Protein 9KNJ (pdb70)

Radius of gyration: 44.07 Å; Cα contacts (8 Å, |Δi|>4): 3001; chains: 3; bounding box: 122×111×112 Å

Structure (mmCIF, N/CA/C/O backbone):
data_9KNJ
#
_entry.id   9KNJ
#
_cell.length_a   157.032
_cell.length_b   96.071
_cell.length_c   143.296
_cell.angle_alpha   90.000
_cell.angle_beta   90.420
_cell.angle_gamma   90.000
#
_symmetry.space_group_name_H-M   'C 1 2 1'
#
loop_
_entity.id
_entity.type
_entity.pdbx_description
1 polymer 'PHA synthase'
2 non-polymer GLYCEROL
3 water water
#
loop_
_atom_site.group_PDB
_atom_site.id
_atom_site.type_symbol
_atom_site.label_atom_id
_atom_site.label_alt_id
_atom_site.label_comp_id
_atom_site.label_asym_id
_atom_site.label_entity_id
_atom_site.label_seq_id
_atom_site.pdbx_PDB_ins_code
_atom_site.Cartn_x
_atom_site.Cartn_y
_atom_site.Cartn_z
_atom_site.occupancy
_atom_site.B_iso_or_equiv
_atom_site.auth_seq_id
_atom_site.auth_comp_id
_atom_site.auth_asym_id
_atom_site.auth_atom_id
_atom_site.pdbx_PDB_model_num
ATOM 1 N N . SER A 1 7 ? -71.59200 -43.42800 82.32000 1.000 132.77108 5 SER A N 1
ATOM 2 C CA . SER A 1 7 ? -70.27700 -43.10400 81.77600 1.000 136.44108 5 SER A CA 1
ATOM 3 C C . SER A 1 7 ? -70.11500 -41.60000 81.56800 1.000 136.98108 5 SER A C 1
ATOM 4 O O . SER A 1 7 ? -69.48600 -41.15900 80.60400 1.000 122.88108 5 SER A O 1
ATOM 7 N N . TYR A 1 8 ? -70.68500 -40.81700 82.48500 1.000 137.40768 6 TYR A N 1
ATOM 8 C CA . TYR A 1 8 ? -70.67100 -39.36400 82.40100 1.000 121.08768 6 TYR A CA 1
ATOM 9 C C . TYR A 1 8 ? -69.85900 -38.70900 83.50800 1.000 119.57768 6 TYR A C 1
ATOM 10 O O . TYR A 1 8 ? -69.83500 -37.47700 83.59100 1.000 120.71768 6 TYR A O 1
ATOM 19 N N . GLY A 1 9 ? -69.20200 -39.49600 84.35700 1.000 117.73104 7 GLY A N 1
ATOM 20 C CA . GLY A 1 9 ? -68.45000 -38.98500 85.48100 1.000 109.46104 7 GLY A CA 1
ATOM 21 C C . GLY A 1 9 ? -67.40700 -37.93300 85.14400 1.000 108.92104 7 GLY A C 1
ATOM 22 O O . GLY A 1 9 ? -67.43800 -36.82200 85.68100 1.000 113.48104 7 GLY A O 1
ATOM 23 N N . PRO A 1 10 ? -66.45800 -38.25700 84.25800 1.000 110.44210 8 PRO A N 1
ATOM 24 C CA . PRO A 1 10 ? -65.38200 -37.29200 83.95500 1.000 107.99210 8 PRO A CA 1
ATOM 25 C C . PRO A 1 10 ? -65.87300 -35.98100 83.36200 1.000 105.44210 8 PRO A C 1
ATOM 26 O O . PRO A 1 10 ? -65.16300 -34.97100 83.46300 1.000 104.22210 8 PRO A O 1
ATOM 30 N N . LEU A 1 11 ? -67.05600 -35.96000 82.74300 1.000 107.58501 9 LEU A N 1
ATOM 31 C CA . LEU A 1 11 ? -67.57300 -34.72400 82.16500 1.000 102.65501 9 LEU A CA 1
ATOM 32 C C . LEU A 1 11 ? -68.22100 -33.83300 83.22100 1.000 101.71501 9 LEU A C 1
ATOM 33 O O . LEU A 1 11 ? -67.99900 -32.61700 83.23200 1.000 100.10501 9 LEU A O 1
ATOM 38 N N . PHE A 1 12 ? -69.02900 -34.41600 84.11100 1.000 103.68558 10 PHE A N 1
ATOM 39 C CA . PHE A 1 12 ? -69.58500 -33.64300 85.21500 1.000 93.29558 10 PHE A CA 1
ATOM 40 C C . PHE A 1 12 ? -68.49200 -33.15500 86.15500 1.000 101.11558 10 PHE A C 1
ATOM 41 O O . PHE A 1 12 ? -68.63600 -32.09500 86.77600 1.000 107.08558 10 PHE A O 1
ATOM 49 N N . GLU A 1 13 ? -67.40400 -33.92100 86.28600 1.000 94.49838 11 GLU A N 1
ATOM 50 C CA . GLU A 1 13 ? -66.26400 -33.47800 87.08400 1.000 101.74838 11 GLU A CA 1
ATOM 51 C C . GLU A 1 13 ? -65.59700 -32.25600 86.46900 1.000 94.67838 11 GLU A C 1
ATOM 52 O O . GLU A 1 13 ? -65.25400 -31.30500 87.18100 1.000 102.61838 11 GLU A O 1
ATOM 58 N N . ALA A 1 14 ? -65.39100 -32.26900 85.14900 1.000 88.61635 12 ALA A N 1
ATOM 59 C CA . ALA A 1 14 ? -64.77200 -31.12500 84.48900 1.000 92.28635 12 ALA A CA 1
ATOM 60 C C . ALA A 1 14 ? -65.65600 -29.88900 84.58600 1.000 95.48635 12 ALA A C 1
ATOM 61 O O . ALA A 1 14 ? -65.16300 -28.78100 84.82700 1.000 98.46635 12 ALA A O 1
ATOM 63 N N . LEU A 1 15 ? -66.96600 -30.06000 84.40000 1.000 85.89170 13 LEU A N 1
ATOM 64 C CA . LEU A 1 15 ? -67.88100 -28.93000 84.51500 1.000 87.06170 13 LEU A CA 1
ATOM 65 C C . LEU A 1 15 ? -67.94700 -28.41300 85.94600 1.000 82.81170 13 LEU A C 1
ATOM 66 O O . LEU A 1 15 ? -68.00200 -27.19900 86.17100 1.000 95.57170 13 LEU A O 1
ATOM 71 N N . ALA A 1 16 ? -67.94900 -29.31500 86.92800 1.000 82.58997 14 ALA A N 1
ATOM 72 C CA . ALA A 1 16 ? -67.95000 -28.87600 88.31800 1.000 87.62997 14 ALA A CA 1
ATOM 73 C C . ALA A 1 16 ? -66.68000 -28.09900 88.64600 1.000 98.47997 14 ALA A C 1
ATOM 74 O O . ALA A 1 16 ? -66.72500 -27.11100 89.38600 1.000 96.50997 14 ALA A O 1
ATOM 76 N N . HIS A 1 17 ? -65.53900 -28.53000 88.10000 1.000 97.70103 15 HIS A N 1
ATOM 77 C CA . HIS A 1 17 ? -64.28300 -27.81900 88.33200 1.000 98.76103 15 HIS A CA 1
ATOM 78 C C . HIS A 1 17 ? -64.33700 -26.40300 87.76800 1.000 98.76103 15 HIS A C 1
ATOM 79 O O . HIS A 1 17 ? -63.87100 -25.45300 88.41000 1.000 98.60103 15 HIS A O 1
ATOM 86 N N . TYR A 1 18 ? -64.90000 -26.24200 86.56800 1.000 100.94585 16 TYR A N 1
ATOM 87 C CA . TYR A 1 18 ? -65.01200 -24.91200 85.97500 1.000 82.69585 16 TYR A CA 1
ATOM 88 C C . TYR A 1 18 ? -66.02700 -24.05300 86.72100 1.000 75.53585 16 TYR A C 1
ATOM 89 O O . TYR A 1 18 ? -65.83300 -22.84200 86.86500 1.000 73.88585 16 TYR A O 1
ATOM 98 N N . ASN A 1 19 ? -67.11300 -24.66100 87.20500 1.000 89.17224 17 ASN A N 1
ATOM 99 C CA . ASN A 1 19 ? -68.13200 -23.90300 87.92700 1.000 91.63224 17 ASN A CA 1
ATOM 100 C C . ASN A 1 19 ? -67.59800 -23.34700 89.24500 1.000 94.36224 17 ASN A C 1
ATOM 101 O O . ASN A 1 19 ? -68.04300 -22.28200 89.69000 1.000 86.45224 17 ASN A O 1
ATOM 106 N N . ASP A 1 20 ? -66.65800 -24.04900 89.88700 1.000 97.18915 18 ASP A N 1
ATOM 107 C CA . ASP A 1 20 ? -66.05200 -23.52300 91.10800 1.000 101.43915 18 ASP A CA 1
ATOM 108 C C . ASP A 1 20 ? -65.06100 -22.40400 90.79800 1.000 96.37915 18 ASP A C 1
ATOM 109 O O . ASP A 1 20 ? -64.99600 -21.40400 91.52400 1.000 94.33915 18 ASP A O 1
ATOM 114 N N . LYS A 1 21 ? -64.27600 -22.55800 89.72900 1.000 91.33901 19 LYS A N 1
ATOM 115 C CA . LYS A 1 21 ? -63.36200 -21.49400 89.33200 1.000 77.85901 19 LYS A CA 1
ATOM 116 C C . LYS A 1 21 ? -64.12000 -20.24200 88.91000 1.000 77.33901 19 LYS A C 1
ATOM 117 O O . LYS A 1 21 ? -63.64300 -19.12300 89.13200 1.000 84.61901 19 LYS A O 1
ATOM 123 N N . LEU A 1 22 ? -65.30000 -20.41100 88.30900 1.000 72.10617 20 LEU A N 1
ATOM 124 C CA . LEU A 1 22 ? -66.12200 -19.26900 87.92600 1.000 63.22617 20 LEU A CA 1
ATOM 125 C C . LEU A 1 22 ? -66.75100 -18.59200 89.13800 1.000 74.38617 20 LEU A C 1
ATOM 126 O O . LEU A 1 22 ? -66.92400 -17.36900 89.13900 1.000 87.70617 20 LEU A O 1
ATOM 131 N N . LEU A 1 23 ? -67.10800 -19.36500 90.16700 1.000 76.05995 21 LEU A N 1
ATOM 132 C CA . LEU A 1 23 ? -67.66300 -18.77000 91.38000 1.000 86.45995 21 LEU A CA 1
ATOM 133 C C . LEU A 1 23 ? -66.63000 -17.89100 92.07800 1.000 85.65995 21 LEU A C 1
ATOM 134 O O . LEU A 1 23 ? -66.96700 -16.82700 92.61300 1.000 86.92995 21 LEU A O 1
ATOM 139 N N . ALA A 1 24 ? -65.36600 -18.32100 92.08600 1.000 80.12415 22 ALA A N 1
ATOM 140 C CA . ALA A 1 24 ? -64.30800 -17.50600 92.67400 1.000 72.39415 22 ALA A CA 1
ATOM 141 C C . ALA A 1 24 ? -64.10900 -16.20800 91.90000 1.000 80.13415 22 ALA A C 1
ATOM 142 O O . ALA A 1 24 ? -63.90000 -15.14800 92.50200 1.000 85.05415 22 ALA A O 1
ATOM 144 N N . MET A 1 25 ? -64.16100 -16.26900 90.56600 1.000 74.69174 23 MET A N 1
ATOM 145 C CA . MET A 1 25 ? -63.97300 -15.06100 89.76700 1.000 78.08174 23 MET A CA 1
ATOM 146 C C . MET A 1 25 ? -65.10200 -14.06400 89.99500 1.000 82.10174 23 MET A C 1
ATOM 147 O O . MET A 1 25 ? -64.86400 -12.85200 90.05500 1.000 88.86174 23 MET A O 1
ATOM 152 N N . ALA A 1 26 ? -66.33800 -14.55400 90.11800 1.000 77.35948 24 ALA A N 1
ATOM 153 C CA . ALA A 1 26 ? -67.45200 -13.67100 90.44500 1.000 72.92948 24 ALA A CA 1
ATOM 154 C C . ALA A 1 26 ? -67.22200 -12.97400 91.77800 1.000 77.67948 24 ALA A C 1
ATOM 155 O O . ALA A 1 26 ? -67.56700 -11.79700 91.94000 1.000 72.33948 24 ALA A O 1
ATOM 157 N N . LYS A 1 27 ? -66.63800 -13.68600 92.74600 1.000 81.01183 25 LYS A N 1
ATOM 158 C CA . LYS A 1 27 ? -66.26600 -13.05200 94.00500 1.000 72.90183 25 LYS A CA 1
ATOM 159 C C . LYS A 1 27 ? -65.21800 -11.97200 93.77700 1.000 78.51183 25 LYS A C 1
ATOM 160 O O . LYS A 1 27 ? -65.25600 -10.91300 94.41300 1.000 90.88183 25 LYS A O 1
ATOM 166 N N . ALA A 1 28 ? -64.27500 -12.22100 92.86500 1.000 82.49506 26 ALA A N 1
ATOM 167 C CA . ALA A 1 28 ? -63.23600 -11.23800 92.57600 1.000 85.03506 26 ALA A CA 1
ATOM 168 C C . ALA A 1 28 ? -63.81800 -9.98600 91.92800 1.000 92.66506 26 ALA A C 1
ATOM 169 O O . ALA A 1 28 ? -63.47200 -8.86200 92.31100 1.000 98.26506 26 ALA A O 1
ATOM 171 N N . GLN A 1 29 ? -64.70300 -10.15900 90.94100 1.000 82.00776 27 GLN A N 1
ATOM 172 C CA . GLN A 1 29 ? -65.26700 -9.00100 90.25000 1.000 86.85776 27 GLN A CA 1
ATOM 173 C C . GLN A 1 29 ? -66.15900 -8.18100 91.17400 1.000 94.64776 27 GLN A C 1
ATOM 174 O O . GLN A 1 29 ? -66.19400 -6.94800 91.07700 1.000 85.48776 27 GLN A O 1
ATOM 180 N N . THR A 1 30 ? -66.89600 -8.84800 92.06900 1.000 91.85193 28 THR A N 1
ATOM 181 C CA . THR A 1 30 ? -67.71100 -8.12700 93.04300 1.000 90.33193 28 THR A CA 1
ATOM 182 C C . THR A 1 30 ? -66.84400 -7.29100 93.97700 1.000 87.21193 28 THR A C 1
ATOM 183 O O . THR A 1 30 ? -67.17500 -6.13800 94.28000 1.000 75.15193 28 THR A O 1
ATOM 187 N N . GLU A 1 31 ? -65.72800 -7.85600 94.44600 1.000 90.31132 29 GLU A N 1
ATOM 188 C CA . GLU A 1 31 ? -64.79300 -7.08000 95.25400 1.000 90.81132 29 GLU A CA 1
ATOM 189 C C . GLU A 1 31 ? -64.10000 -6.00700 94.42300 1.000 82.27132 29 GLU A C 1
ATOM 190 O O . GLU A 1 31 ? -63.77400 -4.93300 94.93900 1.000 78.54132 29 GLU A O 1
ATOM 196 N N . ARG A 1 32 ? -63.87600 -6.28000 93.13600 1.000 89.41194 30 ARG A N 1
ATOM 197 C CA . ARG A 1 32 ? -63.23400 -5.30500 92.26100 1.000 86.23194 30 ARG A CA 1
ATOM 198 C C . ARG A 1 32 ? -64.15100 -4.12000 91.97900 1.000 82.23194 30 ARG A C 1
ATOM 199 O O . ARG A 1 32 ? -63.71500 -2.96400 92.03400 1.000 70.28194 30 ARG A O 1
ATOM 207 N N . THR A 1 33 ? -65.42900 -4.38300 91.68600 1.000 91.74988 31 THR A N 1
ATOM 208 C CA . THR A 1 33 ? -66.36500 -3.29000 91.43700 1.000 92.19988 31 THR A CA 1
ATOM 209 C C . THR A 1 33 ? -66.56800 -2.43300 92.68600 1.000 83.62988 31 THR A C 1
ATOM 210 O O . THR A 1 33 ? -66.71000 -1.20900 92.57800 1.000 71.75988 31 THR A O 1
ATOM 214 N N . ALA A 1 34 ? -66.54700 -3.04600 93.87400 1.000 75.23426 32 ALA A N 1
ATOM 215 C CA . ALA A 1 34 ? -66.70800 -2.28000 95.10500 1.000 77.27426 32 ALA A CA 1
ATOM 216 C C . ALA A 1 34 ? -65.49100 -1.40800 95.37500 1.000 83.17426 32 ALA A C 1
ATOM 217 O O . ALA A 1 34 ? -65.63000 -0.26000 95.81400 1.000 85.48426 32 ALA A O 1
ATOM 219 N N . GLN A 1 35 ? -64.28900 -1.93700 95.12600 1.000 80.65072 33 GLN A N 1
ATOM 220 C CA . GLN A 1 35 ? -63.07800 -1.15300 95.34300 1.000 79.89072 33 GLN A CA 1
ATOM 221 C C . GLN A 1 35 ? -62.99500 0.01800 94.37300 1.000 67.15072 33 GLN A C 1
ATOM 222 O O . GLN A 1 35 ? -62.51600 1.09800 94.73700 1.000 78.32072 33 GLN A O 1
ATOM 228 N N . ALA A 1 36 ? -63.45200 -0.17400 93.13300 1.000 65.06134 34 ALA A N 1
ATOM 229 C CA . ALA A 1 36 ? -63.42600 0.91400 92.16100 1.000 57.83134 34 ALA A CA 1
ATOM 230 C C . ALA A 1 36 ? -64.29100 2.08400 92.60800 1.000 79.97134 34 ALA A C 1
ATOM 231 O O . ALA A 1 36 ? -64.00800 3.23400 92.25600 1.000 86.30134 34 ALA A O 1
ATOM 233 N N . LEU A 1 37 ? -65.34800 1.81300 93.37800 1.000 76.84254 35 LEU A N 1
ATOM 234 C CA . LEU A 1 37 ? -66.17100 2.89600 93.90100 1.000 75.95254 35 LEU A CA 1
ATOM 235 C C . LEU A 1 37 ? -65.40100 3.76000 94.89600 1.000 88.40254 35 LEU A C 1
ATOM 236 O O . LEU A 1 37 ? -65.74100 4.93200 95.08800 1.000 84.59254 35 LEU A O 1
ATOM 241 N N . LEU A 1 38 ? -64.37300 3.20100 95.54100 1.000 80.63024 36 LEU A N 1
ATOM 242 C CA . LEU A 1 38 ? -63.54800 3.99500 96.44600 1.000 70.76024 36 LEU A CA 1
ATOM 243 C C . LEU A 1 38 ? -62.65800 4.96300 95.67500 1.000 82.65024 36 LEU A C 1
ATOM 244 O O . LEU A 1 38 ? -62.41700 6.08900 96.12700 1.000 79.87024 36 LEU A O 1
ATOM 249 N N . GLN A 1 39 ? -62.15300 4.54200 94.51700 1.000 85.45241 37 GLN A N 1
ATOM 250 C CA . GLN A 1 39 ? -61.24000 5.36900 93.72600 1.000 99.82241 37 GLN A CA 1
ATOM 251 C C . GLN A 1 39 ? -62.05300 6.23600 92.76500 1.000 91.02241 37 GLN A C 1
ATOM 252 O O . GLN A 1 39 ? -62.04000 6.06600 91.54500 1.000 95.14241 37 GLN A O 1
ATOM 258 N N . THR A 1 40 ? -62.77100 7.18900 93.35200 1.000 93.67539 38 THR A N 1
ATOM 259 C CA . THR A 1 40 ? -63.64100 8.08300 92.60400 1.000 92.20539 38 THR A CA 1
ATOM 260 C C . THR A 1 40 ? -63.32300 9.53100 92.95100 1.000 111.66539 38 THR A C 1
ATOM 261 O O . THR A 1 40 ? -63.06500 9.86600 94.11300 1.000 111.52539 38 THR A O 1
ATOM 265 N N . ASN A 1 41 ? -63.32600 10.38400 91.93300 1.000 108.19952 39 ASN A N 1
ATOM 266 C CA . ASN A 1 41 ? -63.22200 11.82100 92.11800 1.000 106.11952 39 ASN A CA 1
ATOM 267 C C . ASN A 1 41 ? -64.45200 12.48900 91.51600 1.000 95.15952 39 ASN A C 1
ATOM 268 O O . ASN A 1 41 ? -65.17800 11.89600 90.71400 1.000 96.30952 39 ASN A O 1
ATOM 273 N N . LEU A 1 42 ? -64.67800 13.73500 91.91600 1.000 84.55190 40 LEU A N 1
ATOM 274 C CA . LEU A 1 42 ? -65.91400 14.44400 91.61400 1.000 79.06190 40 LEU A CA 1
ATOM 275 C C . LEU A 1 42 ? -65.88100 15.17900 90.28100 1.000 91.54190 40 LEU A C 1
ATOM 276 O O . LEU A 1 42 ? -66.87000 15.83300 89.93000 1.000 88.44190 40 LEU A O 1
ATOM 281 N N . ASP A 1 43 ? -64.78100 15.08800 89.53200 1.000 108.54649 41 ASP A N 1
ATOM 282 C CA . ASP A 1 43 ? -64.58300 15.91100 88.34500 1.000 96.97649 41 ASP A CA 1
ATOM 283 C C . ASP A 1 43 ? -64.52700 15.13000 87.03900 1.000 104.75649 41 ASP A C 1
ATOM 284 O O . ASP A 1 43 ? -64.87200 15.69000 85.99500 1.000 110.94649 41 ASP A O 1
ATOM 289 N N . ASP A 1 44 ? -64.10300 13.86600 87.05900 1.000 104.06861 42 ASP A N 1
ATOM 290 C CA . ASP A 1 44 ? -64.03800 13.08700 85.82800 1.000 113.88861 42 ASP A CA 1
ATOM 291 C C . ASP A 1 44 ? -65.43600 12.68200 85.36200 1.000 118.22861 42 ASP A C 1
ATOM 292 O O . ASP A 1 44 ? -66.36600 12.53600 86.16000 1.000 116.05861 42 ASP A O 1
ATOM 297 N N . LEU A 1 45 ? -65.57800 12.50500 84.05000 1.000 122.82661 43 LEU A N 1
ATOM 298 C CA . LEU A 1 45 ? -66.86400 12.14000 83.45800 1.000 122.99661 43 LEU A CA 1
ATOM 299 C C . LEU A 1 45 ? -67.04000 10.62300 83.38500 1.000 109.43661 43 LEU A C 1
ATOM 300 O O . LEU A 1 45 ? -66.34000 9.87100 84.06500 1.000 114.98661 43 LEU A O 1
ATOM 305 N N . SER A 1 53 ? -63.65800 -4.16400 77.16200 1.000 116.38111 51 SER A N 1
ATOM 306 C CA . SER A 1 53 ? -62.53500 -4.82000 77.82200 1.000 106.49111 51 SER A CA 1
ATOM 307 C C . SER A 1 53 ? -62.90400 -6.24000 78.24500 1.000 113.18111 51 SER A C 1
ATOM 308 O O . SER A 1 53 ? -62.99900 -7.14000 77.40900 1.000 122.49111 51 SER A O 1
ATOM 311 N N . GLN A 1 54 ? -63.09000 -6.45400 79.55600 1.000 92.22194 52 GLN A N 1
ATOM 312 C CA . GLN A 1 54 ? -63.35600 -7.82700 80.07900 1.000 91.54194 52 GLN A CA 1
ATOM 313 C C . GLN A 1 54 ? -64.83900 -8.18800 79.96700 1.000 103.32194 52 GLN A C 1
ATOM 314 O O . GLN A 1 54 ? -65.67600 -7.27900 80.09400 1.000 102.57194 52 GLN A O 1
ATOM 320 N N . GLN A 1 55 ? -65.14000 -9.47300 79.75700 1.000 74.67100 53 GLN A N 1
ATOM 321 C CA . GLN A 1 55 ? -66.54600 -9.93100 79.63300 1.000 76.52100 53 GLN A CA 1
ATOM 322 C C . GLN A 1 55 ? -67.07100 -10.34900 81.00700 1.000 76.69100 53 GLN A C 1
ATOM 323 O O . GLN A 1 55 ? -66.27400 -10.81800 81.83100 1.000 63.41100 53 GLN A O 1
ATOM 329 N N . PRO A 1 56 ? -68.38100 -10.18200 81.27800 1.000 59.94146 54 PRO A N 1
ATOM 330 C CA . PRO A 1 56 ? -68.94900 -10.50800 82.57900 1.000 59.04146 54 PRO A CA 1
ATOM 331 C C . PRO A 1 56 ? -68.89800 -12.00700 82.88300 1.000 64.89146 54 PRO A C 1
ATOM 332 O O . PRO A 1 56 ? -69.03000 -12.78200 81.96800 1.000 61.13146 54 PRO A O 1
ATOM 336 N N . TRP A 1 57 ? -68.73500 -12.37300 84.15500 1.000 61.40784 55 TRP A N 1
ATOM 337 C CA . TRP A 1 57 ? -68.75000 -13.79300 84.48600 1.000 70.58784 55 TRP A CA 1
ATOM 338 C C . TRP A 1 57 ? -70.10600 -14.42200 84.19300 1.000 66.36784 55 TRP A C 1
ATOM 339 O O . TRP A 1 57 ? -70.17900 -15.62000 83.90200 1.000 60.37784 55 TRP A O 1
ATOM 350 N N . GLN A 1 58 ? -71.18500 -13.63200 84.25100 1.000 61.67473 56 GLN A N 1
ATOM 351 C CA . GLN A 1 58 ? -72.51300 -14.16800 83.96200 1.000 64.85473 56 GLN A CA 1
ATOM 352 C C . GLN A 1 58 ? -72.62500 -14.66100 82.52400 1.000 67.48473 56 GLN A C 1
ATOM 353 O O . GLN A 1 58 ? -73.38200 -15.60000 82.25000 1.000 62.63473 56 GLN A O 1
ATOM 359 N N . LEU A 1 59 ? -71.89300 -14.04000 81.59300 1.000 66.77944 57 LEU A N 1
ATOM 360 C CA . LEU A 1 59 ? -71.89600 -14.52100 80.21500 1.000 56.96944 57 LEU A CA 1
ATOM 361 C C . LEU A 1 59 ? -71.31800 -15.92500 80.12400 1.000 66.01944 57 LEU A C 1
ATOM 362 O O . LEU A 1 59 ? -71.83600 -16.77200 79.38500 1.000 70.11944 57 LEU A O 1
ATOM 367 N N . ILE A 1 60 ? -70.23600 -16.18900 80.85900 1.000 52.75379 58 ILE A N 1
ATOM 368 C CA . ILE A 1 60 ? -69.66800 -17.53300 80.88300 1.000 59.33379 58 ILE A CA 1
ATOM 369 C C . ILE A 1 60 ? -70.57400 -18.48600 81.65700 1.000 63.51379 58 ILE A C 1
ATOM 370 O O . ILE A 1 60 ? -70.71300 -19.66000 81.29400 1.000 63.51379 58 ILE A O 1
ATOM 375 N N . GLN A 1 61 ? -71.20100 -18.00000 82.73400 1.000 67.05922 59 GLN A N 1
ATOM 376 C CA . GLN A 1 61 ? -72.11500 -18.83700 83.50800 1.000 57.10922 59 GLN A CA 1
ATOM 377 C C . GLN A 1 61 ? -73.30600 -19.27700 82.66800 1.000 66.69922 59 GLN A C 1
ATOM 378 O O . GLN A 1 61 ? -73.80500 -20.39700 82.82300 1.000 65.39922 59 GLN A O 1
ATOM 384 N N . ALA A 1 62 ? -73.78100 -18.40700 81.77500 1.000 63.16117 60 ALA A N 1
ATOM 385 C CA . ALA A 1 62 ? -74.86900 -18.79300 80.88200 1.000 56.36117 60 ALA A CA 1
ATOM 386 C C . ALA A 1 62 ? -74.44600 -19.93400 79.96900 1.000 63.77117 60 ALA A C 1
ATOM 387 O O . ALA A 1 62 ? -75.26000 -20.79700 79.62200 1.000 77.56117 60 ALA A O 1
ATOM 389 N N . GLN A 1 63 ? -73.17900 -19.94600 79.55400 1.000 72.59826 61 GLN A N 1
ATOM 390 C CA . GLN A 1 63 ? -72.68500 -21.03600 78.72000 1.000 73.23826 61 GLN A CA 1
ATOM 391 C C . GLN A 1 63 ? -72.44000 -22.30000 79.53600 1.000 64.13826 61 GLN A C 1
ATOM 392 O O . GLN A 1 63 ? -72.75400 -23.40500 79.07900 1.000 60.96826 61 GLN A O 1
ATOM 398 N N . MET A 1 64 ? -71.89900 -22.15400 80.75100 1.000 63.21870 62 MET A N 1
ATOM 399 C CA . MET A 1 64 ? -71.68200 -23.30500 81.62200 1.000 58.63870 62 MET A CA 1
ATOM 400 C C . MET A 1 64 ? -72.99500 -24.01300 81.93900 1.000 72.58870 62 MET A C 1
ATOM 401 O O . MET A 1 64 ? -73.04600 -25.24700 82.00400 1.000 70.13870 62 MET A O 1
ATOM 406 N N . ASN A 1 65 ? -74.06700 -23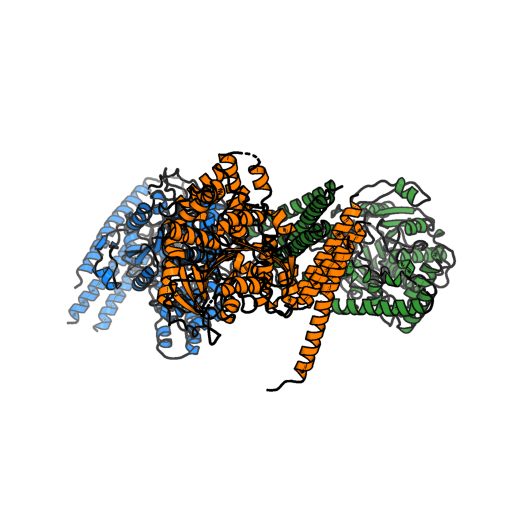.24400 82.15100 1.000 65.51026 63 ASN A N 1
ATOM 407 C CA . ASN A 1 65 ? -75.35900 -23.83400 82.47500 1.000 64.76026 63 ASN A CA 1
ATOM 408 C C . ASN A 1 65 ? -75.93000 -24.62200 81.30600 1.000 67.20026 63 ASN A C 1
ATOM 409 O O . ASN A 1 65 ? -76.62700 -25.62000 81.52000 1.000 71.63026 63 ASN A O 1
ATOM 414 N N . TRP A 1 66 ? -75.65300 -24.20000 80.07100 1.000 68.35325 64 TRP A N 1
ATOM 415 C CA . TRP A 1 66 ? -76.11600 -24.96600 78.91700 1.000 60.63325 64 TRP A CA 1
ATOM 416 C C . TRP A 1 66 ? -75.41700 -26.31800 78.84100 1.000 78.64325 64 TRP A C 1
ATOM 417 O O . TRP A 1 66 ? -76.06800 -27.35100 78.64400 1.000 80.94325 64 TRP A O 1
ATOM 428 N N . TRP A 1 67 ? -74.08800 -26.33100 78.99300 1.000 72.24927 65 TRP A N 1
ATOM 429 C CA . TRP A 1 67 ? -73.35400 -27.58900 78.90100 1.000 70.80927 65 TRP A CA 1
ATOM 430 C C . TRP A 1 67 ? -73.81900 -28.57200 79.96700 1.000 76.29927 65 TRP A C 1
ATOM 431 O O . TRP A 1 67 ? -73.99600 -29.76300 79.68700 1.000 92.16927 65 TRP A O 1
ATOM 442 N N . GLN A 1 68 ? -74.03500 -28.08900 81.19400 1.000 71.17936 66 GLN A N 1
ATOM 443 C CA . GLN A 1 68 ? -74.49300 -28.97100 82.26300 1.000 84.84936 66 GLN A CA 1
ATOM 444 C C . GLN A 1 68 ? -75.91800 -29.45800 82.01900 1.000 82.93936 66 GLN A C 1
ATOM 445 O O . GLN A 1 68 ? -76.21700 -30.63900 82.23400 1.000 80.20936 66 GLN A O 1
ATOM 451 N N . ASP A 1 69 ? -76.80900 -28.57100 81.56800 1.000 80.27821 67 ASP A N 1
ATOM 452 C CA . ASP A 1 69 ? -78.20800 -28.96000 81.40900 1.000 72.12821 67 ASP A CA 1
ATOM 453 C C . ASP A 1 69 ? -78.41900 -29.84600 80.18700 1.000 71.11821 67 ASP A C 1
ATOM 454 O O . ASP A 1 69 ? -79.30600 -30.70600 80.19600 1.000 80.58821 67 ASP A O 1
ATOM 459 N N . GLN A 1 70 ? -77.62400 -29.65700 79.13200 1.000 76.70908 68 GLN A N 1
ATOM 460 C CA . GLN A 1 70 ? -77.76100 -30.50000 77.94800 1.000 82.79908 68 GLN A CA 1
ATOM 461 C C . GLN A 1 70 ? -77.20100 -31.89800 78.19200 1.000 96.83908 68 GLN A C 1
ATOM 462 O O . GLN A 1 70 ? -77.74800 -32.88900 77.69200 1.000 93.93908 68 GLN A O 1
ATOM 468 N N . LEU A 1 71 ? -76.10200 -31.99700 78.94400 1.000 82.61299 69 LEU A N 1
ATOM 469 C CA . LEU A 1 71 ? -75.58400 -33.30600 79.33000 1.000 90.16299 69 LEU A CA 1
ATOM 470 C C . LEU A 1 71 ? -76.56400 -34.04900 80.23100 1.000 86.68299 69 LEU A C 1
ATOM 471 O O . LEU A 1 71 ? -76.78400 -35.25300 80.05800 1.000 92.78299 69 LEU A O 1
ATOM 476 N N . LYS A 1 72 ? -77.15900 -33.34800 81.20200 1.000 76.33089 70 LYS A N 1
ATOM 477 C CA . LYS A 1 72 ? -78.12700 -33.98100 82.09300 1.000 85.60089 70 LYS A CA 1
ATOM 478 C C . LYS A 1 72 ? -79.34000 -34.47900 81.31900 1.000 95.70089 70 LYS A C 1
ATOM 479 O O . LYS A 1 72 ? -79.85000 -35.57300 81.58500 1.000 101.55089 70 LYS A O 1
ATOM 485 N N . LEU A 1 73 ? -79.82000 -33.68100 80.36400 1.000 88.89240 71 LEU A N 1
ATOM 486 C CA . LEU A 1 73 ? -80.95700 -34.09500 79.55000 1.000 97.30240 71 LEU A CA 1
ATOM 487 C C . LEU A 1 73 ? -80.59200 -35.26900 78.64900 1.000 90.82240 71 LEU A C 1
ATOM 488 O O . LEU A 1 73 ? -81.41200 -36.16700 78.42400 1.000 106.83240 71 LEU A O 1
ATOM 493 N N . MET A 1 74 ? -79.36800 -35.27600 78.11800 1.000 82.86617 72 MET A N 1
ATOM 494 C CA . MET A 1 74 ? -78.93300 -36.38700 77.27900 1.000 94.06617 72 MET A CA 1
ATOM 495 C C . MET A 1 74 ? -78.79800 -37.67300 78.08600 1.000 101.26617 72 MET A C 1
ATOM 496 O O . MET A 1 74 ? -79.16900 -38.75300 77.61100 1.000 109.26617 72 MET A O 1
ATOM 501 N N . GLN A 1 75 ? -78.25700 -37.58000 79.30200 1.000 96.37418 73 GLN A N 1
ATOM 502 C CA . GLN A 1 75 ? -78.14900 -38.75700 80.15800 1.000 106.18418 73 GLN A CA 1
ATOM 503 C C . GLN A 1 75 ? -79.52400 -39.25000 80.59300 1.000 101.52418 73 GLN A C 1
ATOM 504 O O . GLN A 1 75 ? -79.75900 -40.46100 80.67400 1.000 116.12418 73 GLN A O 1
ATOM 510 N N . HIS A 1 76 ? -80.44600 -38.32600 80.87000 1.000 100.74440 74 HIS A N 1
ATOM 511 C CA . HIS A 1 76 ? -81.77300 -38.71100 81.34400 1.000 104.44440 74 HIS A CA 1
ATOM 512 C C . HIS A 1 76 ? -82.57900 -39.41200 80.25500 1.000 105.46440 74 HIS A C 1
ATOM 513 O O . HIS A 1 76 ? -83.32900 -40.35300 80.54100 1.000 101.48440 74 HIS A O 1
ATOM 520 N N . THR A 1 77 ? -82.45200 -38.96600 79.00600 1.000 99.22438 75 THR A N 1
ATOM 521 C CA . THR A 1 77 ? -83.19600 -39.56700 77.90900 1.000 94.62438 75 THR A CA 1
ATOM 522 C C . THR A 1 77 ? -82.48100 -40.75300 77.27400 1.000 96.19438 75 THR A C 1
ATOM 523 O O . THR A 1 77 ? -83.08500 -41.44700 76.44900 1.000 113.93438 75 THR A O 1
ATOM 527 N N . LEU A 1 78 ? -81.21900 -41.00300 77.62300 1.000 100.91229 76 LEU A N 1
ATOM 528 C CA . LEU A 1 78 ? -80.54200 -42.20800 77.15900 1.000 104.52229 76 LEU A CA 1
ATOM 529 C C . LEU A 1 78 ? -80.67200 -43.36900 78.13600 1.000 103.71229 76 LEU A C 1
ATOM 530 O O . LEU A 1 78 ? -80.44000 -44.51900 77.74400 1.000 103.19229 76 LEU A O 1
ATOM 535 N N . LEU A 1 79 ? -81.02900 -43.09500 79.39500 1.000 102.38008 77 LEU A N 1
ATOM 536 C CA . LEU A 1 79 ? -81.44600 -44.15300 80.30800 1.000 109.40008 77 LEU A CA 1
ATOM 537 C C . LEU A 1 79 ? -82.92600 -44.47700 80.14400 1.000 120.19008 77 LEU A C 1
ATOM 538 O O . LEU A 1 79 ? -83.33700 -45.62300 80.36000 1.000 125.68008 77 LEU A O 1
ATOM 543 N N . LYS A 1 80 ? -83.73300 -43.48000 79.76800 1.000 120.36612 78 LYS A N 1
ATOM 544 C CA . LYS A 1 80 ? -85.13700 -43.70200 79.44400 1.000 118.73612 78 LYS A CA 1
ATOM 545 C C . LYS A 1 80 ? -85.30900 -44.47100 78.13700 1.000 129.65612 78 LYS A C 1
ATOM 546 O O . LYS A 1 80 ? -86.37100 -45.06500 77.91600 1.000 135.06612 78 LYS A O 1
ATOM 552 N N . SER A 1 81 ? -84.28700 -44.47800 77.27400 1.000 124.65423 79 SER A N 1
ATOM 553 C CA . SER A 1 81 ? -84.37200 -45.20100 76.00700 1.000 125.30423 79 SER A CA 1
ATOM 554 C C . SER A 1 81 ? -84.48100 -46.70800 76.21700 1.000 132.91423 79 SER A C 1
ATOM 555 O O . SER A 1 81 ? -85.12300 -47.39700 75.41500 1.000 133.73423 79 SER A O 1
ATOM 558 N N . ALA A 1 82 ? -83.86600 -47.23500 77.27400 1.000 128.86831 80 ALA A N 1
ATOM 559 C CA . ALA A 1 82 ? -83.93700 -48.66300 77.58000 1.000 117.65831 80 ALA A CA 1
ATOM 560 C C . ALA A 1 82 ? -83.79900 -48.91600 79.08000 1.000 116.80831 80 ALA A C 1
ATOM 561 O O . ALA A 1 82 ? -84.73000 -48.68000 79.85100 1.000 117.96831 80 ALA A O 1
ATOM 563 N N . GLN A 1 107 ? -92.75900 -39.42200 69.75100 1.000 85.65164 105 GLN A N 1
ATOM 564 C CA . GLN A 1 107 ? -92.51300 -38.88700 71.08700 1.000 102.44164 105 GLN A CA 1
ATOM 565 C C . GLN A 1 107 ? -91.01100 -38.85100 71.40500 1.000 104.17164 105 GLN A C 1
ATOM 566 O O . GLN A 1 107 ? -90.47300 -37.76900 71.62400 1.000 109.10164 105 GLN A O 1
ATOM 572 N N . PRO A 1 108 ? -90.32500 -40.00800 71.41900 1.000 106.15437 106 PRO A N 1
ATOM 573 C CA . PRO A 1 108 ? -88.98300 -40.02700 72.03900 1.000 108.93437 106 PRO A CA 1
ATOM 574 C C . PRO A 1 108 ? -87.98600 -39.08300 71.38700 1.000 98.04437 106 PRO A C 1
ATOM 575 O O . PRO A 1 108 ? -87.10800 -38.55400 72.08200 1.000 83.13437 106 PRO A O 1
ATOM 579 N N . ILE A 1 109 ? -88.10200 -38.83800 70.08200 1.000 92.25675 107 ILE A N 1
ATOM 580 C CA . ILE A 1 109 ? -87.17800 -37.93400 69.40800 1.000 89.66675 107 ILE A CA 1
ATOM 581 C C . ILE A 1 109 ? -87.60500 -36.48100 69.59600 1.000 94.72675 107 ILE A C 1
ATOM 582 O O . ILE A 1 109 ? -86.76600 -35.59600 69.80000 1.000 103.21675 107 ILE A O 1
ATOM 587 N N . TYR A 1 110 ? -88.91200 -36.21300 69.54900 1.000 85.73285 108 TYR A N 1
ATOM 588 C CA . TYR A 1 110 ? -89.38700 -34.83900 69.68600 1.000 80.63285 108 TYR A CA 1
ATOM 589 C C . TYR A 1 110 ? -89.20100 -34.31800 71.10600 1.000 78.70285 108 TYR A C 1
ATOM 590 O O . TYR A 1 110 ? -88.79300 -33.16700 71.29700 1.000 93.47285 108 TYR A O 1
ATOM 599 N N . ASP A 1 111 ? -89.49600 -35.14300 72.11600 1.000 87.98493 109 ASP A N 1
ATOM 600 C CA . ASP A 1 111 ? -89.47900 -34.65900 73.49500 1.000 91.14493 109 ASP A CA 1
ATOM 601 C C . ASP A 1 111 ? -88.08500 -34.20900 73.90700 1.000 80.46493 109 ASP A C 1
ATOM 602 O O . ASP A 1 111 ? -87.93100 -33.18900 74.58900 1.000 78.01493 109 ASP A O 1
ATOM 607 N N . TYR A 1 112 ? -87.05900 -34.96400 73.51100 1.000 90.44079 110 TYR A N 1
ATOM 608 C CA . TYR A 1 112 ? -85.68500 -34.52900 73.74100 1.000 87.74079 110 TYR A CA 1
ATOM 609 C C . TYR A 1 112 ? -85.37400 -33.26000 72.95600 1.000 86.10079 110 TYR A C 1
ATOM 610 O O . TYR A 1 112 ? -84.68100 -32.36700 73.45800 1.000 87.31079 110 TYR A O 1
ATOM 619 N N . LEU A 1 113 ? -85.86700 -33.17000 71.71700 1.000 83.01470 111 LEU A N 1
ATOM 620 C CA . LEU A 1 113 ? -85.68500 -31.95600 70.92600 1.000 76.96470 111 LEU A CA 1
ATOM 621 C C . LEU A 1 113 ? -86.36500 -30.75800 71.57400 1.000 81.82470 111 LEU A C 1
ATOM 622 O O . LEU A 1 113 ? -85.79700 -29.66000 71.61700 1.000 70.05470 111 LEU A O 1
ATOM 627 N N . LYS A 1 114 ? -87.59400 -30.94200 72.06200 1.000 75.38107 112 LYS A N 1
ATOM 628 C CA . LYS A 1 114 ? -88.30400 -29.83900 72.69600 1.000 75.43107 112 LYS A CA 1
ATOM 629 C C . LYS A 1 114 ? -87.55600 -29.34900 73.92600 1.000 76.54107 112 LYS A C 1
ATOM 630 O O . LYS A 1 114 ? -87.40900 -28.14000 74.13100 1.000 89.19107 112 LYS A O 1
ATOM 636 N N . GLN A 1 115 ? -87.05600 -30.27400 74.74600 1.000 75.87043 113 GLN A N 1
ATOM 637 C CA . GLN A 1 115 ? -86.33000 -29.86800 75.94500 1.000 90.39043 113 GLN A CA 1
ATOM 638 C C . GLN A 1 115 ? -84.98700 -29.23500 75.60500 1.000 77.91043 113 GLN A C 1
ATOM 639 O O . GLN A 1 115 ? -84.52000 -28.35600 76.33700 1.000 72.55043 113 GLN A O 1
ATOM 645 N N . SER A 1 116 ? -84.35100 -29.66000 74.50900 1.000 71.67030 114 SER A N 1
ATOM 646 C CA . SER A 1 116 ? -83.08500 -29.05000 74.11600 1.000 78.20030 114 SER A CA 1
ATOM 647 C C . SER A 1 116 ? -83.28400 -27.67500 73.48500 1.000 76.65030 114 SER A C 1
ATOM 648 O O . SER A 1 116 ? -82.43700 -26.79000 73.66300 1.000 76.70030 114 SER A O 1
ATOM 651 N N . TYR A 1 117 ? -84.38300 -27.47200 72.75000 1.000 72.17713 115 TYR A N 1
ATOM 652 C CA . TYR A 1 117 ? -84.69700 -26.13100 72.26300 1.000 77.27713 115 TYR A CA 1
ATOM 653 C C . TYR A 1 117 ? -84.96800 -25.18000 73.41900 1.000 68.81713 115 TYR A C 1
ATOM 654 O O . TYR A 1 117 ? -84.58400 -24.00600 73.37200 1.000 69.70713 115 TYR A O 1
ATOM 663 N N . LEU A 1 118 ? -85.64400 -25.66400 74.46000 1.000 59.76165 116 LEU A N 1
ATOM 664 C CA . LEU A 1 118 ? -85.82200 -24.84600 75.65100 1.000 64.55165 116 LEU A CA 1
ATOM 665 C C . LEU A 1 118 ? -84.48100 -24.47100 76.26100 1.000 59.07165 116 LEU A C 1
ATOM 666 O O . LEU A 1 118 ? -84.32700 -23.36800 76.79700 1.000 63.81165 116 LEU A O 1
ATOM 671 N N . LEU A 1 119 ? -83.50200 -25.37200 76.19100 1.000 74.16763 117 LEU A N 1
ATOM 672 C CA . LEU A 1 119 ? -82.16900 -25.05700 76.68900 1.000 65.43763 117 LEU A CA 1
ATOM 673 C C . LEU A 1 119 ? -81.49100 -24.00300 75.81900 1.000 76.34763 117 LEU A C 1
ATOM 674 O O . LEU A 1 119 ? -80.81300 -23.10500 76.33500 1.000 68.53763 117 LEU A O 1
ATOM 679 N N . THR A 1 120 ? -81.66100 -24.09900 74.49800 1.000 62.37854 118 THR A N 1
ATOM 680 C CA . THR A 1 120 ? -81.13500 -23.06700 73.61000 1.000 60.74854 118 THR A CA 1
ATOM 681 C C . THR A 1 120 ? -81.79700 -21.72200 73.88100 1.000 63.64854 118 THR A C 1
ATOM 682 O O . THR A 1 120 ? -81.12000 -20.68800 73.94200 1.000 66.76854 118 THR A O 1
ATOM 686 N N . ALA A 1 121 ? -83.12200 -21.71900 74.05500 1.000 57.34811 119 ALA A N 1
ATOM 687 C CA . ALA A 1 121 ? -83.83200 -20.47800 74.34300 1.000 51.07811 119 ALA A CA 1
ATOM 688 C C . ALA A 1 121 ? -83.41600 -19.90100 75.69000 1.000 57.75811 119 ALA A C 1
ATOM 689 O O . ALA A 1 121 ? -83.25300 -18.68300 75.82800 1.000 63.24811 119 ALA A O 1
ATOM 691 N N . ARG A 1 122 ? -83.24800 -20.75700 76.70100 1.000 55.20223 120 ARG A N 1
ATOM 692 C CA . ARG A 1 122 ? -82.72100 -20.28600 77.97600 1.000 62.97223 120 ARG A CA 1
ATOM 693 C C . ARG A 1 122 ? -81.32500 -19.70300 77.80700 1.000 65.27223 120 ARG A C 1
ATOM 694 O O . ARG A 1 122 ? -80.96100 -18.74400 78.49900 1.000 62.83223 120 ARG A O 1
ATOM 702 N N . HIS A 1 123 ? -80.54100 -20.26100 76.87900 1.000 68.45630 121 HIS A N 1
ATOM 703 C CA . HIS A 1 123 ? -79.17800 -19.79100 76.64900 1.000 58.25630 121 HIS A CA 1
ATOM 704 C C . HIS A 1 123 ? -79.16500 -18.43600 75.94700 1.000 64.76630 121 HIS A C 1
ATOM 705 O O . HIS A 1 123 ? -78.35400 -17.56400 76.28100 1.000 57.64630 121 HIS A O 1
ATOM 712 N N . LEU A 1 124 ? -80.05700 -18.24000 74.97100 1.000 63.44780 122 LEU A N 1
ATOM 713 C CA . LEU A 1 124 ? -80.16700 -16.93900 74.31900 1.000 54.50780 122 LEU A CA 1
ATOM 714 C C . LEU A 1 124 ? -80.56300 -15.85400 75.31300 1.000 54.30780 122 LEU A C 1
ATOM 715 O O . LEU A 1 124 ? -79.98300 -14.76300 75.31500 1.000 61.90780 122 LEU A O 1
ATOM 720 N N . LEU A 1 125 ? -81.55100 -16.13300 76.16700 1.000 66.51274 123 LEU A N 1
ATOM 721 C CA . LEU A 1 125 ? -82.01300 -15.12500 77.11800 1.000 58.25274 123 LEU A CA 1
ATOM 722 C C . LEU A 1 125 ? -80.92300 -14.76400 78.11400 1.000 52.99274 123 LEU A C 1
ATOM 723 O O . LEU A 1 125 ? -80.72600 -13.58400 78.42500 1.000 56.71274 123 LEU A O 1
ATOM 728 N N . ALA A 1 126 ? -80.20800 -15.76900 78.62800 1.000 59.49169 124 ALA A N 1
ATOM 729 C CA . ALA A 1 126 ? -79.23300 -15.51700 79.68300 1.000 48.47169 124 ALA A CA 1
ATOM 730 C C . ALA A 1 126 ? -78.01200 -14.78300 79.14600 1.000 52.58169 124 ALA A C 1
ATOM 731 O O . ALA A 1 126 ? -77.42900 -13.94600 79.84400 1.000 49.25169 124 ALA A O 1
ATOM 733 N N . SER A 1 127 ? -77.61200 -15.08400 77.91000 1.000 55.68934 125 SER A N 1
ATOM 734 C CA . SER A 1 127 ? -76.48200 -14.39000 77.30300 1.000 45.29934 125 SER A CA 1
ATOM 735 C C . SER A 1 127 ? -76.81000 -12.92600 77.06400 1.000 47.61934 125 SER A C 1
ATOM 736 O O . SER A 1 127 ? -76.04000 -12.03500 77.44000 1.000 65.78934 125 SER A O 1
ATOM 739 N N . VAL A 1 128 ? -77.96200 -12.66000 76.45000 1.000 58.62647 126 VAL A N 1
ATOM 740 C CA . VAL A 1 128 ? -78.35700 -11.28200 76.17800 1.000 52.97647 126 VAL A CA 1
ATOM 741 C C . VAL A 1 128 ? -78.47700 -10.50300 77.48100 1.000 51.71647 126 VAL A C 1
ATOM 742 O O . VAL A 1 128 ? -78.09900 -9.32800 77.55700 1.000 78.06647 126 VAL A O 1
ATOM 746 N N . ASP A 1 129 ? -78.98500 -11.14800 78.53200 1.000 56.79131 127 ASP A N 1
ATOM 747 C CA . ASP A 1 129 ? -79.09500 -10.48200 79.82700 1.000 64.01131 127 ASP A CA 1
ATOM 748 C C . ASP A 1 129 ? -77.72400 -10.17800 80.42000 1.000 70.71131 127 ASP A C 1
ATOM 749 O O . ASP A 1 129 ? -77.52000 -9.10700 81.00400 1.000 77.34131 127 ASP A O 1
ATOM 754 N N . ALA A 1 130 ? -76.77500 -11.11000 80.29100 1.000 58.23949 128 ALA A N 1
ATOM 755 C CA . ALA A 1 130 ? -75.47100 -10.93800 80.92000 1.000 52.95949 128 ALA A CA 1
ATOM 756 C C . ALA A 1 130 ? -74.68100 -9.78800 80.31200 1.000 70.64949 128 ALA A C 1
ATOM 757 O O . ALA A 1 130 ? -73.74100 -9.29400 80.94400 1.000 54.97949 128 ALA A O 1
ATOM 759 N N . LEU A 1 131 ? -75.07700 -9.36200 79.11800 1.000 68.71335 129 LEU A N 1
ATOM 760 C CA . LEU A 1 131 ? -74.36600 -8.26100 78.42500 1.000 69.56335 129 LEU A CA 1
ATOM 761 C C . LEU A 1 131 ? -75.18600 -6.97900 78.57100 1.000 91.49335 129 LEU A C 1
ATOM 762 O O . LEU A 1 131 ? -75.17900 -6.16600 77.63600 1.000 93.01335 129 LEU A O 1
ATOM 767 N N . GLU A 1 132 ? -75.85000 -6.80300 79.71300 1.000 92.44937 130 GLU A N 1
ATOM 768 C CA . GLU A 1 132 ? -76.75200 -5.63600 79.90300 1.000 96.63937 130 GLU A CA 1
ATOM 769 C C . GLU A 1 132 ? -75.94600 -4.34200 80.02900 1.000 99.42937 130 GLU A C 1
ATOM 770 O O . GLU A 1 132 ? -76.29900 -3.37000 79.34200 1.000 109.34937 130 GLU A O 1
ATOM 776 N N . GLY A 1 133 ? -74.90800 -4.33100 80.86200 1.000 94.64669 131 GLY A N 1
ATOM 777 C CA . GLY A 1 133 ? -74.14900 -3.08800 81.08900 1.000 92.53669 131 GLY A CA 1
ATOM 778 C C . GLY A 1 133 ? -72.94700 -3.00400 80.17500 1.000 95.95669 131 GLY A C 1
ATOM 779 O O . GLY A 1 133 ? -72.15100 -2.06700 80.33500 1.000 102.49669 131 GLY A O 1
ATOM 780 N N . VAL A 1 134 ? -72.82200 -3.95500 79.25200 1.000 89.29816 132 VAL A N 1
ATOM 781 C CA . VAL A 1 134 ? -71.65500 -3.99300 78.36800 1.000 80.58816 132 VAL A CA 1
ATOM 782 C C . VAL A 1 134 ? -71.82800 -2.95900 77.26100 1.000 90.13816 132 VAL A C 1
ATOM 783 O O . VAL A 1 134 ? -72.91800 -2.87100 76.66500 1.000 79.04816 132 VAL A O 1
ATOM 787 N N . PRO A 1 135 ? -70.81000 -2.14900 76.96500 1.000 99.84499 133 PRO A N 1
ATOM 788 C CA . PRO A 1 135 ? -70.93100 -1.18100 75.86900 1.000 81.37499 133 PRO A CA 1
ATOM 789 C C . PRO A 1 135 ? -71.14000 -1.87700 74.53300 1.000 91.06499 133 PRO A C 1
ATOM 790 O O . PRO A 1 135 ? -70.66400 -2.99300 74.30800 1.000 92.06499 133 PRO A O 1
ATOM 794 N N . GLN A 1 136 ? -71.87300 -1.20800 73.64200 1.000 82.51469 134 GLN A N 1
ATOM 795 C CA . GLN A 1 136 ? -72.22700 -1.84100 72.34500 1.000 94.73469 134 GLN A CA 1
ATOM 796 C C . GLN A 1 136 ? -70.96300 -2.27100 71.59500 1.000 96.11469 134 GLN A C 1
ATOM 797 O O . GLN A 1 136 ? -71.01900 -3.29500 70.90100 1.000 101.16469 134 GLN A O 1
ATOM 803 N N . LYS A 1 137 ? -69.87600 -1.51300 71.71200 1.000 97.88815 135 LYS A N 1
ATOM 804 C CA . LYS A 1 137 ? -68.67200 -1.88500 70.97400 1.000 87.16815 135 LYS A CA 1
ATOM 805 C C . LYS A 1 137 ? -68.15300 -3.25300 71.40500 1.000 87.92815 135 LYS A C 1
ATOM 806 O O . LYS A 1 137 ? -67.77900 -4.07200 70.55800 1.000 91.17815 135 LYS A O 1
ATOM 812 N N . SER A 1 138 ? -68.13000 -3.52600 72.71300 1.000 80.20197 136 SER A N 1
ATOM 813 C CA . SER A 1 138 ? -67.67100 -4.83200 73.18500 1.000 80.23197 136 SER A CA 1
ATOM 814 C C . SER A 1 138 ? -68.61300 -5.94500 72.73800 1.000 82.96197 136 SER A C 1
ATOM 815 O O . SER A 1 138 ? -68.16900 -7.06400 72.45500 1.000 84.69197 136 SER A O 1
ATOM 818 N N . ARG A 1 139 ? -69.91900 -5.66000 72.68200 1.000 85.05318 137 ARG A N 1
ATOM 819 C CA . ARG A 1 139 ? -70.87700 -6.63700 72.17200 1.000 70.69318 137 ARG A CA 1
ATOM 820 C C . ARG A 1 139 ? -70.59500 -6.98700 70.71700 1.000 75.16318 137 ARG A C 1
ATOM 821 O O . ARG A 1 139 ? -70.71700 -8.15000 70.31600 1.000 72.86318 137 ARG A O 1
ATOM 829 N N . GLU A 1 140 ? -70.24400 -5.98900 69.90300 1.000 79.71719 138 GLU A N 1
ATOM 830 C CA . GLU A 1 140 ? -69.91400 -6.25400 68.50700 1.000 76.06719 138 GLU A CA 1
ATOM 831 C C . GLU A 1 140 ? -68.57600 -6.97200 68.37400 1.000 75.22719 138 GLU A C 1
ATOM 832 O O . GLU A 1 140 ? -68.36800 -7.71500 67.40800 1.000 69.65719 138 GLU A O 1
ATOM 838 N N . ARG A 1 141 ? -67.65700 -6.74800 69.32000 1.000 79.67629 139 ARG A N 1
ATOM 839 C CA . ARG A 1 141 ? -66.41600 -7.51900 69.36500 1.000 79.89629 139 ARG A CA 1
ATOM 840 C C . ARG A 1 141 ? -66.70000 -8.99500 69.60200 1.000 73.38629 139 ARG A C 1
ATOM 841 O O . ARG A 1 141 ? -66.21800 -9.86200 68.86200 1.000 66.81629 139 ARG A O 1
ATOM 849 N N . LEU A 1 142 ? -67.48700 -9.29800 70.63700 1.000 64.83909 140 LEU A N 1
ATOM 850 C CA . LEU A 1 142 ? -67.83000 -10.68400 70.93600 1.000 58.45909 140 LEU A CA 1
ATOM 851 C C . LEU A 1 142 ? -68.67400 -11.29600 69.82600 1.000 57.23909 140 LEU A C 1
ATOM 852 O O . LEU A 1 142 ? -68.50800 -12.47300 69.48500 1.000 59.16909 140 LEU A O 1
ATOM 857 N N . ARG A 1 143 ? -69.59200 -10.51500 69.25600 1.000 58.54473 141 ARG A N 1
ATOM 858 C CA . ARG A 1 143 ? -70.33700 -10.98600 68.09500 1.000 65.78473 141 ARG A CA 1
ATOM 859 C C . ARG A 1 143 ? -69.39700 -11.28500 66.93700 1.000 62.39473 141 ARG A C 1
ATOM 860 O O . ARG A 1 143 ? -69.62100 -12.22700 66.16700 1.000 70.51473 141 ARG A O 1
ATOM 868 N N . PHE A 1 144 ? -68.33700 -10.48600 66.79600 1.000 63.18217 142 PHE A N 1
ATOM 869 C CA . PHE A 1 144 ? -67.35300 -10.73100 65.74900 1.000 59.73217 142 PHE A CA 1
ATOM 870 C C . PHE A 1 144 ? -66.57300 -12.01300 66.00800 1.000 65.59217 142 PHE A C 1
ATOM 871 O O . PHE A 1 144 ? -66.47000 -12.87500 65.12900 1.000 66.67217 142 PHE A O 1
ATOM 879 N N . PHE A 1 145 ? -66.02000 -12.16300 67.21400 1.000 58.29655 143 PHE A N 1
ATOM 880 C CA . PHE A 1 145 ? -65.17000 -13.31700 67.48100 1.000 57.82655 143 PHE A CA 1
ATOM 881 C C . PHE A 1 145 ? -65.97200 -14.60900 67.56800 1.000 65.09655 143 PHE A C 1
ATOM 882 O O . PHE A 1 145 ? -65.46200 -15.67500 67.20400 1.000 64.71655 143 PHE A O 1
ATOM 890 N N . THR A 1 146 ? -67.22200 -14.54100 68.03600 1.000 61.83522 144 THR A N 1
ATOM 891 C CA . THR A 1 146 ? -68.06700 -15.73000 68.02900 1.000 53.43522 144 THR A CA 1
ATOM 892 C C . THR A 1 146 ? -68.36900 -16.17500 66.60600 1.000 57.23522 144 THR A C 1
ATOM 893 O O . THR A 1 146 ? -68.39900 -17.37700 66.31500 1.000 58.42522 144 THR A O 1
ATOM 897 N N . ARG A 1 147 ? -68.59800 -15.22200 65.70300 1.000 58.03993 145 ARG A N 1
ATOM 898 C CA . ARG A 1 147 ? -68.89400 -15.59800 64.32500 1.000 71.52993 145 ARG A CA 1
ATOM 899 C C . ARG A 1 147 ? -67.68000 -16.23800 63.65700 1.000 66.04993 145 ARG A C 1
ATOM 900 O O . ARG A 1 147 ? -67.82700 -17.16500 62.85000 1.000 65.36993 145 ARG A O 1
ATOM 908 N N . GLN A 1 148 ? -66.47200 -15.76800 63.98500 1.000 67.98556 146 GLN A N 1
ATOM 909 C CA . GLN A 1 148 ? -65.27100 -16.42700 63.47600 1.000 76.21556 146 GLN A CA 1
ATOM 910 C C . GLN A 1 148 ? -65.17500 -17.85900 63.98500 1.000 71.30556 146 GLN A C 1
ATOM 911 O O . GLN A 1 148 ? -64.93900 -18.79400 63.20900 1.000 66.53556 146 GLN A O 1
ATOM 917 N N . TYR A 1 149 ? -65.36900 -18.05000 65.29200 1.000 52.00290 147 TYR A N 1
ATOM 918 C CA . TYR A 1 149 ? -65.28400 -19.38900 65.86200 1.000 50.65290 147 TYR A CA 1
ATOM 919 C C . TYR A 1 149 ? -66.31100 -20.31600 65.23300 1.000 65.80290 147 TYR A C 1
ATOM 920 O O . TYR A 1 149 ? -65.99300 -21.44400 64.84000 1.000 84.32290 147 TYR A O 1
ATOM 929 N N . VAL A 1 150 ? -67.55000 -19.84300 65.11500 1.000 70.98902 148 VAL A N 1
ATOM 930 C CA . VAL A 1 150 ? -68.62900 -20.67200 64.58800 1.000 74.24902 148 VAL A CA 1
ATOM 931 C C . VAL A 1 150 ? -68.34600 -21.07400 63.14400 1.000 74.23902 148 VAL A C 1
ATOM 932 O O . VAL A 1 150 ? -68.53000 -22.23700 62.76000 1.000 66.30902 148 VAL A O 1
ATOM 936 N N . ASN A 1 151 ? -67.87300 -20.13000 62.32600 1.000 70.67759 149 ASN A N 1
ATOM 937 C CA . ASN A 1 151 ? -67.56200 -20.45500 60.93900 1.000 74.94759 149 ASN A CA 1
ATOM 938 C C . ASN A 1 151 ? -66.36600 -21.40000 60.83800 1.000 86.21759 149 ASN A C 1
ATOM 939 O O . ASN A 1 151 ? -66.33700 -22.26900 59.95600 1.000 79.50759 149 ASN A O 1
ATOM 944 N N . ALA A 1 152 ? -65.39000 -21.26700 61.74500 1.000 83.43693 150 ALA A N 1
ATOM 945 C CA . ALA A 1 152 ? -64.17100 -22.07300 61.67000 1.000 61.17693 150 ALA A CA 1
ATOM 946 C C . ALA A 1 152 ? -64.41000 -23.53200 62.04500 1.000 66.86693 150 ALA A C 1
ATOM 947 O O . ALA A 1 152 ? -63.68400 -24.41300 61.57100 1.000 81.37693 150 ALA A O 1
ATOM 949 N N . MET A 1 153 ? -65.40300 -23.81500 62.88500 1.000 71.16558 151 MET A N 1
ATOM 950 C CA . MET A 1 153 ? -65.68100 -25.18100 63.31600 1.000 63.11558 151 MET A CA 1
ATOM 951 C C . MET A 1 153 ? -66.64100 -25.91400 62.38800 1.000 57.15558 151 MET A C 1
ATOM 952 O O . MET A 1 153 ? -67.06800 -27.02700 62.71100 1.000 63.28558 151 MET A O 1
ATOM 957 N N . ALA A 1 154 ? -66.99800 -25.31500 61.25300 1.000 64.14839 152 ALA A N 1
ATOM 958 C CA . ALA A 1 154 ? -67.83900 -25.97800 60.27000 1.000 68.16839 152 ALA A CA 1
ATOM 959 C C . ALA A 1 154 ? -66.95800 -26.50300 59.14900 1.000 70.05839 152 ALA A C 1
ATOM 960 O O . ALA A 1 154 ? -66.39400 -25.70000 58.38900 1.000 71.39839 152 ALA A O 1
ATOM 962 N N . PRO A 1 155 ? -66.81000 -27.82100 58.99900 1.000 68.99428 153 PRO A N 1
ATOM 963 C CA . PRO A 1 155 ? -65.89200 -28.34300 57.97600 1.000 65.57428 153 PRO A CA 1
ATOM 964 C C . PRO A 1 155 ? -66.23300 -27.89800 56.56500 1.000 74.79428 153 PRO A C 1
ATOM 965 O O . PRO A 1 155 ? -65.32200 -27.72100 55.74500 1.000 81.38428 153 PRO A O 1
ATOM 969 N N . SER A 1 156 ? -67.51700 -27.70100 56.25600 1.000 88.65203 154 SER A N 1
ATOM 970 C CA . SER A 1 156 ? -67.91600 -27.33700 54.90100 1.000 76.13203 154 SER A CA 1
ATOM 971 C C . SER A 1 156 ? -67.39800 -25.96600 54.48900 1.000 71.27203 154 SER A C 1
ATOM 972 O O . SER A 1 156 ? -67.37800 -25.66000 53.29200 1.000 72.59203 154 SER A O 1
ATOM 975 N N . ASN A 1 157 ? -66.98200 -25.13700 55.44900 1.000 69.92747 155 ASN A N 1
ATOM 976 C CA . ASN A 1 157 ? -66.47200 -23.80500 55.15000 1.000 71.19747 155 ASN A CA 1
ATOM 977 C C . ASN A 1 157 ? -65.04600 -23.81900 54.61100 1.000 76.18747 155 ASN A C 1
ATOM 978 O O . ASN A 1 157 ? -64.56600 -22.77900 54.14500 1.000 71.85747 155 ASN A O 1
ATOM 983 N N . PHE A 1 158 ? -64.36000 -24.95700 54.66000 1.000 64.21850 156 PHE A N 1
ATOM 984 C CA . PHE A 1 158 ? -63.00200 -25.07100 54.15300 1.000 61.75850 156 PHE A CA 1
ATOM 985 C C . PHE A 1 158 ? -62.94700 -26.14000 53.07400 1.000 64.35850 156 PHE A C 1
ATOM 986 O O . PHE A 1 158 ? -63.52900 -27.21700 53.22600 1.000 66.34850 156 PHE A O 1
ATOM 994 N N . LEU A 1 159 ? -62.23600 -25.83500 51.98700 1.000 60.62710 157 LEU A N 1
ATOM 995 C CA . LEU A 1 159 ? -62.16200 -26.76000 50.86200 1.000 53.50710 157 LEU A CA 1
ATOM 996 C C . LEU A 1 159 ? -61.52600 -28.08300 51.27000 1.000 59.95710 157 LEU A C 1
ATOM 997 O O . LEU A 1 159 ? -61.96700 -29.15100 50.83100 1.000 76.04710 157 LEU A O 1
ATOM 1002 N N . ALA A 1 160 ? -60.48600 -28.03300 52.10500 1.000 65.18325 158 ALA A N 1
ATOM 1003 C CA . ALA A 1 160 ? -59.75000 -29.24600 52.45600 1.000 76.80325 158 ALA A CA 1
ATOM 1004 C C . ALA A 1 160 ? -60.62600 -30.25200 53.18800 1.000 75.96325 158 ALA A C 1
ATOM 1005 O O . ALA A 1 160 ? -60.41000 -31.46300 53.07100 1.000 75.41325 158 ALA A O 1
ATOM 1007 N N . THR A 1 161 ? -61.60900 -29.77300 53.95200 1.000 74.55182 159 THR A N 1
ATOM 1008 C CA . THR A 1 161 ? -62.51000 -30.63200 54.71000 1.000 69.17182 159 THR A CA 1
ATOM 1009 C C . THR A 1 161 ? -63.94500 -30.55200 54.19700 1.000 70.17182 159 THR A C 1
ATOM 1010 O O . THR A 1 161 ? -64.87800 -30.95400 54.90000 1.000 61.81182 159 THR A O 1
ATOM 1014 N N . ASN A 1 162 ? -64.13700 -30.04600 52.98400 1.000 72.41634 160 ASN A N 1
ATOM 1015 C CA . ASN A 1 162 ? -65.46400 -29.93900 52.38300 1.000 79.25634 160 ASN A CA 1
ATOM 1016 C C . ASN A 1 162 ? -65.92900 -31.31500 51.91200 1.000 87.68634 160 ASN A C 1
ATOM 1017 O O . ASN A 1 162 ? -65.19400 -31.99400 51.18600 1.000 88.57634 160 ASN A O 1
ATOM 1022 N N . PRO A 1 163 ? -67.13300 -31.76000 52.29200 1.000 99.75541 161 PRO A N 1
ATOM 1023 C CA . PRO A 1 163 ? -67.55300 -33.10400 51.86800 1.000 100.61541 161 PRO A CA 1
ATOM 1024 C C . PRO A 1 163 ? -67.93600 -33.16600 50.40100 1.000 100.47541 161 PRO A C 1
ATOM 1025 O O . PRO A 1 163 ? -67.68300 -34.18400 49.74500 1.000 96.27541 161 PRO A O 1
ATOM 1029 N N . GLU A 1 164 ? -68.52900 -32.09400 49.86300 1.000 95.96951 162 GLU A N 1
ATOM 1030 C CA . GLU A 1 164 ? -68.87100 -32.06300 48.44400 1.000 97.80951 162 GLU A CA 1
ATOM 1031 C C . GLU A 1 164 ? -67.62400 -32.17800 47.57500 1.000 99.15951 162 GLU A C 1
ATOM 1032 O O . GLU A 1 164 ? -67.62100 -32.91000 46.57900 1.000 106.42951 162 GLU A O 1
ATOM 1038 N N . LEU A 1 165 ? -66.55100 -31.46900 47.94100 1.000 92.29131 163 LEU A N 1
ATOM 1039 C CA . LEU A 1 165 ? -65.29800 -31.58200 47.19800 1.000 97.87131 163 LEU A CA 1
ATOM 1040 C C . LEU A 1 165 ? -64.70000 -32.98000 47.31000 1.000 102.08131 163 LEU A C 1
ATOM 1041 O O . LEU A 1 165 ? -63.98400 -33.42100 46.40400 1.000 108.82131 163 LEU A O 1
ATOM 1046 N N . LEU A 1 166 ? -64.97200 -33.68800 48.41100 1.000 101.15648 164 LEU A N 1
ATOM 1047 C CA . LEU A 1 166 ? -64.52000 -35.07300 48.52200 1.000 108.83648 164 LEU A CA 1
ATOM 1048 C C . LEU A 1 166 ? -65.20400 -35.95400 47.48300 1.000 113.08648 164 LEU A C 1
ATOM 1049 O O . LEU A 1 166 ? -64.57400 -36.85100 46.91000 1.000 107.45648 164 LEU A O 1
ATOM 1054 N N . LYS A 1 167 ? -66.49300 -35.70800 47.22500 1.000 115.79470 165 LYS A N 1
ATOM 1055 C CA . LYS A 1 167 ? -67.22000 -36.48700 46.22600 1.000 118.76470 165 LYS A CA 1
ATOM 1056 C C . LYS A 1 167 ? -66.58700 -36.35000 44.84600 1.000 116.72470 165 LYS A C 1
ATOM 1057 O O . LYS A 1 167 ? -66.48600 -37.33200 44.10100 1.000 128.27470 165 LYS A O 1
ATOM 1063 N N . LEU A 1 168 ? -66.16500 -35.13600 44.48400 1.000 97.79908 166 LEU A N 1
ATOM 1064 C CA . LEU A 1 168 ? -65.53100 -34.93000 43.18600 1.000 106.34908 166 LEU A CA 1
ATOM 1065 C C . LEU A 1 168 ? -64.21700 -35.69800 43.07400 1.000 122.43908 166 LEU A C 1
ATOM 1066 O O . LEU A 1 168 ? -63.92900 -36.30100 42.03200 1.000 127.24908 166 LEU A O 1
ATOM 1071 N N . THR A 1 169 ? -63.39900 -35.67900 44.13000 1.000 123.44553 167 THR A N 1
ATOM 1072 C CA . THR A 1 169 ? -62.14000 -36.41700 44.12900 1.000 127.15553 167 THR A CA 1
ATOM 1073 C C . THR A 1 169 ? -62.35000 -37.92100 44.26800 1.000 126.99553 167 THR A C 1
ATOM 1074 O O . THR A 1 169 ? -61.40900 -38.68900 44.04000 1.000 122.47553 167 THR A O 1
ATOM 1078 N N . LEU A 1 170 ? -63.56900 -38.35800 44.59300 1.000 130.56133 168 LEU A N 1
ATOM 1079 C CA . LEU A 1 170 ? -63.87100 -39.77100 44.82700 1.000 133.39133 168 LEU A CA 1
ATOM 1080 C C . LEU A 1 170 ? -63.95600 -40.53500 43.50100 1.000 144.01133 168 LEU A C 1
ATOM 1081 O O . LEU A 1 170 ? -64.96800 -41.15200 43.16600 1.000 144.85133 168 LEU A O 1
ATOM 1086 N N . GLU A 1 171 ? -62.84900 -40.48900 42.75800 1.000 153.30026 169 GLU A N 1
ATOM 1087 C CA . GLU A 1 171 ? -62.71200 -41.09700 41.42900 1.000 155.67026 169 GLU A CA 1
ATOM 1088 C C . GLU A 1 171 ? -63.99500 -40.93000 40.61300 1.000 158.21026 169 GLU A C 1
ATOM 1089 O O . GLU A 1 171 ? -64.61200 -41.88800 40.14700 1.000 166.43026 169 GLU A O 1
ATOM 1095 N N . SER A 1 172 ? -64.40000 -39.67200 40.46300 1.000 153.07816 170 SER A N 1
ATOM 1096 C CA . SER A 1 172 ? -65.65200 -39.35300 39.79500 1.000 147.81816 170 SER A CA 1
ATOM 1097 C C . SER A 1 172 ? -65.47700 -38.71800 38.42700 1.000 158.97816 170 SER A C 1
ATOM 1098 O O . SER A 1 172 ? -66.32300 -38.93500 37.55600 1.000 161.05816 170 SER A O 1
ATOM 1101 N N . ASP A 1 173 ? -64.40800 -37.95900 38.20200 1.000 155.60672 171 ASP A N 1
ATOM 1102 C CA . ASP A 1 173 ? -64.31400 -37.15100 36.99100 1.000 154.43672 171 ASP A CA 1
ATOM 1103 C C . ASP A 1 173 ? -62.89100 -36.62200 36.83600 1.000 145.44672 171 ASP A C 1
ATOM 1104 O O . ASP A 1 173 ? -62.02700 -36.83000 37.69400 1.000 141.58672 171 ASP A O 1
ATOM 1109 N N . GLY A 1 174 ? -62.66700 -35.91600 35.72700 1.000 136.54161 172 GLY A N 1
ATOM 1110 C CA . GLY A 1 174 ? -61.35800 -35.42700 35.33900 1.000 125.95161 172 GLY A CA 1
ATOM 1111 C C . GLY A 1 174 ? -61.18900 -33.92600 35.46300 1.000 130.00161 172 GLY A C 1
ATOM 1112 O O . GLY A 1 174 ? -60.87200 -33.42300 36.54300 1.000 126.60161 172 GLY A O 1
ATOM 1113 N N . GLN A 1 175 ? -61.36100 -33.19900 34.35400 1.000 140.31120 173 GLN A N 1
ATOM 1114 C CA . GLN A 1 175 ? -61.11500 -31.76000 34.35400 1.000 131.08120 173 GLN A CA 1
ATOM 1115 C C . GLN A 1 175 ? -62.26800 -30.94100 34.92600 1.000 129.35120 173 GLN A C 1
ATOM 1116 O O . GLN A 1 175 ? -62.03900 -29.80600 35.35500 1.000 127.48120 173 GLN A O 1
ATOM 1122 N N . ASN A 1 176 ? -63.47500 -31.51500 34.98400 1.000 130.59386 174 ASN A N 1
ATOM 1123 C CA . ASN A 1 176 ? -64.60600 -30.78600 35.62700 1.000 128.16386 174 ASN A CA 1
ATOM 1124 C C . ASN A 1 176 ? -64.26400 -30.64200 37.10900 1.000 124.54386 174 ASN A C 1
ATOM 1125 O O . ASN A 1 176 ? -64.75700 -29.69000 37.73700 1.000 109.03386 174 ASN A O 1
ATOM 1130 N N . LEU A 1 177 ? -63.48400 -31.57700 37.64800 1.000 122.00825 175 LEU A N 1
ATOM 1131 C CA . LEU A 1 177 ? -62.98100 -31.42200 39.01000 1.000 110.23825 175 LEU A CA 1
ATOM 1132 C C . LEU A 1 177 ? -62.49600 -29.99900 39.25400 1.000 103.20825 175 LEU A C 1
ATOM 1133 O O . LEU A 1 177 ? -62.76100 -29.41400 40.31100 1.000 98.76825 175 LEU A O 1
ATOM 1138 N N . VAL A 1 178 ? -61.78300 -29.42500 38.28100 1.000 98.94512 176 VAL A N 1
ATOM 1139 C CA . VAL A 1 178 ? -61.32600 -28.04200 38.39500 1.000 93.22512 176 VAL A CA 1
ATOM 1140 C C . VAL A 1 178 ? -62.51500 -27.09500 38.50000 1.000 96.92512 176 VAL A C 1
ATOM 1141 O O . VAL A 1 178 ? -62.56200 -26.22400 39.37800 1.000 104.03512 176 VAL A O 1
ATOM 1145 N N . ARG A 1 179 ? -63.49500 -27.25000 37.60500 1.000 111.34500 177 ARG A N 1
ATOM 1146 C CA . ARG A 1 179 ? -64.67500 -26.39000 37.65200 1.000 116.21500 177 ARG A CA 1
ATOM 1147 C C . ARG A 1 179 ? -65.47100 -26.61800 38.93100 1.000 99.69500 177 ARG A C 1
ATOM 1148 O O . ARG A 1 179 ? -65.93000 -25.65900 39.56300 1.000 98.82500 177 ARG A O 1
ATOM 1156 N N . GLY A 1 180 ? -65.63800 -27.87900 39.33300 1.000 86.09425 178 GLY A N 1
ATOM 1157 C CA . GLY A 1 180 ? -66.31600 -28.15700 40.58800 1.000 86.65425 178 GLY A CA 1
ATOM 1158 C C . GLY A 1 180 ? -65.58700 -27.57700 41.78500 1.000 94.81425 178 GLY A C 1
ATOM 1159 O O . GLY A 1 180 ? -66.21100 -27.04400 42.70600 1.000 96.45425 178 GLY A O 1
ATOM 1160 N N . LEU A 1 181 ? -64.25500 -27.67300 41.78800 1.000 95.02140 179 LEU A N 1
ATOM 1161 C CA . LEU A 1 181 ? -63.46800 -27.03300 42.83700 1.000 87.96140 179 LEU A CA 1
ATOM 1162 C C . LEU A 1 181 ? -63.53200 -25.51300 42.73900 1.000 81.26140 179 LEU A C 1
ATOM 1163 O O . LEU A 1 181 ? -63.51300 -24.82700 43.76600 1.000 86.15140 179 LEU A O 1
ATOM 1168 N N . ALA A 1 182 ? -63.61800 -24.97000 41.52200 1.000 79.54968 180 ALA A N 1
ATOM 1169 C CA . ALA A 1 182 ? -63.70500 -23.52200 41.36000 1.000 90.28968 180 ALA A CA 1
ATOM 1170 C C . ALA A 1 182 ? -65.04500 -22.97300 41.83400 1.000 88.03968 180 ALA A C 1
ATOM 1171 O O . ALA A 1 182 ? -65.10200 -21.85000 42.34800 1.000 91.65968 180 ALA A O 1
ATOM 1173 N N . LEU A 1 183 ? -66.13000 -23.73100 41.65500 1.000 95.44914 181 LEU A N 1
ATOM 1174 C CA . LEU A 1 183 ? -67.43500 -23.27300 42.12700 1.000 95.07914 181 LEU A CA 1
ATOM 1175 C C . LEU A 1 183 ? -67.47700 -23.20100 43.64800 1.000 89.22914 181 LEU A C 1
ATOM 1176 O O . LEU A 1 183 ? -67.95900 -22.21500 44.21900 1.000 75.70914 181 LEU A O 1
ATOM 1181 N N . LEU A 1 184 ? -66.97400 -24.23800 44.32300 1.000 88.02550 182 LEU A N 1
ATOM 1182 C CA . LEU A 1 184 ? -66.95400 -24.22500 45.78200 1.000 82.11550 182 LEU A CA 1
ATOM 1183 C C . LEU A 1 184 ? -66.08100 -23.09500 46.31200 1.000 84.76550 182 LEU A C 1
ATOM 1184 O O . LEU A 1 184 ? -66.46200 -22.39900 47.26100 1.000 79.59550 182 LEU A O 1
ATOM 1189 N N . ALA A 1 185 ? -64.90800 -22.89100 45.70600 1.000 75.46232 183 ALA A N 1
ATOM 1190 C CA . ALA A 1 185 ? -63.99100 -21.86300 46.18900 1.000 80.25232 183 ALA A CA 1
ATOM 1191 C C . ALA A 1 185 ? -64.58800 -20.46900 46.03200 1.000 86.01232 183 ALA A C 1
ATOM 1192 O O . ALA A 1 185 ? -64.55200 -19.65900 46.96700 1.000 90.56232 183 ALA A O 1
ATOM 1194 N N . GLU A 1 186 ? -65.14600 -20.16700 44.85700 1.000 89.48391 184 GLU A N 1
ATOM 1195 C CA . GLU A 1 186 ? -65.72800 -18.84600 44.64900 1.000 97.49391 184 GLU A CA 1
ATOM 1196 C C . GLU A 1 186 ? -67.00100 -18.64100 45.46200 1.000 97.42391 184 GLU A C 1
ATOM 1197 O O . GLU A 1 186 ? -67.37500 -17.49300 45.71900 1.000 92.65391 184 GLU A O 1
ATOM 1203 N N . ASP A 1 187 ? -67.67100 -19.72200 45.87500 1.000 83.04420 185 ASP A N 1
ATOM 1204 C CA . ASP A 1 187 ? -68.82700 -19.58400 46.75400 1.000 78.01420 185 ASP A CA 1
ATOM 1205 C C . ASP A 1 187 ? -68.40700 -19.38700 48.20800 1.000 88.48420 185 ASP A C 1
ATOM 1206 O O . ASP A 1 187 ? -68.97800 -18.54400 48.91000 1.000 90.04420 185 ASP A O 1
ATOM 1211 N N . LEU A 1 188 ? -67.41600 -20.15000 48.67700 1.000 86.95395 186 LEU A N 1
ATOM 1212 C CA . LEU A 1 188 ? -66.88400 -19.92300 50.01800 1.000 72.55395 186 LEU A CA 1
ATOM 1213 C C . LEU A 1 188 ? -66.24800 -18.54500 50.13000 1.000 72.59395 186 LEU A C 1
ATOM 1214 O O . LEU A 1 188 ? -66.38800 -17.87100 51.15700 1.000 68.88395 186 LEU A O 1
ATOM 1219 N N . GLU A 1 189 ? -65.52600 -18.11800 49.09200 1.000 66.11780 187 GLU A N 1
ATOM 1220 C CA . GLU A 1 189 ? -64.94800 -16.78000 49.10000 1.000 70.67780 187 GLU A CA 1
ATOM 1221 C C . GLU A 1 189 ? -66.03500 -15.71300 49.11400 1.000 88.28780 187 GLU A C 1
ATOM 1222 O O . GLU A 1 189 ? -66.03400 -14.82500 49.97300 1.000 86.88780 187 GLU A O 1
ATOM 1228 N N . ARG A 1 190 ? -66.98900 -15.80100 48.17800 1.000 99.83450 188 ARG A N 1
ATOM 1229 C CA . ARG A 1 190 ? -68.03500 -14.78400 48.07900 1.000 93.13450 188 ARG A CA 1
ATOM 1230 C C . ARG A 1 190 ? -68.83100 -14.67400 49.37200 1.000 90.41450 188 ARG A C 1
ATOM 1231 O O . ARG A 1 190 ? -69.26900 -13.57800 49.74100 1.000 91.57450 188 ARG A O 1
ATOM 1239 N N . SER A 1 191 ? -69.02000 -15.79000 50.07700 1.000 81.61622 189 SER A N 1
ATOM 1240 C CA . SER A 1 191 ? -69.66200 -15.73000 51.38400 1.000 77.06622 189 SER A CA 1
ATOM 1241 C C . SER A 1 191 ? -68.80400 -14.96000 52.38300 1.000 79.87622 189 SER A C 1
ATOM 1242 O O . SER A 1 191 ? -69.32700 -14.18200 53.18900 1.000 98.29622 189 SER A O 1
ATOM 1245 N N . ALA A 1 192 ? -67.48500 -15.15400 52.34400 1.000 85.05838 190 ALA A N 1
ATOM 1246 C CA . ALA A 1 192 ? -66.60200 -14.40400 53.23000 1.000 84.69838 190 ALA A CA 1
ATOM 1247 C C . ALA A 1 192 ? -66.42400 -12.95900 52.77700 1.000 94.02838 190 ALA A C 1
ATOM 1248 O O . ALA A 1 192 ? -66.11100 -12.09300 53.60200 1.000 88.33838 190 ALA A O 1
ATOM 1250 N N . ASP A 1 193 ? -66.60100 -12.68200 51.48200 1.000 100.09354 191 ASP A N 1
ATOM 1251 C CA . ASP A 1 193 ? -66.54900 -11.30500 50.99700 1.000 89.57354 191 ASP A CA 1
ATOM 1252 C C . ASP A 1 193 ? -67.67200 -10.46800 51.59800 1.000 102.61354 191 ASP A C 1
ATOM 1253 O O . ASP A 1 193 ? -67.43300 -9.37500 52.12600 1.000 110.29354 191 ASP A O 1
ATOM 1258 N N . GLN A 1 194 ? -68.91200 -10.96700 51.52300 1.000 104.94367 192 GLN A N 1
ATOM 1259 C CA . GLN A 1 194 ? -70.05200 -10.20800 52.03200 1.000 116.43367 192 GLN A CA 1
ATOM 1260 C C . GLN A 1 194 ? -70.02600 -10.10700 53.55300 1.000 114.76367 192 GLN A C 1
ATOM 1261 O O . GLN A 1 194 ? -70.48000 -9.10000 54.11300 1.000 106.54367 192 GLN A O 1
ATOM 1267 N N . LEU A 1 195 ? -69.50800 -11.13400 54.23300 1.000 103.06035 193 LEU A N 1
ATOM 1268 C CA . LEU A 1 195 ? -69.32400 -11.04300 55.67700 1.000 95.50035 193 LEU A CA 1
ATOM 1269 C C . LEU A 1 195 ? -68.30500 -9.96400 56.01900 1.000 105.34035 193 LEU A C 1
ATOM 1270 O O . LEU A 1 195 ? -68.45000 -9.25300 57.02100 1.000 107.33035 193 LEU A O 1
ATOM 1275 N N . ASN A 1 196 ? -67.27600 -9.82100 55.19000 1.000 113.67608 194 ASN A N 1
ATOM 1276 C CA . ASN A 1 196 ? -66.22700 -8.83500 55.41100 1.000 98.32608 194 ASN A CA 1
ATOM 1277 C C . ASN A 1 196 ? -66.68400 -7.42700 55.05600 1.000 78.67608 194 ASN A C 1
ATOM 1278 O O . ASN A 1 196 ? -66.18500 -6.45100 55.61300 1.000 83.39608 194 ASN A O 1
ATOM 1283 N N . THR A 1 200 ? -66.59200 -6.15900 60.56900 1.000 105.13459 198 THR A N 1
ATOM 1284 C CA . THR A 1 200 ? -66.25800 -5.17300 61.59400 1.000 130.21459 198 THR A CA 1
ATOM 1285 C C . THR A 1 200 ? -64.75000 -4.91400 61.61000 1.000 132.96459 198 THR A C 1
ATOM 1286 O O . THR A 1 200 ? -63.95400 -5.84300 61.45600 1.000 117.33459 198 THR A O 1
ATOM 1290 N N . ASP A 1 201 ? -64.36500 -3.64900 61.79400 1.000 136.80340 199 ASP A N 1
ATOM 1291 C CA . ASP A 1 201 ? -62.97400 -3.22700 61.66100 1.000 132.58340 199 ASP A CA 1
ATOM 1292 C C . ASP A 1 201 ? -62.39500 -2.62100 62.93200 1.000 129.40340 199 ASP A C 1
ATOM 1293 O O . ASP A 1 201 ? -61.29900 -3.01400 63.35200 1.000 122.16340 199 ASP A O 1
ATOM 1298 N N . GLU A 1 202 ? -63.09800 -1.67200 63.55900 1.000 131.48345 200 GLU A N 1
ATOM 1299 C CA . GLU A 1 202 ? -62.51800 -0.92200 64.67300 1.000 131.79345 200 GLU A CA 1
ATOM 1300 C C . GLU A 1 202 ? -62.15700 -1.83600 65.83700 1.000 129.56345 200 GLU A C 1
ATOM 1301 O O . GLU A 1 202 ? -61.10400 -1.67000 66.46500 1.000 121.10345 200 GLU A O 1
ATOM 1307 N N . SER A 1 203 ? -63.02100 -2.80700 66.13900 1.000 123.08837 201 SER A N 1
ATOM 1308 C CA . SER A 1 203 ? -62.85300 -3.68700 67.29600 1.000 118.65837 201 SER A CA 1
ATOM 1309 C C . SER A 1 203 ? -61.91300 -4.84000 66.93600 1.000 134.50837 201 SER A C 1
ATOM 1310 O O . SER A 1 203 ? -62.31100 -5.99600 66.77000 1.000 115.10837 201 SER A O 1
ATOM 1313 N N . ALA A 1 204 ? -60.63100 -4.50100 66.82200 1.000 128.30567 202 ALA A N 1
ATOM 1314 C CA . ALA A 1 204 ? -59.60500 -5.46100 66.44200 1.000 79.67567 202 ALA A CA 1
ATOM 1315 C C . ALA A 1 204 ? -58.38000 -5.22400 67.32100 1.000 91.35567 202 ALA A C 1
ATOM 1316 O O . ALA A 1 204 ? -58.41600 -4.43600 68.27200 1.000 75.69567 202 ALA A O 1
ATOM 1318 N N . PHE A 1 205 ? -57.29300 -5.92700 67.00100 1.000 85.98708 203 PHE A N 1
ATOM 1319 C CA . PHE A 1 205 ? -56.02700 -5.83900 67.71800 1.000 61.73708 203 PHE A CA 1
ATOM 1320 C C . PHE A 1 205 ? -54.99400 -5.12500 66.85500 1.000 58.09708 203 PHE A C 1
ATOM 1321 O O . PHE A 1 205 ? -54.98200 -5.27900 65.63000 1.000 64.26708 203 PHE A O 1
ATOM 1329 N N . GLU A 1 206 ? -54.12000 -4.35100 67.49200 1.000 54.45631 204 GLU A N 1
ATOM 1330 C CA . GLU A 1 206 ? -53.10300 -3.57100 66.79200 1.000 68.11631 204 GLU A CA 1
ATOM 1331 C C . GLU A 1 206 ? -51.72300 -4.18000 67.02200 1.000 59.27631 204 GLU A C 1
ATOM 1332 O O . GLU A 1 206 ? -51.29500 -4.35000 68.17000 1.000 54.62631 204 GLU A O 1
ATOM 1338 N N . LEU A 1 207 ? -51.02600 -4.49400 65.93400 1.000 55.66303 205 LEU A N 1
ATOM 1339 C CA . LEU A 1 207 ? -49.66800 -5.00700 66.05100 1.000 56.60303 205 LEU A CA 1
ATOM 1340 C C . LEU A 1 207 ? -48.75500 -3.92700 66.61700 1.000 48.87303 205 LEU A C 1
ATOM 1341 O O . LEU A 1 207 ? -48.83900 -2.75700 66.23500 1.000 58.49303 205 LEU A O 1
ATOM 1346 N N . GLY A 1 208 ? -47.89500 -4.32300 67.55100 1.000 50.62046 206 GLY A N 1
ATOM 1347 C CA . GLY A 1 208 ? -47.06900 -3.39500 68.28400 1.000 48.39046 206 GLY A CA 1
ATOM 1348 C C . GLY A 1 208 ? -47.67800 -2.88500 69.57300 1.000 49.72046 206 GLY A C 1
ATOM 1349 O O . GLY A 1 208 ? -46.95400 -2.32600 70.40200 1.000 61.46046 206 GLY A O 1
ATOM 1350 N N . ARG A 1 209 ? -48.98800 -3.05000 69.76400 1.000 57.13432 207 ARG A N 1
ATOM 1351 C CA . ARG A 1 209 ? -49.64500 -2.65900 71.00700 1.000 57.04432 207 ARG A CA 1
ATOM 1352 C C . ARG A 1 209 ? -50.23700 -3.85700 71.73700 1.000 54.94432 207 ARG A C 1
ATOM 1353 O O . ARG A 1 209 ? -49.87700 -4.10000 72.89400 1.000 57.17432 207 ARG A O 1
ATOM 1361 N N . ASP A 1 210 ? -51.11300 -4.63100 71.08800 1.000 48.34137 208 ASP A N 1
ATOM 1362 C CA . ASP A 1 210 ? -51.78800 -5.77200 71.70300 1.000 49.35137 208 ASP A CA 1
ATOM 1363 C C . ASP A 1 210 ? -51.12800 -7.10000 71.37800 1.000 58.50137 208 ASP A C 1
ATOM 1364 O O . ASP A 1 210 ? -51.12500 -8.00800 72.21900 1.000 51.88137 208 ASP A O 1
ATOM 1369 N N . LEU A 1 211 ? -50.58600 -7.22500 70.17000 1.000 63.70386 209 LEU A N 1
ATOM 1370 C CA . LEU A 1 211 ? -49.80300 -8.37100 69.74400 1.000 47.82386 209 LEU A CA 1
ATOM 1371 C C . LEU A 1 211 ? -48.49900 -7.87300 69.12400 1.000 51.48386 209 LEU A C 1
ATOM 1372 O O . LEU A 1 211 ? -48.42400 -6.74100 68.63800 1.000 48.97386 209 LEU A O 1
ATOM 1377 N N . ALA A 1 212 ? -47.46900 -8.72300 69.16000 1.000 52.21020 210 ALA A N 1
ATOM 1378 C CA . ALA A 1 212 ? -46.16200 -8.42500 68.56300 1.000 40.97020 210 ALA A CA 1
ATOM 1379 C C . ALA A 1 212 ? -45.55900 -7.15000 69.14900 1.000 34.72020 210 ALA A C 1
ATOM 1380 O O . ALA A 1 212 ? -45.22000 -6.21000 68.43200 1.000 43.49020 210 ALA A O 1
ATOM 1382 N N . LEU A 1 213 ? -45.42900 -7.13200 70.47900 1.000 46.24835 211 LEU A N 1
ATOM 1383 C CA . LEU A 1 213 ? -45.01000 -5.93200 71.19700 1.000 43.13835 211 LEU A CA 1
ATOM 1384 C C . LEU A 1 213 ? -43.68400 -6.11000 71.93100 1.000 49.94835 211 LEU A C 1
ATOM 1385 O O . LEU A 1 213 ? -43.38400 -5.34000 72.85000 1.000 45.44835 211 LEU A O 1
ATOM 1390 N N . THR A 1 214 ? -42.88500 -7.09800 71.55000 1.000 41.70559 212 THR A N 1
ATOM 1391 C CA . THR A 1 214 ? -41.56300 -7.24300 72.14600 1.000 50.41559 212 THR A CA 1
ATOM 1392 C C . THR A 1 214 ? -40.66100 -6.12300 71.63900 1.000 49.03559 212 THR A C 1
ATOM 1393 O O . THR A 1 214 ? -40.55000 -5.93700 70.41800 1.000 47.50559 212 THR A O 1
ATOM 1397 N N . PRO A 1 215 ? -40.03400 -5.34100 72.52100 1.000 44.58549 213 PRO A N 1
ATOM 1398 C CA . PRO A 1 215 ? -39.19900 -4.21700 72.06300 1.000 44.72549 213 PRO A CA 1
ATOM 1399 C C . PRO A 1 215 ? -38.00300 -4.67200 71.23700 1.000 43.40549 213 PRO A C 1
ATOM 1400 O O . PRO A 1 215 ? -37.34000 -5.66100 71.55400 1.000 50.57549 213 PRO A O 1
ATOM 1404 N N . GLY A 1 216 ? -37.71900 -3.91200 70.18700 1.000 55.44449 214 GLY A N 1
ATOM 1405 C CA . GLY A 1 216 ? -36.60400 -4.20400 69.30100 1.000 51.51449 214 GLY A CA 1
ATOM 1406 C C . GLY A 1 216 ? -36.57500 -3.20300 68.16300 1.000 50.67449 214 GLY A C 1
ATOM 1407 O O . GLY A 1 216 ? -37.36700 -2.25300 68.11100 1.000 43.54449 214 GLY A O 1
ATOM 1408 N N . ARG A 1 217 ? -35.65000 -3.42900 67.23500 1.000 43.09903 215 ARG A N 1
ATOM 1409 C CA . ARG A 1 217 ? -35.46900 -2.53100 66.10400 1.000 54.62903 215 ARG A CA 1
ATOM 1410 C C . ARG A 1 217 ? -35.40600 -3.32700 64.80800 1.000 50.74903 215 ARG A C 1
ATOM 1411 O O . ARG A 1 217 ? -34.86800 -4.43800 64.76800 1.000 54.10903 215 ARG A O 1
ATOM 1419 N N . VAL A 1 218 ? -35.95900 -2.74600 63.74600 1.000 41.34559 216 VAL A N 1
ATOM 1420 C CA . VAL A 1 218 ? -35.74600 -3.24800 62.39200 1.000 47.47559 216 VAL A CA 1
ATOM 1421 C C . VAL A 1 218 ? -34.37200 -2.75800 61.93200 1.000 63.27559 216 VAL A C 1
ATOM 1422 O O . VAL A 1 218 ? -34.17000 -1.56000 61.71500 1.000 56.17559 216 VAL A O 1
ATOM 1426 N N . VAL A 1 219 ? -33.41900 -3.68400 61.78800 1.000 60.23713 217 VAL A N 1
ATOM 1427 C CA . VAL A 1 219 ? -32.04300 -3.31300 61.46600 1.000 51.07713 217 VAL A CA 1
ATOM 1428 C C . VAL A 1 219 ? -31.70100 -3.49700 59.99100 1.000 41.68713 217 VAL A C 1
ATOM 1429 O O . VAL A 1 219 ? -30.66800 -2.97700 59.54100 1.000 56.01713 217 VAL A O 1
ATOM 1433 N N . GLN A 1 220 ? -32.53300 -4.19800 59.22300 1.000 44.80943 218 GLN A N 1
ATOM 1434 C CA . GLN A 1 220 ? -32.33700 -4.32000 57.78500 1.000 49.36943 218 GLN A CA 1
ATOM 1435 C C . GLN A 1 220 ? -33.69200 -4.50000 57.11400 1.000 47.89943 218 GLN A C 1
ATOM 1436 O O . GLN A 1 220 ? -34.57300 -5.17200 57.65600 1.000 61.88943 218 GLN A O 1
ATOM 1442 N N . ARG A 1 221 ? -33.86100 -3.88400 55.94600 1.000 45.47183 219 ARG A N 1
ATOM 1443 C CA . ARG A 1 221 ? -35.07000 -4.05600 55.15100 1.000 54.47183 219 ARG A CA 1
ATOM 1444 C C . ARG A 1 221 ? -34.67200 -4.31800 53.71000 1.000 49.08183 219 ARG A C 1
ATOM 1445 O O . ARG A 1 221 ? -33.89200 -3.55800 53.12900 1.000 64.08183 219 ARG A O 1
ATOM 1453 N N . THR A 1 222 ? -35.20200 -5.39700 53.14500 1.000 51.45313 220 THR A N 1
ATOM 1454 C CA . THR A 1 222 ? -35.03300 -5.74500 51.74500 1.000 48.71313 220 THR A CA 1
ATOM 1455 C C . THR A 1 222 ? -36.40800 -6.00200 51.15000 1.000 56.58313 220 THR A C 1
ATOM 1456 O O . THR A 1 222 ? -37.43000 -5.87300 51.82800 1.000 68.58313 220 THR A O 1
ATOM 1460 N N . GLU A 1 223 ? -36.43500 -6.39800 49.87600 1.000 55.50521 221 GLU A N 1
ATOM 1461 C CA . GLU A 1 223 ? -37.71900 -6.62500 49.22400 1.000 48.14521 221 GLU A CA 1
ATOM 1462 C C . GLU A 1 223 ? -38.51300 -7.70100 49.94700 1.000 57.57521 221 GLU A C 1
ATOM 1463 O O . GLU A 1 223 ? -39.72400 -7.55500 50.15100 1.000 62.89521 221 GLU A O 1
ATOM 1469 N N . LEU A 1 224 ? -37.84500 -8.77400 50.36500 1.000 52.39848 222 LEU A N 1
ATOM 1470 C CA . LEU A 1 224 ? -38.52900 -9.95100 50.87700 1.000 43.10848 222 LEU A CA 1
ATOM 1471 C C . LEU A 1 224 ? -38.78100 -9.91500 52.37700 1.000 48.12848 222 LEU A C 1
ATOM 1472 O O . LEU A 1 224 ? -39.68100 -10.62000 52.85400 1.000 51.10848 222 LEU A O 1
ATOM 1477 N N . TYR A 1 225 ? -38.02500 -9.13000 53.13600 1.000 46.37182 223 TYR A N 1
ATOM 1478 C CA . TYR A 1 225 ? -38.15200 -9.24500 54.58000 1.000 49.08182 223 TYR A CA 1
ATOM 1479 C C . TYR A 1 225 ? -37.69900 -7.97100 55.27300 1.000 46.97182 223 TYR A C 1
ATOM 1480 O O . TYR A 1 225 ? -36.98500 -7.13500 54.70900 1.000 50.33182 223 TYR A O 1
ATOM 1489 N N . GLU A 1 226 ? -38.11600 -7.86500 56.52800 1.000 56.49646 224 GLU A N 1
ATOM 1490 C CA . GLU A 1 226 ? -37.60700 -6.90100 57.48700 1.000 50.70646 224 GLU A CA 1
ATOM 1491 C C . GLU A 1 226 ? -36.95700 -7.71100 58.59600 1.000 51.40646 224 GLU A C 1
ATOM 1492 O O . GLU A 1 226 ? -37.58000 -8.62500 59.14200 1.000 62.80646 224 GLU A O 1
ATOM 1498 N N . LEU A 1 227 ? -35.70800 -7.41400 58.91200 1.000 56.75400 225 LEU A N 1
ATOM 1499 C CA . LEU A 1 227 ? -34.99700 -8.15300 59.94400 1.000 50.80400 225 LEU A CA 1
ATOM 1500 C C . LEU A 1 227 ? -35.09600 -7.37300 61.24500 1.000 45.68400 225 LEU A C 1
ATOM 1501 O O . LEU A 1 227 ? -34.64700 -6.22700 61.32200 1.000 56.16400 225 LEU A O 1
ATOM 1506 N N . ILE A 1 228 ? -35.68100 -7.99400 62.26200 1.000 56.90893 226 ILE A N 1
ATOM 1507 C CA . ILE A 1 228 ? -35.87000 -7.38300 63.57200 1.000 53.51893 226 ILE A CA 1
ATOM 1508 C C . ILE A 1 228 ? -34.84900 -7.96800 64.53800 1.000 52.56893 226 ILE A C 1
ATOM 1509 O O . ILE A 1 228 ? -34.68400 -9.19000 64.61400 1.000 51.38893 226 ILE A O 1
ATOM 1514 N N . GLN A 1 229 ? -34.15700 -7.09600 65.25800 1.000 49.30450 227 GLN A N 1
ATOM 1515 C CA . GLN A 1 229 ? -33.28800 -7.48400 66.35800 1.000 56.66450 227 GLN A CA 1
ATOM 1516 C C . GLN A 1 229 ? -33.92200 -6.96800 67.64200 1.000 53.82450 227 GLN A C 1
ATOM 1517 O O . GLN A 1 229 ? -34.19300 -5.76900 67.76500 1.000 54.22450 227 GLN A O 1
ATOM 1523 N N . TYR A 1 230 ? -34.16400 -7.86700 68.58600 1.000 49.79336 228 TYR A N 1
ATOM 1524 C CA . TYR A 1 230 ? -34.92700 -7.53000 69.77600 1.000 55.32336 228 TYR A CA 1
ATOM 1525 C C . TYR A 1 230 ? -34.02500 -6.99800 70.88100 1.000 43.36336 228 TYR A C 1
ATOM 1526 O O . TYR A 1 230 ? -32.87900 -7.42200 71.03600 1.000 59.17336 228 TYR A O 1
ATOM 1535 N N . SER A 1 231 ? -34.56500 -6.05700 71.64600 1.000 55.17563 229 SER A N 1
ATOM 1536 C CA . SER A 1 231 ? -33.81000 -5.41500 72.71000 1.000 45.89563 229 SER A CA 1
ATOM 1537 C C . SER A 1 231 ? -33.49500 -6.42500 73.80700 1.000 44.92563 229 SER A C 1
ATOM 1538 O O . SER A 1 231 ? -34.31400 -7.29700 74.10000 1.000 53.42563 229 SER A O 1
ATOM 1541 N N . PRO A 1 232 ? -32.32400 -6.33900 74.42600 1.000 58.41274 230 PRO A N 1
ATOM 1542 C CA . PRO A 1 232 ? -32.00400 -7.26600 75.51400 1.000 54.40274 230 PRO A CA 1
ATOM 1543 C C . PRO A 1 232 ? -32.82100 -6.98000 76.76300 1.000 58.96274 230 PRO A C 1
ATOM 1544 O O . PRO A 1 232 ? -33.20200 -5.84000 77.04000 1.000 73.59274 230 PRO A O 1
ATOM 1548 N N . THR A 1 233 ? -33.09400 -8.04400 77.51800 1.000 52.23898 231 THR A N 1
ATOM 1549 C CA . THR A 1 233 ? -33.63400 -7.92400 78.86800 1.000 50.69898 231 THR A CA 1
ATOM 1550 C C . THR A 1 233 ? -32.69800 -8.53200 79.90300 1.000 49.53898 231 THR A C 1
ATOM 1551 O O . THR A 1 233 ? -33.07700 -8.64500 81.07600 1.000 50.08898 231 THR A O 1
ATOM 1555 N N . THR A 1 234 ? -31.48900 -8.92500 79.50000 1.000 63.15463 232 THR A N 1
ATOM 1556 C CA . THR A 1 234 ? -30.50200 -9.52300 80.39000 1.000 61.38463 232 THR A CA 1
ATOM 1557 C C . THR A 1 234 ? -29.20000 -8.73800 80.30800 1.000 65.68463 232 THR A C 1
ATOM 1558 O O . THR A 1 234 ? -28.94000 -8.02400 79.33600 1.000 64.40463 232 THR A O 1
ATOM 1562 N N . GLU A 1 235 ? -28.37700 -8.87400 81.35100 1.000 73.00976 233 GLU A N 1
ATOM 1563 C CA . GLU A 1 235 ? -27.09800 -8.16900 81.36700 1.000 82.28976 233 GLU A CA 1
ATOM 1564 C C . GLU A 1 235 ? -26.09700 -8.80800 80.40700 1.000 77.95976 233 GLU A C 1
ATOM 1565 O O . GLU A 1 235 ? -25.33900 -8.10100 79.72900 1.000 61.16976 233 GLU A O 1
ATOM 1571 N N . THR A 1 236 ? -26.07000 -10.13700 80.33900 1.000 62.29360 234 THR A N 1
ATOM 1572 C CA . THR A 1 236 ? -25.20000 -10.85200 79.41900 1.000 69.65360 234 THR A CA 1
ATOM 1573 C C . THR A 1 236 ? -26.04300 -11.71500 78.49000 1.000 68.16360 234 THR A C 1
ATOM 1574 O O . THR A 1 236 ? -27.12600 -12.18000 78.85900 1.000 74.72360 234 THR A O 1
ATOM 1578 N N . VAL A 1 237 ? -25.54700 -11.90100 77.26400 1.000 57.18163 235 VAL A N 1
ATOM 1579 C CA . VAL A 1 237 ? -26.19300 -12.74300 76.26600 1.000 59.54163 235 VAL A CA 1
ATOM 1580 C C . VAL A 1 237 ? -25.16100 -13.69500 75.67700 1.000 67.20163 235 VAL A C 1
ATOM 1581 O O . VAL A 1 237 ? -23.95000 -13.50900 75.81600 1.000 73.66163 235 VAL A O 1
ATOM 1585 N N . GLY A 1 238 ? -25.66100 -14.72800 75.00800 1.000 61.83782 236 GLY A N 1
ATOM 1586 C CA . GLY A 1 238 ? -24.77800 -15.67900 74.36800 1.000 52.01782 236 GLY A CA 1
ATOM 1587 C C . GLY A 1 238 ? -24.11700 -15.09800 73.13400 1.000 57.43782 236 GLY A C 1
ATOM 1588 O O . GLY A 1 238 ? -24.67400 -14.25200 72.43500 1.000 66.24782 236 GLY A O 1
ATOM 1589 N N . LYS A 1 239 ? -22.89700 -15.57300 72.86800 1.000 69.10903 237 LYS A N 1
ATOM 1590 C CA . LYS A 1 239 ? -22.13600 -15.07200 71.72800 1.000 69.20903 237 LYS A CA 1
ATOM 1591 C C . LYS A 1 239 ? -22.83600 -15.38300 70.41300 1.000 61.20903 237 LYS A C 1
ATOM 1592 O O . LYS A 1 239 ? -22.92800 -14.52000 69.53300 1.000 60.37903 237 LYS A O 1
ATOM 1598 N N . THR A 1 240 ? -23.33600 -16.60100 70.26100 1.000 61.82608 238 THR A N 1
ATOM 1599 C CA . THR A 1 240 ? -23.96800 -16.99500 69.00900 1.000 63.52608 238 THR A CA 1
ATOM 1600 C C . THR A 1 240 ? -25.41800 -16.52500 68.98600 1.000 67.24608 238 THR A C 1
ATOM 1601 O O . THR A 1 240 ? -26.19900 -16.91800 69.86200 1.000 62.93608 238 THR A O 1
ATOM 1605 N N . PRO A 1 241 ? -25.81500 -15.69700 68.02500 1.000 64.14121 239 PRO A N 1
ATOM 1606 C CA . PRO A 1 241 ? -27.18200 -15.17500 68.00900 1.000 59.36121 239 PRO A CA 1
ATOM 1607 C C . PRO A 1 241 ? -28.17700 -16.16800 67.42400 1.000 57.03121 239 PRO A C 1
ATOM 1608 O O . PRO A 1 241 ? -27.81800 -17.15000 66.77000 1.000 53.92121 239 PRO A O 1
ATOM 1612 N N . VAL A 1 242 ? -29.45500 -15.87400 67.65900 1.000 54.03528 240 VAL A N 1
ATOM 1613 C CA . VAL A 1 242 ? -30.56900 -16.72300 67.24800 1.000 48.34528 240 VAL A CA 1
ATOM 1614 C C . VAL A 1 242 ? -31.32100 -16.03600 66.11600 1.000 43.99528 240 VAL A C 1
ATOM 1615 O O . VAL A 1 242 ? -31.67400 -14.85600 66.22300 1.000 43.84528 240 VAL A O 1
ATOM 1619 N N . LEU A 1 243 ? -31.56700 -16.77100 65.03400 1.000 45.19278 241 LEU A N 1
ATOM 1620 C CA . LEU A 1 243 ? -32.31700 -16.26500 63.89000 1.000 47.30278 241 LEU A CA 1
ATOM 1621 C C . LEU A 1 243 ? -33.53300 -17.15000 63.64800 1.000 48.52278 241 LEU A C 1
ATOM 1622 O O . LEU A 1 243 ? -33.38800 -18.33600 63.33200 1.000 47.82278 241 LEU A O 1
ATOM 1627 N N . ILE A 1 244 ? -34.72600 -16.56200 63.75500 1.000 50.75301 242 ILE A N 1
ATOM 1628 C CA . ILE A 1 244 ? -35.99000 -17.27900 63.60900 1.000 39.33301 242 ILE A CA 1
ATOM 1629 C C . ILE A 1 244 ? -36.50700 -17.06800 62.19300 1.000 47.56301 242 ILE A C 1
ATOM 1630 O O . ILE A 1 244 ? -36.70700 -15.92700 61.75900 1.000 52.07301 242 ILE A O 1
ATOM 1635 N N . VAL A 1 245 ? -36.73500 -18.16100 61.47000 1.000 42.95545 243 VAL A N 1
ATOM 1636 C CA . VAL A 1 245 ? -37.27800 -18.10700 60.11700 1.000 43.91545 243 VAL A CA 1
ATOM 1637 C C . VAL A 1 245 ? -38.75300 -18.50900 60.18500 1.000 56.86545 243 VAL A C 1
ATOM 1638 O O . VAL A 1 245 ? -39.05000 -19.71000 60.31000 1.000 39.32545 243 VAL A O 1
ATOM 1642 N N . PRO A 1 246 ? -39.68900 -17.57300 60.06500 1.000 45.36093 244 PRO A N 1
ATOM 1643 C CA . PRO A 1 246 ? -41.10100 -17.91500 60.18800 1.000 48.48093 244 PRO A CA 1
ATOM 1644 C C . PRO A 1 246 ? -41.63700 -18.43900 58.87000 1.000 51.04093 244 PRO A C 1
ATOM 1645 O O . PRO A 1 246 ? -40.98200 -18.30600 57.82400 1.000 48.23093 244 PRO A O 1
ATOM 1649 N N . PRO A 1 247 ? -42.88100 -18.96700 58.83700 1.000 46.00169 245 PRO A N 1
ATOM 1650 C CA . PRO A 1 247 ? -43.47500 -19.36600 57.57500 1.000 44.95169 245 PRO A CA 1
ATOM 1651 C C . PRO A 1 247 ? -43.85300 -18.14000 56.73900 1.000 57.03169 245 PRO A C 1
ATOM 1652 O O . PRO A 1 247 ? -44.11500 -17.11100 57.31000 1.000 50.82169 245 PRO A O 1
ATOM 1656 N N . PHE A 1 248 ? -43.83600 -18.27700 55.41500 1.000 55.93499 246 PHE A N 1
ATOM 1657 C CA . PHE A 1 248 ? -44.27000 -17.17000 54.52600 1.000 59.95499 246 PHE A CA 1
ATOM 1658 C C . PHE A 1 248 ? -45.77500 -17.31200 54.30100 1.000 61.19499 246 PHE A C 1
ATOM 1659 O O . PHE A 1 248 ? -46.37100 -16.40200 53.71900 1.000 57.33499 246 PHE A O 1
ATOM 1667 N N . ILE A 1 249 ? -46.35000 -18.43700 54.71600 1.000 45.03721 247 ILE A N 1
ATOM 1668 C CA . ILE A 1 249 ? -47.82700 -18.59800 54.67100 1.000 49.13721 247 ILE A CA 1
ATOM 1669 C C . ILE A 1 249 ? -48.31000 -18.17200 56.05300 1.000 68.24721 247 ILE A C 1
ATOM 1670 O O . ILE A 1 249 ? -47.94000 -18.85100 57.01400 1.000 93.49721 247 ILE A O 1
ATOM 1675 N N . ASN A 1 250 ? -49.07300 -17.08800 56.14700 1.000 58.05156 248 ASN A N 1
ATOM 1676 C CA . ASN A 1 250 ? -49.50500 -16.52000 57.45300 1.000 49.37156 248 ASN A CA 1
ATOM 1677 C C . ASN A 1 250 ? -48.34200 -15.69500 58.01200 1.000 58.20156 248 ASN A C 1
ATOM 1678 O O . ASN A 1 250 ? -47.23700 -15.81000 57.47500 1.000 63.39156 248 ASN A O 1
ATOM 1683 N N . LYS A 1 251 ? -48.58600 -14.89200 59.04400 1.000 52.77293 249 LYS A N 1
ATOM 1684 C CA . LYS A 1 251 ? -47.54000 -13.95100 59.52400 1.000 43.84293 249 LYS A CA 1
ATOM 1685 C C . LYS A 1 251 ? -46.72400 -14.53800 60.67700 1.000 51.52293 249 LYS A C 1
ATOM 1686 O O . LYS A 1 251 ? -47.08600 -15.61200 61.16300 1.000 51.23293 249 LYS A O 1
ATOM 1692 N N . TYR A 1 252 ? -45.68100 -13.83100 61.10700 1.000 55.02496 250 TYR A N 1
ATOM 1693 C CA . TYR A 1 252 ? -44.74300 -14.37200 62.07800 1.000 37.78496 250 TYR A CA 1
ATOM 1694 C C . TYR A 1 252 ? -45.20100 -14.21900 63.51900 1.000 49.52496 250 TYR A C 1
ATOM 1695 O O . TYR A 1 252 ? -44.69900 -14.94700 64.38200 1.000 48.51496 250 TYR A O 1
ATOM 1704 N N . TYR A 1 253 ? -46.11500 -13.28600 63.81200 1.000 49.50285 251 TYR A N 1
ATOM 1705 C CA . TYR A 1 253 ? -46.31000 -12.90900 65.21200 1.000 42.54285 251 TYR A CA 1
ATOM 1706 C C . TYR A 1 253 ? -47.00800 -13.98000 66.04200 1.000 47.72285 251 TYR A C 1
ATOM 1707 O O . TYR A 1 253 ? -47.26500 -13.72900 67.22400 1.000 48.77285 251 TYR A O 1
ATOM 1716 N N . ILE A 1 254 ? -47.30100 -15.15900 65.48100 1.000 44.78685 252 ILE A N 1
ATOM 1717 C CA . ILE A 1 254 ? -47.70400 -16.29100 66.31200 1.000 41.65685 252 ILE A CA 1
ATOM 1718 C C . ILE A 1 254 ? -46.61000 -16.61800 67.32500 1.000 52.89685 252 ILE A C 1
ATOM 1719 O O . ILE A 1 254 ? -46.89200 -17.09200 68.43500 1.000 45.41685 252 ILE A O 1
ATOM 1724 N N . MET A 1 255 ? -45.35200 -16.35600 66.97000 1.000 44.88383 253 MET A N 1
ATOM 1725 C CA . MET A 1 255 ? -44.22100 -16.58600 67.85500 1.000 45.14383 253 MET A CA 1
ATOM 1726 C C . MET A 1 255 ? -43.92200 -15.40700 68.77000 1.000 48.59383 253 MET A C 1
ATOM 1727 O O . MET A 1 255 ? -43.08400 -15.53800 69.67000 1.000 51.98383 253 MET A O 1
ATOM 1732 N N . ASP A 1 256 ? -44.55200 -14.25600 68.54400 1.000 48.89026 254 ASP A N 1
ATOM 1733 C CA . ASP A 1 256 ? -44.52000 -13.12500 69.47400 1.000 58.92026 254 ASP A CA 1
ATOM 1734 C C . ASP A 1 256 ? -45.95100 -12.60100 69.60100 1.000 50.38026 254 ASP A C 1
ATOM 1735 O O . ASP A 1 256 ? -46.30900 -11.60500 68.97100 1.000 54.50026 254 ASP A O 1
ATOM 1740 N N . MET A 1 257 ? -46.76000 -13.24400 70.43900 1.000 49.31513 255 MET A N 1
ATOM 1741 C CA . MET A 1 257 ? -48.17900 -12.87500 70.54700 1.000 53.23513 255 MET A CA 1
ATOM 1742 C C . MET A 1 257 ? -48.38600 -11.85600 71.66100 1.000 48.65513 255 MET A C 1
ATOM 1743 O O . MET A 1 257 ? -48.67600 -10.68600 71.40500 1.000 55.55513 255 MET A O 1
ATOM 1748 N N . ARG A 1 258 ? -48.17000 -12.28200 72.89100 1.000 46.71822 256 ARG A N 1
ATOM 1749 C CA . ARG A 1 258 ? -48.33600 -11.47900 74.08700 1.000 41.88822 256 ARG A CA 1
ATOM 1750 C C . ARG A 1 258 ? -47.19700 -11.86700 75.01000 1.000 48.62822 256 ARG A C 1
ATOM 1751 O O . ARG A 1 258 ? -46.61900 -12.94900 74.86000 1.000 53.72822 256 ARG A O 1
ATOM 1759 N N . PRO A 1 259 ? -46.84700 -11.01200 75.97000 1.000 50.98484 257 PRO A N 1
ATOM 1760 C CA . PRO A 1 259 ? -45.65000 -11.30800 76.77600 1.000 67.33484 257 PRO A CA 1
ATOM 1761 C C . PRO A 1 259 ? -45.68700 -12.67300 77.45700 1.000 56.10484 257 PRO A C 1
ATOM 1762 O O . PRO A 1 259 ? -44.62500 -13.26400 77.68200 1.000 59.00484 257 PRO A O 1
ATOM 1766 N N . GLN A 1 260 ? -46.87200 -13.20500 77.76700 1.000 55.04593 258 GLN A N 1
ATOM 1767 C CA . GLN A 1 260 ? -46.94200 -14.48200 78.47300 1.000 49.67593 258 GLN A CA 1
ATOM 1768 C C . GLN A 1 260 ? -46.66500 -15.67800 77.56300 1.000 51.91593 258 GLN A C 1
ATOM 1769 O O . GLN A 1 260 ? -46.15400 -16.69700 78.03800 1.000 58.78593 258 GLN A O 1
ATOM 1775 N N . ASN A 1 261 ? -47.00600 -15.59700 76.27200 1.000 53.51681 259 ASN A N 1
ATOM 1776 C CA . ASN A 1 261 ? -46.82900 -16.72000 75.35400 1.000 52.03681 259 ASN A CA 1
ATOM 1777 C C . ASN A 1 261 ? -45.91700 -16.37000 74.18200 1.000 49.28681 259 ASN A C 1
ATOM 1778 O O . ASN A 1 261 ? -45.99300 -17.00300 73.12100 1.000 47.73681 259 ASN A O 1
ATOM 1783 N N . SER A 1 262 ? -45.06200 -15.37000 74.34400 1.000 53.00726 260 SER A N 1
ATOM 1784 C CA . SER A 1 262 ? -44.15800 -14.95800 73.28200 1.000 56.96726 260 SER A CA 1
ATOM 1785 C C . SER A 1 262 ? -42.91400 -15.83300 73.34000 1.000 43.34726 260 SER A C 1
ATOM 1786 O O . SER A 1 262 ? -42.19000 -15.82300 74.34100 1.000 49.00726 260 SER A O 1
ATOM 1789 N N . LEU A 1 263 ? -42.68600 -16.61100 72.28000 1.000 42.01263 261 LEU A N 1
ATOM 1790 C CA . LEU A 1 263 ? -41.42800 -17.33700 72.16700 1.000 42.09263 261 LEU A CA 1
ATOM 1791 C C . LEU A 1 263 ? -40.26600 -16.36100 72.11600 1.000 45.03263 261 LEU A C 1
ATOM 1792 O O . LEU A 1 263 ? -39.23600 -16.56600 72.76900 1.000 53.70263 261 LEU A O 1
ATOM 1797 N N . VAL A 1 264 ? -40.43700 -15.27000 71.37200 1.000 45.01135 262 VAL A N 1
ATOM 1798 C CA . VAL A 1 264 ? -39.37600 -14.28600 71.21400 1.000 41.01135 262 VAL A CA 1
ATOM 1799 C C . VAL A 1 264 ? -38.95200 -13.73900 72.56900 1.000 53.41135 262 VAL A C 1
ATOM 1800 O O . VAL A 1 264 ? -37.76200 -13.71900 72.91000 1.000 57.23135 262 VAL A O 1
ATOM 1804 N N . ALA A 1 265 ? -39.92300 -13.29700 73.36900 1.000 39.77262 263 ALA A N 1
ATOM 1805 C CA . ALA A 1 265 ? -39.58700 -12.67000 74.64300 1.000 52.45262 263 ALA A CA 1
ATOM 1806 C C . ALA A 1 265 ? -39.02700 -13.68100 75.63300 1.000 44.52262 263 ALA A C 1
ATOM 1807 O O . ALA A 1 265 ? -38.18100 -13.32400 76.46200 1.000 65.57262 263 ALA A O 1
ATOM 1809 N N . TRP A 1 266 ? -39.48400 -14.93600 75.56800 1.000 42.72161 264 TRP A N 1
ATOM 1810 C CA . TRP A 1 266 ? -38.89700 -15.97900 76.40400 1.000 44.34161 264 TRP A CA 1
ATOM 1811 C C . TRP A 1 266 ? -37.45200 -16.25800 76.00300 1.000 47.89161 264 TRP A C 1
ATOM 1812 O O . TRP A 1 266 ? -36.58600 -16.43000 76.86800 1.000 51.01161 264 TRP A O 1
ATOM 1823 N N . LEU A 1 267 ? -37.17400 -16.30800 74.69600 1.000 45.13560 265 LEU A N 1
ATOM 1824 C CA . LEU A 1 267 ? -35.80600 -16.52000 74.23200 1.000 52.57560 265 LEU A CA 1
ATOM 1825 C C . LEU A 1 267 ? -34.88900 -15.37600 74.65900 1.000 62.76560 265 LEU A C 1
ATOM 1826 O O . LEU A 1 267 ? -33.73400 -15.60600 75.04400 1.000 54.49560 265 LEU A O 1
ATOM 1831 N N . VAL A 1 268 ? -35.37800 -14.13400 74.57800 1.000 53.94261 266 VAL A N 1
ATOM 1832 C CA . VAL A 1 268 ? -34.57300 -12.98900 74.99800 1.000 50.84261 266 VAL A CA 1
ATOM 1833 C C . VAL A 1 268 ? -34.26500 -13.07500 76.48800 1.000 51.61261 266 VAL A C 1
ATOM 1834 O O . VAL A 1 268 ? -33.16600 -12.72100 76.93500 1.000 63.68261 266 VAL A O 1
ATOM 1838 N N . ALA A 1 269 ? -35.22700 -13.56000 77.27700 1.000 53.48898 267 ALA A N 1
ATOM 1839 C CA . ALA A 1 269 ? -35.05600 -13.70000 78.71800 1.000 51.59898 267 ALA A CA 1
ATOM 1840 C C . ALA A 1 269 ? -34.10500 -14.82700 79.09300 1.000 53.14898 267 ALA A C 1
ATOM 1841 O O . ALA A 1 269 ? -33.65400 -14.87400 80.24300 1.000 63.32898 267 ALA A O 1
ATOM 1843 N N . GLN A 1 270 ? -33.79600 -15.73100 78.16000 1.000 52.07458 268 GLN A N 1
ATOM 1844 C CA . GLN A 1 270 ? -32.80900 -16.78000 78.36400 1.000 42.37458 268 GLN A CA 1
ATOM 1845 C C . GLN A 1 270 ? -31.41500 -16.35000 77.92100 1.000 54.82458 268 GLN A C 1
ATOM 1846 O O . GLN A 1 270 ? -30.57200 -17.20800 77.63800 1.000 55.36458 268 GLN A O 1
ATOM 1852 N N . GLY A 1 271 ? -31.16100 -15.04800 77.83800 1.000 48.62101 269 GLY A N 1
ATOM 1853 C CA . GLY A 1 271 ? -29.84500 -14.57400 77.44300 1.000 50.40101 269 GLY A CA 1
ATOM 1854 C C . GLY A 1 271 ? -29.45800 -14.91100 76.02100 1.000 52.88101 269 GLY A C 1
ATOM 1855 O O . GLY A 1 271 ? -28.33800 -15.37800 75.77800 1.000 64.23101 269 GLY A O 1
ATOM 1856 N N . GLN A 1 272 ? -30.36500 -14.70000 75.07300 1.000 50.50581 270 GLN A N 1
ATOM 1857 C CA . GLN A 1 272 ? -30.08900 -14.91700 73.66000 1.000 59.68581 270 GLN A CA 1
ATOM 1858 C C . GLN A 1 272 ? -30.40700 -13.65300 72.87600 1.000 57.32581 270 GLN A C 1
ATOM 1859 O O . GLN A 1 272 ? -31.44500 -13.01900 73.09500 1.000 57.42581 270 GLN A O 1
ATOM 1865 N N . THR A 1 273 ? -29.51200 -13.29500 71.96000 1.000 62.32635 271 THR A N 1
ATOM 1866 C CA . THR A 1 273 ? -29.78600 -12.24000 70.99500 1.000 45.22635 271 THR A CA 1
ATOM 1867 C C . THR A 1 273 ? -30.66700 -12.80400 69.89000 1.000 49.70635 271 THR A C 1
ATOM 1868 O O . THR A 1 273 ? -30.23900 -13.69000 69.14300 1.000 50.22635 271 THR A O 1
ATOM 1872 N N . VAL A 1 274 ? -31.88500 -12.28100 69.76800 1.000 50.07577 272 VAL A N 1
ATOM 1873 C CA . VAL A 1 274 ? -32.92200 -12.88300 68.93900 1.000 46.20577 272 VAL A CA 1
ATOM 1874 C C . VAL A 1 274 ? -33.18000 -11.99300 67.73200 1.000 42.69577 272 VAL A C 1
ATOM 1875 O O . VAL A 1 274 ? -33.43900 -10.79400 67.87600 1.000 44.33577 272 VAL A O 1
ATOM 1879 N N . PHE A 1 275 ? -33.11100 -12.58600 66.54700 1.000 46.57929 273 PHE A N 1
ATOM 1880 C CA . PHE A 1 275 ? -33.44600 -11.93200 65.29300 1.000 43.02929 273 PHE A CA 1
ATOM 1881 C C . PHE A 1 275 ? -34.66600 -12.61700 64.70200 1.000 50.39929 273 PHE A C 1
ATOM 1882 O O . PHE A 1 275 ? -34.79300 -13.84300 64.77900 1.000 52.47929 273 PHE A O 1
ATOM 1890 N N . MET A 1 276 ? -35.56400 -11.83000 64.11400 1.000 51.46012 274 MET A N 1
ATOM 1891 C CA . MET A 1 276 ? -36.75600 -12.36900 63.47700 1.000 39.92012 274 MET A CA 1
ATOM 1892 C C . MET A 1 276 ? -36.86800 -11.84300 62.05400 1.000 50.19012 274 MET A C 1
ATOM 1893 O O . MET A 1 276 ? -36.74500 -10.63500 61.82100 1.000 52.81012 274 MET A O 1
ATOM 1898 N N . ILE A 1 277 ? -37.10600 -12.75300 61.11300 1.000 44.71714 275 ILE A N 1
ATOM 1899 C CA . ILE A 1 277 ? -37.44600 -12.38900 59.74100 1.000 46.19714 275 ILE A CA 1
ATOM 1900 C C . ILE A 1 277 ? -38.93500 -12.08400 59.66100 1.000 55.57714 275 ILE A C 1
ATOM 1901 O O . ILE A 1 277 ? -39.77200 -12.89600 60.07600 1.000 53.75714 275 ILE A O 1
ATOM 1906 N N . SER A 1 278 ? -39.27200 -10.91500 59.13300 1.000 46.44641 276 SER A N 1
ATOM 1907 C CA . SER A 1 278 ? -40.65800 -10.50700 58.94700 1.000 35.13641 276 SER A CA 1
ATOM 1908 C C . SER A 1 278 ? -40.89200 -10.40000 57.44400 1.000 40.27641 276 SER A C 1
ATOM 1909 O O . SER A 1 278 ? -40.49900 -9.41400 56.81500 1.000 45.03641 276 SER A O 1
ATOM 1912 N N . TRP A 1 279 ? -41.53200 -11.41900 56.87500 1.000 38.43512 277 TRP A N 1
ATOM 1913 C CA . TRP A 1 279 ? -41.71600 -11.48800 55.43300 1.000 34.86512 277 TRP A CA 1
ATOM 1914 C C . TRP A 1 279 ? -42.67800 -10.40900 54.94600 1.000 56.05512 277 TRP A C 1
ATOM 1915 O O . TRP A 1 279 ? -43.63600 -10.03200 55.63100 1.000 51.50512 277 TRP A O 1
ATOM 1926 N N . ARG A 1 280 ? -42.40400 -9.90600 53.74600 1.000 59.04894 278 ARG A N 1
ATOM 1927 C CA . ARG A 1 280 ? -43.32900 -9.00300 53.07800 1.000 49.75894 278 ARG A CA 1
ATOM 1928 C C . ARG A 1 280 ? -44.58700 -9.75100 52.67100 1.000 48.38894 278 ARG A C 1
ATOM 1929 O O . ARG A 1 280 ? -44.52800 -10.91300 52.26500 1.000 52.73894 278 ARG A O 1
ATOM 1937 N N . ASN A 1 281 ? -45.73300 -9.08100 52.78500 1.000 63.53385 279 ASN A N 1
ATOM 1938 C CA . ASN A 1 281 ? -46.94900 -9.62600 52.19900 1.000 47.49385 279 ASN A CA 1
ATOM 1939 C C . ASN A 1 281 ? -46.86600 -9.37900 50.69600 1.000 50.03385 279 ASN A C 1
ATOM 1940 O O . ASN A 1 281 ? -46.97700 -8.23100 50.24800 1.000 48.31385 279 ASN A O 1
ATOM 1945 N N . PRO A 1 282 ? -46.65300 -10.41900 49.88900 1.000 61.94594 280 PRO A N 1
ATOM 1946 C CA . PRO A 1 282 ? -46.33100 -10.19800 48.47100 1.000 56.82594 280 PRO A CA 1
ATOM 1947 C C . PRO A 1 282 ? -47.53100 -9.72400 47.66200 1.000 62.78594 280 PRO A C 1
ATOM 1948 O O . PRO A 1 282 ? -48.65500 -10.20000 47.84000 1.000 61.33594 280 PRO A O 1
ATOM 1952 N N . GLY A 1 283 ? -47.26600 -8.78600 46.74800 1.000 62.15663 281 GLY A N 1
ATOM 1953 C CA . GLY A 1 283 ? -48.22300 -8.33400 45.77200 1.000 57.63663 281 GLY A CA 1
ATOM 1954 C C . GLY A 1 283 ? -47.87500 -8.80700 44.37700 1.000 69.07663 281 GLY A C 1
ATOM 1955 O O . GLY A 1 283 ? -47.06400 -9.71800 44.17800 1.000 74.33663 281 GLY A O 1
ATOM 1956 N N . VAL A 1 284 ? -48.48500 -8.15500 43.38900 1.000 65.67839 282 VAL A N 1
ATOM 1957 C CA . VAL A 1 284 ? -48.21600 -8.52800 41.99900 1.000 62.40839 282 VAL A CA 1
ATOM 1958 C C . VAL A 1 284 ? -46.76700 -8.22600 41.62000 1.000 72.76839 282 VAL A C 1
ATOM 1959 O O . VAL A 1 284 ? -46.18800 -8.90000 40.75700 1.000 69.30839 282 VAL A O 1
ATOM 1963 N N . ALA A 1 285 ? -46.15600 -7.22100 42.25500 1.000 59.78101 283 ALA A N 1
ATOM 1964 C CA . ALA A 1 285 ? -44.76400 -6.89000 41.96900 1.000 63.05101 283 ALA A CA 1
ATOM 1965 C C . ALA A 1 285 ? -43.80900 -8.01000 42.35600 1.000 69.55101 283 ALA A C 1
ATOM 1966 O O . ALA A 1 285 ? -42.68000 -8.04100 41.85700 1.000 68.46101 283 ALA A O 1
ATOM 1968 N N . GLN A 1 286 ? -44.23600 -8.92000 43.23200 1.000 67.20532 284 GLN A N 1
ATOM 1969 C CA . GLN A 1 286 ? -43.42500 -10.05000 43.66400 1.000 58.92532 284 GLN A CA 1
ATOM 1970 C C . GLN A 1 286 ? -43.83900 -11.34900 42.98300 1.000 53.33532 284 GLN A C 1
ATOM 1971 O O . GLN A 1 286 ? -43.63000 -12.43200 43.53600 1.000 65.16532 284 GLN A O 1
ATOM 1977 N N . ALA A 1 287 ? -44.41200 -11.25900 41.78000 1.000 52.43662 285 ALA A N 1
ATOM 1978 C CA . ALA A 1 287 ? -45.02000 -12.42800 41.15200 1.000 63.66662 285 ALA A CA 1
ATOM 1979 C C . ALA A 1 287 ? -43.98800 -13.50400 40.82800 1.000 68.67662 285 ALA A C 1
ATOM 1980 O O . ALA A 1 287 ? -44.27300 -14.70100 40.95500 1.000 83.77662 285 ALA A O 1
ATOM 1982 N N . GLN A 1 288 ? -42.79300 -13.10600 40.39800 1.000 68.97452 286 GLN A N 1
ATOM 1983 C CA . GLN A 1 288 ? -41.78300 -14.06200 39.96300 1.000 73.74452 286 GLN A CA 1
ATOM 1984 C C . GLN A 1 288 ? -40.88000 -14.54700 41.09000 1.000 76.39452 286 GLN A C 1
ATOM 1985 O O . GLN A 1 288 ? -39.95000 -15.31700 40.82700 1.000 81.56452 286 GLN A O 1
ATOM 1991 N N . ILE A 1 289 ? -41.12900 -14.12500 42.33000 1.000 71.42931 287 ILE A N 1
ATOM 1992 C CA . ILE A 1 289 ? -40.37700 -14.64100 43.46700 1.000 63.44931 287 ILE A CA 1
ATOM 1993 C C . ILE A 1 289 ? -40.69700 -16.11800 43.65900 1.000 70.36931 287 ILE A C 1
ATOM 1994 O O . ILE A 1 289 ? -41.86800 -16.51900 43.71000 1.000 58.11931 287 ILE A O 1
ATOM 1999 N N . ASP A 1 290 ? -39.65200 -16.93400 43.77500 1.000 74.96005 288 ASP A N 1
ATOM 2000 C CA . ASP A 1 290 ? -39.75600 -18.38500 43.84800 1.000 66.13005 288 ASP A CA 1
ATOM 2001 C C . ASP A 1 290 ? -39.24000 -18.87100 45.19600 1.000 56.11005 288 ASP A C 1
ATOM 2002 O O . ASP A 1 290 ? -38.64200 -18.11700 45.96600 1.000 65.86005 288 ASP A O 1
ATOM 2007 N N . LEU A 1 291 ? -39.48300 -20.15500 45.47800 1.000 52.88103 289 LEU A N 1
ATOM 2008 C CA . LEU A 1 291 ? -38.93900 -20.75800 46.69000 1.000 64.96103 289 LEU A CA 1
ATOM 2009 C C . LEU A 1 291 ? -37.42700 -20.56600 46.77300 1.000 62.31103 289 LEU A C 1
ATOM 2010 O O . LEU A 1 291 ? -36.88300 -20.36200 47.86500 1.000 57.64103 289 LEU A O 1
ATOM 2015 N N . ASP A 1 292 ? -36.74300 -20.58200 45.62500 1.000 57.50208 290 ASP A N 1
ATOM 2016 C CA . ASP A 1 292 ? -35.29700 -20.39100 45.60200 1.000 51.40208 290 ASP A CA 1
ATOM 2017 C C . ASP A 1 292 ? -34.90700 -19.02500 46.14800 1.000 62.77208 290 ASP A C 1
ATOM 2018 O O . ASP A 1 292 ? -33.89800 -18.89100 46.85300 1.000 54.57208 290 ASP A O 1
ATOM 2023 N N . ASP A 1 293 ? -35.68000 -17.99300 45.80400 1.000 64.16279 291 ASP A N 1
ATOM 2024 C CA . ASP A 1 293 ? -35.36900 -16.64400 46.26300 1.000 64.33279 291 ASP A CA 1
ATOM 2025 C C . ASP A 1 293 ? -35.53800 -16.52100 47.77300 1.000 57.89279 291 ASP A C 1
ATOM 2026 O O . ASP A 1 293 ? -34.72300 -15.87200 48.44500 1.000 46.88279 291 ASP A O 1
ATOM 2031 N N . TYR A 1 294 ? -36.58400 -17.14400 48.32700 1.000 52.01335 292 TYR A N 1
ATOM 2032 C CA . TYR A 1 294 ? -36.77900 -17.10100 49.77300 1.000 56.90335 292 TYR A CA 1
ATOM 2033 C C . TYR A 1 294 ? -35.61800 -17.77200 50.49700 1.000 55.47335 292 TYR A C 1
ATOM 2034 O O . TYR A 1 294 ? -35.21100 -17.33400 51.58000 1.000 56.63335 292 TYR A O 1
ATOM 2043 N N . VAL A 1 295 ? -35.07100 -18.83900 49.91300 1.000 53.83809 293 VAL A N 1
ATOM 2044 C CA . VAL A 1 295 ? -33.92400 -19.50700 50.51800 1.000 44.09809 293 VAL A CA 1
ATOM 2045 C C . VAL A 1 295 ? -32.69600 -18.60000 50.48400 1.000 56.03809 293 VAL A C 1
ATOM 2046 O O . VAL A 1 295 ? -32.07100 -18.33800 51.51800 1.000 48.22809 293 VAL A O 1
ATOM 2050 N N . VAL A 1 296 ? -32.36600 -18.06600 49.30900 1.000 45.58787 294 VAL A N 1
ATOM 2051 C CA . VAL A 1 296 ? -31.09100 -17.37300 49.11900 1.000 53.54787 294 VAL A CA 1
ATOM 2052 C C . VAL A 1 296 ? -31.20000 -15.88800 49.43700 1.000 54.24787 294 VAL A C 1
ATOM 2053 O O . VAL A 1 296 ? -30.41600 -15.35800 50.22900 1.000 58.81787 294 VAL A O 1
ATOM 2057 N N . ASP A 1 297 ? -32.16300 -15.19100 48.83000 1.000 68.80331 295 ASP A N 1
ATOM 2058 C CA . ASP A 1 297 ? -32.37900 -13.77100 49.09200 1.000 59.36331 295 ASP A CA 1
ATOM 2059 C C . ASP A 1 297 ? -33.14200 -13.52800 50.38600 1.000 57.74331 295 ASP A C 1
ATOM 2060 O O . ASP A 1 297 ? -33.32400 -12.37000 50.78100 1.000 54.52331 295 ASP A O 1
ATOM 2065 N N . GLY A 1 298 ? -33.57100 -14.59700 51.04700 1.000 45.83432 296 GLY A N 1
ATOM 2066 C CA . GLY A 1 298 ? -34.25900 -14.55200 52.31700 1.000 41.40432 296 GLY A CA 1
ATOM 2067 C C . GLY A 1 298 ? -33.36000 -14.97600 53.45400 1.000 43.96432 296 GLY A C 1
ATOM 2068 O O . GLY A 1 298 ? -32.68500 -14.14800 54.07400 1.000 51.25432 296 GLY A O 1
ATOM 2069 N N . VAL A 1 299 ? -33.40100 -16.27400 53.76600 1.000 48.29050 297 VAL A N 1
ATOM 2070 C CA . VAL A 1 299 ? -32.64200 -16.82900 54.88900 1.000 52.92050 297 VAL A CA 1
ATOM 2071 C C . VAL A 1 299 ? -31.15300 -16.50800 54.77700 1.000 56.54050 297 VAL A C 1
ATOM 2072 O O . VAL A 1 299 ? -30.52100 -16.06400 55.74500 1.000 54.94050 297 VAL A O 1
ATOM 2076 N N . ILE A 1 300 ? -30.56000 -16.74900 53.60400 1.000 52.13652 298 ILE A N 1
ATOM 2077 C CA . ILE A 1 300 ? -29.12500 -16.51600 53.46600 1.000 52.74652 298 ILE A CA 1
ATOM 2078 C C . ILE A 1 300 ? -28.81600 -15.03300 53.62700 1.000 50.81652 298 ILE A C 1
ATOM 2079 O O . ILE A 1 300 ? -27.87800 -14.65000 54.33800 1.000 52.51652 298 ILE A O 1
ATOM 2084 N N . ALA A 1 301 ? -29.61700 -14.17100 52.99500 1.000 46.95484 299 ALA A N 1
ATOM 2085 C CA . ALA A 1 301 ? -29.41000 -12.73300 53.15300 1.000 46.41484 299 ALA A CA 1
ATOM 2086 C C . ALA A 1 301 ? -29.62100 -12.30400 54.59800 1.000 50.04484 299 ALA A C 1
ATOM 2087 O O . ALA A 1 301 ? -28.89700 -11.43800 55.10800 1.000 45.26484 299 ALA A O 1
ATOM 2089 N N . ALA A 1 302 ? -30.59500 -12.91400 55.28200 1.000 41.10793 300 ALA A N 1
ATOM 2090 C CA . ALA A 1 302 ? -30.81400 -12.58700 56.68800 1.000 52.84793 300 ALA A CA 1
ATOM 2091 C C . ALA A 1 302 ? -29.63000 -13.01700 57.54600 1.000 48.84793 300 ALA A C 1
ATOM 2092 O O . ALA A 1 302 ? -29.28300 -12.33300 58.51800 1.000 48.26793 300 ALA A O 1
ATOM 2094 N N . LEU A 1 303 ? -29.00400 -14.15300 57.21300 1.000 59.81537 301 LEU A N 1
ATOM 2095 C CA . LEU A 1 303 ? -27.79200 -14.56400 57.91900 1.000 49.52537 301 LEU A CA 1
ATOM 2096 C C . LEU A 1 303 ? -26.71000 -13.50400 57.78500 1.000 47.92537 301 LEU A C 1
ATOM 2097 O O . LEU A 1 303 ? -26.12000 -13.06900 58.78300 1.000 50.22537 301 LEU A O 1
ATOM 2102 N N . ASP A 1 304 ? -26.46700 -13.04500 56.55400 1.000 46.59427 302 ASP A N 1
ATOM 2103 C CA . ASP A 1 304 ? -25.52300 -11.95100 56.34200 1.000 56.41427 302 ASP A CA 1
ATOM 2104 C C . ASP A 1 304 ? -25.94000 -10.70400 57.11500 1.000 57.14427 302 ASP A C 1
ATOM 2105 O O . ASP A 1 304 ? -25.08900 -9.98900 57.65700 1.000 60.44427 302 ASP A O 1
ATOM 2110 N N . GLY A 1 305 ? -27.24800 -10.42400 57.16900 1.000 53.82396 303 GLY A N 1
ATOM 2111 C CA . GLY A 1 305 ? -27.72100 -9.28700 57.94600 1.000 45.21396 303 GLY A CA 1
ATOM 2112 C C . GLY A 1 305 ? -27.42100 -9.42200 59.42700 1.000 53.26396 303 GLY A C 1
ATOM 2113 O O . GLY A 1 305 ? -27.14700 -8.43100 60.11000 1.000 56.86396 303 GLY A O 1
ATOM 2114 N N . VAL A 1 306 ? -27.47500 -10.65000 59.94800 1.000 50.25130 304 VAL A N 1
ATOM 2115 C CA . VAL A 1 306 ? -27.12600 -10.87700 61.34600 1.000 50.63130 304 VAL A CA 1
ATOM 2116 C C . VAL A 1 306 ? -25.64500 -10.60400 61.57800 1.000 55.32130 304 VAL A C 1
ATOM 2117 O O . VAL A 1 306 ? -25.25600 -10.04800 62.61400 1.000 59.19130 304 VAL A O 1
ATOM 2121 N N . GLU A 1 307 ? -24.79500 -10.98600 60.62000 1.000 58.35615 305 GLU A N 1
ATOM 2122 C CA . GLU A 1 307 ? -23.36400 -10.72400 60.74900 1.000 64.24615 305 GLU A CA 1
ATOM 2123 C C . GLU A 1 307 ? -23.07100 -9.22600 60.73800 1.000 63.63615 305 GLU A C 1
ATOM 2124 O O . GLU A 1 307 ? -22.21200 -8.74800 61.48900 1.000 60.24615 305 GLU A O 1
ATOM 2130 N N . ALA A 1 308 ? -23.78000 -8.46900 59.89500 1.000 58.47563 306 ALA A N 1
ATOM 2131 C CA . ALA A 1 308 ? -23.60400 -7.02000 59.86200 1.000 50.08563 306 ALA A CA 1
ATOM 2132 C C . ALA A 1 308 ? -23.96900 -6.38200 61.19800 1.000 54.32563 306 ALA A C 1
ATOM 2133 O O . ALA A 1 308 ? -23.37600 -5.37100 61.59500 1.000 65.13563 306 ALA A O 1
ATOM 2135 N N . ALA A 1 309 ? -24.95400 -6.94900 61.89900 1.000 56.76139 307 ALA A N 1
ATOM 2136 C CA . ALA A 1 309 ? -25.42200 -6.36200 63.14900 1.000 57.73139 307 ALA A CA 1
ATOM 2137 C C . ALA A 1 309 ? -24.61800 -6.83300 64.35300 1.000 57.93139 307 ALA A C 1
ATOM 2138 O O . ALA A 1 309 ? -24.55000 -6.12000 65.36100 1.000 70.01139 307 ALA A O 1
ATOM 2140 N N . THR A 1 310 ? -24.01900 -8.02500 64.27800 1.000 64.39680 308 THR A N 1
ATOM 2141 C CA . THR A 1 310 ? -23.36600 -8.64700 65.42000 1.000 69.62680 308 THR A CA 1
ATOM 2142 C C . THR A 1 310 ? -21.90000 -8.98900 65.20700 1.000 56.28680 308 THR A C 1
ATOM 2143 O O . THR A 1 310 ? -21.16900 -9.10700 66.19700 1.000 57.48680 308 THR A O 1
ATOM 2147 N N . GLY A 1 311 ? -21.45400 -9.16200 63.96600 1.000 55.27598 309 GLY A N 1
ATOM 2148 C CA . GLY A 1 311 ? -20.10900 -9.62600 63.71000 1.000 51.93598 309 GLY A CA 1
ATOM 2149 C C . GLY A 1 311 ? -19.92400 -11.12100 63.80900 1.000 68.19598 309 GLY A C 1
ATOM 2150 O O . GLY A 1 311 ? -18.77900 -11.58700 63.84500 1.000 89.20598 309 GLY A O 1
ATOM 2151 N N . GLU A 1 312 ? -21.00800 -11.89100 63.85200 1.000 68.05349 310 GLU A N 1
ATOM 2152 C CA . GLU A 1 312 ? -20.94900 -13.34100 63.98100 1.000 66.75349 310 GLU A CA 1
ATOM 2153 C C . GLU A 1 312 ? -21.40100 -13.98800 62.67900 1.000 62.03349 310 GLU A C 1
ATOM 2154 O O . GLU A 1 312 ? -22.49600 -13.69600 62.18300 1.000 66.65349 310 GLU A O 1
ATOM 2160 N N . ARG A 1 313 ? -20.55700 -14.86300 62.12600 1.000 62.22459 311 ARG A N 1
ATOM 2161 C CA . ARG A 1 313 ? -20.87100 -15.53900 60.87300 1.000 60.30459 311 ARG A CA 1
ATOM 2162 C C . ARG A 1 313 ? -21.70900 -16.79200 61.07100 1.000 64.82459 311 ARG A C 1
ATOM 2163 O O . ARG A 1 313 ? -22.14200 -17.38900 60.07800 1.000 63.05459 311 ARG A O 1
ATOM 2171 N N . GLU A 1 314 ? -21.94700 -17.20200 62.31500 1.000 46.89567 312 GLU A N 1
ATOM 2172 C CA . GLU A 1 314 ? -22.71100 -18.40300 62.60800 1.000 68.01567 312 GLU A CA 1
ATOM 2173 C C . GLU A 1 314 ? -23.80000 -18.09000 63.62800 1.000 66.73567 312 GLU A C 1
ATOM 2174 O O . GLU A 1 314 ? -23.57700 -17.33700 64.58200 1.000 73.37567 312 GLU A O 1
ATOM 2180 N N . VAL A 1 315 ? -24.99300 -18.65200 63.39900 1.000 57.08225 313 VAL A N 1
ATOM 2181 C CA . VAL A 1 315 ? -26.17700 -18.37900 64.20600 1.000 70.93225 313 VAL A CA 1
ATOM 2182 C C . VAL A 1 315 ? -26.86100 -19.68700 64.57500 1.000 50.11225 313 VAL A C 1
ATOM 2183 O O . VAL A 1 315 ? -26.71100 -20.71200 63.90500 1.000 50.97225 313 VAL A O 1
ATOM 2187 N N . HIS A 1 316 ? -27.63600 -19.63200 65.65500 1.000 58.76284 314 HIS A N 1
ATOM 2188 C CA . HIS A 1 316 ? -28.59300 -20.68800 65.95200 1.000 49.31284 314 HIS A CA 1
ATOM 2189 C C . HIS A 1 316 ? -29.88500 -20.40900 65.19400 1.000 47.80284 314 HIS A C 1
ATOM 2190 O O . HIS A 1 316 ? -30.48100 -19.33900 65.34600 1.000 57.64284 314 HIS A O 1
ATOM 2197 N N . GLY A 1 317 ? -30.31700 -21.36500 64.37900 1.000 38.31936 315 GLY A N 1
ATOM 2198 C CA . GLY A 1 317 ? -31.49200 -21.19500 63.54100 1.000 38.65936 315 GLY A CA 1
ATOM 2199 C C . GLY A 1 317 ? -32.70200 -21.91100 64.11900 1.000 47.12936 315 GLY A C 1
ATOM 2200 O O . GLY A 1 317 ? -32.59900 -23.03600 64.60800 1.000 51.35936 315 GLY A O 1
ATOM 2201 N N . ILE A 1 318 ? -33.84700 -21.23100 64.06900 1.000 47.17698 316 ILE A N 1
ATOM 2202 C CA . ILE A 1 318 ? -35.13600 -21.78300 64.47300 1.000 44.17698 316 ILE A CA 1
ATOM 2203 C C . ILE A 1 318 ? -36.12100 -21.54400 63.33500 1.000 45.37698 316 ILE A C 1
ATOM 2204 O O . ILE A 1 318 ? -36.22600 -20.42100 62.83000 1.000 51.26698 316 ILE A O 1
ATOM 2209 N N . GLY A 1 319 ? -36.83400 -22.58800 62.93000 1.000 43.21764 317 GLY A N 1
ATOM 2210 C CA . GLY A 1 319 ? -37.74400 -22.49400 61.80600 1.000 44.17764 317 GLY A CA 1
ATOM 2211 C C . GLY A 1 319 ? -39.09300 -23.11300 62.11200 1.000 50.05764 317 GLY A C 1
ATOM 2212 O O . GLY A 1 319 ? -39.19800 -24.12500 62.80200 1.000 52.22764 317 GLY A O 1
ATOM 2213 N N . TYR A 1 320 ? -40.13500 -22.49000 61.56400 1.000 52.90694 318 TYR A N 1
ATOM 2214 C CA . TYR A 1 320 ? -41.52000 -22.88800 61.78800 1.000 50.55694 318 TYR A CA 1
ATOM 2215 C C . TYR A 1 320 ? -42.19700 -23.17100 60.45200 1.000 51.76694 318 TYR A C 1
ATOM 2216 O O . TYR A 1 320 ? -42.17600 -22.32400 59.55300 1.000 52.54694 318 TYR A O 1
ATOM 2225 N N . CYS A 1 321 ? -42.78900 -24.36000 60.32800 1.000 47.15419 319 CYS A N 1
ATOM 2226 C CA . CYS A 1 321 ? -43.60400 -24.76400 59.16300 1.000 60.82419 319 CYS A CA 1
ATOM 2227 C C . CYS A 1 321 ? -42.77400 -24.58400 57.89300 1.000 52.87419 319 CYS A C 1
ATOM 2228 O O . CYS A 1 321 ? -41.63700 -25.07900 57.83700 1.000 56.82419 319 CYS A O 1
ATOM 2231 N N . ILE A 1 322 ? -43.28700 -23.90600 56.86300 1.000 45.34755 320 ILE A N 1
ATOM 2232 C CA . ILE A 1 322 ? -42.54700 -23.75600 55.61900 1.000 45.48755 320 ILE A CA 1
ATOM 2233 C C . ILE A 1 322 ? -41.28400 -22.92700 55.82600 1.000 52.35755 320 ILE A C 1
ATOM 2234 O O . ILE A 1 322 ? -40.37300 -22.97300 54.99200 1.000 58.27755 320 ILE A O 1
ATOM 2239 N N . GLY A 1 323 ? -41.20900 -22.15700 56.91400 1.000 46.21375 321 GLY A N 1
ATOM 2240 C CA . GLY A 1 323 ? -39.95600 -21.51400 57.26700 1.000 55.49375 321 GLY A CA 1
ATOM 2241 C C . GLY A 1 323 ? -38.90500 -22.51300 57.71400 1.000 61.76375 321 GLY A C 1
ATOM 2242 O O . GLY A 1 323 ? -37.70800 -22.33200 57.45800 1.000 51.69375 321 GLY A O 1
ATOM 2243 N N . GLY A 1 324 ? -39.33400 -23.56300 58.41600 1.000 49.75233 322 GLY A N 1
ATOM 2244 C CA . GLY A 1 324 ? -38.41900 -24.63800 58.74900 1.000 57.10233 322 GLY A CA 1
ATOM 2245 C C . GLY A 1 324 ? -37.93700 -25.37900 57.51800 1.000 54.10233 322 GLY A C 1
ATOM 2246 O O . GLY A 1 324 ? -36.80100 -25.85400 57.47800 1.000 52.29233 322 GLY A O 1
ATOM 2247 N N . THR A 1 325 ? -38.80300 -25.51100 56.50700 1.000 47.86820 323 THR A N 1
ATOM 2248 C CA . THR A 1 325 ? -38.36000 -26.04400 55.22100 1.000 55.96820 323 THR A CA 1
ATOM 2249 C C . THR A 1 325 ? -37.35700 -25.11100 54.55500 1.000 53.97820 323 THR A C 1
ATOM 2250 O O . THR A 1 325 ? -36.34700 -25.56400 54.00400 1.000 63.97820 323 THR A O 1
ATOM 2254 N N . ALA A 1 326 ? -37.61800 -23.80300 54.59400 1.000 55.11735 324 ALA A N 1
ATOM 2255 C CA . ALA A 1 326 ? -36.70000 -22.84500 53.99000 1.000 48.35735 324 ALA A CA 1
ATOM 2256 C C . ALA A 1 326 ? -35.36000 -22.83000 54.71400 1.000 46.73735 324 ALA A C 1
ATOM 2257 O O . ALA A 1 326 ? -34.31500 -22.62100 54.08900 1.000 54.04735 324 ALA A O 1
ATOM 2259 N N . LEU A 1 327 ? -35.37000 -23.01700 56.03600 1.000 47.56112 325 LEU A N 1
ATOM 2260 C CA . LEU A 1 327 ? -34.11100 -23.06400 56.77600 1.000 54.84112 325 LEU A CA 1
ATOM 2261 C C . LEU A 1 327 ? -33.28800 -24.28500 56.38400 1.000 67.78112 325 LEU A C 1
ATOM 2262 O O . LEU A 1 327 ? -32.06700 -24.18700 56.19800 1.000 57.36112 325 LEU A O 1
ATOM 2267 N N . SER A 1 328 ? -33.94000 -25.44400 56.25300 1.000 53.31173 326 SER A N 1
ATOM 2268 C CA . SER A 1 328 ? -33.22800 -26.65500 55.86500 1.000 47.13173 326 SER A CA 1
ATOM 2269 C C . SER A 1 328 ? -32.65100 -26.53800 54.46200 1.000 64.36173 326 SER A C 1
ATOM 2270 O O . SER A 1 328 ? -31.52400 -26.98600 54.20900 1.000 59.24173 326 SER A O 1
ATOM 2273 N N . LEU A 1 329 ? -33.41700 -25.96300 53.52900 1.000 59.61537 327 LEU A N 1
ATOM 2274 C CA . LEU A 1 329 ? -32.92200 -25.81000 52.16600 1.000 55.49537 327 LEU A CA 1
ATOM 2275 C C . LEU A 1 329 ? -31.75900 -24.82700 52.10500 1.000 65.32537 327 LEU A C 1
ATOM 2276 O O . LEU A 1 329 ? -30.87800 -24.96200 51.24900 1.000 61.67537 327 LEU A O 1
ATOM 2281 N N . ALA A 1 330 ? -31.73700 -23.83500 52.99900 1.000 53.31315 328 ALA A N 1
ATOM 2282 C CA . ALA A 1 330 ? -30.59700 -22.92800 53.05500 1.000 53.67315 328 ALA A CA 1
ATOM 2283 C C . ALA A 1 330 ? -29.33100 -23.65200 53.50300 1.000 60.97315 328 ALA A C 1
ATOM 2284 O O . ALA A 1 330 ? -28.23700 -23.37400 52.99800 1.000 62.62315 328 ALA A O 1
ATOM 2286 N N . MET A 1 331 ? -29.45000 -24.56500 54.47000 1.000 58.23332 329 MET A N 1
ATOM 2287 C CA . MET A 1 331 ? -28.28000 -25.31400 54.91200 1.000 49.81332 329 MET A CA 1
ATOM 2288 C C . MET A 1 331 ? -27.76500 -26.22300 53.79900 1.000 57.08332 329 MET A C 1
ATOM 2289 O O . MET A 1 331 ? -26.55300 -26.32100 53.57900 1.000 51.99332 329 MET A O 1
ATOM 2294 N N . GLY A 1 332 ? -28.67400 -26.88000 53.07500 1.000 51.29843 330 GLY A N 1
ATOM 2295 C CA . GLY A 1 332 ? -28.25400 -27.74100 51.98000 1.000 57.29843 330 GLY A CA 1
ATOM 2296 C C . GLY A 1 332 ? -27.60100 -26.97200 50.84800 1.000 57.21843 330 GLY A C 1
ATOM 2297 O O . GLY A 1 332 ? -26.67000 -27.46400 50.20500 1.000 73.48843 330 GLY A O 1
ATOM 2298 N N . TRP A 1 333 ? -28.09000 -25.76100 50.58100 1.000 69.91327 331 TRP A N 1
ATOM 2299 C CA . TRP A 1 333 ? -27.48600 -24.91500 49.55900 1.000 72.54327 331 TRP A CA 1
ATOM 2300 C C . TRP A 1 333 ? -26.04300 -24.56900 49.91700 1.000 60.21327 331 TRP A C 1
ATOM 2301 O O . TRP A 1 333 ? -25.14300 -24.67000 49.07500 1.000 69.70327 331 TRP A O 1
ATOM 2312 N N . LEU A 1 334 ? -25.80500 -24.16400 51.17100 1.000 59.81227 332 LEU A N 1
ATOM 2313 C CA . LEU A 1 334 ? -24.45800 -23.79400 51.60200 1.000 66.81227 332 LEU A CA 1
ATOM 2314 C C . LEU A 1 334 ? -23.51400 -24.99100 51.58700 1.000 68.17227 332 LEU A C 1
ATOM 2315 O O . LEU A 1 334 ? -22.34900 -24.86300 51.19200 1.000 70.67227 332 LEU A O 1
ATOM 2320 N N . ALA A 1 335 ? -23.99300 -26.15400 52.03400 1.000 67.31353 333 ALA A N 1
ATOM 2321 C CA . ALA A 1 335 ? -23.15000 -27.34400 52.08300 1.000 61.33353 333 ALA A CA 1
ATOM 2322 C C . ALA A 1 335 ? -22.79700 -27.83800 50.68500 1.000 64.40353 333 ALA A C 1
ATOM 2323 O O . ALA A 1 335 ? -21.64100 -28.18300 50.41900 1.000 73.72353 333 ALA A O 1
ATOM 2325 N N . ALA A 1 336 ? -23.77500 -27.86900 49.77900 1.000 51.93372 334 ALA A N 1
ATOM 2326 C CA . ALA A 1 336 ? -23.51900 -28.32900 48.41800 1.000 67.13372 334 ALA A CA 1
ATOM 2327 C C . ALA A 1 336 ? -22.45900 -27.48600 47.72500 1.000 69.14372 334 ALA A C 1
ATOM 2328 O O . ALA A 1 336 ? -21.70900 -27.99600 46.88300 1.000 74.32372 334 ALA A O 1
ATOM 2330 N N . ARG A 1 337 ? -22.38000 -26.20800 48.06600 1.000 61.06788 335 ARG A N 1
ATOM 2331 C CA . ARG A 1 337 ? -21.41100 -25.28900 47.49600 1.000 72.93788 335 ARG A CA 1
ATOM 2332 C C . ARG A 1 337 ? -20.17200 -25.14600 48.36900 1.000 70.56788 335 ARG A C 1
ATOM 2333 O O . ARG A 1 337 ? -19.34600 -24.26000 48.12100 1.000 73.80788 335 ARG A O 1
ATOM 2341 N N . ARG A 1 338 ? -20.04300 -25.99500 49.39000 1.000 63.93308 336 ARG A N 1
ATOM 2342 C CA . ARG A 1 338 ? -18.84600 -26.09000 50.22800 1.000 66.55308 336 ARG A CA 1
ATOM 2343 C C . ARG A 1 338 ? -18.49800 -24.75500 50.87800 1.000 76.86308 336 ARG A C 1
ATOM 2344 O O . ARG A 1 338 ? -17.32200 -24.43300 51.07900 1.000 90.83308 336 ARG A O 1
ATOM 2352 N N . GLN A 1 339 ? -19.52600 -23.97500 51.20900 1.000 67.37914 337 GLN A N 1
ATOM 2353 C CA . GLN A 1 339 ? -19.35500 -22.76000 51.99000 1.000 73.23914 337 GLN A CA 1
ATOM 2354 C C . GLN A 1 339 ? -19.20900 -23.10500 53.46600 1.000 57.25914 337 GLN A C 1
ATOM 2355 O O . GLN A 1 339 ? -19.70700 -24.12900 53.93700 1.000 52.14914 337 GLN A O 1
ATOM 2361 N N . LYS A 1 340 ? -18.51000 -22.24000 54.19600 1.000 65.60463 338 LYS A N 1
ATOM 2362 C CA . LYS A 1 340 ? -18.29100 -22.48200 55.61500 1.000 73.74463 338 LYS A CA 1
ATOM 2363 C C . LYS A 1 340 ? -19.62100 -22.48200 56.36400 1.000 87.14463 338 LYS A C 1
ATOM 2364 O O . LYS A 1 340 ? -20.56200 -21.76600 56.00700 1.000 83.44463 338 LYS A O 1
ATOM 2370 N N . GLN A 1 341 ? -19.69900 -23.31900 57.39900 1.000 85.91725 339 GLN A N 1
ATOM 2371 C CA . GLN A 1 341 ? -20.95100 -23.50800 58.12100 1.000 83.87725 339 GLN A CA 1
ATOM 2372 C C . GLN A 1 341 ? -21.38000 -22.21900 58.80600 1.000 74.36725 339 GLN A C 1
ATOM 2373 O O . GLN A 1 341 ? -20.58900 -21.57400 59.50100 1.000 75.64725 339 GLN A O 1
ATOM 2379 N N . ARG A 1 342 ? -22.64400 -21.85100 58.61100 1.000 68.25165 340 ARG A N 1
ATOM 2380 C CA . ARG A 1 342 ? -23.19300 -20.63200 59.17800 1.000 65.72165 340 ARG A CA 1
ATOM 2381 C C . ARG A 1 342 ? -24.32600 -20.88700 60.16100 1.000 58.90165 340 ARG A C 1
ATOM 2382 O O . ARG A 1 342 ? -24.79100 -19.93800 60.80100 1.000 68.68165 340 ARG A O 1
ATOM 2390 N N . VAL A 1 343 ? -24.77200 -22.13100 60.31200 1.000 63.13311 341 VAL A N 1
ATOM 2391 C CA . VAL A 1 343 ? -25.80700 -22.49500 61.27500 1.000 50.82311 341 VAL A CA 1
ATOM 2392 C C . VAL A 1 343 ? -25.18600 -23.46500 62.27500 1.000 52.79311 341 VAL A C 1
ATOM 2393 O O . VAL A 1 343 ? -24.84800 -24.60100 61.91900 1.000 50.24311 341 VAL A O 1
ATOM 2397 N N . ARG A 1 344 ? -25.03700 -23.02200 63.52800 1.000 47.18403 342 ARG A N 1
ATOM 2398 C CA . ARG A 1 344 ? -24.45500 -23.88400 64.55600 1.000 51.68403 342 ARG A CA 1
ATOM 2399 C C . ARG A 1 344 ? -25.43500 -24.96300 65.00800 1.000 52.38403 342 ARG A C 1
ATOM 2400 O O . ARG A 1 344 ? -25.04500 -26.12000 65.20100 1.000 59.66403 342 ARG A O 1
ATOM 2408 N N . THR A 1 345 ? -26.70000 -24.60000 65.21600 1.000 64.58593 343 THR A N 1
ATOM 2409 C CA . THR A 1 345 ? -27.76100 -25.53900 65.56300 1.000 50.62593 343 THR A CA 1
ATOM 2410 C C . THR A 1 345 ? -29.00500 -25.17100 64.77700 1.000 46.76593 343 THR A C 1
ATOM 2411 O O . THR A 1 345 ? -29.16600 -24.03200 64.33500 1.000 51.92593 343 THR A O 1
ATOM 2415 N N . ALA A 1 346 ? -29.89100 -26.14700 64.60000 1.000 42.45577 344 ALA A N 1
ATOM 2416 C CA . ALA A 1 346 ? -31.12900 -25.92200 63.86200 1.000 46.10577 344 ALA A CA 1
ATOM 2417 C C . ALA A 1 346 ? -32.28300 -26.62200 64.56200 1.000 47.15577 344 ALA A C 1
ATOM 2418 O O . ALA A 1 346 ? -32.29200 -27.85100 64.67500 1.000 48.57577 344 ALA A O 1
ATOM 2420 N N . THR A 1 347 ? -33.25200 -25.84200 65.02600 1.000 42.58597 345 THR A N 1
ATOM 2421 C CA . THR A 1 347 ? -34.48500 -26.37000 65.58700 1.000 40.62597 345 THR A CA 1
ATOM 2422 C C . THR A 1 347 ? -35.60300 -26.12800 64.58500 1.000 54.37597 345 THR A C 1
ATOM 2423 O O . THR A 1 347 ? -35.82900 -24.98700 64.16700 1.000 53.32597 345 THR A O 1
ATOM 2427 N N . LEU A 1 348 ? -36.29800 -27.19300 64.20400 1.000 52.36156 346 LEU A N 1
ATOM 2428 C CA . LEU A 1 348 ? -37.33400 -27.13700 63.18100 1.000 55.52156 346 LEU A CA 1
ATOM 2429 C C . LEU A 1 348 ? -38.68200 -27.49200 63.79800 1.000 49.86156 346 LEU A C 1
ATOM 2430 O O . LEU A 1 348 ? -38.87000 -28.61900 64.27200 1.000 46.30156 346 LEU A O 1
ATOM 2435 N N . PHE A 1 349 ? -39.61400 -26.53500 63.78800 1.000 48.12666 347 PHE A N 1
ATOM 2436 C CA . PHE A 1 349 ? -40.96500 -26.76000 64.29500 1.000 38.65666 347 PHE A CA 1
ATOM 2437 C C . PHE A 1 349 ? -41.86700 -27.20000 63.15200 1.000 40.24666 347 PHE A C 1
ATOM 2438 O O . PHE A 1 349 ? -41.94300 -26.51200 62.12800 1.000 43.23666 347 PHE A O 1
ATOM 2446 N N . THR A 1 350 ? -42.56400 -28.32400 63.34000 1.000 35.12949 348 THR A N 1
ATOM 2447 C CA . THR A 1 350 ? -43.60600 -28.79700 62.41400 1.000 39.14949 348 THR A CA 1
ATOM 2448 C C . THR A 1 350 ? -43.17300 -28.62500 60.96200 1.000 37.67949 348 THR A C 1
ATOM 2449 O O . THR A 1 350 ? -43.86900 -28.02900 60.13900 1.000 52.67949 348 THR A O 1
ATOM 2453 N N . THR A 1 351 ? -41.98600 -29.12500 60.66000 1.000 51.91826 349 THR A N 1
ATOM 2454 C CA . THR A 1 351 ? -41.33800 -28.86500 59.38400 1.000 63.84826 349 THR A CA 1
ATOM 2455 C C . THR A 1 351 ? -41.45300 -30.08700 58.49000 1.000 58.91826 349 THR A C 1
ATOM 2456 O O . THR A 1 351 ? -41.06500 -31.19200 58.88500 1.000 53.41826 349 THR A O 1
ATOM 2460 N N . LEU A 1 352 ? -41.96300 -29.87800 57.28400 1.000 55.85135 350 LEU A N 1
ATOM 2461 C CA . LEU A 1 352 ? -42.10800 -30.93700 56.30200 1.000 48.70135 350 LEU A CA 1
ATOM 2462 C C . LEU A 1 352 ? -40.93800 -30.86700 55.32700 1.000 61.14135 350 LEU A C 1
ATOM 2463 O O . LEU A 1 352 ? -40.76200 -29.86000 54.63000 1.000 69.89135 350 LEU A O 1
ATOM 2468 N N . LEU A 1 353 ? -40.13200 -31.92400 55.29700 1.000 61.94408 351 LEU A N 1
ATOM 2469 C CA . LEU A 1 353 ? -39.15200 -32.13500 54.24000 1.000 57.85408 351 LEU A CA 1
ATOM 2470 C C . LEU A 1 353 ? -39.55400 -33.25500 53.29900 1.000 50.53408 351 LEU A C 1
ATOM 2471 O O . LEU A 1 353 ? -39.28400 -33.17400 52.09900 1.000 49.05408 351 LEU A O 1
ATOM 2476 N N . ASP A 1 354 ? -40.22900 -34.27100 53.82500 1.000 63.17788 352 ASP A N 1
ATOM 2477 C CA . ASP A 1 354 ? -40.85200 -35.33100 53.04800 1.000 54.69788 352 ASP A CA 1
ATOM 2478 C C . ASP A 1 354 ? -42.35200 -35.06400 53.01700 1.000 52.96788 352 ASP A C 1
ATOM 2479 O O . ASP A 1 354 ? -42.99000 -34.97500 54.07200 1.000 60.05788 352 ASP A O 1
ATOM 2484 N N . PHE A 1 355 ? -42.91300 -34.93100 51.81500 1.000 59.55131 353 PHE A N 1
ATOM 2485 C CA . PHE A 1 355 ? -44.32400 -34.59800 51.64700 1.000 71.21131 353 PHE A CA 1
ATOM 2486 C C . PHE A 1 355 ? -45.17100 -35.81400 51.28200 1.000 63.80131 353 PHE A C 1
ATOM 2487 O O . PHE A 1 355 ? -46.22600 -35.67200 50.65600 1.000 69.36131 353 PHE A O 1
ATOM 2495 N N . SER A 1 356 ? -44.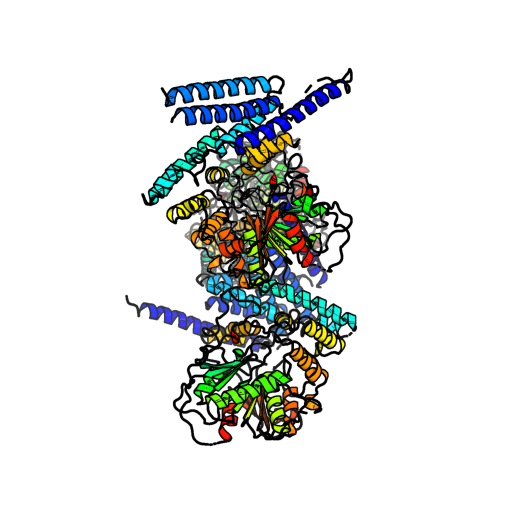72600 -37.01000 51.67700 1.000 68.59294 354 SER A N 1
ATOM 2496 C CA . SER A 1 356 ? -45.44500 -38.23500 51.33500 1.000 78.42294 354 SER A CA 1
ATOM 2497 C C . SER A 1 356 ? -46.80900 -38.29300 52.01200 1.000 66.58294 354 SER A C 1
ATOM 2498 O O . SER A 1 356 ? -47.77500 -38.80200 51.43200 1.000 73.05294 354 SER A O 1
ATOM 2501 N N . GLN A 1 357 ? -46.90200 -37.80800 53.25300 1.000 74.32716 355 GLN A N 1
ATOM 2502 C CA . GLN A 1 357 ? -48.15700 -37.78600 54.00200 1.000 72.91716 355 GLN A CA 1
ATOM 2503 C C . GLN A 1 357 ? -48.61900 -36.34300 54.14000 1.000 71.79716 355 GLN A C 1
ATOM 2504 O O . GLN A 1 357 ? -48.35200 -35.69100 55.16100 1.000 64.27716 355 GLN A O 1
ATOM 2510 N N . PRO A 1 358 ? -49.33700 -35.80100 53.15600 1.000 68.40052 356 PRO A N 1
ATOM 2511 C CA . PRO A 1 358 ? -49.70500 -34.38300 53.19500 1.000 64.60052 356 PRO A CA 1
ATOM 2512 C C . PRO A 1 358 ? -50.90000 -34.07400 54.08100 1.000 60.04052 356 PRO A C 1
ATOM 2513 O O . PRO A 1 358 ? -51.22000 -32.89400 54.26000 1.000 65.02052 356 PRO A O 1
ATOM 2517 N N . GLY A 1 359 ? -51.55300 -35.08500 54.65700 1.000 65.59883 357 GLY A N 1
ATOM 2518 C CA . GLY A 1 359 ? -52.73500 -34.82400 55.45600 1.000 55.08883 357 GLY A CA 1
ATOM 2519 C C . GLY A 1 359 ? -53.90100 -34.38100 54.58700 1.000 64.31883 357 GLY A C 1
ATOM 2520 O O . GLY A 1 359 ? -53.99600 -34.72000 53.40300 1.000 67.49883 357 GLY A O 1
ATOM 2521 N N . GLU A 1 360 ? -54.79600 -33.59000 55.18800 1.000 67.73435 358 GLU A N 1
ATOM 2522 C CA . GLU A 1 360 ? -55.98200 -33.13300 54.46900 1.000 66.57435 358 GLU A CA 1
ATOM 2523 C C . GLU A 1 360 ? -55.61100 -32.29600 53.25500 1.000 73.26435 358 GLU A C 1
ATOM 2524 O O . GLU A 1 360 ? -56.37800 -32.23500 52.28600 1.000 79.30435 358 GLU A O 1
ATOM 2530 N N . LEU A 1 361 ? -54.43600 -31.66300 53.27500 1.000 70.74834 359 LEU A N 1
ATOM 2531 C CA . LEU A 1 361 ? -53.98100 -30.89100 52.12700 1.000 66.06834 359 LEU A CA 1
ATOM 2532 C C . LEU A 1 361 ? -53.69900 -31.76600 50.91500 1.000 68.22834 359 LEU A C 1
ATOM 2533 O O . LEU A 1 361 ? -53.50300 -31.22900 49.81900 1.000 60.04834 359 LEU A O 1
ATOM 2538 N N . GLY A 1 362 ? -53.67200 -33.08900 51.08300 1.000 61.96878 360 GLY A N 1
ATOM 2539 C CA . GLY A 1 362 ? -53.48300 -33.97900 49.95300 1.000 68.32878 360 GLY A CA 1
ATOM 2540 C C . GLY A 1 362 ? -54.61900 -33.95300 48.95400 1.000 80.37878 360 GLY A C 1
ATOM 2541 O O . GLY A 1 362 ? -54.43700 -34.38800 47.81100 1.000 84.73878 360 GLY A O 1
ATOM 2542 N N . ILE A 1 363 ? -55.79100 -33.45400 49.35700 1.000 67.71793 361 ILE A N 1
ATOM 2543 C CA . ILE A 1 363 ? -56.92300 -33.38300 48.44000 1.000 73.27793 361 ILE A CA 1
ATOM 2544 C C . ILE A 1 363 ? -56.62000 -32.46800 47.26000 1.000 74.87793 361 ILE A C 1
ATOM 2545 O O . ILE A 1 363 ? -57.16800 -32.65400 46.16800 1.000 82.97793 361 ILE A O 1
ATOM 2550 N N . PHE A 1 364 ? -55.75700 -31.46800 47.45200 1.000 68.90354 362 PHE A N 1
ATOM 2551 C CA . PHE A 1 364 ? -55.37100 -30.58900 46.35600 1.000 69.79354 362 PHE A CA 1
ATOM 2552 C C . PHE A 1 364 ? -54.21700 -31.13300 45.52900 1.000 71.60354 362 PHE A C 1
ATOM 2553 O O . PHE A 1 364 ? -53.95800 -30.60100 44.44100 1.000 72.56354 362 PHE A O 1
ATOM 2561 N N . ILE A 1 365 ? -53.51600 -32.15900 46.00400 1.000 82.18590 363 ILE A N 1
ATOM 2562 C CA . ILE A 1 365 ? -52.26900 -32.60600 45.34500 1.000 87.00590 363 ILE A CA 1
ATOM 2563 C C . ILE A 1 365 ? -52.67300 -33.65100 44.31400 1.000 80.89590 363 ILE A C 1
ATOM 2564 O O . ILE A 1 365 ? -52.51500 -34.86100 44.49500 1.000 77.12590 363 ILE A O 1
ATOM 2569 N N . HIS A 1 366 ? -53.15300 -33.16100 43.17400 1.000 77.38839 364 HIS A N 1
ATOM 2570 C CA . HIS A 1 366 ? -53.53100 -33.98000 42.03500 1.000 69.81839 364 HIS A CA 1
ATOM 2571 C C . HIS A 1 366 ? -53.25800 -33.15400 40.79000 1.000 83.71839 364 HIS A C 1
ATOM 2572 O O . HIS A 1 366 ? -53.52000 -31.94800 40.78100 1.000 77.57839 364 HIS A O 1
ATOM 2579 N N . GLU A 1 367 ? -52.73900 -33.80300 39.74700 1.000 76.46760 365 GLU A N 1
ATOM 2580 C CA . GLU A 1 367 ? -52.21000 -33.07600 38.59200 1.000 77.00760 365 GLU A CA 1
ATOM 2581 C C . GLU A 1 367 ? -53.19600 -32.09000 37.97100 1.000 78.73760 365 GLU A C 1
ATOM 2582 O O . GLU A 1 367 ? -52.78700 -30.95300 37.68100 1.000 76.42760 365 GLU A O 1
ATOM 2588 N N . PRO A 1 368 ? -54.46700 -32.43500 37.72200 1.000 76.00571 366 PRO A N 1
ATOM 2589 C CA . PRO A 1 368 ? -55.38700 -31.41200 37.19000 1.000 79.99571 366 PRO A CA 1
ATOM 2590 C C . PRO A 1 368 ? -55.58900 -30.22100 38.11800 1.000 77.83571 366 PRO A C 1
ATOM 2591 O O . PRO A 1 368 ? -55.70400 -29.08500 37.63700 1.000 79.89571 366 PRO A O 1
ATOM 2595 N N . ILE A 1 369 ? -55.64300 -30.44300 39.43500 1.000 73.24986 367 ILE A N 1
ATOM 2596 C CA . ILE A 1 369 ? -55.82600 -29.32700 40.36200 1.000 76.68986 367 ILE A CA 1
ATOM 2597 C C . ILE A 1 369 ? -54.57200 -28.46500 40.42000 1.000 80.85986 367 ILE A C 1
ATOM 2598 O O . ILE A 1 369 ? -54.64700 -27.23000 40.39800 1.000 77.25986 367 ILE A O 1
ATOM 2603 N N . ILE A 1 370 ? -53.40200 -29.10200 40.50200 1.000 71.47248 368 ILE A N 1
ATOM 2604 C CA . ILE A 1 370 ? -52.14500 -28.36200 40.56200 1.000 68.94248 368 ILE A CA 1
ATOM 2605 C C . ILE A 1 370 ? -51.92400 -27.57800 39.27500 1.000 76.19248 368 ILE A C 1
ATOM 2606 O O . ILE A 1 370 ? -51.46700 -26.42900 39.30200 1.000 78.76248 368 ILE A O 1
ATOM 2611 N N . ALA A 1 371 ? -52.24200 -28.18200 38.12900 1.000 73.75745 369 ALA A N 1
ATOM 2612 C CA . ALA A 1 371 ? -52.08600 -27.47400 36.86300 1.000 75.59745 369 ALA A CA 1
ATOM 2613 C C . ALA A 1 371 ? -53.00100 -26.25800 36.79000 1.000 78.82745 369 ALA A C 1
ATOM 2614 O O . ALA A 1 371 ? -52.58800 -25.19100 36.32100 1.000 82.97745 369 ALA A O 1
ATOM 2616 N N . ALA A 1 372 ? -54.24800 -26.39800 37.24600 1.000 82.98371 370 ALA A N 1
ATOM 2617 C CA . ALA A 1 372 ? -55.18600 -25.27800 37.19400 1.000 79.55371 370 ALA A CA 1
ATOM 2618 C C . ALA A 1 372 ? -54.74400 -24.13700 38.10100 1.000 80.88371 370 ALA A C 1
ATOM 2619 O O . ALA A 1 372 ? -54.86900 -22.96100 37.73500 1.000 85.26371 370 ALA A O 1
ATOM 2621 N N . LEU A 1 373 ? -54.23900 -24.46200 39.29400 1.000 81.52628 371 LEU A N 1
ATOM 2622 C CA . LEU A 1 373 ? -53.74400 -23.42500 40.19600 1.000 85.20628 371 LEU A CA 1
ATOM 2623 C C . LEU A 1 373 ? -52.53000 -22.71700 39.60600 1.000 74.88628 371 LEU A C 1
ATOM 2624 O O . LEU A 1 373 ? -52.36300 -21.50300 39.77900 1.000 79.69628 371 LEU A O 1
ATOM 2629 N N . GLU A 1 374 ? -51.67100 -23.46500 38.90700 1.000 78.87114 372 GLU A N 1
ATOM 2630 C CA . GLU A 1 374 ? -50.49600 -22.86700 38.28100 1.000 85.99114 372 GLU A CA 1
ATOM 2631 C C . GLU A 1 374 ? -50.89500 -21.85300 37.21600 1.000 86.24114 372 GLU A C 1
ATOM 2632 O O . GLU A 1 374 ? -50.24500 -20.81200 37.06600 1.000 85.03114 372 GLU A O 1
ATOM 2638 N N . ALA A 1 375 ? -51.95300 -22.14800 36.45400 1.000 86.14581 373 ALA A N 1
ATOM 2639 C CA . ALA A 1 375 ? -52.44500 -21.19200 35.46600 1.000 77.99581 373 ALA A CA 1
ATOM 2640 C C . ALA A 1 375 ? -53.00000 -19.94000 36.13300 1.000 72.47581 373 ALA A C 1
ATOM 2641 O O . ALA A 1 375 ? -52.73500 -18.82000 35.67900 1.000 80.22581 373 ALA A O 1
ATOM 2643 N N . GLN A 1 376 ? -53.77400 -20.10800 37.20900 1.000 73.31239 374 GLN A N 1
ATOM 2644 C CA . GLN A 1 376 ? -54.30800 -18.95200 37.92100 1.000 71.31239 374 GLN A CA 1
ATOM 2645 C C . GLN A 1 376 ? -53.19100 -18.12500 38.54500 1.000 84.45239 374 GLN A C 1
ATOM 2646 O O . GLN A 1 376 ? -53.22300 -16.88800 38.49700 1.000 87.84239 374 GLN A O 1
ATOM 2652 N N . ASN A 1 377 ? -52.18800 -18.80600 39.09400 1.000 85.36958 375 ASN A N 1
ATOM 2653 C CA . ASN A 1 377 ? -51.09900 -18.08100 39.79800 1.000 80.63958 375 ASN A CA 1
ATOM 2654 C C . ASN A 1 377 ? -50.27400 -17.28600 38.78300 1.000 78.13958 375 ASN A C 1
ATOM 2655 O O . ASN A 1 377 ? -49.85500 -16.17600 39.12500 1.000 80.32958 375 ASN A O 1
ATOM 2660 N N . GLU A 1 378 ? -50.05500 -17.83000 37.58800 1.000 74.66737 376 GLU A N 1
ATOM 2661 C CA . GLU A 1 378 ? -49.34300 -17.08100 36.55800 1.000 90.02737 376 GLU A CA 1
ATOM 2662 C C . GLU A 1 378 ? -50.16200 -15.88900 36.07500 1.000 93.67737 376 GLU A C 1
ATOM 2663 O O . GLU A 1 378 ? -49.61900 -14.79600 35.87500 1.000 92.03737 376 GLU A O 1
ATOM 2669 N N . ALA A 1 379 ? -51.47000 -16.07900 35.88400 1.000 92.95299 377 ALA A N 1
ATOM 2670 C CA . ALA A 1 379 ? -52.31500 -14.99700 35.38800 1.000 81.35299 377 ALA A CA 1
ATOM 2671 C C . ALA A 1 379 ? -52.52100 -13.91400 36.44400 1.000 83.19299 377 ALA A C 1
ATOM 2672 O O . ALA A 1 379 ? -52.34000 -12.72300 36.16400 1.000 89.01299 377 ALA A O 1
ATOM 2674 N N . LYS A 1 380 ? -52.90200 -14.30500 37.66600 1.000 85.53591 378 LYS A N 1
ATOM 2675 C CA . LYS A 1 380 ? -53.16700 -13.31500 38.71000 1.000 79.58591 378 LYS A CA 1
ATOM 2676 C C . LYS A 1 380 ? -51.87700 -12.73600 39.27800 1.000 77.38591 378 LYS A C 1
ATOM 2677 O O . LYS A 1 380 ? -51.87200 -11.60100 39.77200 1.000 69.98591 378 LYS A O 1
ATOM 2683 N N . GLY A 1 381 ? -50.78200 -13.50000 39.22300 1.000 81.56129 379 GLY A N 1
ATOM 2684 C CA . GLY A 1 381 ? -49.48900 -13.09700 39.72600 1.000 64.35129 379 GLY A CA 1
ATOM 2685 C C . GLY A 1 381 ? -49.21200 -13.56000 41.14300 1.000 71.64129 379 GLY A C 1
ATOM 2686 O O . GLY A 1 381 ? -48.04600 -13.72600 41.51800 1.000 75.73129 379 GLY A O 1
ATOM 2687 N N . ILE A 1 382 ? -50.26400 -13.77700 41.93200 1.000 77.93406 380 ILE A N 1
ATOM 2688 C CA . ILE A 1 382 ? -50.15700 -14.23600 43.30800 1.000 57.38406 380 ILE A CA 1
ATOM 2689 C C . ILE A 1 382 ? -51.29100 -15.20800 43.58900 1.000 64.36406 380 ILE A C 1
ATOM 2690 O O . ILE A 1 382 ? -52.26900 -15.29700 42.84400 1.000 61.27406 380 ILE A O 1
ATOM 2695 N N . MET A 1 383 ? -51.12700 -15.95900 44.67000 1.000 67.49169 381 MET A N 1
ATOM 2696 C CA . MET A 1 383 ? -52.19400 -16.75300 45.25500 1.000 56.61169 381 MET A CA 1
ATOM 2697 C C . MET A 1 383 ? -52.76400 -15.92300 46.39600 1.000 72.72169 381 MET A C 1
ATOM 2698 O O . MET A 1 383 ? -52.06600 -15.64500 47.37800 1.000 62.11169 381 MET A O 1
ATOM 2703 N N . ASP A 1 384 ? -54.01700 -15.49500 46.24400 1.000 77.24264 382 ASP A N 1
ATOM 2704 C CA . ASP A 1 384 ? -54.64600 -14.63300 47.23400 1.000 50.76264 382 ASP A CA 1
ATOM 2705 C C . ASP A 1 384 ? -54.76900 -15.36500 48.56200 1.000 59.57264 382 ASP A C 1
ATOM 2706 O O . ASP A 1 384 ? -55.22900 -16.51100 48.61700 1.000 57.95264 382 ASP A O 1
ATOM 2711 N N . GLY A 1 385 ? -54.34200 -14.70600 49.63800 1.000 49.84422 383 GLY A N 1
ATOM 2712 C CA . GLY A 1 385 ? -54.50400 -15.29800 50.95300 1.000 62.04422 383 GLY A CA 1
ATOM 2713 C C . GLY A 1 385 ? -55.95800 -15.52700 51.30700 1.000 67.48422 383 GLY A C 1
ATOM 2714 O O . GLY A 1 385 ? -56.29100 -16.51400 51.97000 1.000 65.49422 383 GLY A O 1
ATOM 2715 N N . ARG A 1 386 ? -56.84200 -14.62500 50.86200 1.000 55.60299 384 ARG A N 1
ATOM 2716 C CA . ARG A 1 386 ? -58.26800 -14.78100 51.12100 1.000 53.52299 384 ARG A CA 1
ATOM 2717 C C . ARG A 1 386 ? -58.83400 -16.00800 50.41700 1.000 62.09299 384 ARG A C 1
ATOM 2718 O O . ARG A 1 386 ? -59.83000 -16.58000 50.87600 1.000 65.83299 384 ARG A O 1
ATOM 2726 N N . GLN A 1 387 ? -58.23100 -16.41400 49.29500 1.000 58.07770 385 GLN A N 1
ATOM 2727 C CA . GLN A 1 387 ? -58.59200 -17.69400 48.69400 1.000 57.40770 385 GLN A CA 1
ATOM 2728 C C . GLN A 1 387 ? -57.99000 -18.85200 49.48000 1.000 68.26770 385 GLN A C 1
ATOM 2729 O O . GLN A 1 387 ? -58.62800 -19.90000 49.64400 1.000 59.59770 385 GLN A O 1
ATOM 2735 N N . LEU A 1 388 ? -56.75800 -18.68000 49.97200 1.000 60.24001 386 LEU A N 1
ATOM 2736 C CA . LEU A 1 388 ? -56.13600 -19.70400 50.80400 1.000 56.41001 386 LEU A CA 1
ATOM 2737 C C . LEU A 1 388 ? -56.87400 -19.87800 52.12500 1.000 66.22001 386 LEU A C 1
ATOM 2738 O O . LEU A 1 388 ? -56.84900 -20.96800 52.70900 1.000 65.93001 386 LEU A O 1
ATOM 2743 N N . ALA A 1 389 ? -57.52500 -18.81900 52.61400 1.000 67.85125 387 ALA A N 1
ATOM 2744 C CA . ALA A 1 389 ? -58.25600 -18.91300 53.87400 1.000 63.07125 387 ALA A CA 1
ATOM 2745 C C . ALA A 1 389 ? -59.43000 -19.88000 53.77300 1.000 61.26125 387 ALA A C 1
ATOM 2746 O O . ALA A 1 389 ? -59.70100 -20.63700 54.71300 1.000 75.59125 387 ALA A O 1
ATOM 2748 N N . VAL A 1 390 ? -60.14600 -19.87200 52.65000 1.000 56.39142 388 VAL A N 1
ATOM 2749 C CA . VAL A 1 390 ? -61.24100 -20.82700 52.50200 1.000 67.00142 388 VAL A CA 1
ATOM 2750 C C . VAL A 1 390 ? -60.74300 -22.21500 52.12500 1.000 60.88142 388 VAL A C 1
ATOM 2751 O O . VAL A 1 390 ? -61.52500 -23.17200 52.15300 1.000 69.78142 388 VAL A O 1
ATOM 2755 N N . SER A 1 391 ? -59.47100 -22.35000 51.74500 1.000 69.85318 389 SER A N 1
ATOM 2756 C CA . SER A 1 391 ? -58.95800 -23.65800 51.34600 1.000 62.19318 389 SER A CA 1
ATOM 2757 C C . SER A 1 391 ? -58.64600 -24.52400 52.56000 1.000 50.20318 389 SER A C 1
ATOM 2758 O O . SER A 1 391 ? -59.03700 -25.69500 52.61500 1.000 58.37318 389 SER A O 1
ATOM 2761 N N . PHE A 1 392 ? -57.94100 -23.96900 53.54200 1.000 63.41491 390 PHE A N 1
ATOM 2762 C CA . PHE A 1 392 ? -57.57900 -24.72900 54.73100 1.000 67.51491 390 PHE A CA 1
ATOM 2763 C C . PHE A 1 392 ? -57.37900 -23.76300 55.89100 1.000 61.28491 390 PHE A C 1
ATOM 2764 O O . PHE A 1 392 ? -57.19000 -22.55900 55.69700 1.000 62.89491 390 PHE A O 1
ATOM 2772 N N . SER A 1 393 ? -57.42900 -24.31300 57.10200 1.000 59.68308 391 SER A N 1
ATOM 2773 C CA . SER A 1 393 ? -57.24700 -23.55800 58.33600 1.000 59.77308 391 SER A CA 1
ATOM 2774 C C . SER A 1 393 ? -55.99200 -24.05200 59.04200 1.000 81.76308 391 SER A C 1
ATOM 2775 O O . SER A 1 393 ? -55.90300 -25.23000 59.40500 1.000 83.29308 391 SER A O 1
ATOM 2778 N N . LEU A 1 394 ? -55.02600 -23.15200 59.24500 1.000 74.15093 392 LEU A N 1
ATOM 2779 C CA . LEU A 1 394 ? -53.83500 -23.50300 60.01100 1.000 63.01093 392 LEU A CA 1
ATOM 2780 C C . LEU A 1 394 ? -54.12300 -23.67700 61.49600 1.000 74.47093 392 LEU A C 1
ATOM 2781 O O . LEU A 1 394 ? -53.26900 -24.20300 62.21600 1.000 83.44093 392 LEU A O 1
ATOM 2786 N N . LEU A 1 395 ? -55.29400 -23.25400 61.96600 1.000 85.04113 393 LEU A N 1
ATOM 2787 C CA . LEU A 1 395 ? -55.66200 -23.29200 63.37900 1.000 69.03113 393 LEU A CA 1
ATOM 2788 C C . LEU A 1 395 ? -56.86800 -24.20600 63.54100 1.000 59.40113 393 LEU A C 1
ATOM 2789 O O . LEU A 1 395 ? -58.00200 -23.79700 63.27900 1.000 88.60113 393 LEU A O 1
ATOM 2794 N N . ARG A 1 396 ? -56.62400 -25.44600 63.95800 1.000 78.72870 394 ARG A N 1
ATOM 2795 C CA . ARG A 1 396 ? -57.69800 -26.38400 64.28500 1.000 80.58870 394 ARG A CA 1
ATOM 2796 C C . ARG A 1 396 ? -57.36600 -27.15800 65.55700 1.000 62.76870 394 ARG A C 1
ATOM 2797 O O . ARG A 1 396 ? -57.38200 -28.38900 65.58400 1.000 70.19870 394 ARG A O 1
ATOM 2805 N N . GLU A 1 397 ? -57.00700 -26.43900 66.61800 1.000 69.86415 395 GLU A N 1
ATOM 2806 C CA . GLU A 1 397 ? -56.87900 -27.06800 67.92800 1.000 72.40415 395 GLU A CA 1
ATOM 2807 C C . GLU A 1 397 ? -58.22100 -27.63600 68.36800 1.000 84.09415 395 GLU A C 1
ATOM 2808 O O . GLU A 1 397 ? -59.25900 -26.97700 68.24800 1.000 95.70415 395 GLU A O 1
ATOM 2814 N N . ASN A 1 398 ? -58.19400 -28.86800 68.88300 1.000 93.82860 396 ASN A N 1
ATOM 2815 C CA . ASN A 1 398 ? -59.42500 -29.54700 69.27000 1.000 82.33860 396 ASN A CA 1
ATOM 2816 C C . ASN A 1 398 ? -60.08200 -28.91500 70.49100 1.000 86.23860 396 ASN A C 1
ATOM 2817 O O . ASN A 1 398 ? -61.26700 -29.16800 70.74100 1.000 98.62860 396 ASN A O 1
ATOM 2822 N N . SER A 1 399 ? -59.35200 -28.09400 71.24500 1.000 97.01458 397 SER A N 1
ATOM 2823 C CA . SER A 1 399 ? -59.84600 -27.49000 72.47800 1.000 101.17458 397 SER A CA 1
ATOM 2824 C C . SER A 1 399 ? -59.59600 -25.98300 72.49200 1.000 84.56458 397 SER A C 1
ATOM 2825 O O . SER A 1 399 ? -59.21600 -25.40200 73.51400 1.000 77.03458 397 SER A O 1
ATOM 2828 N N . LEU A 1 400 ? -59.81800 -25.32800 71.35000 1.000 78.13614 398 LEU A N 1
ATOM 2829 C CA . LEU A 1 400 ? -59.70000 -23.87400 71.28800 1.000 61.16614 398 LEU A CA 1
ATOM 2830 C C . LEU A 1 400 ? -60.70100 -23.19900 72.21800 1.000 66.73614 398 LEU A C 1
ATOM 2831 O O . LEU A 1 400 ? -60.37900 -22.19900 72.87100 1.000 67.75614 398 LEU A O 1
ATOM 2836 N N . TYR A 1 401 ? -61.92500 -23.72200 72.27900 1.000 52.19541 399 TYR A N 1
ATOM 2837 C CA . TYR A 1 401 ? -62.94500 -23.13600 73.14300 1.000 57.71541 399 TYR A CA 1
ATOM 2838 C C . TYR A 1 401 ? -62.62200 -23.35600 74.61700 1.000 57.93541 399 TYR A C 1
ATOM 2839 O O . TYR A 1 401 ? -62.62700 -22.41000 75.41500 1.000 64.39541 399 TYR A O 1
ATOM 2848 N N . TRP A 1 402 ? -62.32400 -24.59700 74.99800 1.000 61.90128 400 TRP A N 1
ATOM 2849 C CA . TRP A 1 402 ? -62.16500 -24.90100 76.41400 1.000 59.02128 400 TRP A CA 1
ATOM 2850 C C . TRP A 1 402 ? -60.84300 -24.38900 76.97600 1.000 67.85128 400 TRP A C 1
ATOM 2851 O O . TRP A 1 402 ? -60.81900 -23.81900 78.07400 1.000 61.46128 400 TRP A O 1
ATOM 2862 N N . ASN A 1 403 ? -59.73500 -24.57100 76.25200 1.000 63.01606 401 ASN A N 1
ATOM 2863 C CA . ASN A 1 403 ? -58.44300 -24.19400 76.81500 1.000 77.35606 401 ASN A CA 1
ATOM 2864 C C . ASN A 1 403 ? -58.04400 -22.75400 76.52900 1.000 67.82606 401 ASN A C 1
ATOM 2865 O O . ASN A 1 403 ? -57.28400 -22.17200 77.31200 1.000 81.22606 401 ASN A O 1
ATOM 2870 N N . TYR A 1 404 ? -58.52600 -22.15900 75.43800 1.000 55.44524 402 TYR A N 1
ATOM 2871 C CA . TYR A 1 404 ? -58.08900 -20.82100 75.06700 1.000 68.26524 402 TYR A CA 1
ATOM 2872 C C . TYR A 1 404 ? -59.21000 -19.79600 75.03100 1.000 70.72524 402 TYR A C 1
ATOM 2873 O O . TYR A 1 404 ? -58.95300 -18.63200 74.70400 1.000 58.02524 402 TYR A O 1
ATOM 2882 N N . TYR A 1 405 ? -60.43800 -20.18200 75.36700 1.000 59.99437 403 TYR A N 1
ATOM 2883 C CA . TYR A 1 405 ? -61.47200 -19.20700 75.68100 1.000 54.81437 403 TYR A CA 1
ATOM 2884 C C . TYR A 1 405 ? -61.91500 -19.31300 77.13300 1.000 59.97437 403 TYR A C 1
ATOM 2885 O O . TYR A 1 405 ? -61.79500 -18.33600 77.87800 1.000 60.15437 403 TYR A O 1
ATOM 2894 N N . ILE A 1 406 ? -62.39300 -20.48000 77.57000 1.000 50.58295 404 ILE A N 1
ATOM 2895 C CA . ILE A 1 406 ? -62.86700 -20.62000 78.94300 1.000 44.13295 404 ILE A CA 1
ATOM 2896 C C . ILE A 1 406 ? -61.70000 -20.58800 79.92100 1.000 56.04295 404 ILE A C 1
ATOM 2897 O O . ILE A 1 406 ? -61.71800 -19.84800 80.91200 1.000 57.07295 404 ILE A O 1
ATOM 2902 N N . ASP A 1 407 ? -60.67100 -21.39800 79.66100 1.000 61.33262 405 ASP A N 1
ATOM 2903 C CA . ASP A 1 407 ? -59.53800 -21.47300 80.57600 1.000 67.68262 405 ASP A CA 1
ATOM 2904 C C . ASP A 1 407 ? -58.77500 -20.15300 80.63800 1.000 65.41262 405 ASP A C 1
ATOM 2905 O O . ASP A 1 407 ? -58.39300 -19.70500 81.72500 1.000 60.93262 405 ASP A O 1
ATOM 2910 N N . SER A 1 408 ? -58.53700 -19.51500 79.48600 1.000 52.31671 406 SER A N 1
ATOM 2911 C CA . SER A 1 408 ? -57.81900 -18.24100 79.49800 1.000 61.47671 406 SER A CA 1
ATOM 2912 C C . SER A 1 408 ? -58.63200 -17.15400 80.19200 1.000 65.33671 406 SER A C 1
ATOM 2913 O O . SER A 1 408 ? -58.06300 -16.26800 80.84100 1.000 66.24671 406 SER A O 1
ATOM 2916 N N . TYR A 1 409 ? -59.96200 -17.19300 80.05900 1.000 60.95683 407 TYR A N 1
ATOM 2917 C CA . TYR A 1 409 ? -60.79200 -16.23300 80.78100 1.000 59.33683 407 TYR A CA 1
ATOM 2918 C C . TYR A 1 409 ? -60.65400 -16.42400 82.28700 1.000 62.03683 407 TYR A C 1
ATOM 2919 O O . TYR A 1 409 ? -60.47100 -15.45500 83.03400 1.000 69.00683 407 TYR A O 1
ATOM 2928 N N . LEU A 1 410 ? -60.71200 -17.67700 82.74800 1.000 54.27335 408 LEU A N 1
ATOM 2929 C CA . LEU A 1 410 ? -60.63000 -17.95200 84.17900 1.000 63.80335 408 LEU A CA 1
ATOM 2930 C C . LEU A 1 410 ? -59.22900 -17.74200 84.74000 1.000 64.70335 408 LEU A C 1
ATOM 2931 O O . LEU A 1 410 ? -59.06700 -17.71600 85.96400 1.000 72.98335 408 LEU A O 1
ATOM 2936 N N . LYS A 1 411 ? -58.21600 -17.60600 83.88400 1.000 61.55452 409 LYS A N 1
ATOM 2937 C CA . LYS A 1 411 ? -56.86600 -17.26800 84.31600 1.000 61.59452 409 LYS A CA 1
ATOM 2938 C C . LYS A 1 411 ? -56.63400 -15.76400 84.36500 1.000 67.87452 409 LYS A C 1
ATOM 2939 O O . LYS A 1 411 ? -55.49800 -15.33100 84.58300 1.000 77.13452 409 LYS A O 1
ATOM 2945 N N . GLY A 1 412 ? -57.67600 -14.96300 84.14900 1.000 68.69458 410 GLY A N 1
ATOM 2946 C CA . GLY A 1 412 ? -57.55200 -13.52100 84.17900 1.000 61.90458 410 GLY A CA 1
ATOM 2947 C C . GLY A 1 412 ? -57.02400 -12.90100 82.91000 1.000 65.36458 410 GLY A C 1
ATOM 2948 O O . GLY A 1 412 ? -56.66200 -11.71700 82.92000 1.000 69.07458 410 GLY A O 1
ATOM 2949 N N . GLN A 1 413 ? -56.96900 -13.65900 81.81900 1.000 57.85568 411 GLN A N 1
ATOM 2950 C CA . GLN A 1 413 ? -56.40100 -13.19500 80.56400 1.000 62.97568 411 GLN A CA 1
ATOM 2951 C C . GLN A 1 413 ? -57.49700 -12.79600 79.58900 1.000 58.27568 411 GLN A C 1
ATOM 2952 O O . GLN A 1 413 ? -58.59600 -13.35800 79.59100 1.000 62.55568 411 GLN A O 1
ATOM 2958 N N . SER A 1 414 ? -57.19000 -11.81200 78.75700 1.000 61.20860 412 SER A N 1
ATOM 2959 C CA . SER A 1 414 ? -58.00800 -11.58700 77.58100 1.000 59.16860 412 SER A CA 1
ATOM 2960 C C . SER A 1 414 ? -57.94400 -12.84700 76.72700 1.000 58.86860 412 SER A C 1
ATOM 2961 O O . SER A 1 414 ? -56.84700 -13.36800 76.48800 1.000 60.28860 412 SER A O 1
ATOM 2964 N N . PRO A 1 415 ? -59.07900 -13.38400 76.28900 1.000 70.56148 413 PRO A N 1
ATOM 2965 C CA . PRO A 1 415 ? -59.09100 -14.70800 75.65100 1.000 59.75148 413 PRO A CA 1
ATOM 2966 C C . PRO A 1 415 ? -58.05600 -14.87600 74.55600 1.000 51.66148 413 PRO A C 1
ATOM 2967 O O . PRO A 1 415 ? -58.05100 -14.14300 73.56100 1.000 54.70148 413 PRO A O 1
ATOM 2971 N N . VAL A 1 416 ? -57.15900 -15.84400 74.76200 1.000 48.50219 414 VAL A N 1
ATOM 2972 C CA . VAL A 1 416 ? -56.13000 -16.14800 73.77200 1.000 55.25219 414 VAL A CA 1
ATOM 2973 C C . VAL A 1 416 ? -56.75900 -16.61800 72.47100 1.000 58.42219 414 VAL A C 1
ATOM 2974 O O . VAL A 1 416 ? -56.17200 -16.45600 71.39400 1.000 63.22219 414 VAL A O 1
ATOM 2978 N N . ALA A 1 417 ? -57.96500 -17.19000 72.53900 1.000 57.50993 415 ALA A N 1
ATOM 2979 C CA . ALA A 1 417 ? -58.65200 -17.61100 71.32300 1.000 52.59993 415 ALA A CA 1
ATOM 2980 C C . ALA A 1 417 ? -58.92800 -16.42600 70.41000 1.000 47.95993 415 ALA A C 1
ATOM 2981 O O . ALA A 1 417 ? -58.89100 -16.56200 69.18300 1.000 58.56993 415 ALA A O 1
ATOM 2983 N N . PHE A 1 418 ? -59.21700 -15.25600 70.98200 1.000 47.84556 416 PHE A N 1
ATOM 2984 C CA . PHE A 1 418 ? -59.40100 -14.07700 70.14000 1.000 65.47556 416 PHE A CA 1
ATOM 2985 C C . PHE A 1 418 ? -58.11300 -13.74800 69.39600 1.000 53.90556 416 PHE A C 1
ATOM 2986 O O . PHE A 1 418 ? -58.12700 -13.50300 68.18300 1.000 56.97556 416 PHE A O 1
ATOM 2994 N N . ASP A 1 419 ? -56.98100 -13.76800 70.10800 1.000 60.84318 417 ASP A N 1
ATOM 2995 C CA . ASP A 1 419 ? -55.69500 -13.49700 69.47200 1.000 60.74318 417 ASP A CA 1
ATOM 2996 C C . ASP A 1 419 ? -55.39800 -14.52200 68.38400 1.000 52.29318 417 ASP A C 1
ATOM 2997 O O . ASP A 1 419 ? -54.97700 -14.16700 67.27700 1.000 58.23318 417 ASP A O 1
ATOM 3002 N N . LEU A 1 420 ? -55.62400 -15.80300 68.68000 1.000 47.61355 418 LEU A N 1
ATOM 3003 C CA . LEU A 1 420 ? -55.36400 -16.84300 67.69100 1.000 55.69355 418 LEU A CA 1
ATOM 3004 C C . LEU A 1 420 ? -56.25300 -16.66900 66.46600 1.000 52.45355 418 LEU A C 1
ATOM 3005 O O . LEU A 1 420 ? -55.80000 -16.84800 65.32900 1.000 60.97355 418 LEU A O 1
ATOM 3010 N N . LEU A 1 421 ? -57.52400 -16.32300 66.67800 1.000 56.88990 419 LEU A N 1
ATOM 3011 C CA . LEU A 1 421 ? -58.42800 -16.11200 65.55300 1.000 57.93990 419 LEU A CA 1
ATOM 3012 C C . LEU A 1 421 ? -57.99400 -14.91400 64.72000 1.000 57.83990 419 LEU A C 1
ATOM 3013 O O . LEU A 1 421 ? -58.08200 -14.94500 63.48700 1.000 64.36990 419 LEU A O 1
ATOM 3018 N N . HIS A 1 422 ? -57.49600 -13.87300 65.38000 1.000 56.88163 420 HIS A N 1
ATOM 3019 C CA . HIS A 1 422 ? -56.99200 -12.69300 64.63400 1.000 53.27163 420 HIS A CA 1
ATOM 3020 C C . HIS A 1 422 ? -55.82100 -13.12800 63.75700 1.000 58.93163 420 HIS A C 1
ATOM 3021 O O . HIS A 1 422 ? -55.76400 -12.74500 62.58100 1.000 64.73163 420 HIS A O 1
ATOM 3028 N N . TRP A 1 423 ? -54.90600 -13.90900 64.32300 1.000 49.00424 421 TRP A N 1
ATOM 3029 C CA . TRP A 1 423 ? -53.74000 -14.31500 63.54700 1.000 50.01424 421 TRP A CA 1
ATOM 3030 C C . TRP A 1 423 ? -54.13500 -15.18100 62.35700 1.000 55.81424 421 TRP A C 1
ATOM 3031 O O . TRP A 1 423 ? -53.62900 -14.98100 61.24800 1.000 64.38424 421 TRP A O 1
ATOM 3042 N N . ASN A 1 424 ? -55.06800 -16.11200 62.54600 1.000 66.95798 422 ASN A N 1
ATOM 3043 C CA . ASN A 1 424 ? -55.43600 -17.05500 61.45400 1.000 57.22798 422 ASN A CA 1
ATOM 3044 C C . ASN A 1 424 ? -56.11500 -16.31100 60.30600 1.000 50.53798 422 ASN A C 1
ATOM 3045 O O . ASN A 1 424 ? -56.05300 -16.80700 59.17600 1.000 62.81798 422 ASN A O 1
ATOM 3050 N N . SER A 1 425 ? -56.75100 -15.18000 60.59300 1.000 54.50744 423 SER A N 1
ATOM 3051 C CA . SER A 1 425 ? -57.42100 -14.40100 59.56100 1.000 52.56744 423 SER A CA 1
ATOM 3052 C C . SER A 1 425 ? -56.55600 -13.27600 59.01000 1.000 73.16744 423 SER A C 1
ATOM 3053 O O . SER A 1 425 ? -57.00000 -12.57000 58.09600 1.000 80.37744 423 SER A O 1
ATOM 3056 N N . ASP A 1 426 ? -55.34800 -13.08100 59.54800 1.000 50.65526 424 ASP A N 1
ATOM 3057 C CA . ASP A 1 426 ? -54.41800 -12.09000 59.01200 1.000 47.10526 424 ASP A CA 1
ATOM 3058 C C . ASP A 1 426 ? -53.63500 -12.70200 57.85000 1.000 62.94526 424 ASP A C 1
ATOM 3059 O O . ASP A 1 426 ? -52.40900 -12.82400 57.86800 1.000 56.31526 424 ASP A O 1
ATOM 3064 N N . SER A 1 427 ? -54.38500 -13.08500 56.82300 1.000 55.00076 425 SER A N 1
ATOM 3065 C CA . SER A 1 427 ? -53.83700 -13.88500 55.74100 1.000 60.78076 425 SER A CA 1
ATOM 3066 C C . SER A 1 427 ? -52.72700 -13.14100 55.01400 1.000 55.96076 425 SER A C 1
ATOM 3067 O O . SER A 1 427 ? -52.69800 -11.90900 54.96700 1.000 66.79076 425 SER A O 1
ATOM 3070 N N . THR A 1 428 ? -51.80300 -13.90400 54.44500 1.000 48.37520 426 THR A N 1
ATOM 3071 C CA . THR A 1 428 ? -50.78100 -13.36000 53.56500 1.000 58.27520 426 THR A CA 1
ATOM 3072 C C . THR A 1 428 ? -50.95300 -13.94800 52.17500 1.000 47.34520 426 THR A C 1
ATOM 3073 O O . THR A 1 428 ? -51.34300 -15.11000 52.01900 1.000 48.79520 426 THR A O 1
ATOM 3077 N N . ASN A 1 429 ? -50.65600 -13.13700 51.17100 1.000 50.94665 427 ASN A N 1
ATOM 3078 C CA . ASN A 1 429 ? -50.55100 -13.65500 49.82400 1.000 54.64665 427 ASN A CA 1
ATOM 3079 C C . ASN A 1 429 ? -49.30400 -14.52200 49.70700 1.000 48.87665 427 ASN A C 1
ATOM 3080 O O . ASN A 1 429 ? -48.40500 -14.48200 50.54900 1.000 61.98665 427 ASN A O 1
ATOM 3085 N N . VAL A 1 430 ? -49.26300 -15.32700 48.65500 1.000 52.89737 428 VAL A N 1
ATOM 3086 C CA . VAL A 1 430 ? -48.08000 -16.10700 48.32500 1.000 53.47737 428 VAL A CA 1
ATOM 3087 C C . VAL A 1 430 ? -47.68300 -15.79200 46.89100 1.000 57.34737 428 VAL A C 1
ATOM 3088 O O . VAL A 1 430 ? -48.53000 -15.81400 45.99100 1.000 56.27737 428 VAL A O 1
ATOM 3092 N N . ALA A 1 431 ? -46.40000 -15.50000 46.68200 1.000 62.42684 429 ALA A N 1
ATOM 3093 C CA . ALA A 1 431 ? -45.89900 -15.24200 45.33800 1.000 55.93684 429 ALA A CA 1
ATOM 3094 C C . ALA A 1 431 ? -46.22100 -16.41300 44.41900 1.000 64.35684 429 ALA A C 1
ATOM 3095 O O . ALA A 1 431 ? -46.08300 -17.57900 44.80000 1.000 72.50684 429 ALA A O 1
ATOM 3097 N N . GLY A 1 432 ? -46.66700 -16.09300 43.20200 1.000 60.95897 430 GLY A N 1
ATOM 3098 C CA . GLY A 1 432 ? -47.18600 -17.12500 42.31900 1.000 68.15897 430 GLY A CA 1
ATOM 3099 C C . GLY A 1 432 ? -46.17100 -18.20700 42.00700 1.000 73.47897 430 GLY A C 1
ATOM 3100 O O . GLY A 1 432 ? -46.49400 -19.39900 42.03100 1.000 67.67897 430 GLY A O 1
ATOM 3101 N N . LYS A 1 433 ? -44.93000 -17.80900 41.70700 1.000 63.87470 431 LYS A N 1
ATOM 3102 C CA . LYS A 1 433 ? -43.88700 -18.78900 41.42100 1.000 66.71470 431 LYS A CA 1
ATOM 3103 C C . LYS A 1 433 ? -43.60300 -19.65800 42.64000 1.000 67.59470 431 LYS A C 1
ATOM 3104 O O . LYS A 1 433 ? -43.46000 -20.88200 42.52300 1.000 62.39470 431 LYS A O 1
ATOM 3110 N N . THR A 1 434 ? -43.54000 -19.04000 43.82400 1.000 56.42927 432 THR A N 1
ATOM 3111 C CA . THR A 1 434 ? -43.31100 -19.79200 45.05300 1.000 55.58927 432 THR A CA 1
ATOM 3112 C C . THR A 1 434 ? -44.41400 -20.81100 45.29800 1.000 52.92927 432 THR A C 1
ATOM 3113 O O . THR A 1 434 ? -44.14000 -21.95200 45.68700 1.000 64.75927 432 THR A O 1
ATOM 3117 N N . HIS A 1 435 ? -45.66800 -20.41700 45.08100 1.000 64.40683 433 HIS A N 1
ATOM 3118 C CA . HIS A 1 435 ? -46.77200 -21.33300 45.33600 1.000 62.38683 433 HIS A CA 1
ATOM 3119 C C . HIS A 1 435 ? -46.77400 -22.49200 44.34500 1.000 62.56683 433 HIS A C 1
ATOM 3120 O O . HIS A 1 435 ? -47.07700 -23.63200 44.71800 1.000 67.98683 433 HIS A O 1
ATOM 3127 N N . ASN A 1 436 ? -46.41100 -22.20900 43.10300 1.000 64.03026 434 ASN A N 1
ATOM 3128 C CA . ASN A 1 436 ? -46.32600 -23.28600 42.09000 1.000 65.53026 434 ASN A CA 1
ATOM 3129 C C . ASN A 1 436 ? -45.24200 -24.27800 42.52100 1.000 74.13026 434 ASN A C 1
ATOM 3130 O O . ASN A 1 436 ? -45.50300 -25.48900 42.46600 1.000 68.99026 434 ASN A O 1
ATOM 3135 N N . SER A 1 437 ? -44.08200 -23.78200 42.95600 1.000 62.54862 435 SER A N 1
ATOM 3136 C CA . SER A 1 437 ? -42.98100 -24.64500 43.37500 1.000 65.43862 435 SER A CA 1
ATOM 3137 C C . SER A 1 437 ? -43.37200 -25.49100 44.57800 1.000 72.26862 435 SER A C 1
ATOM 3138 O O . SER A 1 437 ? -43.02300 -26.67600 44.65600 1.000 68.84862 435 SER A O 1
ATOM 3141 N N . LEU A 1 438 ? -44.08200 -24.89000 45.53500 1.000 70.74046 436 LEU A N 1
ATOM 3142 C CA . LEU A 1 438 ? -44.56600 -25.63800 46.68700 1.000 58.47046 436 LEU A CA 1
ATOM 3143 C C . LEU A 1 438 ? -45.56100 -26.70700 46.26600 1.000 63.34046 436 LEU A C 1
ATOM 3144 O O . LEU A 1 438 ? -45.56800 -27.81200 46.82000 1.000 64.32046 436 LEU A O 1
ATOM 3149 N N . LEU A 1 439 ? -46.41800 -26.39100 45.29300 1.000 63.18367 437 LEU A N 1
ATOM 3150 C CA . LEU A 1 439 ? -47.42800 -27.35000 44.85800 1.000 71.08367 437 LEU A CA 1
ATOM 3151 C C . LEU A 1 439 ? -46.80400 -28.51000 44.09200 1.000 67.25367 437 LEU A C 1
ATOM 3152 O O . LEU A 1 439 ? -47.12500 -29.67800 44.34200 1.000 64.73367 437 LEU A O 1
ATOM 3157 N N . ARG A 1 440 ? -45.90300 -28.21000 43.15700 1.000 67.04459 438 ARG A N 1
ATOM 3158 C CA . ARG A 1 440 ? -45.39300 -29.23300 42.24900 1.000 68.28459 438 ARG A CA 1
ATOM 3159 C C . ARG A 1 440 ? -44.10000 -29.86800 42.75400 1.000 68.81459 438 ARG A C 1
ATOM 3160 O O . ARG A 1 440 ? -44.03200 -31.08900 42.93100 1.000 72.09459 438 ARG A O 1
ATOM 3168 N N . ARG A 1 441 ? -43.07000 -29.05200 42.99600 1.000 64.43358 439 ARG A N 1
ATOM 3169 C CA . ARG A 1 441 ? -41.74500 -29.59600 43.28000 1.000 66.70358 439 ARG A CA 1
ATOM 3170 C C . ARG A 1 441 ? -41.69000 -30.31300 44.62600 1.000 67.60358 439 ARG A C 1
ATOM 3171 O O . ARG A 1 441 ? -40.94600 -31.29000 44.77400 1.000 75.01358 439 ARG A O 1
ATOM 3179 N N . LEU A 1 442 ? -42.45500 -29.85700 45.61700 1.000 64.25637 440 LEU A N 1
ATOM 3180 C CA . LEU A 1 442 ? -42.40900 -30.46000 46.94500 1.000 59.34637 440 LEU A CA 1
ATOM 3181 C C . LEU A 1 442 ? -43.59800 -31.37800 47.21500 1.000 62.50637 440 LEU A C 1
ATOM 3182 O O . LEU A 1 442 ? -43.41500 -32.55100 47.55600 1.000 67.42637 440 LEU A O 1
ATOM 3187 N N . TYR A 1 443 ? -44.82200 -30.86500 47.08400 1.000 62.92819 441 TYR A N 1
ATOM 3188 C CA . TYR A 1 443 ? -45.99000 -31.66400 47.44900 1.000 74.65819 441 TYR A CA 1
ATOM 3189 C C . TYR A 1 443 ? -46.24000 -32.78600 46.44600 1.000 66.65819 441 TYR A C 1
ATOM 3190 O O . TYR A 1 443 ? -46.60600 -33.90300 46.83100 1.000 68.06819 441 TYR A O 1
ATOM 3199 N N . LEU A 1 444 ? -46.04500 -32.51600 45.15800 1.000 60.91165 442 LEU A N 1
ATOM 3200 C CA . LEU A 1 444 ? -46.43000 -33.47400 44.13000 1.000 62.08165 442 LEU A CA 1
ATOM 3201 C C . LEU A 1 444 ? -45.29700 -34.42400 43.76100 1.000 70.23165 442 LEU A C 1
ATOM 3202 O O . LEU A 1 444 ? -45.48500 -35.64500 43.75200 1.000 61.85165 442 LEU A O 1
ATOM 3207 N N . GLU A 1 445 ? -44.12400 -33.88400 43.44200 1.000 67.96458 443 GLU A N 1
ATOM 3208 C CA . GLU A 1 445 ? -43.01200 -34.69400 42.97100 1.000 72.92458 443 GLU A CA 1
ATOM 3209 C C . GLU A 1 445 ? -42.02900 -35.07300 44.07400 1.000 76.24458 443 GLU A C 1
ATOM 3210 O O . GLU A 1 445 ? -41.18900 -35.95200 43.85200 1.000 84.53458 443 GLU A O 1
ATOM 3216 N N . ASN A 1 446 ? -42.12900 -34.45500 45.25300 1.000 65.48919 444 ASN A N 1
ATOM 3217 C CA . ASN A 1 446 ? -41.30700 -34.80000 46.41400 1.000 60.84919 444 ASN A CA 1
ATOM 3218 C C . ASN A 1 446 ? -39.81900 -34.78400 46.06700 1.000 67.87919 444 ASN A C 1
ATOM 3219 O O . ASN A 1 446 ? -39.06800 -35.70800 46.39100 1.000 59.49919 444 ASN A O 1
ATOM 3224 N N . GLN A 1 447 ? -39.39500 -33.70200 45.40900 1.000 63.84799 445 GLN A N 1
ATOM 3225 C CA . GLN A 1 447 ? -38.05600 -33.65400 44.82600 1.000 69.86799 445 GLN A CA 1
ATOM 3226 C C . GLN A 1 447 ? -36.96300 -33.72500 45.88600 1.000 64.41799 445 GLN A C 1
ATOM 3227 O O . GLN A 1 447 ? -35.91300 -34.33700 45.65800 1.000 72.03799 445 GLN A O 1
ATOM 3233 N N . LEU A 1 448 ? -37.18000 -33.10000 47.04700 1.000 72.39280 446 LEU A N 1
ATOM 3234 C CA . LEU A 1 448 ? -36.13000 -33.05100 48.06400 1.000 66.46280 446 LEU A CA 1
ATOM 3235 C C . LEU A 1 448 ? -35.76300 -34.44800 48.56000 1.000 71.55280 446 LEU A C 1
ATOM 3236 O O . LEU A 1 448 ? -34.58100 -34.74800 48.76500 1.000 83.50280 446 LEU A O 1
ATOM 3241 N N . VAL A 1 449 ? -36.76100 -35.31100 48.76600 1.000 73.93823 447 VAL A N 1
ATOM 3242 C CA . VAL A 1 449 ? -36.48600 -36.68300 49.18600 1.000 67.07823 447 VAL A CA 1
ATOM 3243 C C . VAL A 1 449 ? -35.79100 -37.45900 48.07300 1.000 73.51823 447 VAL A C 1
ATOM 3244 O O . VAL A 1 449 ? -34.86400 -38.24100 48.32500 1.000 64.94823 447 VAL A O 1
ATOM 3248 N N . LYS A 1 450 ? -36.21800 -37.24900 46.82700 1.000 69.19626 448 LYS A N 1
ATOM 3249 C CA . LYS A 1 450 ? -35.69300 -37.97300 45.67600 1.000 62.00626 448 LYS A CA 1
ATOM 3250 C C . LYS A 1 450 ? -34.37800 -37.40500 45.15800 1.000 75.22626 448 LYS A C 1
ATOM 3251 O O . LYS A 1 450 ? -33.81600 -37.96200 44.21000 1.000 86.93626 448 LYS A O 1
ATOM 3257 N N . GLY A 1 451 ? -33.88100 -36.31700 45.74000 1.000 74.02074 449 GLY A N 1
ATOM 3258 C CA . GLY A 1 451 ? -32.63700 -35.72200 45.29900 1.000 61.47074 449 GLY A CA 1
ATOM 3259 C C . GLY A 1 451 ? -32.72500 -34.89100 44.03900 1.000 79.73074 449 GLY A C 1
ATOM 3260 O O . GLY A 1 451 ? -31.68100 -34.49900 43.50400 1.000 90.51074 449 GLY A O 1
ATOM 3261 N N . GLU A 1 452 ? -33.93100 -34.60800 43.54300 1.000 68.35211 450 GLU A N 1
ATOM 3262 C CA . GLU A 1 452 ? -34.10800 -33.85400 42.30800 1.000 66.98211 450 GLU A CA 1
ATOM 3263 C C . GLU A 1 452 ? -34.28200 -32.35400 42.52600 1.000 69.78211 450 GLU A C 1
ATOM 3264 O O . GLU A 1 452 ? -34.31400 -31.60500 41.54400 1.000 76.77211 450 GLU A O 1
ATOM 3270 N N . LEU A 1 453 ? -34.37700 -31.89200 43.77200 1.000 62.69801 451 LEU A N 1
ATOM 3271 C CA . LEU A 1 453 ? -34.65700 -30.48600 44.03800 1.000 63.94801 451 LEU A CA 1
ATOM 3272 C C . LEU A 1 453 ? -33.41800 -29.63600 43.79600 1.000 65.32801 451 LEU A C 1
ATOM 3273 O O . LEU A 1 453 ? -32.32800 -29.96300 44.27400 1.000 78.55801 451 LEU A O 1
ATOM 3278 N N . LYS A 1 454 ? -33.59100 -28.53600 43.06600 1.000 67.18458 452 LYS A N 1
ATOM 3279 C CA . LYS A 1 454 ? -32.50200 -27.61500 42.77400 1.000 66.87458 452 LYS A CA 1
ATOM 3280 C C . LYS A 1 454 ? -32.90500 -26.20800 43.18700 1.000 75.94458 452 LYS A C 1
ATOM 3281 O O . LYS A 1 454 ? -33.98900 -25.73700 42.83000 1.000 80.61458 452 LYS A O 1
ATOM 3287 N N . ILE A 1 455 ? -32.03100 -25.54400 43.93500 1.000 75.20228 453 ILE A N 1
ATOM 3288 C CA . ILE A 1 455 ? -32.22300 -24.16400 44.35800 1.000 69.66228 453 ILE A CA 1
ATOM 3289 C C . ILE A 1 455 ? -31.16500 -23.32300 43.65500 1.000 81.10228 453 ILE A C 1
ATOM 3290 O O . ILE A 1 455 ? -29.97300 -23.41300 43.98000 1.000 77.15228 453 ILE A O 1
ATOM 3295 N N . ARG A 1 456 ? -31.60000 -22.49400 42.70300 1.000 78.67641 454 ARG A N 1
ATOM 3296 C CA . ARG A 1 456 ? -30.69800 -21.69900 41.86500 1.000 73.99641 454 ARG A CA 1
ATOM 3297 C C . ARG A 1 456 ? -29.65900 -22.58700 41.18100 1.000 88.06641 454 ARG A C 1
ATOM 3298 O O . ARG A 1 456 ? -28.45000 -22.35600 41.26300 1.000 80.04641 454 ARG A O 1
ATOM 3306 N N . ASN A 1 457 ? -30.15700 -23.63500 40.52200 1.000 85.77937 455 ASN A N 1
ATOM 3307 C CA . ASN A 1 457 ? -29.38900 -24.60000 39.73700 1.000 90.89937 455 ASN A CA 1
ATOM 3308 C C . ASN A 1 457 ? -28.38600 -25.39000 40.56900 1.000 90.53937 455 ASN A C 1
ATOM 3309 O O . ASN A 1 457 ? -27.47500 -26.01000 40.00300 1.000 97.73937 455 ASN A O 1
ATOM 3314 N N . THR A 1 458 ? -28.52400 -25.38500 41.89200 1.000 81.31652 456 THR A N 1
ATOM 3315 C CA . THR A 1 458 ? -27.69800 -26.17700 42.79500 1.000 67.43652 456 THR A CA 1
ATOM 3316 C C . THR A 1 458 ? -28.55000 -27.29100 43.38400 1.000 76.95652 456 THR A C 1
ATOM 3317 O O . THR A 1 458 ? -29.52000 -27.01900 44.10000 1.000 89.29652 456 THR A O 1
ATOM 3321 N N . ARG A 1 459 ? -28.18600 -28.53600 43.09100 1.000 77.82750 457 ARG A N 1
ATOM 3322 C CA . ARG A 1 459 ? -28.90300 -29.68100 43.63700 1.000 63.88750 457 ARG A CA 1
ATOM 3323 C C . ARG A 1 459 ? -28.70400 -29.75200 45.14800 1.000 67.27750 457 ARG A C 1
ATOM 3324 O O . ARG A 1 459 ? -27.61400 -29.49000 45.66500 1.000 81.54750 457 ARG A O 1
ATOM 3332 N N . ILE A 1 460 ? -29.77200 -30.10000 45.85900 1.000 69.63619 458 ILE A N 1
ATOM 3333 C CA . ILE A 1 460 ? -29.81600 -30.04800 47.31600 1.000 64.99619 458 ILE A CA 1
ATOM 3334 C C . ILE A 1 460 ? -29.77400 -31.47200 47.84900 1.000 69.50619 458 ILE A C 1
ATOM 3335 O O . ILE A 1 460 ? -30.65500 -32.28600 47.53900 1.000 82.24619 458 ILE A O 1
ATOM 3340 N N . ASP A 1 461 ? -28.74900 -31.77000 48.64600 1.000 77.18312 459 ASP A N 1
ATOM 3341 C CA . ASP A 1 461 ? -28.63100 -33.02600 49.38200 1.000 71.78312 459 ASP A CA 1
ATOM 3342 C C . ASP A 1 461 ? -28.49300 -32.67600 50.85700 1.000 74.65312 459 ASP A C 1
ATOM 3343 O O . ASP A 1 461 ? -27.49600 -32.06600 51.26400 1.000 67.81312 459 ASP A O 1
ATOM 3348 N N . LEU A 1 462 ? -29.49800 -33.05000 51.65300 1.000 59.17404 460 LEU A N 1
ATOM 3349 C CA . LEU A 1 462 ? -29.45600 -32.77900 53.08300 1.000 58.98404 460 LEU A CA 1
ATOM 3350 C C . LEU A 1 462 ? -28.49400 -33.69800 53.82500 1.000 62.28404 460 LEU A C 1
ATOM 3351 O O . LEU A 1 462 ? -28.19800 -33.43800 54.99700 1.000 62.49404 460 LEU A O 1
ATOM 3356 N N . GLY A 1 463 ? -27.99800 -34.75700 53.17600 1.000 57.53990 461 GLY A N 1
ATOM 3357 C CA . GLY A 1 463 ? -26.97500 -35.58300 53.79400 1.000 57.24990 461 GLY A CA 1
ATOM 3358 C C . GLY A 1 463 ? -25.65600 -34.85900 53.98500 1.000 66.33990 461 GLY A C 1
ATOM 3359 O O . GLY A 1 463 ? -24.88700 -35.18900 54.89400 1.000 58.46990 461 GLY A O 1
ATOM 3360 N N . LYS A 1 464 ? -25.36600 -33.87500 53.12900 1.000 54.68294 462 LYS A N 1
ATOM 3361 C CA . LYS A 1 464 ? -24.16000 -33.07100 53.28700 1.000 53.39294 462 LYS A CA 1
ATOM 3362 C C . LYS A 1 464 ? -24.27100 -32.05500 54.41700 1.000 66.77294 462 LYS A C 1
ATOM 3363 O O . LYS A 1 464 ? -23.25000 -31.47200 54.80200 1.000 59.91294 462 LYS A O 1
ATOM 3369 N N . VAL A 1 465 ? -25.46900 -31.81700 54.94600 1.000 61.61887 463 VAL A N 1
ATOM 3370 C CA . VAL A 1 465 ? -25.64000 -30.89000 56.06000 1.000 51.91887 463 VAL A CA 1
ATOM 3371 C C . VAL A 1 465 ? -25.25200 -31.60600 57.34600 1.000 49.46887 463 VAL A C 1
ATOM 3372 O O . VAL A 1 465 ? -25.84900 -32.62400 57.70800 1.000 60.09887 463 VAL A O 1
ATOM 3376 N N . LYS A 1 466 ? -24.24900 -31.07600 58.03600 1.000 49.06085 464 LYS A N 1
ATOM 3377 C CA . LYS A 1 466 ? -23.78000 -31.66500 59.27900 1.000 59.54085 464 LYS A CA 1
ATOM 3378 C C . LYS A 1 466 ? -24.22900 -30.88300 60.50300 1.000 45.18085 464 LYS A C 1
ATOM 3379 O O . LYS A 1 466 ? -23.91600 -31.28300 61.63000 1.000 52.67085 464 LYS A O 1
ATOM 3385 N N . THR A 1 467 ? -24.98300 -29.80700 60.31300 1.000 61.46566 465 THR A N 1
ATOM 3386 C CA . THR A 1 467 ? -25.50600 -29.04600 61.43700 1.000 45.63566 465 THR A CA 1
ATOM 3387 C C . THR A 1 467 ? -26.40400 -29.93700 62.29000 1.000 44.49566 465 THR A C 1
ATOM 3388 O O . THR A 1 467 ? -27.26700 -30.64400 61.74400 1.000 41.96566 465 THR A O 1
ATOM 3392 N N . PRO A 1 468 ? -26.22200 -29.95800 63.60900 1.000 39.00034 466 PRO A N 1
ATOM 3393 C CA . PRO A 1 468 ? -27.16500 -30.68800 64.46700 1.000 41.95034 466 PRO A CA 1
ATOM 3394 C C . PRO A 1 468 ? -28.57400 -30.12200 64.35100 1.000 48.41034 466 PRO A C 1
ATOM 3395 O O . PRO A 1 468 ? -28.77900 -28.90700 64.34200 1.000 47.59034 466 PRO A O 1
ATOM 3399 N N . VAL A 1 469 ? -29.55200 -31.02200 64.28500 1.000 49.85062 467 VAL A N 1
ATOM 3400 C CA . VAL A 1 469 ? -30.93900 -30.65500 64.03900 1.000 49.17062 467 VAL A CA 1
ATOM 3401 C C . VAL A 1 469 ? -31.80700 -31.19700 65.16300 1.000 50.07062 467 VAL A C 1
ATOM 3402 O O . VAL A 1 469 ? -31.62500 -32.33000 65.62000 1.000 49.73062 467 VAL A O 1
ATOM 3406 N N . LEU A 1 470 ? -32.74400 -30.37200 65.61800 1.000 50.23422 468 LEU A N 1
ATOM 3407 C CA . LEU A 1 470 ? -33.78800 -30.78900 66.54300 1.000 47.56422 468 LEU A CA 1
ATOM 3408 C C . LEU A 1 470 ? -35.12400 -30.54700 65.86400 1.000 42.25422 468 LEU A C 1
ATOM 3409 O O . LEU A 1 470 ? -35.44300 -29.40700 65.51500 1.000 48.75422 468 LEU A O 1
ATOM 3414 N N . LEU A 1 471 ? -35.89500 -31.61000 65.66500 1.000 49.64031 469 LEU A N 1
ATOM 3415 C CA . LEU A 1 471 ? -37.21900 -31.50500 65.06800 1.000 46.08031 469 LEU A CA 1
ATOM 3416 C C . LEU A 1 471 ? -38.25700 -31.61800 66.17400 1.000 47.14031 469 LEU A C 1
ATOM 3417 O O . LEU A 1 471 ? -38.28200 -32.61600 66.90200 1.000 53.88031 469 LEU A O 1
ATOM 3422 N N . VAL A 1 472 ? -39.08700 -30.58600 66.32000 1.000 46.58051 470 VAL A N 1
ATOM 3423 C CA . VAL A 1 472 ? -40.18100 -30.57800 67.28700 1.000 41.11051 470 VAL A CA 1
ATOM 3424 C C . VAL A 1 472 ? -41.48700 -30.57100 66.50700 1.000 49.45051 470 VAL A C 1
ATOM 3425 O O . VAL A 1 472 ? -41.78200 -29.61300 65.77700 1.000 52.75051 470 VAL A O 1
ATOM 3429 N N . SER A 1 473 ? -42.26700 -31.63600 66.65800 1.000 45.60274 471 SER A N 1
ATOM 3430 C CA . SER A 1 473 ? -43.54100 -31.78500 65.97900 1.000 36.70274 471 SER A CA 1
ATOM 3431 C C . SER A 1 473 ? -44.65000 -31.97400 67.00300 1.000 46.42274 471 SER A C 1
ATOM 3432 O O . SER A 1 473 ? -44.40400 -32.15900 68.20000 1.000 43.79274 471 SER A O 1
ATOM 3435 N N . ALA A 1 474 ? -45.88600 -31.92500 66.51500 1.000 41.98323 472 ALA A N 1
ATOM 3436 C CA . ALA A 1 474 ? -47.06800 -32.00800 67.35800 1.000 45.98323 472 ALA A CA 1
ATOM 3437 C C . ALA A 1 474 ? -47.89700 -33.21900 66.95900 1.000 44.10323 472 ALA A C 1
ATOM 3438 O O . ALA A 1 474 ? -48.13300 -33.45700 65.77000 1.000 51.52323 472 ALA A O 1
ATOM 3440 N N . VAL A 1 475 ? -48.35300 -33.97100 67.96300 1.000 47.10609 473 VAL A N 1
ATOM 3441 C CA . VAL A 1 475 ? -49.03000 -35.23700 67.69400 1.000 51.97609 473 VAL A CA 1
ATOM 3442 C C . VAL A 1 475 ? -50.36200 -35.01200 66.98000 1.000 50.82609 473 VAL A C 1
ATOM 3443 O O . VAL A 1 475 ? -50.69300 -35.73100 66.03000 1.000 62.62609 473 VAL A O 1
ATOM 3447 N N . ASP A 1 476 ? -51.13500 -34.00800 67.39900 1.000 48.42888 474 ASP A N 1
ATOM 3448 C CA . ASP A 1 476 ? -52.41300 -33.68600 66.77100 1.000 48.41888 474 ASP A CA 1
ATOM 3449 C C . ASP A 1 476 ? -52.28200 -32.76200 65.56500 1.000 42.91888 474 ASP A C 1
ATOM 3450 O O . ASP A 1 476 ? -53.29100 -32.21600 65.11300 1.000 48.69888 474 ASP A O 1
ATOM 3455 N N . ASP A 1 477 ? -51.07600 -32.56800 65.03700 1.000 57.31492 475 ASP A N 1
ATOM 3456 C CA . ASP A 1 477 ? -50.89400 -31.65500 63.91500 1.000 54.29492 475 ASP A CA 1
ATOM 3457 C C . ASP A 1 477 ? -51.60600 -32.18400 62.67000 1.000 53.07492 475 ASP A C 1
ATOM 3458 O O . ASP A 1 477 ? -51.44700 -33.35200 62.29800 1.000 62.63492 475 ASP A O 1
ATOM 3463 N N . HIS A 1 478 ? -52.38600 -31.30900 62.02200 1.000 48.29362 476 HIS A N 1
ATOM 3464 C CA . HIS A 1 478 ? -53.12300 -31.64200 60.80900 1.000 44.35362 476 HIS A CA 1
ATOM 3465 C C . HIS A 1 478 ? -52.52500 -31.04400 59.54000 1.000 59.92362 476 HIS A C 1
ATOM 3466 O O . HIS A 1 478 ? -53.00100 -31.36400 58.44300 1.000 56.70362 476 HIS A O 1
ATOM 3473 N N . ILE A 1 479 ? -51.51700 -30.18400 59.65700 1.000 56.06045 477 ILE A N 1
ATOM 3474 C CA . ILE A 1 479 ? -50.83800 -29.58900 58.50700 1.000 55.36045 477 ILE A CA 1
ATOM 3475 C C . ILE A 1 479 ? -49.54700 -30.33000 58.18500 1.000 67.36045 477 ILE A C 1
ATOM 3476 O O . ILE A 1 479 ? -49.27800 -30.67100 57.03000 1.000 54.97045 477 ILE A O 1
ATOM 3481 N N . ALA A 1 480 ? -48.73000 -30.57700 59.20500 1.000 53.10714 478 ALA A N 1
ATOM 3482 C CA . ALA A 1 480 ? -47.50000 -31.35100 59.09400 1.000 56.41714 478 ALA A CA 1
ATOM 3483 C C . ALA A 1 480 ? -47.67900 -32.55800 60.00900 1.000 55.40714 478 ALA A C 1
ATOM 3484 O O . ALA A 1 480 ? -47.38300 -32.48700 61.20600 1.000 47.53714 478 ALA A O 1
ATOM 3486 N N . LEU A 1 481 ? -48.19000 -33.65500 59.45000 1.000 45.16750 479 LEU A N 1
ATOM 3487 C CA . LEU A 1 481 ? -48.40800 -34.85500 60.24600 1.000 40.24750 479 LEU A CA 1
ATOM 3488 C C . LEU A 1 481 ? -47.08200 -35.31700 60.83800 1.000 59.07750 479 LEU A C 1
ATOM 3489 O O . LEU A 1 481 ? -46.07300 -35.41800 60.13000 1.000 54.41750 479 LEU A O 1
ATOM 3494 N N . TRP A 1 482 ? -47.08800 -35.59700 62.14600 1.000 45.49114 480 TRP A N 1
ATOM 3495 C CA . TRP A 1 482 ? -45.83100 -35.75500 62.87200 1.000 55.69114 480 TRP A CA 1
ATOM 3496 C C . TRP A 1 482 ? -45.00500 -36.93500 62.35900 1.000 62.40114 480 TRP A C 1
ATOM 3497 O O . TRP A 1 482 ? -43.77200 -36.91300 62.45800 1.000 51.80114 480 TRP A O 1
ATOM 3508 N N . GLN A 1 483 ? -45.66300 -37.92900 61.77500 1.000 58.87345 481 GLN A N 1
ATOM 3509 C CA . GLN A 1 483 ? -44.94700 -39.11400 61.24500 1.000 61.64345 481 GLN A CA 1
ATOM 3510 C C . GLN A 1 483 ? -44.12400 -38.70200 60.02500 1.000 58.21345 481 GLN A C 1
ATOM 3511 O O . GLN A 1 483 ? -43.01200 -39.21300 59.88100 1.000 68.47345 481 GLN A O 1
ATOM 3517 N N . GLY A 1 484 ? -44.66000 -37.81800 59.18500 1.000 61.85845 482 GLY A N 1
ATOM 3518 C CA . GLY A 1 484 ? -43.92500 -37.34100 58.02500 1.000 55.32845 482 GLY A CA 1
ATOM 3519 C C . GLY A 1 484 ? -42.76000 -36.44400 58.39500 1.000 58.16845 482 GLY A C 1
ATOM 3520 O O . GLY A 1 484 ? -41.71000 -36.47900 57.74600 1.000 66.86845 482 GLY A O 1
ATOM 3521 N N . THR A 1 485 ? -42.93300 -35.61000 59.42400 1.000 53.54643 483 THR A N 1
ATOM 3522 C CA . THR A 1 485 ? -41.81300 -34.81000 59.90600 1.000 59.03643 483 THR A CA 1
ATOM 3523 C C . THR A 1 485 ? -40.71200 -35.70700 60.44400 1.000 54.74643 483 THR A C 1
ATOM 3524 O O . THR A 1 485 ? -39.52300 -35.40100 60.29900 1.000 59.55643 483 THR A O 1
ATOM 3528 N N . TRP A 1 486 ? -41.09300 -36.82400 61.06800 1.000 52.55473 484 TRP A N 1
ATOM 3529 C CA . TRP A 1 486 ? -40.10400 -37.79000 61.52600 1.000 62.37473 484 TRP A CA 1
ATOM 3530 C C . TRP A 1 486 ? -39.31500 -38.35800 60.35400 1.000 60.12473 484 TRP A C 1
ATOM 3531 O O . TRP A 1 486 ? -38.09100 -38.52000 60.44100 1.000 56.02473 484 TRP A O 1
ATOM 3542 N N . GLN A 1 487 ? -39.99800 -38.64500 59.24000 1.000 54.98358 485 GLN A N 1
ATOM 3543 C CA . GLN A 1 487 ? -39.34200 -39.26800 58.09400 1.000 58.59358 485 GLN A CA 1
ATOM 3544 C C . GLN A 1 487 ? -38.26500 -38.37500 57.49400 1.000 57.08358 485 GLN A C 1
ATOM 3545 O O . GLN A 1 487 ? -37.24500 -38.87700 57.01000 1.000 75.93358 485 GLN A O 1
ATOM 3551 N N . GLY A 1 488 ? -38.47000 -37.05700 57.50700 1.000 51.20713 486 GLY A N 1
ATOM 3552 C CA . GLY A 1 488 ? -37.47900 -36.14800 56.96200 1.000 52.20713 486 GLY A CA 1
ATOM 3553 C C . GLY A 1 488 ? -36.23300 -36.02500 57.80800 1.000 59.06713 486 GLY A C 1
ATOM 3554 O O . GLY A 1 488 ? -35.19400 -35.58500 57.30400 1.000 57.97713 486 GLY A O 1
ATOM 3555 N N . MET A 1 489 ? -36.31000 -36.42000 59.08100 1.000 53.45480 487 MET A N 1
ATOM 3556 C CA . MET A 1 489 ? -35.17900 -36.25800 59.98900 1.000 65.66480 487 MET A CA 1
ATOM 3557 C C . MET A 1 489 ? -33.96400 -37.04000 59.50300 1.000 66.52480 487 MET A C 1
ATOM 3558 O O . MET A 1 489 ? -32.82800 -36.55900 59.59400 1.000 63.97480 487 MET A O 1
ATOM 3563 N N . LYS A 1 490 ? -34.18600 -38.24400 58.97200 1.000 71.20228 488 LYS A N 1
ATOM 3564 C CA . LYS A 1 490 ? -33.08400 -39.09900 58.54300 1.000 65.81228 488 LYS A CA 1
ATOM 3565 C C . LYS A 1 490 ? -32.34800 -38.54100 57.33100 1.000 63.65228 488 LYS A C 1
ATOM 3566 O O . LYS A 1 490 ? -31.24900 -39.01300 57.02300 1.000 77.15228 488 LYS A O 1
ATOM 3572 N N . LEU A 1 491 ? -32.92400 -37.55500 56.63500 1.000 60.58593 489 LEU A N 1
ATOM 3573 C CA . LEU A 1 491 ? -32.26400 -36.99800 55.45700 1.000 59.30593 489 LEU A CA 1
ATOM 3574 C C . LEU A 1 491 ? -30.97400 -36.26800 55.82000 1.000 52.70593 489 LEU A C 1
ATOM 3575 O O . LEU A 1 491 ? -30.04200 -36.22700 55.01000 1.000 61.68593 489 LEU A O 1
ATOM 3580 N N . PHE A 1 492 ? -30.90500 -35.68300 57.01300 1.000 60.10514 490 PHE A N 1
ATOM 3581 C CA . PHE A 1 492 ? -29.71800 -34.94900 57.43200 1.000 55.49514 490 PHE A CA 1
ATOM 3582 C C . PHE A 1 492 ? -28.55300 -35.89700 57.69700 1.000 69.62514 490 PHE A C 1
ATOM 3583 O O . PHE A 1 492 ? -28.73400 -37.04700 58.10900 1.000 69.39514 490 PHE A O 1
ATOM 3591 N N . GLY A 1 493 ? -27.34300 -35.39700 57.45800 1.000 77.03731 491 GLY A N 1
ATOM 3592 C CA . GLY A 1 493 ? -26.12400 -36.15300 57.64700 1.000 56.00731 491 GLY A CA 1
ATOM 3593 C C . GLY A 1 493 ? -25.39200 -35.91900 58.95100 1.000 45.94731 491 GLY A C 1
ATOM 3594 O O . GLY A 1 493 ? -24.24800 -36.36600 59.08400 1.000 68.46731 491 GLY A O 1
ATOM 3595 N N . GLY A 1 494 ? -26.00300 -35.23900 59.91600 1.000 48.46880 492 GLY A N 1
ATOM 3596 C CA . GLY A 1 494 ? -25.35900 -35.00300 61.19300 1.000 35.25880 492 GLY A CA 1
ATOM 3597 C C . GLY A 1 494 ? -26.19700 -35.47500 62.36200 1.000 40.23880 492 GLY A C 1
ATOM 3598 O O . GLY A 1 494 ? -27.05400 -36.35200 62.20700 1.000 45.10880 492 GLY A O 1
ATOM 3599 N N . GLU A 1 495 ? -25.95300 -34.90900 63.54100 1.000 39.16147 493 GLU A N 1
ATOM 3600 C CA . GLU A 1 495 ? -26.71900 -35.28100 64.72100 1.000 45.90147 493 GLU A CA 1
ATOM 3601 C C . GLU A 1 495 ? -28.19800 -34.96400 64.52300 1.000 56.73147 493 GLU A C 1
ATOM 3602 O O . GLU A 1 495 ? -28.56000 -33.93700 63.94200 1.000 57.62147 493 GLU A O 1
ATOM 3608 N N . GLN A 1 496 ? -29.05700 -35.87000 64.98700 1.000 63.59110 494 GLN A N 1
ATOM 3609 C CA . GLN A 1 496 ? -30.49400 -35.77700 64.76400 1.000 53.04110 494 GLN A CA 1
ATOM 3610 C C . GLN A 1 496 ? -31.23900 -36.04600 66.06200 1.000 60.97110 494 GLN A C 1
ATOM 3611 O O . GLN A 1 496 ? -31.01500 -37.07200 66.71500 1.000 58.55110 494 GLN A O 1
ATOM 3617 N N . ARG A 1 497 ? -32.14200 -35.13900 66.42000 1.000 59.88151 495 ARG A N 1
ATOM 3618 C CA . ARG A 1 497 ? -32.98900 -35.31300 67.58600 1.000 57.13151 495 ARG A CA 1
ATOM 3619 C C . ARG A 1 497 ? -34.41800 -34.96200 67.20700 1.000 59.99151 495 ARG A C 1
ATOM 3620 O O . ARG A 1 497 ? -34.66000 -34.10800 66.34900 1.000 59.35151 495 ARG A O 1
ATOM 3628 N N . PHE A 1 498 ? -35.36000 -35.64500 67.84900 1.000 53.99755 496 PHE A N 1
ATOM 3629 C CA . PHE A 1 498 ? -36.77900 -35.49500 67.58100 1.000 47.96755 496 PHE A CA 1
ATOM 3630 C C . PHE A 1 498 ? -37.50600 -35.33100 68.90500 1.000 53.31755 496 PHE A C 1
ATOM 3631 O O . PHE A 1 498 ? -37.19800 -36.02700 69.87700 1.000 46.40755 496 PHE A O 1
ATOM 3639 N N . LEU A 1 499 ? -38.44700 -34.38600 68.94300 1.000 53.36954 497 LEU A N 1
ATOM 3640 C CA . LEU A 1 499 ? -39.33400 -34.18800 70.08300 1.000 51.17954 497 LEU A CA 1
ATOM 3641 C C . LEU A 1 499 ? -40.76300 -34.16100 69.57000 1.000 45.69954 497 LEU A C 1
ATOM 3642 O O . LEU A 1 499 ? -41.06600 -33.42500 68.62700 1.000 42.97954 497 LEU A O 1
ATOM 3647 N N . LEU A 1 500 ? -41.63400 -34.95400 70.18500 1.000 41.28594 498 LEU A N 1
ATOM 3648 C CA . LEU A 1 500 ? -43.05500 -34.96000 69.86000 1.000 48.59594 498 LEU A CA 1
ATOM 3649 C C . LEU A 1 500 ? -43.81400 -34.23900 70.96900 1.000 49.56594 498 LEU A C 1
ATOM 3650 O O . LEU A 1 500 ? -43.78100 -34.66800 72.12700 1.000 54.49594 498 LEU A O 1
ATOM 3655 N N . ALA A 1 501 ? -44.49500 -33.15400 70.62200 1.000 49.53967 499 ALA A N 1
ATOM 3656 C CA . ALA A 1 501 ? -45.23800 -32.38500 71.60800 1.000 52.96967 499 ALA A CA 1
ATOM 3657 C C . ALA A 1 501 ? -46.72500 -32.72200 71.55600 1.000 45.35967 499 ALA A C 1
ATOM 3658 O O . ALA A 1 501 ? -47.28100 -33.01900 70.49400 1.000 46.10967 499 ALA A O 1
ATOM 3660 N N . GLU A 1 502 ? -47.36100 -32.67300 72.72500 1.000 46.04294 500 GLU A N 1
ATOM 3661 C CA . GLU A 1 502 ? -48.80700 -32.82400 72.81400 1.000 55.13294 500 GLU A CA 1
ATOM 3662 C C . GLU A 1 502 ? -49.50600 -31.66300 72.10900 1.000 42.21294 500 GLU A C 1
ATOM 3663 O O . GLU A 1 502 ? -48.92100 -30.60100 71.88300 1.000 57.56294 500 GLU A O 1
ATOM 3669 N N . SER A 1 503 ? -50.77200 -31.89100 71.75300 1.000 41.78790 501 SER A N 1
ATOM 3670 C CA . SER A 1 503 ? -51.65200 -30.90700 71.12800 1.000 39.29790 501 SER A CA 1
ATOM 3671 C C . SER A 1 503 ? -51.26900 -30.70000 69.66900 1.000 45.86790 501 SER A C 1
ATOM 3672 O O . SER A 1 503 ? -50.57400 -31.53500 69.08700 1.000 49.87790 501 SER A O 1
ATOM 3675 N N . GLY A 1 504 ? -51.72400 -29.59800 69.06600 1.000 46.64478 502 GLY A N 1
ATOM 3676 C CA . GLY A 1 504 ? -51.71300 -29.42500 67.63300 1.000 45.39478 502 GLY A CA 1
ATOM 3677 C C . GLY A 1 504 ? -50.71100 -28.39800 67.14300 1.000 36.85478 502 GLY A C 1
ATOM 3678 O O . GLY A 1 504 ? -49.84900 -27.91700 67.88900 1.000 39.06478 502 GLY A O 1
ATOM 3679 N N . HIS A 1 505 ? -50.86600 -28.02700 65.86600 1.000 42.33771 503 HIS A N 1
ATOM 3680 C CA . HIS A 1 505 ? -49.88100 -27.25100 65.11200 1.000 37.94771 503 HIS A CA 1
ATOM 3681 C C . HIS A 1 505 ? -49.48300 -25.96000 65.81600 1.000 44.97771 503 HIS A C 1
ATOM 3682 O O . HIS A 1 505 ? -48.31800 -25.55000 65.75600 1.000 46.54771 503 HIS A O 1
ATOM 3689 N N . ILE A 1 506 ? -50.43400 -25.29500 66.46300 1.000 49.54806 504 ILE A N 1
ATOM 3690 C CA . ILE A 1 506 ? -50.18600 -24.02900 67.15300 1.000 42.70806 504 ILE A CA 1
ATOM 3691 C C . ILE A 1 506 ? -50.07600 -24.22100 68.65800 1.000 47.65806 504 ILE A C 1
ATOM 3692 O O . ILE A 1 506 ? -49.10900 -23.78600 69.27900 1.000 50.78806 504 ILE A O 1
ATOM 3697 N N . ALA A 1 507 ? -51.08200 -24.85300 69.26500 1.000 54.79354 505 ALA A N 1
ATOM 3698 C CA . ALA A 1 507 ? -51.13700 -24.94200 70.71900 1.000 52.80354 505 ALA A CA 1
ATOM 3699 C C . ALA A 1 507 ? -49.95000 -25.71100 71.27700 1.000 52.35354 505 ALA A C 1
ATOM 3700 O O . ALA A 1 507 ? -49.39700 -25.33900 72.31800 1.000 56.84354 505 ALA A O 1
ATOM 3702 N N . GLY A 1 508 ? -49.56400 -26.80300 70.61400 1.000 53.55983 506 GLY A N 1
ATOM 3703 C CA . GLY A 1 508 ? -48.43900 -27.59200 71.09300 1.000 54.34983 506 GLY A CA 1
ATOM 3704 C C . GLY A 1 508 ? -47.11000 -26.86900 70.98600 1.000 45.95983 506 GLY A C 1
ATOM 3705 O O . GLY A 1 508 ? -46.25800 -26.99100 71.87000 1.000 49.73983 506 GLY A O 1
ATOM 3706 N N . ILE A 1 509 ? -46.90900 -26.11800 69.90000 1.000 39.15506 507 ILE A N 1
ATOM 3707 C CA . ILE A 1 509 ? -45.64500 -25.41600 69.69100 1.000 49.40506 507 ILE A CA 1
ATOM 3708 C C . ILE A 1 509 ? -45.55100 -24.18100 70.58000 1.000 45.36506 507 ILE A C 1
ATOM 3709 O O . ILE A 1 509 ? -44.54700 -23.96800 71.26800 1.000 47.64506 507 ILE A O 1
ATOM 3714 N N . ILE A 1 510 ? -46.58200 -23.34200 70.58000 1.000 47.89730 508 ILE A N 1
ATOM 3715 C CA . ILE A 1 510 ? -46.55100 -22.10300 71.37800 1.000 50.79730 508 ILE A CA 1
ATOM 3716 C C . ILE A 1 510 ? -47.09000 -22.46700 72.75600 1.000 52.09730 508 ILE A C 1
ATOM 3717 O O . ILE A 1 510 ? -48.20600 -22.11100 73.14700 1.000 49.18730 508 ILE A O 1
ATOM 3722 N N . ASN A 1 511 ? -46.25700 -23.17900 73.52100 1.000 51.39034 509 ASN A N 1
ATOM 3723 C CA . ASN A 1 511 ? -46.60500 -23.56400 74.91200 1.000 49.53034 509 ASN A CA 1
ATOM 3724 C C . ASN A 1 511 ? -45.52500 -23.01100 75.84000 1.000 54.37034 509 ASN A C 1
ATOM 3725 O O . ASN A 1 511 ? -44.46800 -23.63700 75.94700 1.000 54.22034 509 ASN A O 1
ATOM 3730 N N . PRO A 1 512 ? -45.74000 -21.85700 76.50000 1.000 58.08189 510 PRO A N 1
ATOM 3731 C CA . PRO A 1 512 ? -44.72100 -21.28400 77.38100 1.000 54.12189 510 PRO A CA 1
ATOM 3732 C C . PRO A 1 512 ? -44.53600 -22.12300 78.63800 1.000 52.63189 510 PRO A C 1
ATOM 3733 O O . PRO A 1 512 ? -45.49400 -22.73500 79.13600 1.000 67.36189 510 PRO A O 1
ATOM 3737 N N . PRO A 1 513 ? -43.31500 -22.16900 79.18600 1.000 52.81133 511 PRO A N 1
ATOM 3738 C CA . PRO A 1 513 ? -43.09700 -22.95100 80.42000 1.000 45.05133 511 PRO A CA 1
ATOM 3739 C C . PRO A 1 513 ? -43.99800 -22.55100 81.57600 1.000 56.80133 511 PRO A C 1
ATOM 3740 O O . PRO A 1 513 ? -44.45000 -23.42100 82.33000 1.000 65.05133 511 PRO A O 1
ATOM 3744 N N . ALA A 1 514 ? -44.28500 -21.26000 81.73700 1.000 63.33186 512 ALA A N 1
ATOM 3745 C CA . ALA A 1 514 ? -45.09400 -20.81900 82.86800 1.000 55.27186 512 ALA A CA 1
ATOM 3746 C C . ALA A 1 514 ? -46.53300 -21.31400 82.79400 1.000 58.36186 512 ALA A C 1
ATOM 3747 O O . ALA A 1 514 ? -47.22500 -21.31600 83.81800 1.000 65.88186 512 ALA A O 1
ATOM 3749 N N . ALA A 1 515 ? -47.00400 -21.71200 81.61200 1.000 53.20906 513 ALA A N 1
ATOM 3750 C CA . ALA A 1 515 ? -48.38100 -22.18200 81.48600 1.000 58.79906 513 ALA A CA 1
ATOM 3751 C C . ALA A 1 515 ? -48.58900 -23.52000 82.19200 1.000 68.76906 513 ALA A C 1
ATOM 3752 O O . ALA A 1 515 ? -49.64500 -23.74500 82.79700 1.000 75.63906 513 ALA A O 1
ATOM 3754 N N . ASN A 1 516 ? -47.59700 -24.41800 82.12300 1.000 66.80452 514 ASN A N 1
ATOM 3755 C CA . ASN A 1 516 ? -47.69500 -25.77000 82.68600 1.000 62.50452 514 ASN A CA 1
ATOM 3756 C C . ASN A 1 516 ? -48.91400 -26.50700 82.13500 1.000 68.06452 514 ASN A C 1
ATOM 3757 O O . ASN A 1 516 ? -49.74400 -27.02000 82.88700 1.000 76.25452 514 ASN A O 1
ATOM 3762 N N . LYS A 1 517 ? -49.02600 -26.55600 80.80800 1.000 64.06343 515 LYS A N 1
ATOM 3763 C CA . LYS A 1 517 ? -50.28600 -26.94600 80.18500 1.000 71.22343 515 LYS A CA 1
ATOM 3764 C C . LYS A 1 517 ? -50.26900 -28.33500 79.54600 1.000 99.39343 515 LYS A C 1
ATOM 3765 O O . LYS A 1 517 ? -51.24500 -29.08300 79.68900 1.000 100.47343 515 LYS A O 1
ATOM 3771 N N . TYR A 1 518 ? -49.20400 -28.70300 78.84300 1.000 64.16240 516 TYR A N 1
ATOM 3772 C CA . TYR A 1 518 ? -49.18500 -29.93000 78.04700 1.000 51.20240 516 TYR A CA 1
ATOM 3773 C C . TYR A 1 518 ? -47.92600 -30.71900 78.39400 1.000 59.39240 516 TYR A C 1
ATOM 3774 O O . TYR A 1 518 ? -47.29000 -30.51900 79.43500 1.000 68.88240 516 TYR A O 1
ATOM 3783 N N . GLY A 1 519 ? -47.57700 -31.68100 77.54000 1.000 48.49953 517 GLY A N 1
ATOM 3784 C CA . GLY A 1 519 ? -46.33200 -32.40600 77.67900 1.000 55.42953 517 GLY A CA 1
ATOM 3785 C C . GLY A 1 519 ? -45.70000 -32.71600 76.33400 1.000 49.72953 517 GLY A C 1
ATOM 3786 O O . GLY A 1 519 ? -46.18800 -32.29600 75.28400 1.000 52.23953 517 GLY A O 1
ATOM 3787 N N . PHE A 1 520 ? -44.59300 -33.45800 76.39200 1.000 51.16786 518 PHE A N 1
ATOM 3788 C CA . PHE A 1 520 ? -43.87900 -33.88500 75.19600 1.000 50.09786 518 PHE A CA 1
ATOM 3789 C C . PHE A 1 520 ? -43.24200 -35.24500 75.45700 1.000 56.82786 518 PHE A C 1
ATOM 3790 O O . PHE A 1 520 ? -43.17700 -35.71800 76.59500 1.000 53.86786 518 PHE A O 1
ATOM 3798 N N . TRP A 1 521 ? -42.77600 -35.87300 74.37700 1.000 58.50799 519 TRP A N 1
ATOM 3799 C CA . TRP A 1 521 ? -42.12500 -37.17700 74.41100 1.000 43.30799 519 TRP A CA 1
ATOM 3800 C C . TRP A 1 521 ? -40.70500 -37.03400 73.89400 1.000 52.36799 519 TRP A C 1
ATOM 3801 O O . TRP A 1 521 ? -40.48900 -36.42600 72.84000 1.000 55.98799 519 TRP A O 1
ATOM 3812 N N . HIS A 1 522 ? -39.74100 -37.60500 74.61800 1.000 57.55530 520 HIS A N 1
ATOM 3813 C CA . HIS A 1 522 ? -38.34100 -37.55400 74.21200 1.000 58.54530 520 HIS A CA 1
ATOM 3814 C C . HIS A 1 522 ? -37.76300 -38.95900 74.15500 1.000 56.31530 520 HIS A C 1
ATOM 3815 O O . HIS A 1 522 ? -38.03000 -39.78200 75.03500 1.000 68.19530 520 HIS A O 1
ATOM 3822 N N . ASN A 1 523 ? -36.99600 -39.22700 73.09800 1.000 56.60073 521 ASN A N 1
ATOM 3823 C CA . ASN A 1 523 ? -36.27900 -40.48600 72.91400 1.000 52.21073 521 ASN A CA 1
ATOM 3824 C C . ASN A 1 523 ? -34.97700 -40.16800 72.19500 1.000 69.29073 521 ASN A C 1
ATOM 3825 O O . ASN A 1 523 ? -34.99300 -39.77900 71.02200 1.000 72.91073 521 ASN A O 1
ATOM 3830 N N . GLY A 1 524 ? -33.85200 -40.32800 72.89400 1.000 61.96303 522 GLY A N 1
ATOM 3831 C CA . GLY A 1 524 ? -32.56700 -40.07800 72.26900 1.000 62.45303 522 GLY A CA 1
ATOM 3832 C C . GLY A 1 524 ? -32.16400 -41.13100 71.26200 1.000 67.05303 522 GLY A C 1
ATOM 3833 O O . GLY A 1 524 ? -31.32800 -40.85800 70.39300 1.000 71.32303 522 GLY A O 1
ATOM 3834 N N . ALA A 1 525 ? -32.75400 -42.31900 71.34700 1.000 70.35760 523 ALA A N 1
ATOM 3835 C CA . ALA A 1 525 ? -32.34000 -43.43400 70.51300 1.000 71.33760 523 ALA A CA 1
ATOM 3836 C C . ALA A 1 525 ? -32.82100 -43.25700 69.08000 1.000 66.72760 523 ALA A C 1
ATOM 3837 O O . ALA A 1 525 ? -33.80300 -42.56100 68.80600 1.000 76.49760 523 ALA A O 1
ATOM 3839 N N . GLU A 1 526 ? -32.10100 -43.88500 68.15900 1.000 71.91444 524 GLU A N 1
ATOM 3840 C CA . GLU A 1 526 ? -32.53900 -43.97800 66.77800 1.000 67.59444 524 GLU A CA 1
ATOM 3841 C C . GLU A 1 526 ? -33.48400 -45.16400 66.61800 1.000 78.15444 524 GLU A C 1
ATOM 3842 O O . GLU A 1 526 ? -33.37700 -46.17100 67.32500 1.000 79.05444 524 GLU A O 1
ATOM 3848 N N . ALA A 1 527 ? -34.43200 -45.03200 65.69500 1.000 59.48188 525 ALA A N 1
ATOM 3849 C CA . ALA A 1 527 ? -35.44000 -46.06000 65.49900 1.000 62.28188 525 ALA A CA 1
ATOM 3850 C C . ALA A 1 527 ? -35.69800 -46.23500 64.01300 1.000 67.87188 525 ALA A C 1
ATOM 3851 O O . ALA A 1 527 ? -35.37600 -45.36800 63.19700 1.000 76.89188 525 ALA A O 1
ATOM 3853 N N . GLU A 1 528 ? -36.27200 -47.38400 63.66600 1.000 67.13836 526 GLU A N 1
ATOM 3854 C CA . GLU A 1 528 ? -36.56800 -47.68900 62.27600 1.000 78.79836 526 GLU A CA 1
ATOM 3855 C C . GLU A 1 528 ? -37.93200 -47.18100 61.83100 1.000 70.81836 526 GLU A C 1
ATOM 3856 O O . GLU A 1 528 ? -38.22800 -47.22700 60.63400 1.000 80.29836 526 GLU A O 1
ATOM 3862 N N . SER A 1 529 ? -38.76400 -46.69600 62.75000 1.000 68.44991 527 SER A N 1
ATOM 3863 C CA . SER A 1 529 ? -40.11700 -46.28500 62.40400 1.000 63.48991 527 SER A CA 1
ATOM 3864 C C . SER A 1 529 ? -40.56600 -45.17300 63.33700 1.000 64.24991 527 SER A C 1
ATOM 3865 O O . SER A 1 529 ? -40.05800 -45.06500 64.46000 1.000 51.42991 527 SER A O 1
ATOM 3868 N N . PRO A 1 530 ? -41.50900 -44.32700 62.90300 1.000 67.81607 528 PRO A N 1
ATOM 3869 C CA . PRO A 1 530 ? -42.10000 -43.36300 63.84800 1.000 60.85607 528 PRO A CA 1
ATOM 3870 C C . PRO A 1 530 ? -42.73700 -44.02900 65.05300 1.000 64.61607 528 PRO A C 1
ATOM 3871 O O . PRO A 1 530 ? -42.61500 -43.52800 66.18100 1.000 52.38607 528 PRO A O 1
ATOM 3875 N N . GLU A 1 531 ? -43.40100 -45.16700 64.83900 1.000 50.21097 529 GLU A N 1
ATOM 3876 C CA . GLU A 1 531 ? -44.11200 -45.83900 65.92100 1.000 52.16097 529 GLU A CA 1
ATOM 3877 C C . GLU A 1 531 ? -43.14600 -46.49600 66.90000 1.000 54.87097 529 GLU A C 1
ATOM 3878 O O . GLU A 1 531 ? -43.40800 -46.53000 68.11000 1.000 60.58097 529 GLU A O 1
ATOM 3884 N N . SER A 1 532 ? -42.02500 -47.02500 66.39600 1.000 52.34582 530 SER A N 1
ATOM 3885 C CA . SER A 1 532 ? -40.98900 -47.56400 67.27500 1.000 58.46582 530 SER A CA 1
ATOM 3886 C C . SER A 1 532 ? -40.36200 -46.46800 68.12800 1.000 66.24582 530 SER A C 1
ATOM 3887 O O . SER A 1 532 ? -40.04500 -46.69500 69.30300 1.000 62.48582 530 SER A O 1
ATOM 3890 N N . TRP A 1 533 ? -40.15100 -45.28300 67.54300 1.000 67.04813 531 TRP A N 1
ATOM 3891 C CA . TRP A 1 533 ? -39.61000 -44.15900 68.30100 1.000 59.83813 531 TRP A CA 1
ATOM 3892 C C . TRP A 1 533 ? -40.54100 -43.78000 69.44300 1.000 56.97813 531 TRP A C 1
ATOM 3893 O O . TRP A 1 533 ? -40.09900 -43.56900 70.58000 1.000 54.60813 531 TRP A O 1
ATOM 3904 N N . LEU A 1 534 ? -41.84200 -43.69600 69.15700 1.000 52.27930 532 LEU A N 1
ATOM 3905 C CA . LEU A 1 534 ? -42.80400 -43.38300 70.20500 1.000 54.94930 532 LEU A CA 1
ATOM 3906 C C . LEU A 1 534 ? -42.80900 -44.46000 71.27800 1.000 49.38930 532 LEU A C 1
ATOM 3907 O O . LEU A 1 534 ? -42.90800 -44.15900 72.47300 1.000 57.71930 532 LEU A O 1
ATOM 3912 N N . ALA A 1 535 ? -42.68600 -45.72400 70.86700 1.000 56.75547 533 ALA A N 1
ATOM 3913 C CA . ALA A 1 535 ? -42.68600 -46.82100 71.82500 1.000 51.18547 533 ALA A CA 1
ATOM 3914 C C . ALA A 1 535 ? -41.53800 -46.68400 72.81600 1.000 50.28547 533 ALA A C 1
ATOM 3915 O O . ALA A 1 535 ? -41.71800 -46.90800 74.01900 1.000 55.59547 533 ALA A O 1
ATOM 3917 N N . GLY A 1 536 ? -40.35600 -46.29600 72.33700 1.000 51.41005 534 GLY A N 1
ATOM 3918 C CA . GLY A 1 536 ? -39.20400 -46.11300 73.19500 1.000 49.57005 534 GLY A CA 1
ATOM 3919 C C . GLY A 1 536 ? -39.08000 -44.75900 73.85100 1.000 54.84005 534 GLY A C 1
ATOM 3920 O O . GLY A 1 536 ? -38.08800 -44.50600 74.54200 1.000 55.93005 534 GLY A O 1
ATOM 3921 N N . ALA A 1 537 ? -40.06300 -43.88200 73.66100 1.000 67.33451 535 ALA A N 1
ATOM 3922 C CA . ALA A 1 537 ? -39.97900 -42.52000 74.16100 1.000 58.58451 535 ALA A CA 1
ATOM 3923 C C . ALA A 1 537 ? -40.39600 -42.44300 75.62800 1.000 54.64451 535 ALA A C 1
ATOM 3924 O O . ALA A 1 537 ? -41.03200 -43.34700 76.17700 1.000 53.72451 535 ALA A O 1
ATOM 3926 N N . THR A 1 538 ? -40.01500 -41.33800 76.26300 1.000 51.20132 536 THR A N 1
ATOM 3927 C CA . THR A 1 538 ? -40.39000 -41.02400 77.63300 1.000 54.62132 536 THR A CA 1
ATOM 3928 C C . THR A 1 538 ? -41.16500 -39.71500 77.63000 1.000 59.00132 536 THR A C 1
ATOM 3929 O O . THR A 1 538 ? -40.82300 -38.79100 76.88500 1.000 65.23132 536 THR A O 1
ATOM 3933 N N . HIS A 1 539 ? -42.20700 -39.63500 78.45500 1.000 54.08391 537 HIS A N 1
ATOM 3934 C CA . HIS A 1 539 ? -43.09300 -38.47600 78.47800 1.000 58.38391 537 HIS A CA 1
ATOM 3935 C C . HIS A 1 539 ? -42.74000 -37.55100 79.63500 1.000 59.24391 537 HIS A C 1
ATOM 3936 O O . HIS A 1 539 ? -42.51100 -38.01400 80.76000 1.000 64.77391 537 HIS A O 1
ATOM 3943 N N . GLN A 1 540 ? -42.70200 -36.24600 79.35200 1.000 54.83156 538 GLN A N 1
ATOM 3944 C CA . GLN A 1 540 ? -42.48800 -35.20300 80.34800 1.000 51.14156 538 GLN A CA 1
ATOM 3945 C C . GLN A 1 540 ? -43.56900 -34.14700 80.18100 1.000 60.12156 538 GLN A C 1
ATOM 3946 O O . GLN A 1 540 ? -43.86200 -33.73100 79.05500 1.000 53.51156 538 GLN A O 1
ATOM 3952 N N . GLY A 1 541 ? -44.16900 -33.72800 81.30200 1.000 53.63088 539 GLY A N 1
ATOM 3953 C CA . GLY A 1 541 ? -45.14300 -32.66100 81.26600 1.000 41.52088 539 GLY A CA 1
ATOM 3954 C C . GLY A 1 541 ? -44.50300 -31.28600 81.19800 1.000 53.11088 539 GLY A C 1
ATOM 3955 O O . GLY A 1 541 ? -43.34400 -31.08500 81.56600 1.000 53.47088 539 GLY A O 1
ATOM 3956 N N . GLY A 1 542 ? -45.28800 -30.32700 80.71500 1.000 40.48974 540 GLY A N 1
ATOM 3957 C CA . GLY A 1 542 ? -44.83000 -28.96200 80.59100 1.000 48.53974 540 GLY A CA 1
ATOM 3958 C C . GLY A 1 542 ? -44.28900 -28.64100 79.21400 1.000 57.49974 540 GLY A C 1
ATOM 3959 O O . GLY A 1 542 ? -44.42700 -29.39000 78.23900 1.000 46.70974 540 GLY A O 1
ATOM 3960 N N . SER A 1 543 ? -43.65100 -27.47700 79.14700 1.000 48.93818 541 SER A N 1
ATOM 3961 C CA . SER A 1 543 ? -43.13900 -26.98600 77.88000 1.000 54.00818 541 SER A CA 1
ATOM 3962 C C . SER A 1 543 ? -41.87300 -27.73400 77.47700 1.000 44.31818 541 SER A C 1
ATOM 3963 O O . SER A 1 543 ? -41.08800 -28.17500 78.31800 1.000 51.69818 541 SER A O 1
ATOM 3966 N N . TRP A 1 544 ? -41.69000 -27.88900 76.17000 1.000 44.61312 542 TRP A N 1
ATOM 3967 C CA . TRP A 1 544 ? -40.46000 -28.42500 75.60600 1.000 45.81312 542 TRP A CA 1
ATOM 3968 C C . TRP A 1 544 ? -39.44800 -27.33300 75.28600 1.000 52.62312 542 TRP A C 1
ATOM 3969 O O . TRP A 1 544 ? -38.35500 -27.64200 74.80200 1.000 50.26312 542 TRP A O 1
ATOM 3980 N N . TRP A 1 545 ? -39.79400 -26.06700 75.51900 1.000 57.17524 543 TRP A N 1
ATOM 3981 C CA . TRP A 1 545 ? -38.85500 -24.98700 75.23000 1.000 62.70524 543 TRP A CA 1
ATOM 3982 C C . TRP A 1 545 ? -37.53000 -25.15100 75.96800 1.000 53.43524 543 TRP A C 1
ATOM 3983 O O . TRP A 1 545 ? -36.48000 -24.96400 75.32800 1.000 51.37524 543 TRP A O 1
ATOM 3994 N N . PRO A 1 546 ? -37.49000 -25.49600 77.26300 1.000 48.79225 544 PRO A N 1
ATOM 3995 C CA . PRO A 1 546 ? -36.18200 -25.71900 77.90400 1.000 45.75225 544 PRO A CA 1
ATOM 3996 C C . PRO A 1 546 ? -35.35700 -26.80900 77.23900 1.000 52.88225 544 PRO A C 1
ATOM 3997 O O . PRO A 1 546 ? -34.12400 -26.70400 77.21200 1.000 57.83225 544 PRO A O 1
ATOM 4001 N N . GLU A 1 547 ? -35.99700 -27.85000 76.69700 1.000 59.21751 545 GLU A N 1
ATOM 4002 C CA . GLU A 1 547 ? -35.25700 -28.87900 75.97100 1.000 50.73751 545 GLU A CA 1
ATOM 4003 C C . GLU A 1 547 ? -34.60800 -28.31500 74.71400 1.000 61.48751 545 GLU A C 1
ATOM 4004 O O . GLU A 1 547 ? -33.45600 -28.64200 74.40700 1.000 69.24751 545 GLU A O 1
ATOM 4010 N N . MET A 1 548 ? -35.33400 -27.47300 73.97200 1.000 53.20046 546 MET A N 1
ATOM 4011 C CA . MET A 1 548 ? -34.72600 -26.78000 72.84200 1.000 60.51046 546 MET A CA 1
ATOM 4012 C C . MET A 1 548 ? -33.56500 -25.90800 73.30100 1.000 60.41046 546 MET A C 1
ATOM 4013 O O . MET A 1 548 ? -32.51300 -25.86400 72.65100 1.000 54.93046 546 MET A O 1
ATOM 4018 N N . MET A 1 549 ? -33.74800 -25.19400 74.41300 1.000 51.81043 547 MET A N 1
ATOM 4019 C CA . MET A 1 549 ? -32.69200 -24.32800 74.92000 1.000 67.84043 547 MET A CA 1
ATOM 4020 C C . MET A 1 549 ? -31.49200 -25.14000 75.38700 1.000 62.00043 547 MET A C 1
ATOM 4021 O O . MET A 1 549 ? -30.34400 -24.73100 75.18100 1.000 63.21043 547 MET A O 1
ATOM 4026 N N . GLY A 1 550 ? -31.73700 -26.29300 76.00900 1.000 62.67812 548 GLY A N 1
ATOM 4027 C CA . GLY A 1 550 ? -30.64200 -27.20300 76.30400 1.000 65.64812 548 GLY A CA 1
ATOM 4028 C C . GLY A 1 550 ? -29.94900 -27.70200 75.04900 1.000 69.80812 548 GLY A C 1
ATOM 4029 O O . GLY A 1 550 ? -28.72000 -27.78600 74.99700 1.000 72.14812 548 GLY A O 1
ATOM 4030 N N . PHE A 1 551 ? -30.72900 -28.02800 74.01700 1.000 61.60504 549 PHE A N 1
ATOM 4031 C CA . PHE A 1 551 ? -30.14200 -28.47600 72.76000 1.000 63.48504 549 PHE A CA 1
ATOM 4032 C C . PHE A 1 551 ? -29.24400 -27.40100 72.16100 1.000 62.45504 549 PHE A C 1
ATOM 4033 O O . PHE A 1 551 ? -28.15700 -27.69900 71.65500 1.000 64.04504 549 PHE A O 1
ATOM 4041 N N . ILE A 1 552 ? -29.68000 -26.14400 72.21600 1.000 60.94928 550 ILE A N 1
ATOM 4042 C CA . ILE A 1 552 ? -28.89300 -25.05600 71.64300 1.000 73.88928 550 ILE A CA 1
ATOM 4043 C C . ILE A 1 552 ? -27.63500 -24.79300 72.46900 1.000 63.60928 550 ILE A C 1
ATOM 4044 O O . ILE A 1 552 ? -26.55100 -24.57100 71.91700 1.000 68.07928 550 ILE A O 1
ATOM 4049 N N . GLN A 1 553 ? -27.76900 -24.81500 73.79300 1.000 73.01222 551 GLN A N 1
ATOM 4050 C CA . GLN A 1 553 ? -26.63800 -24.42300 74.67500 1.000 69.94222 551 GLN A CA 1
ATOM 4051 C C . GLN A 1 553 ? -25.57500 -25.51700 74.77200 1.000 77.15222 551 GLN A C 1
ATOM 4052 O O . GLN A 1 553 ? -24.38600 -25.17400 74.72300 1.000 88.70222 551 GLN A O 1
ATOM 4058 N N . ASN A 1 554 ? -25.97500 -26.77600 74.91200 1.000 80.91813 552 ASN A N 1
ATOM 4059 C CA . ASN A 1 554 ? -24.96300 -27.84400 75.10900 1.000 78.94813 552 ASN A CA 1
ATOM 4060 C C . ASN A 1 554 ? -23.95100 -27.78400 73.96600 1.000 90.07813 552 ASN A C 1
ATOM 4061 O O . ASN A 1 554 ? -22.77600 -28.08900 74.20600 1.000 97.84813 552 ASN A O 1
ATOM 4066 N N . ARG A 1 555 ? -24.39800 -27.38700 72.77700 1.000 97.69023 553 ARG A N 1
ATOM 4067 C CA . ARG A 1 555 ? -23.48700 -27.28200 71.60800 1.000 115.11023 553 ARG A CA 1
ATOM 4068 C C . ARG A 1 555 ? -22.43000 -26.20500 71.86700 1.000 124.96023 553 ARG A C 1
ATOM 4069 O O . ARG A 1 555 ? -21.23900 -26.56300 71.94400 1.000 123.21023 553 ARG A O 1
ATOM 4077 N N . ASP A 1 556 ? -22.84700 -24.94500 72.00400 1.000 111.97797 554 ASP A N 1
ATOM 4078 C CA . ASP A 1 556 ? -21.88700 -23.85700 72.32900 1.000 116.40797 554 ASP A CA 1
ATOM 4079 C C . ASP A 1 556 ? -20.83100 -24.40200 73.29600 1.000 132.43797 554 ASP A C 1
ATOM 4080 O O . ASP A 1 556 ? -21.23500 -24.87200 74.37900 1.000 124.35797 554 ASP A O 1
ATOM 4085 N N . GLY A 1 558 ? -18.44800 -22.86200 77.70000 1.000 134.92163 556 GLY A N 1
ATOM 4086 C CA . GLY A 1 558 ? -17.93300 -22.95800 76.32000 1.000 126.79163 556 GLY A CA 1
ATOM 4087 C C . GLY A 1 558 ? -17.63500 -21.58200 75.77000 1.000 122.03163 556 GLY A C 1
ATOM 4088 O O . GLY A 1 558 ? -16.77400 -20.89700 76.34700 1.000 125.82163 556 GLY A O 1
ATOM 4089 N N . SER A 1 559 ? -18.32900 -21.17400 74.70600 1.000 142.57125 557 SER A N 1
ATOM 4090 C CA . SER A 1 559 ? -18.14600 -19.78100 74.23100 1.000 132.14125 557 SER A CA 1
ATOM 4091 C C . SER A 1 559 ? -18.56200 -18.88600 75.39600 1.000 120.55125 557 SER A C 1
ATOM 4092 O O . SER A 1 559 ? -19.64300 -19.12200 75.95900 1.000 124.83125 557 SER A O 1
ATOM 4095 N N . GLU A 1 560 ? -17.74200 -17.89900 75.74500 1.000 120.03290 558 GLU A N 1
ATOM 4096 C CA . GLU A 1 560 ? -18.04200 -17.08200 76.94900 1.000 124.21290 558 GLU A CA 1
ATOM 4097 C C . GLU A 1 560 ? -19.25900 -16.19300 76.70400 1.000 110.67290 558 GLU A C 1
ATOM 4098 O O . GLU A 1 560 ? -19.45100 -15.74900 75.56000 1.000 98.97290 558 GLU A O 1
ATOM 4104 N N . PRO A 1 561 ? -20.09500 -15.92800 77.72600 1.000 85.16655 559 PRO A N 1
ATOM 4105 C CA . PRO A 1 561 ? -21.20300 -15.00600 77.55300 1.000 81.96655 559 PRO A CA 1
ATOM 4106 C C . PRO A 1 561 ? -20.64200 -13.63200 77.17800 1.000 80.23655 559 PRO A C 1
ATOM 4107 O O . PRO A 1 561 ? -19.72100 -13.19000 77.82200 1.000 89.22655 559 PRO A O 1
ATOM 4111 N N . VAL A 1 562 ? -21.22500 -12.99300 76.16600 1.000 77.97235 560 VAL A N 1
ATOM 4112 C CA . VAL A 1 562 ? -20.74000 -11.66600 75.69100 1.000 70.34235 560 VAL A CA 1
ATOM 4113 C C . VAL A 1 562 ? -21.60200 -10.57900 76.32500 1.000 70.32235 560 VAL A C 1
ATOM 4114 O O . VAL A 1 562 ? -22.69100 -10.90100 76.81000 1.000 64.15235 560 VAL A O 1
ATOM 4118 N N . PRO A 1 563 ? -21.15400 -9.30900 76.35700 1.000 78.07584 561 PRO A N 1
ATOM 4119 C CA . PRO A 1 563 ? -21.98300 -8.23400 76.87400 1.000 79.94584 561 PRO A CA 1
ATOM 4120 C C . PRO A 1 563 ? -23.27200 -8.11900 76.04900 1.000 70.12584 561 PRO A C 1
ATOM 4121 O O . PRO A 1 563 ? -23.22800 -8.38000 74.86900 1.000 63.29584 561 PRO A O 1
ATOM 4125 N N . ALA A 1 564 ? -24.37600 -7.73000 76.68800 1.000 64.08843 562 ALA A N 1
ATOM 4126 C CA . ALA A 1 564 ? -25.68600 -7.69500 76.00200 1.000 61.90843 562 ALA A CA 1
ATOM 4127 C C . ALA A 1 564 ? -25.64400 -6.78600 74.78300 1.000 63.68843 562 ALA A C 1
ATOM 4128 O O . ALA A 1 564 ? -25.09500 -5.68300 74.88700 1.000 78.57843 562 ALA A O 1
ATOM 4130 N N . ARG A 1 565 ? -26.24900 -7.23400 73.68700 1.000 44.84486 563 ARG A N 1
ATOM 4131 C CA . ARG A 1 565 ? -26.20400 -6.46000 72.43000 1.000 40.95486 563 ARG A CA 1
ATOM 4132 C C . ARG A 1 565 ? -27.41300 -5.53700 72.34200 1.000 45.46486 563 ARG A C 1
ATOM 4133 O O . ARG A 1 565 ? -28.51400 -6.04400 72.12300 1.000 59.33486 563 ARG A O 1
ATOM 4141 N N . VAL A 1 566 ? -27.20400 -4.23700 72.53000 1.000 56.37012 564 VAL A N 1
ATOM 4142 C CA . VAL A 1 566 ? -28.27200 -3.25400 72.38200 1.000 48.29012 564 VAL A CA 1
ATOM 4143 C C . VAL A 1 566 ? -28.46400 -3.02200 70.88900 1.000 52.22012 564 VAL A C 1
ATOM 4144 O O . VAL A 1 566 ? -27.51500 -2.60300 70.21100 1.000 66.52012 564 VAL A O 1
ATOM 4148 N N . PRO A 1 567 ? -29.64400 -3.28800 70.32800 1.000 59.57245 565 PRO A N 1
ATOM 4149 C CA . PRO A 1 567 ? -29.79900 -3.16500 68.87400 1.000 43.93245 565 PRO A CA 1
ATOM 4150 C C . PRO A 1 567 ? -29.56700 -1.73500 68.40800 1.000 62.88245 565 PRO A C 1
ATOM 4151 O O . PRO A 1 567 ? -29.96300 -0.77000 69.06800 1.000 65.37245 565 PRO A O 1
ATOM 4155 N N . GLU A 1 568 ? -28.91100 -1.61200 67.25800 1.000 70.63477 566 GLU A N 1
ATOM 4156 C CA . GLU A 1 568 ? -28.71900 -0.31400 66.63200 1.000 74.24477 566 GLU A CA 1
ATOM 4157 C C . GLU A 1 568 ? -30.07500 0.32700 66.33700 1.000 70.23477 566 GLU A C 1
ATOM 4158 O O . GLU A 1 568 ? -31.11100 -0.34300 66.29100 1.000 69.89477 566 GLU A O 1
ATOM 4164 N N . GLU A 1 569 ? -30.05600 1.64800 66.13600 1.000 79.67906 567 GLU A N 1
ATOM 4165 C CA . GLU A 1 569 ? -31.29200 2.37000 65.85000 1.000 63.85906 567 GLU A CA 1
ATOM 4166 C C . GLU A 1 569 ? -31.96000 1.84900 64.58700 1.000 53.51906 567 GLU A C 1
ATOM 4167 O O . GLU A 1 569 ? -33.18600 1.69700 64.54200 1.000 62.20906 567 GLU A O 1
ATOM 4173 N N . GLY A 1 570 ? -31.17700 1.58200 63.55100 1.000 53.06909 568 GLY A N 1
ATOM 4174 C CA . GLY A 1 570 ? -31.71500 0.92400 62.38400 1.000 49.14909 568 GLY A CA 1
ATOM 4175 C C . GLY A 1 570 ? -32.70600 1.78400 61.62700 1.000 56.60909 568 GLY A C 1
ATOM 4176 O O . GLY A 1 570 ? -32.66100 3.01700 61.65100 1.000 73.18909 568 GLY A O 1
ATOM 4177 N N . LEU A 1 571 ? -33.62700 1.10700 60.94300 1.000 66.77648 569 LEU A N 1
ATOM 4178 C CA . LEU A 1 571 ? -34.54500 1.74800 60.01300 1.000 51.64648 569 LEU A CA 1
ATOM 4179 C C . LEU A 1 571 ? -35.86700 2.15100 60.65000 1.000 58.11648 569 LEU A C 1
ATOM 4180 O O . LEU A 1 571 ? -36.50500 3.10500 60.18600 1.000 62.69648 569 LEU A O 1
ATOM 4185 N N . ALA A 1 572 ? -36.30900 1.44000 61.68000 1.000 62.27653 570 ALA A N 1
ATOM 4186 C CA . ALA A 1 572 ? -37.65300 1.61800 62.20800 1.000 54.79653 570 ALA A CA 1
ATOM 4187 C C . ALA A 1 572 ? -37.74700 0.90500 63.54900 1.000 56.58653 570 ALA A C 1
ATOM 4188 O O . ALA A 1 572 ? -36.90800 0.05300 63.86400 1.000 56.10653 570 ALA A O 1
ATOM 4190 N N . PRO A 1 573 ? -38.74200 1.24000 64.36400 1.000 62.15585 571 PRO A N 1
ATOM 4191 C CA . PRO A 1 573 ? -39.02000 0.43900 65.55800 1.000 55.58585 571 PRO A CA 1
ATOM 4192 C C . PRO A 1 573 ? -39.72400 -0.85800 65.20200 1.000 50.94585 571 PRO A C 1
ATOM 4193 O O . PRO A 1 573 ? -40.39300 -0.97400 64.17300 1.000 55.22585 571 PRO A O 1
ATOM 4197 N N . ALA A 1 574 ? -39.55200 -1.84100 66.06800 1.000 54.98343 572 ALA A N 1
ATOM 4198 C CA . ALA A 1 574 ? -40.29300 -3.08300 65.93900 1.000 53.17343 572 ALA A CA 1
ATOM 4199 C C . ALA A 1 574 ? -41.72300 -2.90400 66.45200 1.000 54.05343 572 ALA A C 1
ATOM 4200 O O . ALA A 1 574 ? -41.96800 -2.12400 67.37700 1.000 70.59343 572 ALA A O 1
ATOM 4202 N N . PRO A 1 575 ? -42.69600 -3.61000 65.85800 1.000 48.52176 573 PRO A N 1
ATOM 4203 C CA . PRO A 1 575 ? -42.55800 -4.49800 64.69900 1.000 48.11176 573 PRO A CA 1
ATOM 4204 C C . PRO A 1 575 ? -42.41500 -3.67800 63.43100 1.000 62.41176 573 PRO A C 1
ATOM 4205 O O . PRO A 1 575 ? -42.59900 -2.46400 63.49700 1.000 112.56176 573 PRO A O 1
ATOM 4209 N N . GLY A 1 576 ? -42.10700 -4.29700 62.30000 1.000 50.93582 574 GLY A N 1
ATOM 4210 C CA . GLY A 1 576 ? -41.85600 -3.50700 61.11000 1.000 64.30582 574 GLY A CA 1
ATOM 4211 C C . GLY A 1 576 ? -43.08200 -2.86800 60.48400 1.000 52.87582 574 GLY A C 1
ATOM 4212 O O . GLY A 1 576 ? -44.09500 -2.63900 61.15200 1.000 55.12582 574 GLY A O 1
ATOM 4213 N N . HIS A 1 577 ? -42.98200 -2.54100 59.19800 1.000 62.98965 575 HIS A N 1
ATOM 4214 C CA . HIS A 1 577 ? -44.13300 -2.11700 58.41600 1.000 50.68965 575 HIS A CA 1
ATOM 4215 C C . HIS A 1 577 ? -44.74300 -3.28000 57.64600 1.000 53.83965 575 HIS A C 1
ATOM 4216 O O . HIS A 1 577 ? -45.95100 -3.28100 57.38200 1.000 65.69965 575 HIS A O 1
ATOM 4223 N N . TYR A 1 578 ? -43.92800 -4.27900 57.30300 1.000 55.35618 576 TYR A N 1
ATOM 4224 C CA . TYR A 1 578 ? -44.39500 -5.39800 56.49400 1.000 57.06618 576 TYR A CA 1
ATOM 4225 C C . TYR A 1 578 ? -45.47100 -6.20400 57.20600 1.000 43.24618 576 TYR A C 1
ATOM 4226 O O . TYR A 1 578 ? -46.37500 -6.74200 56.55500 1.000 51.50618 576 TYR A O 1
ATOM 4235 N N . VAL A 1 579 ? -45.37500 -6.32400 58.53200 1.000 44.92069 577 VAL A N 1
ATOM 4236 C CA . VAL A 1 579 ? -46.28800 -7.18400 59.26900 1.000 41.24069 577 VAL A CA 1
ATOM 4237 C C . VAL A 1 579 ? -47.67500 -6.56600 59.38200 1.000 48.91069 577 VAL A C 1
ATOM 4238 O O . VAL A 1 579 ? -48.65000 -7.28900 59.62000 1.000 51.76069 577 VAL A O 1
ATOM 4242 N N . LYS A 1 580 ? -47.79700 -5.24700 59.21200 1.000 55.56912 578 LYS A N 1
ATOM 4243 C CA . LYS A 1 580 ? -49.08000 -4.55900 59.31100 1.000 45.88912 578 LYS A CA 1
ATOM 4244 C C . LYS A 1 580 ? -49.85800 -4.53800 58.00100 1.000 49.27912 578 LYS A C 1
ATOM 4245 O O . LYS A 1 580 ? -51.04000 -4.17200 58.00900 1.000 63.58912 578 LYS A O 1
ATOM 4251 N N . VAL A 1 581 ? -49.24300 -4.93300 56.88900 1.000 48.25336 579 VAL A N 1
ATOM 4252 C CA . VAL A 1 581 ? -49.92300 -4.91500 55.59700 1.000 42.32336 579 VAL A CA 1
ATOM 4253 C C . VAL A 1 581 ? -50.95900 -6.03500 55.59500 1.000 46.49336 579 VAL A C 1
ATOM 4254 O O . VAL A 1 581 ? -50.60900 -7.21900 55.62300 1.000 42.96336 579 VAL A O 1
ATOM 4258 N N . ARG A 1 582 ? -52.23900 -5.66000 55.56500 1.000 54.14305 580 ARG A N 1
ATOM 4259 C CA . ARG A 1 582 ? -53.35400 -6.59900 55.62000 1.000 56.67305 580 ARG A CA 1
ATOM 4260 C C . ARG A 1 582 ? -53.99900 -6.74400 54.24800 1.000 45.42305 580 ARG A C 1
ATOM 4261 O O . ARG A 1 582 ? -54.06200 -5.78200 53.47600 1.000 53.37305 580 ARG A O 1
ATOM 4269 N N . LEU A 1 583 ? -54.47300 -7.95700 53.95000 1.000 45.51473 581 LEU A N 1
ATOM 4270 C CA . LEU A 1 583 ? -55.15300 -8.19900 52.68100 1.000 51.26473 581 LEU A CA 1
ATOM 4271 C C . LEU A 1 583 ? -56.52500 -7.53500 52.64500 1.000 66.41473 581 LEU A C 1
ATOM 4272 O O . LEU A 1 583 ? -56.93200 -6.99100 51.61100 1.000 70.43473 581 LEU A O 1
ATOM 4277 N N . ASN A 1 584 ? -57.26200 -7.58400 53.75300 1.000 50.11728 582 ASN A N 1
ATOM 4278 C CA . ASN A 1 584 ? -58.52400 -6.86000 53.87700 1.000 53.19728 582 ASN A CA 1
ATOM 4279 C C . ASN A 1 584 ? -58.28600 -5.69000 54.81900 1.000 67.50728 582 ASN A C 1
ATOM 4280 O O . ASN A 1 584 ? -58.39400 -5.84200 56.04700 1.000 62.33728 582 ASN A O 1
ATOM 4285 N N . PRO A 1 585 ? -57.96400 -4.50300 54.29700 1.000 56.46265 583 PRO A N 1
ATOM 4286 C CA . PRO A 1 585 ? -57.46100 -3.42500 55.15600 1.000 63.72265 583 PRO A CA 1
ATOM 4287 C C . PRO A 1 585 ? -58.46300 -3.02900 56.22800 1.000 82.32265 583 PRO A C 1
ATOM 4288 O O . PRO A 1 585 ? -59.67800 -3.03200 56.01200 1.000 73.81265 583 PRO A O 1
ATOM 4292 N N . VAL A 1 586 ? -57.92800 -2.68600 57.39300 1.000 85.27675 584 VAL A N 1
ATOM 4293 C CA . VAL A 1 586 ? -58.71200 -2.29000 58.55000 1.000 71.86675 584 VAL A CA 1
ATOM 4294 C C . VAL A 1 586 ? -58.57900 -0.78400 58.72600 1.000 91.32675 584 VAL A C 1
ATOM 4295 O O . VAL A 1 586 ? -57.55800 -0.18100 58.37100 1.000 103.09675 584 VAL A O 1
ATOM 4299 N N . PHE A 1 587 ? -59.63400 -0.17000 59.24900 1.000 113.71874 585 PHE A N 1
ATOM 4300 C CA . PHE A 1 587 ? -59.63500 1.27000 59.47900 1.000 111.29874 585 PHE A CA 1
ATOM 4301 C C . PHE A 1 587 ? -60.12400 1.59700 60.88400 1.000 102.23874 585 PHE A C 1
ATOM 4302 O O . PHE A 1 587 ? -61.19800 2.16800 61.05300 1.000 99.66874 585 PHE A O 1
ATOM 4310 N N . SER B 1 7 ? 9.71200 -1.43800 13.29400 1.000 107.85285 5 SER B N 1
ATOM 4311 C CA . SER B 1 7 ? 9.42700 -2.41800 14.37100 1.000 107.88285 5 SER B CA 1
ATOM 4312 C C . SER B 1 7 ? 7.98800 -2.92000 14.24100 1.000 116.07285 5 SER B C 1
ATOM 4313 O O . SER B 1 7 ? 7.59600 -3.79100 15.03400 1.000 100.59285 5 SER B O 1
ATOM 4316 N N . TYR B 1 8 ? 7.24400 -2.40100 13.26400 1.000 121.25320 6 TYR B N 1
ATOM 4317 C CA . TYR B 1 8 ? 5.81500 -2.77100 13.11200 1.000 111.33320 6 TYR B CA 1
ATOM 4318 C C . TYR B 1 8 ? 5.66000 -3.80300 11.99500 1.000 111.46320 6 TYR B C 1
ATOM 4319 O O . TYR B 1 8 ? 4.64400 -4.51800 11.97500 1.000 113.23320 6 TYR B O 1
ATOM 4328 N N . GLY B 1 9 ? 6.63800 -3.87200 11.09500 1.000 107.93996 7 GLY B N 1
ATOM 4329 C CA . GLY B 1 9 ? 6.57000 -4.81500 9.96300 1.000 111.79996 7 GLY B CA 1
ATOM 4330 C C . GLY B 1 9 ? 6.21300 -6.23000 10.38400 1.000 114.31996 7 GLY B C 1
ATOM 4331 O O . GLY B 1 9 ? 5.11600 -6.68400 10.01700 1.000 105.39996 7 GLY B O 1
ATOM 4332 N N . PRO B 1 10 ? 7.05500 -6.95900 11.14900 1.000 110.13499 8 PRO B N 1
ATOM 4333 C CA . PRO B 1 10 ? 6.66400 -8.30900 11.59700 1.000 103.92499 8 PRO B CA 1
ATOM 4334 C C . PRO B 1 10 ? 5.25800 -8.38000 12.16700 1.000 102.89499 8 PRO B C 1
ATOM 4335 O O . PRO B 1 10 ? 4.56800 -9.38700 11.96300 1.000 116.57499 8 PRO B O 1
ATOM 4339 N N . LEU B 1 11 ? 4.81000 -7.34200 12.87900 1.000 105.69154 9 LEU B N 1
ATOM 4340 C CA . LEU B 1 11 ? 3.47500 -7.37200 13.47200 1.000 109.11154 9 LEU B CA 1
ATOM 4341 C C . LEU B 1 11 ? 2.39100 -7.31100 12.40200 1.000 109.03154 9 LEU B C 1
ATOM 4342 O O . LEU B 1 11 ? 1.42900 -8.08800 12.43600 1.000 103.16154 9 LEU B O 1
ATOM 4347 N N . PHE B 1 12 ? 2.52900 -6.39200 11.44300 1.000 108.26325 10 PHE B N 1
ATOM 4348 C CA . PHE B 1 12 ? 1.55600 -6.30000 10.35900 1.000 103.64325 10 PHE B CA 1
ATOM 4349 C C . PHE B 1 12 ? 1.56200 -7.55700 9.49800 1.000 108.54325 10 PHE B C 1
ATOM 4350 O O . PHE B 1 12 ? 0.50100 -8.03200 9.07300 1.000 113.79325 10 PHE B O 1
ATOM 4358 N N . GLU B 1 13 ? 2.75000 -8.09900 9.21700 1.000 101.28174 11 GLU B N 1
ATOM 4359 C CA . GLU B 1 13 ? 2.84200 -9.30800 8.40500 1.000 105.01174 11 GLU B CA 1
ATOM 4360 C C . GLU B 1 13 ? 2.17100 -10.48800 9.09400 1.000 108.57174 11 GLU B C 1
ATOM 4361 O O . GLU B 1 13 ? 1.47800 -11.28000 8.44600 1.000 119.02174 11 GLU B O 1
ATOM 4367 N N . ALA B 1 14 ? 2.36500 -10.62300 10.40900 1.000 96.96691 12 ALA B N 1
ATOM 4368 C CA . ALA B 1 14 ? 1.70900 -11.69800 11.14700 1.000 102.10691 12 ALA B CA 1
ATOM 4369 C C . ALA B 1 14 ? 0.19500 -11.52300 11.15200 1.000 103.27691 12 ALA B C 1
ATOM 4370 O O . ALA B 1 14 ? -0.54800 -12.50900 11.08400 1.000 102.88691 12 ALA B O 1
ATOM 4372 N N . LEU B 1 15 ? -0.28100 -10.27900 11.24700 1.000 99.43785 13 LEU B N 1
ATOM 4373 C CA . LEU B 1 15 ? -1.72000 -10.03700 11.21000 1.000 93.96785 13 LEU B CA 1
ATOM 4374 C C . LEU B 1 15 ? -2.30800 -10.45600 9.86900 1.000 108.56785 13 LEU B C 1
ATOM 4375 O O . LEU B 1 15 ? -3.30800 -11.18200 9.81700 1.000 106.50785 13 LEU B O 1
ATOM 4380 N N . ALA B 1 16 ? -1.69200 -10.01400 8.76900 1.000 108.29877 14 ALA B N 1
ATOM 4381 C CA . ALA B 1 16 ? -2.13800 -10.45400 7.45200 1.000 101.75877 14 ALA B CA 1
ATOM 4382 C C . ALA B 1 16 ? -1.93200 -11.95100 7.27100 1.000 105.62877 14 ALA B C 1
ATOM 4383 O O . ALA B 1 16 ? -2.68000 -12.59600 6.52900 1.000 117.88877 14 ALA B O 1
ATOM 4385 N N . HIS B 1 17 ? -0.92600 -12.51700 7.94300 1.000 105.76412 15 HIS B N 1
ATOM 4386 C CA . HIS B 1 17 ? -0.71400 -13.96100 7.92000 1.000 111.22412 15 HIS B CA 1
ATOM 4387 C C . HIS B 1 17 ? -1.90900 -14.69700 8.51700 1.000 109.84412 15 HIS B C 1
ATOM 4388 O O . HIS B 1 17 ? -2.35100 -15.72000 7.98100 1.000 104.48412 15 HIS B O 1
ATOM 4395 N N . TYR B 1 18 ? -2.45200 -14.18200 9.62300 1.000 111.38094 16 TYR B N 1
ATOM 4396 C CA . TYR B 1 18 ? -3.61600 -14.79600 10.25500 1.000 99.61094 16 TYR B CA 1
ATOM 4397 C C . TYR B 1 18 ? -4.90300 -14.47900 9.50000 1.000 106.90094 16 TYR B C 1
ATOM 4398 O O . TYR B 1 18 ? -5.80000 -15.32500 9.41600 1.000 99.51094 16 TYR B O 1
ATOM 4407 N N . ASN B 1 19 ? -5.01400 -13.26400 8.95300 1.000 111.71164 17 ASN B N 1
ATOM 4408 C CA . ASN B 1 19 ? -6.19700 -12.89900 8.18100 1.000 103.35164 17 ASN B CA 1
ATOM 4409 C C . ASN B 1 19 ? -6.35400 -13.79200 6.95900 1.000 112.73164 17 ASN B C 1
ATOM 4410 O O . ASN B 1 19 ? -7.48200 -14.07900 6.54100 1.000 114.92164 17 ASN B O 1
ATOM 4415 N N . ASP B 1 20 ? -5.23900 -14.23800 6.37200 1.000 112.19636 18 ASP B N 1
ATOM 4416 C CA . ASP B 1 20 ? -5.31400 -15.05300 5.16400 1.000 110.10636 18 ASP B CA 1
ATOM 4417 C C . ASP B 1 20 ? -5.93900 -16.41600 5.44200 1.000 101.10636 18 ASP B C 1
ATOM 4418 O O . ASP B 1 20 ? -6.71600 -16.92100 4.62300 1.000 109.78636 18 ASP B O 1
ATOM 4423 N N . LYS B 1 21 ? -5.60700 -17.03600 6.58000 1.000 104.46558 19 LYS B N 1
ATOM 4424 C CA . LYS B 1 21 ? -6.22600 -18.31600 6.91700 1.000 98.81558 19 LYS B CA 1
ATOM 4425 C C . LYS B 1 21 ? -7.70800 -18.15300 7.20600 1.000 98.98558 19 LYS B C 1
ATOM 4426 O O . LYS B 1 21 ? -8.52000 -18.98900 6.79500 1.000 119.87558 19 LYS B O 1
ATOM 4432 N N . LEU B 1 22 ? -8.07500 -17.09800 7.93600 1.000 96.36351 20 LEU B N 1
ATOM 4433 C CA . LEU B 1 22 ? -9.48500 -16.86200 8.22000 1.000 100.45351 20 LEU B CA 1
ATOM 4434 C C . LEU B 1 22 ? -10.26800 -16.63300 6.93500 1.000 100.86351 20 LEU B C 1
ATOM 4435 O O . LEU B 1 22 ? -11.36000 -17.18400 6.76200 1.000 97.88351 20 LEU B O 1
ATOM 4440 N N . LEU B 1 23 ? -9.71700 -15.83700 6.01400 1.000 95.98672 21 LEU B N 1
ATOM 4441 C CA . LEU B 1 23 ? -10.34900 -15.66100 4.71000 1.000 102.74672 21 LEU B CA 1
ATOM 4442 C C . LEU B 1 23 ? -10.38600 -16.97300 3.93300 1.000 105.42672 21 LEU B C 1
ATOM 4443 O O . LEU B 1 23 ? -11.39500 -17.29700 3.29600 1.000 102.97672 21 LEU B O 1
ATOM 4448 N N . ALA B 1 24 ? -9.29000 -17.73600 3.96400 1.000 100.30089 22 ALA B N 1
ATOM 4449 C CA . ALA B 1 24 ? -9.27500 -19.03200 3.29300 1.000 95.06089 22 ALA B CA 1
ATOM 4450 C C . ALA B 1 24 ? -10.27500 -19.99100 3.92500 1.000 95.20089 22 ALA B C 1
ATOM 4451 O O . ALA B 1 24 ? -10.98000 -20.72000 3.21800 1.000 111.78089 22 ALA B O 1
ATOM 4453 N N . MET B 1 25 ? -10.35000 -20.00800 5.25800 1.000 91.57799 23 MET B N 1
ATOM 4454 C CA . MET B 1 25 ? -11.32200 -20.86500 5.92700 1.000 105.15799 23 MET B CA 1
ATOM 4455 C C . MET B 1 25 ? -12.74000 -20.32900 5.77100 1.000 108.28799 23 MET B C 1
ATOM 4456 O O . MET B 1 25 ? -13.69700 -21.11200 5.75300 1.000 108.74799 23 MET B O 1
ATOM 4461 N N . ALA B 1 26 ? -12.89600 -19.00500 5.66500 1.000 105.63265 24 ALA B N 1
ATOM 4462 C CA . ALA B 1 26 ? -14.21800 -18.43300 5.42600 1.000 100.89265 24 ALA B CA 1
ATOM 4463 C C . ALA B 1 26 ? -14.76800 -18.86300 4.07100 1.000 113.25265 24 ALA B C 1
ATOM 4464 O O . ALA B 1 26 ? -15.96300 -19.15400 3.94400 1.000 114.41265 24 ALA B O 1
ATOM 4466 N N . LYS B 1 27 ? -13.91200 -18.90300 3.04400 1.000 109.26649 25 LYS B N 1
ATOM 4467 C CA . LYS B 1 27 ? -14.36300 -19.33200 1.72200 1.000 106.19649 25 LYS B CA 1
ATOM 4468 C C . LYS B 1 27 ? -14.70200 -20.81700 1.70600 1.000 111.19649 25 LYS B C 1
ATOM 4469 O O . LYS B 1 27 ? -15.63500 -21.23900 1.01300 1.000 111.78649 25 LYS B O 1
ATOM 4475 N N . ALA B 1 28 ? -13.94800 -21.62800 2.45300 1.000 106.98677 26 ALA B N 1
ATOM 4476 C CA . ALA B 1 28 ? -14.25100 -23.05200 2.53300 1.000 104.99677 26 ALA B CA 1
ATOM 4477 C C . ALA B 1 28 ? -15.62000 -23.30500 3.15200 1.000 105.02677 26 ALA B C 1
ATOM 4478 O O . ALA B 1 28 ? -16.26300 -24.31200 2.83900 1.000 114.99677 26 ALA B O 1
ATOM 4480 N N . GLN B 1 29 ? -16.07900 -22.41500 4.03500 1.000 112.86008 27 GLN B N 1
ATOM 4481 C CA . GLN B 1 29 ? -17.40100 -22.57700 4.63100 1.000 123.05008 27 GLN B CA 1
ATOM 4482 C C . GLN B 1 29 ? -18.52300 -22.18000 3.67600 1.000 119.46008 27 GLN B C 1
ATOM 4483 O O . GLN B 1 29 ? -19.62700 -22.72600 3.77300 1.000 121.31008 27 GLN B O 1
ATOM 4489 N N . THR B 1 30 ? -18.27600 -21.23400 2.76200 1.000 116.31436 28 THR B N 1
ATOM 4490 C CA . THR B 1 30 ? -19.30500 -20.87800 1.78700 1.000 111.40436 28 THR B CA 1
ATOM 4491 C C . THR B 1 30 ? -19.44300 -21.95000 0.71300 1.000 105.06436 28 THR B C 1
ATOM 4492 O O . THR B 1 30 ? -20.55600 -22.23500 0.25600 1.000 118.43436 28 THR B O 1
ATOM 4496 N N . GLU B 1 31 ? -18.32700 -22.55100 0.29200 1.000 106.27746 29 GLU B N 1
ATOM 4497 C CA . GLU B 1 31 ? -18.39900 -23.62800 -0.68900 1.000 108.63746 29 GLU B CA 1
ATOM 4498 C C . GLU B 1 31 ? -18.95000 -24.91000 -0.07600 1.000 111.87746 29 GLU B C 1
ATOM 4499 O O . GLU B 1 31 ? -19.58700 -25.70500 -0.77700 1.000 112.64746 29 GLU B O 1
ATOM 4505 N N . ARG B 1 32 ? -18.71900 -25.12800 1.22100 1.000 117.87678 30 ARG B N 1
ATOM 4506 C CA . ARG B 1 32 ? -19.25500 -26.31700 1.87600 1.000 114.14678 30 ARG B CA 1
ATOM 4507 C C . ARG B 1 32 ? -20.76200 -26.21200 2.06000 1.000 103.50678 30 ARG B C 1
ATOM 4508 O O . ARG B 1 32 ? -21.48500 -27.20200 1.89200 1.000 113.04678 30 ARG B O 1
ATOM 4516 N N . THR B 1 33 ? -21.25600 -25.02400 2.41100 1.000 108.53804 31 THR B N 1
ATOM 4517 C CA . THR B 1 33 ? -22.69300 -24.82000 2.52800 1.000 121.62804 31 THR B CA 1
ATOM 4518 C C . THR B 1 33 ? -23.37500 -24.70700 1.16900 1.000 120.92804 31 THR B C 1
ATOM 4519 O O . THR B 1 33 ? -24.58500 -24.94600 1.07800 1.000 114.24804 31 THR B O 1
ATOM 4523 N N . ALA B 1 34 ? -22.63000 -24.35300 0.11500 1.000 106.63263 32 ALA B N 1
ATOM 4524 C CA . ALA B 1 34 ? -23.18900 -24.35900 -1.23300 1.000 96.91263 32 ALA B CA 1
ATOM 4525 C C . ALA B 1 34 ? -23.33500 -25.77700 -1.77200 1.000 110.01263 32 ALA B C 1
ATOM 4526 O O . ALA B 1 34 ? -24.36600 -26.11500 -2.36500 1.000 118.13263 32 ALA B O 1
ATOM 4528 N N . GLN B 1 35 ? -22.31500 -26.62000 -1.57800 1.000 109.68896 33 GLN B N 1
ATOM 4529 C CA . GLN B 1 35 ? -22.41900 -28.02500 -1.95900 1.000 99.43896 33 GLN B CA 1
ATOM 4530 C C . GLN B 1 35 ? -23.38200 -28.79200 -1.06300 1.000 106.12896 33 GLN B C 1
ATOM 4531 O O . GLN B 1 35 ? -23.85200 -29.86500 -1.45400 1.000 108.31896 33 GLN B O 1
ATOM 4537 N N . ALA B 1 36 ? -23.67500 -28.27300 0.13300 1.000 111.04763 34 ALA B N 1
ATOM 4538 C CA . ALA B 1 36 ? -24.67800 -28.88400 0.99700 1.000 120.25763 34 ALA B CA 1
ATOM 4539 C C . ALA B 1 36 ? -26.09600 -28.66600 0.48200 1.000 119.34763 34 ALA B C 1
ATOM 4540 O O . ALA B 1 36 ? -27.01600 -29.36400 0.92100 1.000 117.02763 34 ALA B O 1
ATOM 4542 N N . LEU B 1 37 ? -26.29300 -27.70800 -0.43000 1.000 116.48030 35 LEU B N 1
ATOM 4543 C CA . LEU B 1 37 ? -27.60200 -27.52500 -1.05100 1.000 114.41030 35 LEU B CA 1
ATOM 4544 C C . LEU B 1 37 ? -27.90500 -28.62700 -2.05900 1.000 112.71030 35 LEU B C 1
ATOM 4545 O O . LEU B 1 37 ? -29.07700 -28.91900 -2.32200 1.000 105.01030 35 LEU B O 1
ATOM 4550 N N . LEU B 1 38 ? -26.86600 -29.23700 -2.63600 1.000 110.80863 36 LEU B N 1
ATOM 4551 C CA . LEU B 1 38 ? -27.05600 -30.25500 -3.66600 1.000 108.98863 36 LEU B CA 1
ATOM 4552 C C . LEU B 1 38 ? -27.27600 -31.63800 -3.06300 1.000 116.55863 36 LEU B C 1
ATOM 4553 O O . LEU B 1 38 ? -28.09200 -32.41700 -3.57000 1.000 116.23863 36 LEU B O 1
ATOM 4558 N N . GLN B 1 39 ? -26.55900 -31.96100 -1.98800 1.000 120.23673 37 GLN B N 1
ATOM 4559 C CA . GLN B 1 39 ? -26.65100 -33.27200 -1.34700 1.000 120.61673 37 GLN B CA 1
ATOM 4560 C C . GLN B 1 39 ? -27.65700 -33.18500 -0.20600 1.000 127.41673 37 GLN B C 1
ATOM 4561 O O . GLN B 1 39 ? -27.30500 -32.92100 0.94500 1.000 128.49673 37 GLN B O 1
ATOM 4567 N N . THR B 1 40 ? -28.93000 -33.40600 -0.53300 1.000 123.01073 38 THR B N 1
ATOM 4568 C CA . THR B 1 40 ? -30.00000 -33.39500 0.45500 1.000 122.93073 38 THR B CA 1
ATOM 4569 C C . THR B 1 40 ? -31.05100 -34.41900 0.04600 1.000 124.60073 38 THR B C 1
ATOM 4570 O O . THR B 1 40 ? -31.18900 -34.74900 -1.13500 1.000 121.52073 38 THR B O 1
ATOM 4574 N N . ASN B 1 41 ? -31.78000 -34.92600 1.03700 1.000 131.71031 39 ASN B N 1
ATOM 4575 C CA . ASN B 1 41 ? -32.87500 -35.86700 0.81800 1.000 133.67031 39 ASN B CA 1
ATOM 4576 C C . ASN B 1 41 ? -33.81200 -35.78900 2.02200 1.000 127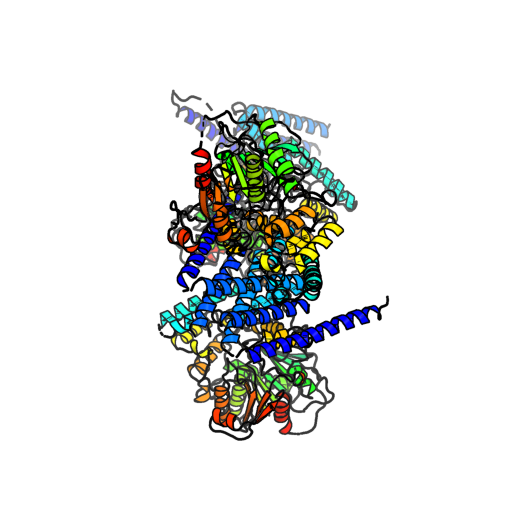.23031 39 ASN B C 1
ATOM 4577 O O . ASN B 1 41 ? -33.65800 -34.92200 2.88900 1.000 123.93031 39 ASN B O 1
ATOM 4582 N N . LEU B 1 42 ? -34.79200 -36.69400 2.06300 1.000 128.25260 40 LEU B N 1
ATOM 4583 C CA . LEU B 1 42 ? -35.71600 -36.86200 3.19300 1.000 129.64260 40 LEU B CA 1
ATOM 4584 C C . LEU B 1 42 ? -36.26400 -35.54100 3.73100 1.000 129.27260 40 LEU B C 1
ATOM 4585 O O . LEU B 1 42 ? -37.42900 -35.45400 4.12000 1.000 131.29260 40 LEU B O 1
ATOM 4590 N N . GLN B 1 55 ? -18.05900 -21.53200 16.75600 1.000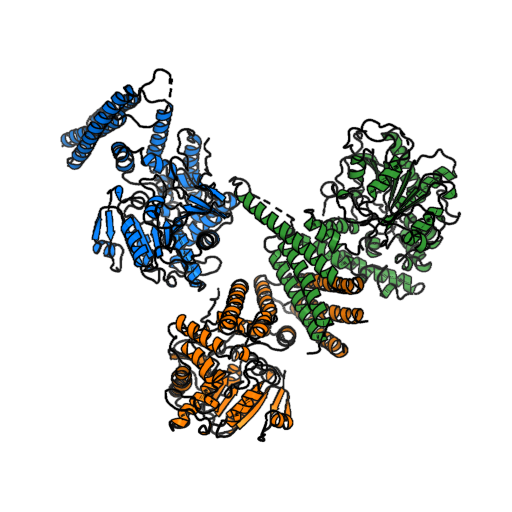 123.45969 53 GLN B N 1
ATOM 4591 C CA . GLN B 1 55 ? -17.72100 -20.08300 16.73900 1.000 112.97969 53 GLN B CA 1
ATOM 4592 C C . GLN B 1 55 ? -17.78500 -19.55600 15.30500 1.000 114.91969 53 GLN B C 1
ATOM 4593 O O . GLN B 1 55 ? -17.17200 -20.16900 14.41600 1.000 119.10969 53 GLN B O 1
ATOM 4599 N N . PRO B 1 56 ? -18.50700 -18.44900 15.04700 1.000 109.75525 54 PRO B N 1
ATOM 4600 C CA . PRO B 1 56 ? -18.56600 -17.87300 13.71500 1.000 104.04525 54 PRO B CA 1
ATOM 4601 C C . PRO B 1 56 ? -17.22400 -17.25900 13.31400 1.000 102.99525 54 PRO B C 1
ATOM 4602 O O . PRO B 1 56 ? -16.52100 -16.78300 14.17200 1.000 97.38525 54 PRO B O 1
ATOM 4606 N N . TRP B 1 57 ? -16.89900 -17.29700 12.02400 1.000 105.39636 55 TRP B N 1
ATOM 4607 C CA . TRP B 1 57 ? -15.65800 -16.63400 11.55200 1.000 102.06636 55 TRP B CA 1
ATOM 4608 C C . TRP B 1 57 ? -15.79100 -15.13500 11.79800 1.000 99.73636 55 TRP B C 1
ATOM 4609 O O . TRP B 1 57 ? -14.78800 -14.49700 12.14100 1.000 100.83636 55 TRP B O 1
ATOM 4620 N N . GLN B 1 58 ? -16.99400 -14.60900 11.60700 1.000 101.46898 56 GLN B N 1
ATOM 4621 C CA . GLN B 1 58 ? -17.23300 -13.16200 11.80700 1.000 105.97898 56 GLN B CA 1
ATOM 4622 C C . GLN B 1 58 ? -16.71000 -12.74300 13.18200 1.000 98.26898 56 GLN B C 1
ATOM 4623 O O . GLN B 1 58 ? -16.19100 -11.62300 13.28400 1.000 92.98898 56 GLN B O 1
ATOM 4629 N N . LEU B 1 59 ? -16.85000 -13.60500 14.19300 1.000 93.87914 57 LEU B N 1
ATOM 4630 C CA . LEU B 1 59 ? -16.37800 -13.26600 15.53300 1.000 91.99914 57 LEU B CA 1
ATOM 4631 C C . LEU B 1 59 ? -14.86700 -13.06700 15.55500 1.000 90.48914 57 LEU B C 1
ATOM 4632 O O . LEU B 1 59 ? -14.36500 -12.10300 16.14600 1.000 84.91914 57 LEU B O 1
ATOM 4637 N N . ILE B 1 60 ? -14.12200 -13.97500 14.92000 1.000 85.29626 58 ILE B N 1
ATOM 4638 C CA . ILE B 1 60 ? -12.67000 -13.84000 14.86700 1.000 80.36626 58 ILE B CA 1
ATOM 4639 C C . ILE B 1 60 ? -12.27800 -12.63700 14.01700 1.000 91.38626 58 ILE B C 1
ATOM 4640 O O . ILE B 1 60 ? -11.31600 -11.92300 14.32900 1.000 85.18626 58 ILE B O 1
ATOM 4645 N N . GLN B 1 61 ? -13.02000 -12.38900 12.93300 1.000 96.20507 59 GLN B N 1
ATOM 4646 C CA . GLN B 1 61 ? -12.73500 -11.24200 12.07500 1.000 93.98507 59 GLN B CA 1
ATOM 4647 C C . GLN B 1 61 ? -12.94700 -9.92200 12.80700 1.000 86.18507 59 GLN B C 1
ATOM 4648 O O . GLN B 1 61 ? -12.25400 -8.93900 12.52500 1.000 89.53507 59 GLN B O 1
ATOM 4654 N N . ALA B 1 62 ? -13.90800 -9.87100 13.73400 1.000 86.32861 60 ALA B N 1
ATOM 4655 C CA . ALA B 1 62 ? -14.07600 -8.67300 14.55000 1.000 77.99861 60 ALA B CA 1
ATOM 4656 C C . ALA B 1 62 ? -12.84700 -8.42800 15.41500 1.000 82.21861 60 ALA B C 1
ATOM 4657 O O . ALA B 1 62 ? -12.38100 -7.28800 15.54000 1.000 73.47861 60 ALA B O 1
ATOM 4659 N N . GLN B 1 63 ? -12.30700 -9.48900 16.02100 1.000 84.25853 61 GLN B N 1
ATOM 4660 C CA . GLN B 1 63 ? -11.09200 -9.35200 16.81800 1.000 81.84853 61 GLN B CA 1
ATOM 4661 C C . GLN B 1 63 ? -9.89000 -9.01800 15.94300 1.000 85.05853 61 GLN B C 1
ATOM 4662 O O . GLN B 1 63 ? -9.05000 -8.19300 16.32300 1.000 84.92853 61 GLN B O 1
ATOM 4668 N N . MET B 1 64 ? -9.80300 -9.63900 14.76200 1.000 88.79415 62 MET B N 1
ATOM 4669 C CA . MET B 1 64 ? -8.71400 -9.34100 13.83500 1.000 82.83415 62 MET B CA 1
ATOM 4670 C C . MET B 1 64 ? -8.74400 -7.88300 13.40100 1.000 83.71415 62 MET B C 1
ATOM 4671 O O . MET B 1 64 ? -7.69200 -7.25900 13.22300 1.000 88.89415 62 MET B O 1
ATOM 4676 N N . ASN B 1 65 ? -9.94500 -7.33200 13.19700 1.000 90.41737 63 ASN B N 1
ATOM 4677 C CA . ASN B 1 65 ? -10.06900 -5.92600 12.82400 1.000 93.39737 63 ASN B CA 1
ATOM 4678 C C . ASN B 1 65 ? -9.57900 -5.01100 13.94000 1.000 95.67737 63 ASN B C 1
ATOM 4679 O O . ASN B 1 65 ? -8.95900 -3.97400 13.67300 1.000 94.46737 63 ASN B O 1
ATOM 4684 N N . TRP B 1 66 ? -9.86000 -5.36800 15.19700 1.000 84.54454 64 TRP B N 1
ATOM 4685 C CA . TRP B 1 66 ? -9.38500 -4.54900 16.30700 1.000 84.50454 64 TRP B CA 1
ATOM 4686 C C . TRP B 1 66 ? -7.86300 -4.54300 16.38300 1.000 85.62454 64 TRP B C 1
ATOM 4687 O O . TRP B 1 66 ? -7.25400 -3.48800 16.58900 1.000 85.80454 64 TRP B O 1
ATOM 4698 N N . TRP B 1 67 ? -7.23100 -5.71000 16.23300 1.000 87.12385 65 TRP B N 1
ATOM 4699 C CA . TRP B 1 67 ? -5.77400 -5.76400 16.30300 1.000 85.99385 65 TRP B CA 1
ATOM 4700 C C . TRP B 1 67 ? -5.13900 -4.92900 15.19700 1.000 90.18385 65 TRP B C 1
ATOM 4701 O O . TRP B 1 67 ? -4.17600 -4.19300 15.44300 1.000 96.06385 65 TRP B O 1
ATOM 4712 N N . GLN B 1 68 ? -5.66400 -5.02500 13.97200 1.000 89.73533 66 GLN B N 1
ATOM 4713 C CA . GLN B 1 68 ? -5.08400 -4.27600 12.86100 1.000 98.23533 66 GLN B CA 1
ATOM 4714 C C . GLN B 1 68 ? -5.37100 -2.78500 12.98900 1.000 100.32533 66 GLN B C 1
ATOM 4715 O O . GLN B 1 68 ? -4.47200 -1.95400 12.82200 1.000 107.22533 66 GLN B O 1
ATOM 4721 N N . ASP B 1 69 ? -6.62200 -2.42500 13.28600 1.000 97.78726 67 ASP B N 1
ATOM 4722 C CA . ASP B 1 69 ? -6.97400 -1.01200 13.37700 1.000 97.15726 67 ASP B CA 1
ATOM 4723 C C . ASP B 1 69 ? -6.26200 -0.32400 14.53400 1.000 96.09726 67 ASP B C 1
ATOM 4724 O O . ASP B 1 69 ? -5.94400 0.86700 14.44100 1.000 104.84726 67 ASP B O 1
ATOM 4729 N N . GLN B 1 70 ? -6.01700 -1.04000 15.63500 1.000 91.14416 68 GLN B N 1
ATOM 4730 C CA . GLN B 1 70 ? -5.29800 -0.42800 16.74800 1.000 94.07416 68 GLN B CA 1
ATOM 4731 C C . GLN B 1 70 ? -3.82600 -0.23800 16.40800 1.000 98.48416 68 GLN B C 1
ATOM 4732 O O . GLN B 1 70 ? -3.26800 0.83800 16.64300 1.000 98.26416 68 GLN B O 1
ATOM 4738 N N . LEU B 1 71 ? -3.19200 -1.25900 15.82600 1.000 107.48992 69 LEU B N 1
ATOM 4739 C CA . LEU B 1 71 ? -1.78200 -1.14600 15.46000 1.000 99.12992 69 LEU B CA 1
ATOM 4740 C C . LEU B 1 71 ? -1.56700 -0.05400 14.41800 1.000 98.97992 69 LEU B C 1
ATOM 4741 O O . LEU B 1 71 ? -0.56200 0.66500 14.46400 1.000 106.57992 69 LEU B O 1
ATOM 4746 N N . LYS B 1 72 ? -2.50200 0.08800 13.47200 1.000 96.74159 70 LYS B N 1
ATOM 4747 C CA . LYS B 1 72 ? -2.43900 1.20500 12.53300 1.000 106.82159 70 LYS B CA 1
ATOM 4748 C C . LYS B 1 72 ? -2.52000 2.54000 13.26700 1.000 112.86159 70 LYS B C 1
ATOM 4749 O O . LYS B 1 72 ? -1.78800 3.48300 12.94300 1.000 113.56159 70 LYS B O 1
ATOM 4755 N N . LEU B 1 73 ? -3.40700 2.63400 14.26100 1.000 107.99609 71 LEU B N 1
ATOM 4756 C CA . LEU B 1 73 ? -3.57100 3.87600 15.00900 1.000 94.11609 71 LEU B CA 1
ATOM 4757 C C . LEU B 1 73 ? -2.30400 4.23400 15.77600 1.000 102.63609 71 LEU B C 1
ATOM 4758 O O . LEU B 1 73 ? -1.89500 5.40100 15.80300 1.000 115.14609 71 LEU B O 1
ATOM 4763 N N . MET B 1 74 ? -1.66900 3.24600 16.41500 1.000 89.95256 72 MET B N 1
ATOM 4764 C CA . MET B 1 74 ? -0.46500 3.53100 17.19200 1.000 98.42256 72 MET B CA 1
ATOM 4765 C C . MET B 1 74 ? 0.68600 3.98500 16.30500 1.000 108.59256 72 MET B C 1
ATOM 4766 O O . MET B 1 74 ? 1.52200 4.78300 16.74300 1.000 111.10256 72 MET B O 1
ATOM 4771 N N . GLN B 1 75 ? 0.75300 3.48700 15.06900 1.000 114.48205 73 GLN B N 1
ATOM 4772 C CA . GLN B 1 75 ? 1.73300 3.99800 14.11600 1.000 109.95205 73 GLN B CA 1
ATOM 4773 C C . GLN B 1 75 ? 1.51000 5.48000 13.84300 1.000 112.03205 73 GLN B C 1
ATOM 4774 O O . GLN B 1 75 ? 2.45600 6.27800 13.85600 1.000 113.25205 73 GLN B O 1
ATOM 4780 N N . HIS B 1 76 ? 0.25600 5.86600 13.59400 1.000 102.73859 74 HIS B N 1
ATOM 4781 C CA . HIS B 1 76 ? -0.05700 7.25600 13.27600 1.000 111.55859 74 HIS B CA 1
ATOM 4782 C C . HIS B 1 76 ? 0.24900 8.17600 14.45200 1.000 115.99859 74 HIS B C 1
ATOM 4783 O O . HIS B 1 76 ? 0.84600 9.24500 14.28000 1.000 125.13859 74 HIS B O 1
ATOM 4790 N N . THR B 1 77 ? -0.15300 7.77300 15.66000 1.000 108.51184 75 THR B N 1
ATOM 4791 C CA . THR B 1 77 ? 0.03100 8.63200 16.82700 1.000 112.87184 75 THR B CA 1
ATOM 4792 C C . THR B 1 77 ? 1.50900 8.82300 17.14900 1.000 122.48184 75 THR B C 1
ATOM 4793 O O . THR B 1 77 ? 1.92900 9.92200 17.53500 1.000 127.85184 75 THR B O 1
ATOM 4797 N N . LEU B 1 78 ? 2.31700 7.77200 16.98200 1.000 122.22754 76 LEU B N 1
ATOM 4798 C CA . LEU B 1 78 ? 3.75000 7.89100 17.24300 1.000 122.94754 76 LEU B CA 1
ATOM 4799 C C . LEU B 1 78 ? 4.42300 8.85100 16.26800 1.000 123.56754 76 LEU B C 1
ATOM 4800 O O . LEU B 1 78 ? 5.45700 9.44400 16.59500 1.000 121.88754 76 LEU B O 1
ATOM 4805 N N . LEU B 1 79 ? 3.85600 9.01700 15.07600 1.000 127.81757 77 LEU B N 1
ATOM 4806 C CA . LEU B 1 79 ? 4.36800 9.96900 14.09600 1.000 123.71757 77 LEU B CA 1
ATOM 4807 C C . LEU B 1 79 ? 4.18000 11.40800 14.57700 1.000 115.16757 77 LEU B C 1
ATOM 4808 O O . LEU B 1 79 ? 3.05800 11.91200 14.65100 1.000 106.38757 77 LEU B O 1
ATOM 4813 N N . SER B 1 105 ? 1.07800 17.50800 25.03200 1.000 118.26641 103 SER B N 1
ATOM 4814 C CA . SER B 1 105 ? -0.09300 18.33300 25.32000 1.000 141.32641 103 SER B CA 1
ATOM 4815 C C . SER B 1 105 ? -1.34700 17.47500 25.51900 1.000 145.11641 103 SER B C 1
ATOM 4816 O O . SER B 1 105 ? -1.33700 16.27400 25.24800 1.000 140.30641 103 SER B O 1
ATOM 4819 N N . GLU B 1 106 ? -2.42700 18.11100 25.98700 1.000 137.04613 104 GLU B N 1
ATOM 4820 C CA . GLU B 1 106 ? -3.63200 17.36800 26.35200 1.000 134.07613 104 GLU B CA 1
ATOM 4821 C C . GLU B 1 106 ? -4.42200 16.91500 25.12200 1.000 137.27613 104 GLU B C 1
ATOM 4822 O O . GLU B 1 106 ? -5.10800 15.89000 25.15800 1.000 133.09613 104 GLU B O 1
ATOM 4828 N N . GLN B 1 107 ? -4.39700 17.67900 24.03800 1.000 136.50474 105 GLN B N 1
ATOM 4829 C CA . GLN B 1 107 ? -5.20300 17.26500 22.88900 1.000 130.59474 105 GLN B CA 1
ATOM 4830 C C . GLN B 1 107 ? -4.61000 16.07600 22.13700 1.000 136.49474 105 GLN B C 1
ATOM 4831 O O . GLN B 1 107 ? -5.35400 15.11400 21.87400 1.000 133.94474 105 GLN B O 1
ATOM 4837 N N . PRO B 1 108 ? -3.31800 16.06100 21.75700 1.000 135.55661 106 PRO B N 1
ATOM 4838 C CA . PRO B 1 108 ? -2.80100 14.89700 21.01000 1.000 133.20661 106 PRO B CA 1
ATOM 4839 C C . PRO B 1 108 ? -2.99600 13.59500 21.76300 1.000 125.90661 106 PRO B C 1
ATOM 4840 O O . PRO B 1 108 ? -3.25600 12.55000 21.14800 1.000 121.59661 106 PRO B O 1
ATOM 4844 N N . ILE B 1 109 ? -2.84300 13.63200 23.09500 1.000 119.60804 107 ILE B N 1
ATOM 4845 C CA . ILE B 1 109 ? -3.12800 12.45800 23.92800 1.000 114.54804 107 ILE B CA 1
ATOM 4846 C C . ILE B 1 109 ? -4.59700 12.06500 23.84400 1.000 120.19804 107 ILE B C 1
ATOM 4847 O O . ILE B 1 109 ? -4.94000 10.88900 23.66800 1.000 110.46804 107 ILE B O 1
ATOM 4852 N N . TYR B 1 110 ? -5.48300 13.03500 24.04900 1.000 122.56950 108 TYR B N 1
ATOM 4853 C CA . TYR B 1 110 ? -6.90500 12.75500 24.11600 1.000 108.93950 108 TYR B CA 1
ATOM 4854 C C . TYR B 1 110 ? -7.42900 12.27800 22.77600 1.000 106.51950 108 TYR B C 1
ATOM 4855 O O . TYR B 1 110 ? -8.37900 11.49000 22.72500 1.000 117.31950 108 TYR B O 1
ATOM 4864 N N . ASP B 1 111 ? -6.82400 12.74800 21.68500 1.000 114.60461 109 ASP B N 1
ATOM 4865 C CA . ASP B 1 111 ? -7.24400 12.32100 20.35800 1.000 114.44461 109 ASP B CA 1
ATOM 4866 C C . ASP B 1 111 ? -6.95400 10.83800 20.14100 1.000 109.55461 109 ASP B C 1
ATOM 4867 O O . ASP B 1 111 ? -7.77700 10.12200 19.56100 1.000 108.04461 109 ASP B O 1
ATOM 4872 N N . TYR B 1 112 ? -5.79500 10.35400 20.60300 1.000 105.20993 110 TYR B N 1
ATOM 4873 C CA . TYR B 1 112 ? -5.54100 8.91500 20.55200 1.000 104.35993 110 TYR B CA 1
ATOM 4874 C C . TYR B 1 112 ? -6.49100 8.15700 21.46900 1.000 101.02993 110 TYR B C 1
ATOM 4875 O O . TYR B 1 112 ? -7.04700 7.12300 21.07900 1.000 91.63993 110 TYR B O 1
ATOM 4884 N N . LEU B 1 113 ? -6.67700 8.64900 22.69800 1.000 107.19592 111 LEU B N 1
ATOM 4885 C CA . LEU B 1 113 ? -7.52400 7.95200 23.66100 1.000 105.24592 111 LEU B CA 1
ATOM 4886 C C . LEU B 1 113 ? -8.96500 7.88000 23.18000 1.000 95.67592 111 LEU B C 1
ATOM 4887 O O . LEU B 1 113 ? -9.63000 6.84900 23.33700 1.000 87.52592 111 LEU B O 1
ATOM 4892 N N . LYS B 1 114 ? -9.47100 8.97500 22.60800 1.000 94.70720 112 LYS B N 1
ATOM 4893 C CA . LYS B 1 114 ? -10.79500 8.94500 21.99900 1.000 94.04720 112 LYS B CA 1
ATOM 4894 C C . LYS B 1 114 ? -10.85500 7.91100 20.88400 1.000 101.34720 112 LYS B C 1
ATOM 4895 O O . LYS B 1 114 ? -11.75400 7.06500 20.85800 1.000 99.68720 112 LYS B O 1
ATOM 4901 N N . GLN B 1 115 ? -9.87800 7.94400 19.97000 1.000 104.00584 113 GLN B N 1
ATOM 4902 C CA . GLN B 1 115 ? -9.91300 7.05900 18.80800 1.000 98.44584 113 GLN B CA 1
ATOM 4903 C C . GLN B 1 115 ? -9.88700 5.59100 19.21900 1.000 88.87584 113 GLN B C 1
ATOM 4904 O O . GLN B 1 115 ? -10.63500 4.77700 18.66700 1.000 92.51584 113 GLN B O 1
ATOM 4910 N N . SER B 1 116 ? -9.04000 5.23200 20.18900 1.000 85.46496 114 SER B N 1
ATOM 4911 C CA . SER B 1 116 ? -9.00000 3.84700 20.64700 1.000 79.92496 114 SER B CA 1
ATOM 4912 C C . SER B 1 116 ? -10.34400 3.40500 21.20600 1.000 88.94496 114 SER B C 1
ATOM 4913 O O . SER B 1 116 ? -10.69200 2.22100 21.12800 1.000 95.36496 114 SER B O 1
ATOM 4916 N N . TYR B 1 117 ? -11.11200 4.33700 21.77000 1.000 86.47526 115 TYR B N 1
ATOM 4917 C CA . TYR B 1 117 ? -12.43300 3.99500 22.28600 1.000 81.46526 115 TYR B CA 1
ATOM 4918 C C . TYR B 1 117 ? -13.40400 3.66800 21.15700 1.000 90.45526 115 TYR B C 1
ATOM 4919 O O . TYR B 1 117 ? -14.22800 2.75600 21.29000 1.000 93.93526 115 TYR B O 1
ATOM 4928 N N . LEU B 1 118 ? -13.33500 4.40300 20.03900 1.000 81.06985 116 LEU B N 1
ATOM 4929 C CA . LEU B 1 118 ? -14.18200 4.06600 18.89700 1.000 79.23985 116 LEU B CA 1
ATOM 4930 C C . LEU B 1 118 ? -13.88100 2.66500 18.38500 1.000 79.75985 116 LEU B C 1
ATOM 4931 O O . LEU B 1 118 ? -14.78500 1.95300 17.93200 1.000 87.75985 116 LEU B O 1
ATOM 4936 N N . LEU B 1 119 ? -12.61300 2.26000 18.42900 1.000 92.14024 117 LEU B N 1
ATOM 4937 C CA . LEU B 1 119 ? -12.25800 0.89400 18.06400 1.000 86.81024 117 LEU B CA 1
ATOM 4938 C C . LEU B 1 119 ? -12.84900 -0.11100 19.04500 1.000 81.35024 117 LEU B C 1
ATOM 4939 O O . LEU B 1 119 ? -13.28800 -1.19300 18.64100 1.000 76.21024 117 LEU B O 1
ATOM 4944 N N . THR B 1 120 ? -12.85100 0.22100 20.33900 1.000 78.48558 118 THR B N 1
ATOM 4945 C CA . THR B 1 120 ? -13.45600 -0.66500 21.32800 1.000 84.06558 118 THR B CA 1
ATOM 4946 C C . THR B 1 120 ? -14.96400 -0.76900 21.12900 1.000 87.39558 118 THR B C 1
ATOM 4947 O O . THR B 1 120 ? -15.54200 -1.85400 21.27400 1.000 83.03558 118 THR B O 1
ATOM 4951 N N . ALA B 1 121 ? -15.61800 0.35100 20.80500 1.000 86.95504 119 ALA B N 1
ATOM 4952 C CA . ALA B 1 121 ? -17.05000 0.31900 20.52100 1.000 83.08504 119 ALA B CA 1
ATOM 4953 C C . ALA B 1 121 ? -17.34600 -0.51400 19.28100 1.000 83.04504 119 ALA B C 1
ATOM 4954 O O . ALA B 1 121 ? -18.29600 -1.30700 19.26900 1.000 88.80504 119 ALA B O 1
ATOM 4956 N N . ARG B 1 122 ? -16.53900 -0.35000 18.22800 1.000 74.21694 120 ARG B N 1
ATOM 4957 C CA . ARG B 1 122 ? -16.70000 -1.17600 17.03600 1.000 77.63694 120 ARG B CA 1
ATOM 4958 C C . ARG B 1 122 ? -16.50200 -2.64800 17.36100 1.000 83.03694 120 ARG B C 1
ATOM 4959 O O . ARG B 1 122 ? -17.24100 -3.50600 16.86400 1.000 81.83694 120 ARG B O 1
ATOM 4967 N N . HIS B 1 123 ? -15.56400 -2.94600 18.25600 1.000 95.65183 121 HIS B N 1
ATOM 4968 C CA . HIS B 1 123 ? -15.30700 -4.36100 18.63000 1.000 85.72183 121 HIS B CA 1
ATOM 4969 C C . HIS B 1 123 ? -16.55600 -4.93000 19.29900 1.000 82.83183 121 HIS B C 1
ATOM 4970 O O . HIS B 1 123 ? -16.99800 -6.03300 18.94000 1.000 81.67183 121 HIS B O 1
ATOM 4977 N N . LEU B 1 124 ? -17.09800 -4.19200 20.26400 1.000 78.33634 122 LEU B N 1
ATOM 4978 C CA . LEU B 1 124 ? -18.29300 -4.67700 20.99200 1.000 74.47634 122 LEU B CA 1
ATOM 4979 C C . LEU B 1 124 ? -19.42800 -4.82600 19.98300 1.000 93.31634 122 LEU B C 1
ATOM 4980 O O . LEU B 1 124 ? -20.08400 -5.87500 19.98800 1.000 93.47634 122 LEU B O 1
ATOM 4985 N N . LEU B 1 125 ? -19.62100 -3.82500 19.12800 1.000 83.86898 123 LEU B N 1
ATOM 4986 C CA . LEU B 1 125 ? -20.75600 -3.91300 18.21400 1.000 74.53898 123 LEU B CA 1
ATOM 4987 C C . LEU B 1 125 ? -20.61400 -5.09300 17.26200 1.000 81.84898 123 LEU B C 1
ATOM 4988 O O . LEU B 1 125 ? -21.57300 -5.84300 17.04500 1.000 89.90898 123 LEU B O 1
ATOM 4993 N N . ALA B 1 126 ? -19.42200 -5.28400 16.69400 1.000 74.28596 124 ALA B N 1
ATOM 4994 C CA . ALA B 1 126 ? -19.22700 -6.38000 15.75200 1.000 78.93596 124 ALA B CA 1
ATOM 4995 C C . ALA B 1 126 ? -19.28500 -7.73700 16.44100 1.000 77.13596 124 ALA B C 1
ATOM 4996 O O . ALA B 1 126 ? -19.73800 -8.71600 15.83700 1.000 67.37596 124 ALA B O 1
ATOM 4998 N N . SER B 1 127 ? -18.83300 -7.81500 17.69700 1.000 84.87926 125 SER B N 1
ATOM 4999 C CA . SER B 1 127 ? -18.76800 -9.10000 18.38900 1.000 82.40926 125 SER B CA 1
ATOM 5000 C C . SER B 1 127 ? -20.15900 -9.64000 18.69000 1.000 83.46926 125 SER B C 1
ATOM 5001 O O . SER B 1 127 ? -20.45300 -10.81000 18.41600 1.000 94.43926 125 SER B O 1
ATOM 5004 N N . VAL B 1 128 ? -21.03200 -8.80500 19.26000 1.000 84.61998 126 VAL B N 1
ATOM 5005 C CA . VAL B 1 128 ? -22.39800 -9.25000 19.51700 1.000 84.78998 126 VAL B CA 1
ATOM 5006 C C . VAL B 1 128 ? -23.14000 -9.48900 18.20800 1.000 91.10998 126 VAL B C 1
ATOM 5007 O O . VAL B 1 128 ? -24.02200 -10.35400 18.13600 1.000 100.34998 126 VAL B O 1
ATOM 5011 N N . ASP B 1 129 ? -22.80300 -8.73200 17.15900 1.000 82.94802 127 ASP B N 1
ATOM 5012 C CA . ASP B 1 129 ? -23.41400 -8.96100 15.85300 1.000 91.43802 127 ASP B CA 1
ATOM 5013 C C . ASP B 1 129 ? -23.07100 -10.34600 15.31800 1.000 95.79802 127 ASP B C 1
ATOM 5014 O O . ASP B 1 129 ? -23.93800 -11.04500 14.78000 1.000 102.19802 127 ASP B O 1
ATOM 5019 N N . ALA B 1 130 ? -21.81100 -10.76500 15.46000 1.000 89.99888 128 ALA B N 1
ATOM 5020 C CA . ALA B 1 130 ? -21.42000 -12.09600 15.01500 1.000 86.41888 128 ALA B CA 1
ATOM 5021 C C . ALA B 1 130 ? -22.04500 -13.19800 15.86100 1.000 88.81888 128 ALA B C 1
ATOM 5022 O O . ALA B 1 130 ? -22.08800 -14.35000 15.41900 1.000 90.08888 128 ALA B O 1
ATOM 5024 N N . LEU B 1 131 ? -22.53400 -12.87400 17.05600 1.000 96.35071 129 LEU B N 1
ATOM 5025 C CA . LEU B 1 131 ? -23.13000 -13.85000 17.96600 1.000 102.60071 129 LEU B CA 1
ATOM 5026 C C . LEU B 1 131 ? -24.65200 -13.82800 17.91600 1.000 111.82071 129 LEU B C 1
ATOM 5027 O O . LEU B 1 131 ? -25.31700 -14.01900 18.93900 1.000 113.90071 129 LEU B O 1
ATOM 5032 N N . GLU B 1 132 ? -25.23000 -13.59400 16.73600 1.000 121.04096 130 GLU B N 1
ATOM 5033 C CA . GLU B 1 132 ? -26.68400 -13.54900 16.60600 1.000 126.47096 130 GLU B CA 1
ATOM 5034 C C . GLU B 1 132 ? -27.28900 -14.94900 16.62900 1.000 132.31096 130 GLU B C 1
ATOM 5035 O O . GLU B 1 132 ? -28.09300 -15.27600 17.51000 1.000 121.74096 130 GLU B O 1
ATOM 5041 N N . GLY B 1 133 ? -26.90700 -15.79200 15.66700 1.000 133.16608 131 GLY B N 1
ATOM 5042 C CA . GLY B 1 133 ? -27.47600 -17.12000 15.53700 1.000 134.47608 131 GLY B CA 1
ATOM 5043 C C . GLY B 1 133 ? -26.84700 -18.18700 16.40300 1.000 140.06608 131 GLY B C 1
ATOM 5044 O O . GLY B 1 133 ? -27.34400 -19.31700 16.42400 1.000 142.25608 131 GLY B O 1
ATOM 5045 N N . VAL B 1 134 ? -25.77300 -17.86100 17.11000 1.000 138.76368 132 VAL B N 1
ATOM 5046 C CA . VAL B 1 134 ? -25.13100 -18.83300 18.00400 1.000 131.76368 132 VAL B CA 1
ATOM 5047 C C . VAL B 1 134 ? -26.07200 -19.14700 19.16200 1.000 132.80368 132 VAL B C 1
ATOM 5048 O O . VAL B 1 134 ? -26.71200 -18.22500 19.70100 1.000 128.60368 132 VAL B O 1
ATOM 5052 N N . PRO B 1 135 ? -26.20600 -20.41200 19.56400 1.000 141.23040 133 PRO B N 1
ATOM 5053 C CA . PRO B 1 135 ? -27.12100 -20.74700 20.66400 1.000 142.35040 133 PRO B CA 1
ATOM 5054 C C . PRO B 1 135 ? -26.69500 -20.11300 21.98200 1.000 134.45040 133 PRO B C 1
ATOM 5055 O O . PRO B 1 135 ? -25.50900 -19.90100 22.24300 1.000 134.97040 133 PRO B O 1
ATOM 5059 N N . GLN B 1 136 ? -27.69300 -19.81900 22.82300 1.000 129.67978 134 GLN B N 1
ATOM 5060 C CA . GLN B 1 136 ? -27.42800 -19.19800 24.11800 1.000 129.48978 134 GLN B CA 1
ATOM 5061 C C . GLN B 1 136 ? -26.55900 -20.08000 25.00600 1.000 134.50978 134 GLN B C 1
ATOM 5062 O O . GLN B 1 136 ? -25.80400 -19.56600 25.83900 1.000 131.91978 134 GLN B O 1
ATOM 5068 N N . LYS B 1 137 ? -26.65800 -21.40300 24.85400 1.000 138.81025 135 LYS B N 1
ATOM 5069 C CA . LYS B 1 137 ? -25.87300 -22.30700 25.69100 1.000 135.22025 135 LYS B CA 1
ATOM 5070 C C . LYS B 1 137 ? -24.37800 -22.17200 25.41400 1.000 127.57025 135 LYS B C 1
ATOM 5071 O O . LYS B 1 137 ? -23.56300 -22.21300 26.34300 1.000 115.61025 135 LYS B O 1
ATOM 5077 N N . SER B 1 138 ? -23.99800 -22.01800 24.14300 1.000 124.78415 136 SER B N 1
ATOM 5078 C CA . SER B 1 138 ? -22.58700 -21.87200 23.80100 1.000 123.59415 136 SER B CA 1
ATOM 5079 C C . SER B 1 138 ? -22.06800 -20.46500 24.06900 1.000 118.28415 136 SER B C 1
ATOM 5080 O O . SER B 1 138 ? -20.88400 -20.29900 24.38200 1.000 112.24415 136 SER B O 1
ATOM 5083 N N . ARG B 1 139 ? -22.92300 -19.44500 23.94200 1.000 121.52970 137 ARG B N 1
ATOM 5084 C CA . ARG B 1 139 ? -22.48100 -18.07800 24.20400 1.000 102.41970 137 ARG B CA 1
ATOM 5085 C C . ARG B 1 139 ? -22.09100 -17.89400 25.66400 1.000 104.15970 137 ARG B C 1
ATOM 5086 O O . ARG B 1 139 ? -21.12700 -17.18400 25.97000 1.000 111.59970 137 ARG B O 1
ATOM 5094 N N . GLU B 1 140 ? -22.83300 -18.52000 26.58200 1.000 113.74092 138 GLU B N 1
ATOM 5095 C CA . GLU B 1 140 ? -22.46200 -18.45900 27.99300 1.000 110.06092 138 GLU B CA 1
ATOM 5096 C C . GLU B 1 140 ? -21.10900 -19.11600 28.23000 1.000 96.82092 138 GLU B C 1
ATOM 5097 O O . GLU B 1 140 ? -20.32200 -18.65000 29.06200 1.000 95.55092 138 GLU B O 1
ATOM 5103 N N . ARG B 1 141 ? -20.82300 -20.20600 27.51000 1.000 105.05509 139 ARG B N 1
ATOM 5104 C CA . ARG B 1 141 ? -19.50700 -20.83300 27.59900 1.000 105.55509 139 ARG B CA 1
ATOM 5105 C C . ARG B 1 141 ? -18.41600 -19.89800 27.09100 1.000 97.03509 139 ARG B C 1
ATOM 5106 O O . ARG B 1 141 ? -17.34000 -19.80100 27.69300 1.000 96.15509 139 ARG B O 1
ATOM 5114 N N . LEU B 1 142 ? -18.68900 -19.19700 25.99800 1.000 88.46662 140 LEU B N 1
ATOM 5115 C CA . LEU B 1 142 ? -17.69000 -18.23000 25.48400 1.000 84.99662 140 LEU B CA 1
ATOM 5116 C C . LEU B 1 142 ? -17.54800 -17.09700 26.50100 1.000 87.25662 140 LEU B C 1
ATOM 5117 O O . LEU B 1 142 ? -16.41100 -16.68400 26.76500 1.000 78.39662 140 LEU B O 1
ATOM 5122 N N . ARG B 1 143 ? -18.66500 -16.62300 27.04800 1.000 88.19405 141 ARG B N 1
ATOM 5123 C CA . ARG B 1 143 ? -18.59200 -15.51100 27.98700 1.000 90.51405 141 ARG B CA 1
ATOM 5124 C C . ARG B 1 143 ? -17.92800 -15.91300 29.29700 1.000 85.14405 141 ARG B C 1
ATOM 5125 O O . ARG B 1 143 ? -17.38900 -15.04700 29.99600 1.000 82.83405 141 ARG B O 1
ATOM 5133 N N . PHE B 1 144 ? -17.94700 -17.20300 29.64100 1.000 75.22426 142 PHE B N 1
ATOM 5134 C CA . PHE B 1 144 ? -17.31600 -17.65300 30.87700 1.000 88.79426 142 PHE B CA 1
ATOM 5135 C C . PHE B 1 144 ? -15.81000 -17.82100 30.70500 1.000 87.59426 142 PHE B C 1
ATOM 5136 O O . PHE B 1 144 ? -15.02600 -17.36100 31.54300 1.000 84.44426 142 PHE B O 1
ATOM 5144 N N . PHE B 1 145 ? -15.38700 -18.47900 29.62400 1.000 81.71026 143 PHE B N 1
ATOM 5145 C CA . PHE B 1 145 ? -13.96300 -18.71100 29.41700 1.000 81.73026 143 PHE B CA 1
ATOM 5146 C C . PHE B 1 145 ? -13.23200 -17.42600 29.05400 1.000 88.57026 143 PHE B C 1
ATOM 5147 O O . PHE B 1 145 ? -12.02900 -17.30000 29.31700 1.000 74.63026 143 PHE B O 1
ATOM 5155 N N . THR B 1 146 ? -13.93300 -16.46600 28.45000 1.000 85.28918 144 THR B N 1
ATOM 5156 C CA . THR B 1 146 ? -13.33800 -15.15200 28.24400 1.000 75.58918 144 THR B CA 1
ATOM 5157 C C . THR B 1 146 ? -13.06800 -14.46300 29.57600 1.000 79.37918 144 THR B C 1
ATOM 5158 O O . THR B 1 146 ? -11.99400 -13.88500 29.77700 1.000 66.28918 144 THR B O 1
ATOM 5162 N N . ARG B 1 147 ? -14.02400 -14.53100 30.50600 1.000 85.25654 145 ARG B N 1
ATOM 5163 C CA . ARG B 1 147 ? -13.81300 -13.93600 31.82200 1.000 81.80654 145 ARG B CA 1
ATOM 5164 C C . ARG B 1 147 ? -12.65300 -14.60800 32.54400 1.000 72.72654 145 ARG B C 1
ATOM 5165 O O . ARG B 1 147 ? -11.88400 -13.94600 33.25100 1.000 74.70654 145 ARG B O 1
ATOM 5173 N N . GLN B 1 148 ? -12.51200 -15.92600 32.37500 1.000 76.94931 146 GLN B N 1
ATOM 5174 C CA . GLN B 1 148 ? -11.39300 -16.63900 32.98400 1.000 84.17931 146 GLN B CA 1
ATOM 5175 C C . GLN B 1 148 ? -10.06000 -16.16100 32.42400 1.000 77.73931 146 GLN B C 1
ATOM 5176 O O . GLN B 1 148 ? -9.08700 -16.00300 33.17000 1.000 83.51931 146 GLN B O 1
ATOM 5182 N N . TYR B 1 149 ? -9.99700 -15.92300 31.11000 1.000 66.44001 147 TYR B N 1
ATOM 5183 C CA . TYR B 1 149 ? -8.74200 -15.51000 30.48900 1.000 64.42001 147 TYR B CA 1
ATOM 5184 C C . TYR B 1 149 ? -8.30500 -14.12300 30.95600 1.000 73.77001 147 TYR B C 1
ATOM 5185 O O . TYR B 1 149 ? -7.12100 -13.91200 31.24200 1.000 84.67001 147 TYR B O 1
ATOM 5194 N N . VAL B 1 150 ? -9.23400 -13.16500 31.04300 1.000 75.89947 148 VAL B N 1
ATOM 5195 C CA . VAL B 1 150 ? -8.85600 -11.79500 31.39600 1.000 69.99947 148 VAL B CA 1
ATOM 5196 C C . VAL B 1 150 ? -8.26700 -11.74100 32.79800 1.000 68.77947 148 VAL B C 1
ATOM 5197 O O . VAL B 1 150 ? -7.27200 -11.04700 33.04100 1.000 77.45947 148 VAL B O 1
ATOM 5201 N N . ASN B 1 151 ? -8.86200 -12.49100 33.71600 1.000 83.21081 149 ASN B N 1
ATOM 5202 C CA . ASN B 1 151 ? -8.36100 -12.49900 35.11300 1.000 87.42081 149 ASN B CA 1
ATOM 5203 C C . ASN B 1 151 ? -7.00300 -13.20100 35.14300 1.000 90.73081 149 ASN B C 1
ATOM 5204 O O . ASN B 1 151 ? -6.09500 -12.70100 35.82400 1.000 83.80081 149 ASN B O 1
ATOM 5209 N N . ALA B 1 152 ? -6.87500 -14.30400 34.40900 1.000 87.63430 150 ALA B N 1
ATOM 5210 C CA . ALA B 1 152 ? -5.61700 -15.04300 34.37700 1.000 73.85430 150 ALA B CA 1
ATOM 5211 C C . ALA B 1 152 ? -4.46600 -14.21400 33.81800 1.000 72.83430 150 ALA B C 1
ATOM 5212 O O . ALA B 1 152 ? -3.30700 -14.49400 34.14000 1.000 74.65430 150 ALA B O 1
ATOM 5214 N N . MET B 1 153 ? -4.74900 -13.20600 32.99500 1.000 69.85955 151 MET B N 1
ATOM 5215 C CA . MET B 1 153 ? -3.70100 -12.37600 32.41400 1.000 76.41955 151 MET B CA 1
ATOM 5216 C C . MET B 1 153 ? -3.41600 -11.11600 33.21900 1.000 79.54955 151 MET B C 1
ATOM 5217 O O . MET B 1 153 ? -2.57100 -10.31300 32.80600 1.000 67.84955 151 MET B O 1
ATOM 5222 N N . ALA B 1 154 ? -4.09600 -10.91900 34.34900 1.000 70.63413 152 ALA B N 1
ATOM 5223 C CA . ALA B 1 154 ? -3.79400 -9.79900 35.22700 1.000 73.90413 152 ALA B CA 1
ATOM 5224 C C . ALA B 1 154 ? -2.77000 -10.25500 36.25600 1.000 86.67413 152 ALA B C 1
ATOM 5225 O O . ALA B 1 154 ? -3.10600 -11.07900 37.12100 1.000 92.30413 152 ALA B O 1
ATOM 5227 N N . PRO B 1 155 ? -1.51500 -9.75600 36.23500 1.000 90.03186 153 PRO B N 1
ATOM 5228 C CA . PRO B 1 155 ? -0.50300 -10.26600 37.15100 1.000 88.95186 153 PRO B CA 1
ATOM 5229 C C . PRO B 1 155 ? -0.90200 -10.07800 38.61900 1.000 84.90186 153 PRO B C 1
ATOM 5230 O O . PRO B 1 155 ? -0.47100 -10.85800 39.43400 1.000 87.91186 153 PRO B O 1
ATOM 5234 N N . SER B 1 156 ? -1.72200 -9.07600 38.91500 1.000 84.39995 154 SER B N 1
ATOM 5235 C CA . SER B 1 156 ? -2.05100 -8.76400 40.32900 1.000 85.87995 154 SER B CA 1
ATOM 5236 C C . SER B 1 156 ? -3.04600 -9.78200 40.87900 1.000 80.84995 154 SER B C 1
ATOM 5237 O O . SER B 1 156 ? -3.24400 -9.80600 42.10100 1.000 83.52995 154 SER B O 1
ATOM 5240 N N . ASN B 1 157 ? -3.64100 -10.58500 40.00300 1.000 86.73985 155 ASN B N 1
ATOM 5241 C CA . ASN B 1 157 ? -4.62300 -11.57400 40.43600 1.000 84.73985 155 ASN B CA 1
ATOM 5242 C C . ASN B 1 157 ? -3.99300 -12.82500 41.03600 1.000 77.33985 155 ASN B C 1
ATOM 5243 O O . ASN B 1 157 ? -4.72800 -13.69900 41.50900 1.000 71.27985 155 ASN B O 1
ATOM 5248 N N . PHE B 1 158 ? -2.66600 -12.93700 41.02300 1.000 77.64840 156 PHE B N 1
ATOM 5249 C CA . PHE B 1 158 ? -1.96300 -14.06400 41.61600 1.000 68.76840 156 PHE B CA 1
ATOM 5250 C C . PHE B 1 158 ? -0.89200 -13.54400 42.56100 1.000 77.46840 156 PHE B C 1
ATOM 5251 O O . PHE B 1 158 ? -0.20100 -12.56900 42.25200 1.000 76.70840 156 PHE B O 1
ATOM 5259 N N . LEU B 1 159 ? -0.75900 -14.20600 43.71500 1.000 78.53278 157 LEU B N 1
ATOM 5260 C CA . LEU B 1 159 ? 0.16100 -13.73400 44.74700 1.000 69.04278 157 LEU B CA 1
ATOM 5261 C C . LEU B 1 159 ? 1.60400 -13.74000 44.25600 1.000 80.82278 157 LEU B C 1
ATOM 5262 O O . LEU B 1 159 ? 2.37900 -12.83200 44.57800 1.000 89.09278 157 LEU B O 1
ATOM 5267 N N . ALA B 1 160 ? 1.98400 -14.75300 43.47100 1.000 82.26962 158 ALA B N 1
ATOM 5268 C CA . ALA B 1 160 ? 3.37400 -14.87800 43.03600 1.000 88.02962 158 ALA B CA 1
ATOM 5269 C C . ALA B 1 160 ? 3.79200 -13.71500 42.14300 1.000 91.34962 158 ALA B C 1
ATOM 5270 O O . ALA B 1 160 ? 4.94500 -13.26800 42.19500 1.000 81.10962 158 ALA B O 1
ATOM 5272 N N . THR B 1 161 ? 2.87900 -13.22100 41.30400 1.000 86.13918 159 THR B N 1
ATOM 5273 C CA . THR B 1 161 ? 3.14300 -12.08400 40.43000 1.000 88.26918 159 THR B CA 1
ATOM 5274 C C . THR B 1 161 ? 2.51000 -10.79800 40.94800 1.000 83.97918 159 THR B C 1
ATOM 5275 O O . THR B 1 161 ? 2.40200 -9.82000 40.20000 1.000 82.27918 159 THR B O 1
ATOM 5279 N N . ASN B 1 162 ? 2.10200 -10.78000 42.20900 1.000 84.31918 160 ASN B N 1
ATOM 5280 C CA . ASN B 1 162 ? 1.39300 -9.64000 42.77700 1.000 83.11918 160 ASN B CA 1
ATOM 5281 C C . ASN B 1 162 ? 2.35500 -8.48500 43.02400 1.000 101.68918 160 ASN B C 1
ATOM 5282 O O . ASN B 1 162 ? 3.26100 -8.61500 43.85900 1.000 100.64918 160 ASN B O 1
ATOM 5287 N N . PRO B 1 163 ? 2.14500 -7.25100 42.50600 1.000 116.50214 161 PRO B N 1
ATOM 5288 C CA . PRO B 1 163 ? 3.12400 -6.19100 42.73900 1.000 115.69214 161 PRO B CA 1
ATOM 5289 C C . PRO B 1 163 ? 3.25200 -5.80100 44.21700 1.000 109.03214 161 PRO B C 1
ATOM 5290 O O . PRO B 1 163 ? 4.35900 -5.60500 44.67700 1.000 99.90214 161 PRO B O 1
ATOM 5294 N N . GLU B 1 164 ? 2.13000 -5.70600 44.92400 1.000 110.91611 162 GLU B N 1
ATOM 5295 C CA . GLU B 1 164 ? 2.16500 -5.22800 46.32900 1.000 108.52611 162 GLU B CA 1
ATOM 5296 C C . GLU B 1 164 ? 2.98000 -6.18400 47.20100 1.000 106.51611 162 GLU B C 1
ATOM 5297 O O . GLU B 1 164 ? 3.73400 -5.70000 48.05200 1.000 111.56611 162 GLU B O 1
ATOM 5303 N N . LEU B 1 165 ? 2.83200 -7.49000 46.99400 1.000 111.55450 163 LEU B N 1
ATOM 5304 C CA . LEU B 1 165 ? 3.52700 -8.47800 47.85400 1.000 107.33450 163 LEU B CA 1
ATOM 5305 C C . LEU B 1 165 ? 5.03300 -8.29500 47.69800 1.000 105.05450 163 LEU B C 1
ATOM 5306 O O . LEU B 1 165 ? 5.74900 -8.43700 48.69100 1.000 109.53450 163 LEU B O 1
ATOM 5311 N N . LEU B 1 166 ? 5.48400 -8.01200 46.48100 1.000 103.95881 164 LEU B N 1
ATOM 5312 C CA . LEU B 1 166 ? 6.93500 -7.84500 46.24000 1.000 102.61881 164 LEU B CA 1
ATOM 5313 C C . LEU B 1 166 ? 7.40700 -6.66200 47.08600 1.000 115.31881 164 LEU B C 1
ATOM 5314 O O . LEU B 1 166 ? 8.48000 -6.76400 47.69900 1.000 118.17881 164 LEU B O 1
ATOM 5319 N N . LYS B 1 167 ? 6.61300 -5.59300 47.13700 1.000 113.29494 165 LYS B N 1
ATOM 5320 C CA . LYS B 1 167 ? 6.97600 -4.42700 47.98000 1.000 115.18494 165 LYS B CA 1
ATOM 5321 C C . LYS B 1 167 ? 7.00400 -4.85000 49.44900 1.000 118.91494 165 LYS B C 1
ATOM 5322 O O . LYS B 1 167 ? 7.96600 -4.49100 50.14700 1.000 129.26494 165 LYS B O 1
ATOM 5328 N N . LEU B 1 168 ? 6.00500 -5.61500 49.88500 1.000 114.85315 166 LEU B N 1
ATOM 5329 C CA . LEU B 1 168 ? 5.93200 -6.02000 51.31000 1.000 110.28315 166 LEU B CA 1
ATOM 5330 C C . LEU B 1 168 ? 7.15800 -6.87100 51.64100 1.000 124.16315 166 LEU B C 1
ATOM 5331 O O . LEU B 1 168 ? 7.74200 -6.66000 52.71400 1.000 131.39315 166 LEU B O 1
ATOM 5336 N N . THR B 1 169 ? 7.53600 -7.78800 50.74600 1.000 125.47988 167 THR B N 1
ATOM 5337 C CA . THR B 1 169 ? 8.68300 -8.69600 51.01500 1.000 118.04988 167 THR B CA 1
ATOM 5338 C C . THR B 1 169 ? 9.95300 -7.86100 51.13200 1.000 120.16988 167 THR B C 1
ATOM 5339 O O . THR B 1 169 ? 10.78500 -8.17400 51.99900 1.000 125.68988 167 THR B O 1
ATOM 5343 N N . LEU B 1 170 ? 10.08300 -6.84400 50.28400 1.000 113.55253 168 LEU B N 1
ATOM 5344 C CA . LEU B 1 170 ? 11.27600 -5.96500 50.33000 1.000 127.48253 168 LEU B CA 1
ATOM 5345 C C . LEU B 1 170 ? 11.03400 -4.83500 51.33700 1.000 127.80253 168 LEU B C 1
ATOM 5346 O O . LEU B 1 170 ? 11.53500 -4.96200 52.47000 1.000 116.51253 168 LEU B O 1
ATOM 5351 N N . ASP B 1 173 ? 8.94700 -6.26700 59.28400 1.000 133.21731 171 ASP B N 1
ATOM 5352 C CA . ASP B 1 173 ? 8.49600 -7.00700 58.07600 1.000 135.38731 171 ASP B CA 1
ATOM 5353 C C . ASP B 1 173 ? 8.56100 -8.50600 58.35400 1.000 130.09731 171 ASP B C 1
ATOM 5354 O O . ASP B 1 173 ? 8.90700 -9.25500 57.43100 1.000 135.50731 171 ASP B O 1
ATOM 5359 N N . GLY B 1 174 ? 8.27700 -8.91600 59.58900 1.000 128.20111 172 GLY B N 1
ATOM 5360 C CA . GLY B 1 174 ? 8.21000 -10.35600 59.88400 1.000 121.20111 172 GLY B CA 1
ATOM 5361 C C . GLY B 1 174 ? 6.76400 -10.74100 60.07800 1.000 119.62111 172 GLY B C 1
ATOM 5362 O O . GLY B 1 174 ? 6.17700 -11.30900 59.14500 1.000 116.29111 172 GLY B O 1
ATOM 5363 N N . GLN B 1 175 ? 6.19700 -10.41500 61.23600 1.000 128.28355 173 GLN B N 1
ATOM 5364 C CA . GLN B 1 175 ? 4.74800 -10.64700 61.44800 1.000 122.91355 173 GLN B CA 1
ATOM 5365 C C . GLN B 1 175 ? 3.99500 -9.73000 60.48400 1.000 130.23355 173 GLN B C 1
ATOM 5366 O O . GLN B 1 175 ? 2.92900 -10.13700 59.99600 1.000 131.91355 173 GLN B O 1
ATOM 5372 N N . ASN B 1 176 ? 4.53000 -8.53200 60.23900 1.000 125.83696 174 ASN B N 1
ATOM 5373 C CA . ASN B 1 176 ? 3.84900 -7.54900 59.35900 1.000 129.79696 174 ASN B CA 1
ATOM 5374 C C . ASN B 1 176 ? 3.69800 -8.11500 57.94600 1.000 122.79696 174 ASN B C 1
ATOM 5375 O O . ASN B 1 176 ? 2.60600 -7.97500 57.37600 1.000 117.88696 174 ASN B O 1
ATOM 5380 N N . LEU B 1 177 ? 4.74500 -8.75400 57.42000 1.000 122.93057 175 LEU B N 1
ATOM 5381 C CA . LEU B 1 177 ? 4.69600 -9.31600 56.04600 1.000 117.77057 175 LEU B CA 1
ATOM 5382 C C . LEU B 1 177 ? 3.61200 -10.38900 56.01700 1.000 110.74057 175 LEU B C 1
ATOM 5383 O O . LEU B 1 177 ? 2.84900 -10.43300 55.04900 1.000 104.96057 175 LEU B O 1
ATOM 5388 N N . VAL B 1 178 ? 3.56600 -11.21800 57.05300 1.000 105.86108 176 VAL B N 1
ATOM 5389 C CA . VAL B 1 178 ? 2.57400 -12.32500 57.08500 1.000 109.52108 176 VAL B CA 1
ATOM 5390 C C . VAL B 1 178 ? 1.17800 -11.71700 57.12200 1.000 106.67108 176 VAL B C 1
ATOM 5391 O O . VAL B 1 178 ? 0.30900 -12.19500 56.37900 1.000 112.46108 176 VAL B O 1
ATOM 5395 N N . ARG B 1 179 ? 0.98600 -10.67400 57.92600 1.000 112.24419 177 ARG B N 1
ATOM 5396 C CA . ARG B 1 179 ? -0.38500 -10.12800 58.06800 1.000 120.60419 177 ARG B CA 1
ATOM 5397 C C . ARG B 1 179 ? -0.74800 -9.42700 56.76400 1.000 108.00419 177 ARG B C 1
ATOM 5398 O O . ARG B 1 179 ? -1.89900 -9.55900 56.32500 1.000 90.90419 177 ARG B O 1
ATOM 5406 N N . GLY B 1 180 ? 0.21600 -8.72800 56.16900 1.000 98.04768 178 GLY B N 1
ATOM 5407 C CA . GLY B 1 180 ? -0.08100 -8.11300 54.88600 1.000 103.96768 178 GLY B CA 1
ATOM 5408 C C . GLY B 1 180 ? -0.39600 -9.13300 53.80800 1.000 111.65768 178 GLY B C 1
ATOM 5409 O O . GLY B 1 180 ? -1.34800 -8.96700 53.04000 1.000 97.16768 178 GLY B O 1
ATOM 5410 N N . LEU B 1 181 ? 0.39500 -10.20900 53.74300 1.000 118.00950 179 LEU B N 1
ATOM 5411 C CA . LEU B 1 181 ? 0.13900 -11.26300 52.76600 1.000 92.02950 179 LEU B CA 1
ATOM 5412 C C . LEU B 1 181 ? -1.20500 -11.93100 53.01100 1.000 91.51950 179 LEU B C 1
ATOM 5413 O O . LEU B 1 181 ? -1.85600 -12.38100 52.06300 1.000 97.08950 179 LEU B O 1
ATOM 5418 N N . ALA B 1 182 ? -1.63800 -12.00400 54.27000 1.000 95.78977 180 ALA B N 1
ATOM 5419 C CA . ALA B 1 182 ? -2.96900 -12.52400 54.55800 1.000 97.36977 180 ALA B CA 1
ATOM 5420 C C . ALA B 1 182 ? -4.05000 -11.61500 53.98500 1.000 105.75977 180 ALA B C 1
ATOM 5421 O O . ALA B 1 182 ? -5.06900 -12.09600 53.48000 1.000 106.05977 180 ALA B O 1
ATOM 5423 N N . LEU B 1 183 ? -3.84300 -10.29600 54.05100 1.000 107.10380 181 LEU B N 1
ATOM 5424 C CA . LEU B 1 183 ? -4.82900 -9.35800 53.51900 1.000 100.69380 181 LEU B CA 1
ATOM 5425 C C . LEU B 1 183 ? -5.03800 -9.57100 52.02300 1.000 91.02380 181 LEU B C 1
ATOM 5426 O O . LEU B 1 183 ? -6.17600 -9.63200 51.54500 1.000 91.65380 181 LEU B O 1
ATOM 5431 N N . LEU B 1 184 ? -3.94300 -9.69300 51.26800 1.000 95.28808 182 LEU B N 1
ATOM 5432 C CA . LEU B 1 184 ? -4.05800 -9.94700 49.83600 1.000 92.67808 182 LEU B CA 1
ATOM 5433 C C . LEU B 1 184 ? -4.61600 -11.33700 49.55600 1.000 100.29808 182 LEU B C 1
ATOM 5434 O O . LEU B 1 184 ? -5.27600 -11.54400 48.53200 1.000 102.46808 182 LEU B O 1
ATOM 5439 N N . ALA B 1 185 ? -4.35700 -12.29800 50.44700 1.000 107.45263 183 ALA B N 1
ATOM 5440 C CA . ALA B 1 185 ? -4.83700 -13.66000 50.23500 1.000 99.81263 183 ALA B CA 1
ATOM 5441 C C . ALA B 1 185 ? -6.35400 -13.73500 50.36200 1.000 100.43263 183 ALA B C 1
ATOM 5442 O O . ALA B 1 185 ? -7.02700 -14.33700 49.51700 1.000 106.92263 183 ALA B O 1
ATOM 5444 N N . GLU B 1 186 ? -6.91200 -13.13300 51.41700 1.000 104.21841 184 GLU B N 1
ATOM 5445 C CA . GLU B 1 186 ? -8.36300 -13.14700 51.57900 1.000 112.66841 184 GLU B CA 1
ATOM 5446 C C . GLU B 1 186 ? -9.04200 -12.25700 50.54500 1.000 110.67841 184 GLU B C 1
ATOM 5447 O O . GLU B 1 186 ? -10.10600 -12.60800 50.02400 1.000 95.68841 184 GLU B O 1
ATOM 5453 N N . ASP B 1 187 ? -8.43900 -11.10500 50.22800 1.000 109.99695 185 ASP B N 1
ATOM 5454 C CA . ASP B 1 187 ? -9.02500 -10.21500 49.22800 1.000 104.47695 185 ASP B CA 1
ATOM 5455 C C . ASP B 1 187 ? -9.11100 -10.89200 47.86700 1.000 104.10695 185 ASP B C 1
ATOM 5456 O O . ASP B 1 187 ? -10.11600 -10.75600 47.15900 1.000 103.39695 185 ASP B O 1
ATOM 5461 N N . LEU B 1 188 ? -8.06700 -11.63000 47.48300 1.000 107.10582 186 LEU B N 1
ATOM 5462 C CA . LEU B 1 188 ? -8.07400 -12.32000 46.19900 1.000 93.82582 186 LEU B CA 1
ATOM 5463 C C . LEU B 1 188 ? -8.97700 -13.54600 46.20500 1.000 89.87582 186 LEU B C 1
ATOM 5464 O O . LEU B 1 188 ? -9.57100 -13.87200 45.17100 1.000 93.32582 186 LEU B O 1
ATOM 5469 N N . GLU B 1 189 ? -9.09200 -14.23300 47.34300 1.000 95.44313 187 GLU B N 1
ATOM 5470 C CA . GLU B 1 189 ? -9.93600 -15.42400 47.40700 1.000 108.25313 187 GLU B CA 1
ATOM 5471 C C . GLU B 1 189 ? -11.41900 -15.06200 47.32500 1.000 110.82313 187 GLU B C 1
ATOM 5472 O O . GLU B 1 189 ? -12.18400 -15.71200 46.60300 1.000 106.31313 187 GLU B O 1
ATOM 5478 N N . ARG B 1 190 ? -11.85000 -14.02900 48.06200 1.000 108.45681 188 ARG B N 1
ATOM 5479 C CA . ARG B 1 190 ? -13.24400 -13.59600 47.96300 1.000 105.83681 188 ARG B CA 1
ATOM 5480 C C . ARG B 1 190 ? -13.54500 -13.00100 46.59400 1.000 104.00681 188 ARG B C 1
ATOM 5481 O O . ARG B 1 190 ? -14.63400 -13.21000 46.04700 1.000 108.43681 188 ARG B O 1
ATOM 5489 N N . SER B 1 191 ? -12.60100 -12.24400 46.03000 1.000 102.19678 189 SER B N 1
ATOM 5490 C CA . SER B 1 191 ? -12.81100 -11.69000 44.69700 1.000 103.29678 189 SER B CA 1
ATOM 5491 C C . SER B 1 191 ? -12.91300 -12.79100 43.65000 1.000 113.43678 189 SER B C 1
ATOM 5492 O O . SER B 1 191 ? -13.64800 -12.64800 42.66700 1.000 118.29678 189 SER B O 1
ATOM 5495 N N . ALA B 1 192 ? -12.19200 -13.89800 43.84600 1.000 117.07171 190 ALA B N 1
ATOM 5496 C CA . ALA B 1 192 ? -12.31000 -15.05700 42.97100 1.000 113.86171 190 ALA B CA 1
ATOM 5497 C C . ALA B 1 192 ? -13.51100 -15.93800 43.29300 1.000 116.17171 190 ALA B C 1
ATOM 5498 O O . ALA B 1 192 ? -13.80700 -16.84900 42.51100 1.000 114.50171 190 ALA B O 1
ATOM 5500 N N . ASP B 1 193 ? -14.19700 -15.71400 44.41800 1.000 119.00007 191 ASP B N 1
ATOM 5501 C CA . ASP B 1 193 ? -15.43600 -16.44400 44.69400 1.000 123.77007 191 ASP B CA 1
ATOM 5502 C C . ASP B 1 193 ? -16.48800 -16.11600 43.64200 1.000 136.11007 191 ASP B C 1
ATOM 5503 O O . ASP B 1 193 ? -16.90700 -16.98300 42.86800 1.000 133.30007 191 ASP B O 1
ATOM 5508 N N . GLN B 1 194 ? -16.88800 -14.84400 43.57200 1.000 132.34909 192 GLN B N 1
ATOM 5509 C CA . GLN B 1 194 ? -18.00600 -14.46200 42.71900 1.000 132.95909 192 GLN B CA 1
ATOM 5510 C C . GLN B 1 194 ? -17.72000 -14.77400 41.25600 1.000 136.01909 192 GLN B C 1
ATOM 5511 O O . GLN B 1 194 ? -18.61400 -15.21000 40.52300 1.000 142.30909 192 GLN B O 1
ATOM 5517 N N . LEU B 1 195 ? -16.47400 -14.57300 40.81700 1.000 124.79998 193 LEU B N 1
ATOM 5518 C CA . LEU B 1 195 ? -16.13900 -14.76700 39.40800 1.000 135.98998 193 LEU B CA 1
ATOM 5519 C C . LEU B 1 195 ? -16.07200 -16.24800 39.04300 1.000 136.61998 193 LEU B C 1
ATOM 5520 O O . LEU B 1 195 ? -16.50400 -16.64400 37.95300 1.000 134.68998 193 LEU B O 1
ATOM 5525 N N . ASN B 1 196 ? -15.52700 -17.08100 39.93300 1.000 138.37954 194 ASN B N 1
ATOM 5526 C CA . ASN B 1 196 ? -15.48300 -18.51800 39.68600 1.000 138.38954 194 ASN B CA 1
ATOM 5527 C C . ASN B 1 196 ? -16.81100 -19.20700 39.96200 1.000 132.94954 194 ASN B C 1
ATOM 5528 O O . ASN B 1 196 ? -17.03300 -20.31500 39.46300 1.000 129.76954 194 ASN B O 1
ATOM 5533 N N . ILE B 1 197 ? -17.69600 -18.58000 40.72700 1.000 136.71095 195 ILE B N 1
ATOM 5534 C CA . ILE B 1 197 ? -18.84600 -19.28600 41.26200 1.000 130.71095 195 ILE B CA 1
ATOM 5535 C C . ILE B 1 197 ? -19.92200 -18.31000 41.72800 1.000 127.84095 195 ILE B C 1
ATOM 5536 O O . ILE B 1 197 ? -21.08900 -18.43600 41.35700 1.000 123.08095 195 ILE B O 1
ATOM 5541 N N . THR B 1 200 ? -19.54100 -21.74800 37.70800 1.000 109.25462 198 THR B N 1
ATOM 5542 C CA . THR B 1 200 ? -20.62700 -20.78100 37.59600 1.000 132.05462 198 THR B CA 1
ATOM 5543 C C . THR B 1 200 ? -21.65700 -21.22900 36.56300 1.000 131.98462 198 THR B C 1
ATOM 5544 O O . THR B 1 200 ? -22.70100 -20.59400 36.39500 1.000 124.49462 198 THR B O 1
ATOM 5548 N N . ASP B 1 201 ? -21.36200 -22.33400 35.87900 1.000 129.16984 199 ASP B N 1
ATOM 5549 C CA . ASP B 1 201 ? -22.25800 -22.87600 34.86600 1.000 135.95984 199 ASP B CA 1
ATOM 5550 C C . ASP B 1 201 ? -22.04600 -24.38300 34.76300 1.000 129.68984 199 ASP B C 1
ATOM 5551 O O . ASP B 1 201 ? -21.18000 -24.95900 35.42700 1.000 113.59984 199 ASP B O 1
ATOM 5556 N N . GLU B 1 202 ? -22.86100 -25.02100 33.92200 1.000 131.66677 200 GLU B N 1
ATOM 5557 C CA . GLU B 1 202 ? -22.70300 -26.43000 33.59100 1.000 129.88677 200 GLU B CA 1
ATOM 5558 C C . GLU B 1 202 ? -21.95300 -26.65100 32.28300 1.000 136.48677 200 GLU B C 1
ATOM 5559 O O . GLU B 1 202 ? -21.57800 -27.79000 31.98500 1.000 139.25677 200 GLU B O 1
ATOM 5565 N N . SER B 1 203 ? -21.70200 -25.59100 31.50900 1.000 140.51548 201 SER B N 1
ATOM 5566 C CA . SER B 1 203 ? -20.98200 -25.71700 30.24600 1.000 136.96548 201 SER B CA 1
ATOM 5567 C C . SER B 1 203 ? -19.53400 -26.15800 30.43200 1.000 133.08548 201 SER B C 1
ATOM 5568 O O . SER B 1 203 ? -18.88900 -26.53000 29.44500 1.000 121.66548 201 SER B O 1
ATOM 5571 N N . ALA B 1 204 ? -19.00900 -26.11500 31.65700 1.000 123.92612 202 ALA B N 1
ATOM 5572 C CA . ALA B 1 204 ? -17.70700 -26.70400 31.93000 1.000 111.81612 202 ALA B CA 1
ATOM 5573 C C . ALA B 1 204 ? -17.70700 -28.16700 31.50400 1.000 109.50612 202 ALA B C 1
ATOM 5574 O O . ALA B 1 204 ? -18.68200 -28.89200 31.71600 1.000 116.07612 202 ALA B O 1
ATOM 5576 N N . PHE B 1 205 ? -16.60800 -28.59200 30.88600 1.000 96.82981 203 PHE B N 1
ATOM 5577 C CA . PHE B 1 205 ? -16.54200 -29.90700 30.26700 1.000 82.32981 203 PHE B CA 1
ATOM 5578 C C . PHE B 1 205 ? -16.71500 -31.01500 31.30400 1.000 81.52981 203 PHE B C 1
ATOM 5579 O O . PHE B 1 205 ? -16.52600 -30.81900 32.50700 1.000 94.28981 203 PHE B O 1
ATOM 5587 N N . GLU B 1 206 ? -17.09800 -32.19200 30.81800 1.000 68.73835 204 GLU B N 1
ATOM 5588 C CA . GLU B 1 206 ? -17.29100 -33.37000 31.65300 1.000 80.57835 204 GLU B CA 1
ATOM 5589 C C . GLU B 1 206 ? -16.14300 -34.35200 31.43400 1.000 81.14835 204 GLU B C 1
ATOM 5590 O O . GLU B 1 206 ? -15.82600 -34.70600 30.29100 1.000 63.10835 204 GLU B O 1
ATOM 5596 N N . LEU B 1 207 ? -15.52100 -34.78600 32.52800 1.000 61.71014 205 LEU B N 1
ATOM 5597 C CA . LEU B 1 207 ? -14.43800 -35.75500 32.42800 1.000 73.26014 205 LEU B CA 1
ATOM 5598 C C . LEU B 1 207 ? -14.98700 -37.11400 32.00800 1.000 74.49014 205 LEU B C 1
ATOM 5599 O O . LEU B 1 207 ? -15.96400 -37.60900 32.57800 1.000 71.94014 205 LEU B O 1
ATOM 5604 N N . GLY B 1 208 ? -14.35400 -37.71800 31.01000 1.000 75.18135 206 GLY B N 1
ATOM 5605 C CA . GLY B 1 208 ? -14.82700 -38.94300 30.41700 1.000 62.21135 206 GLY B CA 1
ATOM 5606 C C . GLY B 1 208 ? -15.62200 -38.74700 29.14500 1.000 69.97135 206 GLY B C 1
ATOM 5607 O O . GLY B 1 208 ? -15.80400 -39.70800 28.38900 1.000 74.46135 206 GLY B O 1
ATOM 5608 N N . ARG B 1 209 ? -16.09300 -37.52700 28.88700 1.000 71.96784 207 ARG B N 1
ATOM 5609 C CA . ARG B 1 209 ? -16.85000 -37.21400 27.68400 1.000 71.32784 207 ARG B CA 1
ATOM 5610 C C . ARG B 1 209 ? -16.08300 -36.26700 26.77200 1.000 67.75784 207 ARG B C 1
ATOM 5611 O O . ARG B 1 209 ? -15.81200 -36.60300 25.61500 1.000 67.53784 207 ARG B O 1
ATOM 5619 N N . ASP B 1 210 ? -15.69800 -35.09600 27.27800 1.000 66.44208 208 ASP B N 1
ATOM 5620 C CA . ASP B 1 210 ? -14.92900 -34.12500 26.50600 1.000 84.17208 208 ASP B CA 1
ATOM 5621 C C . ASP B 1 210 ? -13.43600 -34.16500 26.80800 1.000 74.29208 208 ASP B C 1
ATOM 5622 O O . ASP B 1 210 ? -12.62800 -33.89300 25.91400 1.000 77.55208 208 ASP B O 1
ATOM 5627 N N . LEU B 1 211 ? -13.05700 -34.50200 28.04100 1.000 73.96520 209 LEU B N 1
ATOM 5628 C CA . LEU B 1 211 ? -11.66600 -34.64700 28.44000 1.000 61.12520 209 LEU B CA 1
ATOM 5629 C C . LEU B 1 211 ? -11.49600 -35.94800 29.21600 1.000 72.87520 209 LEU B C 1
ATOM 5630 O O . LEU B 1 211 ? -12.44200 -36.44200 29.83800 1.000 62.31520 209 LEU B O 1
ATOM 5635 N N . ALA B 1 212 ? -10.27500 -36.49400 29.17200 1.000 72.11970 210 ALA B N 1
ATOM 5636 C CA . ALA B 1 212 ? -9.92400 -37.73800 29.87000 1.000 64.15970 210 ALA B CA 1
ATOM 5637 C C . ALA B 1 212 ? -10.82600 -38.88800 29.43200 1.000 64.93970 210 ALA B C 1
ATOM 5638 O O . ALA B 1 212 ? -11.34700 -39.64900 30.24900 1.000 63.13970 210 ALA B O 1
ATOM 5640 N N . LEU B 1 213 ? -11.00400 -39.01300 28.11900 1.000 75.94021 211 LEU B N 1
ATOM 5641 C CA . LEU B 1 213 ? -11.93600 -39.97500 27.54800 1.000 85.59021 211 LEU B CA 1
ATOM 5642 C C . LEU B 1 213 ? -11.22500 -41.15900 26.90600 1.000 67.50021 211 LEU B C 1
ATOM 5643 O O . LEU B 1 213 ? -11.83800 -41.89800 26.13100 1.000 77.14021 211 LEU B O 1
ATOM 5648 N N . THR B 1 214 ? -9.94900 -41.35200 27.20600 1.000 70.52716 212 THR B N 1
ATOM 5649 C CA . THR B 1 214 ? -9.23000 -42.49800 26.66000 1.000 76.31716 212 THR B CA 1
ATOM 5650 C C . THR B 1 214 ? -9.72100 -43.77400 27.33700 1.000 71.97716 212 THR B C 1
ATOM 5651 O O . THR B 1 214 ? -9.72600 -43.85100 28.57200 1.000 72.52716 212 THR B O 1
ATOM 5655 N N . PRO B 1 215 ? -10.16100 -44.77500 26.57400 1.000 68.95825 213 PRO B N 1
ATOM 5656 C CA . PRO B 1 215 ? -10.76900 -45.96600 27.18400 1.000 67.68825 213 PRO B CA 1
ATOM 5657 C C . PRO B 1 215 ? -9.79900 -46.71000 28.09400 1.000 79.32825 213 PRO B C 1
ATOM 5658 O O . PRO B 1 215 ? -8.61500 -46.86300 27.78300 1.000 68.44825 213 PRO B O 1
ATOM 5662 N N . GLY B 1 216 ? -10.32700 -47.19600 29.21200 1.000 68.24930 214 GLY B N 1
ATOM 5663 C CA . GLY B 1 216 ? -9.51400 -47.91300 30.17700 1.000 73.69930 214 GLY B CA 1
ATOM 5664 C C . GLY B 1 216 ? -10.36300 -48.38200 31.33800 1.000 69.99930 214 GLY B C 1
ATOM 5665 O O . GLY B 1 216 ? -11.58200 -48.19200 31.36600 1.000 85.32930 214 GLY B O 1
ATOM 5666 N N . ARG B 1 217 ? -9.69200 -49.00000 32.31100 1.000 78.63984 215 ARG B N 1
ATOM 5667 C CA . ARG B 1 217 ? -10.35100 -49.54700 33.48900 1.000 73.04984 215 ARG B CA 1
ATOM 5668 C C . ARG B 1 217 ? -9.56200 -49.17800 34.73700 1.000 74.02984 215 ARG B C 1
ATOM 5669 O O . ARG B 1 217 ? -8.32900 -49.14300 34.71200 1.000 79.32984 215 ARG B O 1
ATOM 5677 N N . VAL B 1 218 ? -10.27800 -48.90800 35.82600 1.000 70.06062 216 VAL B N 1
ATOM 5678 C CA . VAL B 1 218 ? -9.66600 -48.62400 37.12200 1.000 59.11062 216 VAL B CA 1
ATOM 5679 C C . VAL B 1 218 ? -9.43300 -49.95600 37.82800 1.000 83.32062 216 VAL B C 1
ATOM 5680 O O . VAL B 1 218 ? -10.37500 -50.57500 38.33500 1.000 72.26062 216 VAL B O 1
ATOM 5684 N N . VAL B 1 219 ? -8.17000 -50.39600 37.86900 1.000 73.45102 217 VAL B N 1
ATOM 5685 C CA . VAL B 1 219 ? -7.82300 -51.74200 38.32400 1.000 56.60102 217 VAL B CA 1
ATOM 5686 C C . VAL B 1 219 ? -7.40500 -51.78800 39.78800 1.000 65.34102 217 VAL B C 1
ATOM 5687 O O . VAL B 1 219 ? -7.17100 -52.88200 40.31900 1.000 65.38102 217 VAL B O 1
ATOM 5691 N N . GLN B 1 220 ? -7.31500 -50.64200 40.46100 1.000 67.67103 218 GLN B N 1
ATOM 5692 C CA . GLN B 1 220 ? -6.97900 -50.61400 41.87800 1.000 69.85103 218 GLN B CA 1
ATOM 5693 C C . GLN B 1 220 ? -7.45400 -49.28700 42.45500 1.000 63.25103 218 GLN B C 1
ATOM 5694 O O . GLN B 1 220 ? -7.43200 -48.26500 41.76300 1.000 57.26103 218 GLN B O 1
ATOM 5700 N N . ARG B 1 221 ? -7.90600 -49.30900 43.71000 1.000 49.03682 219 ARG B N 1
ATOM 5701 C CA . ARG B 1 221 ? -8.29800 -48.08200 44.40100 1.000 69.90682 219 ARG B CA 1
ATOM 5702 C C . ARG B 1 221 ? -7.82400 -48.17100 45.84200 1.000 63.28682 219 ARG B C 1
ATOM 5703 O O . ARG B 1 221 ? -8.30200 -49.01400 46.60700 1.000 74.22682 219 ARG B O 1
ATOM 5711 N N . THR B 1 222 ? -6.88800 -47.30500 46.20400 1.000 62.93528 220 THR B N 1
ATOM 5712 C CA . THR B 1 222 ? -6.40500 -47.15000 47.56600 1.000 64.76528 220 THR B CA 1
ATOM 5713 C C . THR B 1 222 ? -6.81500 -45.77500 48.08200 1.000 62.34528 220 THR B C 1
ATOM 5714 O O . THR B 1 222 ? -7.50800 -45.01300 47.40500 1.000 77.74528 220 THR B O 1
ATOM 5718 N N . GLU B 1 223 ? -6.37200 -45.45200 49.29800 1.000 62.74361 221 GLU B N 1
ATOM 5719 C CA . GLU B 1 223 ? -6.69400 -44.14600 49.85700 1.000 54.06361 221 GLU B CA 1
ATOM 5720 C C . GLU B 1 223 ? -6.09400 -43.02500 49.01600 1.000 76.30361 221 GLU B C 1
ATOM 5721 O O . GLU B 1 223 ? -6.73900 -41.99400 48.79400 1.000 81.21361 221 GLU B O 1
ATOM 5727 N N . LEU B 1 224 ? -4.87100 -43.21300 48.51800 1.000 70.63475 222 LEU B N 1
ATOM 5728 C CA . LEU B 1 224 ? -4.15700 -42.12200 47.86600 1.000 63.64475 222 LEU B CA 1
ATOM 5729 C C . LEU B 1 224 ? -4.37800 -42.04200 46.36100 1.000 58.10475 222 LEU B C 1
ATOM 5730 O O . LEU B 1 224 ? -4.10600 -40.98700 45.77500 1.000 56.17475 222 LEU B O 1
ATOM 5735 N N . TYR B 1 225 ? -4.85500 -43.10400 45.71200 1.000 56.69924 223 TYR B N 1
ATOM 5736 C CA . TYR B 1 225 ? -4.92700 -43.06100 44.25700 1.000 58.64924 223 TYR B CA 1
ATOM 5737 C C . TYR B 1 225 ? -5.84700 -44.14600 43.71800 1.000 56.59924 223 TYR B C 1
ATOM 5738 O O . TYR B 1 225 ? -6.16100 -45.12700 44.39700 1.000 56.65924 223 TYR B O 1
ATOM 5747 N N . GLU B 1 226 ? -6.25500 -43.94800 42.46600 1.000 59.87458 224 GLU B N 1
ATOM 5748 C CA . GLU B 1 226 ? -6.88100 -44.96500 41.63300 1.000 60.01458 224 GLU B CA 1
ATOM 5749 C C . GLU B 1 226 ? -5.93300 -45.26000 40.47900 1.000 68.06458 224 GLU B C 1
ATOM 5750 O O . GLU B 1 226 ? -5.40400 -44.33200 39.85700 1.000 66.69458 224 GLU B O 1
ATOM 5756 N N . LEU B 1 227 ? -5.71000 -46.54000 40.19600 1.000 64.35674 225 LEU B N 1
ATOM 5757 C CA . LEU B 1 227 ? -4.79100 -46.94900 39.14200 1.000 58.37674 225 LEU B CA 1
ATOM 5758 C C . LEU B 1 227 ? -5.58800 -47.28300 37.88800 1.000 66.17674 225 LEU B C 1
ATOM 5759 O O . LEU B 1 227 ? -6.45300 -48.16300 37.91400 1.000 81.79674 225 LEU B O 1
ATOM 5764 N N . ILE B 1 228 ? -5.29000 -46.58500 36.79500 1.000 70.73763 226 ILE B N 1
ATOM 5765 C CA . ILE B 1 228 ? -5.97500 -46.77500 35.52200 1.000 64.36763 226 ILE B CA 1
ATOM 5766 C C . ILE B 1 228 ? -5.07800 -47.58400 34.59800 1.000 66.28763 226 ILE B C 1
ATOM 5767 O O . ILE B 1 228 ? -3.91100 -47.23500 34.39200 1.000 64.48763 226 ILE B O 1
ATOM 5772 N N . GLN B 1 229 ? -5.62000 -48.65900 34.03900 1.000 68.59818 227 GLN B N 1
ATOM 5773 C CA . GLN B 1 229 ? -4.96900 -49.39700 32.96700 1.000 68.09818 227 GLN B CA 1
ATOM 5774 C C . GLN B 1 229 ? -5.79100 -49.22500 31.69800 1.000 68.44818 227 GLN B C 1
ATOM 5775 O O . GLN B 1 229 ? -6.99200 -49.51400 31.68500 1.000 67.08818 227 GLN B O 1
ATOM 5781 N N . TYR B 1 230 ? -5.14200 -48.76400 30.63800 1.000 75.47230 228 TYR B N 1
ATOM 5782 C CA . TYR B 1 230 ? -5.83700 -48.37400 29.42400 1.000 73.46230 228 TYR B CA 1
ATOM 5783 C C . TYR B 1 230 ? -5.93000 -49.53900 28.44200 1.000 86.01230 228 TYR B C 1
ATOM 5784 O O . TYR B 1 230 ? -5.19300 -50.52500 28.53200 1.000 94.90230 228 TYR B O 1
ATOM 5793 N N . SER B 1 231 ? -6.87100 -49.41300 27.49600 1.000 79.50203 229 SER B N 1
ATOM 5794 C CA . SER B 1 231 ? -7.13600 -50.42800 26.48900 1.000 78.59203 229 SER B CA 1
ATOM 5795 C C . SER B 1 231 ? -6.05000 -50.43500 25.41200 1.000 71.16203 229 SER B C 1
ATOM 5796 O O . SER B 1 231 ? -5.52400 -49.38200 25.04400 1.000 80.53203 229 SER B O 1
ATOM 5799 N N . PRO B 1 232 ? -5.71900 -51.61600 24.87500 1.000 66.25948 230 PRO B N 1
ATOM 5800 C CA . PRO B 1 232 ? -4.50600 -51.75400 24.05200 1.000 88.50948 230 PRO B CA 1
ATOM 5801 C C . PRO B 1 232 ? -4.48800 -50.98500 22.73700 1.000 100.44948 230 PRO B C 1
ATOM 5802 O O . PRO B 1 232 ? -3.48500 -50.32300 22.44400 1.000 111.73948 230 PRO B O 1
ATOM 5806 N N . THR B 1 233 ? -5.53000 -51.13100 21.90800 1.000 79.45200 231 THR B N 1
ATOM 5807 C CA . THR B 1 233 ? -5.65500 -50.43000 20.62800 1.000 91.00200 231 THR B CA 1
ATOM 5808 C C . THR B 1 233 ? -4.65000 -50.97600 19.60700 1.000 93.07200 231 THR B C 1
ATOM 5809 O O . THR B 1 233 ? -4.75900 -50.71500 18.40400 1.000 98.06200 231 THR B O 1
ATOM 5813 N N . THR B 1 234 ? -3.72400 -51.81900 20.06000 1.000 87.13969 232 THR B N 1
ATOM 5814 C CA . THR B 1 234 ? -2.71000 -52.41500 19.20400 1.000 88.71969 232 THR B CA 1
ATOM 5815 C C . THR B 1 234 ? -2.68100 -53.91200 19.47900 1.000 87.96969 232 THR B C 1
ATOM 5816 O O . THR B 1 234 ? -3.02400 -54.35800 20.57700 1.000 88.57969 232 THR B O 1
ATOM 5820 N N . GLU B 1 235 ? -2.31400 -54.69200 18.45800 1.000 88.94080 233 GLU B N 1
ATOM 5821 C CA . GLU B 1 235 ? -2.26600 -56.14300 18.61700 1.000 99.35080 233 GLU B CA 1
ATOM 5822 C C . GLU B 1 235 ? -1.16400 -56.57400 19.58300 1.000 97.33080 233 GLU B C 1
ATOM 5823 O O . GLU B 1 235 ? -1.37300 -57.47700 20.40200 1.000 82.26080 233 GLU B O 1
ATOM 5829 N N . THR B 1 236 ? 0.01200 -55.94200 19.51000 1.000 92.69277 234 THR B N 1
ATOM 5830 C CA . THR B 1 236 ? 1.15100 -56.31400 20.34100 1.000 90.07277 234 THR B CA 1
ATOM 5831 C C . THR B 1 236 ? 1.68600 -55.09900 21.08500 1.000 89.80277 234 THR B C 1
ATOM 5832 O O . THR B 1 236 ? 1.79000 -54.00700 20.51800 1.000 88.27277 234 THR B O 1
ATOM 5836 N N . VAL B 1 237 ? 2.04400 -55.30200 22.35400 1.000 91.40253 235 VAL B N 1
ATOM 5837 C CA . VAL B 1 237 ? 2.60600 -54.25200 23.19300 1.000 90.50253 235 VAL B CA 1
ATOM 5838 C C . VAL B 1 237 ? 3.98600 -54.68000 23.67800 1.000 80.82253 235 VAL B C 1
ATOM 5839 O O . VAL B 1 237 ? 4.36400 -55.85200 23.60800 1.000 95.62253 235 VAL B O 1
ATOM 5843 N N . GLY B 1 238 ? 4.74000 -53.70500 24.17800 1.000 73.81310 236 GLY B N 1
ATOM 5844 C CA . GLY B 1 238 ? 6.03100 -54.00600 24.76300 1.000 72.90310 236 GLY B CA 1
ATOM 5845 C C . GLY B 1 238 ? 5.89800 -54.77300 26.06500 1.000 75.32310 236 GLY B C 1
ATOM 5846 O O . GLY B 1 238 ? 4.91200 -54.64900 26.79300 1.000 82.74310 236 GLY B O 1
ATOM 5847 N N . LYS B 1 239 ? 6.91500 -55.58700 26.36000 1.000 78.49100 237 LYS B N 1
ATOM 5848 C CA . LYS B 1 239 ? 6.87900 -56.39800 27.57200 1.000 70.69100 237 LYS B CA 1
ATOM 5849 C C . LYS B 1 239 ? 6.86200 -55.52600 28.82100 1.000 77.74100 237 LYS B C 1
ATOM 5850 O O . LYS B 1 239 ? 6.09900 -55.78700 29.75800 1.000 78.54100 237 LYS B O 1
ATOM 5856 N N . THR B 1 240 ? 7.68600 -54.48200 28.84900 1.000 78.11145 238 THR B N 1
ATOM 5857 C CA . THR B 1 240 ? 7.76500 -53.61400 30.01800 1.000 72.74145 238 THR B CA 1
ATOM 5858 C C . THR B 1 240 ? 6.65500 -52.56900 29.97100 1.000 67.61145 238 THR B C 1
ATOM 5859 O O . THR B 1 240 ? 6.59700 -51.78400 29.01700 1.000 70.47145 238 THR B O 1
ATOM 5863 N N . PRO B 1 241 ? 5.76800 -52.52300 30.96000 1.000 69.92554 239 PRO B N 1
ATOM 5864 C CA . PRO B 1 241 ? 4.68900 -51.52900 30.95200 1.000 68.07554 239 PRO B CA 1
ATOM 5865 C C . PRO B 1 241 ? 5.18300 -50.14000 31.33800 1.000 67.51554 239 PRO B C 1
ATOM 5866 O O . PRO B 1 241 ? 6.25300 -49.96300 31.92200 1.000 71.74554 239 PRO B O 1
ATOM 5870 N N . VAL B 1 242 ? 4.36300 -49.14600 31.00100 1.000 65.58877 240 VAL B N 1
ATOM 5871 C CA . VAL B 1 242 ? 4.64400 -47.74000 31.27600 1.000 57.76877 240 VAL B CA 1
ATOM 5872 C C . VAL B 1 242 ? 3.72700 -47.27500 32.40000 1.000 63.95877 240 VAL B C 1
ATOM 5873 O O . VAL B 1 242 ? 2.51300 -47.50800 32.35500 1.000 61.91877 240 VAL B O 1
ATOM 5877 N N . LEU B 1 243 ? 4.30800 -46.63100 33.41100 1.000 60.31450 241 LEU B N 1
ATOM 5878 C CA . LEU B 1 243 ? 3.56500 -46.06800 34.53300 1.000 53.13450 241 LEU B CA 1
ATOM 5879 C C . LEU B 1 243 ? 3.77500 -44.56200 34.55300 1.000 55.73450 241 LEU B C 1
ATOM 5880 O O . LEU B 1 243 ? 4.91100 -44.09300 34.44200 1.000 64.53450 241 LEU B O 1
ATOM 5885 N N . ILE B 1 244 ? 2.68700 -43.80700 34.69300 1.000 60.64442 242 ILE B N 1
ATOM 5886 C CA . ILE B 1 244 ? 2.72100 -42.35000 34.62000 1.000 49.35442 242 ILE B CA 1
ATOM 5887 C C . ILE B 1 244 ? 2.38400 -41.78200 35.99100 1.000 57.97442 242 ILE B C 1
ATOM 5888 O O . ILE B 1 244 ? 1.32500 -42.08600 36.55600 1.000 57.56442 242 ILE B O 1
ATOM 5893 N N . VAL B 1 245 ? 3.27400 -40.94500 36.51600 1.000 61.43889 243 VAL B N 1
ATOM 5894 C CA . VAL B 1 245 ? 3.08300 -40.33200 37.82800 1.000 57.24889 243 VAL B CA 1
ATOM 5895 C C . VAL B 1 245 ? 2.81500 -38.84400 37.65300 1.000 57.08889 243 VAL B C 1
ATOM 5896 O O . VAL B 1 245 ? 3.75600 -38.06300 37.44700 1.000 60.67889 243 VAL B O 1
ATOM 5900 N N . PRO B 1 246 ? 1.56400 -38.40600 37.74200 1.000 58.30953 244 PRO B N 1
ATOM 5901 C CA . PRO B 1 246 ? 1.25300 -36.99400 37.54600 1.000 50.83953 244 PRO B CA 1
ATOM 5902 C C . PRO B 1 246 ? 1.47400 -36.21700 38.82900 1.000 51.80953 244 PRO B C 1
ATOM 5903 O O . PRO B 1 246 ? 1.58900 -36.81300 39.91000 1.000 49.12953 244 PRO B O 1
ATOM 5907 N N . PRO B 1 247 ? 1.44700 -34.86900 38.78700 1.000 53.85397 245 PRO B N 1
ATOM 5908 C CA . PRO B 1 247 ? 1.57100 -34.10300 40.00800 1.000 55.60397 245 PRO B CA 1
ATOM 5909 C C . PRO B 1 247 ? 0.32600 -34.25300 40.88600 1.000 54.02397 245 PRO B C 1
ATOM 5910 O O . PRO B 1 247 ? -0.73900 -34.43500 40.35000 1.000 60.51397 245 PRO B O 1
ATOM 5914 N N . PHE B 1 248 ? 0.50600 -34.18600 42.20500 1.000 65.80369 246 PHE B N 1
ATOM 5915 C CA . PHE B 1 248 ? -0.64400 -34.25200 43.14500 1.000 68.99369 246 PHE B CA 1
ATOM 5916 C C . PHE B 1 248 ? -1.18600 -32.83200 43.33100 1.000 69.52369 246 PHE B C 1
ATOM 5917 O O . PHE B 1 248 ? -2.19700 -32.66800 44.02500 1.000 64.47369 246 PHE B O 1
ATOM 5925 N N . ILE B 1 249 ? -0.51800 -31.84600 42.73900 1.000 60.55757 247 ILE B N 1
ATOM 5926 C CA . ILE B 1 249 ? -1.05000 -30.45800 42.72700 1.000 62.82757 247 ILE B CA 1
ATOM 5927 C C . ILE B 1 249 ? -1.69200 -30.30800 41.35100 1.000 80.53757 247 ILE B C 1
ATOM 5928 O O . ILE B 1 249 ? -0.96700 -30.49100 40.36700 1.000 101.75757 247 ILE B O 1
ATOM 5933 N N . ASN B 1 250 ? -2.98800 -30.01100 41.28200 1.000 78.95171 248 ASN B N 1
ATOM 5934 C CA . ASN B 1 250 ? -3.72400 -29.98800 39.98800 1.000 78.95171 248 ASN B CA 1
ATOM 5935 C C . ASN B 1 250 ? -3.92500 -31.44400 39.55000 1.000 78.95171 248 ASN B C 1
ATOM 5936 O O . ASN B 1 250 ? -3.30600 -32.32600 40.15700 1.000 78.95171 248 ASN B O 1
ATOM 5941 N N . LYS B 1 251 ? -4.77000 -31.69400 38.55500 1.000 63.34905 249 LYS B N 1
ATOM 5942 C CA . LYS B 1 251 ? -5.10200 -33.10500 38.21800 1.000 67.50905 249 LYS B CA 1
ATOM 5943 C C . LYS B 1 251 ? -4.24500 -33.63000 37.06300 1.000 64.47905 249 LYS B C 1
ATOM 5944 O O . LYS B 1 251 ? -3.39100 -32.88100 36.58100 1.000 63.74905 249 LYS B O 1
ATOM 5950 N N . TYR B 1 252 ? -4.48400 -34.86800 36.63800 1.000 55.09955 250 TYR B N 1
ATOM 5951 C CA . TYR B 1 252 ? -3.60400 -35.51500 35.63200 1.000 50.84955 250 TYR B CA 1
ATOM 5952 C C . TYR B 1 252 ? -4.09900 -35.34200 34.20500 1.000 59.79955 250 TYR B C 1
ATOM 5953 O O . TYR B 1 252 ? -3.28200 -35.47200 33.28900 1.000 63.91955 250 TYR B O 1
ATOM 5962 N N . TYR B 1 253 ? -5.38600 -35.08300 34.02200 1.000 65.81580 251 TYR B N 1
ATOM 5963 C CA . TYR B 1 253 ? -5.91200 -35.08000 32.63500 1.000 60.49580 251 TYR B CA 1
ATOM 5964 C C . TYR B 1 253 ? -5.12300 -34.11400 31.75000 1.000 66.39580 251 TYR B C 1
ATOM 5965 O O . TYR B 1 253 ? -5.33900 -34.14300 30.53800 1.000 67.20580 251 TYR B O 1
ATOM 5974 N N . ILE B 1 254 ? -4.21200 -33.32300 32.31300 1.000 63.52582 252 ILE B N 1
ATOM 5975 C CA . ILE B 1 254 ? -3.46300 -32.48500 31.38700 1.000 57.57582 252 ILE B CA 1
ATOM 5976 C C . ILE B 1 254 ? -2.72400 -33.34900 30.37300 1.000 63.64582 252 ILE B C 1
ATOM 5977 O O . ILE B 1 254 ? -2.42400 -32.89000 29.26500 1.000 61.10582 252 ILE B O 1
ATOM 5982 N N . MET B 1 255 ? -2.44400 -34.60500 30.72000 1.000 62.24596 253 MET B N 1
ATOM 5983 C CA . MET B 1 255 ? -1.80800 -35.56000 29.82300 1.000 77.80596 253 MET B CA 1
ATOM 5984 C C . MET B 1 255 ? -2.81100 -36.41300 29.05200 1.000 73.10596 253 MET B C 1
ATOM 5985 O O . MET B 1 255 ? -2.39800 -37.26100 28.25200 1.000 67.92596 253 MET B O 1
ATOM 5990 N N . ASP B 1 256 ? -4.10900 -36.21600 29.27900 1.000 78.98085 254 ASP B N 1
ATOM 5991 C CA . ASP B 1 256 ? -5.17000 -36.97100 28.61000 1.000 65.76085 254 ASP B CA 1
ATOM 5992 C C . ASP B 1 256 ? -6.31300 -36.03300 28.23400 1.000 62.05085 254 ASP B C 1
ATOM 5993 O O . ASP B 1 256 ? -7.48300 -36.30400 28.50400 1.000 66.57085 254 ASP B O 1
ATOM 5998 N N . MET B 1 257 ? -5.98000 -34.88200 27.64800 1.000 74.13587 255 MET B N 1
ATOM 5999 C CA . MET B 1 257 ? -7.00000 -33.89700 27.30500 1.000 63.38587 255 MET B CA 1
ATOM 6000 C C . MET B 1 257 ? -7.98600 -34.41600 26.26100 1.000 67.90587 255 MET B C 1
ATOM 6001 O O . MET B 1 257 ? -9.13600 -34.73300 26.57800 1.000 67.08587 255 MET B O 1
ATOM 6006 N N . ARG B 1 258 ? -7.52100 -34.57500 25.03200 1.000 69.09378 256 ARG B N 1
ATOM 6007 C CA . ARG B 1 258 ? -8.34700 -34.94600 23.89600 1.000 65.49378 256 ARG B CA 1
ATOM 6008 C C . ARG B 1 258 ? -7.55500 -35.92900 23.05200 1.000 76.55378 256 ARG B C 1
ATOM 6009 O O . ARG B 1 258 ? -6.32200 -35.95600 23.12300 1.000 82.56378 256 ARG B O 1
ATOM 6017 N N . PRO B 1 259 ? -8.22900 -36.74500 22.23900 1.000 85.59761 257 PRO B N 1
ATOM 6018 C CA . PRO B 1 259 ? -7.49000 -37.75200 21.45600 1.000 67.20761 257 PRO B CA 1
ATOM 6019 C C . PRO B 1 259 ? -6.40100 -37.16600 20.57200 1.000 64.29761 257 PRO B C 1
ATOM 6020 O O . PRO B 1 259 ? -5.39800 -37.84400 20.32500 1.000 79.23761 257 PRO B O 1
ATOM 6024 N N . GLN B 1 260 ? -6.55300 -35.92600 20.09700 1.000 76.65433 258 GLN B N 1
ATOM 6025 C CA . GLN B 1 260 ? -5.54100 -35.33000 19.22900 1.000 66.44433 258 GLN B CA 1
ATOM 6026 C C . GLN B 1 260 ? -4.29200 -34.89200 19.98700 1.000 78.12433 258 GLN B C 1
ATOM 6027 O O . GLN B 1 260 ? -3.23600 -34.72400 19.36500 1.000 69.74433 258 GLN B O 1
ATOM 6033 N N . ASN B 1 261 ? -4.38500 -34.69100 21.30600 1.000 73.71626 259 ASN B N 1
ATOM 6034 C CA . ASN B 1 261 ? -3.24700 -34.22100 22.08900 1.000 65.56626 259 ASN B CA 1
ATOM 6035 C C . ASN B 1 261 ? -3.08400 -34.99800 23.39300 1.000 68.39626 259 ASN B C 1
ATOM 6036 O O . ASN B 1 261 ? -2.38400 -34.53500 24.30100 1.000 58.98626 259 ASN B O 1
ATOM 6041 N N . SER B 1 262 ? -3.70800 -36.17000 23.49800 1.000 69.42087 260 SER B N 1
ATOM 6042 C CA . SER B 1 262 ? -3.60100 -37.00300 24.68900 1.000 67.82087 260 SER B CA 1
ATOM 6043 C C . SER B 1 262 ? -2.28800 -37.77100 24.65500 1.000 65.01087 260 SER B C 1
ATOM 6044 O O . SER B 1 262 ? -2.03400 -38.53300 23.71600 1.000 74.69087 260 SER B O 1
ATOM 6047 N N . LEU B 1 263 ? -1.45300 -37.57000 25.67400 1.000 68.77629 261 LEU B N 1
ATOM 6048 C CA . LEU B 1 263 ? -0.21600 -38.33800 25.76500 1.000 70.87629 261 LEU B CA 1
ATOM 6049 C C . LEU B 1 263 ? -0.51000 -39.81300 26.00400 1.000 71.25629 261 LEU B C 1
ATOM 6050 O O . LEU B 1 263 ? 0.18300 -40.68800 25.47000 1.000 69.37629 261 LEU B O 1
ATOM 6055 N N . VAL B 1 264 ? -1.54200 -40.10300 26.80000 1.000 65.54202 262 VAL B N 1
ATOM 6056 C CA . VAL B 1 264 ? -1.90300 -41.48600 27.10400 1.000 63.12202 262 VAL B CA 1
ATOM 6057 C C . VAL B 1 264 ? -2.33800 -42.22000 25.84200 1.000 72.19202 262 VAL B C 1
ATOM 6058 O O . VAL B 1 264 ? -1.97900 -43.38400 25.62700 1.000 77.50202 262 VAL B O 1
ATOM 6062 N N . ALA B 1 265 ? -3.14000 -41.56300 25.00400 1.000 72.58387 263 ALA B N 1
ATOM 6063 C CA . ALA B 1 265 ? -3.59800 -42.19900 23.77400 1.000 72.81387 263 ALA B CA 1
ATOM 6064 C C . ALA B 1 265 ? -2.44600 -42.41100 22.79800 1.000 70.64387 263 ALA B C 1
ATOM 6065 O O . ALA B 1 265 ? -2.41200 -43.42000 22.08400 1.000 77.22387 263 ALA B O 1
ATOM 6067 N N . TRP B 1 266 ? -1.50100 -41.46500 22.74600 1.000 67.81381 264 TRP B N 1
ATOM 6068 C CA . TRP B 1 266 ? -0.33100 -41.62300 21.88300 1.000 63.86381 264 TRP B CA 1
ATOM 6069 C C . TRP B 1 266 ? 0.58300 -42.73800 22.38100 1.000 77.20381 264 TRP B C 1
ATOM 6070 O O . TRP B 1 266 ? 1.07600 -43.54500 21.58300 1.000 77.71381 264 TRP B O 1
ATOM 6081 N N . LEU B 1 267 ? 0.82200 -42.79800 23.69500 1.000 69.93525 265 LEU B N 1
ATOM 6082 C CA . LEU B 1 267 ? 1.62700 -43.88100 24.25500 1.000 67.55525 265 LEU B CA 1
ATOM 6083 C C . LEU B 1 267 ? 0.98400 -45.23400 23.99100 1.000 65.47525 265 LEU B C 1
ATOM 6084 O O . LEU B 1 267 ? 1.67300 -46.20500 23.65500 1.000 76.00525 265 LEU B O 1
ATOM 6089 N N . VAL B 1 268 ? -0.33900 -45.31700 24.14600 1.000 78.65759 266 VAL B N 1
ATOM 6090 C CA . VAL B 1 268 ? -1.04700 -46.57300 23.92400 1.000 66.98759 266 VAL B CA 1
ATOM 6091 C C . VAL B 1 268 ? -0.90300 -47.01500 22.47300 1.000 78.95759 266 VAL B C 1
ATOM 6092 O O . VAL B 1 268 ? -0.63400 -48.18900 22.18800 1.000 82.27759 266 VAL B O 1
ATOM 6096 N N . ALA B 1 269 ? -1.06500 -46.07800 21.53400 1.000 73.57916 267 ALA B N 1
ATOM 6097 C CA . ALA B 1 269 ? -0.93500 -46.40400 20.12000 1.000 65.54916 267 ALA B CA 1
ATOM 6098 C C . ALA B 1 269 ? 0.48400 -46.81000 19.74800 1.000 76.89916 267 ALA B C 1
ATOM 6099 O O . ALA B 1 269 ? 0.67200 -47.51500 18.75100 1.000 86.35916 267 ALA B O 1
ATOM 6101 N N . GLN B 1 270 ? 1.48500 -46.39300 20.52600 1.000 80.96757 268 GLN B N 1
ATOM 6102 C CA . GLN B 1 270 ? 2.86900 -46.77800 20.27900 1.000 79.36757 268 GLN B CA 1
ATOM 6103 C C . GLN B 1 270 ? 3.18600 -48.18100 20.78700 1.000 75.90757 268 GLN B C 1
ATOM 6104 O O . GLN B 1 270 ? 4.36500 -48.51200 20.95700 1.000 78.96757 268 GLN B O 1
ATOM 6110 N N . GLY B 1 271 ? 2.16900 -49.00200 21.02900 1.000 66.78886 269 GLY B N 1
ATOM 6111 C CA . GLY B 1 271 ? 2.37900 -50.36100 21.50000 1.000 71.02886 269 GLY B CA 1
ATOM 6112 C C . GLY B 1 271 ? 2.93300 -50.45400 22.90500 1.000 75.50886 269 GLY B C 1
ATOM 6113 O O . GLY B 1 271 ? 3.83700 -51.25900 23.16200 1.000 79.92886 269 GLY B O 1
ATOM 6114 N N . GLN B 1 272 ? 2.37100 -49.65200 23.80000 1.000 82.20660 270 GLN B N 1
ATOM 6115 C CA . GLN B 1 272 ? 2.84500 -49.65900 25.19900 1.000 79.31660 270 GLN B CA 1
ATOM 6116 C C . GLN B 1 272 ? 1.66100 -49.81200 26.14200 1.000 71.34660 270 GLN B C 1
ATOM 6117 O O . GLN B 1 272 ? 0.65800 -49.11900 25.93600 1.000 69.98660 270 GLN B O 1
ATOM 6123 N N . THR B 1 273 ? 1.75700 -50.73900 27.08800 1.000 71.43268 271 THR B N 1
ATOM 6124 C CA . THR B 1 273 ? 0.75400 -50.84300 28.13600 1.000 60.69268 271 THR B CA 1
ATOM 6125 C C . THR B 1 273 ? 0.94700 -49.67500 29.09500 1.000 68.55268 271 THR B C 1
ATOM 6126 O O . THR B 1 273 ? 1.99200 -49.56500 29.74500 1.000 72.74268 271 THR B O 1
ATOM 6130 N N . VAL B 1 274 ? -0.04900 -48.79800 29.17500 1.000 77.68019 272 VAL B N 1
ATOM 6131 C CA . VAL B 1 274 ? 0.06700 -47.53700 29.89700 1.000 58.23019 272 VAL B CA 1
ATOM 6132 C C . VAL B 1 274 ? -0.76900 -47.61200 31.16600 1.000 68.31019 272 VAL B C 1
ATOM 6133 O O . VAL B 1 274 ? -1.94100 -48.00800 31.12700 1.000 71.73019 272 VAL B O 1
ATOM 6137 N N . PHE B 1 275 ? -0.15600 -47.25300 32.29000 1.000 66.66176 273 PHE B N 1
ATOM 6138 C CA . PHE B 1 275 ? -0.84200 -47.07100 33.55800 1.000 58.45176 273 PHE B CA 1
ATOM 6139 C C . PHE B 1 275 ? -0.75500 -45.60700 33.96600 1.000 57.12176 273 PHE B C 1
ATOM 6140 O O . PHE B 1 275 ? 0.21400 -44.91400 33.64700 1.000 66.03176 273 PHE B O 1
ATOM 6148 N N . MET B 1 276 ? -1.77800 -45.14500 34.67900 1.000 60.53334 274 MET B N 1
ATOM 6149 C CA . MET B 1 276 ? -1.84900 -43.77900 35.17700 1.000 56.03334 274 MET B CA 1
ATOM 6150 C C . MET B 1 276 ? -2.29800 -43.79300 36.62800 1.000 56.95334 274 MET B C 1
ATOM 6151 O O . MET B 1 276 ? -3.19300 -44.55600 37.00300 1.000 66.94334 274 MET B O 1
ATOM 6156 N N . ILE B 1 277 ? -1.67300 -42.94800 37.43900 1.000 61.30900 275 ILE B N 1
ATOM 6157 C CA . ILE B 1 277 ? -2.03300 -42.78300 38.84000 1.000 58.32900 275 ILE B CA 1
ATOM 6158 C C . ILE B 1 277 ? -2.95800 -41.58000 38.94700 1.000 66.94900 275 ILE B C 1
ATOM 6159 O O . ILE B 1 277 ? -2.56100 -40.45700 38.62000 1.000 66.68900 275 ILE B O 1
ATOM 6164 N N . SER B 1 278 ? -4.19200 -41.80700 39.39800 1.000 71.57512 276 SER B N 1
ATOM 6165 C CA . SER B 1 278 ? -5.16900 -40.73400 39.58200 1.000 55.58512 276 SER B CA 1
ATOM 6166 C C . SER B 1 278 ? -5.24300 -40.42300 41.07300 1.000 50.09512 276 SER B C 1
ATOM 6167 O O . SER B 1 278 ? -5.90500 -41.13100 41.83400 1.000 55.61512 276 SER B O 1
ATOM 6170 N N . TRP B 1 279 ? -4.55700 -39.36200 41.48900 1.000 54.08483 277 TRP B N 1
ATOM 6171 C CA . TRP B 1 279 ? -4.49100 -39.01700 42.90300 1.000 56.03483 277 TRP B CA 1
ATOM 6172 C C . TRP B 1 279 ? -5.85800 -38.59600 43.42400 1.000 70.56483 277 TRP B C 1
ATOM 6173 O O . TRP B 1 279 ? -6.59500 -37.85200 42.76600 1.000 66.10483 277 TRP B O 1
ATOM 6184 N N . ARG B 1 280 ? -6.19500 -39.07800 44.61500 1.000 59.65992 278 ARG B N 1
ATOM 6185 C CA . ARG B 1 280 ? -7.38000 -38.58700 45.29700 1.000 68.54992 278 ARG B CA 1
ATOM 6186 C C . ARG B 1 280 ? -7.21400 -37.10900 45.62000 1.000 58.57992 278 ARG B C 1
ATOM 6187 O O . ARG B 1 280 ? -6.12600 -36.65600 45.98300 1.000 56.81992 278 ARG B O 1
ATOM 6195 N N . ASN B 1 281 ? -8.29200 -36.35600 45.45700 1.000 90.37959 279 ASN B N 1
ATOM 6196 C CA . ASN B 1 281 ? -8.33900 -34.98800 45.94900 1.000 67.97959 279 ASN B CA 1
ATOM 6197 C C . ASN B 1 281 ? -8.40400 -35.03400 47.47100 1.000 67.15959 279 ASN B C 1
ATOM 6198 O O . ASN B 1 281 ? -9.43400 -35.44400 48.02200 1.000 80.32959 279 ASN B O 1
ATOM 6203 N N . PRO B 1 282 ? -7.34500 -34.65900 48.18500 1.000 72.05921 280 PRO B N 1
ATOM 6204 C CA . PRO B 1 282 ? -7.29700 -34.94500 49.62300 1.000 72.29921 280 PRO B CA 1
ATOM 6205 C C . PRO B 1 282 ? -8.21700 -34.02100 50.40600 1.000 66.17921 280 PRO B C 1
ATOM 6206 O O . PRO B 1 282 ? -8.22600 -32.80700 50.19500 1.000 70.98921 280 PRO B O 1
ATOM 6210 N N . GLY B 1 283 ? -9.00500 -34.61500 51.30500 1.000 75.34362 281 GLY B N 1
ATOM 6211 C CA . GLY B 1 283 ? -9.76900 -33.87200 52.28000 1.000 74.45362 281 GLY B CA 1
ATOM 6212 C C . GLY B 1 283 ? -9.05500 -33.82200 53.62400 1.000 73.96362 281 GLY B C 1
ATOM 6213 O O . GLY B 1 283 ? -7.93300 -34.29200 53.78600 1.000 88.50362 281 GLY B O 1
ATOM 6214 N N . VAL B 1 284 ? -9.74600 -33.24400 54.61100 1.000 91.41622 282 VAL B N 1
ATOM 6215 C CA . VAL B 1 284 ? -9.15300 -33.10300 55.93900 1.000 88.32622 282 VAL B CA 1
ATOM 6216 C C . VAL B 1 284 ? -8.88700 -34.45600 56.58200 1.000 78.12622 282 VAL B C 1
ATOM 6217 O O . VAL B 1 284 ? -8.09400 -34.54600 57.52500 1.000 74.92622 282 VAL B O 1
ATOM 6221 N N . ALA B 1 285 ? -9.53800 -35.51800 56.09900 1.000 77.49899 283 ALA B N 1
ATOM 6222 C CA . ALA B 1 285 ? -9.24000 -36.86100 56.57900 1.000 77.08899 283 ALA B CA 1
ATOM 6223 C C . ALA B 1 285 ? -7.84500 -37.32200 56.17100 1.000 88.79899 283 ALA B C 1
ATOM 6224 O O . ALA B 1 285 ? -7.30400 -38.24700 56.78600 1.000 86.81899 283 ALA B O 1
ATOM 6226 N N . GLN B 1 286 ? -7.25600 -36.70300 55.14800 1.000 80.92176 284 GLN B N 1
ATOM 6227 C CA . GLN B 1 286 ? -5.90100 -37.00600 54.70600 1.000 71.15176 284 GLN B CA 1
ATOM 6228 C C . GLN B 1 286 ? -4.88600 -36.01600 55.26100 1.000 74.89176 284 GLN B C 1
ATOM 6229 O O . GLN B 1 286 ? -3.85400 -35.76700 54.63000 1.000 74.33176 284 GLN B O 1
ATOM 6235 N N . ALA B 1 287 ? -5.16300 -35.44800 56.43800 1.000 78.93624 285 ALA B N 1
ATOM 6236 C CA . ALA B 1 287 ? -4.35800 -34.34000 56.94300 1.000 78.08624 285 ALA B CA 1
ATOM 6237 C C . ALA B 1 287 ? -2.94000 -34.76800 57.29600 1.000 78.55624 285 ALA B C 1
ATOM 6238 O O . ALA B 1 287 ? -2.02000 -33.94100 57.25900 1.000 75.30624 285 ALA B O 1
ATOM 6240 N N . GLN B 1 288 ? -2.74100 -36.03500 57.65200 1.000 84.55508 286 GLN B N 1
ATOM 6241 C CA . GLN B 1 288 ? -1.43000 -36.52700 58.05500 1.000 82.55508 286 GLN B CA 1
ATOM 6242 C C . GLN B 1 288 ? -0.67300 -37.21100 56.92300 1.000 80.45508 286 GLN B C 1
ATOM 6243 O O . GLN B 1 288 ? 0.43700 -37.70400 57.15100 1.000 81.58508 286 GLN B O 1
ATOM 6249 N N . ILE B 1 289 ? -1.23600 -37.25500 55.71600 1.000 74.30019 287 ILE B N 1
ATOM 6250 C CA . ILE B 1 289 ? -0.52300 -37.80900 54.57200 1.000 55.76019 287 ILE B CA 1
ATOM 6251 C C . ILE B 1 289 ? 0.64600 -36.89100 54.24200 1.000 61.18019 287 ILE B C 1
ATOM 6252 O O . ILE B 1 289 ? 0.46500 -35.68900 54.01800 1.000 60.02019 287 ILE B O 1
ATOM 6257 N N . ASP B 1 290 ? 1.85000 -37.45200 54.21500 1.000 74.77292 288 ASP B N 1
ATOM 6258 C CA . ASP B 1 290 ? 3.07800 -36.68900 54.03800 1.000 61.51292 288 ASP B CA 1
ATOM 6259 C C . ASP B 1 290 ? 3.68800 -36.98600 52.67300 1.000 63.74292 288 ASP B C 1
ATOM 6260 O O . ASP B 1 290 ? 3.22600 -37.86400 51.93500 1.000 63.21292 288 ASP B O 1
ATOM 6265 N N . LEU B 1 291 ? 4.73600 -36.22500 52.33900 1.000 62.12836 289 LEU B N 1
ATOM 6266 C CA . LEU B 1 291 ? 5.49500 -36.50300 51.12300 1.000 63.79836 289 LEU B CA 1
ATOM 6267 C C . LEU B 1 291 ? 5.98400 -37.94300 51.10500 1.000 64.53836 289 LEU B C 1
ATOM 6268 O O . LEU B 1 291 ? 5.98700 -38.59500 50.05400 1.000 70.01836 289 LEU B O 1
ATOM 6273 N N . ASP B 1 292 ? 6.37900 -38.46000 52.27100 1.000 67.38295 290 ASP B N 1
ATOM 6274 C CA . ASP B 1 292 ? 6.88000 -39.82700 52.35300 1.000 63.04295 290 ASP B CA 1
ATOM 6275 C C . ASP B 1 292 ? 5.80400 -40.83300 51.95900 1.000 59.48295 290 ASP B C 1
ATOM 6276 O O . ASP B 1 292 ? 6.08900 -41.82400 51.27600 1.000 70.62295 290 ASP B O 1
ATOM 6281 N N . ASP B 1 293 ? 4.55800 -40.59200 52.37200 1.000 61.53949 291 ASP B N 1
ATOM 6282 C CA . ASP B 1 293 ? 3.48200 -41.52600 52.04700 1.000 61.24949 291 ASP B CA 1
ATOM 6283 C C . ASP B 1 293 ? 3.19600 -41.55200 50.55100 1.000 66.24949 291 ASP B C 1
ATOM 6284 O O . ASP B 1 293 ? 2.88600 -42.61100 49.99200 1.000 59.17949 291 ASP B O 1
ATOM 6289 N N . TYR B 1 294 ? 3.28500 -40.39700 49.88600 1.000 65.94796 292 TYR B N 1
ATOM 6290 C CA . TYR B 1 294 ? 3.10600 -40.36800 48.43800 1.000 65.41796 292 TYR B CA 1
ATOM 6291 C C . TYR B 1 294 ? 4.21500 -41.11700 47.70600 1.000 73.86796 292 TYR B C 1
ATOM 6292 O O . TYR B 1 294 ? 3.99800 -41.57300 46.57800 1.000 59.88796 292 TYR B O 1
ATOM 6301 N N . VAL B 1 295 ? 5.39300 -41.25800 48.31600 1.000 65.15547 293 VAL B N 1
ATOM 6302 C CA . VAL B 1 295 ? 6.46600 -42.01200 47.67600 1.000 55.62547 293 VAL B CA 1
ATOM 6303 C C . VAL B 1 295 ? 6.27300 -43.50700 47.88300 1.000 57.75547 293 VAL B C 1
ATOM 6304 O O . VAL B 1 295 ? 6.31700 -44.29100 46.92700 1.000 58.32547 293 VAL B O 1
ATOM 6308 N N . VAL B 1 296 ? 6.03900 -43.92700 49.12500 1.000 52.70393 294 VAL B N 1
ATOM 6309 C CA . VAL B 1 296 ? 5.95600 -45.35600 49.41800 1.000 61.44393 294 VAL B CA 1
ATOM 6310 C C . VAL B 1 296 ? 4.54900 -45.88700 49.15300 1.000 65.02393 294 VAL B C 1
ATOM 6311 O O . VAL B 1 296 ? 4.34900 -46.78000 48.32000 1.000 68.48393 294 VAL B O 1
ATOM 6315 N N . ASP B 1 297 ? 3.55000 -45.34100 49.84700 1.000 78.18498 295 ASP B N 1
ATOM 6316 C CA . ASP B 1 297 ? 2.16000 -45.73000 49.62300 1.000 76.81498 295 ASP B CA 1
ATOM 6317 C C . ASP B 1 297 ? 1.58300 -45.14500 48.33700 1.000 62.55498 295 ASP B C 1
ATOM 6318 O O . ASP B 1 297 ? 0.42700 -45.42800 48.00900 1.000 69.44498 295 ASP B O 1
ATOM 6323 N N . GLY B 1 298 ? 2.35600 -44.34700 47.60900 1.000 54.42387 296 GLY B N 1
ATOM 6324 C CA . GLY B 1 298 ? 1.94800 -43.81200 46.32800 1.000 49.16387 296 GLY B CA 1
ATOM 6325 C C . GLY B 1 298 ? 2.59600 -44.53700 45.16300 1.000 54.23387 296 GLY B C 1
ATOM 6326 O O . GLY B 1 298 ? 2.05300 -45.51700 44.64900 1.000 50.95387 296 GLY B O 1
ATOM 6327 N N . VAL B 1 299 ? 3.74100 -44.01200 44.71200 1.000 57.41933 297 VAL B N 1
ATOM 6328 C CA . VAL B 1 299 ? 4.44400 -44.57400 43.56000 1.000 52.10933 297 VAL B CA 1
ATOM 6329 C C . VAL B 1 299 ? 4.76200 -46.05200 43.77500 1.000 59.29933 297 VAL B C 1
ATOM 6330 O O . VAL B 1 299 ? 4.52900 -46.89000 42.89400 1.000 59.46933 297 VAL B O 1
ATOM 6334 N N . ILE B 1 300 ? 5.31000 -46.39800 44.94000 1.000 45.28174 298 ILE B N 1
ATOM 6335 C CA . ILE B 1 300 ? 5.76300 -47.77200 45.13400 1.000 63.22174 298 ILE B CA 1
ATOM 6336 C C . ILE B 1 300 ? 4.57700 -48.72500 45.23100 1.000 52.29174 298 ILE B C 1
ATOM 6337 O O . ILE B 1 300 ? 4.58800 -49.80700 44.62900 1.000 63.69174 298 ILE B O 1
ATOM 6342 N N . ALA B 1 301 ? 3.53300 -48.34700 45.97100 1.000 58.21448 299 ALA B N 1
ATOM 6343 C CA . ALA B 1 301 ? 2.33600 -49.18600 46.01000 1.000 65.70448 299 ALA B CA 1
ATOM 6344 C C . ALA B 1 301 ? 1.74900 -49.35900 44.61600 1.000 52.55448 299 ALA B C 1
ATOM 6345 O O . ALA B 1 301 ? 1.25300 -50.43900 44.27100 1.000 62.77448 299 ALA B O 1
ATOM 6347 N N . ALA B 1 302 ? 1.80800 -48.30700 43.79500 1.000 53.48256 300 ALA B N 1
ATOM 6348 C CA . ALA B 1 302 ? 1.33700 -48.41400 42.42000 1.000 62.48256 300 ALA B CA 1
ATOM 6349 C C . ALA B 1 302 ? 2.22400 -49.33700 41.59600 1.000 60.28256 300 ALA B C 1
ATOM 6350 O O . ALA B 1 302 ? 1.74100 -49.97300 40.65300 1.000 64.56256 300 ALA B O 1
ATOM 6352 N N . LEU B 1 303 ? 3.51700 -49.41600 41.92200 1.000 63.41987 301 LEU B N 1
ATOM 6353 C CA . LEU B 1 303 ? 4.37300 -50.40300 41.27000 1.000 65.26987 301 LEU B CA 1
ATOM 6354 C C . LEU B 1 303 ? 3.90800 -51.81900 41.59300 1.000 65.73987 301 LEU B C 1
ATOM 6355 O O . LEU B 1 303 ? 3.87800 -52.68800 40.71200 1.000 67.27987 301 LEU B O 1
ATOM 6360 N N . ASP B 1 304 ? 3.53400 -52.06900 42.85400 1.000 60.93280 302 ASP B N 1
ATOM 6361 C CA . ASP B 1 304 ? 2.97500 -53.36800 43.21900 1.000 58.90280 302 ASP B CA 1
ATOM 6362 C C . ASP B 1 304 ? 1.66600 -53.62900 42.48400 1.000 68.43280 302 ASP B C 1
ATOM 6363 O O . ASP B 1 304 ? 1.39500 -54.76300 42.07100 1.000 71.05280 302 ASP B O 1
ATOM 6368 N N . GLY B 1 305 ? 0.84000 -52.59100 42.31800 1.000 63.93646 303 GLY B N 1
ATOM 6369 C CA . GLY B 1 305 ? -0.40300 -52.75400 41.58100 1.000 62.00646 303 GLY B CA 1
ATOM 6370 C C . GLY B 1 305 ? -0.18400 -53.11500 40.12300 1.000 65.11646 303 GLY B C 1
ATOM 6371 O O . GLY B 1 305 ? -0.94200 -53.90000 39.54700 1.000 74.25646 303 GLY B O 1
ATOM 6372 N N . VAL B 1 306 ? 0.85100 -52.54200 39.50400 1.000 65.16177 304 VAL B N 1
ATOM 6373 C CA . VAL B 1 306 ? 1.17700 -52.87600 38.11800 1.000 73.81177 304 VAL B CA 1
ATOM 6374 C C . VAL B 1 306 ? 1.61200 -54.33400 38.00100 1.000 81.81177 304 VAL B C 1
ATOM 6375 O O . VAL B 1 306 ? 1.25100 -55.03200 37.04300 1.000 76.86177 304 VAL B O 1
ATOM 6379 N N . GLU B 1 307 ? 2.40600 -54.81300 38.96300 1.000 72.59542 305 GLU B N 1
ATOM 6380 C CA . GLU B 1 307 ? 2.82100 -56.21200 38.95100 1.000 72.59542 305 GLU B CA 1
ATOM 6381 C C . GLU B 1 307 ? 1.62700 -57.14100 39.12900 1.000 79.37542 305 GLU B C 1
ATOM 6382 O O . GLU B 1 307 ? 1.54600 -58.19400 38.48600 1.000 92.40542 305 GLU B O 1
ATOM 6388 N N . ALA B 1 308 ? 0.68300 -56.76100 39.99400 1.000 77.10556 306 ALA B N 1
ATOM 6389 C CA . ALA B 1 308 ? -0.48900 -57.59700 40.22500 1.000 66.24556 306 ALA B CA 1
ATOM 6390 C C . ALA B 1 308 ? -1.32900 -57.75200 38.96600 1.000 67.72556 306 ALA B C 1
ATOM 6391 O O . ALA B 1 308 ? -1.92100 -58.81400 38.74600 1.000 103.53556 306 ALA B O 1
ATOM 6393 N N . ALA B 1 309 ? -1.39600 -56.71900 38.12900 1.000 68.53548 307 ALA B N 1
ATOM 6394 C CA . ALA B 1 309 ? -2.25500 -56.74400 36.95300 1.000 61.26548 307 ALA B CA 1
ATOM 6395 C C . ALA B 1 309 ? -1.54700 -57.19400 35.68200 1.000 67.17548 307 ALA B C 1
ATOM 6396 O O . ALA B 1 309 ? -2.21500 -57.38700 34.66000 1.000 76.39548 307 ALA B O 1
ATOM 6398 N N . THR B 1 310 ? -0.22300 -57.35200 35.70600 1.000 60.08259 308 THR B N 1
ATOM 6399 C CA . THR B 1 310 ? 0.50700 -57.77100 34.50900 1.000 65.73259 308 THR B CA 1
ATOM 6400 C C . THR B 1 310 ? 1.53100 -58.86900 34.74800 1.000 79.87259 308 THR B C 1
ATOM 6401 O O . THR B 1 310 ? 1.88900 -59.56000 33.78900 1.000 87.53259 308 THR B O 1
ATOM 6405 N N . GLY B 1 311 ? 2.02000 -59.06100 35.97000 1.000 74.54507 309 GLY B N 1
ATOM 6406 C CA . GLY B 1 311 ? 3.08400 -60.00400 36.23500 1.000 78.37507 309 GLY B CA 1
ATOM 6407 C C . GLY B 1 311 ? 4.49200 -59.46100 36.08200 1.000 89.84507 309 GLY B C 1
ATOM 6408 O O . GLY B 1 311 ? 5.45000 -60.20800 36.31800 1.000 96.20507 309 GLY B O 1
ATOM 6409 N N . GLU B 1 312 ? 4.65300 -58.19300 35.70700 1.000 77.37561 310 GLU B N 1
ATOM 6410 C CA . GLU B 1 312 ? 5.96800 -57.60100 35.49300 1.000 80.84561 310 GLU B CA 1
ATOM 6411 C C . GLU B 1 312 ? 6.37000 -56.77500 36.70800 1.000 81.56561 310 GLU B C 1
ATOM 6412 O O . GLU B 1 312 ? 5.59700 -55.93100 37.17400 1.000 84.44561 310 GLU B O 1
ATOM 6418 N N . ARG B 1 313 ? 7.57600 -57.01900 37.21800 1.000 74.24688 311 ARG B N 1
ATOM 6419 C CA . ARG B 1 313 ? 8.10300 -56.26800 38.35000 1.000 61.48688 311 ARG B CA 1
ATOM 6420 C C . ARG B 1 313 ? 8.85400 -55.01800 37.91500 1.000 68.93688 311 ARG B C 1
ATOM 6421 O O . ARG B 1 313 ? 9.27600 -54.23000 38.77000 1.000 58.84688 311 ARG B O 1
ATOM 6429 N N . GLU B 1 314 ? 9.00200 -54.81000 36.60800 1.000 68.84484 312 GLU B N 1
ATOM 6430 C CA . GLU B 1 314 ? 9.79300 -53.72200 36.05100 1.000 74.59484 312 GLU B CA 1
ATOM 6431 C C . GLU B 1 314 ? 8.91300 -52.91600 35.10700 1.000 79.34484 312 GLU B C 1
ATOM 6432 O O . GLU B 1 314 ? 8.23000 -53.48900 34.25100 1.000 80.56484 312 GLU B O 1
ATOM 6438 N N . VAL B 1 315 ? 8.91400 -51.59000 35.26900 1.000 73.08658 313 VAL B N 1
ATOM 6439 C CA . VAL B 1 315 ? 8.06500 -50.71100 34.47500 1.000 72.64658 313 VAL B CA 1
ATOM 6440 C C . VAL B 1 315 ? 8.89500 -49.55800 33.92600 1.000 65.95658 313 VAL B C 1
ATOM 6441 O O . VAL B 1 315 ? 9.96600 -49.22600 34.43900 1.000 59.36658 313 VAL B O 1
ATOM 6445 N N . HIS B 1 316 ? 8.38000 -48.94600 32.86400 1.000 67.41700 314 HIS B N 1
ATOM 6446 C CA . HIS B 1 316 ? 8.92900 -47.70100 32.34500 1.000 69.69700 314 HIS B CA 1
ATOM 6447 C C . HIS B 1 316 ? 8.23700 -46.54300 33.05400 1.000 70.22700 314 HIS B C 1
ATOM 6448 O O . HIS B 1 316 ? 7.00600 -46.43500 33.02200 1.000 71.68700 314 HIS B O 1
ATOM 6455 N N . GLY B 1 317 ? 9.02400 -45.68900 33.70000 1.000 68.08437 315 GLY B N 1
ATOM 6456 C CA . GLY B 1 317 ? 8.49500 -44.61600 34.52100 1.000 45.71437 315 GLY B CA 1
ATOM 6457 C C . GLY B 1 317 ? 8.44900 -43.30300 33.76000 1.000 65.70437 315 GLY B C 1
ATOM 6458 O O . GLY B 1 317 ? 9.37500 -42.96900 33.01600 1.000 60.93437 315 GLY B O 1
ATOM 6459 N N . ILE B 1 318 ? 7.34500 -42.57600 33.94300 1.000 63.75404 316 ILE B N 1
ATOM 6460 C CA . ILE B 1 318 ? 7.16900 -41.23400 33.40000 1.000 65.87404 316 ILE B CA 1
ATOM 6461 C C . ILE B 1 318 ? 6.60700 -40.34800 34.50200 1.000 53.55404 316 ILE B C 1
ATOM 6462 O O . ILE B 1 318 ? 5.61000 -40.70300 35.13700 1.000 62.16404 316 ILE B O 1
ATOM 6467 N N . GLY B 1 319 ? 7.23900 -39.20800 34.72900 1.000 57.34869 317 GLY B N 1
ATOM 6468 C CA . GLY B 1 319 ? 6.84000 -38.31600 35.80800 1.000 46.27869 317 GLY B CA 1
ATOM 6469 C C . GLY B 1 319 ? 6.70300 -36.88600 35.33800 1.000 58.48869 317 GLY B C 1
ATOM 6470 O O . GLY B 1 319 ? 7.45800 -36.42600 34.48200 1.000 65.51869 317 GLY B O 1
ATOM 6471 N N . TYR B 1 320 ? 5.72700 -36.18200 35.91600 1.000 57.58560 318 TYR B N 1
ATOM 6472 C CA . TYR B 1 320 ? 5.41500 -34.80300 35.55700 1.000 51.65560 318 TYR B CA 1
ATOM 6473 C C . TYR B 1 320 ? 5.44700 -33.94500 36.81400 1.000 58.32560 318 TYR B C 1
ATOM 6474 O O . TYR B 1 320 ? 4.72000 -34.22600 37.77300 1.000 49.91560 318 TYR B O 1
ATOM 6483 N N . CYS B 1 321 ? 6.28000 -32.90300 36.80400 1.000 52.08845 319 CYS B N 1
ATOM 6484 C CA . CYS B 1 321 ? 6.29300 -31.87000 37.85300 1.000 58.53845 319 CYS B CA 1
ATOM 6485 C C . CYS B 1 321 ? 6.54900 -32.56400 39.19100 1.000 55.99845 319 CYS B C 1
ATOM 6486 O O . CYS B 1 321 ? 7.46600 -33.39700 39.27400 1.000 58.82845 319 CYS B O 1
ATOM 6489 N N . ILE B 1 322 ? 5.77000 -32.28700 40.24100 1.000 50.85723 320 ILE B N 1
ATOM 6490 C CA . ILE B 1 322 ? 6.00800 -32.93300 41.52500 1.000 47.39723 320 ILE B CA 1
ATOM 6491 C C . ILE B 1 322 ? 5.77400 -34.43900 41.44300 1.000 56.84723 320 ILE B C 1
ATOM 6492 O O . ILE B 1 322 ? 6.19100 -35.17900 42.34100 1.000 55.11723 320 ILE B O 1
ATOM 6497 N N . GLY B 1 323 ? 5.11100 -34.91700 40.38800 1.000 50.22516 321 GLY B N 1
ATOM 6498 C CA . GLY B 1 323 ? 5.08500 -36.34700 40.13500 1.000 47.45516 321 GLY B CA 1
ATOM 6499 C C . GLY B 1 323 ? 6.45200 -36.88800 39.76200 1.000 52.55516 321 GLY B C 1
ATOM 6500 O O . GLY B 1 323 ? 6.83200 -37.98500 40.18000 1.000 57.13516 321 GLY B O 1
ATOM 6501 N N . GLY B 1 324 ? 7.21100 -36.12900 38.96900 1.000 56.99459 322 GLY B N 1
ATOM 6502 C CA . GLY B 1 324 ? 8.57500 -36.53100 38.66900 1.000 62.50459 322 GLY B CA 1
ATOM 6503 C C . GLY B 1 324 ? 9.45600 -36.55100 39.90300 1.000 62.42459 322 GLY B C 1
ATOM 6504 O O . GLY B 1 324 ? 10.31000 -37.43000 40.05600 1.000 54.75459 322 GLY B O 1
ATOM 6505 N N . THR B 1 325 ? 9.25800 -35.58500 40.80400 1.000 54.23050 323 THR B N 1
ATOM 6506 C CA . THR B 1 325 ? 9.98700 -35.59300 42.06700 1.000 45.59050 323 THR B CA 1
ATOM 6507 C C . THR B 1 325 ? 9.67400 -36.85200 42.86700 1.000 54.16050 323 THR B C 1
ATOM 6508 O O . THR B 1 325 ? 10.58000 -37.52300 43.37100 1.000 62.61050 323 THR B O 1
ATOM 6512 N N . ALA B 1 326 ? 8.39000 -37.20000 42.97500 1.000 56.87964 324 ALA B N 1
ATOM 6513 C CA . ALA B 1 326 ? 8.01100 -38.39100 43.72900 1.000 57.67964 324 ALA B CA 1
ATOM 6514 C C . ALA B 1 326 ? 8.59100 -39.65000 43.09700 1.000 59.06964 324 ALA B C 1
ATOM 6515 O O . ALA B 1 326 ? 9.04500 -40.55600 43.80600 1.000 54.71964 324 ALA B O 1
ATOM 6517 N N . LEU B 1 327 ? 8.57500 -39.72700 41.76200 1.000 66.22934 325 LEU B N 1
ATOM 6518 C CA . LEU B 1 327 ? 9.16400 -40.87100 41.07000 1.000 55.49934 325 LEU B CA 1
ATOM 6519 C C . LEU B 1 327 ? 10.66300 -40.95000 41.31700 1.000 59.06934 325 LEU B C 1
ATOM 6520 O O . LEU B 1 327 ? 11.20900 -42.04200 41.51400 1.000 50.87934 325 LEU B O 1
ATOM 6525 N N . SER B 1 328 ? 11.34800 -39.80000 41.30100 1.000 55.13268 326 SER B N 1
ATOM 6526 C CA . SER B 1 328 ? 12.77200 -39.78100 41.62000 1.000 59.74268 326 SER B CA 1
ATOM 6527 C C . SER B 1 328 ? 13.01900 -40.24800 43.04700 1.000 64.43268 326 SER B C 1
ATOM 6528 O O . SER B 1 328 ? 13.94000 -41.03400 43.30500 1.000 64.19268 326 SER B O 1
ATOM 6531 N N . LEU B 1 329 ? 12.20100 -39.77700 43.98900 1.000 51.96906 327 LEU B N 1
ATOM 6532 C CA . LEU B 1 329 ? 12.36800 -40.18200 45.37700 1.000 58.77906 327 LEU B CA 1
ATOM 6533 C C . LEU B 1 329 ? 12.06500 -41.66500 45.57200 1.000 60.47906 327 LEU B C 1
ATOM 6534 O O . LEU B 1 329 ? 12.64300 -42.29900 46.46200 1.000 60.14906 327 LEU B O 1
ATOM 6539 N N . ALA B 1 330 ? 11.16100 -42.23500 44.76600 1.000 53.19154 328 ALA B N 1
ATOM 6540 C CA . ALA B 1 330 ? 10.84800 -43.65500 44.90500 1.000 53.18154 328 ALA B CA 1
ATOM 6541 C C . ALA B 1 330 ? 12.01300 -44.52000 44.44600 1.000 59.20154 328 ALA B C 1
ATOM 6542 O O . ALA B 1 330 ? 12.36400 -45.50400 45.10700 1.000 61.66154 328 ALA B O 1
ATOM 6544 N N . MET B 1 331 ? 12.63200 -44.16100 43.31900 1.000 67.52685 329 MET B N 1
ATOM 6545 C CA . MET B 1 331 ? 13.84500 -44.84400 42.88500 1.000 55.08685 329 MET B CA 1
ATOM 6546 C C . MET B 1 331 ? 14.95400 -44.69600 43.91900 1.000 59.50685 329 MET B C 1
ATOM 6547 O O . MET B 1 331 ? 15.70100 -45.64600 44.18200 1.000 48.69685 329 MET B O 1
ATOM 6552 N N . GLY B 1 332 ? 15.07900 -43.50800 44.51300 1.000 56.31233 330 GLY B N 1
ATOM 6553 C CA . GLY B 1 332 ? 16.05300 -43.32800 45.57500 1.000 54.79233 330 GLY B CA 1
ATOM 6554 C C . GLY B 1 332 ? 15.77700 -44.21700 46.77100 1.000 60.56233 330 GLY B C 1
ATOM 6555 O O . GLY B 1 332 ? 16.69000 -44.83600 47.32000 1.000 82.45233 330 GLY B O 1
ATOM 6556 N N . TRP B 1 333 ? 14.51100 -44.30100 47.18200 1.000 64.29343 331 TRP B N 1
ATOM 6557 C CA . TRP B 1 333 ? 14.14700 -45.16000 48.30400 1.000 63.34343 331 TRP B CA 1
ATOM 6558 C C . TRP B 1 333 ? 14.48100 -46.61600 48.00600 1.000 60.61343 331 TRP B C 1
ATOM 6559 O O . TRP B 1 333 ? 15.07800 -47.31000 48.83600 1.000 57.43343 331 TRP B O 1
ATOM 6570 N N . LEU B 1 334 ? 14.11900 -47.09000 46.81100 1.000 58.30810 332 LEU B N 1
ATOM 6571 C CA . LEU B 1 334 ? 14.37400 -48.48200 46.45900 1.000 58.91810 332 LEU B CA 1
ATOM 6572 C C . LEU B 1 334 ? 15.86900 -48.78500 46.43100 1.000 58.51810 332 LEU B C 1
ATOM 6573 O O . LEU B 1 334 ? 16.30000 -49.84700 46.89500 1.000 60.08810 332 LEU B O 1
ATOM 6578 N N . ALA B 1 335 ? 16.67600 -47.85800 45.90400 1.000 63.85785 333 ALA B N 1
ATOM 6579 C CA . ALA B 1 335 ? 18.11600 -48.08900 45.80000 1.000 54.49785 333 ALA B CA 1
ATOM 6580 C C . ALA B 1 335 ? 18.79300 -48.05700 47.16500 1.000 57.41785 333 ALA B C 1
ATOM 6581 O O . ALA B 1 335 ? 19.70500 -48.85100 47.42800 1.000 60.29785 333 ALA B O 1
ATOM 6583 N N . ALA B 1 336 ? 18.36800 -47.14300 48.04200 1.000 53.14724 334 ALA B N 1
ATOM 6584 C CA . ALA B 1 336 ? 18.97900 -47.04100 49.36300 1.000 53.78724 334 ALA B CA 1
ATOM 6585 C C . ALA B 1 336 ? 18.78200 -48.31300 50.18200 1.000 66.12724 334 ALA B C 1
ATOM 6586 O O . ALA B 1 336 ? 19.65800 -48.68400 50.97200 1.000 69.74724 334 ALA B O 1
ATOM 6588 N N . ARG B 1 337 ? 17.65100 -48.99500 50.00800 1.000 62.23634 335 ARG B N 1
ATOM 6589 C CA . ARG B 1 337 ? 17.37600 -50.24100 50.71100 1.000 63.92634 335 ARG B CA 1
ATOM 6590 C C . ARG B 1 337 ? 17.79400 -51.47100 49.90900 1.000 64.62634 335 ARG B C 1
ATOM 6591 O O . ARG B 1 337 ? 17.46000 -52.59800 50.30000 1.000 52.15634 335 ARG B O 1
ATOM 6599 N N . ARG B 1 338 ? 18.51300 -51.26900 48.79900 1.000 65.42048 336 ARG B N 1
ATOM 6600 C CA . ARG B 1 338 ? 19.09900 -52.35000 48.00100 1.000 66.51048 336 ARG B CA 1
ATOM 6601 C C . ARG B 1 338 ? 18.03800 -53.35200 47.54700 1.000 63.99048 336 ARG B C 1
ATOM 6602 O O . ARG B 1 338 ? 18.23100 -54.56900 47.60600 1.000 58.79048 336 ARG B O 1
ATOM 6610 N N . GLN B 1 339 ? 16.90600 -52.83000 47.09200 1.000 61.95869 337 GLN B N 1
ATOM 6611 C CA . GLN B 1 339 ? 15.87700 -53.64600 46.47300 1.000 69.85869 337 GLN B CA 1
ATOM 6612 C C . GLN B 1 339 ? 16.15600 -53.77400 44.98100 1.000 59.05869 337 GLN B C 1
ATOM 6613 O O . GLN B 1 339 ? 16.77900 -52.90100 44.37000 1.000 55.71869 337 GLN B O 1
ATOM 6619 N N . LYS B 1 340 ? 15.70800 -54.88800 44.40200 1.000 70.17013 338 LYS B N 1
ATOM 6620 C CA . LYS B 1 340 ? 15.90200 -55.10800 42.97600 1.000 68.39013 338 LYS B CA 1
ATOM 6621 C C . LYS B 1 340 ? 15.24800 -53.98300 42.18500 1.000 76.20013 338 LYS B C 1
ATOM 6622 O O . LYS B 1 340 ? 14.14200 -53.54100 42.50500 1.000 84.73013 338 LYS B O 1
ATOM 6628 N N . GLN B 1 341 ? 15.95200 -53.51100 41.15900 1.000 75.77443 339 GLN B N 1
ATOM 6629 C CA . GLN B 1 341 ? 15.47900 -52.37900 40.37200 1.000 66.21443 339 GLN B CA 1
ATOM 6630 C C . GLN B 1 341 ? 14.10400 -52.66900 39.78600 1.000 80.04443 339 GLN B C 1
ATOM 6631 O O . GLN B 1 341 ? 13.89100 -53.70200 39.14500 1.000 89.34443 339 GLN B O 1
ATOM 6637 N N . ARG B 1 342 ? 13.16500 -51.75000 40.01700 1.000 81.17167 340 ARG B N 1
ATOM 6638 C CA . ARG B 1 342 ? 11.81300 -51.87400 39.49700 1.000 67.96167 340 ARG B CA 1
ATOM 6639 C C . ARG B 1 342 ? 11.49100 -50.85400 38.41700 1.000 63.89167 340 ARG B C 1
ATOM 6640 O O . ARG B 1 342 ? 10.48600 -51.01600 37.71700 1.000 77.62167 340 ARG B O 1
ATOM 6648 N N . VAL B 1 343 ? 12.31100 -49.82300 38.25100 1.000 63.05570 341 VAL B N 1
ATOM 6649 C CA . VAL B 1 343 ? 12.10800 -48.81100 37.22200 1.000 60.70570 341 VAL B CA 1
ATOM 6650 C C . VAL B 1 343 ? 13.18700 -49.00400 36.16400 1.000 70.33570 341 VAL B C 1
ATOM 6651 O O . VAL B 1 343 ? 14.36600 -48.71300 36.40600 1.000 61.26570 341 VAL B O 1
ATOM 6655 N N . ARG B 1 344 ? 12.78700 -49.49200 34.98700 1.000 57.03642 342 ARG B N 1
ATOM 6656 C CA . ARG B 1 344 ? 13.74800 -49.71100 33.91000 1.000 66.57642 342 ARG B CA 1
ATOM 6657 C C . ARG B 1 344 ? 14.24200 -48.38400 33.34300 1.000 73.12642 342 ARG B C 1
ATOM 6658 O O . ARG B 1 344 ? 15.45100 -48.13200 33.27700 1.000 80.28642 342 ARG B O 1
ATOM 6666 N N . THR B 1 345 ? 13.31800 -47.52000 32.92600 1.000 62.28407 343 THR B N 1
ATOM 6667 C CA . THR B 1 345 ? 13.64300 -46.17500 32.47500 1.000 67.19407 343 THR B CA 1
ATOM 6668 C C . THR B 1 345 ? 12.75400 -45.17700 33.20000 1.000 65.24407 343 THR B C 1
ATOM 6669 O O . THR B 1 345 ? 11.64400 -45.50600 33.62400 1.000 68.85407 343 THR B O 1
ATOM 6673 N N . ALA B 1 346 ? 13.25200 -43.95400 33.35000 1.000 62.06680 344 ALA B N 1
ATOM 6674 C CA . ALA B 1 346 ? 12.47400 -42.88400 33.96000 1.000 47.20680 344 ALA B CA 1
ATOM 6675 C C . ALA B 1 346 ? 12.62500 -41.62600 33.12300 1.000 50.22680 344 ALA B C 1
ATOM 6676 O O . ALA B 1 346 ? 13.74100 -41.13300 32.93800 1.000 56.33680 344 ALA B O 1
ATOM 6678 N N . THR B 1 347 ? 11.50700 -41.11800 32.61100 1.000 59.13116 345 THR B N 1
ATOM 6679 C CA . THR B 1 347 ? 11.45700 -39.83400 31.92500 1.000 50.56116 345 THR B CA 1
ATOM 6680 C C . THR B 1 347 ? 10.76100 -38.81700 32.82000 1.000 61.76116 345 THR B C 1
ATOM 6681 O O . THR B 1 347 ? 9.65500 -39.06700 33.31200 1.000 58.64116 345 THR B O 1
ATOM 6685 N N . LEU B 1 348 ? 11.40200 -37.66900 33.01500 1.000 51.55964 346 LEU B N 1
ATOM 6686 C CA . LEU B 1 348 ? 10.98100 -36.69300 34.01200 1.000 57.35964 346 LEU B CA 1
ATOM 6687 C C . LEU B 1 348 ? 10.65600 -35.36800 33.32600 1.000 59.67964 346 LEU B C 1
ATOM 6688 O O . LEU B 1 348 ? 11.55200 -34.70300 32.79100 1.000 47.52964 346 LEU B O 1
ATOM 6693 N N . PHE B 1 349 ? 9.37500 -34.98600 33.34500 1.000 61.36309 347 PHE B N 1
ATOM 6694 C CA . PHE B 1 349 ? 8.91500 -33.75300 32.71400 1.000 48.05309 347 PHE B CA 1
ATOM 6695 C C . PHE B 1 349 ? 8.92700 -32.62900 33.73900 1.000 56.72309 347 PHE B C 1
ATOM 6696 O O . PHE B 1 349 ? 8.20700 -32.69800 34.74300 1.000 56.59309 347 PHE B O 1
ATOM 6704 N N . THR B 1 350 ? 9.72000 -31.59100 33.46900 1.000 50.50562 348 THR B N 1
ATOM 6705 C CA . THR B 1 350 ? 9.74200 -30.36200 34.26500 1.000 51.27562 348 THR B CA 1
ATOM 6706 C C . THR B 1 350 ? 9.74000 -30.66100 35.76300 1.000 58.50562 348 THR B C 1
ATOM 6707 O O . THR B 1 350 ? 8.93600 -30.12100 36.52600 1.000 70.22562 348 THR B O 1
ATOM 6711 N N . THR B 1 351 ? 10.63400 -31.55300 36.18500 1.000 59.84499 349 THR B N 1
ATOM 6712 C CA . THR B 1 351 ? 10.66700 -31.96400 37.58000 1.000 59.81499 349 THR B CA 1
ATOM 6713 C C . THR B 1 351 ? 11.80900 -31.27600 38.31100 1.000 61.95499 349 THR B C 1
ATOM 6714 O O . THR B 1 351 ? 12.87000 -31.00100 37.74400 1.000 53.52499 349 THR B O 1
ATOM 6718 N N . LEU B 1 352 ? 11.56600 -30.98900 39.58400 1.000 68.40768 350 LEU B N 1
ATOM 6719 C CA . LEU B 1 352 ? 12.49500 -30.25400 40.42600 1.000 58.73768 350 LEU B CA 1
ATOM 6720 C C . LEU B 1 352 ? 13.07200 -31.20200 41.46600 1.000 60.86768 350 LEU B C 1
ATOM 6721 O O . LEU B 1 352 ? 12.32700 -31.80800 42.24400 1.000 70.54768 350 LEU B O 1
ATOM 6726 N N . LEU B 1 353 ? 14.39300 -31.34200 41.46100 1.000 66.03219 351 LEU B N 1
ATOM 6727 C CA . LEU B 1 353 ? 15.13100 -32.04100 42.50300 1.000 58.67219 351 LEU B CA 1
ATOM 6728 C C . LEU B 1 353 ? 16.03700 -31.10900 43.28100 1.000 66.54219 351 LEU B C 1
ATOM 6729 O O . LEU B 1 353 ? 16.18200 -31.25900 44.49700 1.000 67.10219 351 LEU B O 1
ATOM 6734 N N . ASP B 1 354 ? 16.63700 -30.14700 42.58500 1.000 84.72282 352 ASP B N 1
ATOM 6735 C CA . ASP B 1 354 ? 17.29600 -28.99700 43.18800 1.000 60.85282 352 ASP B CA 1
ATOM 6736 C C . ASP B 1 354 ? 16.31300 -27.83200 43.16800 1.000 69.57282 352 ASP B C 1
ATOM 6737 O O . ASP B 1 354 ? 15.79000 -27.47600 42.10600 1.000 70.94282 352 ASP B O 1
ATOM 6742 N N . PHE B 1 355 ? 16.05700 -27.24900 44.34000 1.000 79.34486 353 PHE B N 1
ATOM 6743 C CA . PHE B 1 355 ? 15.08000 -26.17700 44.48600 1.000 64.14486 353 PHE B CA 1
ATOM 6744 C C . PHE B 1 355 ? 15.73300 -24.81800 44.72100 1.000 68.23486 353 PHE B C 1
ATOM 6745 O O . PHE B 1 355 ? 15.08900 -23.90900 45.25800 1.000 68.13486 353 PHE B O 1
ATOM 6753 N N . SER B 1 356 ? 16.99700 -24.66100 44.32100 1.000 76.24345 354 SER B N 1
ATOM 6754 C CA . SER B 1 356 ? 17.73700 -23.42500 44.54500 1.000 70.20345 354 SER B CA 1
ATOM 6755 C C . SER B 1 356 ? 17.33100 -22.30000 43.59900 1.000 66.66345 354 SER B C 1
ATOM 6756 O O . SER B 1 356 ? 17.72100 -21.15100 43.83300 1.000 86.46345 354 SER B O 1
ATOM 6759 N N . GLN B 1 357 ? 16.55800 -22.59300 42.54900 1.000 67.88314 355 GLN B N 1
ATOM 6760 C CA . GLN B 1 357 ? 16.03700 -21.58900 41.62000 1.000 75.18314 355 GLN B CA 1
ATOM 6761 C C . GLN B 1 357 ? 14.51900 -21.72700 41.58200 1.000 72.29314 355 GLN B C 1
ATOM 6762 O O . GLN B 1 357 ? 13.95500 -22.23500 40.60000 1.000 76.70314 355 GLN B O 1
ATOM 6768 N N . PRO B 1 358 ? 13.82100 -21.26800 42.62500 1.000 73.18244 356 PRO B N 1
ATOM 6769 C CA . PRO B 1 358 ? 12.36900 -21.48900 42.70000 1.000 74.60244 356 PRO B CA 1
ATOM 6770 C C . PRO B 1 358 ? 11.56500 -20.63400 41.73700 1.000 75.01244 356 PRO B C 1
ATOM 6771 O O . PRO B 1 358 ? 10.33600 -20.77100 41.69400 1.000 89.84244 356 PRO B O 1
ATOM 6775 N N . GLY B 1 359 ? 12.21500 -19.76800 40.96300 1.000 72.41485 357 GLY B N 1
ATOM 6776 C CA . GLY B 1 359 ? 11.48900 -18.91600 40.04900 1.000 61.93485 357 GLY B CA 1
ATOM 6777 C C . GLY B 1 359 ? 10.59800 -17.94500 40.80100 1.000 77.53485 357 GLY B C 1
ATOM 6778 O O . GLY B 1 359 ? 10.88300 -17.53300 41.93000 1.000 80.43485 357 GLY B O 1
ATOM 6779 N N . GLU B 1 360 ? 9.48200 -17.58800 40.16500 1.000 81.69983 358 GLU B N 1
ATOM 6780 C CA . GLU B 1 360 ? 8.55500 -16.65000 40.78100 1.000 87.57983 358 GLU B CA 1
ATOM 6781 C C . GLU B 1 360 ? 7.91700 -17.21200 42.04400 1.000 93.25983 358 GLU B C 1
ATOM 6782 O O . GLU B 1 360 ? 7.36100 -16.44400 42.83400 1.000 83.13983 358 GLU B O 1
ATOM 6788 N N . LEU B 1 361 ? 7.98100 -18.52800 42.25500 1.000 82.45496 359 LEU B N 1
ATOM 6789 C CA . LEU B 1 361 ? 7.42700 -19.11800 43.46500 1.000 75.05496 359 LEU B CA 1
ATOM 6790 C C . LEU B 1 361 ? 8.29800 -18.88400 44.69300 1.000 86.89496 359 LEU B C 1
ATOM 6791 O O . LEU B 1 361 ? 7.85200 -19.17000 45.81000 1.000 76.15496 359 LEU B O 1
ATOM 6796 N N . GLY B 1 362 ? 9.51200 -18.35500 44.51800 1.000 83.53103 360 GLY B N 1
ATOM 6797 C CA . GLY B 1 362 ? 10.42100 -18.12800 45.63000 1.000 88.08103 360 GLY B CA 1
ATOM 6798 C C . GLY B 1 362 ? 10.05700 -16.95800 46.51500 1.000 79.64103 360 GLY B C 1
ATOM 6799 O O . GLY B 1 362 ? 10.72200 -16.73900 47.53300 1.000 92.32103 360 GLY B O 1
ATOM 6800 N N . ILE B 1 363 ? 9.02700 -16.20000 46.14400 1.000 81.42151 361 ILE B N 1
ATOM 6801 C CA . ILE B 1 363 ? 8.56600 -15.10400 46.98400 1.000 88.47151 361 ILE B CA 1
ATOM 6802 C C . ILE B 1 363 ? 7.93600 -15.64800 48.26400 1.000 87.80151 361 ILE B C 1
ATOM 6803 O O . ILE B 1 363 ? 7.95400 -14.98500 49.30900 1.000 86.09151 361 ILE B O 1
ATOM 6808 N N . PHE B 1 364 ? 7.37500 -16.85900 48.20800 1.000 88.84320 362 PHE B N 1
ATOM 6809 C CA . PHE B 1 364 ? 6.81700 -17.49400 49.39500 1.000 80.10320 362 PHE B CA 1
ATOM 6810 C C . PHE B 1 364 ? 7.87000 -18.17900 50.25400 1.000 76.05320 362 PHE B C 1
ATOM 6811 O O . PHE B 1 364 ? 7.58200 -18.51600 51.40700 1.000 83.50320 362 PHE B O 1
ATOM 6819 N N . ILE B 1 365 ? 9.07200 -18.40100 49.73100 1.000 77.94016 363 ILE B N 1
ATOM 6820 C CA . ILE B 1 365 ? 10.05500 -19.26400 50.41100 1.000 86.51016 363 ILE B CA 1
ATOM 6821 C C . ILE B 1 365 ? 10.86700 -18.35400 51.32700 1.000 85.84016 363 ILE B C 1
ATOM 6822 O O . ILE B 1 365 ? 11.98800 -17.93000 51.02600 1.000 70.95016 363 ILE B O 1
ATOM 6827 N N . HIS B 1 366 ? 10.29100 -18.06400 52.49300 1.000 86.75056 364 HIS B N 1
ATOM 6828 C CA . HIS B 1 366 ? 10.95400 -17.30600 53.54500 1.000 92.31056 364 HIS B CA 1
ATOM 6829 C C . HIS B 1 366 ? 10.46900 -17.83900 54.88400 1.000 90.56056 364 HIS B C 1
ATOM 6830 O O . HIS B 1 366 ? 9.35300 -18.35600 54.99200 1.000 87.44056 364 HIS B O 1
ATOM 6837 N N . GLU B 1 367 ? 11.31500 -17.69800 55.90500 1.000 97.20497 365 GLU B N 1
ATOM 6838 C CA . GLU B 1 367 ? 11.03100 -18.33400 57.19100 1.000 94.92497 365 GLU B CA 1
ATOM 6839 C C . GLU B 1 367 ? 9.70800 -17.88900 57.80700 1.000 92.31497 365 GLU B C 1
ATOM 6840 O O . GLU B 1 367 ? 8.91100 -18.76400 58.19000 1.000 79.50497 365 GLU B O 1
ATOM 6846 N N . PRO B 1 368 ? 9.40100 -16.59000 57.94000 1.000 93.78513 366 PRO B N 1
ATOM 6847 C CA . PRO B 1 368 ? 8.10500 -16.22100 58.53500 1.000 82.75513 366 PRO B CA 1
ATOM 6848 C C . PRO B 1 368 ? 6.90500 -16.65600 57.70900 1.000 95.31513 366 PRO B C 1
ATOM 6849 O O . PRO B 1 368 ? 5.86800 -17.01300 58.28600 1.000 90.09513 366 PRO B O 1
ATOM 6853 N N . ILE B 1 369 ? 7.01000 -16.63400 56.37700 1.000 95.38906 367 ILE B N 1
ATOM 6854 C CA . ILE B 1 369 ? 5.87600 -17.02100 55.53900 1.000 95.46906 367 ILE B CA 1
ATOM 6855 C C . ILE B 1 369 ? 5.62900 -18.52400 55.61800 1.000 92.72906 367 ILE B C 1
ATOM 6856 O O . ILE B 1 369 ? 4.48000 -18.97200 55.71600 1.000 87.19906 367 ILE B O 1
ATOM 6861 N N . ILE B 1 370 ? 6.69500 -19.32500 55.57100 1.000 84.34227 368 ILE B N 1
ATOM 6862 C CA . ILE B 1 370 ? 6.53100 -20.77400 55.63900 1.000 82.47227 368 ILE B CA 1
ATOM 6863 C C . ILE B 1 370 ? 6.05300 -21.19500 57.02600 1.000 82.37227 368 ILE B C 1
ATOM 6864 O O . ILE B 1 370 ? 5.24800 -22.12600 57.16400 1.000 72.40227 368 ILE B O 1
ATOM 6869 N N . ALA B 1 371 ? 6.53100 -20.51400 58.07100 1.000 76.73897 369 ALA B N 1
ATOM 6870 C CA . ALA B 1 371 ? 6.05900 -20.80600 59.42100 1.000 75.67897 369 ALA B CA 1
ATOM 6871 C C . ALA B 1 371 ? 4.56700 -20.52600 59.56000 1.000 83.61897 369 ALA B C 1
ATOM 6872 O O . ALA B 1 371 ? 3.83800 -21.29800 60.19500 1.000 89.31897 369 ALA B O 1
ATOM 6874 N N . ALA B 1 372 ? 4.09400 -19.42000 58.97800 1.000 76.72425 370 ALA B N 1
ATOM 6875 C CA . ALA B 1 372 ? 2.67000 -19.10700 59.03200 1.000 82.36425 370 ALA B CA 1
ATOM 6876 C C . ALA B 1 372 ? 1.84700 -20.12100 58.24700 1.000 83.64425 370 ALA B C 1
ATOM 6877 O O . ALA B 1 372 ? 0.77400 -20.54000 58.69900 1.000 85.81425 370 ALA B O 1
ATOM 6879 N N . LEU B 1 373 ? 2.33100 -20.52200 57.06700 1.000 78.90487 371 LEU B N 1
ATOM 6880 C CA . LEU B 1 373 ? 1.60300 -21.49000 56.25100 1.000 83.78487 371 LEU B CA 1
ATOM 6881 C C . LEU B 1 373 ? 1.52700 -22.84800 56.93700 1.000 86.19487 371 LEU B C 1
ATOM 6882 O O . LEU B 1 373 ? 0.50800 -23.54300 56.84000 1.000 76.02487 371 LEU B O 1
ATOM 6887 N N . GLU B 1 374 ? 2.60100 -23.24500 57.62800 1.000 90.01836 372 GLU B N 1
ATOM 6888 C CA . GLU B 1 374 ? 2.59100 -24.50500 58.36500 1.000 86.93836 372 GLU B CA 1
ATOM 6889 C C . GLU B 1 374 ? 1.54200 -24.49000 59.47000 1.000 90.95836 372 GLU B C 1
ATOM 6890 O O . GLU B 1 374 ? 0.83000 -25.48200 59.67600 1.000 91.87836 372 GLU B O 1
ATOM 6896 N N . ALA B 1 375 ? 1.43300 -23.37300 60.19400 1.000 93.75164 373 ALA B N 1
ATOM 6897 C CA . ALA B 1 375 ? 0.41200 -23.26300 61.22900 1.000 90.37164 373 ALA B CA 1
ATOM 6898 C C . ALA B 1 375 ? -0.98700 -23.35300 60.63400 1.000 83.82164 373 ALA B C 1
ATOM 6899 O O . ALA B 1 375 ? -1.85800 -24.03900 61.18100 1.000 87.69164 373 ALA B O 1
ATOM 6901 N N . GLN B 1 376 ? -1.22200 -22.66800 59.51000 1.000 88.11063 374 GLN B N 1
ATOM 6902 C CA . GLN B 1 376 ? -2.52600 -22.74900 58.85500 1.000 99.11063 374 GLN B CA 1
ATOM 6903 C C . GLN B 1 376 ? -2.79500 -24.15400 58.33200 1.000 90.35063 374 GLN B C 1
ATOM 6904 O O . GLN B 1 376 ? -3.92000 -24.65700 58.43500 1.000 80.89063 374 GLN B O 1
ATOM 6910 N N . ASN B 1 377 ? -1.75300 -24.79600 57.81900 1.000 89.60156 375 ASN B N 1
ATOM 6911 C CA . ASN B 1 377 ? -1.95000 -26.13800 57.22100 1.000 91.71156 375 ASN B CA 1
ATOM 6912 C C . ASN B 1 377 ? -2.25800 -27.13900 58.34100 1.000 98.94156 375 ASN B C 1
ATOM 6913 O O . ASN B 1 377 ? -3.09000 -28.02800 58.11100 1.000 87.74156 375 ASN B O 1
ATOM 6918 N N . GLU B 1 378 ? -1.62400 -26.98900 59.50700 1.000 94.45489 376 GLU B N 1
ATOM 6919 C CA . GLU B 1 378 ? -1.90600 -27.88800 60.62400 1.000 104.35489 376 GLU B CA 1
ATOM 6920 C C . GLU B 1 378 ? -3.29300 -27.63900 61.20200 1.000 96.98489 376 GLU B C 1
ATOM 6921 O O . GLU B 1 378 ? -3.97000 -28.58200 61.62900 1.000 98.13489 376 GLU B O 1
ATOM 6927 N N . ALA B 1 379 ? -3.72800 -26.37700 61.23000 1.000 97.51799 377 ALA B N 1
ATOM 6928 C CA . ALA B 1 379 ? -5.04000 -26.04500 61.77900 1.000 88.96799 377 ALA B CA 1
ATOM 6929 C C . ALA B 1 379 ? -6.15800 -26.57900 60.89100 1.000 95.15799 377 ALA B C 1
ATOM 6930 O O . ALA B 1 379 ? -6.99200 -27.37900 61.33400 1.000 96.90799 377 ALA B O 1
ATOM 6932 N N . LYS B 1 380 ? -6.19300 -26.14600 59.62600 1.000 91.28981 378 LYS B N 1
ATOM 6933 C CA . LYS B 1 380 ? -7.22500 -26.62300 58.71200 1.000 91.71981 378 LYS B CA 1
ATOM 6934 C C . LYS B 1 380 ? -7.03000 -28.08600 58.33800 1.000 86.02981 378 LYS B C 1
ATOM 6935 O O . LYS B 1 380 ? -7.98400 -28.73200 57.89200 1.000 82.36981 378 LYS B O 1
ATOM 6941 N N . GLY B 1 381 ? -5.82100 -28.62200 58.51400 1.000 96.11813 379 GLY B N 1
ATOM 6942 C CA . GLY B 1 381 ? -5.50500 -29.97200 58.10100 1.000 77.73813 379 GLY B CA 1
ATOM 6943 C C . GLY B 1 381 ? -5.20200 -30.12100 56.63000 1.000 81.20813 379 GLY B C 1
ATOM 6944 O O . GLY B 1 381 ? -4.73700 -31.18900 56.21400 1.000 88.34813 379 GLY B O 1
ATOM 6945 N N . ILE B 1 382 ? -5.42200 -29.07700 55.83700 1.000 89.04137 380 ILE B N 1
ATOM 6946 C CA . ILE B 1 382 ? -5.40200 -29.14800 54.38200 1.000 66.19137 380 ILE B CA 1
ATOM 6947 C C . ILE B 1 382 ? -5.04400 -27.76600 53.85400 1.000 78.05137 380 ILE B C 1
ATOM 6948 O O . ILE B 1 382 ? -5.51800 -26.75100 54.37300 1.000 87.39137 380 ILE B O 1
ATOM 6953 N N . MET B 1 383 ? -4.19000 -27.72200 52.83600 1.000 69.11676 381 MET B N 1
ATOM 6954 C CA . MET B 1 383 ? -3.98800 -26.49900 52.07000 1.000 64.32676 381 MET B CA 1
ATOM 6955 C C . MET B 1 383 ? -5.06400 -26.45100 50.99400 1.000 66.26676 381 MET B C 1
ATOM 6956 O O . MET B 1 383 ? -5.09000 -27.30300 50.10000 1.000 55.82676 381 MET B O 1
ATOM 6961 N N . ASP B 1 384 ? -5.96600 -25.47400 51.09500 1.000 77.11323 382 ASP B N 1
ATOM 6962 C CA . ASP B 1 384 ? -7.09100 -25.38900 50.17300 1.000 63.54323 382 ASP B CA 1
ATOM 6963 C C . ASP B 1 384 ? -6.59900 -25.07500 48.76700 1.000 58.20323 382 ASP B C 1
ATOM 6964 O O . ASP B 1 384 ? -5.81500 -24.14300 48.56400 1.000 61.44323 382 ASP B O 1
ATOM 6969 N N . GLY B 1 385 ? -7.06100 -25.85800 47.79200 1.000 58.65126 383 GLY B N 1
ATOM 6970 C CA . GLY B 1 385 ? -6.68100 -25.60100 46.41500 1.000 62.10126 383 GLY B CA 1
ATOM 6971 C C . GLY B 1 385 ? -7.29700 -24.33400 45.86300 1.000 75.35126 383 GLY B C 1
ATOM 6972 O O . GLY B 1 385 ? -6.74500 -23.72300 44.94200 1.000 82.95126 383 GLY B O 1
ATOM 6973 N N . ARG B 1 386 ? -8.44500 -23.92100 46.41000 1.000 76.90929 384 ARG B N 1
ATOM 6974 C CA . ARG B 1 386 ? -9.01100 -22.63000 46.03900 1.000 72.33929 384 ARG B CA 1
ATOM 6975 C C . ARG B 1 386 ? -8.10500 -21.48700 46.47400 1.000 69.54929 384 ARG B C 1
ATOM 6976 O O . ARG B 1 386 ? -8.06400 -20.44400 45.81400 1.000 76.01929 384 ARG B O 1
ATOM 6984 N N . GLN B 1 387 ? -7.37500 -21.66600 47.57600 1.000 68.48207 385 GLN B N 1
ATOM 6985 C CA . GLN B 1 387 ? -6.39100 -20.67500 47.99400 1.000 61.83207 385 GLN B CA 1
ATOM 6986 C C . GLN B 1 387 ? -5.12900 -20.75300 47.14400 1.000 75.04207 385 GLN B C 1
ATOM 6987 O O . GLN B 1 387 ? -4.51600 -19.72300 46.84300 1.000 74.62207 385 GLN B O 1
ATOM 6993 N N . LEU B 1 388 ? -4.72300 -21.96600 46.75300 1.000 79.41176 386 LEU B N 1
ATOM 6994 C CA . LEU B 1 388 ? -3.59000 -22.13000 45.84800 1.000 73.18176 386 LEU B CA 1
ATOM 6995 C C . LEU B 1 388 ? -3.88800 -21.59800 44.45200 1.000 79.07176 386 LEU B C 1
ATOM 6996 O O . LEU B 1 388 ? -2.95200 -21.25200 43.72200 1.000 73.78176 386 LEU B O 1
ATOM 7001 N N . ALA B 1 389 ? -5.16900 -21.53200 44.07100 1.000 79.73217 387 ALA B N 1
ATOM 7002 C CA . ALA B 1 389 ? -5.53500 -21.01100 42.75800 1.000 67.20217 387 ALA B CA 1
ATOM 7003 C C . ALA B 1 389 ? -5.13500 -19.55000 42.61200 1.000 71.34217 387 ALA B C 1
ATOM 7004 O O . ALA B 1 389 ? -4.65100 -19.13400 41.55300 1.000 80.29217 387 ALA B O 1
ATOM 7006 N N . VAL B 1 390 ? -5.32800 -18.75200 43.66800 1.000 74.06653 388 VAL B N 1
ATOM 7007 C CA . VAL B 1 390 ? -4.95100 -17.34200 43.63500 1.000 77.02653 388 VAL B CA 1
ATOM 7008 C C . VAL B 1 390 ? -3.50300 -17.11300 44.04400 1.000 70.20653 388 VAL B C 1
ATOM 7009 O O . VAL B 1 390 ? -3.04200 -15.96400 44.03400 1.000 67.35653 388 VAL B O 1
ATOM 7013 N N . SER B 1 391 ? -2.76800 -18.16900 44.40500 1.000 88.36763 389 SER B N 1
ATOM 7014 C CA . SER B 1 391 ? -1.36500 -18.00500 44.78200 1.000 78.03763 389 SER B CA 1
ATOM 7015 C C . SER B 1 391 ? -0.44700 -18.01600 43.56500 1.000 63.55763 389 SER B C 1
ATOM 7016 O O . SER B 1 391 ? 0.49500 -17.22100 43.48900 1.000 76.37763 389 SER B O 1
ATOM 7019 N N . PHE B 1 392 ? -0.70400 -18.90800 42.61300 1.000 72.53936 390 PHE B N 1
ATOM 7020 C CA . PHE B 1 392 ? 0.09500 -19.00300 41.40000 1.000 73.88936 390 PHE B CA 1
ATOM 7021 C C . PHE B 1 392 ? -0.71900 -19.74500 40.35400 1.000 71.58936 390 PHE B C 1
ATOM 7022 O O . PHE B 1 392 ? -1.67900 -20.45200 40.67500 1.000 78.43936 390 PHE B O 1
ATOM 7030 N N . SER B 1 393 ? -0.30700 -19.59800 39.10200 1.000 67.00715 391 SER B N 1
ATOM 7031 C CA . SER B 1 393 ? -0.92300 -20.30900 37.99300 1.000 71.83715 391 SER B CA 1
ATOM 7032 C C . SER B 1 393 ? 0.08100 -21.29100 37.40100 1.000 86.59715 391 SER B C 1
ATOM 7033 O O . SER B 1 393 ? 1.21200 -20.91100 37.07200 1.000 80.11715 391 SER B O 1
ATOM 7036 N N . LEU B 1 394 ? -0.34200 -22.53900 37.20800 1.000 88.21017 392 LEU B N 1
ATOM 7037 C CA . LEU B 1 394 ? 0.54500 -23.53500 36.56100 1.000 68.88017 392 LEU B CA 1
ATOM 7038 C C . LEU B 1 394 ? 0.48900 -23.31300 35.05300 1.000 77.01017 392 LEU B C 1
ATOM 7039 O O . LEU B 1 394 ? 1.33900 -23.87300 34.34600 1.000 70.78017 392 LEU B O 1
ATOM 7044 N N . LEU B 1 395 ? -0.48000 -22.52200 34.59100 1.000 65.28236 393 LEU B N 1
ATOM 7045 C CA . LEU B 1 395 ? -0.62900 -22.28200 33.13600 1.000 68.71236 393 LEU B CA 1
ATOM 7046 C C . LEU B 1 395 ? -0.29000 -20.83200 32.81200 1.000 65.60236 393 LEU B C 1
ATOM 7047 O O . LEU B 1 395 ? -1.05200 -19.95300 33.22400 1.000 85.17236 393 LEU B O 1
ATOM 7052 N N . ARG B 1 396 ? 0.80500 -20.60500 32.09200 1.000 67.62018 394 ARG B N 1
ATOM 7053 C CA . ARG B 1 396 ? 1.14000 -19.23600 31.64200 1.000 67.13018 394 ARG B CA 1
ATOM 7054 C C . ARG B 1 396 ? 1.90000 -19.32200 30.32500 1.000 78.22018 394 ARG B C 1
ATOM 7055 O O . ARG B 1 396 ? 3.11400 -19.08100 30.33400 1.000 82.59018 394 ARG B O 1
ATOM 7063 N N . GLU B 1 397 ? 1.21100 -19.67300 29.24400 1.000 87.70530 395 GLU B N 1
ATOM 7064 C CA . GLU B 1 397 ? 1.86000 -19.68800 27.91100 1.000 85.36530 395 GLU B CA 1
ATOM 7065 C C . GLU B 1 397 ? 1.94200 -18.25200 27.39100 1.000 74.21530 395 GLU B C 1
ATOM 7066 O O . GLU B 1 397 ? 1.11900 -17.43200 27.82000 1.000 93.66530 395 GLU B O 1
ATOM 7072 N N . ASN B 1 398 ? 2.89700 -17.96000 26.51000 1.000 84.87851 396 ASN B N 1
ATOM 7073 C CA . ASN B 1 398 ? 3.11400 -16.56600 26.04300 1.000 91.07851 396 ASN B CA 1
ATOM 7074 C C . ASN B 1 398 ? 1.89300 -16.03300 25.29500 1.000 109.44851 396 ASN B C 1
ATOM 7075 O O . ASN B 1 398 ? 1.52300 -14.87500 25.54500 1.000 109.34851 396 ASN B O 1
ATOM 7080 N N . SER B 1 399 ? 1.29900 -16.83100 24.40900 1.000 114.39406 397 SER B N 1
ATOM 7081 C CA . SER B 1 399 ? 0.04900 -16.38200 23.74300 1.000 110.54406 397 SER B CA 1
ATOM 7082 C C . SER B 1 399 ? -0.98400 -17.50700 23.70200 1.000 95.53406 397 SER B C 1
ATOM 7083 O O . SER B 1 399 ? -1.06300 -18.18300 22.67100 1.000 96.92406 397 SER B O 1
ATOM 7086 N N . LEU B 1 400 ? -1.72800 -17.70900 24.78900 1.000 94.99176 398 LEU B N 1
ATOM 7087 C CA . LEU B 1 400 ? -2.81500 -18.71800 24.78400 1.000 91.16176 398 LEU B CA 1
ATOM 7088 C C . LEU B 1 400 ? -3.83600 -18.25700 23.74500 1.000 83.17176 398 LEU B C 1
ATOM 7089 O O . LEU B 1 400 ? -4.39200 -19.10600 23.04400 1.000 78.16176 398 LEU B O 1
ATOM 7094 N N . TYR B 1 401 ? -4.06700 -16.95000 23.66400 1.000 71.49583 399 TYR B N 1
ATOM 7095 C CA . TYR B 1 401 ? -5.04900 -16.40100 22.69800 1.000 73.04583 399 TYR B CA 1
ATOM 7096 C C . TYR B 1 401 ? -4.60800 -16.67400 21.26900 1.000 68.48583 399 TYR B C 1
ATOM 7097 O O . TYR B 1 401 ? -5.43200 -17.14000 20.48900 1.000 76.35583 399 TYR B O 1
ATOM 7106 N N . TRP B 1 402 ? -3.33700 -16.45200 20.95400 1.000 82.21285 400 TRP B N 1
ATOM 7107 C CA . TRP B 1 402 ? -2.90400 -16.56300 19.53700 1.000 69.95285 400 TRP B CA 1
ATOM 7108 C C . TRP B 1 402 ? -2.61300 -18.00800 19.15900 1.000 73.75285 400 TRP B C 1
ATOM 7109 O O . TRP B 1 402 ? -2.95500 -18.39100 18.03600 1.000 76.20285 400 TRP B O 1
ATOM 7120 N N . ASN B 1 403 ? -2.01800 -18.77500 20.06700 1.000 88.04623 401 ASN B N 1
ATOM 7121 C CA . ASN B 1 403 ? -1.59800 -20.11600 19.68800 1.000 79.85623 401 ASN B CA 1
ATOM 7122 C C . ASN B 1 403 ? -2.61900 -21.19000 20.02500 1.000 82.12623 401 ASN B C 1
ATOM 7123 O O . ASN B 1 403 ? -2.63400 -22.23500 19.36600 1.000 92.87623 401 ASN B O 1
ATOM 7128 N N . TYR B 1 404 ? -3.47200 -20.96600 21.02300 1.000 77.69971 402 TYR B N 1
ATOM 7129 C CA . TYR B 1 404 ? -4.38100 -22.00500 21.47600 1.000 77.95971 402 TYR B CA 1
ATOM 7130 C C . TYR B 1 404 ? -5.84500 -21.57800 21.49700 1.000 87.29971 402 TYR B C 1
ATOM 7131 O O . TYR B 1 404 ? -6.69200 -22.35500 21.95300 1.000 71.65971 402 TYR B O 1
ATOM 7140 N N . TYR B 1 405 ? -6.16600 -20.37400 21.02200 1.000 81.03850 403 TYR B N 1
ATOM 7141 C CA . TYR B 1 405 ? -7.53700 -19.98800 20.70800 1.000 76.68850 403 TYR B CA 1
ATOM 7142 C C . TYR B 1 405 ? -7.71500 -19.64700 19.23600 1.000 74.66850 403 TYR B C 1
ATOM 7143 O O . TYR B 1 405 ? -8.56400 -20.24400 18.56300 1.000 69.46850 403 TYR B O 1
ATOM 7152 N N . ILE B 1 406 ? -6.91900 -18.71600 18.70800 1.000 74.38779 404 ILE B N 1
ATOM 7153 C CA . ILE B 1 406 ? -7.01500 -18.36700 17.29300 1.000 74.43779 404 ILE B CA 1
ATOM 7154 C C . ILE B 1 406 ? -6.54300 -19.52900 16.42500 1.000 77.89779 404 ILE B C 1
ATOM 7155 O O . ILE B 1 406 ? -7.26800 -20.00100 15.54300 1.000 85.81779 404 ILE B O 1
ATOM 7160 N N . ASP B 1 407 ? -5.32000 -20.01100 16.67300 1.000 77.68832 405 ASP B N 1
ATOM 7161 C CA . ASP B 1 407 ? -4.76200 -21.09300 15.86300 1.000 81.96832 405 ASP B CA 1
ATOM 7162 C C . ASP B 1 407 ? -5.56800 -22.37500 16.01900 1.000 76.75832 405 ASP B C 1
ATOM 7163 O O . ASP B 1 407 ? -5.78700 -23.10400 15.04500 1.000 76.16832 405 ASP B O 1
ATOM 7168 N N . SER B 1 408 ? -6.00200 -22.67400 17.24400 1.000 86.71262 406 SER B N 1
ATOM 7169 C CA . SER B 1 408 ? -6.80000 -23.87200 17.47600 1.000 78.47262 406 SER B CA 1
ATOM 7170 C C . SER B 1 408 ? -8.12700 -23.79400 16.73300 1.000 83.20262 406 SER B C 1
ATOM 7171 O O . SER B 1 408 ? -8.62600 -24.80500 16.22500 1.000 100.53262 406 SER B O 1
ATOM 7174 N N . TYR B 1 409 ? -8.71300 -22.60000 16.65700 1.000 81.29653 407 TYR B N 1
ATOM 7175 C CA . TYR B 1 409 ? -9.94900 -22.43600 15.90300 1.000 94.94653 407 TYR B CA 1
ATOM 7176 C C . TYR B 1 409 ? -9.70300 -22.58800 14.40400 1.000 93.19653 407 TYR B C 1
ATOM 7177 O O . TYR B 1 409 ? -10.53200 -23.16300 13.68900 1.000 101.35653 407 TYR B O 1
ATOM 7186 N N . LEU B 1 410 ? -8.56700 -22.08500 13.91400 1.000 83.40559 408 LEU B N 1
ATOM 7187 C CA . LEU B 1 410 ? -8.24800 -22.18900 12.49200 1.000 87.18559 408 LEU B CA 1
ATOM 7188 C C . LEU B 1 410 ? -8.06700 -23.63700 12.05000 1.000 99.43559 408 LEU B C 1
ATOM 7189 O O . LEU B 1 410 ? -8.34600 -23.96800 10.89100 1.000 108.80559 408 LEU B O 1
ATOM 7194 N N . LYS B 1 411 ? -7.60000 -24.50800 12.94300 1.000 97.22055 409 LYS B N 1
ATOM 7195 C CA . LYS B 1 411 ? -7.39400 -25.91800 12.64000 1.000 92.59055 409 LYS B CA 1
ATOM 7196 C C . LYS B 1 411 ? -8.66900 -26.74400 12.78700 1.000 99.50055 409 LYS B C 1
ATOM 7197 O O . LYS B 1 411 ? -8.60100 -27.97900 12.77400 1.000 90.95055 409 LYS B O 1
ATOM 7203 N N . GLY B 1 412 ? -9.82200 -26.09500 12.94000 1.000 98.35778 410 GLY B N 1
ATOM 7204 C CA . GLY B 1 412 ? -11.08700 -26.78500 13.05500 1.000 94.29778 410 GLY B CA 1
ATOM 7205 C C . GLY B 1 412 ? -11.38900 -27.34600 14.42400 1.000 93.68778 410 GLY B C 1
ATOM 7206 O O . GLY B 1 412 ? -12.48100 -27.89100 14.62500 1.000 104.40778 410 GLY B O 1
ATOM 7207 N N . GLN B 1 413 ? -10.46800 -27.22300 15.37300 1.000 97.60217 411 GLN B N 1
ATOM 7208 C CA . GLN B 1 413 ? -10.66400 -27.80000 16.69000 1.000 95.36217 411 GLN B CA 1
ATOM 7209 C C . GLN B 1 413 ? -11.47100 -26.85900 17.57900 1.000 89.33217 411 GLN B C 1
ATOM 7210 O O . GLN B 1 413 ? -11.52000 -25.64400 17.36700 1.000 86.14217 411 GLN B O 1
ATOM 7216 N N . SER B 1 414 ? -12.12400 -27.44600 18.57600 1.000 91.03189 412 SER B N 1
ATOM 7217 C CA . SER B 1 414 ? -12.68000 -26.65800 19.66700 1.000 87.01189 412 SER B CA 1
ATOM 7218 C C . SER B 1 414 ? -11.53400 -26.00800 20.43600 1.000 83.83189 412 SER B C 1
ATOM 7219 O O . SER B 1 414 ? -10.55500 -26.69000 20.76100 1.000 84.66189 412 SER B O 1
ATOM 7222 N N . PRO B 1 415 ? -11.61600 -24.70500 20.74700 1.000 88.44139 413 PRO B N 1
ATOM 7223 C CA . PRO B 1 415 ? -10.44900 -23.98000 21.27900 1.000 83.07139 413 PRO B CA 1
ATOM 7224 C C . PRO B 1 415 ? -9.76200 -24.65300 22.46000 1.000 71.51139 413 PRO B C 1
ATOM 7225 O O . PRO B 1 415 ? -10.34900 -24.81400 23.53400 1.000 80.19139 413 PRO B O 1
ATOM 7229 N N . VAL B 1 416 ? -8.50000 -25.04600 22.25500 1.000 83.22535 414 VAL B N 1
ATOM 7230 C CA . VAL B 1 416 ? -7.72600 -25.72200 23.29600 1.000 75.55535 414 VAL B CA 1
ATOM 7231 C C . VAL B 1 416 ? -7.54000 -24.81500 24.50600 1.000 76.31535 414 VAL B C 1
ATOM 7232 O O . VAL B 1 416 ? -7.44800 -25.29300 25.64500 1.000 66.60535 414 VAL B O 1
ATOM 7236 N N . ALA B 1 417 ? -7.50100 -23.49600 24.28700 1.000 66.40481 415 ALA B N 1
ATOM 7237 C CA . ALA B 1 417 ? -7.39700 -22.55500 25.39700 1.000 61.35481 415 ALA B CA 1
ATOM 7238 C C . ALA B 1 417 ? -8.54300 -22.71100 26.38900 1.000 66.48481 415 ALA B C 1
ATOM 7239 O O . ALA B 1 417 ? -8.39400 -22.35200 27.56100 1.000 73.15481 415 ALA B O 1
ATOM 7241 N N . PHE B 1 418 ? -9.69800 -23.21700 25.94500 1.000 67.23663 416 PHE B N 1
ATOM 7242 C CA . PHE B 1 418 ? -10.78500 -23.48000 26.88500 1.000 79.53663 416 PHE B CA 1
ATOM 7243 C C . PHE B 1 418 ? -10.46100 -24.68100 27.76300 1.000 66.90663 416 PHE B C 1
ATOM 7244 O O . PHE B 1 418 ? -10.61000 -24.62400 28.98900 1.000 72.00663 416 PHE B O 1
ATOM 7252 N N . ASP B 1 419 ? -10.00200 -25.77500 27.14700 1.000 72.97416 417 ASP B N 1
ATOM 7253 C CA . ASP B 1 419 ? -9.67900 -26.98200 27.90200 1.000 69.58416 417 ASP B CA 1
ATOM 7254 C C . ASP B 1 419 ? -8.55200 -26.72700 28.89500 1.000 65.47416 417 ASP B C 1
ATOM 7255 O O . ASP B 1 419 ? -8.60600 -27.19300 30.03900 1.000 65.15416 417 ASP B O 1
ATOM 7260 N N . LEU B 1 420 ? -7.52500 -25.98100 28.47900 1.000 65.30008 418 LEU B N 1
ATOM 7261 C CA . LEU B 1 420 ? -6.42100 -25.67400 29.38100 1.000 58.31008 418 LEU B CA 1
ATOM 7262 C C . LEU B 1 420 ? -6.89600 -24.85500 30.57400 1.000 67.14008 418 LEU B C 1
ATOM 7263 O O . LEU B 1 420 ? -6.46200 -25.09000 31.70900 1.000 77.77008 418 LEU B O 1
ATOM 7268 N N . LEU B 1 421 ? -7.78800 -23.88700 30.34000 1.000 70.44289 419 LEU B N 1
ATOM 7269 C CA . LEU B 1 421 ? -8.28500 -23.06300 31.43900 1.000 61.64289 419 LEU B CA 1
ATOM 7270 C C . LEU B 1 421 ? -9.18400 -23.86700 32.36900 1.000 65.96289 419 LEU B C 1
ATOM 7271 O O . LEU B 1 421 ? -9.18200 -23.64500 33.58600 1.000 78.95289 419 LEU B O 1
ATOM 7276 N N . HIS B 1 422 ? -9.96600 -24.80000 31.82000 1.000 62.34775 420 HIS B N 1
ATOM 7277 C CA . HIS B 1 422 ? -10.76800 -25.66700 32.67600 1.000 55.73775 420 HIS B CA 1
ATOM 7278 C C . HIS B 1 422 ? -9.88200 -26.52000 33.57000 1.000 66.07775 420 HIS B C 1
ATOM 7279 O O . HIS B 1 422 ? -10.16400 -26.68200 34.76300 1.000 72.34775 420 HIS B O 1
ATOM 7286 N N . TRP B 1 423 ? -8.80300 -27.07500 33.00900 1.000 68.60462 421 TRP B N 1
ATOM 7287 C CA . TRP B 1 423 ? -7.87600 -27.87000 33.80800 1.000 62.78462 421 TRP B CA 1
ATOM 7288 C C . TRP B 1 423 ? -7.22200 -27.02200 34.89000 1.000 65.81462 421 TRP B C 1
ATOM 7289 O O . TRP B 1 423 ? -7.14100 -27.43400 36.05300 1.000 74.71462 421 TRP B O 1
ATOM 7300 N N . ASN B 1 424 ? -6.76100 -25.82000 34.52500 1.000 65.67810 422 ASN B N 1
ATOM 7301 C CA . ASN B 1 424 ? -6.06300 -24.96800 35.48300 1.000 64.46810 422 ASN B CA 1
ATOM 7302 C C . ASN B 1 424 ? -6.98100 -24.50800 36.60700 1.000 70.44810 422 ASN B C 1
ATOM 7303 O O . ASN B 1 424 ? -6.50400 -24.21200 37.70900 1.000 75.18810 422 ASN B O 1
ATOM 7308 N N . SER B 1 425 ? -8.28600 -24.43400 36.34800 1.000 62.06680 423 SER B N 1
ATOM 7309 C CA . SER B 1 425 ? -9.27200 -24.07500 37.36000 1.000 64.93680 423 SER B CA 1
ATOM 7310 C C . SER B 1 425 ? -9.79300 -25.28100 38.12700 1.000 72.53680 423 SER B C 1
ATOM 7311 O O . SER B 1 425 ? -10.61500 -25.11200 39.03500 1.000 74.58680 423 SER B O 1
ATOM 7314 N N . ASP B 1 426 ? -9.35200 -26.49000 37.77600 1.000 68.02041 424 ASP B N 1
ATOM 7315 C CA . ASP B 1 426 ? -9.79100 -27.70700 38.46100 1.000 57.69041 424 ASP B CA 1
ATOM 7316 C C . ASP B 1 426 ? -8.82500 -28.01200 39.60400 1.000 62.91041 424 ASP B C 1
ATOM 7317 O O . ASP B 1 426 ? -8.11000 -29.01600 39.62500 1.000 65.11041 424 ASP B O 1
ATOM 7322 N N . SER B 1 427 ? -8.83000 -27.10800 40.57700 1.000 66.02386 425 SER B N 1
ATOM 7323 C CA . SER B 1 427 ? -7.86700 -27.15600 41.66200 1.000 61.34386 425 SER B CA 1
ATOM 7324 C C . SER B 1 427 ? -8.05400 -28.40300 42.52000 1.000 62.74386 425 SER B C 1
ATOM 7325 O O . SER B 1 427 ? -9.14100 -28.97900 42.60300 1.000 74.36386 425 SER B O 1
ATOM 7328 N N . THR B 1 428 ? -6.96400 -28.82100 43.15400 1.000 68.36846 426 THR B N 1
ATOM 7329 C CA . THR B 1 428 ? -6.97900 -29.89000 44.13800 1.000 67.10846 426 THR B CA 1
ATOM 7330 C C . THR B 1 428 ? -6.38500 -29.37300 45.44000 1.000 65.01846 426 THR B C 1
ATOM 7331 O O . THR B 1 428 ? -5.54700 -28.46800 45.44300 1.000 58.57846 426 THR B O 1
ATOM 7335 N N . ASN B 1 429 ? -6.83600 -29.95200 46.54800 1.000 67.05904 427 ASN B N 1
ATOM 7336 C CA . ASN B 1 429 ? -6.22900 -29.67200 47.83800 1.000 65.54904 427 ASN B CA 1
ATOM 7337 C C . ASN B 1 429 ? -4.89200 -30.39600 47.95300 1.000 74.03904 427 ASN B C 1
ATOM 7338 O O . ASN B 1 429 ? -4.54600 -31.26000 47.14400 1.000 90.58904 427 ASN B O 1
ATOM 7343 N N . VAL B 1 430 ? -4.12900 -30.02900 48.97600 1.000 74.80920 428 VAL B N 1
ATOM 7344 C CA . VAL B 1 430 ? -2.87000 -30.68900 49.29800 1.000 64.06920 428 VAL B CA 1
ATOM 7345 C C . VAL B 1 430 ? -2.91000 -31.07300 50.76800 1.000 62.27920 428 VAL B C 1
ATOM 7346 O O . VAL B 1 430 ? -3.24100 -30.23900 51.61700 1.000 65.22920 428 VAL B O 1
ATOM 7350 N N . ALA B 1 431 ? -2.57400 -32.32600 51.06900 1.000 68.03766 429 ALA B N 1
ATOM 7351 C CA . ALA B 1 431 ? -2.51400 -32.76100 52.45800 1.000 59.06766 429 ALA B CA 1
ATOM 7352 C C . ALA B 1 431 ? -1.56900 -31.86400 53.25100 1.000 76.24766 429 ALA B C 1
ATOM 7353 O O . ALA B 1 431 ? -0.50800 -31.46400 52.76300 1.000 66.13766 429 ALA B O 1
ATOM 7355 N N . GLY B 1 432 ? -1.98100 -31.52800 54.47700 1.000 66.93873 430 GLY B N 1
ATOM 7356 C CA . GLY B 1 432 ? -1.28400 -30.49300 55.22800 1.000 72.15873 430 GLY B CA 1
ATOM 7357 C C . GLY B 1 432 ? 0.17000 -30.82900 55.49700 1.000 68.99873 430 GLY B C 1
ATOM 7358 O O . GLY B 1 432 ? 1.06200 -30.00300 55.28500 1.000 62.89873 430 GLY B O 1
ATOM 7359 N N . LYS B 1 433 ? 0.43000 -32.05100 55.96700 1.000 69.38455 431 LYS B N 1
ATOM 7360 C CA . LYS B 1 433 ? 1.80700 -32.45800 56.22600 1.000 69.66455 431 LYS B CA 1
ATOM 7361 C C . LYS B 1 433 ? 2.61300 -32.51800 54.93300 1.000 74.25455 431 LYS B C 1
ATOM 7362 O O . LYS B 1 433 ? 3.80000 -32.16700 54.91900 1.000 73.79455 431 LYS B O 1
ATOM 7368 N N . THR B 1 434 ? 1.98300 -32.95400 53.83500 1.000 61.79099 432 THR B N 1
ATOM 7369 C CA . THR B 1 434 ? 2.66300 -32.98200 52.54300 1.000 56.11099 432 THR B CA 1
ATOM 7370 C C . THR B 1 434 ? 3.08500 -31.58500 52.10900 1.000 68.72099 432 THR B C 1
ATOM 7371 O O . THR B 1 434 ? 4.20700 -31.38900 51.62500 1.000 72.94099 432 THR B O 1
ATOM 7375 N N . HIS B 1 435 ? 2.19700 -30.60000 52.26800 1.000 70.72651 433 HIS B N 1
ATOM 7376 C CA . HIS B 1 435 ? 2.52300 -29.24400 51.84500 1.000 68.25651 433 HIS B CA 1
ATOM 7377 C C . HIS B 1 435 ? 3.62400 -28.64200 52.71200 1.000 69.24651 433 HIS B C 1
ATOM 7378 O O . HIS B 1 435 ? 4.47900 -27.90200 52.21100 1.000 60.66651 433 HIS B O 1
ATOM 7385 N N . ASN B 1 436 ? 3.61800 -28.98600 53.99200 1.000 69.66756 434 ASN B N 1
ATOM 7386 C CA . ASN B 1 436 ? 4.68100 -28.48500 54.89400 1.000 72.96756 434 ASN B CA 1
ATOM 7387 C C . ASN B 1 436 ? 6.01600 -29.08000 54.44200 1.000 69.95756 434 ASN B C 1
ATOM 7388 O O . ASN B 1 436 ? 6.99800 -28.32900 54.36500 1.000 78.10756 434 ASN B O 1
ATOM 7393 N N . SER B 1 437 ? 6.03800 -30.37700 54.13900 1.000 66.32479 435 SER B N 1
ATOM 7394 C CA . SER B 1 437 ? 7.26300 -31.01600 53.67500 1.000 69.82479 435 SER B CA 1
ATOM 7395 C C . SER B 1 437 ? 7.74600 -30.39500 52.37200 1.000 71.73479 435 SER B C 1
ATOM 7396 O O . SER B 1 437 ? 8.94600 -30.15000 52.19900 1.000 82.26479 435 SER B O 1
ATOM 7399 N N . LEU B 1 438 ? 6.82400 -30.12600 51.44500 1.000 74.67828 436 LEU B N 1
ATOM 7400 C CA . LEU B 1 438 ? 7.19800 -29.48100 50.19000 1.000 73.24828 436 LEU B CA 1
ATOM 7401 C C . LEU B 1 438 ? 7.78000 -28.09500 50.43600 1.000 75.53828 436 LEU B C 1
ATOM 7402 O O . LEU B 1 438 ? 8.79300 -27.71900 49.83200 1.000 67.68828 436 LEU B O 1
ATOM 7407 N N . LEU B 1 439 ? 7.15400 -27.32400 51.32900 1.000 66.25467 437 LEU B N 1
ATOM 7408 C CA . LEU B 1 439 ? 7.61400 -25.96500 51.59300 1.000 63.49467 437 LEU B CA 1
ATOM 7409 C C . LEU B 1 439 ? 8.96200 -25.96100 52.30300 1.000 73.88467 437 LEU B C 1
ATOM 7410 O O . LEU B 1 439 ? 9.89600 -25.26900 51.87800 1.000 61.42467 437 LEU B O 1
ATOM 7415 N N . ARG B 1 440 ? 9.09000 -26.74500 53.37900 1.000 72.72011 438 ARG B N 1
ATOM 7416 C CA . ARG B 1 440 ? 10.26500 -26.66500 54.24100 1.000 80.11011 438 ARG B CA 1
ATOM 7417 C C . ARG B 1 440 ? 11.39700 -27.58700 53.79700 1.000 80.66011 438 ARG B C 1
ATOM 7418 O O . ARG B 1 440 ? 12.53600 -27.13800 53.63100 1.000 77.92011 438 ARG B O 1
ATOM 7426 N N . ARG B 1 441 ? 11.10500 -28.87400 53.61500 1.000 66.89366 439 ARG B N 1
ATOM 7427 C CA . ARG B 1 441 ? 12.15900 -29.84700 53.37100 1.000 65.28366 439 ARG B CA 1
ATOM 7428 C C . ARG B 1 441 ? 12.74200 -29.76200 51.96700 1.000 77.27366 439 ARG B C 1
ATOM 7429 O O . ARG B 1 441 ? 13.88700 -30.17900 51.76400 1.000 80.30366 439 ARG B O 1
ATOM 7437 N N . LEU B 1 442 ? 12.00200 -29.22500 51.00000 1.000 72.20912 440 LEU B N 1
ATOM 7438 C CA . LEU B 1 442 ? 12.46500 -29.18300 49.61900 1.000 60.51912 440 LEU B CA 1
ATOM 7439 C C . LEU B 1 442 ? 12.71300 -27.76100 49.13100 1.000 72.39912 440 LEU B C 1
ATOM 7440 O O . LEU B 1 442 ? 13.81600 -27.44800 48.67800 1.000 70.36912 440 LEU B O 1
ATOM 7445 N N . TYR B 1 443 ? 11.71000 -26.88100 49.21000 1.000 79.61810 441 TYR B N 1
ATOM 7446 C CA . TYR B 1 443 ? 11.87300 -25.52900 48.68400 1.000 62.53810 441 TYR B CA 1
ATOM 7447 C C . TYR B 1 443 ? 12.80000 -24.69800 49.56400 1.000 70.84810 441 TYR B C 1
ATOM 7448 O O . TYR B 1 443 ? 13.66200 -23.97000 49.05500 1.000 68.59810 441 TYR B O 1
ATOM 7457 N N . LEU B 1 444 ? 12.64100 -24.79400 50.88400 1.000 72.64383 442 LEU B N 1
ATOM 7458 C CA . LEU B 1 444 ? 13.42800 -23.97600 51.80100 1.000 73.90383 442 LEU B CA 1
ATOM 7459 C C . LEU B 1 444 ? 14.79000 -24.60200 52.09300 1.000 75.81383 442 LEU B C 1
ATOM 7460 O O . LEU B 1 444 ? 15.83300 -23.99300 51.83000 1.000 77.20383 442 LEU B O 1
ATOM 7465 N N . GLU B 1 445 ? 14.79800 -25.81400 52.65400 1.000 76.14864 443 GLU B N 1
ATOM 7466 C CA . GLU B 1 445 ? 16.04200 -26.43300 53.10100 1.000 69.62864 443 GLU B CA 1
ATOM 7467 C C . GLU B 1 445 ? 16.81000 -27.12300 51.98200 1.000 68.26864 443 GLU B C 1
ATOM 7468 O O . GLU B 1 445 ? 18.02700 -27.29400 52.10900 1.000 71.04864 443 GLU B O 1
ATOM 7474 N N . ASN B 1 446 ? 16.13700 -27.52900 50.90200 1.000 72.15308 444 ASN B N 1
ATOM 7475 C CA . ASN B 1 446 ? 16.78900 -28.17300 49.76000 1.000 59.81308 444 ASN B CA 1
ATOM 7476 C C . ASN B 1 446 ? 17.50200 -29.45700 50.18600 1.000 71.96308 444 ASN B C 1
ATOM 7477 O O . ASN B 1 446 ? 18.65200 -29.71300 49.82000 1.000 72.81308 444 ASN B O 1
ATOM 7482 N N . GLN B 1 447 ? 16.79400 -30.28100 50.96600 1.000 66.59222 445 GLN B N 1
ATOM 7483 C CA . GLN B 1 447 ? 17.41900 -31.44800 51.58200 1.000 61.27222 445 GLN B CA 1
ATOM 7484 C C . GLN B 1 447 ? 17.85900 -32.48400 50.55500 1.000 77.69222 445 GLN B C 1
ATOM 7485 O O . GLN B 1 447 ? 18.84700 -33.19200 50.78400 1.000 73.30222 445 GLN B O 1
ATOM 7491 N N . LEU B 1 448 ? 17.14100 -32.60800 49.43600 1.000 79.16145 446 LEU B N 1
ATOM 7492 C CA . LEU B 1 448 ? 17.47600 -33.65200 48.47200 1.000 87.66145 446 LEU B CA 1
ATOM 7493 C C . LEU B 1 448 ? 18.88100 -33.45400 47.91400 1.000 83.28145 446 LEU B C 1
ATOM 7494 O O . LEU B 1 448 ? 19.64600 -34.41700 47.77900 1.000 77.18145 446 LEU B O 1
ATOM 7499 N N . VAL B 1 449 ? 19.24000 -32.20900 47.59800 1.000 80.06972 447 VAL B N 1
ATOM 7500 C CA . VAL B 1 449 ? 20.56300 -31.92900 47.05200 1.000 71.25972 447 VAL B CA 1
ATOM 7501 C C . VAL B 1 449 ? 21.64400 -32.16100 48.10300 1.000 88.11972 447 VAL B C 1
ATOM 7502 O O . VAL B 1 449 ? 22.69300 -32.75100 47.81400 1.000 91.29972 447 VAL B O 1
ATOM 7506 N N . LYS B 1 450 ? 21.40400 -31.71700 49.33900 1.000 78.87244 448 LYS B N 1
ATOM 7507 C CA . LYS B 1 450 ? 22.38300 -31.88200 50.41000 1.000 75.62244 448 LYS B CA 1
ATOM 7508 C C . LYS B 1 450 ? 22.45500 -33.31100 50.94500 1.000 74.48244 448 LYS B C 1
ATOM 7509 O O . LYS B 1 450 ? 23.29400 -33.58300 51.81200 1.000 81.93244 448 LYS B O 1
ATOM 7515 N N . GLY B 1 451 ? 21.60800 -34.22100 50.47000 1.000 77.71780 449 GLY B N 1
ATOM 7516 C CA . GLY B 1 451 ? 21.60600 -35.58200 50.96400 1.000 64.38780 449 GLY B CA 1
ATOM 7517 C C . GLY B 1 451 ? 20.96000 -35.77600 52.31600 1.000 76.54780 449 GLY B C 1
ATOM 7518 O O . GLY B 1 451 ? 21.09000 -36.86000 52.89300 1.000 83.60780 449 GLY B O 1
ATOM 7519 N N . GLU B 1 452 ? 20.26300 -34.76600 52.83800 1.000 77.67834 450 GLU B N 1
ATOM 7520 C CA . GLU B 1 452 ? 19.63300 -34.83200 54.15200 1.000 73.55834 450 GLU B CA 1
ATOM 7521 C C . GLU B 1 452 ? 18.17700 -35.28400 54.10900 1.000 76.43834 450 GLU B C 1
ATOM 7522 O O . GLU B 1 452 ? 17.56000 -35.42600 55.17100 1.000 71.76834 450 GLU B O 1
ATOM 7528 N N . LEU B 1 453 ? 17.61000 -35.50600 52.92500 1.000 71.13011 451 LEU B N 1
ATOM 7529 C CA . LEU B 1 453 ? 16.20400 -35.87900 52.83500 1.000 69.44011 451 LEU B CA 1
ATOM 7530 C C . LEU B 1 453 ? 16.01100 -37.32300 53.27700 1.000 69.61011 451 LEU B C 1
ATOM 7531 O O . LEU B 1 453 ? 16.74700 -38.21600 52.84800 1.000 82.09011 451 LEU B O 1
ATOM 7536 N N . LYS B 1 454 ? 15.01500 -37.55300 54.13000 1.000 69.62751 452 LYS B N 1
ATOM 7537 C CA . LYS B 1 454 ? 14.69500 -38.88300 54.63500 1.000 61.26751 452 LYS B CA 1
ATOM 7538 C C . LYS B 1 454 ? 13.25200 -39.22700 54.29700 1.000 60.03751 452 LYS B C 1
ATOM 7539 O O . LYS B 1 454 ? 12.33600 -38.45900 54.61100 1.000 80.47751 452 LYS B O 1
ATOM 7545 N N . ILE B 1 455 ? 13.05300 -40.38300 53.67200 1.000 63.63859 453 ILE B N 1
ATOM 7546 C CA . ILE B 1 455 ? 11.73100 -40.88700 53.31200 1.000 69.60859 453 ILE B CA 1
ATOM 7547 C C . ILE B 1 455 ? 11.47900 -42.13000 54.15900 1.000 70.92859 453 ILE B C 1
ATOM 7548 O O . ILE B 1 455 ? 11.97400 -43.21900 53.84600 1.000 77.01859 453 ILE B O 1
ATOM 7553 N N . ARG B 1 456 ? 10.68900 -41.97400 55.22200 1.000 72.07703 454 ARG B N 1
ATOM 7554 C CA . ARG B 1 456 ? 10.45900 -43.02900 56.21200 1.000 76.51703 454 ARG B CA 1
ATOM 7555 C C . ARG B 1 456 ? 11.78600 -43.51900 56.79600 1.000 94.81703 454 ARG B C 1
ATOM 7556 O O . ARG B 1 456 ? 12.14000 -44.69900 56.72500 1.000 93.76703 454 ARG B O 1
ATOM 7564 N N . ASN B 1 457 ? 12.52900 -42.56600 57.36200 1.000 88.95766 455 ASN B N 1
ATOM 7565 C CA . ASN B 1 457 ? 13.79400 -42.81200 58.05100 1.000 81.62766 455 ASN B CA 1
ATOM 7566 C C . ASN B 1 457 ? 14.85300 -43.42500 57.14100 1.000 79.01766 455 ASN B C 1
ATOM 7567 O O . ASN B 1 457 ? 15.85100 -43.95800 57.62600 1.000 87.11766 455 ASN B O 1
ATOM 7572 N N . THR B 1 458 ? 14.67100 -43.34500 55.82700 1.000 78.17273 456 THR B N 1
ATOM 7573 C CA . THR B 1 458 ? 15.64300 -43.84500 54.86000 1.000 69.15273 456 THR B CA 1
ATOM 7574 C C . THR B 1 458 ? 16.25400 -42.64500 54.14900 1.000 70.52273 456 THR B C 1
ATOM 7575 O O . THR B 1 458 ? 15.55900 -41.93900 53.41100 1.000 76.98273 456 THR B O 1
ATOM 7579 N N . ARG B 1 459 ? 17.54400 -42.41400 54.37000 1.000 74.66525 457 ARG B N 1
ATOM 7580 C CA . ARG B 1 459 ? 18.21700 -41.30400 53.71400 1.000 64.10525 457 ARG B CA 1
ATOM 7581 C C . ARG B 1 459 ? 18.26100 -41.53600 52.21100 1.000 66.69525 457 ARG B C 1
ATOM 7582 O O . ARG B 1 459 ? 18.53800 -42.64500 51.74500 1.000 74.44525 457 ARG B O 1
ATOM 7590 N N . ILE B 1 460 ? 17.97200 -40.48700 51.44700 1.000 67.87606 458 ILE B N 1
ATOM 7591 C CA . ILE B 1 460 ? 17.85800 -40.58100 49.99800 1.000 67.79606 458 ILE B CA 1
ATOM 7592 C C . ILE B 1 460 ? 19.14300 -40.07300 49.36700 1.000 66.75606 458 ILE B C 1
ATOM 7593 O O . ILE B 1 460 ? 19.57900 -38.94800 49.64500 1.000 75.64606 458 ILE B O 1
ATOM 7598 N N . ASP B 1 461 ? 19.75100 -40.90500 48.52100 1.000 65.15916 459 ASP B N 1
ATOM 7599 C CA . ASP B 1 461 ? 20.92300 -40.53700 47.73000 1.000 60.24916 459 ASP B CA 1
ATOM 7600 C C . ASP B 1 461 ? 20.63200 -40.90500 46.28200 1.000 60.59916 459 ASP B C 1
ATOM 7601 O O . ASP B 1 461 ? 20.56300 -42.09100 45.94000 1.000 59.83916 459 ASP B O 1
ATOM 7606 N N . LEU B 1 462 ? 20.44800 -39.89300 45.43200 1.000 55.04450 460 LEU B N 1
ATOM 7607 C CA . LEU B 1 462 ? 20.12800 -40.16900 44.03800 1.000 50.28450 460 LEU B CA 1
ATOM 7608 C C . LEU B 1 462 ? 21.32300 -40.73400 43.28400 1.000 62.88450 460 LEU B C 1
ATOM 7609 O O . LEU B 1 462 ? 21.13900 -41.33800 42.22100 1.000 66.47450 460 LEU B O 1
ATOM 7614 N N . GLY B 1 463 ? 22.53600 -40.57300 43.82200 1.000 77.22975 461 GLY B N 1
ATOM 7615 C CA . GLY B 1 463 ? 23.71200 -41.18500 43.23200 1.000 54.37975 461 GLY B CA 1
ATOM 7616 C C . GLY B 1 463 ? 23.66800 -42.69800 43.22100 1.000 67.43975 461 GLY B C 1
ATOM 7617 O O . GLY B 1 463 ? 24.35100 -43.32400 42.40500 1.000 57.18975 461 GLY B O 1
ATOM 7618 N N . LYS B 1 464 ? 22.87300 -43.30600 44.10800 1.000 72.19166 462 LYS B N 1
ATOM 7619 C CA . LYS B 1 464 ? 22.69600 -44.75300 44.11200 1.000 52.89166 462 LYS B CA 1
ATOM 7620 C C . LYS B 1 464 ? 21.70200 -45.23700 43.06300 1.000 58.43166 462 LYS B C 1
ATOM 7621 O O . LYS B 1 464 ? 21.59200 -46.44900 42.85300 1.000 55.60166 462 LYS B O 1
ATOM 7627 N N . VAL B 1 465 ? 20.96700 -44.33800 42.41400 1.000 66.59606 463 VAL B N 1
ATOM 7628 C CA . VAL B 1 465 ? 19.99000 -44.74400 41.40700 1.000 72.55606 463 VAL B CA 1
ATOM 7629 C C . VAL B 1 465 ? 20.71300 -44.92800 40.07700 1.000 63.83606 463 VAL B C 1
ATOM 7630 O O . VAL B 1 465 ? 21.31400 -43.98700 39.54800 1.000 61.08606 463 VAL B O 1
ATOM 7634 N N . LYS B 1 466 ? 20.67100 -46.14700 39.54200 1.000 52.12135 464 LYS B N 1
ATOM 7635 C CA . LYS B 1 466 ? 21.32700 -46.45700 38.27900 1.000 61.14135 464 LYS B CA 1
ATOM 7636 C C . LYS B 1 466 ? 20.35400 -46.54300 37.11400 1.000 62.91135 464 LYS B C 1
ATOM 7637 O O . LYS B 1 466 ? 20.77400 -46.86100 35.99600 1.000 61.94135 464 LYS B O 1
ATOM 7643 N N . THR B 1 467 ? 19.07500 -46.27300 37.35100 1.000 64.24302 465 THR B N 1
ATOM 7644 C CA . THR B 1 467 ? 18.10700 -46.21500 36.27000 1.000 49.75302 465 THR B CA 1
ATOM 7645 C C . THR B 1 467 ? 18.48200 -45.07700 35.32600 1.000 59.20302 465 THR B C 1
ATOM 7646 O O . THR B 1 467 ? 18.79700 -43.97300 35.79300 1.000 55.83302 465 THR B O 1
ATOM 7650 N N . PRO B 1 468 ? 18.48900 -45.30100 34.01200 1.000 55.04913 466 PRO B N 1
ATOM 7651 C CA . PRO B 1 468 ? 18.70800 -44.18600 33.08100 1.000 53.99913 466 PRO B CA 1
ATOM 7652 C C . PRO B 1 468 ? 17.56300 -43.18100 33.15800 1.000 67.46913 466 PRO B C 1
ATOM 7653 O O . PRO B 1 468 ? 16.38700 -43.55300 33.22100 1.000 63.68913 466 PRO B O 1
ATOM 7657 N N . VAL B 1 469 ? 17.91400 -41.89600 33.14600 1.000 54.35984 467 VAL B N 1
ATOM 7658 C CA . VAL B 1 469 ? 16.95100 -40.81800 33.33000 1.000 64.50984 467 VAL B CA 1
ATOM 7659 C C . VAL B 1 469 ? 16.96000 -39.91200 32.10700 1.000 69.62984 467 VAL B C 1
ATOM 7660 O O . VAL B 1 469 ? 18.01900 -39.61300 31.54300 1.000 57.39984 467 VAL B O 1
ATOM 7664 N N . LEU B 1 470 ? 15.76800 -39.48800 31.69000 1.000 67.89289 468 LEU B N 1
ATOM 7665 C CA . LEU B 1 470 ? 15.59900 -38.51800 30.61400 1.000 60.90289 468 LEU B CA 1
ATOM 7666 C C . LEU B 1 470 ? 14.78600 -37.35400 31.16100 1.000 66.76289 468 LEU B C 1
ATOM 7667 O O . LEU B 1 470 ? 13.58300 -37.49100 31.40500 1.000 64.82289 468 LEU B O 1
ATOM 7672 N N . LEU B 1 471 ? 15.43900 -36.21400 31.35500 1.000 63.58494 469 LEU B N 1
ATOM 7673 C CA . LEU B 1 471 ? 14.76500 -35.01700 31.83100 1.000 53.18494 469 LEU B CA 1
ATOM 7674 C C . LEU B 1 471 ? 14.32300 -34.19600 30.62800 1.000 58.38494 469 LEU B C 1
ATOM 7675 O O . LEU B 1 471 ? 15.15100 -33.82100 29.78800 1.000 61.99494 469 LEU B O 1
ATOM 7680 N N . VAL B 1 472 ? 13.02300 -33.93300 30.53600 1.000 47.95319 470 VAL B N 1
ATOM 7681 C CA . VAL B 1 472 ? 12.45800 -33.10700 29.47800 1.000 46.99319 470 VAL B CA 1
ATOM 7682 C C . VAL B 1 472 ? 11.91600 -31.84600 30.13400 1.000 56.14319 470 VAL B C 1
ATOM 7683 O O . VAL B 1 472 ? 10.94800 -31.89700 30.90300 1.000 64.01319 470 VAL B O 1
ATOM 7687 N N . SER B 1 473 ? 12.53400 -30.71200 29.83600 1.000 53.03464 471 SER B N 1
ATOM 7688 C CA . SER B 1 473 ? 12.15700 -29.44100 30.42800 1.000 55.23464 471 SER B CA 1
ATOM 7689 C C . SER B 1 473 ? 11.75000 -28.46700 29.32800 1.000 58.00464 471 SER B C 1
ATOM 7690 O O . SER B 1 473 ? 11.93600 -28.72500 28.13600 1.000 59.32464 471 SER B O 1
ATOM 7693 N N . ALA B 1 474 ? 11.17100 -27.34000 29.74000 1.000 51.59256 472 ALA B N 1
ATOM 7694 C CA . ALA B 1 474 ? 10.64500 -26.34300 28.81700 1.000 56.58256 472 ALA B CA 1
ATOM 7695 C C . ALA B 1 474 ? 11.37000 -25.02400 29.03000 1.000 60.01256 472 ALA B C 1
ATOM 7696 O O . ALA B 1 474 ? 11.49700 -24.56000 30.16900 1.000 58.64256 472 ALA B O 1
ATOM 7698 N N . VAL B 1 475 ? 11.81900 -24.41100 27.93100 1.000 52.37436 473 VAL B N 1
ATOM 7699 C CA . VAL B 1 475 ? 12.67500 -23.23100 28.03700 1.000 67.80436 473 VAL B CA 1
ATOM 7700 C C . VAL B 1 475 ? 11.93400 -22.05400 28.67400 1.000 56.69436 473 VAL B C 1
ATOM 7701 O O . VAL B 1 475 ? 12.54000 -21.26200 29.40600 1.000 67.88436 473 VAL B O 1
ATOM 7705 N N . ASP B 1 476 ? 10.62700 -21.92300 28.43100 1.000 72.32476 474 ASP B N 1
ATOM 7706 C CA . ASP B 1 476 ? 9.82300 -20.82300 28.96100 1.000 68.57476 474 ASP B CA 1
ATOM 7707 C C . ASP B 1 476 ? 9.06400 -21.19200 30.23100 1.000 51.79476 474 ASP B C 1
ATOM 7708 O O . ASP B 1 476 ? 8.15300 -20.46100 30.62900 1.000 65.35476 474 ASP B O 1
ATOM 7713 N N . ASP B 1 477 ? 9.41500 -22.30800 30.86700 1.000 58.37784 475 ASP B N 1
ATOM 7714 C CA . ASP B 1 477 ? 8.75600 -22.74400 32.09500 1.000 47.24784 475 ASP B CA 1
ATOM 7715 C C . ASP B 1 477 ? 8.94700 -21.72700 33.21600 1.000 51.04784 475 ASP B C 1
ATOM 7716 O O . ASP B 1 477 ? 10.05800 -21.24400 33.45400 1.000 71.83784 475 ASP B O 1
ATOM 7721 N N . HIS B 1 478 ? 7.85500 -21.40600 33.91200 1.000 56.87564 476 HIS B N 1
ATOM 7722 C CA . HIS B 1 478 ? 7.87800 -20.45600 35.01900 1.000 52.51564 476 HIS B CA 1
ATOM 7723 C C . HIS B 1 478 ? 7.77000 -21.11600 36.39000 1.000 64.72564 476 HIS B C 1
ATOM 7724 O O . HIS B 1 478 ? 8.03600 -20.45100 37.40000 1.000 73.72564 476 HIS B O 1
ATOM 7731 N N . ILE B 1 479 ? 7.37800 -22.38600 36.45600 1.000 54.80215 477 ILE B N 1
ATOM 7732 C CA . ILE B 1 479 ? 7.26800 -23.10100 37.72600 1.000 69.35215 477 ILE B CA 1
ATOM 7733 C C . ILE B 1 479 ? 8.54800 -23.86400 38.04700 1.000 68.62215 477 ILE B C 1
ATOM 7734 O O . ILE B 1 479 ? 9.03500 -23.83900 39.18100 1.000 64.76215 477 ILE B O 1
ATOM 7739 N N . ALA B 1 480 ? 9.09800 -24.56100 37.05500 1.000 64.67532 478 ALA B N 1
ATOM 7740 C CA . ALA B 1 480 ? 10.32300 -25.34500 37.18800 1.000 61.72532 478 ALA B CA 1
ATOM 7741 C C . ALA B 1 480 ? 11.32200 -24.81600 36.16300 1.000 60.96532 478 ALA B C 1
ATOM 7742 O O . ALA B 1 480 ? 11.38700 -25.31000 35.03400 1.000 49.96532 478 ALA B O 1
ATOM 7744 N N . LEU B 1 481 ? 12.09600 -23.80800 36.56400 1.000 70.16090 479 LEU B N 1
ATOM 7745 C CA . LEU B 1 481 ? 13.06200 -23.19000 35.66400 1.000 60.32090 479 LEU B CA 1
ATOM 7746 C C . LEU B 1 481 ? 14.02700 -24.23800 35.12700 1.000 67.50090 479 LEU B C 1
ATOM 7747 O O . LEU B 1 481 ? 14.62100 -25.00200 35.89400 1.000 68.53090 479 LEU B O 1
ATOM 7752 N N . TRP B 1 482 ? 14.18300 -24.26900 33.79800 1.000 53.31149 480 TRP B N 1
ATOM 7753 C CA . TRP B 1 482 ? 14.84100 -25.40500 33.16000 1.000 62.92149 480 TRP B CA 1
ATOM 7754 C C . TRP B 1 482 ? 16.29200 -25.54900 33.60400 1.000 67.06149 480 TRP B C 1
ATOM 7755 O O . TRP B 1 482 ? 16.80800 -26.67100 33.66200 1.000 65.95149 480 TRP B O 1
ATOM 7766 N N . GLN B 1 483 ? 16.92700 -24.43600 33.95000 1.000 65.37240 481 GLN B N 1
ATOM 7767 C CA . GLN B 1 483 ? 18.33200 -24.48000 34.42100 1.000 74.45240 481 GLN B CA 1
ATOM 7768 C C . GLN B 1 483 ? 18.37900 -25.23700 35.74900 1.000 69.52240 481 GLN B C 1
ATOM 7769 O O . GLN B 1 483 ? 19.31700 -26.01900 35.93900 1.000 62.75240 481 GLN B O 1
ATOM 7775 N N . GLY B 1 484 ? 17.40400 -25.00700 36.62500 1.000 61.63789 482 GLY B N 1
ATOM 7776 C CA . GLY B 1 484 ? 17.32800 -25.73900 37.87700 1.000 55.75789 482 GLY B CA 1
ATOM 7777 C C . GLY B 1 484 ? 17.04700 -27.21300 37.67100 1.000 63.49789 482 GLY B C 1
ATOM 7778 O O . GLY B 1 484 ? 17.54300 -28.06000 38.41900 1.000 67.96789 482 GLY B O 1
ATOM 7779 N N . THR B 1 485 ? 16.23500 -27.54300 36.66300 1.000 57.33133 483 THR B N 1
ATOM 7780 C CA . THR B 1 485 ? 15.99900 -28.94900 36.35000 1.000 71.82133 483 THR B CA 1
ATOM 7781 C C . THR B 1 485 ? 17.24600 -29.60500 35.76500 1.000 69.81133 483 THR B C 1
ATOM 7782 O O . THR B 1 485 ? 17.44500 -30.81500 35.93100 1.000 62.85133 483 THR B O 1
ATOM 7786 N N . TRP B 1 486 ? 18.09100 -28.82600 35.08300 1.000 65.81250 484 TRP B N 1
ATOM 7787 C CA . TRP B 1 486 ? 19.34900 -29.35500 34.56400 1.000 66.30250 484 TRP B CA 1
ATOM 7788 C C . TRP B 1 486 ? 20.31900 -29.67900 35.69300 1.000 64.54250 484 TRP B C 1
ATOM 7789 O O . TRP B 1 486 ? 21.09100 -30.63900 35.59900 1.000 70.26250 484 TRP B O 1
ATOM 7800 N N . GLN B 1 487 ? 20.30400 -28.87900 36.76000 1.000 57.95000 485 GLN B N 1
ATOM 7801 C CA . GLN B 1 487 ? 21.19500 -29.13400 37.88500 1.000 65.54000 485 GLN B CA 1
ATOM 7802 C C . GLN B 1 487 ? 20.82600 -30.41800 38.61300 1.000 60.66000 485 GLN B C 1
ATOM 7803 O O . GLN B 1 487 ? 21.71100 -31.12300 39.11100 1.000 70.82000 485 GLN B O 1
ATOM 7809 N N . GLY B 1 488 ? 19.53200 -30.73500 38.69000 1.000 75.07344 486 GLY B N 1
ATOM 7810 C CA . GLY B 1 488 ? 19.10800 -31.96700 39.32800 1.000 58.38344 486 GLY B CA 1
ATOM 7811 C C . GLY B 1 488 ? 19.45900 -33.20900 38.54400 1.000 55.18344 486 GLY B C 1
ATOM 7812 O O . GLY B 1 488 ? 19.53600 -34.29400 39.12900 1.000 60.72344 486 GLY B O 1
ATOM 7813 N N . MET B 1 489 ? 19.68100 -33.07300 37.23200 1.000 63.45143 487 MET B N 1
ATOM 7814 C CA . MET B 1 489 ? 20.04700 -34.22700 36.41600 1.000 60.44143 487 MET B CA 1
ATOM 7815 C C . MET B 1 489 ? 21.32500 -34.87400 36.92100 1.000 57.86143 487 MET B C 1
ATOM 7816 O O . MET B 1 489 ? 21.41500 -36.10500 37.00400 1.000 64.13143 487 MET B O 1
ATOM 7821 N N . LYS B 1 490 ? 22.32000 -34.05900 37.27500 1.000 75.78452 488 LYS B N 1
ATOM 7822 C CA . LYS B 1 490 ? 23.61800 -34.57800 37.68300 1.000 67.39452 488 LYS B CA 1
ATOM 7823 C C . LYS B 1 490 ? 23.55200 -35.36700 38.98500 1.000 68.79452 488 LYS B C 1
ATOM 7824 O O . LYS B 1 490 ? 24.48200 -36.12700 39.27700 1.000 79.06452 488 LYS B O 1
ATOM 7830 N N . LEU B 1 491 ? 22.47800 -35.21500 39.76900 1.000 67.80671 489 LEU B N 1
ATOM 7831 C CA . LEU B 1 491 ? 22.35600 -35.96700 41.01700 1.000 57.11671 489 LEU B CA 1
ATOM 7832 C C . LEU B 1 491 ? 22.29500 -37.47100 40.77800 1.000 57.56671 489 LEU B C 1
ATOM 7833 O O . LEU B 1 491 ? 22.64300 -38.25400 41.66900 1.000 60.43671 489 LEU B O 1
ATOM 7838 N N . PHE B 1 492 ? 21.84700 -37.89700 39.60000 1.000 55.20330 490 PHE B N 1
ATOM 7839 C CA . PHE B 1 492 ? 21.65000 -39.31500 39.33700 1.000 64.30330 490 PHE B CA 1
ATOM 7840 C C . PHE B 1 492 ? 22.97100 -40.01700 39.05000 1.000 66.22330 490 PHE B C 1
ATOM 7841 O O . PHE B 1 492 ? 23.92300 -39.41900 38.53900 1.000 69.44330 490 PHE B O 1
ATOM 7849 N N . GLY B 1 493 ? 23.01300 -41.30600 39.37700 1.000 66.00461 491 GLY B N 1
ATOM 7850 C CA . GLY B 1 493 ? 24.20400 -42.11800 39.25900 1.000 51.35461 491 GLY B CA 1
ATOM 7851 C C . GLY B 1 493 ? 24.27500 -43.04500 38.06400 1.000 51.72461 491 GLY B C 1
ATOM 7852 O O . GLY B 1 493 ? 25.12600 -43.94100 38.05200 1.000 72.62461 491 GLY B O 1
ATOM 7853 N N . GLY B 1 494 ? 23.41700 -42.87200 37.06100 1.000 62.98902 492 GLY B N 1
ATOM 7854 C CA . GLY B 1 494 ? 23.44300 -43.68000 35.86200 1.000 50.71902 492 GLY B CA 1
ATOM 7855 C C . GLY B 1 494 ? 23.48800 -42.81500 34.61300 1.000 54.99902 492 GLY B C 1
ATOM 7856 O O . GLY B 1 494 ? 24.00400 -41.69400 34.61900 1.000 64.55902 492 GLY B O 1
ATOM 7857 N N . GLU B 1 495 ? 22.93400 -43.35600 33.52900 1.000 55.34282 493 GLU B N 1
ATOM 7858 C CA . GLU B 1 495 ? 22.86700 -42.61400 32.27700 1.000 65.29282 493 GLU B CA 1
ATOM 7859 C C . GLU B 1 495 ? 21.95100 -41.40400 32.42500 1.000 69.90282 493 GLU B C 1
ATOM 7860 O O . GLU B 1 495 ? 20.91900 -41.46100 33.09800 1.000 60.06282 493 GLU B O 1
ATOM 7866 N N . GLN B 1 496 ? 22.34300 -40.29800 31.80000 1.000 65.16955 494 GLN B N 1
ATOM 7867 C CA . GLN B 1 496 ? 21.62500 -39.03800 31.90400 1.000 53.58955 494 GLN B CA 1
ATOM 7868 C C . GLN B 1 496 ? 21.44900 -38.44400 30.51600 1.000 64.88955 494 GLN B C 1
ATOM 7869 O O . GLN B 1 496 ? 22.41500 -38.35100 29.75200 1.000 77.35955 494 GLN B O 1
ATOM 7875 N N . ARG B 1 497 ? 20.22000 -38.05200 30.19200 1.000 70.88827 495 ARG B N 1
ATOM 7876 C CA . ARG B 1 497 ? 19.92300 -37.32900 28.96400 1.000 68.29827 495 ARG B CA 1
ATOM 7877 C C . ARG B 1 497 ? 19.05900 -36.12500 29.30100 1.000 71.20827 495 ARG B C 1
ATOM 7878 O O . ARG B 1 497 ? 18.27000 -36.15200 30.25000 1.000 79.07827 495 ARG B O 1
ATOM 7886 N N . PHE B 1 498 ? 19.21900 -35.06000 28.52400 1.000 65.48853 496 PHE B N 1
ATOM 7887 C CA . PHE B 1 498 ? 18.45100 -33.84300 28.72700 1.000 66.32853 496 PHE B CA 1
ATOM 7888 C C . PHE B 1 498 ? 17.86400 -33.39300 27.39900 1.000 75.65853 496 PHE B C 1
ATOM 7889 O O . PHE B 1 498 ? 18.57200 -33.34900 26.38700 1.000 63.93853 496 PHE B O 1
ATOM 7897 N N . LEU B 1 499 ? 16.56600 -33.07700 27.40900 1.000 67.55204 497 LEU B N 1
ATOM 7898 C CA . LEU B 1 499 ? 15.86700 -32.48600 26.27500 1.000 60.66204 497 LEU B CA 1
ATOM 7899 C C . LEU B 1 499 ? 15.21000 -31.19200 26.73100 1.000 61.52204 497 LEU B C 1
ATOM 7900 O O . LEU B 1 499 ? 14.56700 -31.16200 27.78500 1.000 60.47204 497 LEU B O 1
ATOM 7905 N N . LEU B 1 500 ? 15.36800 -30.12800 25.94700 1.000 57.93011 498 LEU B N 1
ATOM 7906 C CA . LEU B 1 500 ? 14.77600 -28.83000 26.25700 1.000 72.04011 498 LEU B CA 1
ATOM 7907 C C . LEU B 1 500 ? 13.73100 -28.48000 25.20300 1.000 69.56011 498 LEU B C 1
ATOM 7908 O O . LEU B 1 500 ? 14.05600 -28.37800 24.01400 1.000 63.74011 498 LEU B O 1
ATOM 7913 N N . ALA B 1 501 ? 12.48800 -28.27700 25.64400 1.000 65.92432 499 ALA B N 1
ATOM 7914 C CA . ALA B 1 501 ? 11.36600 -27.97600 24.76400 1.000 49.96432 499 ALA B CA 1
ATOM 7915 C C . ALA B 1 501 ? 11.17900 -26.46700 24.60500 1.000 55.34432 499 ALA B C 1
ATOM 7916 O O . ALA B 1 501 ? 11.61400 -25.66800 25.44000 1.000 58.24432 499 ALA B O 1
ATOM 7918 N N . GLU B 1 502 ? 10.48900 -26.08600 23.52200 1.000 67.34496 500 GLU B N 1
ATOM 7919 C CA . GLU B 1 502 ? 10.47800 -24.69400 23.07600 1.000 67.42496 500 GLU B CA 1
ATOM 7920 C C . GLU B 1 502 ? 9.43800 -23.82800 23.78400 1.000 75.24496 500 GLU B C 1
ATOM 7921 O O . GLU B 1 502 ? 9.63800 -22.61400 23.90300 1.000 99.05496 500 GLU B O 1
ATOM 7927 N N . SER B 1 503 ? 8.31700 -24.39700 24.21300 1.000 62.04647 501 SER B N 1
ATOM 7928 C CA . SER B 1 503 ? 7.23700 -23.60300 24.79100 1.000 72.63647 501 SER B CA 1
ATOM 7929 C C . SER B 1 503 ? 7.37600 -23.56500 26.31600 1.000 69.07647 501 SER B C 1
ATOM 7930 O O . SER B 1 503 ? 8.45500 -23.81000 26.86000 1.000 69.87647 501 SER B O 1
ATOM 7933 N N . GLY B 1 504 ? 6.30700 -23.20000 27.01700 1.000 64.46431 502 GLY B N 1
ATOM 7934 C CA . GLY B 1 504 ? 6.30600 -23.12500 28.46400 1.000 53.10431 502 GLY B CA 1
ATOM 7935 C C . GLY B 1 504 ? 5.96100 -24.43300 29.15400 1.000 59.13431 502 GLY B C 1
ATOM 7936 O O . GLY B 1 504 ? 6.02900 -25.51900 28.57100 1.000 51.86431 502 GLY B O 1
ATOM 7937 N N . HIS B 1 505 ? 5.55200 -24.30200 30.42300 1.000 59.40891 503 HIS B N 1
ATOM 7938 C CA . HIS B 1 505 ? 5.40500 -25.44800 31.32400 1.000 49.66891 503 HIS B CA 1
ATOM 7939 C C . HIS B 1 505 ? 4.44200 -26.49500 30.77600 1.000 60.25891 503 HIS B C 1
ATOM 7940 O O . HIS B 1 505 ? 4.65800 -27.69900 30.95600 1.000 60.63891 503 HIS B O 1
ATOM 7947 N N . ILE B 1 506 ? 3.36700 -26.06100 30.12200 1.000 63.96835 504 ILE B N 1
ATOM 7948 C CA . ILE B 1 506 ? 2.31000 -26.94900 29.65200 1.000 57.74835 504 ILE B CA 1
ATOM 7949 C C . ILE B 1 506 ? 2.38900 -27.16400 28.14500 1.000 56.67835 504 ILE B C 1
ATOM 7950 O O . ILE B 1 506 ? 2.38000 -28.29900 27.66900 1.000 53.80835 504 ILE B O 1
ATOM 7955 N N . ALA B 1 507 ? 2.45900 -26.07500 27.37700 1.000 56.17597 505 ALA B N 1
ATOM 7956 C CA . ALA B 1 507 ? 2.40000 -26.18600 25.92400 1.000 52.20597 505 ALA B CA 1
ATOM 7957 C C . ALA B 1 507 ? 3.60300 -26.93900 25.36900 1.000 65.60597 505 ALA B C 1
ATOM 7958 O O . ALA B 1 507 ? 3.47000 -27.71400 24.41400 1.000 66.31597 505 ALA B O 1
ATOM 7960 N N . GLY B 1 508 ? 4.79100 -26.70800 25.93900 1.000 70.75970 506 GLY B N 1
ATOM 7961 C CA . GLY B 1 508 ? 5.98100 -27.40400 25.47800 1.000 62.69970 506 GLY B CA 1
ATOM 7962 C C . GLY B 1 508 ? 5.93900 -28.89500 25.73500 1.000 53.87970 506 GLY B C 1
ATOM 7963 O O . GLY B 1 508 ? 6.46900 -29.68100 24.94200 1.000 56.99970 506 GLY B O 1
ATOM 7964 N N . ILE B 1 509 ? 5.32000 -29.30200 26.84200 1.000 55.03646 507 ILE B N 1
ATOM 7965 C CA . ILE B 1 509 ? 5.25200 -30.71300 27.20100 1.000 54.67646 507 ILE B CA 1
ATOM 7966 C C . ILE B 1 509 ? 4.15600 -31.42300 26.41500 1.000 61.37646 507 ILE B C 1
ATOM 7967 O O . ILE B 1 509 ? 4.39000 -32.47700 25.81300 1.000 60.25646 507 ILE B O 1
ATOM 7972 N N . ILE B 1 510 ? 2.94800 -30.86500 26.40500 1.000 64.64955 508 ILE B N 1
ATOM 7973 C CA . ILE B 1 510 ? 1.81800 -31.48900 25.68800 1.000 63.10955 508 ILE B CA 1
ATOM 7974 C C . ILE B 1 510 ? 1.88000 -30.95600 24.26100 1.000 65.34955 508 ILE B C 1
ATOM 7975 O O . ILE B 1 510 ? 1.18300 -30.01600 23.86700 1.000 62.50955 508 ILE B O 1
ATOM 7980 N N . ASN B 1 511 ? 2.79700 -31.54300 23.49000 1.000 67.13947 509 ASN B N 1
ATOM 7981 C CA . ASN B 1 511 ? 2.95800 -31.17900 22.06200 1.000 63.60947 509 ASN B CA 1
ATOM 7982 C C . ASN B 1 511 ? 2.97400 -32.47900 21.26300 1.000 65.90947 509 ASN B C 1
ATOM 7983 O O . ASN B 1 511 ? 4.05900 -33.03700 21.07600 1.000 70.77947 509 ASN B O 1
ATOM 7988 N N . PRO B 1 512 ? 1.81700 -32.99100 20.80200 1.000 77.07735 510 PRO B N 1
ATOM 7989 C CA . PRO B 1 512 ? 1.77400 -34.26500 20.06700 1.000 73.02735 510 PRO B CA 1
ATOM 7990 C C . PRO B 1 512 ? 2.45500 -34.13800 18.71700 1.000 79.92735 510 PRO B C 1
ATOM 7991 O O . PRO B 1 512 ? 2.55400 -33.03200 18.16200 1.000 79.53735 510 PRO B O 1
ATOM 7995 N N . PRO B 1 513 ? 2.95200 -35.24400 18.16000 1.000 81.42082 511 PRO B N 1
ATOM 7996 C CA . PRO B 1 513 ? 3.67500 -35.15900 16.87900 1.000 72.97082 511 PRO B CA 1
ATOM 7997 C C . PRO B 1 513 ? 2.82100 -34.68100 15.71700 1.000 74.98082 511 PRO B C 1
ATOM 7998 O O . PRO B 1 513 ? 3.37900 -34.22400 14.71400 1.000 82.24082 511 PRO B O 1
ATOM 8002 N N . ALA B 1 514 ? 1.49200 -34.77300 15.81300 1.000 83.13546 512 ALA B N 1
ATOM 8003 C CA . ALA B 1 514 ? 0.62400 -34.36600 14.71200 1.000 85.95546 512 ALA B CA 1
ATOM 8004 C C . ALA B 1 514 ? 0.46000 -32.85600 14.60600 1.000 74.91546 512 ALA B C 1
ATOM 8005 O O . ALA B 1 514 ? 0.03900 -32.36500 13.55300 1.000 66.19546 512 ALA B O 1
ATOM 8007 N N . ALA B 1 515 ? 0.77900 -32.10900 15.66400 1.000 65.16889 513 ALA B N 1
ATOM 8008 C CA . ALA B 1 515 ? 0.60700 -30.66100 15.61600 1.000 58.88889 513 ALA B CA 1
ATOM 8009 C C . ALA B 1 515 ? 1.69800 -29.99100 14.78300 1.000 78.43889 513 ALA B C 1
ATOM 8010 O O . ALA B 1 515 ? 1.42700 -29.01400 14.07300 1.000 83.06889 513 ALA B O 1
ATOM 8012 N N . ASN B 1 516 ? 2.91800 -30.53200 14.83700 1.000 89.65430 514 ASN B N 1
ATOM 8013 C CA . ASN B 1 516 ? 4.06500 -29.91500 14.12000 1.000 68.75430 514 ASN B CA 1
ATOM 8014 C C . ASN B 1 516 ? 4.10300 -28.43900 14.49900 1.000 78.31430 514 ASN B C 1
ATOM 8015 O O . ASN B 1 516 ? 4.10600 -27.60600 13.58200 1.000 77.04430 514 ASN B O 1
ATOM 8020 N N . LYS B 1 517 ? 4.18200 -28.13700 15.79600 1.000 81.98402 515 LYS B N 1
ATOM 8021 C CA . LYS B 1 517 ? 4.07500 -26.75200 16.23800 1.000 86.63402 515 LYS B CA 1
ATOM 8022 C C . LYS B 1 517 ? 5.37800 -26.17700 16.77800 1.000 92.10402 515 LYS B C 1
ATOM 8023 O O . LYS B 1 517 ? 5.69500 -25.01600 16.49700 1.000 100.16402 515 LYS B O 1
ATOM 8029 N N . TYR B 1 518 ? 6.14700 -26.94800 17.54500 1.000 73.68661 516 TYR B N 1
ATOM 8030 C CA . TYR B 1 518 ? 7.31300 -26.38900 18.22200 1.000 73.03661 516 TYR B CA 1
ATOM 8031 C C . TYR B 1 518 ? 8.56700 -27.20100 17.91600 1.000 83.72661 516 TYR B C 1
ATOM 8032 O O . TYR B 1 518 ? 8.57800 -28.00100 16.97600 1.000 107.27661 516 TYR B O 1
ATOM 8041 N N . GLY B 1 519 ? 9.63900 -26.97900 18.67700 1.000 68.28390 517 GLY B N 1
ATOM 8042 C CA . GLY B 1 519 ? 10.85500 -27.75100 18.53100 1.000 84.82390 517 GLY B CA 1
ATOM 8043 C C . GLY B 1 519 ? 11.48000 -28.06500 19.87700 1.000 64.60390 517 GLY B C 1
ATOM 8044 O O . GLY B 1 519 ? 10.94700 -27.71000 20.92900 1.000 65.99390 517 GLY B O 1
ATOM 8045 N N . PHE B 1 520 ? 12.62700 -28.74000 19.82300 1.000 59.98157 518 PHE B N 1
ATOM 8046 C CA . PHE B 1 520 ? 13.34800 -29.11500 21.03200 1.000 63.43157 518 PHE B CA 1
ATOM 8047 C C . PHE B 1 520 ? 14.84000 -29.17800 20.73800 1.000 70.25157 518 PHE B C 1
ATOM 8048 O O . PHE B 1 520 ? 15.26600 -29.31500 19.58800 1.000 62.55157 518 PHE B O 1
ATOM 8056 N N . TRP B 1 521 ? 15.63000 -29.10100 21.80400 1.000 64.38134 519 TRP B N 1
ATOM 8057 C CA . TRP B 1 521 ? 17.08300 -29.11500 21.71800 1.000 69.71134 519 TRP B CA 1
ATOM 8058 C C . TRP B 1 521 ? 17.61700 -30.38800 22.35700 1.000 62.57134 519 TRP B C 1
ATOM 8059 O O . TRP B 1 521 ? 17.24500 -30.72000 23.48700 1.000 72.19134 519 TRP B O 1
ATOM 8070 N N . HIS B 1 522 ? 18.48200 -31.10000 21.63300 1.000 61.34815 520 HIS B N 1
ATOM 8071 C CA . HIS B 1 522 ? 19.10900 -32.30800 22.14900 1.000 66.12815 520 HIS B CA 1
ATOM 8072 C C . HIS B 1 522 ? 20.62000 -32.18800 22.04800 1.000 66.58815 520 HIS B C 1
ATOM 8073 O O . HIS B 1 522 ? 21.15400 -31.57500 21.12000 1.000 65.01815 520 HIS B O 1
ATOM 8080 N N . ASN B 1 523 ? 21.29800 -32.77200 23.03600 1.000 76.21808 521 ASN B N 1
ATOM 8081 C CA . ASN B 1 523 ? 22.75800 -32.79700 23.07700 1.000 57.29808 521 ASN B CA 1
ATOM 8082 C C . ASN B 1 523 ? 23.16400 -33.99100 23.92800 1.000 64.83808 521 ASN B C 1
ATOM 8083 O O . ASN B 1 523 ? 23.01700 -33.95000 25.15400 1.000 79.95808 521 ASN B O 1
ATOM 8088 N N . GLY B 1 524 ? 23.67600 -35.03900 23.28200 1.000 72.89806 522 GLY B N 1
ATOM 8089 C CA . GLY B 1 524 ? 24.04200 -36.25800 23.98300 1.000 79.18806 522 GLY B CA 1
ATOM 8090 C C . GLY B 1 524 ? 25.32400 -36.16700 24.78200 1.000 77.47806 522 GLY B C 1
ATOM 8091 O O . GLY B 1 524 ? 25.59900 -37.07100 25.57900 1.000 79.67806 522 GLY B O 1
ATOM 8092 N N . ALA B 1 525 ? 26.11000 -35.11100 24.58800 1.000 80.22589 523 ALA B N 1
ATOM 8093 C CA . ALA B 1 525 ? 27.33200 -34.93100 25.35200 1.000 69.16589 523 ALA B CA 1
ATOM 8094 C C . ALA B 1 525 ? 27.02900 -34.29800 26.70700 1.000 76.58589 523 ALA B C 1
ATOM 8095 O O . ALA B 1 525 ? 26.00600 -33.63500 26.90300 1.000 75.76589 523 ALA B O 1
ATOM 8097 N N . GLU B 1 526 ? 27.93800 -34.51400 27.64800 1.000 91.23269 524 GLU B N 1
ATOM 8098 C CA . GLU B 1 526 ? 27.83900 -33.92300 28.97200 1.000 88.13269 524 GLU B CA 1
ATOM 8099 C C . GLU B 1 526 ? 28.46200 -32.53300 28.97000 1.000 85.09269 524 GLU B C 1
ATOM 8100 O O . GLU B 1 526 ? 29.44000 -32.27100 28.26400 1.000 94.87269 524 GLU B O 1
ATOM 8106 N N . ALA B 1 527 ? 27.87700 -31.63500 29.75800 1.000 66.23734 525 ALA B N 1
ATOM 8107 C CA . ALA B 1 527 ? 28.39300 -30.28600 29.92400 1.000 66.62734 525 ALA B CA 1
ATOM 8108 C C . ALA B 1 527 ? 28.49900 -29.96600 31.40900 1.000 76.19734 525 ALA B C 1
ATOM 8109 O O . ALA B 1 527 ? 28.01400 -30.71200 32.26500 1.000 79.49734 525 ALA B O 1
ATOM 8111 N N . GLU B 1 528 ? 29.15500 -28.84400 31.71100 1.000 75.30126 526 GLU B N 1
ATOM 8112 C CA . GLU B 1 528 ? 29.37500 -28.41700 33.08700 1.000 81.88126 526 GLU B CA 1
ATOM 8113 C C . GLU B 1 528 ? 28.39000 -27.35400 33.55600 1.000 86.80126 526 GLU B C 1
ATOM 8114 O O . GLU B 1 528 ? 28.33600 -27.07000 34.75800 1.000 88.07126 526 GLU B O 1
ATOM 8120 N N . SER B 1 529 ? 27.62100 -26.76000 32.65000 1.000 72.25299 527 SER B N 1
ATOM 8121 C CA . SER B 1 529 ? 26.63600 -25.75300 33.01200 1.000 78.70299 527 SER B CA 1
ATOM 8122 C C . SER B 1 529 ? 25.44500 -25.88700 32.07800 1.000 77.65299 527 SER B C 1
ATOM 8123 O O . SER B 1 529 ? 25.56600 -26.46500 30.99000 1.000 67.52299 527 SER B O 1
ATOM 8126 N N . PRO B 1 530 ? 24.27000 -25.39400 32.48400 1.000 66.00450 528 PRO B N 1
ATOM 8127 C CA . PRO B 1 530 ? 23.15600 -25.32200 31.52400 1.000 72.68450 528 PRO B CA 1
ATOM 8128 C C . PRO B 1 530 ? 23.49700 -24.52000 30.28000 1.000 69.05450 528 PRO B C 1
ATOM 8129 O O . PRO B 1 530 ? 23.14800 -24.93200 29.16500 1.000 56.70450 528 PRO B O 1
ATOM 8133 N N . GLU B 1 531 ? 24.20500 -23.39600 30.44100 1.000 76.23338 529 GLU B N 1
ATOM 8134 C CA . GLU B 1 531 ? 24.53600 -22.54600 29.30100 1.000 61.12338 529 GLU B CA 1
ATOM 8135 C C . GLU B 1 531 ? 25.42000 -23.28000 28.30100 1.000 66.17338 529 GLU B C 1
ATOM 8136 O O . GLU B 1 531 ? 25.22300 -23.16100 27.08500 1.000 68.46338 529 GLU B O 1
ATOM 8142 N N . SER B 1 532 ? 26.39900 -24.04400 28.79700 1.000 68.56997 530 SER B N 1
ATOM 8143 C CA . SER B 1 532 ? 27.26800 -24.82500 27.91800 1.000 74.08997 530 SER B CA 1
ATOM 8144 C C . SER B 1 532 ? 26.50300 -25.94900 27.22800 1.000 71.19997 530 SER B C 1
ATOM 8145 O O . SER B 1 532 ? 26.76400 -26.25700 26.05900 1.000 62.87997 530 SER B O 1
ATOM 8148 N N . TRP B 1 533 ? 25.56900 -26.58700 27.94000 1.000 74.59626 531 TRP B N 1
ATOM 8149 C CA . TRP B 1 533 ? 24.78900 -27.65700 27.32800 1.000 73.80626 531 TRP B CA 1
ATOM 8150 C C . TRP B 1 533 ? 23.97200 -27.13900 26.15400 1.000 69.91626 531 TRP B C 1
ATOM 8151 O O . TRP B 1 533 ? 23.89400 -27.79000 25.10400 1.000 71.61626 531 TRP B O 1
ATOM 8162 N N . LEU B 1 534 ? 23.34500 -25.97500 26.32000 1.000 61.79958 532 LEU B N 1
ATOM 8163 C CA . LEU B 1 534 ? 22.53500 -25.40400 25.25200 1.000 63.00958 532 LEU B CA 1
ATOM 8164 C C . LEU B 1 534 ? 23.39200 -24.93100 24.08500 1.000 66.72958 532 LEU B C 1
ATOM 8165 O O . LEU B 1 534 ? 22.96300 -25.01800 22.92800 1.000 63.99958 532 LEU B O 1
ATOM 8170 N N . ALA B 1 535 ? 24.59700 -24.42500 24.36700 1.000 72.44360 533 ALA B N 1
ATOM 8171 C CA . ALA B 1 535 ? 25.48100 -23.97600 23.29700 1.000 58.52360 533 ALA B CA 1
ATOM 8172 C C . ALA B 1 535 ? 25.86000 -25.13100 22.37600 1.000 69.25360 533 ALA B C 1
ATOM 8173 O O . ALA B 1 535 ? 26.03800 -24.93800 21.16800 1.000 75.04360 533 ALA B O 1
ATOM 8175 N N . GLY B 1 536 ? 26.00000 -26.33600 22.92900 1.000 65.47941 534 GLY B N 1
ATOM 8176 C CA . GLY B 1 536 ? 26.29500 -27.52400 22.15500 1.000 62.18941 534 GLY B CA 1
ATOM 8177 C C . GLY B 1 536 ? 25.09200 -28.29400 21.65700 1.000 74.00941 534 GLY B C 1
ATOM 8178 O O . GLY B 1 536 ? 25.24900 -29.35800 21.04700 1.000 58.11941 534 GLY B O 1
ATOM 8179 N N . ALA B 1 537 ? 23.88400 -27.78900 21.89300 1.000 72.53017 535 ALA B N 1
ATOM 8180 C CA . ALA B 1 537 ? 22.68600 -28.50300 21.48700 1.000 73.64017 535 ALA B CA 1
ATOM 8181 C C . ALA B 1 537 ? 22.40400 -28.28800 20.00300 1.000 73.78017 535 ALA B C 1
ATOM 8182 O O . ALA B 1 537 ? 22.88500 -27.33900 19.37600 1.000 72.17017 535 ALA B O 1
ATOM 8184 N N . THR B 1 538 ? 21.61800 -29.20000 19.44200 1.000 55.67048 536 THR B N 1
ATOM 8185 C CA . THR B 1 538 ? 21.16100 -29.11900 18.06400 1.000 69.73048 536 THR B CA 1
ATOM 8186 C C . THR B 1 538 ? 19.64100 -29.04600 18.06000 1.000 80.84048 536 THR B C 1
ATOM 8187 O O . THR B 1 538 ? 18.97400 -29.89100 18.67100 1.000 69.42048 536 THR B O 1
ATOM 8191 N N . HIS B 1 539 ? 19.09700 -28.03600 17.38300 1.000 73.30161 537 HIS B N 1
ATOM 8192 C CA . HIS B 1 539 ? 17.65500 -27.84200 17.35300 1.000 69.77161 537 HIS B CA 1
ATOM 8193 C C . HIS B 1 539 ? 17.00600 -28.76700 16.33500 1.000 72.87161 537 HIS B C 1
ATOM 8194 O O . HIS B 1 539 ? 17.54000 -28.99300 15.24500 1.000 81.60161 537 HIS B O 1
ATOM 8201 N N . GLN B 1 540 ? 15.85000 -29.30600 16.70700 1.000 71.53509 538 GLN B N 1
ATOM 8202 C CA . GLN B 1 540 ? 15.02700 -30.12600 15.83400 1.000 68.14509 538 GLN B CA 1
ATOM 8203 C C . GLN B 1 540 ? 13.60100 -29.60300 15.88800 1.000 76.19509 538 GLN B C 1
ATOM 8204 O O . GLN B 1 540 ? 13.10000 -29.25500 16.96000 1.000 72.85509 538 GLN B O 1
ATOM 8210 N N . GLY B 1 541 ? 12.96000 -29.52300 14.72700 1.000 85.43991 539 GLY B N 1
ATOM 8211 C CA . GLY B 1 541 ? 11.56900 -29.12900 14.68700 1.000 65.92991 539 GLY B CA 1
ATOM 8212 C C . GLY B 1 541 ? 10.64500 -30.28300 15.02500 1.000 63.51991 539 GLY B C 1
ATOM 8213 O O . GLY B 1 541 ? 10.97000 -31.45600 14.83800 1.000 66.67991 539 GLY B O 1
ATOM 8214 N N . GLY B 1 542 ? 9.47300 -29.93600 15.53500 1.000 71.39347 540 GLY B N 1
ATOM 8215 C CA . GLY B 1 542 ? 8.45600 -30.91600 15.84200 1.000 73.86347 540 GLY B CA 1
ATOM 8216 C C . GLY B 1 542 ? 8.43800 -31.32800 17.30000 1.000 71.84347 540 GLY B C 1
ATOM 8217 O O . GLY B 1 542 ? 9.02100 -30.69200 18.18300 1.000 72.13347 540 GLY B O 1
ATOM 8218 N N . SER B 1 543 ? 7.74300 -32.43300 17.54300 1.000 67.02829 541 SER B N 1
ATOM 8219 C CA . SER B 1 543 ? 7.53900 -32.93400 18.89100 1.000 63.56829 541 SER B CA 1
ATOM 8220 C C . SER B 1 543 ? 8.71900 -33.78600 19.33000 1.000 61.59829 541 SER B C 1
ATOM 8221 O O . SER B 1 543 ? 9.31800 -34.50600 18.52500 1.000 66.19829 541 SER B O 1
ATOM 8224 N N . TRP B 1 544 ? 9.05000 -33.69800 20.61800 1.000 65.61967 542 TRP B N 1
ATOM 8225 C CA . TRP B 1 544 ? 10.07000 -34.54400 21.22400 1.000 70.33967 542 TRP B CA 1
ATOM 8226 C C . TRP B 1 544 ? 9.52200 -35.89200 21.66700 1.000 68.84967 542 TRP B C 1
ATOM 8227 O O . TRP B 1 544 ? 10.29300 -36.72100 22.16300 1.000 75.84967 542 TRP B O 1
ATOM 8238 N N . TRP B 1 545 ? 8.21800 -36.12400 21.51900 1.000 63.98483 543 TRP B N 1
ATOM 8239 C CA . TRP B 1 545 ? 7.63800 -37.39400 21.95300 1.000 67.49483 543 TRP B CA 1
ATOM 8240 C C . TRP B 1 545 ? 8.29700 -38.59700 21.28900 1.000 69.15483 543 TRP B C 1
ATOM 8241 O O . TRP B 1 545 ? 8.59000 -39.57600 21.99900 1.000 61.46483 543 TRP B O 1
ATOM 8252 N N . PRO B 1 546 ? 8.54600 -38.61400 19.97100 1.000 66.96067 544 PRO B N 1
ATOM 8253 C CA . PRO B 1 546 ? 9.28200 -39.75200 19.39400 1.000 61.66067 544 PRO B CA 1
ATOM 8254 C C . PRO B 1 546 ? 10.66500 -39.94500 19.98600 1.000 70.32067 544 PRO B C 1
ATOM 8255 O O . PRO B 1 546 ? 11.10600 -41.09200 20.13000 1.000 76.86067 544 PRO B O 1
ATOM 8259 N N . GLU B 1 547 ? 11.36400 -38.86200 20.33900 1.000 67.92306 545 GLU B N 1
ATOM 8260 C CA . GLU B 1 547 ? 12.67100 -39.00900 20.97200 1.000 67.23306 545 GLU B CA 1
ATOM 8261 C C . GLU B 1 547 ? 12.55000 -39.67900 22.33400 1.000 63.45306 545 GLU B C 1
ATOM 8262 O O . GLU B 1 547 ? 13.39500 -40.50200 22.70200 1.000 75.77306 545 GLU B O 1
ATOM 8268 N N . MET B 1 548 ? 11.50500 -39.34300 23.09400 1.000 71.47508 546 MET B N 1
ATOM 8269 C CA . MET B 1 548 ? 11.24900 -40.04500 24.34800 1.000 68.16508 546 MET B CA 1
ATOM 8270 C C . MET B 1 548 ? 11.01700 -41.53100 24.10700 1.000 74.30508 546 MET B C 1
ATOM 8271 O O . MET B 1 548 ? 11.51700 -42.37800 24.85500 1.000 71.24508 546 MET B O 1
ATOM 8276 N N . MET B 1 549 ? 10.25400 -41.86800 23.06800 1.000 78.04637 547 MET B N 1
ATOM 8277 C CA . MET B 1 549 ? 9.96800 -43.27200 22.81000 1.000 76.99637 547 MET B CA 1
ATOM 8278 C C . MET B 1 549 ? 11.18800 -44.00400 22.26800 1.000 79.85637 547 MET B C 1
ATOM 8279 O O . MET B 1 549 ? 11.32000 -45.21800 22.46800 1.000 85.51637 547 MET B O 1
ATOM 8284 N N . GLY B 1 550 ? 12.08700 -43.29100 21.59000 1.000 76.54049 548 GLY B N 1
ATOM 8285 C CA . GLY B 1 550 ? 13.38400 -43.87000 21.28400 1.000 81.19049 548 GLY B CA 1
ATOM 8286 C C . GLY B 1 550 ? 14.19000 -44.15500 22.53700 1.000 77.33049 548 GLY B C 1
ATOM 8287 O O . GLY B 1 550 ? 14.83900 -45.19700 22.64600 1.000 84.98049 548 GLY B O 1
ATOM 8288 N N . PHE B 1 551 ? 14.14800 -43.23700 23.50400 1.000 67.47229 549 PHE B N 1
ATOM 8289 C CA . PHE B 1 551 ? 14.84500 -43.43900 24.77100 1.000 63.48229 549 PHE B CA 1
ATOM 8290 C C . PHE B 1 551 ? 14.32900 -44.68100 25.49000 1.000 69.56229 549 PHE B C 1
ATOM 8291 O O . PHE B 1 551 ? 15.11400 -45.50800 25.96600 1.000 83.77229 549 PHE B O 1
ATOM 8299 N N . ILE B 1 552 ? 13.00700 -44.83500 25.57000 1.000 73.04754 550 ILE B N 1
ATOM 8300 C CA . ILE B 1 552 ? 12.43500 -45.96300 26.29700 1.000 73.54754 550 ILE B CA 1
ATOM 8301 C C . ILE B 1 552 ? 12.75500 -47.28000 25.59700 1.000 74.15754 550 ILE B C 1
ATOM 8302 O O . ILE B 1 552 ? 13.14400 -48.26100 26.24100 1.000 80.60754 550 ILE B O 1
ATOM 8307 N N . GLN B 1 553 ? 12.60200 -47.32500 24.27400 1.000 82.66902 551 GLN B N 1
ATOM 8308 C CA . GLN B 1 553 ? 12.62400 -48.59200 23.55200 1.000 83.35902 551 GLN B CA 1
ATOM 8309 C C . GLN B 1 553 ? 14.02400 -49.07000 23.18200 1.000 95.02902 551 GLN B C 1
ATOM 8310 O O . GLN B 1 553 ? 14.17000 -50.22000 22.75500 1.000 107.42902 551 GLN B O 1
ATOM 8316 N N . ASN B 1 554 ? 15.01900 -48.18800 23.19800 1.000 99.97810 552 ASN B N 1
ATOM 8317 C CA . ASN B 1 554 ? 16.36100 -48.60200 22.70400 1.000 101.07810 552 ASN B CA 1
ATOM 8318 C C . ASN B 1 554 ? 17.10000 -49.39500 23.78000 1.000 107.15810 552 ASN B C 1
ATOM 8319 O O . ASN B 1 554 ? 18.16800 -49.94400 23.47800 1.000 118.99810 552 ASN B O 1
ATOM 8324 N N . ARG B 1 555 ? 16.55100 -49.44200 24.98800 1.000 112.09931 553 ARG B N 1
ATOM 8325 C CA . ARG B 1 555 ? 17.16800 -50.25300 26.06400 1.000 119.03931 553 ARG B CA 1
ATOM 8326 C C . ARG B 1 555 ? 17.11500 -51.73500 25.68000 1.000 136.45931 553 ARG B C 1
ATOM 8327 O O . ARG B 1 555 ? 18.10500 -52.42900 25.96500 1.000 144.87931 553 ARG B O 1
ATOM 8335 N N . ASP B 1 556 ? 16.01200 -52.19200 25.07200 1.000 123.16278 554 ASP B N 1
ATOM 8336 C CA . ASP B 1 556 ? 15.82300 -53.62500 24.70700 1.000 130.55278 554 ASP B CA 1
ATOM 8337 C C . ASP B 1 556 ? 17.15300 -54.38400 24.75400 1.000 126.79278 554 ASP B C 1
ATOM 8338 O O . ASP B 1 556 ? 17.17200 -55.45600 25.39100 1.000 121.49278 554 ASP B O 1
ATOM 8343 N N . SER B 1 559 ? 14.42100 -57.13400 22.88800 1.000 133.45774 557 SER B N 1
ATOM 8344 C CA . SER B 1 559 ? 13.31200 -57.85000 23.56900 1.000 127.43774 557 SER B CA 1
ATOM 8345 C C . SER B 1 559 ? 12.25500 -58.25700 22.54100 1.000 124.11774 557 SER B C 1
ATOM 8346 O O . SER B 1 559 ? 12.39900 -57.88300 21.36300 1.000 124.38774 557 SER B O 1
ATOM 8349 N N . GLU B 1 560 ? 11.23000 -58.98800 22.97900 1.000 123.28733 558 GLU B N 1
ATOM 8350 C CA . GLU B 1 560 ? 10.20000 -59.49100 22.03700 1.000 125.91733 558 GLU B CA 1
ATOM 8351 C C . GLU B 1 560 ? 8.85800 -58.85500 22.38900 1.000 112.82733 558 GLU B C 1
ATOM 8352 O O . GLU B 1 560 ? 8.52700 -58.80700 23.58400 1.000 104.93733 558 GLU B O 1
ATOM 8358 N N . PRO B 1 561 ? 8.07300 -58.37800 21.40500 1.000 105.73807 559 PRO B N 1
ATOM 8359 C CA . PRO B 1 561 ? 6.75700 -57.83100 21.69500 1.000 99.10807 559 PRO B CA 1
ATOM 8360 C C . PRO B 1 561 ? 5.87500 -58.89800 22.34600 1.000 89.74807 559 PRO B C 1
ATOM 8361 O O . PRO B 1 561 ? 5.90600 -60.02300 21.90800 1.000 103.60807 559 PRO B O 1
ATOM 8365 N N . VAL B 1 562 ? 5.11500 -58.51100 23.36700 1.000 82.88324 560 VAL B N 1
ATOM 8366 C CA . VAL B 1 562 ? 4.24900 -59.47800 24.09600 1.000 87.04324 560 VAL B CA 1
ATOM 8367 C C . VAL B 1 562 ? 2.79700 -59.23000 23.65800 1.000 94.66324 560 VAL B C 1
ATOM 8368 O O . VAL B 1 562 ? 2.54200 -58.11800 23.16600 1.000 88.60324 560 VAL B O 1
ATOM 8372 N N . PRO B 1 563 ? 1.83400 -60.18700 23.73200 1.000 94.76230 561 PRO B N 1
ATOM 8373 C CA . PRO B 1 563 ? 0.47800 -59.89100 23.24300 1.000 96.71230 561 PRO B CA 1
ATOM 8374 C C . PRO B 1 563 ? -0.22400 -58.84800 24.10000 1.000 86.02230 561 PRO B C 1
ATOM 8375 O O . PRO B 1 563 ? -0.02100 -58.76700 25.31400 1.000 85.50230 561 PRO B O 1
ATOM 8379 N N . ALA B 1 564 ? -1.05800 -58.04300 23.43700 1.000 78.06733 562 ALA B N 1
ATOM 8380 C CA . ALA B 1 564 ? -1.66800 -56.87700 24.06400 1.000 77.52733 562 ALA B CA 1
ATOM 8381 C C . ALA B 1 564 ? -2.43600 -57.25500 25.32400 1.000 74.91733 562 ALA B C 1
ATOM 8382 O O . ALA B 1 564 ? -3.30300 -58.13200 25.30100 1.000 87.13733 562 ALA B O 1
ATOM 8384 N N . ARG B 1 565 ? -2.12100 -56.57500 26.42300 1.000 74.92473 563 ARG B N 1
ATOM 8385 C CA . ARG B 1 565 ? -2.74400 -56.85400 27.71100 1.000 73.75473 563 ARG B CA 1
ATOM 8386 C C . ARG B 1 565 ? -4.08100 -56.12600 27.77900 1.000 83.85473 563 ARG B C 1
ATOM 8387 O O . ARG B 1 565 ? -4.12500 -54.89200 27.80100 1.000 85.84473 563 ARG B O 1
ATOM 8395 N N . VAL B 1 566 ? -5.17000 -56.88700 27.80700 1.000 85.03010 564 VAL B N 1
ATOM 8396 C CA . VAL B 1 566 ? -6.50400 -56.31300 27.96000 1.000 81.38010 564 VAL B CA 1
ATOM 8397 C C . VAL B 1 566 ? -6.77600 -56.12800 29.44800 1.000 79.09010 564 VAL B C 1
ATOM 8398 O O . VAL B 1 566 ? -6.60900 -57.07600 30.23000 1.000 83.55010 564 VAL B O 1
ATOM 8402 N N . PRO B 1 567 ? -7.16300 -54.93200 29.88400 1.000 71.75303 565 PRO B N 1
ATOM 8403 C CA . PRO B 1 567 ? -7.44500 -54.72800 31.30800 1.000 65.76303 565 PRO B CA 1
ATOM 8404 C C . PRO B 1 567 ? -8.61200 -55.58700 31.76200 1.000 92.33303 565 PRO B C 1
ATOM 8405 O O . PRO B 1 567 ? -9.59100 -55.77500 31.03500 1.000 104.41303 565 PRO B O 1
ATOM 8409 N N . GLU B 1 568 ? -8.50300 -56.10800 32.97800 1.000 83.56044 566 GLU B N 1
ATOM 8410 C CA . GLU B 1 568 ? -9.61300 -56.84100 33.55800 1.000 91.18044 566 GLU B CA 1
ATOM 8411 C C . GLU B 1 568 ? -10.74000 -55.88000 33.92000 1.000 95.20044 566 GLU B C 1
ATOM 8412 O O . GLU B 1 568 ? -10.54900 -54.66600 34.02200 1.000 96.98044 566 GLU B O 1
ATOM 8418 N N . GLU B 1 569 ? -11.93100 -56.43900 34.11100 1.000 105.57548 567 GLU B N 1
ATOM 8419 C CA . GLU B 1 569 ? -13.07500 -55.64700 34.55300 1.000 104.40548 567 GLU B CA 1
ATOM 8420 C C . GLU B 1 569 ? -12.77100 -55.14100 35.95700 1.000 100.69548 567 GLU B C 1
ATOM 8421 O O . GLU B 1 569 ? -12.83500 -55.89300 36.93200 1.000 117.80548 567 GLU B O 1
ATOM 8427 N N . GLY B 1 570 ? -12.42900 -53.86500 36.06500 1.000 76.30614 568 GLY B N 1
ATOM 8428 C CA . GLY B 1 570 ? -11.95800 -53.31100 37.31500 1.000 85.34614 568 GLY B CA 1
ATOM 8429 C C . GLY B 1 570 ? -13.09900 -52.90600 38.22200 1.000 81.21614 568 GLY B C 1
ATOM 8430 O O . GLY B 1 570 ? -14.23700 -53.35800 38.08000 1.000 109.10614 568 GLY B O 1
ATOM 8431 N N . LEU B 1 571 ? -12.77600 -52.04100 39.18400 1.000 76.73414 569 LEU B N 1
ATOM 8432 C CA . LEU B 1 571 ? -13.79400 -51.49400 40.07200 1.000 81.02414 569 LEU B CA 1
ATOM 8433 C C . LEU B 1 571 ? -14.71300 -50.49900 39.36900 1.000 80.48414 569 LEU B C 1
ATOM 8434 O O . LEU B 1 571 ? -15.84800 -50.30100 39.81700 1.000 69.88414 569 LEU B O 1
ATOM 8439 N N . ALA B 1 572 ? -14.25400 -49.87500 38.28800 1.000 71.66012 570 ALA B N 1
ATOM 8440 C CA . ALA B 1 572 ? -15.00000 -48.81900 37.62100 1.000 72.90012 570 ALA B CA 1
ATOM 8441 C C . ALA B 1 572 ? -14.39200 -48.59800 36.24300 1.000 76.55012 570 ALA B C 1
ATOM 8442 O O . ALA B 1 572 ? -13.25300 -49.00500 35.99300 1.000 86.93012 570 ALA B O 1
ATOM 8444 N N . PRO B 1 573 ? -15.12400 -47.97400 35.32600 1.000 80.21776 571 PRO B N 1
ATOM 8445 C CA . PRO B 1 573 ? -14.52200 -47.56500 34.05400 1.000 92.40776 571 PRO B CA 1
ATOM 8446 C C . PRO B 1 573 ? -13.64900 -46.32500 34.21000 1.000 80.98776 571 PRO B C 1
ATOM 8447 O O . PRO B 1 573 ? -13.77500 -45.55000 35.16000 1.000 90.50776 571 PRO B O 1
ATOM 8451 N N . ALA B 1 574 ? -12.74400 -46.14800 33.24300 1.000 82.88647 572 ALA B N 1
ATOM 8452 C CA . ALA B 1 574 ? -11.86200 -44.98500 33.27100 1.000 85.17647 572 ALA B CA 1
ATOM 8453 C C . ALA B 1 574 ? -12.51600 -43.79600 32.57200 1.000 88.54647 572 ALA B C 1
ATOM 8454 O O . ALA B 1 574 ? -13.23000 -43.97600 31.58000 1.000 95.83647 572 ALA B O 1
ATOM 8456 N N . PRO B 1 575 ? -12.29300 -42.56600 33.06500 1.000 82.72410 573 PRO B N 1
ATOM 8457 C CA . PRO B 1 575 ? -11.52800 -42.27700 34.28400 1.000 70.50410 573 PRO B CA 1
ATOM 8458 C C . PRO B 1 575 ? -12.36500 -42.57500 35.52100 1.000 84.25410 573 PRO B C 1
ATOM 8459 O O . PRO B 1 575 ? -13.59000 -42.66700 35.40800 1.000 104.57410 573 PRO B O 1
ATOM 8463 N N . GLY B 1 576 ? -11.73400 -42.72700 36.67800 1.000 73.82542 574 GLY B N 1
ATOM 8464 C CA . GLY B 1 576 ? -12.46300 -43.17000 37.85000 1.000 70.56542 574 GLY B CA 1
ATOM 8465 C C . GLY B 1 576 ? -13.32800 -42.11200 38.50900 1.000 65.57542 574 GLY B C 1
ATOM 8466 O O . GLY B 1 576 ? -13.90900 -41.25200 37.84000 1.000 50.80542 574 GLY B O 1
ATOM 8467 N N . HIS B 1 577 ? -13.42500 -42.18300 39.83400 1.000 62.11698 575 HIS B N 1
ATOM 8468 C CA . HIS B 1 577 ? -14.15900 -41.21100 40.63000 1.000 64.40698 575 HIS B CA 1
ATOM 8469 C C . HIS B 1 577 ? -13.26900 -40.12100 41.21000 1.000 66.79698 575 HIS B C 1
ATOM 8470 O O . HIS B 1 577 ? -13.72600 -38.98500 41.36800 1.000 73.51698 575 HIS B O 1
ATOM 8477 N N . TYR B 1 578 ? -12.00400 -40.43500 41.50700 1.000 70.78993 576 TYR B N 1
ATOM 8478 C CA . TYR B 1 578 ? -11.13300 -39.48100 42.18700 1.000 59.79993 576 TYR B CA 1
ATOM 8479 C C . TYR B 1 578 ? -10.90000 -38.23400 41.34200 1.000 54.29993 576 TYR B C 1
ATOM 8480 O O . TYR B 1 578 ? -10.80600 -37.12100 41.87500 1.000 54.28993 576 TYR B O 1
ATOM 8489 N N . VAL B 1 579 ? -10.78800 -38.40100 40.02200 1.000 59.92201 577 VAL B N 1
ATOM 8490 C CA . VAL B 1 579 ? -10.51200 -37.27000 39.14700 1.000 59.58201 577 VAL B CA 1
ATOM 8491 C C . VAL B 1 579 ? -11.71600 -36.33900 39.01300 1.000 74.14201 577 VAL B C 1
ATOM 8492 O O . VAL B 1 579 ? -11.54800 -35.15900 38.68300 1.000 66.30201 577 VAL B O 1
ATOM 8496 N N . LYS B 1 580 ? -12.92800 -36.82500 39.28100 1.000 65.31800 578 LYS B N 1
ATOM 8497 C CA . LYS B 1 580 ? -14.12300 -36.00000 39.16300 1.000 55.04800 578 LYS B CA 1
ATOM 8498 C C . LYS B 1 580 ? -14.40500 -35.15800 40.40400 1.000 60.67800 578 LYS B C 1
ATOM 8499 O O . LYS B 1 580 ? -15.26600 -34.27400 40.34600 1.000 59.85800 578 LYS B O 1
ATOM 8505 N N . VAL B 1 581 ? -13.70300 -35.39000 41.51400 1.000 56.10977 579 VAL B N 1
ATOM 8506 C CA . VAL B 1 581 ? -13.97500 -34.64800 42.74200 1.000 48.92977 579 VAL B CA 1
ATOM 8507 C C . VAL B 1 581 ? -13.50700 -33.20900 42.57400 1.000 61.78977 579 VAL B C 1
ATOM 8508 O O . VAL B 1 581 ? -12.30900 -32.94500 42.41000 1.000 72.04977 579 VAL B O 1
ATOM 8512 N N . ARG B 1 582 ? -14.44800 -32.26900 42.63300 1.000 67.57253 580 ARG B N 1
ATOM 8513 C CA . ARG B 1 582 ? -14.16400 -30.85500 42.43800 1.000 57.62253 580 ARG B CA 1
ATOM 8514 C C . ARG B 1 582 ? -14.19800 -30.10700 43.76700 1.000 60.00253 580 ARG B C 1
ATOM 8515 O O . ARG B 1 582 ? -14.96000 -30.45100 44.67400 1.000 65.64253 580 ARG B O 1
ATOM 8523 N N . LEU B 1 583 ? -13.34500 -29.08200 43.87700 1.000 73.41344 581 LEU B N 1
ATOM 8524 C CA . LEU B 1 583 ? -13.37300 -28.21500 45.05300 1.000 69.92344 581 LEU B CA 1
ATOM 8525 C C . LEU B 1 583 ? -14.57500 -27.28100 45.01800 1.000 76.94344 581 LEU B C 1
ATOM 8526 O O . LEU B 1 583 ? -15.20300 -27.02800 46.05400 1.000 71.25344 581 LEU B O 1
ATOM 8531 N N . ASN B 1 584 ? -14.89200 -26.74200 43.84000 1.000 86.31920 582 ASN B N 1
ATOM 8532 C CA . ASN B 1 584 ? -16.14200 -26.03400 43.58500 1.000 80.46920 582 ASN B CA 1
ATOM 8533 C C . ASN B 1 584 ? -17.02200 -26.94900 42.74800 1.000 73.88920 582 ASN B C 1
ATOM 8534 O O . ASN B 1 584 ? -16.79100 -27.09100 41.53700 1.000 69.31920 582 ASN B O 1
ATOM 8539 N N . PRO B 1 585 ? -18.02900 -27.59500 43.33400 1.000 75.98660 583 PRO B N 1
ATOM 8540 C CA . PRO B 1 585 ? -18.79500 -28.59800 42.58300 1.000 77.97660 583 PRO B CA 1
ATOM 8541 C C . PRO B 1 585 ? -19.49100 -27.99000 41.37400 1.000 91.32660 583 PRO B C 1
ATOM 8542 O O . PRO B 1 585 ? -19.96600 -26.85200 41.41000 1.000 81.33660 583 PRO B O 1
ATOM 8546 N N . VAL B 1 586 ? -19.53400 -28.76800 40.29200 1.000 101.80737 584 VAL B N 1
ATOM 8547 C CA . VAL B 1 586 ? -20.11600 -28.34700 39.02300 1.000 103.37737 584 VAL B CA 1
ATOM 8548 C C . VAL B 1 586 ? -21.59200 -28.72000 39.00900 1.000 110.10737 584 VAL B C 1
ATOM 8549 O O . VAL B 1 586 ? -22.03000 -29.64700 39.70000 1.000 98.45737 584 VAL B O 1
ATOM 8553 N N . PHE B 1 587 ? -22.36900 -27.98500 38.21700 1.000 130.79098 585 PHE B N 1
ATOM 8554 C CA . PHE B 1 587 ? -23.82100 -28.15100 38.17800 1.000 129.17098 585 PHE B CA 1
ATOM 8555 C C . PHE B 1 587 ? -24.24600 -29.18700 37.13700 1.000 123.60098 585 PHE B C 1
ATOM 8556 O O . PHE B 1 587 ? -25.16700 -29.97300 37.36700 1.000 112.40098 585 PHE B O 1
ATOM 8564 N N . SER C 1 7 ? 1.70400 15.57600 30.79100 1.000 119.85941 5 SER C N 1
ATOM 8565 C CA . SER C 1 7 ? 0.42900 16.22800 30.51600 1.000 128.54941 5 SER C CA 1
ATOM 8566 C C . SER C 1 7 ? -0.73800 15.28300 30.82400 1.000 133.48941 5 SER C C 1
ATOM 8567 O O . SER C 1 7 ? -1.71500 15.21100 30.07600 1.000 129.61941 5 SER C O 1
ATOM 8570 N N . TYR C 1 8 ? -0.62000 14.57400 31.95400 1.000 126.14938 6 TYR C N 1
ATOM 8571 C CA . TYR C 1 8 ? -1.58400 13.58000 32.41000 1.000 113.26938 6 TYR C CA 1
ATOM 8572 C C . TYR C 1 8 ? -2.46900 14.08100 33.54400 1.000 113.03938 6 TYR C C 1
ATOM 8573 O O . TYR C 1 8 ? -3.49100 13.45000 33.83900 1.000 118.24938 6 TYR C O 1
ATOM 8582 N N . GLY C 1 9 ? -2.11000 15.19700 34.17200 1.000 121.30750 7 GLY C N 1
ATOM 8583 C CA . GLY C 1 9 ? -2.79900 15.71200 35.33200 1.000 101.11750 7 GLY C CA 1
ATOM 8584 C C . GLY C 1 9 ? -4.27000 16.03300 35.14400 1.000 117.64750 7 GLY C C 1
ATOM 8585 O O . GLY C 1 9 ? -5.12100 15.51000 35.86900 1.000 128.06750 7 GLY C O 1
ATOM 8586 N N . PRO C 1 10 ? -4.61000 16.90400 34.18300 1.000 114.71548 8 PRO C N 1
ATOM 8587 C CA . PRO C 1 10 ? -6.01800 17.31300 34.05300 1.000 111.56548 8 PRO C CA 1
ATOM 8588 C C . PRO C 1 10 ? -6.92100 16.22000 33.51500 1.000 121.69548 8 PRO C C 1
ATOM 8589 O O . PRO C 1 10 ? -8.14700 16.34500 33.63000 1.000 124.06548 8 PRO C O 1
ATOM 8593 N N . LEU C 1 11 ? -6.36300 15.16300 32.92300 1.000 119.48159 9 LEU C N 1
ATOM 8594 C CA . LEU C 1 11 ? -7.19700 14.07600 32.42100 1.000 111.00159 9 LEU C CA 1
ATOM 8595 C C . LEU C 1 11 ? -7.59700 13.12300 33.54100 1.000 108.98159 9 LEU C C 1
ATOM 8596 O O . LEU C 1 11 ? -8.74400 12.66400 33.58600 1.000 103.72159 9 LEU C O 1
ATOM 8601 N N . PHE C 1 12 ? -6.67400 12.82500 34.45900 1.000 110.50128 10 PHE C N 1
ATOM 8602 C CA . PHE C 1 12 ? -7.03700 12.05100 35.64000 1.000 98.09128 10 PHE C CA 1
ATOM 8603 C C . PHE C 1 12 ? -7.94600 12.84700 36.56500 1.000 104.58128 10 PHE C C 1
ATOM 8604 O O . PHE C 1 12 ? -8.77300 12.26100 37.27400 1.000 111.07128 10 PHE C O 1
ATOM 8612 N N . GLU C 1 13 ? -7.80000 14.17400 36.58100 1.000 98.77385 11 GLU C N 1
ATOM 8613 C CA . GLU C 1 13 ? -8.68400 15.00900 37.38800 1.000 113.48385 11 GLU C CA 1
ATOM 8614 C C . GLU C 1 13 ? -10.09600 15.03500 36.81300 1.000 117.04385 11 GLU C C 1
ATOM 8615 O O . GLU C 1 13 ? -11.07900 14.95900 37.56100 1.000 112.14385 11 GLU C O 1
ATOM 8621 N N . ALA C 1 14 ? -10.21800 15.15100 35.48600 1.000 113.19481 12 ALA C N 1
ATOM 8622 C CA . ALA C 1 14 ? -11.53600 15.14500 34.85800 1.000 96.34481 12 ALA C CA 1
ATOM 8623 C C . ALA C 1 14 ? -12.22700 13.80200 35.04300 1.000 98.76481 12 ALA C C 1
ATOM 8624 O O . ALA C 1 14 ? -13.44600 13.74900 35.24700 1.000 106.57481 12 ALA C O 1
ATOM 8626 N N . LEU C 1 15 ? -11.47000 12.70500 34.95800 1.000 94.02972 13 LEU C N 1
ATOM 8627 C CA . LEU C 1 15 ? -12.04600 11.38700 35.20100 1.000 87.65972 13 LEU C CA 1
ATOM 8628 C C . LEU C 1 15 ? -12.41500 11.20800 36.66900 1.000 97.24972 13 LEU C C 1
ATOM 8629 O O . LEU C 1 15 ? -13.40700 10.54400 36.98900 1.000 92.42972 13 LEU C O 1
ATOM 8634 N N . ALA C 1 16 ? -11.62000 11.78000 37.57700 1.000 102.31008 14 ALA C N 1
ATOM 8635 C CA . ALA C 1 16 ? -11.98500 11.75700 38.99000 1.000 92.82008 14 ALA C CA 1
ATOM 8636 C C . ALA C 1 16 ? -13.25800 12.55600 39.23500 1.000 98.30008 14 ALA C C 1
ATOM 8637 O O . ALA C 1 16 ? -14.10000 12.15600 40.04700 1.000 96.97008 14 ALA C O 1
ATOM 8639 N N . HIS C 1 17 ? -13.41500 13.68700 38.53900 1.000 104.18724 15 HIS C N 1
ATOM 8640 C CA . HIS C 1 17 ? -14.63100 14.48600 38.66600 1.000 99.28724 15 HIS C CA 1
ATOM 8641 C C . HIS C 1 17 ? -15.85400 13.71100 38.19400 1.000 84.26724 15 HIS C C 1
ATOM 8642 O O . HIS C 1 17 ? -16.91700 13.77200 38.82200 1.000 89.97724 15 HIS C O 1
ATOM 8649 N N . TYR C 1 18 ? -15.72700 12.98400 37.08100 1.000 89.46276 16 TYR C N 1
ATOM 8650 C CA . TYR C 1 18 ? -16.85800 12.22200 36.56000 1.000 94.32276 16 TYR C CA 1
ATOM 8651 C C . TYR C 1 18 ? -17.12700 10.97500 37.39800 1.000 89.55276 16 TYR C C 1
ATOM 8652 O O . TYR C 1 18 ? -18.28800 10.62900 37.64600 1.000 96.03276 16 TYR C O 1
ATOM 8661 N N . ASN C 1 19 ? -16.07200 10.28100 37.83600 1.000 84.01053 17 ASN C N 1
ATOM 8662 C CA . ASN C 1 19 ? -16.27000 9.07500 38.63600 1.000 83.82053 17 ASN C CA 1
ATOM 8663 C C . ASN C 1 19 ? -16.88400 9.40100 39.99300 1.000 94.39053 17 ASN C C 1
ATOM 8664 O O . ASN C 1 19 ? -17.68600 8.62000 40.51900 1.000 99.35053 17 ASN C O 1
ATOM 8669 N N . ASP C 1 20 ? -16.51300 10.54100 40.57900 1.000 94.53828 18 ASP C N 1
ATOM 8670 C CA . ASP C 1 20 ? -17.13700 10.95900 41.83100 1.000 90.94828 18 ASP C CA 1
ATOM 8671 C C . ASP C 1 20 ? -18.59900 11.34700 41.63000 1.000 84.19828 18 ASP C C 1
ATOM 8672 O O . ASP C 1 20 ? -19.42700 11.11800 42.51800 1.000 88.49828 18 ASP C O 1
ATOM 8677 N N . LYS C 1 21 ? -18.93600 11.94200 40.48200 1.000 83.33983 19 LYS C N 1
ATOM 8678 C CA . LYS C 1 21 ? -20.33200 12.26300 40.20000 1.000 86.56983 19 LYS C CA 1
ATOM 8679 C C . LYS C 1 21 ? -21.16000 11.00600 39.96500 1.000 85.91983 19 LYS C C 1
ATOM 8680 O O . LYS C 1 21 ? -22.37000 11.00400 40.22300 1.000 83.07983 19 LYS C O 1
ATOM 8686 N N . LEU C 1 22 ? -20.53300 9.93600 39.46900 1.000 86.16276 20 LEU C N 1
ATOM 8687 C CA . LEU C 1 22 ? -21.23800 8.67800 39.24800 1.000 84.01276 20 LEU C CA 1
ATOM 8688 C C . LEU C 1 22 ? -21.46200 7.91200 40.54600 1.000 85.50276 20 LEU C C 1
ATOM 8689 O O . LEU C 1 22 ? -22.48000 7.22300 40.68800 1.000 81.75276 20 LEU C O 1
ATOM 8694 N N . LEU C 1 23 ? -20.52800 8.01200 41.49500 1.000 86.68253 21 LEU C N 1
ATOM 8695 C CA . LEU C 1 23 ? -20.73000 7.40400 42.80600 1.000 88.22253 21 LEU C CA 1
ATOM 8696 C C . LEU C 1 23 ? -21.89800 8.05400 43.53900 1.000 79.62253 21 LEU C C 1
ATOM 8697 O O . LEU C 1 23 ? -22.69000 7.36700 44.19400 1.000 80.10253 21 LEU C O 1
ATOM 8702 N N . ALA C 1 24 ? -22.01000 9.38300 43.45400 1.000 79.54046 22 ALA C N 1
ATOM 8703 C CA . ALA C 1 24 ? -23.10500 10.08400 44.11700 1.000 77.57046 22 ALA C CA 1
ATOM 8704 C C . ALA C 1 24 ? -24.45100 9.72000 43.50400 1.000 84.30046 22 ALA C C 1
ATOM 8705 O O . ALA C 1 24 ? -25.44600 9.56700 44.22300 1.000 93.36046 22 ALA C O 1
ATOM 8707 N N . MET C 1 25 ? -24.50700 9.59200 42.17600 1.000 78.08762 23 MET C N 1
ATOM 8708 C CA . MET C 1 25 ? -25.73800 9.15300 41.52700 1.000 80.63762 23 MET C CA 1
ATOM 8709 C C . MET C 1 25 ? -26.08300 7.72200 41.92300 1.000 86.06762 23 MET C C 1
ATOM 8710 O O . MET C 1 25 ? -27.25900 7.39100 42.11900 1.000 87.12762 23 MET C O 1
ATOM 8715 N N . ALA C 1 26 ? -25.06900 6.86000 42.04700 1.000 84.85291 24 ALA C N 1
ATOM 8716 C CA . ALA C 1 26 ? -25.30100 5.49600 42.50900 1.000 76.18291 24 ALA C CA 1
ATOM 8717 C C . ALA C 1 26 ? -25.81300 5.47600 43.94500 1.000 81.98291 24 ALA C C 1
ATOM 8718 O O . ALA C 1 26 ? -26.69700 4.68000 44.28500 1.000 91.09291 24 ALA C O 1
ATOM 8720 N N . LYS C 1 27 ? -25.26300 6.33400 44.80700 1.000 78.04132 25 LYS C N 1
ATOM 8721 C CA . LYS C 1 27 ? -25.76700 6.42300 46.17300 1.000 84.14132 25 LYS C CA 1
ATOM 8722 C C . LYS C 1 27 ? -27.19900 6.93600 46.20400 1.000 92.32132 25 LYS C C 1
ATOM 8723 O O . LYS C 1 27 ? -27.98700 6.52500 47.06200 1.000 93.32132 25 LYS C O 1
ATOM 8729 N N . ALA C 1 28 ? -27.55200 7.83500 45.28100 1.000 94.17234 26 ALA C N 1
ATOM 8730 C CA . ALA C 1 28 ? -28.92200 8.33000 45.21100 1.000 82.83234 26 ALA C CA 1
ATOM 8731 C C . ALA C 1 28 ? -29.88300 7.24100 44.75100 1.000 85.17234 26 ALA C C 1
ATOM 8732 O O . ALA C 1 28 ? -31.02600 7.17700 45.22100 1.000 85.51234 26 ALA C O 1
ATOM 8734 N N . GLN C 1 29 ? -29.44600 6.38100 43.82600 1.000 81.45069 27 GLN C N 1
ATOM 8735 C CA . GLN C 1 29 ? -30.31700 5.30800 43.35800 1.000 88.99069 27 GLN C CA 1
ATOM 8736 C C . GLN C 1 29 ? -30.53500 4.25500 44.44100 1.000 93.01069 27 GLN C C 1
ATOM 8737 O O . GLN C 1 29 ? -31.64600 3.72800 44.58300 1.000 86.46069 27 GLN C O 1
ATOM 8743 N N . THR C 1 30 ? -29.49100 3.93200 45.21200 1.000 78.30223 28 THR C N 1
ATOM 8744 C CA . THR C 1 30 ? -29.64600 2.94300 46.27600 1.000 81.64223 28 THR C CA 1
ATOM 8745 C C . THR C 1 30 ? -30.60200 3.44100 47.35600 1.000 85.36223 28 THR C C 1
ATOM 8746 O O . THR C 1 30 ? -31.41100 2.66700 47.88200 1.000 93.95223 28 THR C O 1
ATOM 8750 N N . GLU C 1 31 ? -30.53100 4.73100 47.69600 1.000 81.65439 29 GLU C N 1
ATOM 8751 C CA . GLU C 1 31 ? -31.46300 5.28300 48.67500 1.000 79.50439 29 GLU C CA 1
ATOM 8752 C C . GLU C 1 31 ? -32.87800 5.37800 48.11800 1.000 81.91439 29 GLU C C 1
ATOM 8753 O O . GLU C 1 31 ? -33.84700 5.27700 48.87700 1.000 82.20439 29 GLU C O 1
ATOM 8759 N N . ARG C 1 32 ? -33.01900 5.58600 46.80700 1.000 81.82943 30 ARG C N 1
ATOM 8760 C CA . ARG C 1 32 ? -34.35200 5.64400 46.21700 1.000 73.22943 30 ARG C CA 1
ATOM 8761 C C . ARG C 1 32 ? -34.99500 4.26300 46.17000 1.000 73.14943 30 ARG C C 1
ATOM 8762 O O . ARG C 1 32 ? -36.20000 4.12800 46.41700 1.000 76.59943 30 ARG C O 1
ATOM 8770 N N . THR C 1 33 ? -34.21400 3.22400 45.85300 1.000 72.56450 31 THR C N 1
ATOM 8771 C CA . THR C 1 33 ? -34.75400 1.86700 45.90300 1.000 83.23450 31 THR C CA 1
ATOM 8772 C C . THR C 1 33 ? -35.11000 1.47400 47.33400 1.000 74.90450 31 THR C C 1
ATOM 8773 O O . THR C 1 33 ? -36.13100 0.81500 47.56700 1.000 66.55450 31 THR C O 1
ATOM 8777 N N . ALA C 1 34 ? -34.28200 1.87600 48.30500 1.000 68.81904 32 ALA C N 1
ATOM 8778 C CA . ALA C 1 34 ? -34.57900 1.59100 49.70600 1.000 62.90904 32 ALA C CA 1
ATOM 8779 C C . ALA C 1 34 ? -35.86500 2.27400 50.14700 1.000 76.62904 32 ALA C C 1
ATOM 8780 O O . ALA C 1 34 ? -36.67100 1.68600 50.88100 1.000 71.08904 32 ALA C O 1
ATOM 8782 N N . GLN C 1 35 ? -36.06800 3.52400 49.72100 1.000 90.56284 33 GLN C N 1
ATOM 8783 C CA . GLN C 1 35 ? -37.30200 4.23300 50.04000 1.000 76.62284 33 GLN C CA 1
ATOM 8784 C C . GLN C 1 35 ? -38.50400 3.60300 49.35000 1.000 80.63284 33 GLN C C 1
ATOM 8785 O O . GLN C 1 35 ? -39.60900 3.61300 49.90400 1.000 70.19284 33 GLN C O 1
ATOM 8791 N N . ALA C 1 36 ? -38.31000 3.05000 48.15000 1.000 71.07078 34 ALA C N 1
ATOM 8792 C CA . ALA C 1 36 ? -39.41300 2.41700 47.43600 1.000 76.39078 34 ALA C CA 1
ATOM 8793 C C . ALA C 1 36 ? -39.95400 1.19600 48.16900 1.000 81.49078 34 ALA C C 1
ATOM 8794 O O . ALA C 1 36 ? -41.09400 0.79300 47.91600 1.000 87.41078 34 ALA C O 1
ATOM 8796 N N . LEU C 1 37 ? -39.16400 0.60000 49.07000 1.000 77.32208 35 LEU C N 1
ATOM 8797 C CA . LEU C 1 37 ? -39.62800 -0.56700 49.81600 1.000 68.14208 35 LEU C CA 1
ATOM 8798 C C . LEU C 1 37 ? -40.73600 -0.20700 50.80000 1.000 73.78208 35 LEU C C 1
ATOM 8799 O O . LEU C 1 37 ? -41.57800 -1.05500 51.12100 1.000 76.35208 35 LEU C O 1
ATOM 8804 N N . LEU C 1 38 ? -40.74900 1.03300 51.29400 1.000 74.75489 36 LEU C N 1
ATOM 8805 C CA . LEU C 1 38 ? -41.78400 1.45100 52.23300 1.000 69.85489 36 LEU C CA 1
ATOM 8806 C C . LEU C 1 38 ? -43.13200 1.67400 51.55600 1.000 74.10489 36 LEU C C 1
ATOM 8807 O O . LEU C 1 38 ? -44.15500 1.71700 52.24700 1.000 72.45489 36 LEU C O 1
ATOM 8812 N N . GLN C 1 39 ? -43.15700 1.82400 50.23100 1.000 81.12923 37 GLN C N 1
ATOM 8813 C CA . GLN C 1 39 ? -44.40500 1.90900 49.47100 1.000 91.06923 37 GLN C CA 1
ATOM 8814 C C . GLN C 1 39 ? -44.76400 0.49700 49.02500 1.000 102.79923 37 GLN C C 1
ATOM 8815 O O . GLN C 1 39 ? -44.18500 -0.03500 48.07400 1.000 101.72923 37 GLN C O 1
ATOM 8821 N N . THR C 1 40 ? -45.72900 -0.10900 49.71200 1.000 106.78796 38 THR C N 1
ATOM 8822 C CA . THR C 1 40 ? -46.01700 -1.53400 49.58600 1.000 112.96796 38 THR C CA 1
ATOM 8823 C C . THR C 1 40 ? -47.49000 -1.76400 49.26200 1.000 111.21796 38 THR C C 1
ATOM 8824 O O . THR C 1 40 ? -48.17300 -2.56800 49.90200 1.000 105.15796 38 THR C O 1
ATOM 8828 N N . ASN C 1 41 ? -48.00800 -1.04500 48.26600 1.000 101.13937 39 ASN C N 1
ATOM 8829 C CA . ASN C 1 41 ? -49.34300 -1.34800 47.76300 1.000 109.69937 39 ASN C CA 1
ATOM 8830 C C . ASN C 1 41 ? -49.30600 -2.70900 47.07600 1.000 97.82937 39 ASN C C 1
ATOM 8831 O O . ASN C 1 41 ? -48.39500 -2.99900 46.29400 1.000 92.16937 39 ASN C O 1
ATOM 8836 N N . LEU C 1 42 ? -50.29300 -3.55200 47.38400 1.000 81.53431 40 LEU C N 1
ATOM 8837 C CA . LEU C 1 42 ? -50.28500 -4.94000 46.94300 1.000 69.16431 40 LEU C CA 1
ATOM 8838 C C . LEU C 1 42 ? -50.81600 -5.13800 45.53200 1.000 75.02431 40 LEU C C 1
ATOM 8839 O O . LEU C 1 42 ? -50.74400 -6.26100 45.01900 1.000 71.12431 40 LEU C O 1
ATOM 8844 N N . ASP C 1 43 ? -51.33600 -4.09100 44.88900 1.000 93.75315 41 ASP C N 1
ATOM 8845 C CA . ASP C 1 43 ? -52.06900 -4.24800 43.63800 1.000 103.26315 41 ASP C CA 1
ATOM 8846 C C . ASP C 1 43 ? -51.41200 -3.58600 42.43300 1.000 101.46315 41 ASP C C 1
ATOM 8847 O O . ASP C 1 43 ? -51.90300 -3.76800 41.31200 1.000 100.65315 41 ASP C O 1
ATOM 8852 N N . ASP C 1 44 ? -50.32200 -2.83900 42.62100 1.000 91.25902 42 ASP C N 1
ATOM 8853 C CA . ASP C 1 44 ? -49.63300 -2.17400 41.52300 1.000 102.02902 42 ASP C CA 1
ATOM 8854 C C . ASP C 1 44 ? -48.16100 -2.56400 41.51000 1.000 104.40902 42 ASP C C 1
ATOM 8855 O O . ASP C 1 44 ? -47.55700 -2.82700 42.55400 1.000 100.90902 42 ASP C O 1
ATOM 8860 N N . LEU C 1 45 ? -47.58700 -2.60200 40.31100 1.000 106.72655 43 LEU C N 1
ATOM 8861 C CA . LEU C 1 45 ? -46.16600 -2.87900 40.16200 1.000 94.47655 43 LEU C CA 1
ATOM 8862 C C . LEU C 1 45 ? -45.36700 -1.60700 40.42600 1.000 105.43655 43 LEU C C 1
ATOM 8863 O O . LEU C 1 45 ? -45.71000 -0.53200 39.92400 1.000 103.10655 43 LEU C O 1
ATOM 8868 N N . GLY C 1 46 ? -44.30200 -1.73200 41.21300 1.000 120.33519 44 GLY C N 1
ATOM 8869 C CA . GLY C 1 46 ? -43.45700 -0.59600 41.53900 1.000 121.84519 44 GLY C CA 1
ATOM 8870 C C . GLY C 1 46 ? -42.68700 -0.04600 40.35300 1.000 119.58519 44 GLY C C 1
ATOM 8871 O O . GLY C 1 46 ? -42.92300 1.08000 39.91000 1.000 111.64519 44 GLY C O 1
ATOM 8872 N N . SER C 1 53 ? -32.97400 7.72300 33.96100 1.000 139.58882 51 SER C N 1
ATOM 8873 C CA . SER C 1 53 ? -31.86200 6.76400 34.18800 1.000 136.73882 51 SER C CA 1
ATOM 8874 C C . SER C 1 53 ? -32.26200 5.38700 33.66700 1.000 125.72882 51 SER C C 1
ATOM 8875 O O . SER C 1 53 ? -32.20800 4.42600 34.45100 1.000 116.06882 51 SER C O 1
ATOM 8878 N N . GLN C 1 54 ? -32.65300 5.30200 32.39500 1.000 116.90560 52 GLN C N 1
ATOM 8879 C CA . GLN C 1 54 ? -32.96800 3.98100 31.79400 1.000 118.26560 52 GLN C CA 1
ATOM 8880 C C . GLN C 1 54 ? -31.68500 3.14200 31.81400 1.000 118.52560 52 GLN C C 1
ATOM 8881 O O . GLN C 1 54 ? -31.77600 1.93800 32.12000 1.000 108.83560 52 GLN C O 1
ATOM 8887 N N . GLN C 1 55 ? -30.53900 3.75700 31.50300 1.000 111.42192 53 GLN C N 1
ATOM 8888 C CA . GLN C 1 55 ? -29.23600 3.04600 31.54800 1.000 100.60192 53 GLN C CA 1
ATOM 8889 C C . GLN C 1 55 ? -28.83200 2.81000 33.00200 1.000 93.52192 53 GLN C C 1
ATOM 8890 O O . GLN C 1 55 ? -29.07700 3.69300 33.82800 1.000 87.67192 53 GLN C O 1
ATOM 8896 N N . PRO C 1 56 ? -28.24800 1.64800 33.34900 1.000 90.79129 54 PRO C N 1
ATOM 8897 C CA . PRO C 1 56 ? -27.77100 1.39900 34.70500 1.000 93.62129 54 PRO C CA 1
ATOM 8898 C C . PRO C 1 56 ? -26.46600 2.16000 34.96800 1.000 86.44129 54 PRO C C 1
ATOM 8899 O O . PRO C 1 56 ? -25.71200 2.33300 34.04000 1.000 78.47129 54 PRO C O 1
ATOM 8903 N N . TRP C 1 57 ? -26.22000 2.57000 36.21400 1.000 85.72709 55 TRP C N 1
ATOM 8904 C CA . TRP C 1 57 ? -24.95500 3.24100 36.48600 1.000 81.27709 55 TRP C CA 1
ATOM 8905 C C . TRP C 1 57 ? -23.76500 2.30600 36.31100 1.000 86.94709 55 TRP C C 1
ATOM 8906 O O . TRP C 1 57 ? -22.64200 2.78200 36.11600 1.000 93.30709 55 TRP C O 1
ATOM 8917 N N . GLN C 1 58 ? -23.98700 0.99000 36.37400 1.000 80.00824 56 GLN C N 1
ATOM 8918 C CA . GLN C 1 58 ? -22.90200 0.04200 36.14400 1.000 77.56824 56 GLN C CA 1
ATOM 8919 C C . GLN C 1 58 ? -22.39400 0.11800 34.70800 1.000 83.85824 56 GLN C C 1
ATOM 8920 O O . GLN C 1 58 ? -21.19400 -0.04500 34.45600 1.000 88.47824 56 GLN C O 1
ATOM 8926 N N . LEU C 1 59 ? -23.29500 0.35800 33.75300 1.000 91.94328 57 LEU C N 1
ATOM 8927 C CA . LEU C 1 59 ? -22.88200 0.47600 32.35800 1.000 83.93328 57 LEU C CA 1
ATOM 8928 C C . LEU C 1 59 ? -21.94400 1.65800 32.15600 1.000 78.91328 57 LEU C C 1
ATOM 8929 O O . LEU C 1 59 ? -20.92900 1.54200 31.46000 1.000 87.11328 57 LEU C O 1
ATOM 8934 N N . ILE C 1 60 ? -22.26300 2.80500 32.76100 1.000 73.28248 58 ILE C N 1
ATOM 8935 C CA . ILE C 1 60 ? -21.39700 3.97300 32.64100 1.000 75.70248 58 ILE C CA 1
ATOM 8936 C C . ILE C 1 60 ? -20.08700 3.74800 33.38700 1.000 82.15248 58 ILE C C 1
ATOM 8937 O O . ILE C 1 60 ? -19.02300 4.20300 32.95100 1.000 82.07248 58 ILE C O 1
ATOM 8942 N N . GLN C 1 61 ? -20.14100 3.05700 34.52900 1.000 86.14826 59 GLN C N 1
ATOM 8943 C CA . GLN C 1 61 ? -18.91500 2.73900 35.25400 1.000 84.65826 59 GLN C CA 1
ATOM 8944 C C . GLN C 1 61 ? -17.98600 1.87000 34.41600 1.000 83.04826 59 GLN C C 1
ATOM 8945 O O . GLN C 1 61 ? -16.76100 2.00700 34.50600 1.000 88.52826 59 GLN C O 1
ATOM 8951 N N . ALA C 1 62 ? -18.54500 0.97900 33.59300 1.000 71.34144 60 ALA C N 1
ATOM 8952 C CA . ALA C 1 62 ? -17.71300 0.16900 32.70900 1.000 67.91144 60 ALA C CA 1
ATOM 8953 C C . ALA C 1 62 ? -16.96900 1.03600 31.69700 1.000 78.86144 60 ALA C C 1
ATOM 8954 O O . ALA C 1 62 ? -15.80000 0.77600 31.39000 1.000 89.36144 60 ALA C O 1
ATOM 8956 N N . GLN C 1 63 ? -17.63400 2.06000 31.15200 1.000 84.84078 61 GLN C N 1
ATOM 8957 C CA . GLN C 1 63 ? -16.94300 2.99100 30.26400 1.000 83.36078 61 GLN C CA 1
ATOM 8958 C C . GLN C 1 63 ? -15.84600 3.74000 31.00600 1.000 83.67078 61 GLN C C 1
ATOM 8959 O O . GLN C 1 63 ? -14.72500 3.87900 30.50300 1.000 78.02078 61 GLN C O 1
ATOM 8965 N N . MET C 1 64 ? -16.15200 4.22500 32.21200 1.000 78.57117 62 MET C N 1
ATOM 8966 C CA . MET C 1 64 ? -15.17200 4.98300 32.97800 1.000 81.00117 62 MET C CA 1
ATOM 8967 C C . MET C 1 64 ? -13.99400 4.11700 33.39800 1.000 88.85117 62 MET C C 1
ATOM 8968 O O . MET C 1 64 ? -12.87200 4.62000 33.51200 1.000 89.14117 62 MET C O 1
ATOM 8973 N N . ASN C 1 65 ? -14.23000 2.82500 33.64200 1.000 72.89298 63 ASN C N 1
ATOM 8974 C CA . ASN C 1 65 ? -13.12600 1.91500 33.92600 1.000 78.35298 63 ASN C CA 1
ATOM 8975 C C . ASN C 1 65 ? -12.18700 1.80500 32.73100 1.000 86.84298 63 ASN C C 1
ATOM 8976 O O . ASN C 1 65 ? -10.96100 1.77700 32.89500 1.000 69.55298 63 ASN C O 1
ATOM 8981 N N . TRP C 1 66 ? -12.74300 1.74400 31.51800 1.000 77.75001 64 TRP C N 1
ATOM 8982 C CA . TRP C 1 66 ? -11.90300 1.66700 30.32800 1.000 81.04001 64 TRP C CA 1
ATOM 8983 C C . TRP C 1 66 ? -11.06200 2.93100 30.16500 1.000 89.27001 64 TRP C C 1
ATOM 8984 O O . TRP C 1 66 ? -9.84900 2.85600 29.93600 1.000 92.74001 64 TRP C O 1
ATOM 8995 N N . TRP C 1 67 ? -11.69000 4.10400 30.29500 1.000 80.57970 65 TRP C N 1
ATOM 8996 C CA . TRP C 1 67 ? -10.97000 5.35700 30.08200 1.000 76.41970 65 TRP C CA 1
ATOM 8997 C C . TRP C 1 67 ? -9.84400 5.53000 31.09100 1.000 87.23970 65 TRP C C 1
ATOM 8998 O O . TRP C 1 67 ? -8.74100 5.95700 30.73200 1.000 96.31970 65 TRP C O 1
ATOM 9009 N N . GLN C 1 68 ? -10.10400 5.21100 32.36100 1.000 83.01341 66 GLN C N 1
ATOM 9010 C CA . GLN C 1 68 ? -9.07400 5.37000 33.38200 1.000 86.99341 66 GLN C CA 1
ATOM 9011 C C . GLN C 1 68 ? -7.96100 4.34000 33.22000 1.000 84.20341 66 GLN C C 1
ATOM 9012 O O . GLN C 1 68 ? -6.77800 4.68000 33.32500 1.000 92.85341 66 GLN C O 1
ATOM 9018 N N . ASP C 1 69 ? -8.31400 3.08000 32.96000 1.000 82.71764 67 ASP C N 1
ATOM 9019 C CA . ASP C 1 69 ? -7.29300 2.04000 32.88600 1.000 77.35764 67 ASP C CA 1
ATOM 9020 C C . ASP C 1 69 ? -6.44300 2.17800 31.62800 1.000 88.01764 67 ASP C C 1
ATOM 9021 O O . ASP C 1 69 ? -5.23900 1.89800 31.65300 1.000 83.07764 67 ASP C O 1
ATOM 9026 N N . GLN C 1 70 ? -7.04900 2.59800 30.51600 1.000 91.28499 68 GLN C N 1
ATOM 9027 C CA . GLN C 1 70 ? -6.26300 2.83100 29.31000 1.000 87.23499 68 GLN C CA 1
ATOM 9028 C C . GLN C 1 70 ? -5.34700 4.03900 29.47700 1.000 89.80499 68 GLN C C 1
ATOM 9029 O O . GLN C 1 70 ? -4.20700 4.03000 29.00100 1.000 91.19499 68 GLN C O 1
ATOM 9035 N N . LEU C 1 71 ? -5.82800 5.08600 30.15500 1.000 87.70523 69 LEU C N 1
ATOM 9036 C CA . LEU C 1 71 ? -4.98100 6.24200 30.43900 1.000 80.76523 69 LEU C CA 1
ATOM 9037 C C . LEU C 1 71 ? -3.87100 5.88800 31.42300 1.000 84.27523 69 LEU C C 1
ATOM 9038 O O . LEU C 1 71 ? -2.76300 6.42500 31.33000 1.000 91.51523 69 LEU C O 1
ATOM 9043 N N . LYS C 1 72 ? -4.15500 5.00400 32.38300 1.000 86.08778 70 LYS C N 1
ATOM 9044 C CA . LYS C 1 72 ? -3.11000 4.51100 33.27800 1.000 87.94778 70 LYS C CA 1
ATOM 9045 C C . LYS C 1 72 ? -2.08400 3.68400 32.51400 1.000 97.16778 70 LYS C C 1
ATOM 9046 O O . LYS C 1 72 ? -0.87100 3.88300 32.66000 1.000 100.34778 70 LYS C O 1
ATOM 9052 N N . LEU C 1 73 ? -2.55900 2.74600 31.69000 1.000 102.25806 71 LEU C N 1
ATOM 9053 C CA . LEU C 1 73 ? -1.66100 1.88700 30.92600 1.000 92.20806 71 LEU C CA 1
ATOM 9054 C C . LEU C 1 73 ? -0.82600 2.69600 29.95100 1.000 97.29806 71 LEU C C 1
ATOM 9055 O O . LEU C 1 73 ? 0.35300 2.40400 29.73100 1.000 103.76806 71 LEU C O 1
ATOM 9060 N N . MET C 1 74 ? -1.41900 3.71100 29.34800 1.000 97.92065 72 MET C N 1
ATOM 9061 C CA . MET C 1 74 ? -0.70100 4.38500 28.28700 1.000 95.24065 72 MET C CA 1
ATOM 9062 C C . MET C 1 74 ? 0.30000 5.39300 28.86700 1.000 105.08065 72 MET C C 1
ATOM 9063 O O . MET C 1 74 ? 1.33600 5.66500 28.24800 1.000 106.00065 72 MET C O 1
ATOM 9068 N N . GLN C 1 75 ? 0.03100 5.92700 30.06900 1.000 105.26050 73 GLN C N 1
ATOM 9069 C CA . GLN C 1 75 ? 1.06800 6.64300 30.82100 1.000 107.11050 73 GLN C CA 1
ATOM 9070 C C . GLN C 1 75 ? 2.18300 5.70000 31.26800 1.000 109.81050 73 GLN C C 1
ATOM 9071 O O . GLN C 1 75 ? 3.36400 6.06800 31.25100 1.000 117.45050 73 GLN C O 1
ATOM 9077 N N . HIS C 1 76 ? 1.82400 4.47700 31.66300 1.000 106.17041 74 HIS C N 1
ATOM 9078 C CA . HIS C 1 76 ? 2.80500 3.52900 32.18200 1.000 105.44041 74 HIS C CA 1
ATOM 9079 C C . HIS C 1 76 ? 3.80300 3.11100 31.10600 1.000 110.47041 74 HIS C C 1
ATOM 9080 O O . HIS C 1 76 ? 5.01600 3.09100 31.34600 1.000 116.94041 74 HIS C O 1
ATOM 9087 N N . THR C 1 77 ? 3.31200 2.77600 29.90900 1.000 104.02465 75 THR C N 1
ATOM 9088 C CA . THR C 1 77 ? 4.20800 2.32900 28.84600 1.000 113.72465 75 THR C CA 1
ATOM 9089 C C . THR C 1 77 ? 4.98600 3.47400 28.21200 1.000 101.06465 75 THR C C 1
ATOM 9090 O O . THR C 1 77 ? 6.09300 3.25200 27.71200 1.000 98.01465 75 THR C O 1
ATOM 9094 N N . LEU C 1 78 ? 4.43600 4.69100 28.21000 1.000 107.95969 76 LEU C N 1
ATOM 9095 C CA . LEU C 1 78 ? 5.14900 5.82100 27.62300 1.000 106.16969 76 LEU C CA 1
ATOM 9096 C C . LEU C 1 78 ? 6.30300 6.30100 28.49400 1.000 121.56969 76 LEU C C 1
ATOM 9097 O O . LEU C 1 78 ? 7.06600 7.17000 28.05500 1.000 127.90969 76 LEU C O 1
ATOM 9102 N N . LEU C 1 79 ? 6.44300 5.77000 29.71000 1.000 121.78856 77 LEU C N 1
ATOM 9103 C CA . LEU C 1 79 ? 7.60800 6.04400 30.54100 1.000 124.33856 77 LEU C CA 1
ATOM 9104 C C . LEU C 1 79 ? 8.74000 5.04600 30.32200 1.000 122.26856 77 LEU C C 1
ATOM 9105 O O . LEU C 1 79 ? 9.87800 5.32800 30.71600 1.000 131.11856 77 LEU C O 1
ATOM 9110 N N . LYS C 1 80 ? 8.45500 3.90200 29.69900 1.000 121.71155 78 LYS C N 1
ATOM 9111 C CA . LYS C 1 80 ? 9.44600 2.85500 29.44100 1.000 119.85155 78 LYS C CA 1
ATOM 9112 C C . LYS C 1 80 ? 10.15300 2.41600 30.72100 1.000 125.89155 78 LYS C C 1
ATOM 9113 O O . LYS C 1 80 ? 9.59200 1.67000 31.52400 1.000 122.54155 78 LYS C O 1
ATOM 9119 N N . GLU C 1 106 ? 6.67400 -9.89500 24.40500 1.000 122.74303 104 GLU C N 1
ATOM 9120 C CA . GLU C 1 106 ? 7.84300 -9.89900 23.53100 1.000 124.78303 104 GLU C CA 1
ATOM 9121 C C . GLU C 1 106 ? 8.32500 -8.47200 23.26800 1.000 115.13303 104 GLU C C 1
ATOM 9122 O O . GLU C 1 106 ? 8.93500 -7.84600 24.13600 1.000 110.30303 104 GLU C O 1
ATOM 9128 N N . GLN C 1 107 ? 8.05000 -7.96700 22.06800 1.000 111.62391 105 GLN C N 1
ATOM 9129 C CA . GLN C 1 107 ? 8.39400 -6.59000 21.74600 1.000 113.54391 105 GLN C CA 1
ATOM 9130 C C . GLN C 1 107 ? 7.61300 -5.64000 22.65300 1.000 117.49391 105 GLN C C 1
ATOM 9131 O O . GLN C 1 107 ? 6.43800 -5.89300 22.94700 1.000 112.61391 105 GLN C O 1
ATOM 9137 N N . PRO C 1 108 ? 8.22700 -4.54800 23.12100 1.000 112.58134 106 PRO C N 1
ATOM 9138 C CA . PRO C 1 108 ? 7.51200 -3.64200 24.03500 1.000 109.67134 106 PRO C CA 1
ATOM 9139 C C . PRO C 1 108 ? 6.24300 -3.05300 23.44900 1.000 111.57134 106 PRO C C 1
ATOM 9140 O O . PRO C 1 108 ? 5.39900 -2.56300 24.21000 1.000 117.73134 106 PRO C O 1
ATOM 9144 N N . ILE C 1 109 ? 6.07500 -3.07300 22.12700 1.000 96.29478 107 ILE C N 1
ATOM 9145 C CA . ILE C 1 109 ? 4.84000 -2.55000 21.55600 1.000 95.77478 107 ILE C CA 1
ATOM 9146 C C . ILE C 1 109 ? 3.74400 -3.60900 21.54900 1.000 104.24478 107 ILE C C 1
ATOM 9147 O O . ILE C 1 109 ? 2.56700 -3.29600 21.76400 1.000 101.15478 107 ILE C O 1
ATOM 9152 N N . TYR C 1 110 ? 4.09900 -4.87000 21.29900 1.000 99.45042 108 TYR C N 1
ATOM 9153 C CA . TYR C 1 110 ? 3.10600 -5.93000 21.40700 1.000 89.61042 108 TYR C CA 1
ATOM 9154 C C . TYR C 1 110 ? 2.56500 -6.03300 22.82600 1.000 90.62042 108 TYR C C 1
ATOM 9155 O O . TYR C 1 110 ? 1.39900 -6.39500 23.02100 1.000 95.76042 108 TYR C O 1
ATOM 9164 N N . ASP C 1 111 ? 3.39300 -5.71700 23.82600 1.000 98.70507 109 ASP C N 1
ATOM 9165 C CA . ASP C 1 111 ? 2.93200 -5.74800 25.21100 1.000 101.33507 109 ASP C CA 1
ATOM 9166 C C . ASP C 1 111 ? 1.84700 -4.70400 25.45700 1.000 96.03507 109 ASP C C 1
ATOM 9167 O O . ASP C 1 111 ? 0.84900 -4.98400 26.13200 1.000 83.95507 109 ASP C O 1
ATOM 9172 N N . TYR C 1 112 ? 2.02800 -3.49100 24.92700 1.000 96.07543 110 TYR C N 1
ATOM 9173 C CA . TYR C 1 112 ? 0.98100 -2.48100 25.04800 1.000 88.71543 110 TYR C CA 1
ATOM 9174 C C . TYR C 1 112 ? -0.25300 -2.87700 24.25000 1.000 87.32543 110 TYR C C 1
ATOM 9175 O O . TYR C 1 112 ? -1.38500 -2.65700 24.69500 1.000 88.74543 110 TYR C O 1
ATOM 9184 N N . LEU C 1 113 ? -0.05000 -3.46000 23.06600 1.000 102.33218 111 LEU C N 1
ATOM 9185 C CA . LEU C 1 113 ? -1.17300 -3.90200 22.24600 1.000 93.18218 111 LEU C CA 1
ATOM 9186 C C . LEU C 1 113 ? -1.99100 -4.97300 22.95600 1.000 89.13218 111 LEU C C 1
ATOM 9187 O O . LEU C 1 113 ? -3.22600 -4.91800 22.96400 1.000 87.62218 111 LEU C O 1
ATOM 9192 N N . LYS C 1 114 ? -1.31700 -5.95300 23.56200 1.000 91.00473 112 LYS C N 1
ATOM 9193 C CA . LYS C 1 114 ? -2.02100 -7.01800 24.26700 1.000 71.69473 112 LYS C CA 1
ATOM 9194 C C . LYS C 1 114 ? -2.78300 -6.47300 25.46800 1.000 80.31473 112 LYS C C 1
ATOM 9195 O O . LYS C 1 114 ? -3.97100 -6.76000 25.64600 1.000 93.91473 112 LYS C O 1
ATOM 9201 N N . GLN C 1 115 ? -2.11800 -5.66200 26.29300 1.000 85.88193 113 GLN C N 1
ATOM 9202 C CA . GLN C 1 115 ? -2.74200 -5.19500 27.52700 1.000 85.15193 113 GLN C CA 1
ATOM 9203 C C . GLN C 1 115 ? -3.97300 -4.34300 27.24300 1.000 86.59193 113 GLN C C 1
ATOM 9204 O O . GLN C 1 115 ? -4.99000 -4.46300 27.93600 1.000 85.14193 113 GLN C O 1
ATOM 9210 N N . SER C 1 116 ? -3.90300 -3.47300 26.22900 1.000 86.67924 114 SER C N 1
ATOM 9211 C CA . SER C 1 116 ? -5.07400 -2.68200 25.86200 1.000 85.81924 114 SER C CA 1
ATOM 9212 C C . SER C 1 116 ? -6.20200 -3.56700 25.34800 1.000 82.91924 114 SER C C 1
ATOM 9213 O O . SER C 1 116 ? -7.38100 -3.22700 25.50400 1.000 83.46924 114 SER C O 1
ATOM 9216 N N . TYR C 1 117 ? -5.86300 -4.70400 24.73700 1.000 82.11750 115 TYR C N 1
ATOM 9217 C CA . TYR C 1 117 ? -6.88900 -5.64900 24.31900 1.000 74.33750 115 TYR C CA 1
ATOM 9218 C C . TYR C 1 117 ? -7.54800 -6.32800 25.51300 1.000 83.27750 115 TYR C C 1
ATOM 9219 O O . TYR C 1 117 ? -8.72600 -6.69200 25.44100 1.000 80.66750 115 TYR C O 1
ATOM 9228 N N . LEU C 1 118 ? -6.80800 -6.52800 26.60800 1.000 78.97544 116 LEU C N 1
ATOM 9229 C CA . LEU C 1 118 ? -7.43900 -7.01100 27.83400 1.000 75.12544 116 LEU C CA 1
ATOM 9230 C C . LEU C 1 118 ? -8.44400 -5.99800 28.36600 1.000 81.88544 116 LEU C C 1
ATOM 9231 O O . LEU C 1 118 ? -9.49500 -6.37400 28.90200 1.000 70.05544 116 LEU C O 1
ATOM 9236 N N . LEU C 1 119 ? -8.12600 -4.70500 28.24800 1.000 69.43545 117 LEU C N 1
ATOM 9237 C CA . LEU C 1 119 ? -9.05300 -3.66900 28.68700 1.000 72.70545 117 LEU C CA 1
ATOM 9238 C C . LEU C 1 119 ? -10.29900 -3.62900 27.81200 1.000 83.40545 117 LEU C C 1
ATOM 9239 O O . LEU C 1 119 ? -11.41000 -3.42900 28.31500 1.000 82.11545 117 LEU C O 1
ATOM 9244 N N . THR C 1 120 ? -10.13300 -3.80400 26.49700 1.000 83.29778 118 THR C N 1
ATOM 9245 C CA . THR C 1 120 ? -11.29000 -3.87300 25.60900 1.000 84.88778 118 THR C CA 1
ATOM 9246 C C . THR C 1 120 ? -12.16400 -5.07800 25.93900 1.000 80.40778 118 THR C C 1
ATOM 9247 O O . THR C 1 120 ? -13.39700 -4.97000 25.97600 1.000 87.16778 118 THR C O 1
ATOM 9251 N N . ALA C 1 121 ? -11.54100 -6.23300 26.19300 1.000 73.92276 119 ALA C N 1
ATOM 9252 C CA . ALA C 1 121 ? -12.30100 -7.41100 26.59900 1.000 69.83276 119 ALA C CA 1
ATOM 9253 C C . ALA C 1 121 ? -12.99900 -7.18400 27.93400 1.000 78.38276 119 ALA C C 1
ATOM 9254 O O . ALA C 1 121 ? -14.17700 -7.52500 28.09100 1.000 79.62276 119 ALA C O 1
ATOM 9256 N N . ARG C 1 122 ? -12.29600 -6.59700 28.90400 1.000 78.76126 120 ARG C N 1
ATOM 9257 C CA . ARG C 1 122 ? -12.93000 -6.30100 30.18500 1.000 88.40126 120 ARG C CA 1
ATOM 9258 C C . ARG C 1 122 ? -14.11200 -5.35800 29.99900 1.000 80.44126 120 ARG C C 1
ATOM 9259 O O . ARG C 1 122 ? -15.16500 -5.54000 30.62100 1.000 89.38126 120 ARG C O 1
ATOM 9267 N N . HIS C 1 123 ? -13.95700 -4.35500 29.13100 1.000 80.75952 121 HIS C N 1
ATOM 9268 C CA . HIS C 1 123 ? -15.04200 -3.41800 28.85800 1.000 76.54952 121 HIS C CA 1
ATOM 9269 C C . HIS C 1 123 ? -16.23600 -4.12300 28.22100 1.000 77.77952 121 HIS C C 1
ATOM 9270 O O . HIS C 1 123 ? -17.38700 -3.83700 28.56900 1.000 71.94952 121 HIS C O 1
ATOM 9277 N N . LEU C 1 124 ? -15.98300 -5.04900 27.28900 1.000 77.74737 122 LEU C N 1
ATOM 9278 C CA . LEU C 1 124 ? -17.07400 -5.81300 26.68600 1.000 64.73737 122 LEU C CA 1
ATOM 9279 C C . LEU C 1 124 ? -17.81200 -6.63500 27.73700 1.000 78.25737 122 LEU C C 1
ATOM 9280 O O . LEU C 1 124 ? -19.04500 -6.62500 27.80000 1.000 82.21737 122 LEU C O 1
ATOM 9285 N N . LEU C 1 125 ? -17.06900 -7.35800 28.57500 1.000 91.21649 123 LEU C N 1
ATOM 9286 C CA . LEU C 1 125 ? -17.70800 -8.21600 29.56700 1.000 72.62649 123 LEU C CA 1
ATOM 9287 C C . LEU C 1 125 ? -18.48000 -7.39400 30.59400 1.000 73.01649 123 LEU C C 1
ATOM 9288 O O . LEU C 1 125 ? -19.57800 -7.78300 31.00600 1.000 77.14649 123 LEU C O 1
ATOM 9293 N N . ALA C 1 126 ? -17.92400 -6.25400 31.01500 1.000 70.04927 124 ALA C N 1
ATOM 9294 C CA . ALA C 1 126 ? -18.58100 -5.43400 32.02700 1.000 65.54927 124 ALA C CA 1
ATOM 9295 C C . ALA C 1 126 ? -19.84500 -4.77800 31.49000 1.000 75.10927 124 ALA C C 1
ATOM 9296 O O . ALA C 1 126 ? -20.79800 -4.55900 32.24800 1.000 69.65927 124 ALA C O 1
ATOM 9298 N N . SER C 1 127 ? -19.86200 -4.43900 30.20000 1.000 75.83438 125 SER C N 1
ATOM 9299 C CA . SER C 1 127 ? -21.04100 -3.82000 29.60500 1.000 63.00438 125 SER C CA 1
ATOM 9300 C C . SER C 1 127 ? -22.18600 -4.82100 29.48500 1.000 77.92438 125 SER C C 1
ATOM 9301 O O . SER C 1 127 ? -23.33100 -4.51400 29.83700 1.000 73.51438 125 SER C O 1
ATOM 9304 N N . VAL C 1 128 ? -21.89300 -6.02900 28.99400 1.000 67.16924 126 VAL C N 1
ATOM 9305 C CA . VAL C 1 128 ? -22.92600 -7.05000 28.84900 1.000 62.80924 126 VAL C CA 1
ATOM 9306 C C . VAL C 1 128 ? -23.50000 -7.43000 30.20900 1.000 74.57924 126 VAL C C 1
ATOM 9307 O O . VAL C 1 128 ? -24.70700 -7.66400 30.34700 1.000 94.96924 126 VAL C O 1
ATOM 9311 N N . ASP C 1 129 ? -22.65200 -7.48700 31.23500 1.000 70.35745 127 ASP C N 1
ATOM 9312 C CA . ASP C 1 129 ? -23.14100 -7.82900 32.56500 1.000 80.52745 127 ASP C CA 1
ATOM 9313 C C . ASP C 1 129 ? -23.93200 -6.68700 33.19100 1.000 82.82745 127 ASP C C 1
ATOM 9314 O O . ASP C 1 129 ? -24.84000 -6.93300 33.99400 1.000 96.77745 127 ASP C O 1
ATOM 9319 N N . ALA C 1 130 ? -23.61300 -5.44000 32.84100 1.000 69.32093 128 ALA C N 1
ATOM 9320 C CA . ALA C 1 130 ? -24.37100 -4.31500 33.37200 1.000 82.99093 128 ALA C CA 1
ATOM 9321 C C . ALA C 1 130 ? -25.75800 -4.20500 32.74500 1.000 93.09093 128 ALA C C 1
ATOM 9322 O O . ALA C 1 130 ? -26.62800 -3.52900 33.30700 1.000 82.43093 128 ALA C O 1
ATOM 9324 N N . LEU C 1 131 ? -25.98400 -4.86300 31.60700 1.000 89.52097 129 LEU C N 1
ATOM 9325 C CA . LEU C 1 131 ? -27.25200 -4.80900 30.89200 1.000 88.05097 129 LEU C CA 1
ATOM 9326 C C . LEU C 1 131 ? -28.08100 -6.07500 31.07300 1.000 97.22097 129 LEU C C 1
ATOM 9327 O O . LEU C 1 131 ? -28.94400 -6.36500 30.23900 1.000 98.67097 129 LEU C O 1
ATOM 9332 N N . GLU C 1 132 ? -27.83000 -6.84200 32.13500 1.000 96.21841 130 GLU C N 1
ATOM 9333 C CA . GLU C 1 132 ? -28.53800 -8.10600 32.31300 1.000 106.89841 130 GLU C CA 1
ATOM 9334 C C . GLU C 1 132 ? -29.99400 -7.87800 32.70600 1.000 116.27841 130 GLU C C 1
ATOM 9335 O O . GLU C 1 132 ? -30.90100 -8.52600 32.17100 1.000 120.41841 130 GLU C O 1
ATOM 9341 N N . GLY C 1 133 ? -30.24000 -6.95700 33.64400 1.000 117.12641 131 GLY C N 1
ATOM 9342 C CA . GLY C 1 133 ? -31.60100 -6.68400 34.07500 1.000 109.39641 131 GLY C CA 1
ATOM 9343 C C . GLY C 1 133 ? -32.38000 -5.75600 33.16800 1.000 118.54641 131 GLY C C 1
ATOM 9344 O O . GLY C 1 133 ? -33.60800 -5.68500 33.28100 1.000 127.39641 131 GLY C O 1
ATOM 9345 N N . VAL C 1 134 ? -31.69900 -5.04400 32.28100 1.000 116.17665 132 VAL C N 1
ATOM 9346 C CA . VAL C 1 134 ? -32.37100 -4.12400 31.35400 1.000 117.30665 132 VAL C CA 1
ATOM 9347 C C . VAL C 1 134 ? -33.19800 -4.93000 30.35600 1.000 124.88665 132 VAL C C 1
ATOM 9348 O O . VAL C 1 134 ? -32.74400 -5.99800 29.90400 1.000 120.01665 132 VAL C O 1
ATOM 9352 N N . PRO C 1 135 ? -34.41000 -4.48800 30.00100 1.000 135.23101 133 PRO C N 1
ATOM 9353 C CA . PRO C 1 135 ? -35.24400 -5.27200 29.07700 1.000 124.56101 133 PRO C CA 1
ATOM 9354 C C . PRO C 1 135 ? -34.61100 -5.40100 27.69700 1.000 122.23101 133 PRO C C 1
ATOM 9355 O O . PRO C 1 135 ? -33.84400 -4.54200 27.25800 1.000 127.16101 133 PRO C O 1
ATOM 9359 N N . GLN C 1 136 ? -34.95000 -6.49900 27.01100 1.000 128.52498 134 GLN C N 1
ATOM 9360 C CA . GLN C 1 136 ? -34.40300 -6.75300 25.67900 1.000 128.04498 134 GLN C CA 1
ATOM 9361 C C . GLN C 1 136 ? -34.80200 -5.66000 24.69600 1.000 123.18498 134 GLN C C 1
ATOM 9362 O O . GLN C 1 136 ? -33.99100 -5.23800 23.86200 1.000 118.00498 134 GLN C O 1
ATOM 9368 N N . LYS C 1 137 ? -36.05400 -5.20000 24.76500 1.000 129.12203 135 LYS C N 1
ATOM 9369 C CA . LYS C 1 137 ? -36.47300 -4.08300 23.92400 1.000 127.40203 135 LYS C CA 1
ATOM 9370 C C . LYS C 1 137 ? -35.69800 -2.82000 24.27700 1.000 119.33203 135 LYS C C 1
ATOM 9371 O O . LYS C 1 137 ? -35.39400 -2.00300 23.39900 1.000 115.24203 135 LYS C O 1
ATOM 9377 N N . SER C 1 138 ? -35.37400 -2.63800 25.56000 1.000 115.10092 136 SER C N 1
ATOM 9378 C CA . SER C 1 138 ? -34.52100 -1.52300 25.95600 1.000 123.39092 136 SER C CA 1
ATOM 9379 C C . SER C 1 138 ? -33.08500 -1.73000 25.48200 1.000 120.30092 136 SER C C 1
ATOM 9380 O O . SER C 1 138 ? -32.41000 -0.76700 25.10000 1.000 105.48092 136 SER C O 1
ATOM 9383 N N . ARG C 1 139 ? -32.60000 -2.97700 25.50200 1.000 130.03421 137 ARG C N 1
ATOM 9384 C CA . ARG C 1 139 ? -31.24300 -3.25900 25.03600 1.000 112.09421 137 ARG C CA 1
ATOM 9385 C C . ARG C 1 139 ? -31.10900 -3.07200 23.53100 1.000 111.57421 137 ARG C C 1
ATOM 9386 O O . ARG C 1 139 ? -30.04400 -2.66600 23.05200 1.000 106.46421 137 ARG C O 1
ATOM 9394 N N . GLU C 1 140 ? -32.16500 -3.37200 22.77100 1.000 129.49020 138 GLU C N 1
ATOM 9395 C CA . GLU C 1 140 ? -32.13900 -3.09400 21.34000 1.000 122.56020 138 GLU C CA 1
ATOM 9396 C C . GLU C 1 140 ? -31.98500 -1.60500 21.06900 1.000 110.45020 138 GLU C C 1
ATOM 9397 O O . GLU C 1 140 ? -31.44900 -1.21800 20.02500 1.000 100.30020 138 GLU C O 1
ATOM 9403 N N . ARG C 1 141 ? -32.44500 -0.75600 21.99200 1.000 108.19547 139 ARG C N 1
ATOM 9404 C CA . ARG C 1 141 ? -32.22100 0.67700 21.84400 1.000 102.47547 139 ARG C CA 1
ATOM 9405 C C . ARG C 1 141 ? -30.73200 0.99500 21.84300 1.000 109.05547 139 ARG C C 1
ATOM 9406 O O . ARG C 1 141 ? -30.20000 1.50100 20.85100 1.000 109.09547 139 ARG C O 1
ATOM 9414 N N . LEU C 1 142 ? -30.03200 0.68300 22.94300 1.000 107.66130 140 LEU C N 1
ATOM 9415 C CA . LEU C 1 142 ? -28.63900 1.11300 23.06900 1.000 107.32130 140 LEU C CA 1
ATOM 9416 C C . LEU C 1 142 ? -27.78900 0.61600 21.90600 1.000 100.55130 140 LEU C C 1
ATOM 9417 O O . LEU C 1 142 ? -26.88300 1.32200 21.44900 1.000 95.67130 140 LEU C O 1
ATOM 9422 N N . ARG C 1 143 ? -28.07300 -0.59000 21.40400 1.000 91.82579 141 ARG C N 1
ATOM 9423 C CA . ARG C 1 143 ? -27.37300 -1.07700 20.22000 1.000 90.80579 141 ARG C CA 1
ATOM 9424 C C . ARG C 1 143 ? -27.64200 -0.19400 19.00700 1.000 97.24579 141 ARG C C 1
ATOM 9425 O O . ARG C 1 143 ? -26.78400 -0.07200 18.12400 1.000 90.32579 141 ARG C O 1
ATOM 9433 N N . PHE C 1 144 ? -28.82200 0.43000 18.94800 1.000 106.79600 142 PHE C N 1
ATOM 9434 C CA . PHE C 1 144 ? -29.14900 1.32400 17.84100 1.000 90.72600 142 PHE C CA 1
ATOM 9435 C C . PHE C 1 144 ? -28.30700 2.59600 17.90300 1.000 96.06600 142 PHE C C 1
ATOM 9436 O O . PHE C 1 144 ? -27.52300 2.87800 16.99100 1.000 89.98600 142 PHE C O 1
ATOM 9444 N N . PHE C 1 145 ? -28.44100 3.37600 18.98600 1.000 92.88278 143 PHE C N 1
ATOM 9445 C CA . PHE C 1 145 ? -27.79600 4.68600 18.99900 1.000 91.42278 143 PHE C CA 1
ATOM 9446 C C . PHE C 1 145 ? -26.27700 4.58100 19.05900 1.000 96.76278 143 PHE C C 1
ATOM 9447 O O . PHE C 1 145 ? -25.58400 5.43900 18.49900 1.000 96.82278 143 PHE C O 1
ATOM 9455 N N . THR C 1 146 ? -25.74000 3.56100 19.73500 1.000 102.31682 144 THR C N 1
ATOM 9456 C CA . THR C 1 146 ? -24.29000 3.38900 19.76300 1.000 91.43682 144 THR C CA 1
ATOM 9457 C C . THR C 1 146 ? -23.74200 3.17400 18.35900 1.000 89.31682 144 THR C C 1
ATOM 9458 O O . THR C 1 146 ? -22.69700 3.72900 17.99900 1.000 79.15682 144 THR C O 1
ATOM 9462 N N . ARG C 1 147 ? -24.44700 2.38600 17.54400 1.000 84.05894 145 ARG C N 1
ATOM 9463 C CA . ARG C 1 147 ? -24.02100 2.19000 16.16300 1.000 92.56894 145 ARG C CA 1
ATOM 9464 C C . ARG C 1 147 ? -24.05700 3.49800 15.38400 1.000 98.11894 145 ARG C C 1
ATOM 9465 O O . ARG C 1 147 ? -23.19400 3.74300 14.53200 1.000 102.94894 145 ARG C O 1
ATOM 9473 N N . GLN C 1 148 ? -25.04900 4.35000 15.65600 1.000 92.29511 146 GLN C N 1
ATOM 9474 C CA . GLN C 1 148 ? -25.08300 5.66300 15.01900 1.000 85.30511 146 GLN C CA 1
ATOM 9475 C C . GLN C 1 148 ? -23.84700 6.48000 15.37200 1.000 93.03511 146 GLN C C 1
ATOM 9476 O O . GLN C 1 148 ? -23.18700 7.03900 14.49000 1.000 94.21511 146 GLN C O 1
ATOM 9482 N N . TYR C 1 149 ? -23.52100 6.56600 16.66500 1.000 88.52186 147 TYR C N 1
ATOM 9483 C CA . TYR C 1 149 ? -22.35500 7.34200 17.07300 1.000 94.06186 147 TYR C CA 1
ATOM 9484 C C . TYR C 1 149 ? -21.07800 6.75200 16.49100 1.000 96.94186 147 TYR C C 1
ATOM 9485 O O . TYR C 1 149 ? -20.16200 7.48900 16.10800 1.000 92.44186 147 TYR C O 1
ATOM 9494 N N . VAL C 1 150 ? -21.00000 5.42100 16.41700 1.000 94.37239 148 VAL C N 1
ATOM 9495 C CA . VAL C 1 150 ? -19.82400 4.76900 15.84400 1.000 96.08239 148 VAL C CA 1
ATOM 9496 C C . VAL C 1 150 ? -19.66500 5.15000 14.37700 1.000 104.20239 148 VAL C C 1
ATOM 9497 O O . VAL C 1 150 ? -18.56400 5.47600 13.91600 1.000 105.81239 148 VAL C O 1
ATOM 9501 N N . ASN C 1 151 ? -20.78200 5.15600 13.65200 1.000 97.78601 149 ASN C N 1
ATOM 9502 C CA . ASN C 1 151 ? -20.71300 5.44300 12.19600 1.000 106.38601 149 ASN C CA 1
ATOM 9503 C C . ASN C 1 151 ? -20.63200 6.95200 11.95200 1.000 111.48601 149 ASN C C 1
ATOM 9504 O O . ASN C 1 151 ? -20.18800 7.33900 10.86200 1.000 116.34601 149 ASN C O 1
ATOM 9509 N N . ALA C 1 152 ? -21.04000 7.76700 12.92300 1.000 106.42242 150 ALA C N 1
ATOM 9510 C CA . ALA C 1 152 ? -21.03800 9.21300 12.73800 1.000 92.64242 150 ALA C CA 1
ATOM 9511 C C . ALA C 1 152 ? -19.67200 9.84600 12.96300 1.000 106.38242 150 ALA C C 1
ATOM 9512 O O . ALA C 1 152 ? -19.45600 10.98400 12.53000 1.000 110.16242 150 ALA C O 1
ATOM 9514 N N . MET C 1 153 ? -18.74900 9.14800 13.62800 1.000 110.24238 151 MET C N 1
ATOM 9515 C CA . MET C 1 153 ? -17.39000 9.63500 13.82900 1.000 107.42238 151 MET C CA 1
ATOM 9516 C C . MET C 1 153 ? -16.38000 8.92500 12.93600 1.000 109.91238 151 MET C C 1
ATOM 9517 O O . MET C 1 153 ? -15.17700 8.96600 13.21600 1.000 107.46238 151 MET C O 1
ATOM 9522 N N . ALA C 1 154 ? -16.84300 8.27600 11.86700 1.000 112.54390 152 ALA C N 1
ATOM 9523 C CA . ALA C 1 154 ? -15.95000 7.62800 10.92000 1.000 121.38390 152 ALA C CA 1
ATOM 9524 C C . ALA C 1 154 ? -15.81800 8.50300 9.68400 1.000 127.30390 152 ALA C C 1
ATOM 9525 O O . ALA C 1 154 ? -16.78700 8.62200 8.91600 1.000 128.09390 152 ALA C O 1
ATOM 9527 N N . PRO C 1 155 ? -14.66600 9.13700 9.45100 1.000 122.82678 153 PRO C N 1
ATOM 9528 C CA . PRO C 1 155 ? -14.52500 9.99000 8.25800 1.000 126.31678 153 PRO C CA 1
ATOM 9529 C C . PRO C 1 155 ? -14.79100 9.26300 6.95100 1.000 125.83678 153 PRO C C 1
ATOM 9530 O O . PRO C 1 155 ? -15.26400 9.88700 5.99200 1.000 125.48678 153 PRO C O 1
ATOM 9534 N N . SER C 1 156 ? -14.50100 7.96200 6.88100 1.000 128.48738 154 SER C N 1
ATOM 9535 C CA . SER C 1 156 ? -14.68900 7.21500 5.64300 1.000 128.54738 154 SER C CA 1
ATOM 9536 C C . SER C 1 156 ? -16.15300 7.10700 5.23700 1.000 130.91738 154 SER C C 1
ATOM 9537 O O . SER C 1 156 ? -16.43700 6.84500 4.06300 1.000 136.03738 154 SER C O 1
ATOM 9540 N N . ASN C 1 157 ? -17.08500 7.29500 6.17100 1.000 127.70279 155 ASN C N 1
ATOM 9541 C CA . ASN C 1 157 ? -18.50800 7.14700 5.89300 1.000 128.37279 155 ASN C CA 1
ATOM 9542 C C . ASN C 1 157 ? -19.13900 8.41100 5.32600 1.000 126.14279 155 ASN C C 1
ATOM 9543 O O . ASN C 1 157 ? -20.35000 8.42300 5.07700 1.000 115.99279 155 ASN C O 1
ATOM 9548 N N . PHE C 1 158 ? -18.35400 9.47100 5.13100 1.000 124.91627 156 PHE C N 1
ATOM 9549 C CA . PHE C 1 158 ? -18.85300 10.73900 4.62100 1.000 123.61627 156 PHE C CA 1
ATOM 9550 C C . PHE C 1 158 ? -17.96800 11.22200 3.48000 1.000 126.08627 156 PHE C C 1
ATOM 9551 O O . PHE C 1 158 ? -16.73800 11.18700 3.58100 1.000 121.04627 156 PHE C O 1
ATOM 9559 N N . LEU C 1 159 ? -18.60600 11.68100 2.39700 1.000 131.75831 157 LEU C N 1
ATOM 9560 C CA . LEU C 1 159 ? -17.86300 12.06700 1.19900 1.000 124.05831 157 LEU C CA 1
ATOM 9561 C C . LEU C 1 159 ? -16.90000 13.21400 1.48100 1.000 126.31831 157 LEU C C 1
ATOM 9562 O O . LEU C 1 159 ? -15.73900 13.17700 1.05900 1.000 134.95831 157 LEU C O 1
ATOM 9567 N N . ALA C 1 160 ? -17.36300 14.24100 2.19700 1.000 125.84251 158 ALA C N 1
ATOM 9568 C CA . ALA C 1 160 ? -16.55100 15.43700 2.39700 1.000 130.99251 158 ALA C CA 1
ATOM 9569 C C . ALA C 1 160 ? -15.29600 15.15900 3.21200 1.000 132.26251 158 ALA C C 1
ATOM 9570 O O . ALA C 1 160 ? -14.35600 15.96300 3.17700 1.000 125.34251 158 ALA C O 1
ATOM 9572 N N . THR C 1 161 ? -15.25700 14.04400 3.94100 1.000 124.58925 159 THR C N 1
ATOM 9573 C CA . THR C 1 161 ? -14.11000 13.69600 4.76900 1.000 130.58925 159 THR C CA 1
ATOM 9574 C C . THR C 1 161 ? -13.61000 12.28800 4.46000 1.000 143.49925 159 THR C C 1
ATOM 9575 O O . THR C 1 161 ? -13.06100 11.61300 5.33500 1.000 149.54925 159 THR C O 1
ATOM 9579 N N . ASN C 1 162 ? -13.79900 11.82200 3.20100 1.000 143.40619 160 ASN C N 1
ATOM 9580 C CA . ASN C 1 162 ? -13.32000 10.52200 2.72700 1.000 140.61619 160 ASN C CA 1
ATOM 9581 C C . ASN C 1 162 ? -11.93600 10.67900 2.10200 1.000 139.68619 160 ASN C C 1
ATOM 9582 O O . ASN C 1 162 ? -11.76500 11.50600 1.19800 1.000 137.09619 160 ASN C O 1
ATOM 9587 N N . PRO C 1 163 ? -10.93100 9.93200 2.57000 1.000 143.16364 161 PRO C N 1
ATOM 9588 C CA . PRO C 1 163 ? -9.57800 10.08400 2.00000 1.000 136.39364 161 PRO C CA 1
ATOM 9589 C C . PRO C 1 163 ? -9.49300 9.81000 0.50500 1.000 139.33364 161 PRO C C 1
ATOM 9590 O O . PRO C 1 163 ? -8.72400 10.48300 -0.19500 1.000 133.22364 161 PRO C O 1
ATOM 9594 N N . GLU C 1 164 ? -10.25500 8.83800 -0.01000 1.000 146.20548 162 GLU C N 1
ATOM 9595 C CA . GLU C 1 164 ? -10.15400 8.50000 -1.42800 1.000 142.89548 162 GLU C CA 1
ATOM 9596 C C . GLU C 1 164 ? -10.66800 9.63100 -2.31500 1.000 146.71548 162 GLU C C 1
ATOM 9597 O O . GLU C 1 164 ? -10.05800 9.93900 -3.34500 1.000 146.49548 162 GLU C O 1
ATOM 9603 N N . LEU C 1 165 ? -11.78700 10.25900 -1.93700 1.000 137.17603 163 LEU C N 1
ATOM 9604 C CA . LEU C 1 165 ? -12.29300 11.40300 -2.69600 1.000 129.37603 163 LEU C CA 1
ATOM 9605 C C . LEU C 1 165 ? -11.33200 12.58500 -2.61800 1.000 137.48603 163 LEU C C 1
ATOM 9606 O O . LEU C 1 165 ? -11.11800 13.28400 -3.61600 1.000 141.70603 163 LEU C O 1
ATOM 9611 N N . LEU C 1 166 ? -10.74500 12.82300 -1.44100 1.000 136.70961 164 LEU C N 1
ATOM 9612 C CA . LEU C 1 166 ? -9.79500 13.92100 -1.28900 1.000 135.61961 164 LEU C CA 1
ATOM 9613 C C . LEU C 1 166 ? -8.63800 13.79500 -2.27300 1.000 147.78961 164 LEU C C 1
ATOM 9614 O O . LEU C 1 166 ? -8.12100 14.80900 -2.75700 1.000 152.36961 164 LEU C O 1
ATOM 9619 N N . LYS C 1 167 ? -8.23500 12.56700 -2.59900 1.000 146.39403 165 LYS C N 1
ATOM 9620 C CA . LYS C 1 167 ? -7.13200 12.34800 -3.52600 1.000 151.76403 165 LYS C CA 1
ATOM 9621 C C . LYS C 1 167 ? -7.60900 12.45300 -4.97200 1.000 150.15403 165 LYS C C 1
ATOM 9622 O O . LYS C 1 167 ? -7.36800 11.55000 -5.77900 1.000 151.80403 165 LYS C O 1
ATOM 9628 N N . LEU C 1 168 ? -8.28600 13.54900 -5.30700 1.000 140.68198 166 LEU C N 1
ATOM 9629 C CA . LEU C 1 168 ? -8.72800 13.80100 -6.67600 1.000 132.70198 166 LEU C CA 1
ATOM 9630 C C . LEU C 1 168 ? -8.47800 15.25300 -7.06300 1.000 125.17198 166 LEU C C 1
ATOM 9631 O O . LEU C 1 168 ? -8.03600 16.05400 -6.24100 1.000 124.65198 166 LEU C O 1
ATOM 9636 N N . ASP C 1 173 ? -10.73800 15.48700 -11.13100 1.000 154.20037 171 ASP C N 1
ATOM 9637 C CA . ASP C 1 173 ? -10.08000 15.27100 -12.44800 1.000 154.20037 171 ASP C CA 1
ATOM 9638 C C . ASP C 1 173 ? -11.14700 15.11500 -13.53600 1.000 154.20037 171 ASP C C 1
ATOM 9639 O O . ASP C 1 173 ? -11.19500 14.04500 -14.17300 1.000 154.20037 171 ASP C O 1
ATOM 9644 N N . GLY C 1 174 ? -11.96600 16.14800 -13.73600 1.000 146.67597 172 GLY C N 1
ATOM 9645 C CA . GLY C 1 174 ? -12.98800 16.10800 -14.79900 1.000 146.67597 172 GLY C CA 1
ATOM 9646 C C . GLY C 1 174 ? -13.96900 14.96200 -14.63800 1.000 146.67597 172 GLY C C 1
ATOM 9647 O O . GLY C 1 174 ? -14.48000 14.78100 -13.52000 1.000 146.67597 172 GLY C O 1
ATOM 9648 N N . GLN C 1 175 ? -14.20100 14.19100 -15.70100 1.000 132.06630 173 GLN C N 1
ATOM 9649 C CA . GLN C 1 175 ? -15.22700 13.11500 -15.67000 1.000 147.91630 173 GLN C CA 1
ATOM 9650 C C . GLN C 1 175 ? -14.87400 12.07300 -14.61300 1.000 149.70630 173 GLN C C 1
ATOM 9651 O O . GLN C 1 175 ? -15.79900 11.56400 -13.96400 1.000 150.33630 173 GLN C O 1
ATOM 9657 N N . ASN C 1 176 ? -13.59200 11.76400 -14.44300 1.000 145.03737 174 ASN C N 1
ATOM 9658 C CA . ASN C 1 176 ? -13.25600 10.66300 -13.50700 1.000 151.55737 174 ASN C CA 1
ATOM 9659 C C . ASN C 1 176 ? -13.78100 11.03100 -12.11900 1.000 152.86737 174 ASN C C 1
ATOM 9660 O O . ASN C 1 176 ? -14.39800 10.16800 -11.47200 1.000 147.16737 174 ASN C O 1
ATOM 9665 N N . LEU C 1 177 ? -13.58200 12.28100 -11.70600 1.000 153.60818 175 LEU C N 1
ATOM 9666 C CA . LEU C 1 177 ? -14.03600 12.71900 -10.36500 1.000 143.51818 175 LEU C CA 1
ATOM 9667 C C . LEU C 1 177 ? -15.56000 12.63200 -10.29400 1.000 142.56818 175 LEU C C 1
ATOM 9668 O O . LEU C 1 177 ? -16.06300 12.06100 -9.31800 1.000 145.91818 175 LEU C O 1
ATOM 9673 N N . VAL C 1 178 ? -16.26100 13.13100 -11.31300 1.000 139.87161 176 VAL C N 1
ATOM 9674 C CA . VAL C 1 178 ? -17.75000 13.17000 -11.22400 1.000 138.92161 176 VAL C CA 1
ATOM 9675 C C . VAL C 1 178 ? -18.32400 11.75000 -11.19900 1.000 148.05161 176 VAL C C 1
ATOM 9676 O O . VAL C 1 178 ? -19.22900 11.50500 -10.38800 1.000 155.24161 176 VAL C O 1
ATOM 9680 N N . ARG C 1 179 ? -17.81200 10.85200 -12.04300 1.000 153.78513 177 ARG C N 1
ATOM 9681 C CA . ARG C 1 179 ? -18.28600 9.44300 -12.04600 1.000 149.74513 177 ARG C CA 1
ATOM 9682 C C . ARG C 1 179 ? -17.88200 8.77500 -10.73100 1.000 149.73513 177 ARG C C 1
ATOM 9683 O O . ARG C 1 179 ? -18.70500 8.03700 -10.16500 1.000 150.12513 177 ARG C O 1
ATOM 9691 N N . GLY C 1 180 ? -16.66300 9.04200 -10.26400 1.000 145.22952 178 GLY C N 1
ATOM 9692 C CA . GLY C 1 180 ? -16.17200 8.38600 -9.04100 1.000 139.11952 178 GLY C CA 1
ATOM 9693 C C . GLY C 1 180 ? -16.96000 8.83300 -7.83100 1.000 139.33952 178 GLY C C 1
ATOM 9694 O O . GLY C 1 180 ? -17.34100 7.96900 -7.03300 1.000 140.31952 178 GLY C O 1
ATOM 9695 N N . LEU C 1 181 ? -17.18600 10.13900 -7.70000 1.000 133.24515 179 LEU C N 1
ATOM 9696 C CA . LEU C 1 181 ? -17.90000 10.66600 -6.51400 1.000 132.49515 179 LEU C CA 1
ATOM 9697 C C . LEU C 1 181 ? -19.25700 9.97300 -6.46500 1.00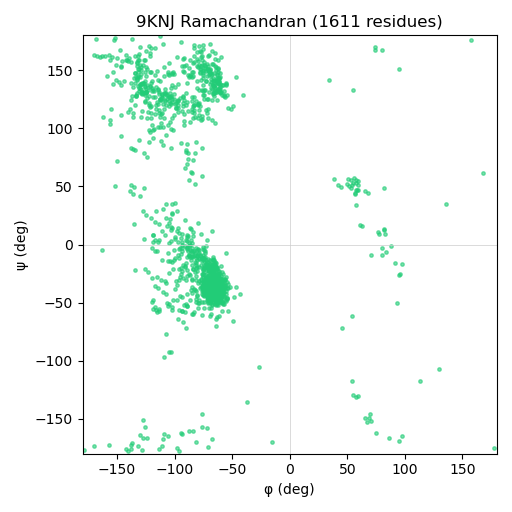0 146.64515 179 LEU C C 1
ATOM 9698 O O . LEU C 1 181 ? -19.67900 9.57900 -5.37200 1.000 151.54515 179 LEU C O 1
ATOM 9703 N N . ALA C 1 182 ? -19.89800 9.82900 -7.62300 1.000 142.61945 180 ALA C N 1
ATOM 9704 C CA . ALA C 1 182 ? -21.21900 9.17300 -7.66800 1.000 140.06945 180 ALA C CA 1
ATOM 9705 C C . ALA C 1 182 ? -21.06900 7.71600 -7.23400 1.000 144.56945 180 ALA C C 1
ATOM 9706 O O . ALA C 1 182 ? -21.92000 7.23200 -6.47100 1.000 145.20945 180 ALA C O 1
ATOM 9708 N N . LEU C 1 183 ? -20.02000 7.05000 -7.71300 1.000 145.89509 181 LEU C N 1
ATOM 9709 C CA . LEU C 1 183 ? -19.82000 5.62400 -7.36000 1.000 152.37509 181 LEU C CA 1
ATOM 9710 C C . LEU C 1 183 ? -19.58400 5.53000 -5.85300 1.000 156.27509 181 LEU C C 1
ATOM 9711 O O . LEU C 1 183 ? -20.22100 4.67800 -5.21300 1.000 153.19509 181 LEU C O 1
ATOM 9716 N N . LEU C 1 184 ? -18.73700 6.40900 -5.31500 1.000 154.58829 182 LEU C N 1
ATOM 9717 C CA . LEU C 1 184 ? -18.42100 6.39700 -3.86500 1.000 151.45829 182 LEU C CA 1
ATOM 9718 C C . LEU C 1 184 ? -19.69600 6.71800 -3.09000 1.000 153.20829 182 LEU C C 1
ATOM 9719 O O . LEU C 1 184 ? -19.98000 6.02000 -2.10100 1.000 148.74829 182 LEU C O 1
ATOM 9724 N N . ALA C 1 185 ? -20.44500 7.71600 -3.56100 1.000 154.58769 183 ALA C N 1
ATOM 9725 C CA . ALA C 1 185 ? -21.72100 8.06500 -2.90800 1.000 143.63769 183 ALA C CA 1
ATOM 9726 C C . ALA C 1 185 ? -22.57700 6.80800 -2.86400 1.000 149.21769 183 ALA C C 1
ATOM 9727 O O . ALA C 1 185 ? -23.23100 6.58500 -1.83900 1.000 146.25769 183 ALA C O 1
ATOM 9729 N N . GLU C 1 186 ? -22.56100 6.01900 -3.93900 1.000 154.74857 184 GLU C N 1
ATOM 9730 C CA . GLU C 1 186 ? -23.45500 4.86500 -3.91800 1.000 154.56857 184 GLU C CA 1
ATOM 9731 C C . GLU C 1 186 ? -23.03500 3.85400 -2.85700 1.000 160.11857 184 GLU C C 1
ATOM 9732 O O . GLU C 1 186 ? -23.89000 3.26800 -2.18200 1.000 157.91857 184 GLU C O 1
ATOM 9738 N N . ASP C 1 187 ? -21.72600 3.62300 -2.70500 1.000 164.46461 185 ASP C N 1
ATOM 9739 C CA . ASP C 1 187 ? -21.25600 2.66200 -1.71000 1.000 160.27461 185 ASP C CA 1
ATOM 9740 C C . ASP C 1 187 ? -21.57000 3.13000 -0.29500 1.000 160.12461 185 ASP C C 1
ATOM 9741 O O . ASP C 1 187 ? -21.91300 2.31800 0.57200 1.000 157.92461 185 ASP C O 1
ATOM 9746 N N . LEU C 1 188 ? -21.48900 4.43500 -0.05600 1.000 156.25531 186 LEU C N 1
ATOM 9747 C CA . LEU C 1 188 ? -21.73400 4.89500 1.33000 1.000 142.73531 186 LEU C CA 1
ATOM 9748 C C . LEU C 1 188 ? -23.24600 4.89600 1.58200 1.000 151.39531 186 LEU C C 1
ATOM 9749 O O . LEU C 1 188 ? -23.64900 4.53500 2.70000 1.000 158.04531 186 LEU C O 1
ATOM 9754 N N . GLU C 1 189 ? -24.05300 5.26100 0.58200 1.000 150.36895 187 GLU C N 1
ATOM 9755 C CA . GLU C 1 189 ? -25.52000 5.35800 0.81500 1.000 144.26895 187 GLU C CA 1
ATOM 9756 C C . GLU C 1 189 ? -26.09900 3.98000 1.14100 1.000 145.77895 187 GLU C C 1
ATOM 9757 O O . GLU C 1 189 ? -26.91800 3.89600 2.06200 1.000 144.06895 187 GLU C O 1
ATOM 9763 N N . ARG C 1 190 ? -25.66200 2.93800 0.44000 1.000 153.77839 188 ARG C N 1
ATOM 9764 C CA . ARG C 1 190 ? -26.26600 1.59500 0.64300 1.000 156.96839 188 ARG C CA 1
ATOM 9765 C C . ARG C 1 190 ? -25.85500 1.03900 2.00900 1.000 158.30839 188 ARG C C 1
ATOM 9766 O O . ARG C 1 190 ? -26.69600 0.40700 2.66800 1.000 155.56839 188 ARG C O 1
ATOM 9774 N N . SER C 1 191 ? -24.60800 1.27600 2.41400 1.000 158.65373 189 SER C N 1
ATOM 9775 C CA . SER C 1 191 ? -24.14400 0.80000 3.74000 1.000 154.09373 189 SER C CA 1
ATOM 9776 C C . SER C 1 191 ? -24.98100 1.49400 4.81200 1.000 152.66373 189 SER C C 1
ATOM 9777 O O . SER C 1 191 ? -25.42100 0.81500 5.76100 1.000 155.22373 189 SER C O 1
ATOM 9780 N N . ALA C 1 192 ? -25.23800 2.78700 4.62500 1.000 142.23061 190 ALA C N 1
ATOM 9781 C CA . ALA C 1 192 ? -26.09200 3.52100 5.57800 1.000 138.81061 190 ALA C CA 1
ATOM 9782 C C . ALA C 1 192 ? -27.48600 2.89900 5.56500 1.000 147.27061 190 ALA C C 1
ATOM 9783 O O . ALA C 1 192 ? -28.07000 2.75100 6.64400 1.000 149.21061 190 ALA C O 1
ATOM 9785 N N . ASP C 1 193 ? -27.98100 2.52100 4.38700 1.000 148.87228 191 ASP C N 1
ATOM 9786 C CA . ASP C 1 193 ? -29.37100 2.00800 4.28700 1.000 151.21228 191 ASP C CA 1
ATOM 9787 C C . ASP C 1 193 ? -29.52400 0.73900 5.12800 1.000 155.25228 191 ASP C C 1
ATOM 9788 O O . ASP C 1 193 ? -30.56100 0.60700 5.80400 1.000 154.84228 191 ASP C O 1
ATOM 9793 N N . GLN C 1 194 ? -28.54100 -0.16100 5.08300 1.000 162.82907 192 GLN C N 1
ATOM 9794 C CA . GLN C 1 194 ? -28.68600 -1.43700 5.82900 1.000 157.23907 192 GLN C CA 1
ATOM 9795 C C . GLN C 1 194 ? -28.78100 -1.09900 7.31700 1.000 156.45907 192 GLN C C 1
ATOM 9796 O O . GLN C 1 194 ? -29.60500 -1.71000 8.01400 1.000 152.63907 192 GLN C O 1
ATOM 9802 N N . LEU C 1 195 ? -27.96000 -0.15300 7.77400 1.000 154.39149 193 LEU C N 1
ATOM 9803 C CA . LEU C 1 195 ? -27.99600 0.27100 9.19600 1.000 147.66149 193 LEU C CA 1
ATOM 9804 C C . LEU C 1 195 ? -29.34600 0.92400 9.48500 1.000 146.14149 193 LEU C C 1
ATOM 9805 O O . LEU C 1 195 ? -29.89600 0.66900 10.57100 1.000 142.62149 193 LEU C O 1
ATOM 9810 N N . ASN C 1 196 ? -29.86900 1.71000 8.54000 1.000 151.98457 194 ASN C N 1
ATOM 9811 C CA . ASN C 1 196 ? -31.12900 2.47000 8.77400 1.000 147.61457 194 ASN C CA 1
ATOM 9812 C C . ASN C 1 196 ? -32.28200 1.50500 9.05500 1.000 134.25457 194 ASN C C 1
ATOM 9813 O O . ASN C 1 196 ? -33.11800 1.83200 9.91400 1.000 119.91457 194 ASN C O 1
ATOM 9818 N N . ILE C 1 197 ? -32.33300 0.37800 8.34700 1.000 142.08631 195 ILE C N 1
ATOM 9819 C CA . ILE C 1 197 ? -33.38100 -0.63600 8.65400 1.000 140.00631 195 ILE C CA 1
ATOM 9820 C C . ILE C 1 197 ? -32.96300 -1.38000 9.92600 1.000 138.55631 195 ILE C C 1
ATOM 9821 O O . ILE C 1 197 ? -33.35100 -0.91400 11.01700 1.000 127.76631 195 ILE C O 1
ATOM 9826 N N . PHE C 1 205 ? -37.91400 8.30000 18.89100 1.000 101.78403 203 PHE C N 1
ATOM 9827 C CA . PHE C 1 205 ? -38.52300 9.51000 19.43500 1.000 97.00403 203 PHE C CA 1
ATOM 9828 C C . PHE C 1 205 ? -39.65000 10.01800 18.54400 1.000 100.61403 203 PHE C C 1
ATOM 9829 O O . PHE C 1 205 ? -39.54900 9.98600 17.31800 1.000 104.18403 203 PHE C O 1
ATOM 9837 N N . GLU C 1 206 ? -40.71900 10.50100 19.16700 1.000 102.52860 204 GLU C N 1
ATOM 9838 C CA . GLU C 1 206 ? -41.87400 11.03400 18.45900 1.000 100.85860 204 GLU C CA 1
ATOM 9839 C C . GLU C 1 206 ? -41.90900 12.54800 18.61100 1.000 89.53860 204 GLU C C 1
ATOM 9840 O O . GLU C 1 206 ? -41.71900 13.07000 19.71500 1.000 82.24860 204 GLU C O 1
ATOM 9846 N N . LEU C 1 207 ? -42.14000 13.24800 17.50300 1.000 78.71093 205 LEU C N 1
ATOM 9847 C CA . LEU C 1 207 ? -42.29100 14.69600 17.55500 1.000 75.28093 205 LEU C CA 1
ATOM 9848 C C . LEU C 1 207 ? -43.58800 15.05800 18.27400 1.000 79.29093 205 LEU C C 1
ATOM 9849 O O . LEU C 1 207 ? -44.63900 14.46100 18.02300 1.000 82.00093 205 LEU C O 1
ATOM 9854 N N . GLY C 1 208 ? -43.51100 16.03300 19.17700 1.000 82.73689 206 GLY C N 1
ATOM 9855 C CA . GLY C 1 208 ? -44.64100 16.46200 19.97000 1.000 78.17689 206 GLY C CA 1
ATOM 9856 C C . GLY C 1 208 ? -44.73200 15.82100 21.34000 1.000 86.94689 206 GLY C C 1
ATOM 9857 O O . GLY C 1 208 ? -45.32400 16.41600 22.24900 1.000 82.66689 206 GLY C O 1
ATOM 9858 N N . ARG C 1 209 ? -44.15500 14.63200 21.51100 1.000 98.94264 207 ARG C N 1
ATOM 9859 C CA . ARG C 1 209 ? -44.11700 13.94100 22.79200 1.000 93.89264 207 ARG C CA 1
ATOM 9860 C C . ARG C 1 209 ? -42.74000 13.98700 23.43800 1.000 84.51264 207 ARG C C 1
ATOM 9861 O O . ARG C 1 209 ? -42.61600 14.40300 24.59300 1.000 74.85264 207 ARG C O 1
ATOM 9869 N N . ASP C 1 210 ? -41.69600 13.57800 22.71500 1.000 87.41236 208 ASP C N 1
ATOM 9870 C CA . ASP C 1 210 ? -40.32900 13.56600 23.22800 1.000 79.91236 208 ASP C CA 1
ATOM 9871 C C . ASP C 1 210 ? -39.51100 14.76900 22.77600 1.000 76.64236 208 ASP C C 1
ATOM 9872 O O . ASP C 1 210 ? -38.71500 15.29800 23.55900 1.000 79.07236 208 ASP C O 1
ATOM 9877 N N . LEU C 1 211 ? -39.68600 15.21100 21.52900 1.000 85.81994 209 LEU C N 1
ATOM 9878 C CA . LEU C 1 211 ? -39.00500 16.38500 20.99700 1.000 85.17994 209 LEU C CA 1
ATOM 9879 C C . LEU C 1 211 ? -40.02000 17.30300 20.33000 1.000 79.95994 209 LEU C C 1
ATOM 9880 O O . LEU C 1 211 ? -41.04600 16.84700 19.81800 1.000 76.21994 209 LEU C O 1
ATOM 9885 N N . ALA C 1 212 ? -39.71900 18.60400 20.33700 1.000 88.54879 210 ALA C N 1
ATOM 9886 C CA . ALA C 1 212 ? -40.60300 19.63100 19.77800 1.000 72.68879 210 ALA C CA 1
ATOM 9887 C C . ALA C 1 212 ? -41.96500 19.61700 20.47300 1.000 76.06879 210 ALA C C 1
ATOM 9888 O O . ALA C 1 212 ? -43.01600 19.51200 19.83700 1.000 83.04879 210 ALA C O 1
ATOM 9890 N N . LEU C 1 213 ? -41.94200 19.73200 21.80000 1.000 80.47479 211 LEU C N 1
ATOM 9891 C CA . LEU C 1 213 ? -43.14500 19.59800 22.61200 1.000 70.44479 211 LEU C CA 1
ATOM 9892 C C . LEU C 1 213 ? -43.59700 20.90700 23.24800 1.000 65.38479 211 LEU C C 1
ATOM 9893 O O . LEU C 1 213 ? -44.45800 20.88000 24.13300 1.000 80.14479 211 LEU C O 1
ATOM 9898 N N . THR C 1 214 ? -43.03500 22.04000 22.84200 1.000 68.01721 212 THR C N 1
ATOM 9899 C CA . THR C 1 214 ? -43.49600 23.32100 23.36800 1.000 67.38721 212 THR C CA 1
ATOM 9900 C C . THR C 1 214 ? -44.93000 23.57000 22.91200 1.000 72.92721 212 THR C C 1
ATOM 9901 O O . THR C 1 214 ? -45.21800 23.46900 21.71200 1.000 73.65721 212 THR C O 1
ATOM 9905 N N . PRO C 1 215 ? -45.85300 23.86800 23.82700 1.000 72.43293 213 PRO C N 1
ATOM 9906 C CA . PRO C 1 215 ? -47.24900 24.07400 23.42400 1.000 76.93293 213 PRO C CA 1
ATOM 9907 C C . PRO C 1 215 ? -47.40500 25.29400 22.52700 1.000 76.47293 213 PRO C C 1
ATOM 9908 O O . PRO C 1 215 ? -46.85800 26.36700 22.79500 1.000 76.21293 213 PRO C O 1
ATOM 9912 N N . GLY C 1 216 ? -48.16900 25.11800 21.45900 1.000 80.76349 214 GLY C N 1
ATOM 9913 C CA . GLY C 1 216 ? -48.41500 26.20400 20.53600 1.000 81.96349 214 GLY C CA 1
ATOM 9914 C C . GLY C 1 216 ? -49.50200 25.82700 19.55800 1.000 74.94349 214 GLY C C 1
ATOM 9915 O O . GLY C 1 216 ? -50.13700 24.77800 19.68000 1.000 69.69349 214 GLY C O 1
ATOM 9916 N N . ARG C 1 217 ? -49.71000 26.70200 18.57800 1.000 62.83126 215 ARG C N 1
ATOM 9917 C CA . ARG C 1 217 ? -50.71000 26.47700 17.54700 1.000 69.10126 215 ARG C CA 1
ATOM 9918 C C . ARG C 1 217 ? -50.12400 26.78200 16.17500 1.000 67.66126 215 ARG C C 1
ATOM 9919 O O . ARG C 1 217 ? -49.26800 27.66000 16.02500 1.000 71.98126 215 ARG C O 1
ATOM 9927 N N . VAL C 1 218 ? -50.59300 26.04000 15.17500 1.000 75.14583 216 VAL C N 1
ATOM 9928 C CA . VAL C 1 218 ? -50.28300 26.32500 13.77700 1.000 77.74583 216 VAL C CA 1
ATOM 9929 C C . VAL C 1 218 ? -51.26600 27.38800 13.29200 1.000 81.45583 216 VAL C C 1
ATOM 9930 O O . VAL C 1 218 ? -52.45300 27.10900 13.10400 1.000 69.58583 216 VAL C O 1
ATOM 9934 N N . VAL C 1 219 ? -50.76800 28.60500 13.08100 1.000 81.69757 217 VAL C N 1
ATOM 9935 C CA . VAL C 1 219 ? -51.61700 29.73100 12.70600 1.000 69.24757 217 VAL C CA 1
ATOM 9936 C C . VAL C 1 219 ? -51.76700 29.87500 11.18900 1.000 75.52757 217 VAL C C 1
ATOM 9937 O O . VAL C 1 219 ? -52.80800 30.34000 10.71200 1.000 86.99757 217 VAL C O 1
ATOM 9941 N N . GLN C 1 220 ? -50.75900 29.48100 10.41300 1.000 68.81922 218 GLN C N 1
ATOM 9942 C CA . GLN C 1 220 ? -50.81300 29.63200 8.96600 1.000 69.21922 218 GLN C CA 1
ATOM 9943 C C . GLN C 1 220 ? -50.07300 28.47600 8.31500 1.000 72.31922 218 GLN C C 1
ATOM 9944 O O . GLN C 1 220 ? -48.99600 28.08700 8.77300 1.000 87.82922 218 GLN C O 1
ATOM 9950 N N . ARG C 1 221 ? -50.65300 27.92800 7.24900 1.000 72.76821 219 ARG C N 1
ATOM 9951 C CA . ARG C 1 221 ? -50.01500 26.86600 6.47900 1.000 90.20821 219 ARG C CA 1
ATOM 9952 C C . ARG C 1 221 ? -50.01200 27.25100 5.00900 1.000 85.79821 219 ARG C C 1
ATOM 9953 O O . ARG C 1 221 ? -51.07600 27.36900 4.39300 1.000 85.57821 219 ARG C O 1
ATOM 9961 N N . THR C 1 222 ? -48.82200 27.44500 4.45200 1.000 87.44376 220 THR C N 1
ATOM 9962 C CA . THR C 1 222 ? -48.62900 27.72000 3.03900 1.000 77.46376 220 THR C CA 1
ATOM 9963 C C . THR C 1 222 ? -47.95400 26.52100 2.37900 1.000 94.67376 220 THR C C 1
ATOM 9964 O O . THR C 1 222 ? -47.77500 25.46100 2.99100 1.000 97.69376 220 THR C O 1
ATOM 9968 N N . GLU C 1 223 ? -47.58300 26.69000 1.11000 1.000 98.95863 221 GLU C N 1
ATOM 9969 C CA . GLU C 1 223 ? -46.91100 25.61500 0.39000 1.000 91.03863 221 GLU C CA 1
ATOM 9970 C C . GLU C 1 223 ? -45.53900 25.31700 0.98600 1.000 105.35863 221 GLU C C 1
ATOM 9971 O O . GLU C 1 223 ? -45.12900 24.15200 1.05600 1.000 97.78863 221 GLU C O 1
ATOM 9977 N N . LEU C 1 224 ? -44.81900 26.35100 1.43000 1.000 108.89778 222 LEU C N 1
ATOM 9978 C CA . LEU C 1 224 ? -43.42700 26.19800 1.83800 1.000 99.49778 222 LEU C CA 1
ATOM 9979 C C . LEU C 1 224 ? -43.22700 26.01700 3.33700 1.000 90.71778 222 LEU C C 1
ATOM 9980 O O . LEU C 1 224 ? -42.17700 25.50600 3.74200 1.000 98.20778 222 LEU C O 1
ATOM 9985 N N . TYR C 1 225 ? -44.18300 26.42100 4.17100 1.000 90.24028 223 TYR C N 1
ATOM 9986 C CA . TYR C 1 225 ? -43.93100 26.41900 5.60500 1.000 78.51028 223 TYR C CA 1
ATOM 9987 C C . TYR C 1 225 ? -45.23900 26.34100 6.37700 1.000 91.48028 223 TYR C C 1
ATOM 9988 O O . TYR C 1 225 ? -46.30900 26.69100 5.87100 1.000 95.96028 223 TYR C O 1
ATOM 9997 N N . GLU C 1 226 ? -45.12200 25.88800 7.62200 1.000 91.35946 224 GLU C N 1
ATOM 9998 C CA . GLU C 1 226 ? -46.15400 26.03100 8.64000 1.000 82.76946 224 GLU C CA 1
ATOM 9999 C C . GLU C 1 226 ? -45.64600 27.01000 9.68900 1.000 83.68946 224 GLU C C 1
ATOM 10000 O O . GLU C 1 226 ? -44.52000 26.87000 10.18000 1.000 88.07946 224 GLU C O 1
ATOM 10006 N N . LEU C 1 227 ? -46.46100 28.00500 10.01600 1.000 81.73073 225 LEU C N 1
ATOM 10007 C CA . LEU C 1 227 ? -46.10600 29.00500 11.01200 1.000 74.19073 225 LEU C CA 1
ATOM 10008 C C . LEU C 1 227 ? -46.67600 28.59300 12.36200 1.000 81.42073 225 LEU C C 1
ATOM 10009 O O . LEU C 1 227 ? -47.88000 28.34500 12.48300 1.000 80.00073 225 LEU C O 1
ATOM 10014 N N . ILE C 1 228 ? -45.81200 28.52200 13.37200 1.000 86.83532 226 ILE C N 1
ATOM 10015 C CA . ILE C 1 228 ? -46.19100 28.08800 14.71200 1.000 84.93532 226 ILE C CA 1
ATOM 10016 C C . ILE C 1 228 ? -46.12200 29.28800 15.64400 1.000 82.25532 226 ILE C C 1
ATOM 10017 O O . ILE C 1 228 ? -45.10500 29.99300 15.68500 1.000 72.20532 226 ILE C O 1
ATOM 10022 N N . GLN C 1 229 ? -47.20500 29.52300 16.38200 1.000 77.62590 227 GLN C N 1
ATOM 10023 C CA . GLN C 1 229 ? -47.24300 30.51400 17.44900 1.000 73.25590 227 GLN C CA 1
ATOM 10024 C C . GLN C 1 229 ? -47.39300 29.77500 18.76900 1.000 75.38590 227 GLN C C 1
ATOM 10025 O O . GLN C 1 229 ? -48.33000 28.98800 18.93800 1.000 81.33590 227 GLN C O 1
ATOM 10031 N N . TYR C 1 230 ? -46.47800 30.03000 19.69700 1.000 75.63793 228 TYR C N 1
ATOM 10032 C CA . TYR C 1 230 ? -46.41800 29.28500 20.94500 1.000 80.80793 228 TYR C CA 1
ATOM 10033 C C . TYR C 1 230 ? -47.21100 29.98500 22.04400 1.000 77.38793 228 TYR C C 1
ATOM 10034 O O . TYR C 1 230 ? -47.34800 31.21200 22.05800 1.000 80.66793 228 TYR C O 1
ATOM 10043 N N . SER C 1 231 ? -47.75000 29.18300 22.96000 1.000 74.80915 229 SER C N 1
ATOM 10044 C CA . SER C 1 231 ? -48.53500 29.72000 24.05800 1.000 78.89915 229 SER C CA 1
ATOM 10045 C C . SER C 1 231 ? -47.62800 30.43500 25.05800 1.000 78.18915 229 SER C C 1
ATOM 10046 O O . SER C 1 231 ? -46.49500 30.00900 25.29400 1.000 88.21915 229 SER C O 1
ATOM 10049 N N . PRO C 1 232 ? -48.10500 31.51900 25.66400 1.000 79.87975 230 PRO C N 1
ATOM 10050 C CA . PRO C 1 232 ? -47.28100 32.25000 26.63200 1.000 73.97975 230 PRO C CA 1
ATOM 10051 C C . PRO C 1 232 ? -47.18100 31.53300 27.97000 1.000 76.15975 230 PRO C C 1
ATOM 10052 O O . PRO C 1 232 ? -48.08900 30.81200 28.39100 1.000 90.12975 230 PRO C O 1
ATOM 10056 N N . THR C 1 233 ? -46.04500 31.74300 28.64000 1.000 81.30224 231 THR C N 1
ATOM 10057 C CA . THR C 1 233 ? -45.82600 31.24500 29.99500 1.000 79.66224 231 THR C CA 1
ATOM 10058 C C . THR C 1 233 ? -45.59000 32.37400 30.98900 1.000 84.13224 231 THR C C 1
ATOM 10059 O O . THR C 1 233 ? -45.21600 32.11100 32.14000 1.000 77.99224 231 THR C O 1
ATOM 10063 N N . THR C 1 234 ? -45.77100 33.62000 30.56700 1.000 91.98274 232 THR C N 1
ATOM 10064 C CA . THR C 1 234 ? -45.66700 34.78100 31.43400 1.000 96.37274 232 THR C CA 1
ATOM 10065 C C . THR C 1 234 ? -46.93200 35.61200 31.28200 1.000 93.47274 232 THR C C 1
ATOM 10066 O O . THR C 1 234 ? -47.61400 35.54600 30.25600 1.000 86.24274 232 THR C O 1
ATOM 10070 N N . GLU C 1 235 ? -47.25100 36.38300 32.32500 1.000 107.01627 233 GLU C N 1
ATOM 10071 C CA . GLU C 1 235 ? -48.43100 37.24000 32.26900 1.000 107.03627 233 GLU C CA 1
ATOM 10072 C C . GLU C 1 235 ? -48.23900 38.39600 31.29600 1.000 103.14627 233 GLU C C 1
ATOM 10073 O O . GLU C 1 235 ? -49.22000 38.91900 30.75200 1.000 86.48627 233 GLU C O 1
ATOM 10079 N N . THR C 1 236 ? -46.99200 38.80200 31.06200 1.000 105.34834 234 THR C N 1
ATOM 10080 C CA . THR C 1 236 ? -46.67600 39.93200 30.20200 1.000 96.39834 234 THR C CA 1
ATOM 10081 C C . THR C 1 236 ? -45.56800 39.55300 29.22900 1.000 101.00834 234 THR C C 1
ATOM 10082 O O . THR C 1 236 ? -44.63900 38.82000 29.58400 1.000 103.46834 234 THR C O 1
ATOM 10086 N N . VAL C 1 237 ? -45.67400 40.05300 27.99700 1.000 104.59266 235 VAL C N 1
ATOM 10087 C CA . VAL C 1 237 ? -44.67500 39.82800 26.96100 1.000 103.31266 235 VAL C CA 1
ATOM 10088 C C . VAL C 1 237 ? -44.37700 41.15300 26.27200 1.000 92.21266 235 VAL C C 1
ATOM 10089 O O . VAL C 1 237 ? -45.13800 42.11800 26.37000 1.000 103.48266 235 VAL C O 1
ATOM 10093 N N . GLY C 1 238 ? -43.24800 41.19100 25.56800 1.000 91.60342 236 GLY C N 1
ATOM 10094 C CA . GLY C 1 238 ? -42.90500 42.37200 24.80000 1.000 88.87342 236 GLY C CA 1
ATOM 10095 C C . GLY C 1 238 ? -43.85800 42.58800 23.63900 1.000 99.61342 236 GLY C C 1
ATOM 10096 O O . GLY C 1 238 ? -44.49500 41.65900 23.14100 1.000 105.82342 236 GLY C O 1
ATOM 10097 N N . LYS C 1 239 ? -43.96200 43.84900 23.20800 1.000 104.50061 237 LYS C N 1
ATOM 10098 C CA . LYS C 1 239 ? -44.89500 44.19500 22.13700 1.000 101.67061 237 LYS C CA 1
ATOM 10099 C C . LYS C 1 239 ? -44.44800 43.61200 20.80100 1.000 100.16061 237 LYS C C 1
ATOM 10100 O O . LYS C 1 239 ? -45.25300 43.02700 20.06500 1.000 100.38061 237 LYS C O 1
ATOM 10106 N N . THR C 1 240 ? -43.17500 43.76200 20.47000 1.000 93.05476 238 THR C N 1
ATOM 10107 C CA . THR C 1 240 ? -42.66300 43.26500 19.20200 1.000 97.79476 238 THR C CA 1
ATOM 10108 C C . THR C 1 240 ? -42.43800 41.76000 19.29900 1.000 94.13476 238 THR C C 1
ATOM 10109 O O . THR C 1 240 ? -41.68200 41.31300 20.16900 1.000 98.99476 238 THR C O 1
ATOM 10113 N N . PRO C 1 241 ? -43.07400 40.95300 18.45700 1.000 94.05004 239 PRO C N 1
ATOM 10114 C CA . PRO C 1 241 ? -42.90400 39.49900 18.53900 1.000 86.47004 239 PRO C CA 1
ATOM 10115 C C . PRO C 1 241 ? -41.59500 39.04200 17.90200 1.000 97.27004 239 PRO C C 1
ATOM 10116 O O . PRO C 1 241 ? -40.88300 39.80200 17.24600 1.000 93.65004 239 PRO C O 1
ATOM 10120 N N . VAL C 1 242 ? -41.29300 37.76300 18.10900 1.000 94.68408 240 VAL C N 1
ATOM 10121 C CA . VAL C 1 242 ? -40.05000 37.14600 17.65900 1.000 79.49408 240 VAL C CA 1
ATOM 10122 C C . VAL C 1 242 ? -40.38200 36.09900 16.60500 1.000 90.62408 240 VAL C C 1
ATOM 10123 O O . VAL C 1 242 ? -41.30300 35.29400 16.79200 1.000 93.21408 240 VAL C O 1
ATOM 10127 N N . LEU C 1 243 ? -39.64400 36.11700 15.49500 1.000 74.51030 241 LEU C N 1
ATOM 10128 C CA . LEU C 1 243 ? -39.82800 35.15000 14.42000 1.000 73.53030 241 LEU C CA 1
ATOM 10129 C C . LEU C 1 243 ? -38.49900 34.47400 14.13200 1.000 78.91030 241 LEU C C 1
ATOM 10130 O O . LEU C 1 243 ? -37.49200 35.15100 13.91000 1.000 90.29030 241 LEU C O 1
ATOM 10135 N N . ILE C 1 244 ? -38.50000 33.14600 14.11600 1.000 81.07305 242 ILE C N 1
ATOM 10136 C CA . ILE C 1 244 ? -37.28400 32.35900 13.95200 1.000 77.31305 242 ILE C CA 1
ATOM 10137 C C . ILE C 1 244 ? -37.30700 31.73200 12.56600 1.000 80.65305 242 ILE C C 1
ATOM 10138 O O . ILE C 1 244 ? -38.24900 31.00900 12.21900 1.000 83.86305 242 ILE C O 1
ATOM 10143 N N . VAL C 1 245 ? -36.26900 31.99900 11.78000 1.000 89.67929 243 VAL C N 1
ATOM 10144 C CA . VAL C 1 245 ? -36.12900 31.40600 10.45300 1.000 91.46929 243 VAL C CA 1
ATOM 10145 C C . VAL C 1 245 ? -35.13200 30.25400 10.54300 1.000 88.17929 243 VAL C C 1
ATOM 10146 O O . VAL C 1 245 ? -33.91500 30.48400 10.52500 1.000 83.25929 243 VAL C O 1
ATOM 10150 N N . PRO C 1 246 ? -35.59500 29.01300 10.64300 1.000 84.99125 244 PRO C N 1
ATOM 10151 C CA . PRO C 1 246 ? -34.67700 27.88300 10.75600 1.000 85.87125 244 PRO C CA 1
ATOM 10152 C C . PRO C 1 246 ? -34.07700 27.54600 9.40500 1.000 86.82125 244 PRO C C 1
ATOM 10153 O O . PRO C 1 246 ? -34.56600 28.01800 8.36900 1.000 83.61125 244 PRO C O 1
ATOM 10157 N N . PRO C 1 247 ? -33.01000 26.74900 9.37300 1.000 97.30968 245 PRO C N 1
ATOM 10158 C CA . PRO C 1 247 ? -32.52600 26.23300 8.09000 1.000 90.92968 245 PRO C CA 1
ATOM 10159 C C . PRO C 1 247 ? -33.50600 25.23300 7.50200 1.000 86.25968 245 PRO C C 1
ATOM 10160 O O . PRO C 1 247 ? -34.22800 24.53800 8.22000 1.000 89.36968 245 PRO C O 1
ATOM 10164 N N . PHE C 1 248 ? -33.53100 25.17200 6.17300 1.000 89.21320 246 PHE C N 1
ATOM 10165 C CA . PHE C 1 248 ? -34.31600 24.17300 5.46300 1.000 91.89320 246 PHE C CA 1
ATOM 10166 C C . PHE C 1 248 ? -33.47000 23.00100 4.99000 1.000 103.38320 246 PHE C C 1
ATOM 10167 O O . PHE C 1 248 ? -33.98800 22.11700 4.29800 1.000 103.75320 246 PHE C O 1
ATOM 10175 N N . ILE C 1 249 ? -32.18300 22.97500 5.34400 1.000 104.56223 247 ILE C N 1
ATOM 10176 C CA . ILE C 1 249 ? -31.34200 21.82700 5.02200 1.000 98.21223 247 ILE C CA 1
ATOM 10177 C C . ILE C 1 249 ? -31.55100 20.71500 6.04600 1.000 102.25223 247 ILE C C 1
ATOM 10178 O O . ILE C 1 249 ? -31.43300 19.52800 5.71500 1.000 117.99223 247 ILE C O 1
ATOM 10183 N N . ASN C 1 250 ? -31.86700 21.07200 7.28800 1.000 82.82424 248 ASN C N 1
ATOM 10184 C CA . ASN C 1 250 ? -32.29800 20.11700 8.29600 1.000 95.77424 248 ASN C CA 1
ATOM 10185 C C . ASN C 1 250 ? -33.55100 20.65100 8.98000 1.000 92.26424 248 ASN C C 1
ATOM 10186 O O . ASN C 1 250 ? -33.86900 21.83900 8.89500 1.000 88.25424 248 ASN C O 1
ATOM 10191 N N . LYS C 1 251 ? -34.26900 19.75600 9.65400 1.000 88.30927 249 LYS C N 1
ATOM 10192 C CA . LYS C 1 251 ? -35.54300 20.12200 10.25500 1.000 68.75927 249 LYS C CA 1
ATOM 10193 C C . LYS C 1 251 ? -35.34100 21.15700 11.36400 1.000 77.52927 249 LYS C C 1
ATOM 10194 O O . LYS C 1 251 ? -34.22900 21.39700 11.84400 1.000 88.78927 249 LYS C O 1
ATOM 10200 N N . TYR C 1 252 ? -36.44700 21.78800 11.76100 1.000 68.68264 250 TYR C N 1
ATOM 10201 C CA . TYR C 1 252 ? -36.38200 22.95300 12.63300 1.000 67.32264 250 TYR C CA 1
ATOM 10202 C C . TYR C 1 252 ? -36.19500 22.60300 14.10300 1.000 78.90264 250 TYR C C 1
ATOM 10203 O O . TYR C 1 252 ? -35.72300 23.45200 14.86700 1.000 76.68264 250 TYR C O 1
ATOM 10212 N N . TYR C 1 253 ? -36.55600 21.39100 14.52500 1.000 73.45342 251 TYR C N 1
ATOM 10213 C CA . TYR C 1 253 ? -36.72700 21.13600 15.95200 1.000 79.56342 251 TYR C CA 1
ATOM 10214 C C . TYR C 1 253 ? -35.41400 20.96400 16.70300 1.000 78.12342 251 TYR C C 1
ATOM 10215 O O . TYR C 1 253 ? -35.44000 20.58300 17.87700 1.000 74.69342 251 TYR C O 1
ATOM 10224 N N . ILE C 1 254 ? -34.27300 21.24300 16.07300 1.000 81.73369 252 ILE C N 1
ATOM 10225 C CA . ILE C 1 254 ? -33.04000 21.34000 16.84300 1.000 83.10369 252 ILE C CA 1
ATOM 10226 C C . ILE C 1 254 ? -33.10000 22.53500 17.79400 1.000 79.20369 252 ILE C C 1
ATOM 10227 O O . ILE C 1 254 ? -32.47000 22.52500 18.85800 1.000 86.99369 252 ILE C O 1
ATOM 10232 N N . MET C 1 255 ? -33.85800 23.57300 17.44300 1.000 71.62101 253 MET C N 1
ATOM 10233 C CA . MET C 1 255 ? -34.03900 24.71800 18.32600 1.000 79.03101 253 MET C CA 1
ATOM 10234 C C . MET C 1 255 ? -35.16000 24.51900 19.33900 1.000 80.32101 253 MET C C 1
ATOM 10235 O O . MET C 1 255 ? -35.36400 25.38900 20.19500 1.000 65.12101 253 MET C O 1
ATOM 10240 N N . ASP C 1 256 ? -35.91500 23.41800 19.24100 1.000 70.74110 254 ASP C N 1
ATOM 10241 C CA . ASP C 1 256 ? -36.93600 23.05800 20.22500 1.000 80.78110 254 ASP C CA 1
ATOM 10242 C C . ASP C 1 256 ? -36.81200 21.55000 20.46400 1.000 73.74110 254 ASP C C 1
ATOM 10243 O O . ASP C 1 256 ? -37.54400 20.74500 19.88900 1.000 81.22110 254 ASP C O 1
ATOM 10248 N N . MET C 1 257 ? -35.88700 21.16200 21.34000 1.000 82.26163 255 MET C N 1
ATOM 10249 C CA . MET C 1 257 ? -35.60800 19.74900 21.58200 1.000 90.85163 255 MET C CA 1
ATOM 10250 C C . MET C 1 257 ? -36.33600 19.21000 22.80800 1.000 87.45163 255 MET C C 1
ATOM 10251 O O . MET C 1 257 ? -37.21300 18.35000 22.69300 1.000 81.41163 255 MET C O 1
ATOM 10256 N N . ARG C 1 258 ? -36.00500 19.73400 23.97700 1.000 80.71567 256 ARG C N 1
ATOM 10257 C CA . ARG C 1 258 ? -36.54700 19.30500 25.25400 1.000 75.56567 256 ARG C CA 1
ATOM 10258 C C . ARG C 1 258 ? -36.72000 20.55400 26.10000 1.000 71.72567 256 ARG C C 1
ATOM 10259 O O . ARG C 1 258 ? -36.08900 21.58100 25.82700 1.000 80.40567 256 ARG C O 1
ATOM 10267 N N . PRO C 1 259 ? -37.57500 20.50800 27.12600 1.000 67.40444 257 PRO C N 1
ATOM 10268 C CA . PRO C 1 259 ? -37.81800 21.73200 27.91000 1.000 79.26444 257 PRO C CA 1
ATOM 10269 C C . PRO C 1 259 ? -36.55600 22.33700 28.50200 1.000 68.21444 257 PRO C C 1
ATOM 10270 O O . PRO C 1 259 ? -36.48100 23.56300 28.64800 1.000 81.51444 257 PRO C O 1
ATOM 10274 N N . GLN C 1 260 ? -35.55000 21.52100 28.82500 1.000 76.54206 258 GLN C N 1
ATOM 10275 C CA . GLN C 1 260 ? -34.33900 22.05200 29.44200 1.000 88.06206 258 GLN C CA 1
ATOM 10276 C C . GLN C 1 260 ? -33.46200 22.80400 28.44300 1.000 90.41206 258 GLN C C 1
ATOM 10277 O O . GLN C 1 260 ? -32.78200 23.76600 28.82400 1.000 82.69206 258 GLN C O 1
ATOM 10283 N N . ASN C 1 261 ? -33.47300 22.40300 27.16500 1.000 87.45078 259 ASN C N 1
ATOM 10284 C CA . ASN C 1 261 ? -32.57000 22.96200 26.16100 1.000 78.10078 259 ASN C CA 1
ATOM 10285 C C . ASN C 1 261 ? -33.32500 23.51900 24.95600 1.000 79.86078 259 ASN C C 1
ATOM 10286 O O . ASN C 1 261 ? -32.77300 23.59700 23.85500 1.000 79.98078 259 ASN C O 1
ATOM 10291 N N . SER C 1 262 ? -34.58100 23.91600 25.13900 1.000 81.55138 260 SER C N 1
ATOM 10292 C CA . SER C 1 262 ? -35.37800 24.47500 24.05200 1.000 80.44138 260 SER C CA 1
ATOM 10293 C C . SER C 1 262 ? -35.19800 25.98600 24.02200 1.000 69.67138 260 SER C C 1
ATOM 10294 O O . SER C 1 262 ? -35.51300 26.67200 25.00100 1.000 79.34138 260 SER C O 1
ATOM 10297 N N . LEU C 1 263 ? -34.69100 26.50200 22.90000 1.000 65.12071 261 LEU C N 1
ATOM 10298 C CA . LEU C 1 263 ? -34.57100 27.94800 22.75300 1.000 76.22071 261 LEU C CA 1
ATOM 10299 C C . LEU C 1 263 ? -35.94400 28.60800 22.72600 1.000 71.74071 261 LEU C C 1
ATOM 10300 O O . LEU C 1 263 ? -36.13200 29.68800 23.30000 1.000 72.57071 261 LEU C O 1
ATOM 10305 N N . VAL C 1 264 ? -36.91600 27.96900 22.06900 1.000 68.93466 262 VAL C N 1
ATOM 10306 C CA . VAL C 1 264 ? -38.26400 28.52800 21.99100 1.000 70.04466 262 VAL C CA 1
ATOM 10307 C C . VAL C 1 264 ? -38.86100 28.67300 23.38500 1.000 68.79466 262 VAL C C 1
ATOM 10308 O O . VAL C 1 264 ? -39.38800 29.73200 23.74600 1.000 76.97466 262 VAL C O 1
ATOM 10312 N N . ALA C 1 265 ? -38.76900 27.61400 24.19600 1.000 73.46307 263 ALA C N 1
ATOM 10313 C CA . ALA C 1 265 ? -39.34700 27.65000 25.53600 1.000 71.83307 263 ALA C CA 1
ATOM 10314 C C . ALA C 1 265 ? -38.68600 28.71900 26.39400 1.000 71.91307 263 ALA C C 1
ATOM 10315 O O . ALA C 1 265 ? -39.35400 29.38800 27.19100 1.000 80.26307 263 ALA C O 1
ATOM 10317 N N . TRP C 1 266 ? -37.37000 28.88400 26.25200 1.000 82.61953 264 TRP C N 1
ATOM 10318 C CA . TRP C 1 266 ? -36.66600 29.92200 26.99600 1.000 76.42953 264 TRP C CA 1
ATOM 10319 C C . TRP C 1 266 ? -37.10200 31.31400 26.55500 1.000 82.73953 264 TRP C C 1
ATOM 10320 O O . TRP C 1 266 ? -37.31500 32.19700 27.39500 1.000 88.62953 264 TRP C O 1
ATOM 10331 N N . LEU C 1 267 ? -37.24700 31.52800 25.24200 1.000 80.14059 265 LEU C N 1
ATOM 10332 C CA . LEU C 1 267 ? -37.65900 32.84000 24.74700 1.000 85.36059 265 LEU C CA 1
ATOM 10333 C C . LEU C 1 267 ? -39.06000 33.20100 25.22800 1.000 82.77059 265 LEU C C 1
ATOM 10334 O O . LEU C 1 267 ? -39.31900 34.35400 25.59400 1.000 86.41059 265 LEU C O 1
ATOM 10339 N N . VAL C 1 268 ? -39.97900 32.23200 25.22500 1.000 81.21831 266 VAL C N 1
ATOM 10340 C CA . VAL C 1 268 ? -41.31300 32.47100 25.77000 1.000 71.42831 266 VAL C CA 1
ATOM 10341 C C . VAL C 1 268 ? -41.22900 32.79000 27.25600 1.000 72.07831 266 VAL C C 1
ATOM 10342 O O . VAL C 1 268 ? -41.93400 33.67200 27.76000 1.000 82.63831 266 VAL C O 1
ATOM 10346 N N . ALA C 1 269 ? -40.37100 32.07200 27.98400 1.000 74.27524 267 ALA C N 1
ATOM 10347 C CA . ALA C 1 269 ? -40.19500 32.32900 29.40800 1.000 76.50524 267 ALA C CA 1
ATOM 10348 C C . ALA C 1 269 ? -39.55400 33.68400 29.68300 1.000 87.21524 267 ALA C C 1
ATOM 10349 O O . ALA C 1 269 ? -39.64900 34.18300 30.81100 1.000 80.37524 267 ALA C O 1
ATOM 10351 N N . GLN C 1 270 ? -38.90600 34.28800 28.68900 1.000 86.67090 268 GLN C N 1
ATOM 10352 C CA . GLN C 1 270 ? -38.30800 35.60800 28.82800 1.000 77.18090 268 GLN C CA 1
ATOM 10353 C C . GLN C 1 270 ? -39.27600 36.73200 28.47800 1.000 90.77090 268 GLN C C 1
ATOM 10354 O O . GLN C 1 270 ? -38.85500 37.89100 28.38600 1.000 89.87090 268 GLN C O 1
ATOM 10360 N N . GLY C 1 271 ? -40.55400 36.41600 28.26800 1.000 77.56857 269 GLY C N 1
ATOM 10361 C CA . GLY C 1 271 ? -41.55800 37.42200 27.98500 1.000 76.17857 269 GLY C CA 1
ATOM 10362 C C . GLY C 1 271 ? -41.59200 37.86100 26.53600 1.000 86.99857 269 GLY C C 1
ATOM 10363 O O . GLY C 1 271 ? -41.60500 39.06100 26.24600 1.000 98.98857 269 GLY C O 1
ATOM 10364 N N . GLN C 1 272 ? -41.61400 36.88400 25.63600 1.000 78.41316 270 GLN C N 1
ATOM 10365 C CA . GLN C 1 272 ? -41.62200 37.21100 24.19300 1.000 81.73316 270 GLN C CA 1
ATOM 10366 C C . GLN C 1 272 ? -42.63900 36.34400 23.45700 1.000 92.43316 270 GLN C C 1
ATOM 10367 O O . GLN C 1 272 ? -42.69600 35.14200 23.74900 1.000 91.76316 270 GLN C O 1
ATOM 10373 N N . THR C 1 273 ? -43.43400 36.94100 22.57200 1.000 85.81630 271 THR C N 1
ATOM 10374 C CA . THR C 1 273 ? -44.34800 36.19200 21.71600 1.000 67.30630 271 THR C CA 1
ATOM 10375 C C . THR C 1 273 ? -43.54300 35.61400 20.56000 1.000 83.18630 271 THR C C 1
ATOM 10376 O O . THR C 1 273 ? -43.10100 36.35400 19.67500 1.000 91.58630 271 THR C O 1
ATOM 10380 N N . VAL C 1 274 ? -43.34900 34.29600 20.55800 1.000 82.75608 272 VAL C N 1
ATOM 10381 C CA . VAL C 1 274 ? -42.40400 33.63700 19.66200 1.000 82.28608 272 VAL C CA 1
ATOM 10382 C C . VAL C 1 274 ? -43.16900 32.92800 18.55300 1.000 76.15608 272 VAL C C 1
ATOM 10383 O O . VAL C 1 274 ? -44.08100 32.13800 18.82400 1.000 78.59608 272 VAL C O 1
ATOM 10387 N N . PHE C 1 275 ? -42.79400 33.21400 17.30700 1.000 76.70440 273 PHE C N 1
ATOM 10388 C CA . PHE C 1 275 ? -43.29900 32.52700 16.12700 1.000 72.51440 273 PHE C CA 1
ATOM 10389 C C . PHE C 1 275 ? -42.19200 31.66500 15.53500 1.000 85.17440 273 PHE C C 1
ATOM 10390 O O . PHE C 1 275 ? -41.00400 31.96000 15.69400 1.000 81.82440 273 PHE C O 1
ATOM 10398 N N . MET C 1 276 ? -42.58000 30.58900 14.85500 1.000 83.72115 274 MET C N 1
ATOM 10399 C CA . MET C 1 276 ? -41.59500 29.68400 14.27800 1.000 70.49115 274 MET C CA 1
ATOM 10400 C C . MET C 1 276 ? -42.01600 29.24800 12.88400 1.000 81.02115 274 MET C C 1
ATOM 10401 O O . MET C 1 276 ? -43.10800 28.70300 12.69900 1.000 79.73115 274 MET C O 1
ATOM 10406 N N . ILE C 1 277 ? -41.13700 29.48000 11.91500 1.000 80.67728 275 ILE C N 1
ATOM 10407 C CA . ILE C 1 277 ? -41.29700 28.92700 10.57700 1.000 75.52728 275 ILE C CA 1
ATOM 10408 C C . ILE C 1 277 ? -40.92100 27.45300 10.61800 1.000 77.44728 275 ILE C C 1
ATOM 10409 O O . ILE C 1 277 ? -39.89200 27.08200 11.19200 1.000 86.24728 275 ILE C O 1
ATOM 10414 N N . SER C 1 278 ? -41.76100 26.60500 10.03300 1.000 77.03817 276 SER C N 1
ATOM 10415 C CA . SER C 1 278 ? -41.49100 25.17200 9.93500 1.000 78.84817 276 SER C CA 1
ATOM 10416 C C . SER C 1 278 ? -41.49200 24.79800 8.45800 1.000 79.92817 276 SER C C 1
ATOM 10417 O O . SER C 1 278 ? -42.55300 24.56600 7.87100 1.000 92.53817 276 SER C O 1
ATOM 10420 N N . TRP C 1 279 ? -40.30400 24.73400 7.86300 1.000 83.57696 277 TRP C N 1
ATOM 10421 C CA . TRP C 1 279 ? -40.19600 24.44500 6.44000 1.000 84.82696 277 TRP C CA 1
ATOM 10422 C C . TRP C 1 279 ? -40.77400 23.07400 6.11900 1.000 82.77696 277 TRP C C 1
ATOM 10423 O O . TRP C 1 279 ? -40.65800 22.13000 6.90500 1.000 91.71696 277 TRP C O 1
ATOM 10434 N N . ARG C 1 280 ? -41.42000 22.97600 4.96200 1.000 79.85099 278 ARG C N 1
ATOM 10435 C CA . ARG C 1 280 ? -41.94100 21.70300 4.49200 1.000 91.83099 278 ARG C CA 1
ATOM 10436 C C . ARG C 1 280 ? -40.80700 20.84900 3.94300 1.000 102.32099 278 ARG C C 1
ATOM 10437 O O . ARG C 1 280 ? -39.87200 21.36000 3.31700 1.000 79.82099 278 ARG C O 1
ATOM 10445 N N . ASN C 1 281 ? -40.87700 19.55100 4.20700 1.000 97.80215 279 ASN C N 1
ATOM 10446 C CA . ASN C 1 281 ? -39.96900 18.60000 3.58500 1.000 97.58215 279 ASN C CA 1
ATOM 10447 C C . ASN C 1 281 ? -40.28400 18.54400 2.09600 1.000 101.35215 279 ASN C C 1
ATOM 10448 O O . ASN C 1 281 ? -41.31800 17.97500 1.71900 1.000 106.40215 279 ASN C O 1
ATOM 10453 N N . PRO C 1 282 ? -39.45000 19.11000 1.22400 1.000 97.54270 280 PRO C N 1
ATOM 10454 C CA . PRO C 1 282 ? -39.84700 19.25900 -0.18200 1.000 102.43270 280 PRO C CA 1
ATOM 10455 C C . PRO C 1 282 ? -39.80300 17.93100 -0.92400 1.000 103.00270 280 PRO C C 1
ATOM 10456 O O . PRO C 1 282 ? -38.80200 17.21100 -0.88500 1.000 110.99270 280 PRO C O 1
ATOM 10460 N N . GLY C 1 283 ? -40.90200 17.61300 -1.60100 1.000 111.60466 281 GLY C N 1
ATOM 10461 C CA . GLY C 1 283 ? -40.97700 16.45800 -2.47100 1.000 121.88466 281 GLY C CA 1
ATOM 10462 C C . GLY C 1 283 ? -40.64800 16.81400 -3.90500 1.000 121.64466 281 GLY C C 1
ATOM 10463 O O . GLY C 1 283 ? -40.07700 17.86600 -4.20100 1.000 117.69466 281 GLY C O 1
ATOM 10464 N N . VAL C 1 284 ? -41.02200 15.91200 -4.81600 1.000 126.89726 282 VAL C N 1
ATOM 10465 C CA . VAL C 1 284 ? -40.78600 16.16600 -6.23200 1.000 126.75726 282 VAL C CA 1
ATOM 10466 C C . VAL C 1 284 ? -41.69300 17.27100 -6.76100 1.000 122.62726 282 VAL C C 1
ATOM 10467 O O . VAL C 1 284 ? -41.36300 17.90900 -7.76800 1.000 109.43726 282 VAL C O 1
ATOM 10471 N N . ALA C 1 285 ? -42.82500 17.52800 -6.09600 1.000 121.42204 283 ALA C N 1
ATOM 10472 C CA . ALA C 1 285 ? -43.73400 18.58300 -6.52900 1.000 112.59204 283 ALA C CA 1
ATOM 10473 C C . ALA C 1 285 ? -43.13000 19.97400 -6.37600 1.000 111.83204 283 ALA C C 1
ATOM 10474 O O . ALA C 1 285 ? -43.63500 20.92700 -6.97900 1.000 107.05204 283 ALA C O 1
ATOM 10476 N N . GLN C 1 286 ? -42.06500 20.11100 -5.59000 1.000 113.17921 284 GLN C N 1
ATOM 10477 C CA . GLN C 1 286 ? -41.42500 21.39500 -5.32300 1.000 110.88921 284 GLN C CA 1
ATOM 10478 C C . GLN C 1 286 ? -40.08600 21.50900 -6.04700 1.000 113.56921 284 GLN C C 1
ATOM 10479 O O . GLN C 1 286 ? -39.14000 22.11500 -5.54500 1.000 114.33921 284 GLN C O 1
ATOM 10485 N N . ALA C 1 287 ? -40.00000 20.93100 -7.24700 1.000 119.27538 285 ALA C N 1
ATOM 10486 C CA . ALA C 1 287 ? -38.72800 20.85000 -7.95600 1.000 119.28538 285 ALA C CA 1
ATOM 10487 C C . ALA C 1 287 ? -38.20300 22.20800 -8.40700 1.000 121.99538 285 ALA C C 1
ATOM 10488 O O . ALA C 1 287 ? -36.99800 22.34000 -8.65000 1.000 122.38538 285 ALA C O 1
ATOM 10490 N N . GLN C 1 288 ? -39.07000 23.21400 -8.53400 1.000 121.77956 286 GLN C N 1
ATOM 10491 C CA . GLN C 1 288 ? -38.69200 24.50500 -9.09700 1.000 133.05956 286 GLN C CA 1
ATOM 10492 C C . GLN C 1 288 ? -38.82300 25.63700 -8.08100 1.000 127.58956 286 GLN C C 1
ATOM 10493 O O . GLN C 1 288 ? -39.07200 26.78700 -8.44900 1.000 120.74956 286 GLN C O 1
ATOM 10499 N N . ILE C 1 289 ? -38.66500 25.32500 -6.80500 1.000 122.70602 287 ILE C N 1
ATOM 10500 C CA . ILE C 1 289 ? -38.61600 26.35200 -5.77100 1.000 121.05602 287 ILE C CA 1
ATOM 10501 C C . ILE C 1 289 ? -37.18300 26.85100 -5.62700 1.000 120.58602 287 ILE C C 1
ATOM 10502 O O . ILE C 1 289 ? -36.21900 26.08900 -5.77800 1.000 120.98602 287 ILE C O 1
ATOM 10507 N N . ASP C 1 290 ? -37.03300 28.13600 -5.32100 1.000 126.32578 288 ASP C N 1
ATOM 10508 C CA . ASP C 1 290 ? -35.72000 28.75400 -5.25100 1.000 121.12578 288 ASP C CA 1
ATOM 10509 C C . ASP C 1 290 ? -35.48400 29.43200 -3.90600 1.000 113.31578 288 ASP C C 1
ATOM 10510 O O . ASP C 1 290 ? -36.39600 29.62200 -3.09700 1.000 115.23578 288 ASP C O 1
ATOM 10515 N N . LEU C 1 291 ? -34.20700 29.75900 -3.67200 1.000 116.12382 289 LEU C N 1
ATOM 10516 C CA . LEU C 1 291 ? -33.83200 30.68700 -2.61100 1.000 115.55382 289 LEU C CA 1
ATOM 10517 C C . LEU C 1 291 ? -34.69600 31.94100 -2.67800 1.000 118.96382 289 LEU C C 1
ATOM 10518 O O . LEU C 1 291 ? -35.20800 32.41600 -1.66000 1.000 122.90382 289 LEU C O 1
ATOM 10523 N N . ASP C 1 292 ? -34.87100 32.48300 -3.88500 1.000 120.51958 290 ASP C N 1
ATOM 10524 C CA . ASP C 1 292 ? -35.75200 33.63000 -4.07600 1.000 115.25958 290 ASP C CA 1
ATOM 10525 C C . ASP C 1 292 ? -37.15800 33.34300 -3.56100 1.000 116.95958 290 ASP C C 1
ATOM 10526 O O . ASP C 1 292 ? -37.77300 34.19600 -2.91000 1.000 116.99958 290 ASP C O 1
ATOM 10531 N N . ASP C 1 293 ? -37.68300 32.14800 -3.84100 1.000 115.49055 291 ASP C N 1
ATOM 10532 C CA . ASP C 1 293 ? -38.98000 31.76700 -3.29300 1.000 116.84055 291 ASP C CA 1
ATOM 10533 C C . ASP C 1 293 ? -38.92500 31.64400 -1.77400 1.000 110.57055 291 ASP C C 1
ATOM 10534 O O . ASP C 1 293 ? -39.83200 32.10700 -1.07200 1.000 111.48055 291 ASP C O 1
ATOM 10539 N N . TYR C 1 294 ? -37.86400 31.02500 -1.24500 1.000 111.45243 292 TYR C N 1
ATOM 10540 C CA . TYR C 1 294 ? -37.72500 30.91400 0.20400 1.000 108.67243 292 TYR C CA 1
ATOM 10541 C C . TYR C 1 294 ? -37.58700 32.28200 0.85600 1.000 108.31243 292 TYR C C 1
ATOM 10542 O O . TYR C 1 294 ? -37.99500 32.46600 2.00800 1.000 101.12243 292 TYR C O 1
ATOM 10551 N N . VAL C 1 295 ? -37.01900 33.25300 0.13800 1.000 114.60514 293 VAL C N 1
ATOM 10552 C CA . VAL C 1 295 ? -36.89700 34.60200 0.67900 1.000 113.00514 293 VAL C CA 1
ATOM 10553 C C . VAL C 1 295 ? -38.24800 35.30900 0.65900 1.000 106.44514 293 VAL C C 1
ATOM 10554 O O . VAL C 1 295 ? -38.73100 35.78200 1.69300 1.000 93.87514 293 VAL C O 1
ATOM 10558 N N . VAL C 1 296 ? -38.89000 35.36600 -0.50800 1.000 105.09007 294 VAL C N 1
ATOM 10559 C CA . VAL C 1 296 ? -40.12200 36.13800 -0.65200 1.000 106.70007 294 VAL C CA 1
ATOM 10560 C C . VAL C 1 296 ? -41.32900 35.33200 -0.18500 1.000 104.89007 294 VAL C C 1
ATOM 10561 O O . VAL C 1 296 ? -42.07400 35.75200 0.70900 1.000 100.05007 294 VAL C O 1
ATOM 10565 N N . ASP C 1 297 ? -41.55300 34.17000 -0.79500 1.000 92.30835 295 ASP C N 1
ATOM 10566 C CA . ASP C 1 297 ? -42.70800 33.35500 -0.44300 1.000 106.82835 295 ASP C CA 1
ATOM 10567 C C . ASP C 1 297 ? -42.50300 32.55400 0.83500 1.000 109.35835 295 ASP C C 1
ATOM 10568 O O . ASP C 1 297 ? -43.47300 31.98800 1.35200 1.000 93.22835 295 ASP C O 1
ATOM 10573 N N . GLY C 1 298 ? -41.27300 32.47400 1.34100 1.000 110.82851 296 GLY C N 1
ATOM 10574 C CA . GLY C 1 298 ? -41.00600 31.76200 2.57400 1.000 95.23851 296 GLY C CA 1
ATOM 10575 C C . GLY C 1 298 ? -40.84000 32.65900 3.78500 1.000 99.95851 296 GLY C C 1
ATOM 10576 O O . GLY C 1 298 ? -41.44500 32.41000 4.83100 1.000 111.66851 296 GLY C O 1
ATOM 10577 N N . VAL C 1 299 ? -40.03200 33.71000 3.66200 1.000 94.51500 297 VAL C N 1
ATOM 10578 C CA . VAL C 1 299 ? -39.73400 34.57100 4.80200 1.000 97.16500 297 VAL C CA 1
ATOM 10579 C C . VAL C 1 299 ? -40.68600 35.76100 4.83300 1.000 99.70500 297 VAL C C 1
ATOM 10580 O O . VAL C 1 299 ? -41.38400 35.97700 5.82900 1.000 101.80500 297 VAL C O 1
ATOM 10584 N N . ILE C 1 300 ? -40.72200 36.54100 3.74600 1.000 105.27484 298 ILE C N 1
ATOM 10585 C CA . ILE C 1 300 ? -41.55500 37.74400 3.71700 1.000 102.95484 298 ILE C CA 1
ATOM 10586 C C . ILE C 1 300 ? -43.02700 37.38600 3.87700 1.000 100.20484 298 ILE C C 1
ATOM 10587 O O . ILE C 1 300 ? -43.79300 38.11900 4.51400 1.000 96.50484 298 ILE C O 1
ATOM 10592 N N . ALA C 1 301 ? -43.45000 36.26200 3.29300 1.000 98.58169 299 ALA C N 1
ATOM 10593 C CA . ALA C 1 301 ? -44.82900 35.82200 3.47100 1.000 97.06169 299 ALA C CA 1
ATOM 10594 C C . ALA C 1 301 ? -45.12900 35.54100 4.93800 1.000 97.87169 299 ALA C C 1
ATOM 10595 O O . ALA C 1 301 ? -46.20800 35.88200 5.43700 1.000 100.21169 299 ALA C O 1
ATOM 10597 N N . ALA C 1 302 ? -44.17700 34.93000 5.65000 1.000 99.31451 300 ALA C N 1
ATOM 10598 C CA . ALA C 1 302 ? -44.36100 34.67500 7.07500 1.000 89.38451 300 ALA C CA 1
ATOM 10599 C C . ALA C 1 302 ? -44.45800 35.97100 7.86800 1.000 100.68451 300 ALA C C 1
ATOM 10600 O O . ALA C 1 302 ? -45.17400 36.02900 8.87500 1.000 96.27451 300 ALA C O 1
ATOM 10602 N N . LEU C 1 303 ? -43.74000 37.01300 7.43600 1.000 110.29144 301 LEU C N 1
ATOM 10603 C CA . LEU C 1 303 ? -43.84900 38.31300 8.09000 1.000 103.87144 301 LEU C CA 1
ATOM 10604 C C . LEU C 1 303 ? -45.27100 38.85500 7.99900 1.000 109.32144 301 LEU C C 1
ATOM 10605 O O . LEU C 1 303 ? -45.80600 39.38300 8.98100 1.000 106.79144 301 LEU C O 1
ATOM 10610 N N . ASP C 1 304 ? -45.89800 38.73600 6.82400 1.000 112.57116 302 ASP C N 1
ATOM 10611 C CA . ASP C 1 304 ? -47.29700 39.12800 6.69100 1.000 112.96116 302 ASP C CA 1
ATOM 10612 C C . ASP C 1 304 ? -48.20400 38.21100 7.50200 1.000 107.77116 302 ASP C C 1
ATOM 10613 O O . ASP C 1 304 ? -49.24700 38.65200 7.99900 1.000 115.12116 302 ASP C O 1
ATOM 10618 N N . GLY C 1 305 ? -47.82400 36.93800 7.64400 1.000 97.63236 303 GLY C N 1
ATOM 10619 C CA . GLY C 1 305 ? -48.58500 36.03800 8.49500 1.000 100.51236 303 GLY C CA 1
ATOM 10620 C C . GLY C 1 305 ? -48.48500 36.39400 9.96700 1.000 103.23236 303 GLY C C 1
ATOM 10621 O O . GLY C 1 305 ? -49.46500 36.27700 10.71000 1.000 91.25236 303 GLY C O 1
ATOM 10622 N N . VAL C 1 306 ? -47.30000 36.82200 10.41000 1.000 103.04601 304 VAL C N 1
ATOM 10623 C CA . VAL C 1 306 ? -47.12600 37.22400 11.80400 1.000 102.64601 304 VAL C CA 1
ATOM 10624 C C . VAL C 1 306 ? -47.96200 38.46300 12.11200 1.000 104.47601 304 VAL C C 1
ATOM 10625 O O . VAL C 1 306 ? -48.58600 38.56200 13.17700 1.000 99.46601 304 VAL C O 1
ATOM 10629 N N . GLU C 1 307 ? -47.99000 39.42500 11.18600 1.000 106.27972 305 GLU C N 1
ATOM 10630 C CA . GLU C 1 307 ? -48.81800 40.61100 11.37400 1.000 107.49972 305 GLU C CA 1
ATOM 10631 C C . GLU C 1 307 ? -50.29500 40.24200 11.47500 1.000 110.37972 305 GLU C C 1
ATOM 10632 O O . GLU C 1 307 ? -51.04300 40.84800 12.25200 1.000 103.69972 305 GLU C O 1
ATOM 10638 N N . ALA C 1 308 ? -50.73100 39.24200 10.70500 1.000 99.52662 306 ALA C N 1
ATOM 10639 C CA . ALA C 1 308 ? -52.13500 38.84500 10.73700 1.000 101.93662 306 ALA C CA 1
ATOM 10640 C C . ALA C 1 308 ? -52.54500 38.30700 12.10300 1.000 95.72662 306 ALA C C 1
ATOM 10641 O O . ALA C 1 308 ? -53.71600 38.41600 12.48600 1.000 100.61662 306 ALA C O 1
ATOM 10643 N N . ALA C 1 309 ? -51.60600 37.73400 12.85600 1.000 101.25511 307 ALA C N 1
ATOM 10644 C CA . ALA C 1 309 ? -51.91400 37.15600 14.15700 1.000 101.17511 307 ALA C CA 1
ATOM 10645 C C . ALA C 1 309 ? -51.67400 38.10700 15.32300 1.000 101.99511 307 ALA C C 1
ATOM 10646 O O . ALA C 1 309 ? -52.23000 37.88500 16.40500 1.000 103.49511 307 ALA C O 1
ATOM 10648 N N . THR C 1 310 ? -50.86500 39.14800 15.13900 1.000 100.95055 308 THR C N 1
ATOM 10649 C CA . THR C 1 310 ? -50.55100 40.07500 16.21900 1.000 109.01055 308 THR C CA 1
ATOM 10650 C C . THR C 1 310 ? -50.83100 41.53600 15.89600 1.000 118.41055 308 THR C C 1
ATOM 10651 O O . THR C 1 310 ? -50.98400 42.33100 16.83300 1.000 105.89055 308 THR C O 1
ATOM 10655 N N . GLY C 1 311 ? -50.90700 41.91800 14.62300 1.000 115.35178 309 GLY C N 1
ATOM 10656 C CA . GLY C 1 311 ? -51.06200 43.31000 14.25900 1.000 108.12178 309 GLY C CA 1
ATOM 10657 C C . GLY C 1 311 ? -49.78100 44.11000 14.22500 1.000 111.07178 309 GLY C C 1
ATOM 10658 O O . GLY C 1 311 ? -49.84100 45.33600 14.08400 1.000 120.04178 309 GLY C O 1
ATOM 10659 N N . GLU C 1 312 ? -48.62500 43.46100 14.35000 1.000 117.03623 310 GLU C N 1
ATOM 10660 C CA . GLU C 1 312 ? -47.33000 44.12900 14.37700 1.000 112.25623 310 GLU C CA 1
ATOM 10661 C C . GLU C 1 312 ? -46.61800 43.92800 13.04600 1.000 113.74623 310 GLU C C 1
ATOM 10662 O O . GLU C 1 312 ? -46.45700 42.79000 12.59000 1.000 110.54623 310 GLU C O 1
ATOM 10668 N N . ARG C 1 313 ? -46.18900 45.03200 12.43100 1.000 113.52738 311 ARG C N 1
ATOM 10669 C CA . ARG C 1 313 ? -45.44300 44.96500 11.18000 1.000 108.91738 311 ARG C CA 1
ATOM 10670 C C . ARG C 1 313 ? -43.95100 44.75000 11.39000 1.000 108.70738 311 ARG C C 1
ATOM 10671 O O . ARG C 1 313 ? -43.23800 44.49700 10.41400 1.000 107.03738 311 ARG C O 1
ATOM 10679 N N . GLU C 1 314 ? -43.46600 44.84100 12.62700 1.000 111.49525 312 GLU C N 1
ATOM 10680 C CA . GLU C 1 314 ? -42.05000 44.69700 12.94000 1.000 116.50525 312 GLU C CA 1
ATOM 10681 C C . GLU C 1 314 ? -41.86500 43.57500 13.95200 1.000 104.55525 312 GLU C C 1
ATOM 10682 O O . GLU C 1 314 ? -42.58400 43.51700 14.95600 1.000 97.85525 312 GLU C O 1
ATOM 10688 N N . VAL C 1 315 ? -40.90300 42.68800 13.68600 1.000 101.75343 313 VAL C N 1
ATOM 10689 C CA . VAL C 1 315 ? -40.62600 41.54500 14.54600 1.000 109.84343 313 VAL C CA 1
ATOM 10690 C C . VAL C 1 315 ? -39.13100 41.48000 14.83400 1.000 94.99343 313 VAL C C 1
ATOM 10691 O O . VAL C 1 315 ? -38.30500 42.02900 14.10100 1.000 96.59343 313 VAL C O 1
ATOM 10695 N N . HIS C 1 316 ? -38.79000 40.79700 15.92300 1.000 87.65396 314 HIS C N 1
ATOM 10696 C CA . HIS C 1 316 ? -37.39600 40.49200 16.21900 1.000 94.95396 314 HIS C CA 1
ATOM 10697 C C . HIS C 1 316 ? -36.99400 39.24800 15.43500 1.000 94.28396 314 HIS C C 1
ATOM 10698 O O . HIS C 1 316 ? -37.54100 38.16100 15.65800 1.000 90.65396 314 HIS C O 1
ATOM 10705 N N . GLY C 1 317 ? -36.04800 39.40600 14.51400 1.000 90.03317 315 GLY C N 1
ATOM 10706 C CA . GLY C 1 317 ? -35.65100 38.31900 13.63800 1.000 74.61317 315 GLY C CA 1
ATOM 10707 C C . GLY C 1 317 ? -34.53500 37.47900 14.23600 1.000 87.99317 315 GLY C C 1
ATOM 10708 O O . GLY C 1 317 ? -33.59700 38.00000 14.83900 1.000 92.39317 315 GLY C O 1
ATOM 10709 N N . ILE C 1 318 ? -34.65600 36.16500 14.06400 1.000 80.85899 316 ILE C N 1
ATOM 10710 C CA . ILE C 1 318 ? -33.63700 35.21400 14.49200 1.000 87.97899 316 ILE C CA 1
ATOM 10711 C C . ILE C 1 318 ? -33.45500 34.18900 13.38100 1.000 90.34899 316 ILE C C 1
ATOM 10712 O O . ILE C 1 318 ? -34.43300 33.60100 12.90800 1.000 94.83899 316 ILE C O 1
ATOM 10717 N N . GLY C 1 319 ? -32.21300 33.98300 12.95900 1.000 89.64891 317 GLY C N 1
ATOM 10718 C CA . GLY C 1 319 ? -31.92000 33.04900 11.89200 1.000 88.48891 317 GLY C CA 1
ATOM 10719 C C . GLY C 1 319 ? -30.81800 32.08800 12.28300 1.000 88.82891 317 GLY C C 1
ATOM 10720 O O . GLY C 1 319 ? -29.90000 32.43100 13.02500 1.000 95.60891 317 GLY C O 1
ATOM 10721 N N . TYR C 1 320 ? -30.92400 30.86600 11.76400 1.000 87.35354 318 TYR C N 1
ATOM 10722 C CA . TYR C 1 320 ? -29.98000 29.79400 12.06100 1.000 86.38354 318 TYR C CA 1
ATOM 10723 C C . TYR C 1 320 ? -29.43200 29.23800 10.75500 1.000 97.78354 318 TYR C C 1
ATOM 10724 O O . TYR C 1 320 ? -30.20300 28.79100 9.89900 1.000 92.23354 318 TYR C O 1
ATOM 10733 N N . CYS C 1 321 ? -28.10200 29.25800 10.61600 1.000 102.76813 319 CYS C N 1
ATOM 10734 C CA . CYS C 1 321 ? -27.40000 28.70100 9.46200 1.000 97.70813 319 CYS C CA 1
ATOM 10735 C C . CYS C 1 321 ? -27.92800 29.28400 8.15700 1.000 98.03813 319 CYS C C 1
ATOM 10736 O O . CYS C 1 321 ? -27.83700 30.49600 7.93200 1.000 101.29813 319 CYS C O 1
ATOM 10739 N N . ILE C 1 322 ? -28.49000 28.43000 7.29600 1.000 102.10572 320 ILE C N 1
ATOM 10740 C CA . ILE C 1 322 ? -29.07000 28.90600 6.04500 1.000 101.37572 320 ILE C CA 1
ATOM 10741 C C . ILE C 1 322 ? -30.35100 29.69800 6.28800 1.000 100.26572 320 ILE C C 1
ATOM 10742 O O . ILE C 1 322 ? -30.75700 30.49100 5.42900 1.000 91.48572 320 ILE C O 1
ATOM 10747 N N . GLY C 1 323 ? -31.00400 29.50000 7.43600 1.000 96.09680 321 GLY C N 1
ATOM 10748 C CA . GLY C 1 323 ? -32.12700 30.35200 7.79200 1.000 83.76680 321 GLY C CA 1
ATOM 10749 C C . GLY C 1 323 ? -31.70100 31.78000 8.07700 1.000 86.50680 321 GLY C C 1
ATOM 10750 O O . GLY C 1 323 ? -32.43300 32.72800 7.77900 1.000 79.72680 321 GLY C O 1
ATOM 10751 N N . GLY C 1 324 ? -30.52000 31.95300 8.67500 1.000 101.67417 322 GLY C N 1
ATOM 10752 C CA . GLY C 1 324 ? -29.99300 33.29300 8.87400 1.000 98.99417 322 GLY C CA 1
ATOM 10753 C C . GLY C 1 324 ? -29.63700 33.97700 7.56900 1.000 109.38417 322 GLY C C 1
ATOM 10754 O O . GLY C 1 324 ? -29.82200 35.19000 7.42100 1.000 102.60417 322 GLY C O 1
ATOM 10755 N N . THR C 1 325 ? -29.10700 33.21300 6.60800 1.000 106.60793 323 THR C N 1
ATOM 10756 C CA . THR C 1 325 ? -28.82200 33.76700 5.28800 1.000 106.09793 323 THR C CA 1
ATOM 10757 C C . THR C 1 325 ? -30.10900 34.16100 4.57000 1.000 104.34793 323 THR C C 1
ATOM 10758 O O . THR C 1 325 ? -30.19700 35.25000 3.99100 1.000 114.09793 323 THR C O 1
ATOM 10762 N N . ALA C 1 326 ? -31.12600 33.29200 4.61300 1.000 97.63122 324 ALA C N 1
ATOM 10763 C CA . ALA C 1 326 ? -32.40300 33.61200 3.98000 1.000 97.37122 324 ALA C CA 1
ATOM 10764 C C . ALA C 1 326 ? -33.01600 34.86800 4.58300 1.000 101.20122 324 ALA C C 1
ATOM 10765 O O . ALA C 1 326 ? -33.61100 35.68400 3.86800 1.000 106.11122 324 ALA C O 1
ATOM 10767 N N . LEU C 1 327 ? -32.88200 35.04000 5.90000 1.000 107.00251 325 LEU C N 1
ATOM 10768 C CA . LEU C 1 327 ? -33.32200 36.27500 6.53800 1.000 97.02251 325 LEU C CA 1
ATOM 10769 C C . LEU C 1 327 ? -32.53700 37.47000 6.01300 1.000 102.11251 325 LEU C C 1
ATOM 10770 O O . LEU C 1 327 ? -33.11600 38.52600 5.73300 1.000 103.44251 325 LEU C O 1
ATOM 10775 N N . SER C 1 328 ? -31.21800 37.31500 5.86000 1.000 110.74696 326 SER C N 1
ATOM 10776 C CA . SER C 1 328 ? -30.37300 38.42500 5.42600 1.000 106.85696 326 SER C CA 1
ATOM 10777 C C . SER C 1 328 ? -30.74700 38.89000 4.02300 1.000 99.27696 326 SER C C 1
ATOM 10778 O O . SER C 1 328 ? -30.86300 40.09400 3.76600 1.000 111.17696 326 SER C O 1
ATOM 10781 N N . LEU C 1 329 ? -30.94200 37.94500 3.09900 1.000 95.50468 327 LEU C N 1
ATOM 10782 C CA . LEU C 1 329 ? -31.38200 38.31000 1.75600 1.000 106.33468 327 LEU C CA 1
ATOM 10783 C C . LEU C 1 329 ? -32.77800 38.91700 1.77600 1.000 102.12468 327 LEU C C 1
ATOM 10784 O O . LEU C 1 329 ? -33.09300 39.77500 0.94500 1.000 97.20468 327 LEU C O 1
ATOM 10789 N N . ALA C 1 330 ? -33.62300 38.47900 2.71100 1.000 103.60963 328 ALA C N 1
ATOM 10790 C CA . ALA C 1 330 ? -34.95100 39.06400 2.85200 1.000 108.23963 328 ALA C CA 1
ATOM 10791 C C . ALA C 1 330 ? -34.87600 40.50700 3.33500 1.000 109.81963 328 ALA C C 1
ATOM 10792 O O . ALA C 1 330 ? -35.63700 41.36400 2.87000 1.000 103.29963 328 ALA C O 1
ATOM 10794 N N . MET C 1 331 ? -33.97500 40.79300 4.27900 1.000 111.44325 329 MET C N 1
ATOM 10795 C CA . MET C 1 331 ? -33.85700 42.14800 4.80900 1.000 118.35325 329 MET C CA 1
ATOM 10796 C C . MET C 1 331 ? -33.34600 43.11600 3.75000 1.000 120.60325 329 MET C C 1
ATOM 10797 O O . MET C 1 331 ? -33.81600 44.25800 3.66400 1.000 112.70325 329 MET C O 1
ATOM 10802 N N . GLY C 1 332 ? -32.37300 42.68400 2.94500 1.000 117.50365 330 GLY C N 1
ATOM 10803 C CA . GLY C 1 332 ? -31.92400 43.50500 1.83600 1.000 122.30365 330 GLY C CA 1
ATOM 10804 C C . GLY C 1 332 ? -32.98700 43.69900 0.77500 1.000 124.02365 330 GLY C C 1
ATOM 10805 O O . GLY C 1 332 ? -33.05900 44.76300 0.15300 1.000 130.85365 330 GLY C O 1
ATOM 10806 N N . TRP C 1 333 ? -33.82400 42.68000 0.55200 1.000 120.48037 331 TRP C N 1
ATOM 10807 C CA . TRP C 1 333 ? -34.87100 42.77800 -0.46100 1.000 119.69037 331 TRP C CA 1
ATOM 10808 C C . TRP C 1 333 ? -35.87000 43.87900 -0.12400 1.000 117.48037 331 TRP C C 1
ATOM 10809 O O . TRP C 1 333 ? -36.31200 44.61800 -1.01200 1.000 122.53037 331 TRP C O 1
ATOM 10820 N N . LEU C 1 334 ? -36.24700 43.99800 1.15100 1.000 116.73752 332 LEU C N 1
ATOM 10821 C CA . LEU C 1 334 ? -37.09100 45.11600 1.56200 1.000 116.65752 332 LEU C CA 1
ATOM 10822 C C . LEU C 1 334 ? -36.33600 46.43600 1.46500 1.000 126.11752 332 LEU C C 1
ATOM 10823 O O . LEU C 1 334 ? -36.92600 47.47200 1.13500 1.000 126.39752 332 LEU C O 1
ATOM 10828 N N . ALA C 1 335 ? -35.03200 46.42000 1.75500 1.000 128.27620 333 ALA C N 1
ATOM 10829 C CA . ALA C 1 335 ? -34.23500 47.64100 1.71400 1.000 125.49620 333 ALA C CA 1
ATOM 10830 C C . ALA C 1 335 ? -33.91500 48.06400 0.28500 1.000 130.64620 333 ALA C C 1
ATOM 10831 O O . ALA C 1 335 ? -33.88200 49.26200 -0.01700 1.000 124.24620 333 ALA C O 1
ATOM 10833 N N . ALA C 1 336 ? -33.66800 47.09700 -0.60400 1.000 138.11613 334 ALA C N 1
ATOM 10834 C CA . ALA C 1 336 ? -33.34100 47.43100 -1.98600 1.000 129.83613 334 ALA C CA 1
ATOM 10835 C C . ALA C 1 336 ? -34.52800 48.04900 -2.71500 1.000 137.67613 334 ALA C C 1
ATOM 10836 O O . ALA C 1 336 ? -34.33400 48.83200 -3.65200 1.000 152.42613 334 ALA C O 1
ATOM 10838 N N . ARG C 1 337 ? -35.75300 47.72400 -2.30000 1.000 133.14775 335 ARG C N 1
ATOM 10839 C CA . ARG C 1 337 ? -36.96100 48.27100 -2.90200 1.000 128.35775 335 ARG C CA 1
ATOM 10840 C C . ARG C 1 337 ? -37.56000 49.42500 -2.10400 1.000 129.82775 335 ARG C C 1
ATOM 10841 O O . ARG C 1 337 ? -38.65600 49.88900 -2.43800 1.000 119.86775 335 ARG C O 1
ATOM 10849 N N . ARG C 1 338 ? -36.87500 49.88400 -1.05500 1.000 133.18025 336 ARG C N 1
ATOM 10850 C CA . ARG C 1 338 ? -37.30100 51.04500 -0.27000 1.000 129.85025 336 ARG C CA 1
ATOM 10851 C C . ARG C 1 338 ? -38.69600 50.84700 0.32900 1.000 133.55025 336 ARG C C 1
ATOM 10852 O O . ARG C 1 338 ? -39.56700 51.71700 0.24000 1.000 116.50025 336 ARG C O 1
ATOM 10860 N N . GLN C 1 339 ? -38.90700 49.68100 0.93600 1.000 144.69919 337 GLN C N 1
ATOM 10861 C CA . GLN C 1 339 ? -40.07700 49.43600 1.76800 1.000 135.11919 337 GLN C CA 1
ATOM 10862 C C . GLN C 1 339 ? -39.75100 49.76900 3.21900 1.000 136.54919 337 GLN C C 1
ATOM 10863 O O . GLN C 1 339 ? -38.59200 49.71700 3.64100 1.000 133.67919 337 GLN C O 1
ATOM 10869 N N . LYS C 1 340 ? -40.78500 50.12300 3.98100 1.000 122.45058 338 LYS C N 1
ATOM 10870 C CA . LYS C 1 340 ? -40.58800 50.41100 5.39600 1.000 123.79058 338 LYS C CA 1
ATOM 10871 C C . LYS C 1 340 ? -40.03900 49.17900 6.10700 1.000 127.33058 338 LYS C C 1
ATOM 10872 O O . LYS C 1 340 ? -40.49800 48.05600 5.88000 1.000 128.74058 338 LYS C O 1
ATOM 10878 N N . GLN C 1 341 ? -39.03600 49.39600 6.95800 1.000 124.71232 339 GLN C N 1
ATOM 10879 C CA . GLN C 1 341 ? -38.34600 48.29200 7.61300 1.000 121.10232 339 GLN C CA 1
ATOM 10880 C C . GLN C 1 341 ? -39.30800 47.48600 8.47900 1.000 125.69232 339 GLN C C 1
ATOM 10881 O O . GLN C 1 341 ? -40.09300 48.04700 9.25100 1.000 117.04232 339 GLN C O 1
ATOM 10887 N N . ARG C 1 342 ? -39.24400 46.16000 8.34300 1.000 126.16119 340 ARG C N 1
ATOM 10888 C CA . ARG C 1 342 ? -40.13000 45.25700 9.06100 1.000 118.50119 340 ARG C CA 1
ATOM 10889 C C . ARG C 1 342 ? -39.39900 44.33300 10.02700 1.000 112.13119 340 ARG C C 1
ATOM 10890 O O . ARG C 1 342 ? -40.04000 43.47300 10.64200 1.000 108.92119 340 ARG C O 1
ATOM 10898 N N . VAL C 1 343 ? -38.08500 44.47900 10.18000 1.000 97.97450 341 VAL C N 1
ATOM 10899 C CA . VAL C 1 343 ? -37.29800 43.65800 11.09200 1.000 92.00450 341 VAL C CA 1
ATOM 10900 C C . VAL C 1 343 ? -36.59700 44.59000 12.07000 1.000 104.85450 341 VAL C C 1
ATOM 10901 O O . VAL C 1 343 ? -35.79800 45.44200 11.65900 1.000 111.24450 341 VAL C O 1
ATOM 10905 N N . ARG C 1 344 ? -36.88500 44.42100 13.36300 1.000 101.76054 342 ARG C N 1
ATOM 10906 C CA . ARG C 1 344 ? -36.32200 45.29800 14.38600 1.000 105.41054 342 ARG C CA 1
ATOM 10907 C C . ARG C 1 344 ? -34.88600 44.91100 14.73000 1.000 111.03054 342 ARG C C 1
ATOM 10908 O O . ARG C 1 344 ? -33.98300 45.75400 14.68900 1.000 112.59054 342 ARG C O 1
ATOM 10916 N N . THR C 1 345 ? -34.66200 43.64900 15.09300 1.000 107.67219 343 THR C N 1
ATOM 10917 C CA . THR C 1 345 ? -33.32900 43.12100 15.34900 1.000 102.45219 343 THR C CA 1
ATOM 10918 C C . THR C 1 345 ? -33.12800 41.86900 14.50800 1.000 103.78219 343 THR C C 1
ATOM 10919 O O . THR C 1 345 ? -34.08800 41.23200 14.07000 1.000 109.64219 343 THR C O 1
ATOM 10923 N N . ALA C 1 346 ? -31.86400 41.52100 14.28200 1.000 87.05141 344 ALA C N 1
ATOM 10924 C CA . ALA C 1 346 ? -31.52500 40.34200 13.49000 1.000 92.90141 344 ALA C CA 1
ATOM 10925 C C . ALA C 1 346 ? -30.40600 39.59500 14.19900 1.000 103.31141 344 ALA C C 1
ATOM 10926 O O . ALA C 1 346 ? -29.27000 40.07600 14.25300 1.000 109.86141 344 ALA C O 1
ATOM 10928 N N . THR C 1 347 ? -30.72800 38.43400 14.75600 1.000 86.70003 345 THR C N 1
ATOM 10929 C CA . THR C 1 347 ? -29.73200 37.56300 15.36200 1.000 82.02003 345 THR C CA 1
ATOM 10930 C C . THR C 1 347 ? -29.49000 36.39400 14.41500 1.000 95.18003 345 THR C C 1
ATOM 10931 O O . THR C 1 347 ? -30.43200 35.68500 14.04400 1.000 106.10003 345 THR C O 1
ATOM 10935 N N . LEU C 1 348 ? -28.23800 36.20900 14.01300 1.000 80.34255 346 LEU C N 1
ATOM 10936 C CA . LEU C 1 348 ? -27.88300 35.25800 12.96700 1.000 78.91255 346 LEU C CA 1
ATOM 10937 C C . LEU C 1 348 ? -26.91000 34.23100 13.53600 1.000 92.12255 346 LEU C C 1
ATOM 10938 O O . LEU C 1 348 ? -25.74200 34.54400 13.79200 1.000 100.24255 346 LEU C O 1
ATOM 10943 N N . PHE C 1 349 ? -27.38800 33.00300 13.71100 1.000 86.82620 347 PHE C N 1
ATOM 10944 C CA . PH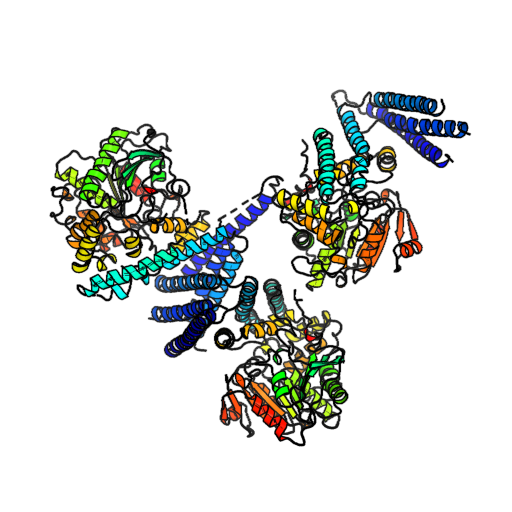E C 1 349 ? -26.58100 31.92500 14.26800 1.000 94.27620 347 PHE C CA 1
ATOM 10945 C C . PHE C 1 349 ? -25.84600 31.21900 13.13500 1.000 93.62620 347 PHE C C 1
ATOM 10946 O O . PHE C 1 349 ? -26.47900 30.60200 12.27000 1.000 97.10620 347 PHE C O 1
ATOM 10954 N N . THR C 1 350 ? -24.51400 31.30900 13.14400 1.000 93.25140 348 THR C N 1
ATOM 10955 C CA . THR C 1 350 ? -23.65800 30.63300 12.16800 1.000 92.24140 348 THR C CA 1
ATOM 10956 C C . THR C 1 350 ? -24.11500 30.92400 10.73800 1.000 91.10140 348 THR C C 1
ATOM 10957 O O . THR C 1 350 ? -24.29800 30.02400 9.91600 1.000 91.71140 348 THR C O 1
ATOM 10961 N N . THR C 1 351 ? -24.30400 32.21000 10.44700 1.000 94.03960 349 THR C N 1
ATOM 10962 C CA . THR C 1 351 ? -24.82100 32.64600 9.15700 1.000 102.81960 349 THR C CA 1
ATOM 10963 C C . THR C 1 351 ? -23.67300 32.94200 8.20200 1.000 103.97960 349 THR C C 1
ATOM 10964 O O . THR C 1 351 ? -22.77100 33.72100 8.52600 1.000 111.85960 349 THR C O 1
ATOM 10968 N N . LEU C 1 352 ? -23.71700 32.32600 7.02300 1.000 107.20942 350 LEU C N 1
ATOM 10969 C CA . LEU C 1 352 ? -22.68400 32.49300 6.00900 1.000 116.28942 350 LEU C CA 1
ATOM 10970 C C . LEU C 1 352 ? -23.15000 33.50500 4.96800 1.000 116.42942 350 LEU C C 1
ATOM 10971 O O . LEU C 1 352 ? -24.14700 33.27800 4.27400 1.000 105.69942 350 LEU C O 1
ATOM 10976 N N . LEU C 1 353 ? -22.43000 34.61400 4.86500 1.000 121.22379 351 LEU C N 1
ATOM 10977 C CA . LEU C 1 353 ? -22.64900 35.60300 3.81700 1.000 117.57379 351 LEU C CA 1
ATOM 10978 C C . LEU C 1 353 ? -21.44900 35.75400 2.89900 1.000 121.28379 351 LEU C C 1
ATOM 10979 O O . LEU C 1 353 ? -21.62200 35.97200 1.69700 1.000 117.03379 351 LEU C O 1
ATOM 10984 N N . ASP C 1 354 ? -20.23800 35.64300 3.43500 1.000 120.34940 352 ASP C N 1
ATOM 10985 C CA . ASP C 1 354 ? -19.02600 35.52200 2.63700 1.000 124.37940 352 ASP C CA 1
ATOM 10986 C C . ASP C 1 354 ? -18.59300 34.06300 2.65300 1.000 123.62940 352 ASP C C 1
ATOM 10987 O O . ASP C 1 354 ? -18.42700 33.47200 3.72600 1.000 125.76940 352 ASP C O 1
ATOM 10992 N N . PHE C 1 355 ? -18.42000 33.48500 1.46400 1.000 124.21426 353 PHE C N 1
ATOM 10993 C CA . PHE C 1 355 ? -18.17900 32.05600 1.30700 1.000 119.10426 353 PHE C CA 1
ATOM 10994 C C . PHE C 1 355 ? -16.75200 31.75300 0.85400 1.000 120.13426 353 PHE C C 1
ATOM 10995 O O . PHE C 1 355 ? -16.51200 30.76000 0.16200 1.000 107.26426 353 PHE C O 1
ATOM 11003 N N . SER C 1 356 ? -15.79600 32.59800 1.24700 1.000 126.31821 354 SER C N 1
ATOM 11004 C CA . SER C 1 356 ? -14.39300 32.41200 0.89600 1.000 117.04821 354 SER C CA 1
ATOM 11005 C C . SER C 1 356 ? -13.71900 31.29100 1.67700 1.000 120.90821 354 SER C C 1
ATOM 11006 O O . SER C 1 356 ? -12.62600 30.86400 1.28900 1.000 126.59821 354 SER C O 1
ATOM 11009 N N . GLN C 1 357 ? -14.33200 30.80900 2.75700 1.000 123.31178 355 GLN C N 1
ATOM 11010 C CA . GLN C 1 357 ? -13.77800 29.73200 3.57800 1.000 124.45178 355 GLN C CA 1
ATOM 11011 C C . GLN C 1 357 ? -14.82900 28.63600 3.70000 1.000 121.15178 355 GLN C C 1
ATOM 11012 O O . GLN C 1 357 ? -15.52200 28.53100 4.72200 1.000 116.13178 355 GLN C O 1
ATOM 11018 N N . PRO C 1 358 ? -14.97700 27.79800 2.66900 1.000 121.06110 356 PRO C N 1
ATOM 11019 C CA . PRO C 1 358 ? -16.01600 26.75600 2.70400 1.000 120.21110 356 PRO C CA 1
ATOM 11020 C C . PRO C 1 358 ? -15.69800 25.58800 3.62200 1.000 120.77110 356 PRO C C 1
ATOM 11021 O O . PRO C 1 358 ? -16.59800 24.78300 3.89700 1.000 118.41110 356 PRO C O 1
ATOM 11025 N N . GLY C 1 359 ? -14.46100 25.46500 4.10300 1.000 124.28933 357 GLY C N 1
ATOM 11026 C CA . GLY C 1 359 ? -14.11300 24.33400 4.94000 1.000 114.33933 357 GLY C CA 1
ATOM 11027 C C . GLY C 1 359 ? -14.09500 23.03400 4.15200 1.000 123.20933 357 GLY C C 1
ATOM 11028 O O . GLY C 1 359 ? -13.74500 22.99300 2.96900 1.000 133.72933 357 GLY C O 1
ATOM 11029 N N . GLU C 1 360 ? -14.48600 21.95000 4.82700 1.000 129.86351 358 GLU C N 1
ATOM 11030 C CA . GLU C 1 360 ? -14.50600 20.63500 4.19300 1.000 135.75351 358 GLU C CA 1
ATOM 11031 C C . GLU C 1 360 ? -15.54300 20.54300 3.08000 1.000 138.14351 358 GLU C C 1
ATOM 11032 O O . GLU C 1 360 ? -15.48900 19.60500 2.27700 1.000 139.15351 358 GLU C O 1
ATOM 11038 N N . LEU C 1 361 ? -16.45100 21.51500 3.01400 1.000 140.12940 359 LEU C N 1
ATOM 11039 C CA . LEU C 1 361 ? -17.46600 21.52300 1.92900 1.000 139.35940 359 LEU C CA 1
ATOM 11040 C C . LEU C 1 361 ? -16.77200 21.93500 0.62900 1.000 139.23940 359 LEU C C 1
ATOM 11041 O O . LEU C 1 361 ? -17.41200 21.85700 -0.43300 1.000 135.17940 359 LEU C O 1
ATOM 11046 N N . GLY C 1 362 ? -15.49600 22.31300 0.71300 1.000 142.96866 360 GLY C N 1
ATOM 11047 C CA . GLY C 1 362 ? -14.73700 22.77800 -0.46600 1.000 136.60866 360 GLY C CA 1
ATOM 11048 C C . GLY C 1 362 ? -14.58900 21.70800 -1.52300 1.000 126.12866 360 GLY C C 1
ATOM 11049 O O . GLY C 1 362 ? -14.61400 22.05800 -2.71200 1.000 122.39866 360 GLY C O 1
ATOM 11050 N N . ILE C 1 363 ? -14.42400 20.45400 -1.10900 1.000 130.27418 361 ILE C N 1
ATOM 11051 C CA . ILE C 1 363 ? -14.18500 19.36100 -2.09200 1.000 134.54418 361 ILE C CA 1
ATOM 11052 C C . ILE C 1 363 ? -15.38700 19.35000 -3.03000 1.000 132.96418 361 ILE C C 1
ATOM 11053 O O . ILE C 1 363 ? -15.19800 19.17000 -4.24000 1.000 130.31418 361 ILE C O 1
ATOM 11058 N N . PHE C 1 364 ? -16.57800 19.54400 -2.47400 1.000 134.06009 362 PHE C N 1
ATOM 11059 C CA . PHE C 1 364 ? -17.80600 19.57700 -3.30000 1.000 134.20009 362 PHE C CA 1
ATOM 11060 C C . PHE C 1 364 ? -17.78800 20.77200 -4.25700 1.000 126.46009 362 PHE C C 1
ATOM 11061 O O . PHE C 1 364 ? -18.23600 20.60500 -5.40300 1.000 117.18009 362 PHE C O 1
ATOM 11069 N N . ILE C 1 365 ? -17.29600 21.93200 -3.81600 1.000 132.50227 363 ILE C N 1
ATOM 11070 C CA . ILE C 1 365 ? -17.37900 23.15400 -4.67300 1.000 132.50227 363 ILE C CA 1
ATOM 11071 C C . ILE C 1 365 ? -16.22400 23.16400 -5.68000 1.000 132.50227 363 ILE C C 1
ATOM 11072 O O . ILE C 1 365 ? -15.24000 23.89500 -5.45400 1.000 132.50227 363 ILE C O 1
ATOM 11077 N N . HIS C 1 366 ? -16.36200 22.38600 -6.75700 1.000 143.97222 364 HIS C N 1
ATOM 11078 C CA . HIS C 1 366 ? -15.51100 22.50300 -7.97200 1.000 143.97222 364 HIS C CA 1
ATOM 11079 C C . HIS C 1 366 ? -16.42400 22.58200 -9.19400 1.000 143.97222 364 HIS C C 1
ATOM 11080 O O . HIS C 1 366 ? -17.49500 21.95300 -9.15700 1.000 143.97222 364 HIS C O 1
ATOM 11087 N N . GLU C 1 367 ? -15.99500 23.26500 -10.25700 1.000 129.50222 365 GLU C N 1
ATOM 11088 C CA . GLU C 1 367 ? -16.90600 23.49300 -11.41300 1.000 143.83222 365 GLU C CA 1
ATOM 11089 C C . GLU C 1 367 ? -17.40000 22.17600 -12.02900 1.000 144.20222 365 GLU C C 1
ATOM 11090 O O . GLU C 1 367 ? -18.61600 22.09400 -12.28500 1.000 137.14222 365 GLU C O 1
ATOM 11096 N N . PRO C 1 368 ? -16.58100 21.12500 -12.25700 1.000 141.52082 366 PRO C N 1
ATOM 11097 C CA . PRO C 1 368 ? -17.12600 19.90100 -12.83100 1.000 138.17082 366 PRO C CA 1
ATOM 11098 C C . PRO C 1 368 ? -18.19500 19.27700 -11.92900 1.000 143.85082 366 PRO C C 1
ATOM 11099 O O . PRO C 1 368 ? -19.23400 18.90600 -12.43400 1.000 140.56082 366 PRO C O 1
ATOM 11103 N N . ILE C 1 369 ? -17.92300 19.19800 -10.62500 1.000 149.38752 367 ILE C N 1
ATOM 11104 C CA . ILE C 1 369 ? -18.87400 18.53000 -9.68500 1.000 149.51752 367 ILE C CA 1
ATOM 11105 C C . ILE C 1 369 ? -20.18200 19.32100 -9.60300 1.000 141.70752 367 ILE C C 1
ATOM 11106 O O . ILE C 1 369 ? -21.25000 18.69500 -9.61500 1.000 138.84752 367 ILE C O 1
ATOM 11111 N N . ILE C 1 370 ? -20.09800 20.64600 -9.52100 1.000 138.07499 368 ILE C N 1
ATOM 11112 C CA . ILE C 1 370 ? -21.34500 21.43800 -9.33300 1.000 134.45499 368 ILE C CA 1
ATOM 11113 C C . ILE C 1 370 ? -22.25300 21.13300 -10.51700 1.000 140.04499 368 ILE C C 1
ATOM 11114 O O . ILE C 1 370 ? -23.42600 20.79800 -10.29500 1.000 140.57499 368 ILE C O 1
ATOM 11119 N N . ALA C 1 371 ? -21.70300 21.21900 -11.72500 1.000 146.90412 369 ALA C N 1
ATOM 11120 C CA . ALA C 1 371 ? -22.52300 21.00500 -12.93300 1.000 140.73412 369 ALA C CA 1
ATOM 11121 C C . ALA C 1 371 ? -23.11000 19.59900 -12.86100 1.000 136.76412 369 ALA C C 1
ATOM 11122 O O . ALA C 1 371 ? -24.29700 19.43200 -13.17900 1.000 147.06412 369 ALA C O 1
ATOM 11124 N N . ALA C 1 372 ? -22.29700 18.63500 -12.43600 1.000 129.34487 370 ALA C N 1
ATOM 11125 C CA . ALA C 1 372 ? -22.77900 17.24400 -12.33200 1.000 135.48487 370 ALA C CA 1
ATOM 11126 C C . ALA C 1 372 ? -24.03200 17.23400 -11.46200 1.000 140.85487 370 ALA C C 1
ATOM 11127 O O . ALA C 1 372 ? -25.03300 16.61200 -11.86100 1.000 134.37487 370 ALA C O 1
ATOM 11129 N N . LEU C 1 373 ? -23.97000 17.91400 -10.31800 1.000 143.66744 371 LEU C N 1
ATOM 11130 C CA . LEU C 1 373 ? -25.10400 17.92000 -9.39900 1.000 142.70744 371 LEU C CA 1
ATOM 11131 C C . LEU C 1 373 ? -26.26800 18.73200 -9.95100 1.000 140.94744 371 LEU C C 1
ATOM 11132 O O . LEU C 1 373 ? -27.43100 18.39100 -9.70400 1.000 138.69744 371 LEU C O 1
ATOM 11137 N N . GLU C 1 374 ? -25.97600 19.80500 -10.69400 1.000 144.11739 372 GLU C N 1
ATOM 11138 C CA . GLU C 1 374 ? -27.03800 20.61400 -11.28400 1.000 142.18739 372 GLU C CA 1
ATOM 11139 C C . GLU C 1 374 ? -27.88400 19.79600 -12.25000 1.000 140.24739 372 GLU C C 1
ATOM 11140 O O . GLU C 1 374 ? -29.11800 19.88100 -12.23300 1.000 140.48739 372 GLU C O 1
ATOM 11146 N N . ALA C 1 375 ? -27.24000 18.99700 -13.10400 1.000 135.87819 373 ALA C N 1
ATOM 11147 C CA . ALA C 1 375 ? -27.98900 18.15100 -14.02600 1.000 142.45819 373 ALA C CA 1
ATOM 11148 C C . ALA C 1 375 ? -28.76700 17.07300 -13.28100 1.000 146.64819 373 ALA C C 1
ATOM 11149 O O . ALA C 1 375 ? -29.92400 16.79000 -13.61700 1.000 135.64819 373 ALA C O 1
ATOM 11151 N N . GLN C 1 376 ? -28.14900 16.46000 -12.26600 1.000 146.60139 374 GLN C N 1
ATOM 11152 C CA . GLN C 1 376 ? -28.82200 15.40000 -11.52000 1.000 141.07139 374 GLN C CA 1
ATOM 11153 C C . GLN C 1 376 ? -30.00600 15.94100 -10.72800 1.000 139.16139 374 GLN C C 1
ATOM 11154 O O . GLN C 1 376 ? -31.05500 15.29100 -10.64900 1.000 134.25139 374 GLN C O 1
ATOM 11160 N N . ASN C 1 377 ? -29.85400 17.12500 -10.12600 1.000 141.93144 375 ASN C N 1
ATOM 11161 C CA . ASN C 1 377 ? -30.93100 17.68700 -9.31700 1.000 141.16144 375 ASN C CA 1
ATOM 11162 C C . ASN C 1 377 ? -32.15800 17.99300 -10.16700 1.000 140.64144 375 ASN C C 1
ATOM 11163 O O . ASN C 1 377 ? -33.29100 17.70700 -9.76100 1.000 145.23144 375 ASN C O 1
ATOM 11168 N N . GLU C 1 378 ? -31.95500 18.57200 -11.35400 1.000 146.47368 376 GLU C N 1
ATOM 11169 C CA . GLU C 1 378 ? -33.08500 18.86400 -12.22800 1.000 147.08368 376 GLU C CA 1
ATOM 11170 C C . GLU C 1 378 ? -33.68800 17.58900 -12.81100 1.000 140.65368 376 GLU C C 1
ATOM 11171 O O . GLU C 1 378 ? -34.90600 17.51900 -13.01800 1.000 136.37368 376 GLU C O 1
ATOM 11177 N N . ALA C 1 379 ? -32.86000 16.57500 -13.07100 1.000 143.71024 377 ALA C N 1
ATOM 11178 C CA . ALA C 1 379 ? -33.36600 15.32200 -13.62400 1.000 141.93024 377 ALA C CA 1
ATOM 11179 C C . ALA C 1 379 ? -34.19300 14.55600 -12.59800 1.000 138.82024 377 ALA C C 1
ATOM 11180 O O . ALA C 1 379 ? -35.28500 14.06400 -12.90700 1.000 140.51024 377 ALA C O 1
ATOM 11182 N N . LYS C 1 380 ? -33.68900 14.44200 -11.36800 1.000 141.43242 378 LYS C N 1
ATOM 11183 C CA . LYS C 1 380 ? -34.38900 13.71000 -10.32000 1.000 135.42242 378 LYS C CA 1
ATOM 11184 C C . LYS C 1 380 ? -35.46500 14.53700 -9.62500 1.000 142.40242 378 LYS C C 1
ATOM 11185 O O . LYS C 1 380 ? -36.21800 13.98300 -8.81700 1.000 145.04242 378 LYS C O 1
ATOM 11191 N N . GLY C 1 381 ? -35.56400 15.82300 -9.92000 1.000 138.87132 379 GLY C N 1
ATOM 11192 C CA . GLY C 1 381 ? -36.54200 16.70200 -9.27700 1.000 135.04132 379 GLY C CA 1
ATOM 11193 C C . GLY C 1 381 ? -36.04200 17.44700 -8.05500 1.000 137.72132 379 GLY C C 1
ATOM 11194 O O . GLY C 1 381 ? -36.20100 18.66400 -7.95800 1.000 130.25132 379 GLY C O 1
ATOM 11195 N N . ILE C 1 382 ? -35.43700 16.72700 -7.11300 1.000 143.36777 380 ILE C N 1
ATOM 11196 C CA . ILE C 1 382 ? -34.87800 17.29800 -5.89600 1.000 130.48777 380 ILE C CA 1
ATOM 11197 C C . ILE C 1 382 ? -33.52300 16.65000 -5.63400 1.000 124.78777 380 ILE C C 1
ATOM 11198 O O . ILE C 1 382 ? -33.08700 15.75400 -6.36200 1.000 128.52777 380 ILE C O 1
ATOM 11203 N N . MET C 1 383 ? -32.85200 17.11500 -4.58600 1.000 124.26579 381 MET C N 1
ATOM 11204 C CA . MET C 1 383 ? -31.66800 16.45000 -4.06000 1.000 124.79579 381 MET C CA 1
ATOM 11205 C C . MET C 1 383 ? -32.09600 15.57600 -2.88900 1.000 129.57579 381 MET C C 1
ATOM 11206 O O . MET C 1 383 ? -32.69500 16.07300 -1.92800 1.000 122.75579 381 MET C O 1
ATOM 11211 N N . ASP C 1 384 ? -31.79700 14.28100 -2.97300 1.000 130.30344 382 ASP C N 1
ATOM 11212 C CA . ASP C 1 384 ? -32.22800 13.35200 -1.93700 1.000 117.25344 382 ASP C CA 1
ATOM 11213 C C . ASP C 1 384 ? -31.53600 13.67900 -0.62100 1.000 122.18344 382 ASP C C 1
ATOM 11214 O O . ASP C 1 384 ? -30.31300 13.84000 -0.57200 1.000 123.44344 382 ASP C O 1
ATOM 11219 N N . GLY C 1 385 ? -32.32900 13.77700 0.44800 1.000 124.82439 383 GLY C N 1
ATOM 11220 C CA . GLY C 1 385 ? -31.76000 14.05200 1.75600 1.000 120.05439 383 GLY C CA 1
ATOM 11221 C C . GLY C 1 385 ? -30.88600 12.92000 2.25800 1.000 123.73439 383 GLY C C 1
ATOM 11222 O O . GLY C 1 385 ? -29.87400 13.15300 2.92500 1.000 126.38439 383 GLY C O 1
ATOM 11223 N N . ARG C 1 386 ? -31.26500 11.67700 1.94600 1.000 119.48718 384 ARG C N 1
ATOM 11224 C CA . ARG C 1 386 ? -30.44600 10.53600 2.34000 1.000 115.11718 384 ARG C CA 1
ATOM 11225 C C . ARG C 1 386 ? -29.06300 10.59800 1.70600 1.000 116.86718 384 ARG C C 1
ATOM 11226 O O . ARG C 1 386 ? -28.08600 10.13400 2.30500 1.000 120.63718 384 ARG C O 1
ATOM 11234 N N . GLN C 1 387 ? -28.95600 11.16500 0.50200 1.000 109.13959 385 GLN C N 1
ATOM 11235 C CA . GLN C 1 387 ? -27.64500 11.37600 -0.10200 1.000 119.40959 385 GLN C CA 1
ATOM 11236 C C . GLN C 1 387 ? -26.92100 12.55200 0.54300 1.000 123.83959 385 GLN C C 1
ATOM 11237 O O . GLN C 1 387 ? -25.69300 12.52300 0.69300 1.000 118.73959 385 GLN C O 1
ATOM 11243 N N . LEU C 1 388 ? -27.66100 13.59700 0.92300 1.000 120.93511 386 LEU C N 1
ATOM 11244 C CA . LEU C 1 388 ? -27.03900 14.73500 1.59100 1.000 119.96511 386 LEU C CA 1
ATOM 11245 C C . LEU C 1 388 ? -26.56800 14.37300 2.99300 1.000 120.12511 386 LEU C C 1
ATOM 11246 O O . LEU C 1 388 ? -25.55400 14.90400 3.46100 1.000 116.68511 386 LEU C O 1
ATOM 11251 N N . ALA C 1 389 ? -27.29500 13.48900 3.68100 1.000 120.09192 387 ALA C N 1
ATOM 11252 C CA . ALA C 1 389 ? -26.81900 12.98200 4.96300 1.000 122.15192 387 ALA C CA 1
ATOM 11253 C C . ALA C 1 389 ? -25.52400 12.19800 4.80000 1.000 124.90192 387 ALA C C 1
ATOM 11254 O O . ALA C 1 389 ? -24.67200 12.21100 5.69600 1.000 128.90192 387 ALA C O 1
ATOM 11256 N N . VAL C 1 390 ? -25.36200 11.50800 3.66900 1.000 129.36271 388 VAL C N 1
ATOM 11257 C CA . VAL C 1 390 ? -24.12600 10.78400 3.39000 1.000 126.90271 388 VAL C CA 1
ATOM 11258 C C . VAL C 1 390 ? -23.00500 11.74500 2.99100 1.000 111.90271 388 VAL C C 1
ATOM 11259 O O . VAL C 1 390 ? -21.82200 11.44300 3.18900 1.000 107.96271 388 VAL C O 1
ATOM 11263 N N . SER C 1 391 ? -23.35000 12.91900 2.45400 1.000 115.40026 389 SER C N 1
ATOM 11264 C CA . SER C 1 391 ? -22.32900 13.87000 2.02000 1.000 123.80026 389 SER C CA 1
ATOM 11265 C C . SER C 1 391 ? -21.47000 14.33500 3.19400 1.000 129.60026 389 SER C C 1
ATOM 11266 O O . SER C 1 391 ? -20.23600 14.27300 3.13700 1.000 121.81026 389 SER C O 1
ATOM 11269 N N . PHE C 1 392 ? -22.10600 14.80300 4.26900 1.000 133.51647 390 PHE C N 1
ATOM 11270 C CA . PHE C 1 392 ? -21.40400 15.18500 5.48900 1.000 128.61647 390 PHE C CA 1
ATOM 11271 C C . PHE C 1 392 ? -22.33600 15.00100 6.68200 1.000 132.40647 390 PHE C C 1
ATOM 11272 O O . PHE C 1 392 ? -23.51000 14.65200 6.53100 1.000 131.23647 390 PHE C O 1
ATOM 11280 N N . SER C 1 393 ? -21.80500 15.26200 7.87800 1.000 138.43797 391 SER C N 1
ATOM 11281 C CA . SER C 1 393 ? -22.58400 15.24600 9.11000 1.000 137.07797 391 SER C CA 1
ATOM 11282 C C . SER C 1 393 ? -22.51700 16.60500 9.79300 1.000 128.43797 391 SER C C 1
ATOM 11283 O O . SER C 1 393 ? -21.44400 17.20900 9.90000 1.000 129.89797 391 SER C O 1
ATOM 11286 N N . LEU C 1 394 ? -23.67300 17.08000 10.25400 1.000 130.21982 392 LEU C N 1
ATOM 11287 C CA . LEU C 1 394 ? -23.72000 18.24700 11.12200 1.000 122.99982 392 LEU C CA 1
ATOM 11288 C C . LEU C 1 394 ? -23.35300 17.90900 12.56500 1.000 120.94982 392 LEU C C 1
ATOM 11289 O O . LEU C 1 394 ? -23.19800 18.82400 13.38100 1.000 117.85982 392 LEU C O 1
ATOM 11294 N N . LEU C 1 395 ? -23.19400 16.62200 12.89300 1.000 118.20532 393 LEU C N 1
ATOM 11295 C CA . LEU C 1 395 ? -22.88600 16.18200 14.25600 1.000 115.62532 393 LEU C CA 1
ATOM 11296 C C . LEU C 1 395 ? -21.40800 15.81100 14.34900 1.000 123.70532 393 LEU C C 1
ATOM 11297 O O . LEU C 1 395 ? -21.02200 14.64500 14.25600 1.000 119.32532 393 LEU C O 1
ATOM 11302 N N . ARG C 1 396 ? -20.56800 16.82400 14.54900 1.000 123.38663 394 ARG C N 1
ATOM 11303 C CA . ARG C 1 396 ? -19.13500 16.60900 14.73300 1.000 123.08663 394 ARG C CA 1
ATOM 11304 C C . ARG C 1 396 ? -18.62000 17.45200 15.89600 1.000 124.37663 394 ARG C C 1
ATOM 11305 O O . ARG C 1 396 ? -17.62800 18.17400 15.78700 1.000 120.40663 394 ARG C O 1
ATOM 11313 N N . GLU C 1 397 ? -19.31800 17.37800 17.02700 1.000 123.70636 395 GLU C N 1
ATOM 11314 C CA . GLU C 1 397 ? -18.81500 17.96600 18.26000 1.000 117.48636 395 GLU C CA 1
ATOM 11315 C C . GLU C 1 397 ? -17.60700 17.18500 18.76300 1.000 135.78636 395 GLU C C 1
ATOM 11316 O O . GLU C 1 397 ? -17.59000 15.94900 18.74000 1.000 131.38636 395 GLU C O 1
ATOM 11322 N N . ASN C 1 398 ? -16.58900 17.91600 19.22600 1.000 135.34978 396 ASN C N 1
ATOM 11323 C CA . ASN C 1 398 ? -15.40400 17.28600 19.79600 1.000 129.53978 396 ASN C CA 1
ATOM 11324 C C . ASN C 1 398 ? -15.68500 16.61100 21.13100 1.000 132.56978 396 ASN C C 1
ATOM 11325 O O . ASN C 1 398 ? -14.84600 15.83500 21.60300 1.000 131.97978 396 ASN C O 1
ATOM 11330 N N . SER C 1 399 ? -16.83600 16.88500 21.74500 1.000 131.30478 397 SER C N 1
ATOM 11331 C CA . SER C 1 399 ? -17.22400 16.28600 23.01600 1.000 116.22478 397 SER C CA 1
ATOM 11332 C C . SER C 1 399 ? -18.68400 15.85700 22.97400 1.000 106.07478 397 SER C C 1
ATOM 11333 O O . SER C 1 399 ? -19.44800 16.09500 23.91500 1.000 110.70478 397 SER C O 1
ATOM 11336 N N . LEU C 1 400 ? -19.09900 15.23100 21.87000 1.000 104.00433 398 LEU C N 1
ATOM 11337 C CA . LEU C 1 400 ? -20.46500 14.72600 21.78500 1.000 93.23433 398 LEU C CA 1
ATOM 11338 C C . LEU C 1 400 ? -20.68400 13.57600 22.76200 1.000 94.43433 398 LEU C C 1
ATOM 11339 O O . LEU C 1 400 ? -21.74600 13.47800 23.38500 1.000 89.87433 398 LEU C O 1
ATOM 11344 N N . TYR C 1 401 ? -19.68500 12.70400 22.91600 1.000 106.47629 399 TYR C N 1
ATOM 11345 C CA . TYR C 1 401 ? -19.80900 11.58400 23.84500 1.000 87.40629 399 TYR C CA 1
ATOM 11346 C C . TYR C 1 401 ? -19.72200 12.04600 25.29400 1.000 82.98629 399 TYR C C 1
ATOM 11347 O O . TYR C 1 401 ? -20.40800 11.50000 26.16500 1.000 85.74629 399 TYR C O 1
ATOM 11356 N N . TRP C 1 402 ? -18.88200 13.04200 25.57600 1.000 84.61287 400 TRP C N 1
ATOM 11357 C CA . TRP C 1 402 ? -18.58800 13.42300 26.95200 1.000 81.63287 400 TRP C CA 1
ATOM 11358 C C . TRP C 1 402 ? -19.58900 14.42800 27.51200 1.000 87.05287 400 TRP C C 1
ATOM 11359 O O . TRP C 1 402 ? -20.08700 14.25400 28.62800 1.000 84.52287 400 TRP C O 1
ATOM 11370 N N . ASN C 1 403 ? -19.89600 15.48100 26.76200 1.000 98.12030 401 ASN C N 1
ATOM 11371 C CA . ASN C 1 403 ? -20.76700 16.52200 27.28400 1.000 99.98030 401 ASN C CA 1
ATOM 11372 C C . ASN C 1 403 ? -22.23800 16.28900 26.97900 1.000 96.95030 401 ASN C C 1
ATOM 11373 O O . ASN C 1 403 ? -23.09000 16.87700 27.65400 1.000 113.65030 401 ASN C O 1
ATOM 11378 N N . TYR C 1 404 ? -22.56400 15.45200 25.99300 1.000 89.78130 402 TYR C N 1
ATOM 11379 C CA . TYR C 1 404 ? -23.95200 15.25600 25.59300 1.000 90.95130 402 TYR C CA 1
ATOM 11380 C C . TYR C 1 404 ? -24.44200 13.82100 25.73700 1.000 91.74130 402 TYR C C 1
ATOM 11381 O O . TYR C 1 404 ? -25.61900 13.55800 25.46100 1.000 89.80130 402 TYR C O 1
ATOM 11390 N N . TYR C 1 405 ? -23.58600 12.88600 26.14600 1.000 93.08508 403 TYR C N 1
ATOM 11391 C CA . TYR C 1 405 ? -24.02400 11.55100 26.54000 1.000 74.49508 403 TYR C CA 1
ATOM 11392 C C . TYR C 1 405 ? -23.68000 11.24300 27.98800 1.000 84.18508 403 TYR C C 1
ATOM 11393 O O . TYR C 1 405 ? -24.54200 10.76900 28.73800 1.000 74.79508 403 TYR C O 1
ATOM 11402 N N . ILE C 1 406 ? -22.44100 11.50400 28.40900 1.000 81.76465 404 ILE C N 1
ATOM 11403 C CA . ILE C 1 406 ? -22.05100 11.23800 29.79000 1.000 77.24465 404 ILE C CA 1
ATOM 11404 C C . ILE C 1 406 ? -22.54900 12.34600 30.71300 1.000 74.02465 404 ILE C C 1
ATOM 11405 O O . ILE C 1 406 ? -23.18200 12.07800 31.74000 1.000 78.59465 404 ILE C O 1
ATOM 11410 N N . ASP C 1 407 ? -22.27800 13.60600 30.36100 1.000 82.56289 405 ASP C N 1
ATOM 11411 C CA . ASP C 1 407 ? -22.71700 14.71800 31.20100 1.000 79.46289 405 ASP C CA 1
ATOM 11412 C C . ASP C 1 407 ? -24.23600 14.79900 31.25400 1.000 89.14289 405 ASP C C 1
ATOM 11413 O O . ASP C 1 407 ? -24.81500 15.12700 32.29800 1.000 82.62289 405 ASP C O 1
ATOM 11418 N N . SER C 1 408 ? -24.89800 14.51100 30.13200 1.000 89.47690 406 SER C N 1
ATOM 11419 C CA . SER C 1 408 ? -26.35500 14.48000 30.11800 1.000 88.36690 406 SER C CA 1
ATOM 11420 C C . SER C 1 408 ? -26.89000 13.39800 31.05100 1.000 83.78690 406 SER C C 1
ATOM 11421 O O . SER C 1 408 ? -27.84300 13.63100 31.80500 1.000 77.15690 406 SER C O 1
ATOM 11424 N N . TYR C 1 409 ? -26.27600 12.21300 31.02700 1.000 79.15703 407 TYR C N 1
ATOM 11425 C CA . TYR C 1 409 ? -26.72700 11.12600 31.89100 1.000 81.30703 407 TYR C CA 1
ATOM 11426 C C . TYR C 1 409 ? -26.52400 11.46100 33.36400 1.000 81.88703 407 TYR C C 1
ATOM 11427 O O . TYR C 1 409 ? -27.38800 11.16400 34.19800 1.000 88.97703 407 TYR C O 1
ATOM 11436 N N . LEU C 1 410 ? -25.38800 12.07400 33.70500 1.000 81.23544 408 LEU C N 1
ATOM 11437 C CA . LEU C 1 410 ? -25.11100 12.40500 35.09800 1.000 87.82544 408 LEU C CA 1
ATOM 11438 C C . LEU C 1 410 ? -25.99800 13.52900 35.61600 1.000 94.55544 408 LEU C C 1
ATOM 11439 O O . LEU C 1 410 ? -26.18900 13.63900 36.83200 1.000 86.77544 408 LEU C O 1
ATOM 11444 N N . LYS C 1 411 ? -26.54300 14.36000 34.72800 1.000 100.84099 409 LYS C N 1
ATOM 11445 C CA . LYS C 1 411 ? -27.47800 15.40700 35.11800 1.000 86.49099 409 LYS C CA 1
ATOM 11446 C C . LYS C 1 411 ? -28.90500 14.89400 35.24600 1.000 79.31099 409 LYS C C 1
ATOM 11447 O O . LYS C 1 411 ? -29.82500 15.69900 35.42700 1.000 87.75099 409 LYS C O 1
ATOM 11453 N N . GLY C 1 412 ? -29.10500 13.57900 35.14900 1.000 79.39298 410 GLY C N 1
ATOM 11454 C CA . GLY C 1 412 ? -30.41400 12.97600 35.27800 1.000 92.01298 410 GLY C CA 1
ATOM 11455 C C . GLY C 1 412 ? -31.24900 12.98100 34.01800 1.000 87.33298 410 GLY C C 1
ATOM 11456 O O . GLY C 1 412 ? -32.32600 12.37200 34.00500 1.000 91.56298 410 GLY C O 1
ATOM 11457 N N . GLN C 1 413 ? -30.79000 13.63900 32.96000 1.000 88.86401 411 GLN C N 1
ATOM 11458 C CA . GLN C 1 413 ? -31.53200 13.70800 31.71500 1.000 68.60401 411 GLN C CA 1
ATOM 11459 C C . GLN C 1 413 ? -31.40500 12.40400 30.94300 1.000 72.27401 411 GLN C C 1
ATOM 11460 O O . GLN C 1 413 ? -30.42800 11.66400 31.08700 1.000 89.73401 411 GLN C O 1
ATOM 11466 N N . SER C 1 414 ? -32.41200 12.12000 30.12700 1.000 86.28292 412 SER C N 1
ATOM 11467 C CA . SER C 1 414 ? -32.22600 11.13500 29.07800 1.000 81.15292 412 SER C CA 1
ATOM 11468 C C . SER C 1 414 ? -31.14400 11.64500 28.12900 1.000 88.30292 412 SER C C 1
ATOM 11469 O O . SER C 1 414 ? -31.10500 12.84500 27.82900 1.000 96.51292 412 SER C O 1
ATOM 11472 N N . PRO C 1 415 ? -30.23700 10.77700 27.66100 1.000 90.23752 413 PRO C N 1
ATOM 11473 C CA . PRO C 1 415 ? -29.05400 11.25700 26.92700 1.000 82.37752 413 PRO C CA 1
ATOM 11474 C C . PRO C 1 415 ? -29.37800 12.16900 25.75000 1.000 81.36752 413 PRO C C 1
ATOM 11475 O O . PRO C 1 415 ? -30.03800 11.76100 24.78900 1.000 80.72752 413 PRO C O 1
ATOM 11479 N N . VAL C 1 416 ? -28.91100 13.41900 25.83500 1.000 86.12234 414 VAL C N 1
ATOM 11480 C CA . VAL C 1 416 ? -29.15800 14.40500 24.78400 1.000 77.62234 414 VAL C CA 1
ATOM 11481 C C . VAL C 1 416 ? -28.55200 13.95000 23.46600 1.000 89.39234 414 VAL C C 1
ATOM 11482 O O . VAL C 1 416 ? -29.10200 14.22400 22.39000 1.000 86.20234 414 VAL C O 1
ATOM 11486 N N . ALA C 1 417 ? -27.41600 13.24600 23.52500 1.000 94.75589 415 ALA C N 1
ATOM 11487 C CA . ALA C 1 417 ? -26.77900 12.74000 22.31500 1.000 76.53589 415 ALA C CA 1
ATOM 11488 C C . ALA C 1 417 ? -27.72100 11.85900 21.50300 1.000 77.75589 415 ALA C C 1
ATOM 11489 O O . ALA C 1 417 ? -27.66500 11.87300 20.26900 1.000 73.14589 415 ALA C O 1
ATOM 11491 N N . PHE C 1 418 ? -28.59500 11.09700 22.17100 1.000 77.88900 416 PHE C N 1
ATOM 11492 C CA . PHE C 1 418 ? -29.58000 10.29100 21.45100 1.000 87.40900 416 PHE C CA 1
ATOM 11493 C C . PHE C 1 418 ? -30.49200 11.17000 20.60600 1.000 94.12900 416 PHE C C 1
ATOM 11494 O O . PHE C 1 418 ? -30.80700 10.83300 19.45800 1.000 90.70900 416 PHE C O 1
ATOM 11502 N N . ASP C 1 419 ? -30.93700 12.29700 21.16900 1.000 92.93350 417 ASP C N 1
ATOM 11503 C CA . ASP C 1 419 ? -31.82600 13.20000 20.44800 1.000 80.46350 417 ASP C CA 1
ATOM 11504 C C . ASP C 1 419 ? -31.12100 13.84500 19.25800 1.000 87.79350 417 ASP C C 1
ATOM 11505 O O . ASP C 1 419 ? -31.71700 13.99200 18.18400 1.000 99.30350 417 ASP C O 1
ATOM 11510 N N . LEU C 1 420 ? -29.85900 14.24600 19.42900 1.000 78.74150 418 LEU C N 1
ATOM 11511 C CA . LEU C 1 420 ? -29.12600 14.85600 18.32200 1.000 74.92150 418 LEU C CA 1
ATOM 11512 C C . LEU C 1 420 ? -28.94300 13.87600 17.17100 1.000 77.04150 418 LEU C C 1
ATOM 11513 O O . LEU C 1 420 ? -29.06000 14.25300 16.00000 1.000 81.72150 418 LEU C O 1
ATOM 11518 N N . LEU C 1 421 ? -28.64000 12.61500 17.48100 1.000 84.62207 419 LEU C N 1
ATOM 11519 C CA . LEU C 1 421 ? -28.45700 11.62200 16.42800 1.000 102.23207 419 LEU C CA 1
ATOM 11520 C C . LEU C 1 421 ? -29.77400 11.29000 15.73900 1.000 95.72207 419 LEU C C 1
ATOM 11521 O O . LEU C 1 421 ? -29.78200 10.93300 14.55500 1.000 109.04207 419 LEU C O 1
ATOM 11526 N N . HIS C 1 422 ? -30.88900 11.38600 16.46100 1.000 88.78315 420 HIS C N 1
ATOM 11527 C CA . HIS C 1 422 ? -32.19300 11.22800 15.82600 1.000 97.82315 420 HIS C CA 1
ATOM 11528 C C . HIS C 1 422 ? -32.49700 12.39800 14.89800 1.000 93.56315 420 HIS C C 1
ATOM 11529 O O . HIS C 1 422 ? -33.11200 12.21700 13.84100 1.000 93.35315 420 HIS C O 1
ATOM 11536 N N . TRP C 1 423 ? -32.07400 13.60700 15.27900 1.000 78.23398 421 TRP C N 1
ATOM 11537 C CA . TRP C 1 423 ? -32.32100 14.78100 14.45000 1.000 77.00398 421 TRP C CA 1
ATOM 11538 C C . TRP C 1 423 ? -31.41500 14.80200 13.22600 1.000 98.31398 421 TRP C C 1
ATOM 11539 O O . TRP C 1 423 ? -31.85800 15.15000 12.12500 1.000 103.76398 421 TRP C O 1
ATOM 11550 N N . ASN C 1 424 ? -30.14000 14.44000 13.39800 1.000 106.70926 422 ASN C N 1
ATOM 11551 C CA . ASN C 1 424 ? -29.20500 14.44400 12.27800 1.000 99.86926 422 ASN C CA 1
ATOM 11552 C C . ASN C 1 424 ? -29.56900 13.39400 11.23600 1.000 104.29926 422 ASN C C 1
ATOM 11553 O O . ASN C 1 424 ? -29.35600 13.61300 10.03800 1.000 105.54926 422 ASN C O 1
ATOM 11558 N N . SER C 1 425 ? -30.10600 12.25200 11.66900 1.000 101.34047 423 SER C N 1
ATOM 11559 C CA . SER C 1 425 ? -30.55500 11.21700 10.74500 1.000 106.75047 423 SER C CA 1
ATOM 11560 C C . SER C 1 425 ? -31.97400 11.44600 10.23700 1.000 116.94047 423 SER C C 1
ATOM 11561 O O . SER C 1 425 ? -32.40000 10.75100 9.30800 1.000 118.80047 423 SER C O 1
ATOM 11564 N N . ASP C 1 426 ? -32.71500 12.38800 10.82300 1.000 119.89385 424 ASP C N 1
ATOM 11565 C CA . ASP C 1 426 ? -34.01100 12.80800 10.28800 1.000 100.69385 424 ASP C CA 1
ATOM 11566 C C . ASP C 1 426 ? -33.80700 13.89700 9.23300 1.000 102.71385 424 ASP C C 1
ATOM 11567 O O . ASP C 1 426 ? -34.25400 15.03700 9.36700 1.000 97.91385 424 ASP C O 1
ATOM 11572 N N . SER C 1 427 ? -33.10100 13.51700 8.17100 1.000 110.01874 425 SER C N 1
ATOM 11573 C CA . SER C 1 427 ? -32.75000 14.46100 7.12100 1.000 110.18874 425 SER C CA 1
ATOM 11574 C C . SER C 1 427 ? -33.97900 14.85700 6.31300 1.000 109.55874 425 SER C C 1
ATOM 11575 O O . SER C 1 427 ? -34.95700 14.11000 6.21000 1.000 103.31874 425 SER C O 1
ATOM 11578 N N . THR C 1 428 ? -33.91800 16.05500 5.74000 1.000 114.78179 426 THR C N 1
ATOM 11579 C CA . THR C 1 428 ? -34.96100 16.57000 4.87100 1.000 108.53179 426 THR C CA 1
ATOM 11580 C C . THR C 1 428 ? -34.36200 16.87900 3.50700 1.000 107.82179 426 THR C C 1
ATOM 11581 O O . THR C 1 428 ? -33.18400 17.23200 3.39300 1.000 109.88179 426 THR C O 1
ATOM 11585 N N . ASN C 1 429 ? -35.18100 16.72800 2.47000 1.000 112.97463 427 ASN C N 1
ATOM 11586 C CA . ASN C 1 429 ? -34.74700 17.04600 1.12100 1.000 109.12463 427 ASN C CA 1
ATOM 11587 C C . ASN C 1 429 ? -34.52700 18.55200 0.97600 1.000 116.96463 427 ASN C C 1
ATOM 11588 O O . ASN C 1 429 ? -34.92200 19.35800 1.82400 1.000 116.78463 427 ASN C O 1
ATOM 11593 N N . VAL C 1 430 ? -33.87000 18.92700 -0.11600 1.000 107.29723 428 VAL C N 1
ATOM 11594 C CA . VAL C 1 430 ? -33.77200 20.31700 -0.53700 1.000 108.15723 428 VAL C CA 1
ATOM 11595 C C . VAL C 1 430 ? -34.18200 20.38200 -2.00200 1.000 115.33723 428 VAL C C 1
ATOM 11596 O O . VAL C 1 430 ? -33.82500 19.50100 -2.79200 1.000 121.10723 428 VAL C O 1
ATOM 11600 N N . ALA C 1 431 ? -34.96800 21.39900 -2.35500 1.000 112.37728 429 ALA C N 1
ATOM 11601 C CA . ALA C 1 431 ? -35.50300 21.48800 -3.70800 1.000 115.52728 429 ALA C CA 1
ATOM 11602 C C . ALA C 1 431 ? -34.37300 21.61400 -4.72400 1.000 123.89728 429 ALA C C 1
ATOM 11603 O O . ALA C 1 431 ? -33.28900 22.12100 -4.42200 1.000 124.54728 429 ALA C O 1
ATOM 11605 N N . GLY C 1 432 ? -34.62800 21.11700 -5.93700 1.000 126.78430 430 GLY C N 1
ATOM 11606 C CA . GLY C 1 432 ? -33.55900 21.00300 -6.91700 1.000 125.13430 430 GLY C CA 1
ATOM 11607 C C . GLY C 1 432 ? -32.94700 22.34000 -7.28700 1.000 119.55430 430 GLY C C 1
ATOM 11608 O O . GLY C 1 432 ? -31.72500 22.46700 -7.39000 1.000 113.55430 430 GLY C O 1
ATOM 11609 N N . LYS C 1 433 ? -33.78800 23.35500 -7.47900 1.000 124.67954 431 LYS C N 1
ATOM 11610 C CA . LYS C 1 433 ? -33.32500 24.65500 -7.95000 1.000 129.66954 431 LYS C CA 1
ATOM 11611 C C . LYS C 1 433 ? -32.71600 25.47900 -6.81500 1.000 129.48954 431 LYS C C 1
ATOM 11612 O O . LYS C 1 433 ? -31.75700 26.22800 -7.04100 1.000 123.52954 431 LYS C O 1
ATOM 11618 N N . THR C 1 434 ? -33.24000 25.33200 -5.58900 1.000 132.19931 432 THR C N 1
ATOM 11619 C CA . THR C 1 434 ? -32.60100 25.92300 -4.41100 1.000 128.73931 432 THR C CA 1
ATOM 11620 C C . THR C 1 434 ? -31.17100 25.43400 -4.26500 1.000 121.38931 432 THR C C 1
ATOM 11621 O O . THR C 1 434 ? -30.24000 26.22500 -4.08200 1.000 107.44931 432 THR C O 1
ATOM 11625 N N . HIS C 1 435 ? -30.99100 24.11300 -4.31000 1.000 116.03934 433 HIS C N 1
ATOM 11626 C CA . HIS C 1 435 ? -29.66400 23.53800 -4.15800 1.000 117.36934 433 HIS C CA 1
ATOM 11627 C C . HIS C 1 435 ? -28.74100 24.02400 -5.26400 1.000 121.89934 433 HIS C C 1
ATOM 11628 O O . HIS C 1 435 ? -27.60700 24.43900 -5.00400 1.000 116.46934 433 HIS C O 1
ATOM 11635 N N . ASN C 1 436 ? -29.22800 24.01700 -6.50700 1.000 126.98841 434 ASN C N 1
ATOM 11636 C CA . ASN C 1 436 ? -28.41600 24.50400 -7.61600 1.000 123.98841 434 ASN C CA 1
ATOM 11637 C C . ASN C 1 436 ? -28.09200 25.98200 -7.44800 1.000 123.38841 434 ASN C C 1
ATOM 11638 O O . ASN C 1 436 ? -26.99900 26.43100 -7.81200 1.000 124.26841 434 ASN C O 1
ATOM 11643 N N . SER C 1 437 ? -29.03200 26.75300 -6.89900 1.000 120.26465 435 SER C N 1
ATOM 11644 C CA . SER C 1 437 ? -28.75800 28.15400 -6.59700 1.000 119.77465 435 SER C CA 1
ATOM 11645 C C . SER C 1 437 ? -27.69000 28.29000 -5.51900 1.000 123.10465 435 SER C C 1
ATOM 11646 O O . SER C 1 437 ? -26.78600 29.12700 -5.63600 1.000 124.50465 435 SER C O 1
ATOM 11649 N N . LEU C 1 438 ? -27.77700 27.47900 -4.46100 1.000 124.43835 436 LEU C N 1
ATOM 11650 C CA . LEU C 1 438 ? -26.81600 27.58200 -3.36700 1.000 121.54835 436 LEU C CA 1
ATOM 11651 C C . LEU C 1 438 ? -25.40800 27.22000 -3.82600 1.000 128.68835 436 LEU C C 1
ATOM 11652 O O . LEU C 1 438 ? -24.43500 27.88000 -3.44200 1.000 131.01835 436 LEU C O 1
ATOM 11657 N N . LEU C 1 439 ? -25.28000 26.17200 -4.64700 1.000 121.73402 437 LEU C N 1
ATOM 11658 C CA . LEU C 1 439 ? -23.95700 25.73000 -5.08500 1.000 122.67402 437 LEU C CA 1
ATOM 11659 C C . LEU C 1 439 ? -23.28300 26.76300 -5.98100 1.000 129.65402 437 LEU C C 1
ATOM 11660 O O . LEU C 1 439 ? -22.08200 27.02300 -5.83900 1.000 126.00402 437 LEU C O 1
ATOM 11665 N N . ARG C 1 440 ? -24.03200 27.36500 -6.90700 1.000 134.72748 438 ARG C N 1
ATOM 11666 C CA . ARG C 1 440 ? -23.44800 28.24300 -7.91800 1.000 138.12748 438 ARG C CA 1
ATOM 11667 C C . ARG C 1 440 ? -23.53000 29.71800 -7.53400 1.000 132.29748 438 ARG C C 1
ATOM 11668 O O . ARG C 1 440 ? -22.50500 30.40300 -7.47300 1.000 133.51748 438 ARG C O 1
ATOM 11676 N N . ARG C 1 441 ? -24.73700 30.22200 -7.27000 1.000 129.14076 439 ARG C N 1
ATOM 11677 C CA . ARG C 1 441 ? -24.90700 31.65600 -7.05800 1.000 131.68076 439 ARG C CA 1
ATOM 11678 C C . ARG C 1 441 ? -24.32700 32.13500 -5.73200 1.000 136.05076 439 ARG C C 1
ATOM 11679 O O . ARG C 1 441 ? -24.05800 33.33300 -5.59000 1.000 133.23076 439 ARG C O 1
ATOM 11687 N N . LEU C 1 442 ? -24.12800 31.24200 -4.76200 1.000 144.86887 440 LEU C N 1
ATOM 11688 C CA . LEU C 1 442 ? -23.62700 31.63400 -3.44800 1.000 140.22887 440 LEU C CA 1
ATOM 11689 C C . LEU C 1 442 ? -22.27900 31.01500 -3.10900 1.000 130.59887 440 LEU C C 1
ATOM 11690 O O . LEU C 1 442 ? -21.34200 31.74200 -2.75600 1.000 119.90887 440 LEU C O 1
ATOM 11695 N N . TYR C 1 443 ? -22.15100 29.68800 -3.20100 1.000 126.25494 441 TYR C N 1
ATOM 11696 C CA . TYR C 1 443 ? -20.91300 29.03500 -2.78200 1.000 125.75494 441 TYR C CA 1
ATOM 11697 C C . TYR C 1 443 ? -19.78100 29.28100 -3.77600 1.000 134.86494 441 TYR C C 1
ATOM 11698 O O . TYR C 1 443 ? -18.64300 29.55100 -3.37300 1.000 133.24494 441 TYR C O 1
ATOM 11707 N N . LEU C 1 444 ? -20.07200 29.19500 -5.07500 1.000 139.93813 442 LEU C N 1
ATOM 11708 C CA . LEU C 1 444 ? -19.04000 29.27000 -6.10700 1.000 136.25813 442 LEU C CA 1
ATOM 11709 C C . LEU C 1 444 ? -18.81200 30.70300 -6.58500 1.000 135.14813 442 LEU C C 1
ATOM 11710 O O . LEU C 1 444 ? -17.69400 31.22100 -6.50500 1.000 130.25813 442 LEU C O 1
ATOM 11715 N N . GLU C 1 445 ? -19.86300 31.35100 -7.08900 1.000 132.07724 443 GLU C N 1
ATOM 11716 C CA . GLU C 1 445 ? -19.70900 32.69500 -7.63200 1.000 136.64724 443 GLU C CA 1
ATOM 11717 C C . GLU C 1 445 ? -19.59300 33.75300 -6.54100 1.000 139.48724 443 GLU C C 1
ATOM 11718 O O . GLU C 1 445 ? -19.00100 34.81300 -6.77900 1.000 145.14724 443 GLU C O 1
ATOM 11724 N N . ASN C 1 446 ? -20.13900 33.48800 -5.35100 1.000 138.36001 444 ASN C N 1
ATOM 11725 C CA . ASN C 1 446 ? -20.06200 34.41300 -4.21600 1.000 142.65001 444 ASN C CA 1
ATOM 11726 C C . ASN C 1 446 ? -20.70300 35.76000 -4.55700 1.000 136.91001 444 ASN C C 1
ATOM 11727 O O . ASN C 1 446 ? -20.11800 36.82600 -4.35900 1.000 126.36001 444 ASN C O 1
ATOM 11732 N N . GLN C 1 447 ? -21.93500 35.69800 -5.07000 1.000 137.55546 445 GLN C N 1
ATOM 11733 C CA . GLN C 1 447 ? -22.60800 36.89400 -5.56400 1.000 136.12546 445 GLN C CA 1
ATOM 11734 C C . GLN C 1 447 ? -23.08600 37.81400 -4.44700 1.000 138.90546 445 GLN C C 1
ATOM 11735 O O . GLN C 1 447 ? -23.36200 38.98900 -4.71000 1.000 142.35546 445 GLN C O 1
ATOM 11741 N N . LEU C 1 448 ? -23.20700 37.31300 -3.21500 1.000 144.78796 446 LEU C N 1
ATOM 11742 C CA . LEU C 1 448 ? -23.70500 38.15400 -2.12900 1.000 143.51796 446 LEU C CA 1
ATOM 11743 C C . LEU C 1 448 ? -22.64500 39.14400 -1.65900 1.000 145.52796 446 LEU C C 1
ATOM 11744 O O . LEU C 1 448 ? -22.96300 40.29800 -1.34700 1.000 143.73796 446 LEU C O 1
ATOM 11749 N N . VAL C 1 449 ? -21.38200 38.71100 -1.59000 1.000 141.88722 447 VAL C N 1
ATOM 11750 C CA . VAL C 1 449 ? -20.30100 39.62400 -1.22600 1.000 143.50722 447 VAL C CA 1
ATOM 11751 C C . VAL C 1 449 ? -20.13200 40.69800 -2.29200 1.000 145.44722 447 VAL C C 1
ATOM 11752 O O . VAL C 1 449 ? -19.88700 41.87000 -1.98000 1.000 136.35722 447 VAL C O 1
ATOM 11756 N N . LYS C 1 450 ? -20.24600 40.31600 -3.56100 1.000 146.44375 448 LYS C N 1
ATOM 11757 C CA . LYS C 1 450 ? -20.29400 41.27100 -4.65900 1.000 148.70375 448 LYS C CA 1
ATOM 11758 C C . LYS C 1 450 ? -21.71800 41.81700 -4.77000 1.000 148.45375 448 LYS C C 1
ATOM 11759 O O . LYS C 1 450 ? -22.56300 41.60000 -3.89700 1.000 151.04375 448 LYS C O 1
ATOM 11765 N N . GLY C 1 451 ? -22.00300 42.54200 -5.84600 1.000 146.14611 449 GLY C N 1
ATOM 11766 C CA . GLY C 1 451 ? -23.33300 43.05500 -6.09600 1.000 145.13611 449 GLY C CA 1
ATOM 11767 C C . GLY C 1 451 ? -24.13200 42.30300 -7.13800 1.000 145.85611 449 GLY C C 1
ATOM 11768 O O . GLY C 1 451 ? -25.17600 42.80500 -7.57200 1.000 152.33611 449 GLY C O 1
ATOM 11769 N N . GLU C 1 452 ? -23.68700 41.11200 -7.55100 1.000 146.14957 450 GLU C N 1
ATOM 11770 C CA . GLU C 1 452 ? -24.31000 40.42100 -8.67500 1.000 144.77957 450 GLU C CA 1
ATOM 11771 C C . GLU C 1 452 ? -25.53500 39.60600 -8.28200 1.000 144.75957 450 GLU C C 1
ATOM 11772 O O . GLU C 1 452 ? -26.35200 39.29100 -9.15500 1.000 148.61957 450 GLU C O 1
ATOM 11778 N N . LEU C 1 453 ? -25.67700 39.24500 -7.00800 1.000 138.05024 451 LEU C N 1
ATOM 11779 C CA . LEU C 1 453 ? -26.83100 38.46300 -6.58300 1.000 139.07024 451 LEU C CA 1
ATOM 11780 C C . LEU C 1 453 ? -28.11100 39.27300 -6.74000 1.000 132.35024 451 LEU C C 1
ATOM 11781 O O . LEU C 1 453 ? -28.13900 40.48100 -6.48700 1.000 131.89024 451 LEU C O 1
ATOM 11786 N N . LYS C 1 454 ? -29.17200 38.60400 -7.18300 1.000 125.30800 452 LYS C N 1
ATOM 11787 C CA . LYS C 1 454 ? -30.47100 39.23500 -7.35500 1.000 131.08800 452 LYS C CA 1
ATOM 11788 C C . LYS C 1 454 ? -31.55200 38.29000 -6.85700 1.000 126.54800 452 LYS C C 1
ATOM 11789 O O . LYS C 1 454 ? -31.48700 37.08100 -7.09600 1.000 122.88800 452 LYS C O 1
ATOM 11795 N N . ILE C 1 455 ? -32.53900 38.84600 -6.16000 1.000 131.13634 453 ILE C N 1
ATOM 11796 C CA . ILE C 1 455 ? -33.67500 38.09000 -5.64500 1.000 130.86634 453 ILE C CA 1
ATOM 11797 C C . ILE C 1 455 ? -34.90100 38.55300 -6.42000 1.000 126.81634 453 ILE C C 1
ATOM 11798 O O . ILE C 1 455 ? -35.43500 39.64000 -6.17000 1.000 127.66634 453 ILE C O 1
ATOM 11803 N N . ARG C 1 456 ? -35.35500 37.71700 -7.35600 1.000 129.53638 454 ARG C N 1
ATOM 11804 C CA . ARG C 1 456 ? -36.46900 38.04400 -8.24600 1.000 127.83638 454 ARG C CA 1
ATOM 11805 C C . ARG C 1 456 ? -36.18400 39.32100 -9.03700 1.000 132.02638 454 ARG C C 1
ATOM 11806 O O . ARG C 1 456 ? -36.98000 40.26400 -9.05300 1.000 129.10638 454 ARG C O 1
ATOM 11814 N N . ASN C 1 457 ? -35.02900 39.33300 -9.70800 1.000 129.71125 455 ASN C N 1
ATOM 11815 C CA . ASN C 1 457 ? -34.58200 40.47200 -10.51300 1.000 131.08125 455 ASN C CA 1
ATOM 11816 C C . ASN C 1 457 ? -34.50700 41.75200 -9.68300 1.000 132.83125 455 ASN C C 1
ATOM 11817 O O . ASN C 1 457 ? -34.94400 42.81900 -10.11400 1.000 142.95125 455 ASN C O 1
ATOM 11822 N N . THR C 1 458 ? -33.95000 41.64600 -8.47700 1.000 125.73169 456 THR C N 1
ATOM 11823 C CA . THR C 1 458 ? -33.74400 42.80400 -7.60900 1.000 127.00169 456 THR C CA 1
ATOM 11824 C C . THR C 1 458 ? -32.34900 42.69900 -7.00900 1.000 134.98169 456 THR C C 1
ATOM 11825 O O . THR C 1 458 ? -32.07900 41.78900 -6.21900 1.000 131.46169 456 THR C O 1
ATOM 11829 N N . ARG C 1 459 ? -31.47000 43.62400 -7.38800 1.000 144.26337 457 ARG C N 1
ATOM 11830 C CA . ARG C 1 459 ? -30.10100 43.62400 -6.88600 1.000 145.80337 457 ARG C CA 1
ATOM 11831 C C . ARG C 1 459 ? -30.08700 43.79900 -5.37300 1.000 140.63337 457 ARG C C 1
ATOM 11832 O O . ARG C 1 459 ? -30.75900 44.68200 -4.83000 1.000 133.15337 457 ARG C O 1
ATOM 11840 N N . ILE C 1 460 ? -29.31900 42.95800 -4.69200 1.000 135.85352 458 ILE C N 1
ATOM 11841 C CA . ILE C 1 460 ? -29.20600 43.05400 -3.24200 1.000 137.29352 458 ILE C CA 1
ATOM 11842 C C . ILE C 1 460 ? -28.00200 43.91600 -2.89100 1.000 133.07352 458 ILE C C 1
ATOM 11843 O O . ILE C 1 460 ? -27.03700 44.02700 -3.65400 1.000 133.57352 458 ILE C O 1
ATOM 11848 N N . ASP C 1 461 ? -28.06500 44.54000 -1.71800 1.000 128.09023 459 ASP C N 1
ATOM 11849 C CA . ASP C 1 461 ? -26.90800 45.23800 -1.16600 1.000 118.50023 459 ASP C CA 1
ATOM 11850 C C . ASP C 1 461 ? -27.12800 45.29900 0.34300 1.000 118.97023 459 ASP C C 1
ATOM 11851 O O . ASP C 1 461 ? -27.94600 46.09400 0.81600 1.000 114.85023 459 ASP C O 1
ATOM 11856 N N . LEU C 1 462 ? -26.41500 44.44400 1.08000 1.000 110.10325 460 LEU C N 1
ATOM 11857 C CA . LEU C 1 462 ? -26.57000 44.40900 2.53000 1.000 114.29325 460 LEU C CA 1
ATOM 11858 C C . LEU C 1 462 ? -26.15700 45.72000 3.18300 1.000 121.55325 460 LEU C C 1
ATOM 11859 O O . LEU C 1 462 ? -26.55600 45.98300 4.32300 1.000 121.46325 460 LEU C O 1
ATOM 11864 N N . GLY C 1 463 ? -25.37200 46.54800 2.48900 1.000 126.53782 461 GLY C N 1
ATOM 11865 C CA . GLY C 1 463 ? -25.03600 47.86500 3.00100 1.000 109.99782 461 GLY C CA 1
ATOM 11866 C C . GLY C 1 463 ? -26.23000 48.78400 3.15600 1.000 123.58782 461 GLY C C 1
ATOM 11867 O O . GLY C 1 463 ? -26.15600 49.75800 3.91400 1.000 116.66782 461 GLY C O 1
ATOM 11868 N N . LYS C 1 464 ? -27.33100 48.50300 2.45000 1.000 125.42207 462 LYS C N 1
ATOM 11869 C CA . LYS C 1 464 ? -28.55900 49.27300 2.61100 1.000 121.47207 462 LYS C CA 1
ATOM 11870 C C . LYS C 1 464 ? -29.37700 48.83700 3.82000 1.000 124.28207 462 LYS C C 1
ATOM 11871 O O . LYS C 1 464 ? -30.32700 49.53700 4.19000 1.000 108.54207 462 LYS C O 1
ATOM 11877 N N . VAL C 1 465 ? -29.03900 47.70700 4.43700 1.000 126.16090 463 VAL C N 1
ATOM 11878 C CA . VAL C 1 465 ? -29.71200 47.25700 5.65100 1.000 128.13090 463 VAL C CA 1
ATOM 11879 C C . VAL C 1 465 ? -29.10600 48.00000 6.83600 1.000 129.86090 463 VAL C C 1
ATOM 11880 O O . VAL C 1 465 ? -27.88900 47.96000 7.05100 1.000 126.39090 463 VAL C O 1
ATOM 11884 N N . LYS C 1 466 ? -29.95000 48.69200 7.60100 1.000 120.45926 464 LYS C N 1
ATOM 11885 C CA . LYS C 1 466 ? -29.50600 49.45700 8.75900 1.000 122.07926 464 LYS C CA 1
ATOM 11886 C C . LYS C 1 466 ? -29.92000 48.81800 10.08000 1.000 128.01926 464 LYS C C 1
ATOM 11887 O O . LYS C 1 466 ? -29.73400 49.42900 11.13800 1.000 134.63926 464 LYS C O 1
ATOM 11893 N N . THR C 1 467 ? -30.46800 47.60300 10.04500 1.000 124.63934 465 THR C N 1
ATOM 11894 C CA . THR C 1 467 ? -30.96600 46.91100 11.22900 1.000 110.66934 465 THR C CA 1
ATOM 11895 C C . THR C 1 467 ? -29.80400 46.37100 12.06400 1.000 117.34934 465 THR C C 1
ATOM 11896 O O . THR C 1 467 ? -28.84400 45.82900 11.50900 1.000 121.63934 465 THR C O 1
ATOM 11900 N N . PRO C 1 468 ? -29.86100 46.51700 13.39000 1.000 108.42369 466 PRO C N 1
ATOM 11901 C CA . PRO C 1 468 ? -28.82100 45.92400 14.24500 1.000 103.59369 466 PRO C CA 1
ATOM 11902 C C . PRO C 1 468 ? -28.71400 44.42300 14.01900 1.000 100.57369 466 PRO C C 1
ATOM 11903 O O . PRO C 1 468 ? -29.71400 43.70300 14.02200 1.000 112.83369 466 PRO C O 1
ATOM 11907 N N . VAL C 1 469 ? -27.48500 43.95100 13.83700 1.000 95.26080 467 VAL C N 1
ATOM 11908 C CA . VAL C 1 469 ? -27.21600 42.57700 13.43100 1.000 101.27080 467 VAL C CA 1
ATOM 11909 C C . VAL C 1 469 ? -26.26600 41.95200 14.44500 1.000 106.08080 467 VAL C C 1
ATOM 11910 O O . VAL C 1 469 ? -25.24400 42.55300 14.79700 1.000 112.19080 467 VAL C O 1
ATOM 11914 N N . LEU C 1 470 ? -26.60900 40.75500 14.92100 1.000 94.35922 468 LEU C N 1
ATOM 11915 C CA . LEU C 1 470 ? -25.79700 40.02500 15.88700 1.000 95.89922 468 LEU C CA 1
ATOM 11916 C C . LEU C 1 470 ? -25.43600 38.66400 15.30800 1.000 97.00922 468 LEU C C 1
ATOM 11917 O O . LEU C 1 470 ? -26.32300 37.86900 14.98200 1.000 107.12922 468 LEU C O 1
ATOM 11922 N N . LEU C 1 471 ? -24.14000 38.39300 15.19200 1.000 94.52425 469 LEU C N 1
ATOM 11923 C CA . LEU C 1 471 ? -23.64800 37.11500 14.69600 1.000 97.60425 469 LEU C CA 1
ATOM 11924 C C . LEU C 1 471 ? -23.16500 36.27600 15.86900 1.000 96.15425 469 LEU C C 1
ATOM 11925 O O . LEU C 1 471 ? -22.34400 36.73300 16.67000 1.000 94.18425 469 LEU C O 1
ATOM 11930 N N . VAL C 1 472 ? -23.67500 35.05500 15.96500 1.000 91.18684 470 VAL C N 1
ATOM 11931 C CA . VAL C 1 472 ? -23.26700 34.11100 16.99600 1.000 94.16684 470 VAL C CA 1
ATOM 11932 C C . VAL C 1 472 ? -22.70000 32.89700 16.27000 1.000 101.67684 470 VAL C C 1
ATOM 11933 O O . VAL C 1 472 ? -23.45000 32.07400 15.73100 1.000 97.72684 470 VAL C O 1
ATOM 11937 N N . SER C 1 473 ? -21.37600 32.78500 16.24300 1.000 84.59873 471 SER C N 1
ATOM 11938 C CA . SER C 1 473 ? -20.69500 31.71100 15.53700 1.000 92.84873 471 SER C CA 1
ATOM 11939 C C . SER C 1 473 ? -20.00800 30.78000 16.53200 1.000 88.76873 471 SER C C 1
ATOM 11940 O O . SER C 1 473 ? -20.05300 30.97700 17.75000 1.000 76.72873 471 SER C O 1
ATOM 11943 N N . ALA C 1 474 ? -19.36900 29.74900 15.99200 1.000 96.15732 472 ALA C N 1
ATOM 11944 C CA . ALA C 1 474 ? -18.76700 28.69500 16.79000 1.000 95.64732 472 ALA C CA 1
ATOM 11945 C C . ALA C 1 474 ? -17.31800 28.49300 16.37600 1.000 104.79732 472 ALA C C 1
ATOM 11946 O O . ALA C 1 474 ? -16.99900 28.49800 15.18200 1.000 107.06732 472 ALA C O 1
ATOM 11948 N N . VAL C 1 475 ? -16.44500 28.30700 17.36800 1.000 102.68467 473 VAL C N 1
ATOM 11949 C CA . VAL C 1 475 ? -15.02700 28.11800 17.07900 1.000 97.47467 473 VAL C CA 1
ATOM 11950 C C . VAL C 1 475 ? -14.80400 26.80800 16.33300 1.000 103.98467 473 VAL C C 1
ATOM 11951 O O . VAL C 1 475 ? -14.09700 26.76700 15.31900 1.000 117.32467 473 VAL C O 1
ATOM 11955 N N . ASP C 1 476 ? -15.41800 25.72400 16.80800 1.000 91.59482 474 ASP C N 1
ATOM 11956 C CA . ASP C 1 476 ? -15.26700 24.40700 16.20200 1.000 96.61482 474 ASP C CA 1
ATOM 11957 C C . ASP C 1 476 ? -16.25500 24.16400 15.06900 1.000 98.35482 474 ASP C C 1
ATOM 11958 O O . ASP C 1 476 ? -16.42400 23.01500 14.64700 1.000 94.27482 474 ASP C O 1
ATOM 11963 N N . ASP C 1 477 ? -16.91000 25.21300 14.57700 1.000 100.30155 475 ASP C N 1
ATOM 11964 C CA . ASP C 1 477 ? -17.84300 25.08000 13.46700 1.000 99.71155 475 ASP C CA 1
ATOM 11965 C C . ASP C 1 477 ? -17.10500 24.60700 12.22100 1.000 107.68155 475 ASP C C 1
ATOM 11966 O O . ASP C 1 477 ? -16.12900 25.23100 11.79700 1.000 113.00155 475 ASP C O 1
ATOM 11971 N N . HIS C 1 478 ? -17.56700 23.49900 11.63700 1.000 102.78043 476 HIS C N 1
ATOM 11972 C CA . HIS C 1 478 ? -16.97800 22.99400 10.40300 1.000 103.34043 476 HIS C CA 1
ATOM 11973 C C . HIS C 1 478 ? -17.80600 23.31000 9.16400 1.000 117.96043 476 HIS C C 1
ATOM 11974 O O . HIS C 1 478 ? -17.28400 23.20600 8.04900 1.000 121.21043 476 HIS C O 1
ATOM 11981 N N . ILE C 1 479 ? -19.06500 23.70400 9.32700 1.000 120.83699 477 ILE C N 1
ATOM 11982 C CA . ILE C 1 479 ? -19.89000 24.12000 8.19500 1.000 116.67699 477 ILE C CA 1
ATOM 11983 C C . ILE C 1 479 ? -19.75900 25.61500 7.94200 1.000 112.83699 477 ILE C C 1
ATOM 11984 O O . ILE C 1 479 ? -19.48700 26.05000 6.81900 1.000 116.84699 477 ILE C O 1
ATOM 11989 N N . ALA C 1 480 ? -19.93800 26.42000 8.98300 1.000 98.57925 478 ALA C N 1
ATOM 11990 C CA . ALA C 1 480 ? -19.83800 27.87300 8.89900 1.000 105.52925 478 ALA C CA 1
ATOM 11991 C C . ALA C 1 480 ? -18.59500 28.30000 9.67600 1.000 114.99925 478 ALA C C 1
ATOM 11992 O O . ALA C 1 480 ? -18.66300 28.57900 10.87400 1.000 117.06925 478 ALA C O 1
ATOM 11994 N N . LEU C 1 481 ? -17.45500 28.34600 8.98300 1.000 108.20721 479 LEU C N 1
ATOM 11995 C CA . LEU C 1 481 ? -16.21700 28.79200 9.61000 1.000 100.73721 479 LEU C CA 1
ATOM 11996 C C . LEU C 1 481 ? -16.39200 30.20800 10.14700 1.000 101.38721 479 LEU C C 1
ATOM 11997 O O . LEU C 1 481 ? -16.82000 31.11000 9.42100 1.000 106.91721 479 LEU C O 1
ATOM 12002 N N . TRP C 1 482 ? -16.04800 30.40200 11.42300 1.000 94.18983 480 TRP C N 1
ATOM 12003 C CA . TRP C 1 482 ? -16.42400 31.63400 12.11100 1.000 100.67983 480 TRP C CA 1
ATOM 12004 C C . TRP C 1 482 ? -15.71500 32.85400 11.53800 1.000 113.77983 480 TRP C C 1
ATOM 12005 O O . TRP C 1 482 ? -16.22300 33.97500 11.66300 1.000 113.05983 480 TRP C O 1
ATOM 12016 N N . GLN C 1 483 ? -14.54600 32.66400 10.92300 1.000 117.39045 481 GLN C N 1
ATOM 12017 C CA . GLN C 1 483 ? -13.86700 33.77500 10.26300 1.000 108.82045 481 GLN C CA 1
ATOM 12018 C C . GLN C 1 483 ? -14.66800 34.27600 9.06600 1.000 115.84045 481 GLN C C 1
ATOM 12019 O O . GLN C 1 483 ? -14.75300 35.48800 8.83200 1.000 111.28045 481 GLN C O 1
ATOM 12025 N N . GLY C 1 484 ? -15.25700 33.35700 8.29700 1.000 118.56907 482 GLY C N 1
ATOM 12026 C CA . GLY C 1 484 ? -16.08600 33.76100 7.17100 1.000 117.64907 482 GLY C CA 1
ATOM 12027 C C . GLY C 1 484 ? -17.35900 34.47300 7.59200 1.000 121.85907 482 GLY C C 1
ATOM 12028 O O . GLY C 1 484 ? -17.75400 35.46800 6.97700 1.000 130.98907 482 GLY C O 1
ATOM 12029 N N . THR C 1 485 ? -18.02700 33.96600 8.63200 1.000 117.93054 483 THR C N 1
ATOM 12030 C CA . THR C 1 485 ? -19.22400 34.63300 9.13800 1.000 116.36054 483 THR C CA 1
ATOM 12031 C C . THR C 1 485 ? -18.88900 36.01600 9.68000 1.000 118.65054 483 THR C C 1
ATOM 12032 O O . THR C 1 485 ? -19.65800 36.96900 9.50700 1.000 118.68054 483 THR C O 1
ATOM 12036 N N . TRP C 1 486 ? -17.74600 36.13800 10.35100 1.000 121.77113 484 TRP C N 1
ATOM 12037 C CA . TRP C 1 486 ? -17.32500 37.42400 10.89000 1.000 120.02113 484 TRP C CA 1
ATOM 12038 C C . TRP C 1 486 ? -17.02600 38.42200 9.77600 1.000 118.93113 484 TRP C C 1
ATOM 12039 O O . TRP C 1 486 ? -17.36400 39.60700 9.88900 1.000 113.31113 484 TRP C O 1
ATOM 12050 N N . GLN C 1 487 ? -16.38100 37.96800 8.69600 1.000 111.50105 485 GLN C N 1
ATOM 12051 C CA . GLN C 1 487 ? -16.14300 38.85100 7.55800 1.000 113.91105 485 GLN C CA 1
ATOM 12052 C C . GLN C 1 487 ? -17.45600 39.27700 6.91000 1.000 115.63105 485 GLN C C 1
ATOM 12053 O O . GLN C 1 487 ? -17.61100 40.43800 6.51100 1.000 118.01105 485 GLN C O 1
ATOM 12059 N N . GLY C 1 488 ? -18.41400 38.35300 6.80200 1.000 117.14346 486 GLY C N 1
ATOM 12060 C CA . GLY C 1 488 ? -19.71100 38.65100 6.22000 1.000 117.95346 486 GLY C CA 1
ATOM 12061 C C . GLY C 1 488 ? -20.55800 39.60900 7.02900 1.000 110.84346 486 GLY C C 1
ATOM 12062 O O . GLY C 1 488 ? -21.58000 40.08500 6.52300 1.000 108.00346 486 GLY C O 1
ATOM 12063 N N . MET C 1 489 ? -20.17100 39.88500 8.27500 1.000 111.77236 487 MET C N 1
ATOM 12064 C CA . MET C 1 489 ? -20.85200 40.90800 9.06000 1.000 109.86236 487 MET C CA 1
ATOM 12065 C C . MET C 1 489 ? -20.64700 42.29800 8.47100 1.000 115.56236 487 MET C C 1
ATOM 12066 O O . MET C 1 489 ? -21.56300 43.12900 8.49700 1.000 109.65236 487 MET C O 1
ATOM 12071 N N . LYS C 1 490 ? -19.45100 42.57100 7.94100 1.000 121.82021 488 LYS C N 1
ATOM 12072 C CA . LYS C 1 490 ? -19.11700 43.90700 7.45900 1.000 120.30021 488 LYS C CA 1
ATOM 12073 C C . LYS C 1 490 ? -19.97100 44.34700 6.27600 1.000 116.97021 488 LYS C C 1
ATOM 12074 O O . LYS C 1 490 ? -19.98900 45.54200 5.96100 1.000 120.94021 488 LYS C O 1
ATOM 12080 N N . LEU C 1 491 ? -20.67100 43.42200 5.61100 1.000 113.49920 489 LEU C N 1
ATOM 12081 C CA . LEU C 1 491 ? -21.56500 43.81100 4.52600 1.000 109.48920 489 LEU C CA 1
ATOM 12082 C C . LEU C 1 491 ? -22.75300 44.62800 5.01700 1.000 102.62920 489 LEU C C 1
ATOM 12083 O O . LEU C 1 491 ? -23.34200 45.37000 4.22600 1.000 110.56920 489 LEU C O 1
ATOM 12088 N N . PHE C 1 492 ? -23.11200 44.51700 6.29400 1.000 108.68229 490 PHE C N 1
ATOM 12089 C CA . PHE C 1 492 ? -24.23900 45.26100 6.84100 1.000 121.48229 490 PHE C CA 1
ATOM 12090 C C . PHE C 1 492 ? -23.86200 46.71700 7.09600 1.000 115.35229 490 PHE C C 1
ATOM 12091 O O . PHE C 1 492 ? -22.70200 47.04600 7.36400 1.000 117.24229 490 PHE C O 1
ATOM 12099 N N . GLY C 1 493 ? -24.86300 47.59200 7.01400 1.000 108.99410 491 GLY C N 1
ATOM 12100 C CA . GLY C 1 493 ? -24.68100 49.01700 7.18600 1.000 119.15410 491 GLY C CA 1
ATOM 12101 C C . GLY C 1 493 ? -25.06600 49.58600 8.53400 1.000 122.46410 491 GLY C C 1
ATOM 12102 O O . GLY C 1 493 ? -24.85500 50.78000 8.76600 1.000 120.34410 491 GLY C O 1
ATOM 12103 N N . GLY C 1 494 ? -25.62700 48.77600 9.43400 1.000 129.65141 492 GLY C N 1
ATOM 12104 C CA . GLY C 1 494 ? -26.02100 49.21900 10.74500 1.000 118.44141 492 GLY C CA 1
ATOM 12105 C C . GLY C 1 494 ? -25.08500 48.73600 11.83500 1.000 108.92141 492 GLY C C 1
ATOM 12106 O O . GLY C 1 494 ? -23.96000 48.28400 11.57900 1.000 107.06141 492 GLY C O 1
ATOM 12107 N N . GLU C 1 495 ? -25.55800 48.83700 13.07700 1.000 103.68208 493 GLU C N 1
ATOM 12108 C CA . GLU C 1 495 ? -24.77400 48.37800 14.21600 1.000 100.65208 493 GLU C CA 1
ATOM 12109 C C . GLU C 1 495 ? -24.51900 46.88100 14.10700 1.000 104.26208 493 GLU C C 1
ATOM 12110 O O . GLU C 1 495 ? -25.40200 46.10900 13.72300 1.000 112.12208 493 GLU C O 1
ATOM 12116 N N . GLN C 1 496 ? -23.30000 46.47000 14.44200 1.000 104.31826 494 GLN C N 1
ATOM 12117 C CA . GLN C 1 496 ? -22.88700 45.08200 14.30200 1.000 115.44826 494 GLN C CA 1
ATOM 12118 C C . GLN C 1 496 ? -22.24700 44.59600 15.59500 1.000 115.29826 494 GLN C C 1
ATOM 12119 O O . GLN C 1 496 ? -21.56100 45.35700 16.28400 1.000 116.19826 494 GLN C O 1
ATOM 12125 N N . ARG C 1 497 ? -22.49100 43.32700 15.92700 1.000 105.73017 495 ARG C N 1
ATOM 12126 C CA . ARG C 1 497 ? -21.88700 42.68200 17.08400 1.000 99.14017 495 ARG C CA 1
ATOM 12127 C C . ARG C 1 497 ? -21.59100 41.22800 16.74500 1.000 104.11017 495 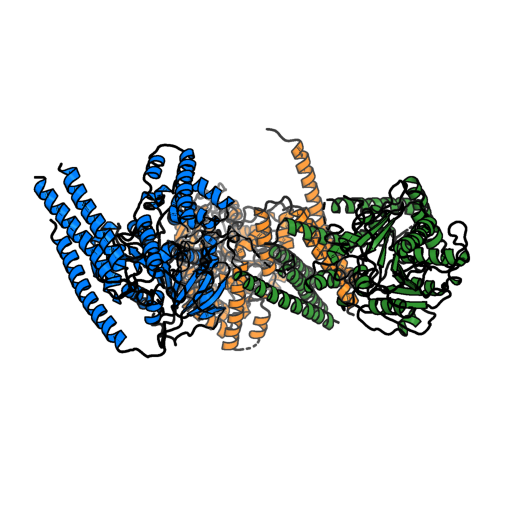ARG C C 1
ATOM 12128 O O . ARG C 1 497 ? -22.38600 40.57000 16.06900 1.000 112.89017 495 ARG C O 1
ATOM 12136 N N . PHE C 1 498 ? -20.44900 40.72900 17.21300 1.000 88.16558 496 PHE C N 1
ATOM 12137 C CA . PHE C 1 498 ? -20.01500 39.36500 16.93900 1.000 90.06558 496 PHE C CA 1
ATOM 12138 C C . PHE C 1 498 ? -19.74600 38.64600 18.25100 1.000 92.63558 496 PHE C C 1
ATOM 12139 O O . PHE C 1 498 ? -19.05400 39.17800 19.12600 1.000 95.55558 496 PHE C O 1
ATOM 12147 N N . LEU C 1 499 ? -20.30000 37.44200 18.38700 1.000 93.35453 497 LEU C N 1
ATOM 12148 C CA . LEU C 1 499 ? -20.13600 36.61800 19.57700 1.000 89.96453 497 LEU C CA 1
ATOM 12149 C C . LEU C 1 499 ? -19.69000 35.23000 19.14000 1.000 93.86453 497 LEU C C 1
ATOM 12150 O O . LEU C 1 499 ? -20.26800 34.65900 18.21000 1.000 105.85453 497 LEU C O 1
ATOM 12155 N N . LEU C 1 500 ? -18.67400 34.68400 19.80500 1.000 81.86473 498 LEU C N 1
ATOM 12156 C CA . LEU C 1 500 ? -18.10600 33.39200 19.43100 1.000 99.84473 498 LEU C CA 1
ATOM 12157 C C . LEU C 1 500 ? -18.34300 32.38800 20.55100 1.000 105.81473 498 LEU C C 1
ATOM 12158 O O . LEU C 1 500 ? -17.91200 32.61000 21.68700 1.000 104.34473 498 LEU C O 1
ATOM 12163 N N . ALA C 1 501 ? -19.01300 31.28300 20.22800 1.000 96.92003 499 ALA C N 1
ATOM 12164 C CA . ALA C 1 501 ? -19.31200 30.24100 21.19900 1.000 88.24003 499 ALA C CA 1
ATOM 12165 C C . ALA C 1 501 ? -18.15700 29.24900 21.30400 1.000 93.64003 499 ALA C C 1
ATOM 12166 O O . ALA C 1 501 ? -17.34200 29.10200 20.39100 1.000 95.08003 499 ALA C O 1
ATOM 12168 N N . GLU C 1 502 ? -18.12100 28.53800 22.43000 1.000 86.22985 500 GLU C N 1
ATOM 12169 C CA . GLU C 1 502 ? -16.98100 27.70000 22.77800 1.000 98.52985 500 GLU C CA 1
ATOM 12170 C C . GLU C 1 502 ? -17.00600 26.32300 22.11700 1.000 114.50985 500 GLU C C 1
ATOM 12171 O O . GLU C 1 502 ? -16.00100 25.60800 22.18200 1.000 118.43985 500 GLU C O 1
ATOM 12177 N N . SER C 1 503 ? -18.10100 25.93800 21.46100 1.000 99.05537 501 SER C N 1
ATOM 12178 C CA . SER C 1 503 ? -18.20700 24.58100 20.93500 1.000 100.18537 501 SER C CA 1
ATOM 12179 C C . SER C 1 503 ? -18.48200 24.58000 19.43600 1.000 103.47537 501 SER C C 1
ATOM 12180 O O . SER C 1 503 ? -18.30400 25.60900 18.77600 1.000 100.07537 501 SER C O 1
ATOM 12183 N N . GLY C 1 504 ? -18.87200 23.43200 18.88300 1.000 107.38522 502 GLY C N 1
ATOM 12184 C CA . GLY C 1 504 ? -19.10200 23.29200 17.45800 1.000 106.05522 502 GLY C CA 1
ATOM 12185 C C . GLY C 1 504 ? -20.40100 23.90400 16.96300 1.000 99.93522 502 GLY C C 1
ATOM 12186 O O . GLY C 1 504 ? -20.99100 24.79400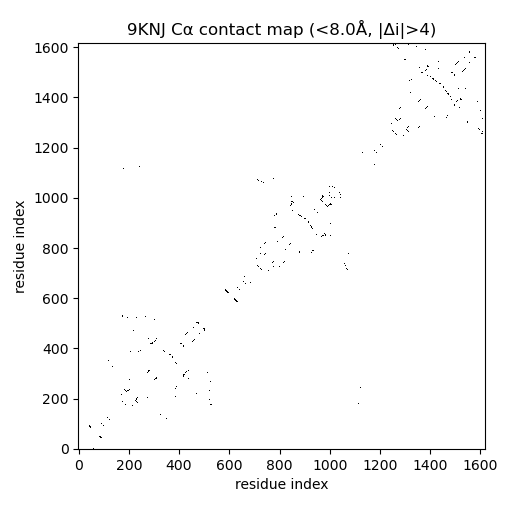 17.58300 1.000 82.97522 502 GLY C O 1
ATOM 12187 N N . HIS C 1 505 ? -20.86000 23.38400 15.81800 1.000 100.14940 503 HIS C N 1
ATOM 12188 C CA . HIS C 1 505 ? -21.91200 24.03900 15.04400 1.000 106.02940 503 HIS C CA 1
ATOM 12189 C C . HIS C 1 505 ? -23.22700 24.14900 15.80900 1.000 112.70940 503 HIS C C 1
ATOM 12190 O O . HIS C 1 505 ? -23.95900 25.13100 15.63700 1.000 102.02940 503 HIS C O 1
ATOM 12197 N N . ILE C 1 506 ? -23.55700 23.15800 16.64000 1.000 106.02401 504 ILE C N 1
ATOM 12198 C CA . ILE C 1 506 ? -24.86000 23.14700 17.29700 1.000 94.44401 504 ILE C CA 1
ATOM 12199 C C . ILE C 1 506 ? -24.71200 23.16700 18.81600 1.000 91.37401 504 ILE C C 1
ATOM 12200 O O . ILE C 1 506 ? -25.58400 23.68300 19.52300 1.000 90.98401 504 ILE C O 1
ATOM 12205 N N . ALA C 1 507 ? -23.60700 22.62100 19.33300 1.000 96.00756 505 ALA C N 1
ATOM 12206 C CA . ALA C 1 507 ? -23.42500 22.57100 20.78200 1.000 82.68756 505 ALA C CA 1
ATOM 12207 C C . ALA C 1 507 ? -23.20000 23.96000 21.36500 1.000 85.54756 505 ALA C C 1
ATOM 12208 O O . ALA C 1 507 ? -23.65500 24.25300 22.47600 1.000 91.32756 505 ALA C O 1
ATOM 12210 N N . GLY C 1 508 ? -22.49200 24.82500 20.63900 1.000 88.85075 506 GLY C N 1
ATOM 12211 C CA . GLY C 1 508 ? -22.29500 26.18700 21.09800 1.000 90.51075 506 GLY C CA 1
ATOM 12212 C C . GLY C 1 508 ? -23.48900 27.09100 20.92700 1.000 79.85075 506 GLY C C 1
ATOM 12213 O O . GLY C 1 508 ? -23.52700 28.17400 21.51900 1.000 81.92075 506 GLY C O 1
ATOM 12214 N N . ILE C 1 509 ? -24.46500 26.66500 20.13000 1.000 91.86563 507 ILE C N 1
ATOM 12215 C CA . ILE C 1 509 ? -25.69000 27.43100 19.93100 1.000 95.44563 507 ILE C CA 1
ATOM 12216 C C . ILE C 1 509 ? -26.79400 26.96000 20.87100 1.000 87.32563 507 ILE C C 1
ATOM 12217 O O . ILE C 1 509 ? -27.49200 27.77600 21.47900 1.000 82.67563 507 ILE C O 1
ATOM 12222 N N . ILE C 1 510 ? -26.96000 25.64600 21.01300 1.000 89.42574 508 ILE C N 1
ATOM 12223 C CA . ILE C 1 510 ? -27.96600 25.07900 21.91300 1.000 85.59574 508 ILE C CA 1
ATOM 12224 C C . ILE C 1 510 ? -27.27900 24.93400 23.27000 1.000 90.69574 508 ILE C C 1
ATOM 12225 O O . ILE C 1 510 ? -26.71300 23.89000 23.60400 1.000 90.14574 508 ILE C O 1
ATOM 12230 N N . ASN C 1 511 ? -27.30500 26.01100 24.05300 1.000 87.20262 509 ASN C N 1
ATOM 12231 C CA . ASN C 1 511 ? -26.67500 26.02300 25.37400 1.000 90.92262 509 ASN C CA 1
ATOM 12232 C C . ASN C 1 511 ? -27.49700 26.92100 26.28200 1.000 84.87262 509 ASN C C 1
ATOM 12233 O O . ASN C 1 511 ? -27.29500 28.14200 26.32600 1.000 81.21262 509 ASN C O 1
ATOM 12238 N N . PRO C 1 512 ? -28.44400 26.35100 27.02100 1.000 84.73817 510 PRO C N 1
ATOM 12239 C CA . PRO C 1 512 ? -29.30700 27.16100 27.88800 1.000 89.48817 510 PRO C CA 1
ATOM 12240 C C . PRO C 1 512 ? -28.54100 27.68600 29.08800 1.000 90.38817 510 PRO C C 1
ATOM 12241 O O . PRO C 1 512 ? -27.53200 27.09300 29.50100 1.000 84.66817 510 PRO C O 1
ATOM 12245 N N . PRO C 1 513 ? -28.99100 28.79600 29.67900 1.000 81.88266 511 PRO C N 1
ATOM 12246 C CA . PRO C 1 513 ? -28.35300 29.27200 30.91700 1.000 75.66266 511 PRO C CA 1
ATOM 12247 C C . PRO C 1 513 ? -28.38700 28.25300 32.04500 1.000 89.53266 511 PRO C C 1
ATOM 12248 O O . PRO C 1 513 ? -27.48400 28.24900 32.89000 1.000 87.35266 511 PRO C O 1
ATOM 12252 N N . ALA C 1 514 ? -29.40400 27.38600 32.08200 1.000 101.16643 512 ALA C N 1
ATOM 12253 C CA . ALA C 1 514 ? -29.49400 26.36600 33.12300 1.000 92.01643 512 ALA C CA 1
ATOM 12254 C C . ALA C 1 514 ? -28.40600 25.30300 33.00300 1.000 94.68643 512 ALA C C 1
ATOM 12255 O O . ALA C 1 514 ? -28.10700 24.62600 33.99300 1.000 76.23643 512 ALA C O 1
ATOM 12257 N N . ALA C 1 515 ? -27.81800 25.13200 31.81600 1.000 85.59195 513 ALA C N 1
ATOM 12258 C CA . ALA C 1 515 ? -26.77400 24.12600 31.65400 1.000 75.77195 513 ALA C CA 1
ATOM 12259 C C . ALA C 1 515 ? -25.47400 24.57000 32.31000 1.000 95.48195 513 ALA C C 1
ATOM 12260 O O . ALA C 1 515 ? -24.80900 23.77200 32.98400 1.000 86.65195 513 ALA C O 1
ATOM 12262 N N . ASN C 1 516 ? -25.13200 25.84800 32.15000 1.000 97.69334 514 ASN C N 1
ATOM 12263 C CA . ASN C 1 516 ? -23.83600 26.33700 32.68100 1.000 103.61334 514 ASN C CA 1
ATOM 12264 C C . ASN C 1 516 ? -22.75700 25.37400 32.19100 1.000 100.83334 514 ASN C C 1
ATOM 12265 O O . ASN C 1 516 ? -21.98400 24.88600 33.03000 1.000 106.49334 514 ASN C O 1
ATOM 12270 N N . LYS C 1 517 ? -22.71200 25.11700 30.88300 1.000 92.96451 515 LYS C N 1
ATOM 12271 C CA . LYS C 1 517 ? -21.77800 24.13300 30.35700 1.000 98.41451 515 LYS C CA 1
ATOM 12272 C C . LYS C 1 517 ? -20.67200 24.73200 29.50400 1.000 121.63451 515 LYS C C 1
ATOM 12273 O O . LYS C 1 517 ? -19.56500 24.18400 29.48200 1.000 135.32451 515 LYS C O 1
ATOM 12279 N N . TYR C 1 518 ? -20.93000 25.83800 28.80800 1.000 109.68448 516 TYR C N 1
ATOM 12280 C CA . TYR C 1 518 ? -19.91700 26.39200 27.91700 1.000 112.10448 516 TYR C CA 1
ATOM 12281 C C . TYR C 1 518 ? -19.73100 27.88700 28.12900 1.000 112.41448 516 TYR C C 1
ATOM 12282 O O . TYR C 1 518 ? -20.29600 28.46600 29.06200 1.000 121.95448 516 TYR C O 1
ATOM 12291 N N . GLY C 1 519 ? -18.93500 28.51200 27.26700 1.000 97.04461 517 GLY C N 1
ATOM 12292 C CA . GLY C 1 519 ? -18.66900 29.93000 27.36600 1.000 102.05461 517 GLY C CA 1
ATOM 12293 C C . GLY C 1 519 ? -18.69500 30.62100 26.02000 1.000 98.02461 517 GLY C C 1
ATOM 12294 O O . GLY C 1 519 ? -19.00000 29.99800 24.99700 1.000 88.92461 517 GLY C O 1
ATOM 12295 N N . PHE C 1 520 ? -18.37000 31.91000 26.00800 1.000 100.15097 518 PHE C N 1
ATOM 12296 C CA . PHE C 1 520 ? -18.42300 32.68300 24.77800 1.000 102.77097 518 PHE C CA 1
ATOM 12297 C C . PHE C 1 520 ? -17.44400 33.84500 24.87400 1.000 107.30097 518 PHE C C 1
ATOM 12298 O O . PHE C 1 520 ? -17.19200 34.37600 25.96000 1.000 110.62097 518 PHE C O 1
ATOM 12306 N N . TRP C 1 521 ? -16.89500 34.22600 23.72300 1.000 107.21970 519 TRP C N 1
ATOM 12307 C CA . TRP C 1 521 ? -15.95000 35.33000 23.61500 1.000 99.36970 519 TRP C CA 1
ATOM 12308 C C . TRP C 1 521 ? -16.65800 36.54700 23.03900 1.000 89.85970 519 TRP C C 1
ATOM 12309 O O . TRP C 1 521 ? -17.39600 36.43000 22.05500 1.000 98.72970 519 TRP C O 1
ATOM 12320 N N . HIS C 1 522 ? -16.43100 37.70900 23.64300 1.000 95.83965 520 HIS C N 1
ATOM 12321 C CA . HIS C 1 522 ? -16.95300 38.96500 23.12700 1.000 103.47965 520 HIS C CA 1
ATOM 12322 C C . HIS C 1 522 ? -15.84500 40.01200 23.12100 1.000 117.45965 520 HIS C C 1
ATOM 12323 O O . HIS C 1 522 ? -14.86000 39.91100 23.85800 1.000 101.57965 520 HIS C O 1
ATOM 12330 N N . ASN C 1 523 ? -16.00400 41.01000 22.25200 1.000 123.48406 521 ASN C N 1
ATOM 12331 C CA . ASN C 1 523 ? -15.03100 42.09500 22.13100 1.000 116.92406 521 ASN C CA 1
ATOM 12332 C C . ASN C 1 523 ? -15.75500 43.30800 21.57200 1.000 108.64406 521 ASN C C 1
ATOM 12333 O O . ASN C 1 523 ? -16.25800 43.26200 20.44400 1.000 107.31406 521 ASN C O 1
ATOM 12338 N N . GLY C 1 524 ? -15.81900 44.38500 22.36000 1.000 110.52772 522 GLY C N 1
ATOM 12339 C CA . GLY C 1 524 ? -16.54700 45.57400 21.94900 1.000 121.59772 522 GLY C CA 1
ATOM 12340 C C . GLY C 1 524 ? -15.84300 46.41500 20.90400 1.000 124.58772 522 GLY C C 1
ATOM 12341 O O . GLY C 1 524 ? -16.50100 47.20400 20.21700 1.000 134.28772 522 GLY C O 1
ATOM 12342 N N . ALA C 1 525 ? -14.52700 46.27200 20.77000 1.000 118.48401 523 ALA C N 1
ATOM 12343 C CA . ALA C 1 525 ? -13.77900 47.04000 19.78700 1.000 119.60401 523 ALA C CA 1
ATOM 12344 C C . ALA C 1 525 ? -13.96600 46.45000 18.39000 1.000 122.72401 523 ALA C C 1
ATOM 12345 O O . ALA C 1 525 ? -14.45500 45.33000 18.21400 1.000 125.86401 523 ALA C O 1
ATOM 12347 N N . GLU C 1 526 ? -13.56600 47.22400 17.38400 1.000 116.09090 524 GLU C N 1
ATOM 12348 C CA . GLU C 1 526 ? -13.66500 46.81000 15.99000 1.000 127.36090 524 GLU C CA 1
ATOM 12349 C C . GLU C 1 526 ? -12.28700 46.38000 15.49900 1.000 130.41090 524 GLU C C 1
ATOM 12350 O O . GLU C 1 526 ? -11.33300 47.16300 15.55300 1.000 135.79090 524 GLU C O 1
ATOM 12356 N N . ALA C 1 527 ? -12.19000 45.14300 15.01500 1.000 134.78357 525 ALA C N 1
ATOM 12357 C CA . ALA C 1 527 ? -10.93500 44.57700 14.54600 1.000 131.67357 525 ALA C CA 1
ATOM 12358 C C . ALA C 1 527 ? -11.10800 44.08200 13.11700 1.000 131.85357 525 ALA C C 1
ATOM 12359 O O . ALA C 1 527 ? -12.21600 43.74400 12.69000 1.000 116.25357 525 ALA C O 1
ATOM 12361 N N . GLU C 1 528 ? -10.00000 44.06100 12.37100 1.000 130.25970 526 GLU C N 1
ATOM 12362 C CA . GLU C 1 528 ? -10.03200 43.78700 10.94000 1.000 127.24970 526 GLU C CA 1
ATOM 12363 C C . GLU C 1 528 ? -9.33400 42.49100 10.53900 1.000 130.58970 526 GLU C C 1
ATOM 12364 O O . GLU C 1 528 ? -9.26400 42.19300 9.34100 1.000 127.74970 526 GLU C O 1
ATOM 12370 N N . SER C 1 529 ? -8.81400 41.71300 11.49000 1.000 134.42914 527 SER C N 1
ATOM 12371 C CA . SER C 1 529 ? -8.18800 40.43300 11.17900 1.000 140.07914 527 SER C CA 1
ATOM 12372 C C . SER C 1 529 ? -8.71300 39.37200 12.13900 1.000 149.44914 527 SER C C 1
ATOM 12373 O O . SER C 1 529 ? -8.92600 39.66400 13.32300 1.000 144.24914 527 SER C O 1
ATOM 12376 N N . PRO C 1 530 ? -8.95300 38.14200 11.66000 1.000 158.14266 528 PRO C N 1
ATOM 12377 C CA . PRO C 1 530 ? -9.63500 37.14300 12.51700 1.000 149.34266 528 PRO C CA 1
ATOM 12378 C C . PRO C 1 530 ? -8.91400 36.86400 13.81900 1.000 148.74266 528 PRO C C 1
ATOM 12379 O O . PRO C 1 530 ? -9.55700 36.66000 14.85800 1.000 141.43266 528 PRO C O 1
ATOM 12383 N N . GLU C 1 531 ? -7.58800 36.86000 13.79000 1.000 144.80341 529 GLU C N 1
ATOM 12384 C CA . GLU C 1 531 ? -6.77600 36.65900 14.97700 1.000 138.88341 529 GLU C CA 1
ATOM 12385 C C . GLU C 1 531 ? -6.68400 37.91700 15.83200 1.000 124.55341 529 GLU C C 1
ATOM 12386 O O . GLU C 1 531 ? -6.18800 37.84400 16.95900 1.000 126.75341 529 GLU C O 1
ATOM 12392 N N . SER C 1 532 ? -7.17000 39.05800 15.33300 1.000 127.81073 530 SER C N 1
ATOM 12393 C CA . SER C 1 532 ? -7.14000 40.31000 16.08300 1.000 136.87073 530 SER C CA 1
ATOM 12394 C C . SER C 1 532 ? -8.38000 40.50100 16.94800 1.000 115.79073 530 SER C C 1
ATOM 12395 O O . SER C 1 532 ? -8.26900 40.94800 18.09400 1.000 111.57073 530 SER C O 1
ATOM 12398 N N . TRP C 1 533 ? -9.56400 40.18500 16.42100 1.000 118.65468 531 TRP C N 1
ATOM 12399 C CA . TRP C 1 533 ? -10.76200 40.23200 17.25200 1.000 121.21468 531 TRP C CA 1
ATOM 12400 C C . TRP C 1 533 ? -10.69600 39.19300 18.36700 1.000 109.24468 531 TRP C C 1
ATOM 12401 O O . TRP C 1 533 ? -11.08400 39.47000 19.50800 1.000 98.26468 531 TRP C O 1
ATOM 12412 N N . LEU C 1 534 ? -10.19300 37.99400 18.05800 1.000 108.45161 532 LEU C N 1
ATOM 12413 C CA . LEU C 1 534 ? -10.13500 36.93000 19.05700 1.000 99.84161 532 LEU C CA 1
ATOM 12414 C C . LEU C 1 534 ? -9.01900 37.16400 20.07100 1.000 110.06161 532 LEU C C 1
ATOM 12415 O O . LEU C 1 534 ? -9.17500 36.83500 21.25300 1.000 108.32161 532 LEU C O 1
ATOM 12420 N N . ALA C 1 535 ? -7.88300 37.71800 19.63200 1.000 121.50997 533 ALA C N 1
ATOM 12421 C CA . ALA C 1 535 ? -6.78700 37.97600 20.56400 1.000 110.33997 533 ALA C CA 1
ATOM 12422 C C . ALA C 1 535 ? -7.18200 39.01200 21.60600 1.000 107.95997 533 ALA C C 1
ATOM 12423 O O . ALA C 1 535 ? -6.76800 38.92300 22.76700 1.000 108.94997 533 ALA C O 1
ATOM 12425 N N . GLY C 1 536 ? -7.96000 40.01500 21.20500 1.000 111.65907 534 GLY C N 1
ATOM 12426 C CA . GLY C 1 536 ? -8.50500 40.99400 22.11900 1.000 113.51907 534 GLY C CA 1
ATOM 12427 C C . GLY C 1 536 ? -9.81800 40.61100 22.76000 1.000 120.44907 534 GLY C C 1
ATOM 12428 O O . GLY C 1 536 ? -10.35500 41.38100 23.56300 1.000 124.08907 534 GLY C O 1
ATOM 12429 N N . ALA C 1 537 ? -10.35800 39.44000 22.42800 1.000 116.48970 535 ALA C N 1
ATOM 12430 C CA . ALA C 1 537 ? -11.62900 38.99800 22.97900 1.000 117.95970 535 ALA C CA 1
ATOM 12431 C C . ALA C 1 537 ? -11.45700 38.48300 24.40400 1.000 108.59970 535 ALA C C 1
ATOM 12432 O O . ALA C 1 537 ? -10.41600 37.92900 24.77000 1.000 95.04970 535 ALA C O 1
ATOM 12434 N N . THR C 1 538 ? -12.50000 38.66600 25.20700 1.000 115.67103 536 THR C N 1
ATOM 12435 C CA . THR C 1 538 ? -12.51700 38.22800 26.59400 1.000 112.27103 536 THR C CA 1
ATOM 12436 C C . THR C 1 538 ? -13.52900 37.10000 26.77300 1.000 114.65103 536 THR C C 1
ATOM 12437 O O . THR C 1 538 ? -14.61100 37.11900 26.17700 1.000 102.93103 536 THR C O 1
ATOM 12441 N N . HIS C 1 539 ? -13.15800 36.11300 27.58800 1.000 116.84847 537 HIS C N 1
ATOM 12442 C CA . HIS C 1 539 ? -13.99200 34.94800 27.85900 1.000 102.78847 537 HIS C CA 1
ATOM 12443 C C . HIS C 1 539 ? -14.88000 35.22200 29.06600 1.000 109.10847 537 HIS C C 1
ATOM 12444 O O . HIS C 1 539 ? -14.39700 35.67300 30.10900 1.000 117.18847 537 HIS C O 1
ATOM 12451 N N . GLN C 1 540 ? -16.17800 34.95100 28.92400 1.000 120.87744 538 GLN C N 1
ATOM 12452 C CA . GLN C 1 540 ? -17.13800 35.19600 29.99400 1.000 117.41744 538 GLN C CA 1
ATOM 12453 C C . GLN C 1 540 ? -17.61700 33.92000 30.66800 1.000 108.61744 538 GLN C C 1
ATOM 12454 O O . GLN C 1 540 ? -17.58400 33.82100 31.89900 1.000 123.70744 538 GLN C O 1
ATOM 12460 N N . GLY C 1 541 ? -18.06100 32.93800 29.90000 1.000 99.05436 539 GLY C N 1
ATOM 12461 C CA . GLY C 1 541 ? -18.56300 31.72100 30.51800 1.000 113.83436 539 GLY C CA 1
ATOM 12462 C C . GLY C 1 541 ? -20.06900 31.73600 30.68700 1.000 111.53436 539 GLY C C 1
ATOM 12463 O O . GLY C 1 541 ? -20.70300 32.78100 30.84700 1.000 114.20436 539 GLY C O 1
ATOM 12464 N N . GLY C 1 542 ? -20.65200 30.54300 30.66200 1.000 106.55009 540 GLY C N 1
ATOM 12465 C CA . GLY C 1 542 ? -22.09300 30.41000 30.70600 1.000 123.93009 540 GLY C CA 1
ATOM 12466 C C . GLY C 1 542 ? -22.71900 30.51100 29.33100 1.000 118.18009 540 GLY C C 1
ATOM 12467 O O . GLY C 1 542 ? -22.06100 30.43400 28.28900 1.000 114.11009 540 GLY C O 1
ATOM 12468 N N . SER C 1 543 ? -24.03500 30.68400 29.33700 1.000 112.51613 541 SER C N 1
ATOM 12469 C CA . SER C 1 543 ? -24.77700 30.79800 28.09300 1.000 105.55613 541 SER C CA 1
ATOM 12470 C C . SER C 1 543 ? -24.74700 32.23100 27.57500 1.000 99.75613 541 SER C C 1
ATOM 12471 O O . SER C 1 543 ? -24.75100 33.19500 28.34600 1.000 92.91613 541 SER C O 1
ATOM 12474 N N . TRP C 1 544 ? -24.71300 32.36100 26.25200 1.000 94.37683 542 TRP C N 1
ATOM 12475 C CA . TRP C 1 544 ? -24.81500 33.66000 25.60600 1.000 91.50683 542 TRP C CA 1
ATOM 12476 C C . TRP C 1 544 ? -26.25400 34.06500 25.31900 1.000 96.05683 542 TRP C C 1
ATOM 12477 O O . TRP C 1 544 ? -26.47800 35.17100 24.81600 1.000 94.40683 542 TRP C O 1
ATOM 12488 N N . TRP C 1 545 ? -27.22800 33.20000 25.61300 1.000 102.55101 543 TRP C N 1
ATOM 12489 C CA . TRP C 1 545 ? -28.63600 33.55500 25.43400 1.000 89.62101 543 TRP C CA 1
ATOM 12490 C C . TRP C 1 545 ? -29.02800 34.83500 26.16000 1.000 90.78101 543 TRP C C 1
ATOM 12491 O O . TRP C 1 545 ? -29.70500 35.67500 25.54600 1.000 91.31101 543 TRP C O 1
ATOM 12502 N N . PRO C 1 546 ? -28.66400 35.05600 27.43300 1.000 86.40125 544 PRO C N 1
ATOM 12503 C CA . PRO C 1 546 ? -28.98800 36.35400 28.05000 1.000 91.46125 544 PRO C CA 1
ATOM 12504 C C . PRO C 1 546 ? -28.34600 37.52700 27.33400 1.000 101.48125 544 PRO C C 1
ATOM 12505 O O . PRO C 1 546 ? -28.89600 38.63700 27.36400 1.000 92.24125 544 PRO C O 1
ATOM 12509 N N . GLU C 1 547 ? -27.19400 37.31700 26.69200 1.000 100.33050 545 GLU C N 1
ATOM 12510 C CA . GLU C 1 547 ? -26.58600 38.38700 25.90800 1.000 102.91050 545 GLU C CA 1
ATOM 12511 C C . GLU C 1 547 ? -27.35700 38.63000 24.61400 1.000 97.11050 545 GLU C C 1
ATOM 12512 O O . GLU C 1 547 ? -27.54000 39.78300 24.20700 1.000 106.15050 545 GLU C O 1
ATOM 12518 N N . MET C 1 548 ? -27.81200 37.56200 23.94800 1.000 100.39765 546 MET C N 1
ATOM 12519 C CA . MET C 1 548 ? -28.73000 37.74100 22.82500 1.000 101.07765 546 MET C CA 1
ATOM 12520 C C . MET C 1 548 ? -30.06100 38.30700 23.29600 1.000 91.94765 546 MET C C 1
ATOM 12521 O O . MET C 1 548 ? -30.66400 39.14500 22.61500 1.000 88.60765 546 MET C O 1
ATOM 12526 N N . MET C 1 549 ? -30.50900 37.96100 24.49600 1.000 95.76489 547 MET C N 1
ATOM 12527 C CA . MET C 1 549 ? -31.77000 38.57300 24.98800 1.000 94.09489 547 MET C CA 1
ATOM 12528 C C . MET C 1 549 ? -31.58700 40.08200 25.15400 1.000 93.48489 547 MET C C 1
ATOM 12529 O O . MET C 1 549 ? -32.49600 40.82800 24.76600 1.000 95.02489 547 MET C O 1
ATOM 12534 N N . GLY C 1 550 ? -30.44900 40.51000 25.69800 1.000 106.52816 548 GLY C N 1
ATOM 12535 C CA . GLY C 1 550 ? -30.20700 41.94300 25.95000 1.000 100.68816 548 GLY C CA 1
ATOM 12536 C C . GLY C 1 550 ? -30.19300 42.75000 24.67100 1.000 106.28816 548 GLY C C 1
ATOM 12537 O O . GLY C 1 550 ? -30.71600 43.87500 24.68400 1.000 104.27816 548 GLY C O 1
ATOM 12538 N N . PHE C 1 551 ? -29.62400 42.19200 23.60400 1.000 110.98809 549 PHE C N 1
ATOM 12539 C CA . PHE C 1 551 ? -29.51900 42.90300 22.30700 1.000 106.41809 549 PHE C CA 1
ATOM 12540 C C . PHE C 1 551 ? -30.93100 43.23000 21.83000 1.000 107.04809 549 PHE C C 1
ATOM 12541 O O . PHE C 1 551 ? -31.15100 44.34100 21.32800 1.000 104.40809 549 PHE C O 1
ATOM 12549 N N . ILE C 1 552 ? -31.85000 42.27800 21.96600 1.000 108.42844 550 ILE C N 1
ATOM 12550 C CA . ILE C 1 552 ? -33.27000 42.50600 21.57500 1.000 102.82844 550 ILE C CA 1
ATOM 12551 C C . ILE C 1 552 ? -33.90600 43.53000 22.51700 1.000 99.16844 550 ILE C C 1
ATOM 12552 O O . ILE C 1 552 ? -34.58400 44.44600 22.02500 1.000 94.61844 550 ILE C O 1
ATOM 12557 N N . GLN C 1 553 ? -33.66600 43.39600 23.81800 1.000 110.09812 551 GLN C N 1
ATOM 12558 C CA . GLN C 1 553 ? -34.33300 44.26600 24.82400 1.000 117.87812 551 GLN C CA 1
ATOM 12559 C C . GLN C 1 553 ? -33.89000 45.73200 24.75800 1.000 123.44812 551 GLN C C 1
ATOM 12560 O O . GLN C 1 553 ? -34.74800 46.59800 25.00200 1.000 128.66812 551 GLN C O 1
ATOM 12566 N N . ASN C 1 554 ? -32.61500 46.01100 24.47200 1.000 129.91748 552 ASN C N 1
ATOM 12567 C CA . ASN C 1 554 ? -32.13400 47.42100 24.52900 1.000 137.72748 552 ASN C CA 1
ATOM 12568 C C . ASN C 1 554 ? -32.93400 48.27400 23.54700 1.000 134.17748 552 ASN C C 1
ATOM 12569 O O . ASN C 1 554 ? -33.29700 49.40400 23.91500 1.000 140.70748 552 ASN C O 1
ATOM 12574 N N . ARG C 1 555 ? -33.20400 47.75500 22.35200 1.000 134.05987 553 ARG C N 1
ATOM 12575 C CA . ARG C 1 555 ? -34.07600 48.48700 21.40200 1.000 134.67987 553 ARG C CA 1
ATOM 12576 C C . ARG C 1 555 ? -35.54000 48.23100 21.78600 1.000 145.19987 553 ARG C C 1
ATOM 12577 O O . ARG C 1 555 ? -35.97200 48.78200 22.81700 1.000 148.18987 553 ARG C O 1
ATOM 12585 N N . GLU C 1 560 ? -42.98800 49.35600 25.71400 1.000 126.07031 558 GLU C N 1
ATOM 12586 C CA . GLU C 1 560 ? -43.97200 49.05000 26.78600 1.000 126.54031 558 GLU C CA 1
ATOM 12587 C C . GLU C 1 560 ? -44.43400 47.59500 26.65400 1.000 121.44031 558 GLU C C 1
ATOM 12588 O O . GLU C 1 560 ? -44.48100 47.08100 25.52200 1.000 116.10031 558 GLU C O 1
ATOM 12594 N N . PRO C 1 561 ? -44.73400 46.89900 27.76800 1.000 125.15685 559 PRO C N 1
ATOM 12595 C CA . PRO C 1 561 ? -45.21500 45.52400 27.71600 1.000 116.62685 559 PRO C CA 1
ATOM 12596 C C . PRO C 1 561 ? -46.66700 45.39800 27.23900 1.000 113.78685 559 PRO C C 1
ATOM 12597 O O . PRO C 1 561 ? -47.41800 46.33800 27.40000 1.000 117.17685 559 PRO C O 1
ATOM 12601 N N . VAL C 1 562 ? -47.01900 44.24900 26.66300 1.000 108.85843 560 VAL C N 1
ATOM 12602 C CA . VAL C 1 562 ? -48.40600 44.00800 26.17100 1.000 111.32843 560 VAL C CA 1
ATOM 12603 C C . VAL C 1 562 ? -48.91100 42.71700 26.82100 1.000 106.43843 560 VAL C C 1
ATOM 12604 O O . VAL C 1 562 ? -48.09600 41.79900 26.99600 1.000 108.74843 560 VAL C O 1
ATOM 12608 N N . PRO C 1 563 ? -50.19100 42.62200 27.23800 1.000 113.26134 561 PRO C N 1
ATOM 12609 C CA . PRO C 1 563 ? -50.73900 41.39400 27.81500 1.000 101.01134 561 PRO C CA 1
ATOM 12610 C C . PRO C 1 563 ? -50.37900 40.14100 27.00800 1.000 104.05134 561 PRO C C 1
ATOM 12611 O O . PRO C 1 563 ? -50.35200 40.22100 25.80000 1.000 101.53134 561 PRO C O 1
ATOM 12615 N N . ALA C 1 564 ? -50.14200 39.01500 27.68700 1.000 101.00479 562 ALA C N 1
ATOM 12616 C CA . ALA C 1 564 ? -49.71200 37.81400 26.98200 1.000 89.49479 562 ALA C CA 1
ATOM 12617 C C . ALA C 1 564 ? -50.67600 37.45400 25.85700 1.000 94.29479 562 ALA C C 1
ATOM 12618 O O . ALA C 1 564 ? -51.89000 37.36600 26.06200 1.000 89.70479 562 ALA C O 1
ATOM 12620 N N . ARG C 1 565 ? -50.12200 37.25600 24.66300 1.000 91.57347 563 ARG C N 1
ATOM 12621 C CA . ARG C 1 565 ? -50.91700 36.91000 23.48900 1.000 83.63347 563 ARG C CA 1
ATOM 12622 C C . ARG C 1 565 ? -51.18900 35.41200 23.50100 1.000 76.32347 563 ARG C C 1
ATOM 12623 O O . ARG C 1 565 ? -50.27800 34.60600 23.28200 1.000 83.31347 563 ARG C O 1
ATOM 12631 N N . VAL C 1 566 ? -52.43800 35.03800 23.75300 1.000 83.64732 564 VAL C N 1
ATOM 12632 C CA . VAL C 1 566 ? -52.85000 33.64100 23.66400 1.000 78.72732 564 VAL C CA 1
ATOM 12633 C C . VAL C 1 566 ? -53.06500 33.31400 22.19200 1.000 72.64732 564 VAL C C 1
ATOM 12634 O O . VAL C 1 566 ? -53.87500 33.97400 21.52400 1.000 69.57732 564 VAL C O 1
ATOM 12638 N N . PRO C 1 567 ? -52.35200 32.33200 21.64200 1.000 70.95583 565 PRO C N 1
ATOM 12639 C CA . PRO C 1 567 ? -52.50700 32.01800 20.21700 1.000 74.25583 565 PRO C CA 1
ATOM 12640 C C . PRO C 1 567 ? -53.91600 31.53800 19.90600 1.000 89.15583 565 PRO C C 1
ATOM 12641 O O . PRO C 1 567 ? -54.53900 30.82700 20.69800 1.000 89.13583 565 PRO C O 1
ATOM 12645 N N . GLU C 1 568 ? -54.40800 31.92800 18.73300 1.000 85.83627 566 GLU C N 1
ATOM 12646 C CA . GLU C 1 568 ? -55.72800 31.51600 18.28700 1.000 80.12627 566 GLU C CA 1
ATOM 12647 C C . GLU C 1 568 ? -55.73800 30.02200 17.96800 1.000 78.34627 566 GLU C C 1
ATOM 12648 O O . GLU C 1 568 ? -54.70200 29.35200 17.95600 1.000 87.50627 566 GLU C O 1
ATOM 12654 N N . GLU C 1 569 ? -56.94000 29.50500 17.70000 1.000 82.21061 567 GLU C N 1
ATOM 12655 C CA . GLU C 1 569 ? -57.10100 28.07100 17.47800 1.000 79.18061 567 GLU C CA 1
ATOM 12656 C C . GLU C 1 569 ? -56.25500 27.58400 16.30800 1.000 79.05061 567 GLU C C 1
ATOM 12657 O O . GLU C 1 569 ? -55.59600 26.54200 16.40300 1.000 85.78061 567 GLU C O 1
ATOM 12663 N N . GLY C 1 570 ? -56.26100 28.32100 15.19900 1.000 76.79201 568 GLY C N 1
ATOM 12664 C CA . GLY C 1 570 ? -55.44800 27.94300 14.06100 1.000 65.28201 568 GLY C CA 1
ATOM 12665 C C . GLY C 1 570 ? -55.93700 26.67100 13.38900 1.000 75.89201 568 GLY C C 1
ATOM 12666 O O . GLY C 1 570 ? -57.12800 26.34200 13.39200 1.000 86.14201 568 GLY C O 1
ATOM 12667 N N . LEU C 1 571 ? -54.98500 25.93300 12.80900 1.000 84.30438 569 LEU C N 1
ATOM 12668 C CA . LEU C 1 571 ? -55.28800 24.77600 11.97900 1.000 70.69438 569 LEU C CA 1
ATOM 12669 C C . LEU C 1 571 ? -55.02600 23.44200 12.65800 1.000 78.45438 569 LEU C C 1
ATOM 12670 O O . LEU C 1 571 ? -55.63200 22.43900 12.26700 1.000 87.52438 569 LEU C O 1
ATOM 12675 N N . ALA C 1 572 ? -54.14100 23.40300 13.64400 1.000 92.32317 570 ALA C N 1
ATOM 12676 C CA . ALA C 1 572 ? -53.71400 22.16700 14.28600 1.000 84.79317 570 ALA C CA 1
ATOM 12677 C C . ALA C 1 572 ? -52.90100 22.53600 15.52100 1.000 74.57317 570 ALA C C 1
ATOM 12678 O O . ALA C 1 572 ? -52.48000 23.68900 15.66200 1.000 68.29317 570 ALA C O 1
ATOM 12680 N N . PRO C 1 573 ? -52.69600 21.59300 16.43800 1.000 80.31314 571 PRO C N 1
ATOM 12681 C CA . PRO C 1 573 ? -51.72500 21.82300 17.51100 1.000 81.36314 571 PRO C CA 1
ATOM 12682 C C . PRO C 1 573 ? -50.29700 21.79500 16.98800 1.000 63.95314 571 PRO C C 1
ATOM 12683 O O . PRO C 1 573 ? -49.98500 21.13900 15.99200 1.000 71.44314 571 PRO C O 1
ATOM 12687 N N . ALA C 1 574 ? -49.43200 22.54300 17.66400 1.000 68.66811 572 ALA C N 1
ATOM 12688 C CA . ALA C 1 574 ? -48.00200 22.39000 17.45500 1.000 70.65811 572 ALA C CA 1
ATOM 12689 C C . ALA C 1 574 ? -47.52400 21.10900 18.13700 1.000 72.72811 572 ALA C C 1
ATOM 12690 O O . ALA C 1 574 ? -48.02000 20.75800 19.21300 1.000 82.04811 572 ALA C O 1
ATOM 12692 N N . PRO C 1 575 ? -46.56300 20.38600 17.54500 1.000 87.96819 573 PRO C N 1
ATOM 12693 C CA . PRO C 1 575 ? -45.84300 20.68600 16.30400 1.000 78.96819 573 PRO C CA 1
ATOM 12694 C C . PRO C 1 575 ? -46.69900 20.44800 15.06700 1.000 86.46819 573 PRO C C 1
ATOM 12695 O O . PRO C 1 575 ? -47.65200 19.67200 15.12000 1.000 102.60819 573 PRO C O 1
ATOM 12699 N N . GLY C 1 576 ? -46.35800 21.10100 13.96400 1.000 82.35959 574 GLY C N 1
ATOM 12700 C CA . GLY C 1 576 ? -47.13700 20.95800 12.75700 1.000 101.74959 574 GLY C CA 1
ATOM 12701 C C . GLY C 1 576 ? -46.96000 19.58600 12.12800 1.000 101.89959 574 GLY C C 1
ATOM 12702 O O . GLY C 1 576 ? -46.32900 18.67900 12.67200 1.000 107.77959 574 GLY C O 1
ATOM 12703 N N . HIS C 1 577 ? -47.55500 19.44000 10.94400 1.000 95.90562 575 HIS C N 1
ATOM 12704 C CA . HIS C 1 577 ? -47.47500 18.18900 10.20200 1.000 99.34562 575 HIS C CA 1
ATOM 12705 C C . HIS C 1 577 ? -46.24700 18.11100 9.30000 1.000 96.59562 575 HIS C C 1
ATOM 12706 O O . HIS C 1 577 ? -45.77500 17.00400 9.01200 1.000 100.30562 575 HIS C O 1
ATOM 12713 N N . TYR C 1 578 ? -45.70200 19.25500 8.87500 1.000 90.03216 576 TYR C N 1
ATOM 12714 C CA . TYR C 1 578 ? -44.56300 19.24600 7.96000 1.000 101.21216 576 TYR C CA 1
ATOM 12715 C C . TYR C 1 578 ? -43.32600 18.63100 8.60600 1.000 100.79216 576 TYR C C 1
ATOM 12716 O O . TYR C 1 578 ? -42.55800 17.92300 7.94300 1.000 92.50216 576 TYR C O 1
ATOM 12725 N N . VAL C 1 579 ? -43.11100 18.90000 9.89700 1.000 107.11193 577 VAL C N 1
ATOM 12726 C CA . VAL C 1 579 ? -41.93700 18.38600 10.59300 1.000 86.61193 577 VAL C CA 1
ATOM 12727 C C . VAL C 1 579 ? -41.95200 16.86200 10.69600 1.000 85.99193 577 VAL C C 1
ATOM 12728 O O . VAL C 1 579 ? -40.88900 16.24300 10.82800 1.000 85.22193 577 VAL C O 1
ATOM 12732 N N . LYS C 1 580 ? -43.12800 16.23600 10.61600 1.000 79.00622 578 LYS C N 1
ATOM 12733 C CA . LYS C 1 580 ? -43.25500 14.79500 10.78700 1.000 71.58622 578 LYS C CA 1
ATOM 12734 C C . LYS C 1 580 ? -43.07800 14.00700 9.49300 1.000 75.68622 578 LYS C C 1
ATOM 12735 O O . LYS C 1 580 ? -43.06300 12.77200 9.53600 1.000 80.46622 578 LYS C O 1
ATOM 12741 N N . VAL C 1 581 ? -42.93800 14.67500 8.35300 1.000 90.39053 579 VAL C N 1
ATOM 12742 C CA . VAL C 1 581 ? -42.76800 13.98300 7.07900 1.000 94.95053 579 VAL C CA 1
ATOM 12743 C C . VAL C 1 581 ? -41.33000 13.48100 7.00600 1.000 87.56053 579 VAL C C 1
ATOM 12744 O O . VAL C 1 581 ? -40.39600 14.26600 6.82600 1.000 98.44053 579 VAL C O 1
ATOM 12748 N N . ARG C 1 582 ? -41.15000 12.17100 7.14700 1.000 91.36609 580 ARG C N 1
ATOM 12749 C CA . ARG C 1 582 ? -39.82800 11.56400 7.18500 1.000 98.40609 580 ARG C CA 1
ATOM 12750 C C . ARG C 1 582 ? -39.48500 10.91700 5.84900 1.000 104.03609 580 ARG C C 1
ATOM 12751 O O . ARG C 1 582 ? -40.35600 10.40600 5.14100 1.000 100.81609 580 ARG C O 1
ATOM 12759 N N . LEU C 1 583 ? -38.19100 10.94100 5.51500 1.000 109.22698 581 LEU C N 1
ATOM 12760 C CA . LEU C 1 583 ? -37.72200 10.23000 4.33000 1.000 98.26698 581 LEU C CA 1
ATOM 12761 C C . LEU C 1 583 ? -37.74800 8.72000 4.54400 1.000 113.26698 581 LEU C C 1
ATOM 12762 O O . LEU C 1 583 ? -38.02900 7.96100 3.61000 1.000 114.59698 581 LEU C O 1
ATOM 12767 N N . ASN C 1 584 ? -37.45200 8.26700 5.76100 1.000 125.29121 582 ASN C N 1
ATOM 12768 C CA . ASN C 1 584 ? -37.47300 6.84400 6.10800 1.000 126.80121 582 ASN C CA 1
ATOM 12769 C C . ASN C 1 584 ? -38.49700 6.60200 7.21000 1.000 130.87121 582 ASN C C 1
ATOM 12770 O O . ASN C 1 584 ? -38.19900 6.82700 8.39700 1.000 130.82121 582 ASN C O 1
ATOM 12775 N N . PRO C 1 585 ? -39.71600 6.14000 6.87700 1.000 134.70464 583 PRO C N 1
ATOM 12776 C CA . PRO C 1 585 ? -40.80600 5.93300 7.84500 1.000 135.27464 583 PRO C CA 1
ATOM 12777 C C . PRO C 1 585 ? -40.46200 4.93600 8.95200 1.000 129.53464 583 PRO C C 1
ATOM 12778 O O . PRO C 1 585 ? -39.59300 4.08600 8.75600 1.000 129.45464 583 PRO C O 1
#

Organism: Aeromonas caviae (NCBI:txid648)

Foldseek 3Di:
DCVVVVVVLVVLVVLLVVVLVVVVVVVVVVVVVDDDPDDDFAFSQLVVLVSVLSVQLVVLVVVLVVVVCVSVVVSVVVNVVSVVSSVVSNVVSCVVPDVLVVVLCVVLVVLVVLQPPQCLAQLSNVQLVVLLVPDDDLCNQVSSVVSLVVSLVVVVVVQDFPSADDCCPQFQVQWWAQADDDQFWTKTWGFAPDQFAALAAEEEQEDLWFWDRLCTGDCQLHVQNVCSVVRHTYMYTTTFQDDLVLQQPALLCCLCVNPVVVLVVVCVFRVAQAHAYEYAEVSLVSPLQNLQQCLLVPHDHRYQAYEYELYFLFQPCQFSVCSQQDVSNLVVLLVVSVVRSWADQSSVLSHDFQDDWPCLCPCQPSVCSSVVHDRVSSSVSSRRQQGGIGRSNHVSCCNPVPNHVNCQVVQNDDRVNRTGQQLSRARAYEYEYECAERRRHQQSSVVCQVSHNHHGFYKYFYTYSSPRQSFDQVVQDTKIWGDRDDDDGPVVRRVRIDIDTGHCVVVVVCVVPVSDVRDTHGGRGGDNHDGIPPDPSSQDGPSDHD/DCVVVVVVLVVLVVLLVVVVVVVVVVVVVVVVPDDPLFSLLVVLVSCLSVVLSVLVVVLVVPPVSVVVSVVVNVVSVVSSVVSNVVSCPPPDPLVVVLVVLLVLLVVLVPPLCLAQLSNPVLVVCLCDQVHSQVVSVVSLVVSLVVVCVSVPDAQSQDDCCPQFQVQWWAFADDDQFWTKTKGFQCDFFAALAAEEEFEDLWFWDSLQTGDCVQHVQNVCSVVRHGYMYTTTFQDALVLQPPALLCCQCVNPVVVLVSVCVFRVAQAHAYEAAEVSLVSVLQNLQQCLLVPHDHRYQAYEYELYFLFQPCQFSLCSQQDDSNLVVLLVVCNVNSKADQSSVLRHDFQDDWPCLCVVQNSVCVSVVHDRVSSSVSSRRQQGGMDRSNHVSCCNPVPNHVNCSVVQNDQNPNRGGQQLSRARAYEYEYECAERRRHVQSVVVVQVSHNHHGWYKYFHIYRSCRQSFDQVVQDTKIWGDRDDDDGPVVRRVRTDIDTGHCVVVVVCVVPVVEDDTHGTRGGDNHPGIPPDDSSQDGPPHHD/DLPVVVVVLVVLVVLLVVVVVVVVVVVVVQVVVCDPPDDGVLQFSQLVVLVSQLSVVLSVLVVVLVVHVPSVVVNVVVNVVSVVSSVVSNVVSCPPRDPVRVVVVVLLVVLVVLQPDLCLAQLSNPVLVPDPFPVSQVVSVVSLVVSLVVVVVSVCDDPCPQFQVQWWAFADDDPFWTKTWGFAPDQWAALAAEEEQEDPFFWRRLCTGHCVQHVQNVNSVVRHGYMYTTTFQDDLVQQPAALLCCLVVNPVVVLVSVCVFRVAQAHAYEYAEVSLVSVLQNQQVCLLVVHDGRYAAYEYELYFQFQPPQFSCVSCQDVSNLVSLLVVLNVNRWADQSSVLSNHFQPDKPQLCPCQASVCVSVVHDRNSSSRSVRRQQGGIGHSHHSSCCSPVPNHPNCRVPQNDANVNGTGQQLSRAHEYEYEYECQERRRHLQRVVVSQVSHNHHYFYKYFHIYRSPRVRFDQVNQPTWIWGDPDDDDHPCVRRVRTDIDGGHCVVVVVVVVVVSDIDGGRGGDNHDGIPPDDSSVDGPRD

Sequence (1617 aa):
SYGPLFEALAHYNDKLLAMAKAQTERTAQALLQTNLDDLSQQPWQLIQAQMNWWQDQLKLMQHTLLKSAQPIYDYLKQSYLLTARHLLASVDALEGVPQKSRERLRFFTRQYVNAMAPSNFLATNPELLKLTLESDGQNLVRGLALLAEDLERSADQLNTDESAFELGRDLALTPGRVVQRTELYELIQYSPTTETVGKTPVLIVPPFINKYYIMDMRPQNSLVAWLVAQGQTVFMISWRNPGVAQAQIDLDDYVVDGVIAALDGVEAATGEREVHGIGYCIGGTALSLAMGWLAARRQKQRVRTATLFTTLLDFSQPGELGIFIHEPIIAALEAQNEAKGIMDGRQLAVSFSLLRENSLYWNYYIDSYLKGQSPVAFDLLHWNSDSTNVAGKTHNSLLRRLYLENQLVKGELKIRNTRIDLGKVKTPVLLVSAVDDHIALWQGTWQGMKLFGGEQRFLLAESGHIAGIINPPAANKYGFWHNGAEAESPESWLAGATHQGGSWWPEMMGFIQNRDGSEPVPARVPEEGLAPAPGHYVKVRLNPVFSYGPLFEALAHYNDKLLAMAKAQTERTAQALLQTNLQPWQLIQAQMNWWQDQLKLMQHTLLSEQPIYDYLKQSYLLTARHLLASVDALEGVPQKSRERLRFFTRQYVNAMAPSNFLATNPELLKLTLDGQNLVRGLALLAEDLERSADQLNITDESAFELGRDLALTPGRVVQRTELYELIQYSPTTETVGKTPVLIVPPFINKYYIMDMRPQNSLVAWLVAQGQTVFMISWRNPGVAQAQIDLDDYVVDGVIAALDGVEAATGEREVHGIGYCIGGTALSLAMGWLAARRQKQRVRTATLFTTLLDFSQPGELGIFIHEPIIAALEAQNEAKGIMDGRQLAVSFSLLRENSLYWNYYIDSYLKGQSPVAFDLLHWNSDSTNVAGKTHNSLLRRLYLENQLVKGELKIRNTRIDLGKVKTPVLLVSAVDDHIALWQGTWQGMKLFGGEQRFLLAESGHIAGIINPPAANKYGFWHNGAEAESPESWLAGATHQGGSWWPEMMGFIQNRDSEPVPARVPEEGLAPAPGHYVKVRLNPVFSYGPLFEALAHYNDKLLAMAKAQTERTAQALLQTNLDDLGSQQPWQLIQAQMNWWQDQLKLMQHTLLKEQPIYDYLKQSYLLTARHLLASVDALEGVPQKSRERLRFFTRQYVNAMAPSNFLATNPELLKLDGQNLVRGLALLAEDLERSADQLNIFELGRDLALTPGRVVQRTELYELIQYSPTTETVGKTPVLIVPPFINKYYIMDMRPQNSLVAWLVAQGQTVFMISWRNPGVAQAQIDLDDYVVDGVIAALDGVEAATGEREVHGIGYCIGGTALSLAMGWLAARRQKQRVRTATLFTTLLDFSQPGELGIFIHEPIIAALEAQNEAKGIMDGRQLAVSFSLLRENSLYWNYYIDSYLKGQSPVAFDLLHWNSDSTNVAGKTHNSLLRRLYLENQLVKGELKIRNTRIDLGKVKTPVLLVSAVDDHIALWQGTWQGMKLFGGEQRFLLAESGHIAGIINPPAANKYGFWHNGAEAESPESWLAGATHQGGSWWPEMMGFIQNREPVPARVPEEGLAPAPGHYVKVRLNP

InterPro domains:
  IPR010941 Poly-beta-hydroxybutyrate polymerase, N-terminal domain [PF07167] (94-265)
  IPR010963 Poly(R)-hydroxyalkanoic acid synthase, class I [TIGR01838] (51-579)
  IPR029058 Alpha/Beta hydrolase fold [G3DSA:3.40.50.1820] (226-516)
  IPR029058 Alpha/Beta hydrolase fold [SSF53474] (225-513)
  IPR051321 Polyhydroxyalkanoate Synthase [PTHR36837] (45-580)

B-factor: mean 86.06, std 26.38, range [25.91, 167.95]

Nearest PDB structures (foldseek):
  5xav-assembly1_B  TM=9.329E-01  e=5.190E-39  Chromobacterium sp. USM2
  5xav-assembly1_A  TM=9.346E-01  e=8.934E-39  Chromobacterium sp. USM2
  6k3c-assembly1_A  TM=9.213E-01  e=1.351E-37  Chromobacterium sp. USM2
  5t6o-assembly1_A  TM=8.586E-01  e=3.792E-37  Cupriavidus necator
  5hz2-assembly1_A  TM=8.532E-01  e=7.683E-37  Cupriavidus necator H16

Secondary structure (DSSP, 8-state):
--HHHHHHHHHHHHHHHHHHHHHHHHHHHHHHS--SS---PPPHHHHHHHHHHHHHHHHHHHHHHHTT--HHHHHHHHHHHHHHHHHHHHHHHTSSS-HHHHHHHHHHHHHHHHHT-GGGSGGG-HHHHHHHTTT-SSHHHHHHHHHHHHHHHHHHHH---SSS--BTTTBS---EEEEEE-SSEEEEEEPP-SSEE-SS-EEEE--SSS-GGGGSSSTTT-HHHHHHHTT--EEEEEE----GGGTT--HHHIIIIIIIHHHHHHHHHHS-S-EEEEEETHHHHHHHHHHHHHHHTTPPP-EEEEEEES--S--S--GGGGGG-SHHHHHHHHHHHHHHSEE-HHHHHHH--S---TTHHIIIIIHHHHTTSPPHHHHHHHHHHS---EEHHHHHHIIIIIIIT-HHHHT--EETTEE--GGG--S-EEEEEETT-SSS-HHHHHHHHTTSSS-EEEEEESS-TTTTTS--GGG---EEEE--S--SSHHHHHHT-EEEES-SHHHHHHHHHHH--PPPEEP-PPP--SEESS-SGGG--SS---/--HHHHHHHHHHHHHHHHHHHHHHHHHHHTTTS-----HHHHHHHHHHHHHHHHHHHHHH--HHHHHHHHHHHHHHHHHHHHHHHHHTSSS-HHHHHHHHHHHHHHHHHT-GGGSSTT-HHHHHHH---HHHHHHHHHHHHHHHHHHHHHH---S-S--BTTTBS---EEEEEE-SSEEEEEE---SSEE-SS-EEEE--SSS-SGGGSS-TTT-HHHHHHHTT--EEEEEE----GGGTT--HHHIIIIIIIHHHHHHHHHHS-S-EEEEEETHHHHHHHHHHHHHHHTTPPP-EEEEEEES--S--S--GGGGGS-SHHHHHHHHHHHHHHSEE-HHHHHTT--S---TTHHIIIIIHHHHTTSPPHHHHHHHHHTS---EEHHHHHHIIIIIIIS-HHHHT--BSSS-B--GGG--S-EEEEEETT-SSS-HHHHHHHHTT-SS-EEEEEESS-TTTTTS--TTT---EEEE--S--SSHHHHHHT-EEEES-SHHHHHHHHHTT----EE--PPP--SEESS-SGGG--SS---/--HHHHHHHHHHHHHHHHHHHHHHHHHHHHTT---SSS----S-HHHHHHHHHHHHHHHHHHHHHTT---HHHHHHHHHHHHHHHHHHHHHHHTSSS-HHHHHHHHHHHHHHHHHT-GGGSGGG-HHHH---THHHHHHHHHHHHHHHHHHHHHH---BTTTBS---EEEEEE-SSEEEEEEPPSSSEEESS-EEEE--SSB-GGGGSSSTTT-HHHHHHHTT--EEEEEE----GGGTT--HHHIIIIIIIHHHHHHHHHH--S-EEEEEETHHHHHHHHHHHHHHHTTPPP-EEEEEEET--S--S--GGGGTT-SHHHHHHHHHHHHHHSEE-HHHHHHH--S---TTHHIIIIIHHHHTTSPPHHHHHHHHHHSB--EEHHHHHHIIIIIIIS-TTTSS--BSSS-B--GGG--S-EEEEEETT-SSS-HHHHHHHHTT-SS-EEEEEESSSTTTTTS--TTT----EEE--S--SSHHHHHHT-EE--S-SHHHHHHHHHH--EEE--PPP--SEESS-SGGG--S--

Solvent-accessible surface area: 69274 Å² total; per-residue (Å²): 145,46,45,98,90,54,131,44,16,46,97,24,43,97,89,1,109,64,23,10,148,38,31,85,121,125,82,48,105,62,131,132,146,94,75,174,128,96,229,140,88,10,24,58,76,9,0,31,8,31,5,69,77,97,62,59,22,27,111,24,67,50,119,35,109,130,134,86,131,132,108,145,134,59,64,103,98,86,14,148,81,24,65,38,163,60,112,120,42,18,91,97,6,24,123,67,18,91,108,135,21,78,70,63,24,147,40,4,76,96,39,58,89,61,27,79,36,81,53,53,27,5,9,41,3,78,98,0,86,144,35,36,114,165,71,52,44,152,79,11,30,151,16,14,31,95,23,7,75,84,28,37,134,60,44,88,139,68,112,85,51,118,7,25,18,87,13,34,147,28,0,2,62,16,93,8,59,0,16,50,26,38,67,9,0,0,0,0,4,5,32,38,102,42,162,73,5,22,84,7,0,0,1,0,0,0,6,8,26,13,13,6,0,1,0,3,1,54,98,79,8,2,1,0,29,43,0,4,60,71,13,12,7,0,0,0,0,1,24,21,2,4,3,51,44,15,21,125,24,18,0,18,29,6,0,15,62,0,0,18,26,0,1,67,7,0,53,96,32,26,58,27,120,45,1,0,1,0,0,3,22,14,0,0,0,0,2,0,0,0,7,0,36,14,26,8,24,97,73,163,92,13,4,71,0,0,0,1,0,1,1,11,0,19,6,75,58,28,27,40,17,16,20,20,26,69,87,50,1,0,42,30,25,33,65,54,1,141,90,99,9,17,4,13,1,98,25,20,40,10,11,33,6,15,13,97,6,129,33,6,35,55,32,16,21,0,25,4,2,21,90,54,60,58,10,14,5,20,0,11,13,20,4,34,48,2,12,11,8,3,0,2,99,0,17,18,8,15,13,53,42,0,35,56,58,18,26,9,56,127,26,83,0,100,0,105,116,11,135,1,73,5,26,105,4,129,4,18,0,0,1,0,1,0,52,73,7,18,8,1,46,16,47,1,1,11,55,0,18,123,43,6,36,24,82,64,60,2,0,0,1,48,16,4,4,3,6,2,0,18,3,10,37,94,23,122,67,39,2,0,65,54,21,68,64,176,35,146,19,9,109,45,5,63,89,48,22,78,86,84,49,14,11,3,1,69,51,0,5,23,0,0,82,118,70,46,111,54,135,98,28,111,28,39,123,15,93,136,32,91,6,82,22,11,1,75,2,2,105,25,58,18,48,93,71,181,96,34,38,102,34,42,130,46,14,51,107,32,38,90,74,2,99,67,40,2,106,39,88,62,109,160,85,48,113,58,142,141,162,106,115,212,73,28,77,85,6,0,38,7,21,7,75,8,6,66,64,2,0,105,25,9,70,136,58,118,175,104,75,85,78,20,36,72,14,3,17,84,2,17,12,23,1,20,103,7,31,18,41,4,47,56,13,28,149,71,30,83,114,176,46,69,82,71,26,76,18,2,38,44,29,28,12,31,31,44,35,75,48,40,31,7,12,43,6,78,83,0,90,154,41,26,155,106,32,154,97,10,35,145,11,21,23,114,38,4,84,82,22,50,146,46,26,66,128,63,45,38,72,27,107,23,14,11,86,16,34,140,25,0,1,61,13,93,8,56,0,22,53,98,45,87,7,0,0,0,0,3,5,37,22,113,47,160,70,4,22,99,14,0,0,2,0,0,0,7,9,24,15,13,6,0,0,0,2,1,57,93,75,10,3,0,0,28,44,0,7,58,74,11,9,8,0,0,0,0,2,23,72,14,4,29,107,90,13,22,130,24,19,0,20,29,5,0,16,62,0,0,16,30,0,1,63,4,0,44,91,36,29,61,29,132,62,2,5,1,0,0,3,20,16,0,0,1,0,2,0,0,0,7,0,39,15,26,24,124,214,104,187,88,18,2,55,0,0,0,0,0,1,1,13,1,19,4,74,58,31,28,44,18,15,22,22,22,78,96,48,1,0,44,34,24,36,65,52,0,146,88,101,9,10,5,19,0,57,16,18,35,8,8,30,11,14,13,110,12,101,15,11,17,26,41,24,17,1,29,3,18,31,107,70,44,57,12,14,5,18,2,8,7,10,4,27,31,1,13,10,10,2,0,3,98,0,17,27,9,14,14,60,42,0,31,57,63,20,20,7,57,124,27,73,0,94,0,103,141,20,144,2,71,6,32,103,3,130,4,24,0,0,1,0,1,0,51,66,10,11,8,1,47,17,52,2,1,2,60,0,15,96,48,7,31,28,82,63,54,2,0,0,1,54,12,3,4,2,3,2,1,13,6,10,40,86,23,113,61,44,3,0,59,51,22,71,68,163,13,137,28,6,120,48,4,64,90,48,21,82,89,72,54,19,10,2,0,68,51,0,6,26,6,1,88,110,76,113,98,143,100,45,104,27,34,117,14,112,161,20,109,25,87,20,12,5,111,15,2,85,55,52,10,35,46,78,80,87,43,47,77,21,46,114,46,12,50,132,41,35,96,96,1,115,60,32,10,135,45,63,77,115,129,77,46,110,60,34,55,146,28,96,27,122,82,146,107,87,117,13,25,67,82,9,1,46,4,15,2,72,7,7,60,54,1,2,87,31,14,56,136,45,102,141,225,160,84,110,24,26,65,15,4,17,63,2,17,12,30,1,9,113,9,29,8,35,4,48,61,16,26,114,78,16,81,119,169,5,71,96,118,20,90,96,41,56,55,46,27,10,37,15,46,12,75,58,42,21,4,12,41,4,89,100,5,113,175,99,89,37,116,97,14,30,158,28,10,53,112,20,7,103,55,22,59,132,51,30,51,110,77,65,172,79,90,12,30,156,26,0,2,54,12,83,8,56,0,20,47,92,43,86,9,0,0,0,0,3,5,36,34,102,37,168,72,3,22,104,16,0,1,2,0,0,0,9,9,38,12,13,7,0,0,0,1,1,45,91,62,6,2,1,0,30,41,0,5,60,72,12,12,6,0,0,0,0,0,21,71,13,5,30,106,90,12,33,134,26,9,4,13,17,4,0,25,70,0,0,18,32,0,4,70,3,0,51,89,29,26,57,35,117,63,2,11,2,0,0,4,20,13,0,0,2,0,4,0,0,2,8,0,31,15,23,35,102,202,100,166,92,9,4,90,0,0,0,0,0,1,1,13,1,21,12,73,58,38,30,54,13,16,45,38,24,90,89,60,2,4,45,38,17,44,66,56,1,138,87,103,8,22,10,33,0,109,34,23,35,11,5,46,7,21,2,90,4,90,26,4,14,20,25,19,23,0,18,0,5,14,85,49,40,54,12,10,5,23,0,5,10,37,5,26,50,2,11,8,17,3,0,1,63,3,17,25,11,18,25,57,55,0,34,62,80,26,18,8,54,115,27,90,0,78,0,121,129,27,147,2,77,6,32,110,5,147,6,22,0,2,1,0,0,0,53,53,7,12,13,0,44,18,54,1,1,15,58,0,11,118,38,9,33,19,80,44,86,10,4,0,1,68,9,1,5,2,2,2,1,10,5,9,36,92,19,112,46,30,2,1,58,52,35,87,71,126,24,135,47,32,119,47,8,58,89,47,19,69,92,98,29,22,10,3,1,65,56,1,4,22,4,4,104,123,94,174,96,35,108,29,36,122,14,85,135,31,95,28,86,17,19,2,108,14,2,95,58,78,36,47,164